Protein 1DRS (pdb70)

GO terms:
  GO:0005576 extracellular region (C, EXP)

CATH classification: 2.10.60.10

Nearest PDB structures (foldseek):
  1drs-assembly1_A  TM=8.697E-01  e=1.265E-08  Dendroaspis jamesoni kaimosae
  2la1-assembly1_A  TM=5.645E-01  e=9.073E-07  Dendroaspis jamesoni kaimosae
  8we7-assembly1_B  TM=5.538E-01  e=6.291E-02  Dendraspis polylepis polylepis
  1chv-assembly1_S  TM=4.380E-01  e=1.229E+00  Naja atra
  1drs-assembly1_A  TM=8.517E-01  e=5.371E-10  Dendroaspis jamesoni kaimosae

Solvent-accessible surface area: 4267 Å² total; per-residue (Å²): 65,60,0,58,54,59,67,42,116,145,85,118,79,77,63,114,26,179,78,95,10,3,60,32,25,74,121,56,190,73,131,36,73,74,6,4,28,18,33,132,58,108,91,68,124,102,124,36,19,78,34,34,141,56,74,67,29,122,141

Sequence (59 aa):
RICYNHLGTKPPTTETCQEDSCYKNIWTFDNIIRRGCGCFTPRGDMPGPYCCESDKCNLRICYNHLGTKPPTTETCQEDSCYKNIWTFDNIIRRGCGCFTPRGDMPGPYCCESDKCNLRICYNHLGTKPPTTETCQEDSCYKNIWTFDNIIRRGCGCFTPRGDMPGPYCCESDKCNLRICYNHLGTKPPTTETCQEDSCYKNIWTFDNIIRRGCGCFTPRGDMPGPYCCESDKCNLRICYNHLGTKPPTTETCQEDSCYKNIWTFDNIIRRGCGCFTPRGDMPGPYCCESDKCNLRICYNHLGTKPPTTETCQEDSCYKNIWTFDNIIRRGCGCFTPRGDMPGPYCCESDKCNLRICYNHLGTKPPTTETCQEDSCYKNIWTFDNIIRRGCGCFTPRGDMPGPYCCESDKCNLRICYNHLGTKPPTTETCQEDSCYKNIWTFDNIIRRGCGCFTPRGDMPGPYCCESDKCNLRICYNHLGTKPPTTETCQEDSCYKNIWTFDNIIRRGCGCFTPRGDMPGPYCCESDKCNLRICYNHLGTKPPTTETCQEDSCYKNIWTFDNIIRRGCGCFTPRGDMPGPYCCESDKCNLRICYNHLGTKPPTTETCQEDSCYKNIWTFDNIIRRGCGCFTPRGDMPGPYCCESDKCNLRICYNHLGTKPPTTETCQEDSCYKNIWTFDNIIRRGCGCFTPRGDMPGPYCCESDKCNLRICYNHLGTKPPTTETCQEDSCYKNIWTFDNIIRRGCGCFTPRGDMPGPYCCESDKCNLRICYNHLGTKPPTTETCQEDSCYKNIWTFDNIIRRGCGCFTPRGDMPGPYCCESDKCNLRICYNHLGTKPPTTETCQEDSCYKNIWTFDNIIRRGCGCFTPRGDMPGPYCCESDKCNLRICYNHLGTKPPTTETCQEDSCYKNIWTFDNIIRRGCGCFTPRGDMPGPYCCESDKCNLRICYNHLGTKPPTTETCQEDSCYKNIWTFDNIIRRGCGCFTPRGDMPGPYCCESDKCNLRICYNHLGTKPPTTETCQEDSCYKNIWTFDNIIRRGCGCFTPRGDMPGPYCCESDKCNLRICYNHLGTKPPTTETCQEDSCYKNIWTFDNIIRRGCGCFTPRGDMPGPYCCESDKCNLRICYNHLGTKPPTTETCQEDSCYKNIWTFDNIIRRGCGCFTPRGDMPGPYCCESDKCNLRICYNHLGTKPPTTETCQEDSCYKNIWTFDNIIRRGCGCFTPRGDMPGPYCCESDKCNLRICYNHLGTKPPTTETCQEDSCYKNIWTFDNIIRRGCGCFTPRGDMPGPYCCESDKCNLRICYNHLGTKPPTTETCQEDSCYKNIWTFDNIIRRGCGCFTPRGDMPGPYCCESDKCNLRICYNHLGTKPPTTETCQEDSCYKNIWTFDNIIRRGCGCFTPRGDMPGPYCCESDKCNLRICYNHLGTKPPTTETCQEDSCYKNIWTFDNIIRRGCGCFTPRGDMPGPYCCESDKCNLRICYNHLGTKPPTTETCQEDSCYKNIWTFDNIIRRGCGCFTPRGDMPGPYCCESDKCNLRICYNHLGTKPPTTETCQEDSCYKNIWTFDNIIRRGCGCFTPRGDMPGPYCCESDKCNLRICYNHLGTKPPTTETCQEDSCYKNIWTFDNIIRRGCGCFTPRGDMPGPYCCESDKCNLRICYNHLGTKPPTTETCQEDSCYKNIWTFDNIIRRGCGCFTPRGDMPGPYCCESDKCNLRICYNHLGTKPPTTETCQEDSCYKNIWTFDNIIRRGCGCFTPRGDMPGPYCCESDKCNLRICYNHLGTKPPTTETCQEDSCYKNIWTFDNIIRRGCGCFTPRGDMPGPYCCESDKCNLRICYNHLGTKPPTTETCQEDSCYKNIWTFDNIIRRGCGCFTPRGDMPGPYCCESDKCNLRICYNHLGTKPPTTETCQEDSCYKNIWTFDNIIRRGCGCFTPRGDMPGPYCCESDKCNLRICYNHLGTKPPTTETCQEDSCYKNIWTFDNIIRRGCGCFTPRGDMPGPYCCESDKCNLRICYNHLGTKPPTTETCQEDSCYKNIWTFDNIIRRGCGCFTPRGDMPGPYCCESDKCNLRICYNHLGTKPPTTETCQEDSCYKNIWTFDNIIRRGCGCFTPRGDMPGPYCCESDKCNLRICYNHLGTKPPTTETCQEDSCYKNIWTFDNIIRRGCGCFTPRGDMPGPYCCESDKCNLRICYNHLGTKPPTTETCQEDSCYKNIWTFDNIIRRGCGCFTPRGDMPGPYCCESDKCNLRICYNHLGTKPPTTETCQEDSCYKNIWTFDNIIRRGCGCFTPRGDMPGPYCCESDKCNL

Structure (mmCIF, N/CA/C/O backbone):
data_1DRS
#
_entry.id   1DRS
#
_cell.length_a   1.000
_cell.length_b   1.000
_cell.length_c   1.000
_cell.angle_alpha   90.00
_cell.angle_beta   90.00
_cell.angle_gamma   90.00
#
_symmetry.space_group_name_H-M   'P 1'
#
loop_
_atom_site.group_PDB
_atom_site.id
_atom_site.type_symbol
_atom_site.label_atom_id
_atom_site.label_alt_id
_atom_site.label_comp_id
_atom_site.label_asym_id
_atom_site.label_entity_id
_atom_site.label_seq_id
_atom_site.pdbx_PDB_ins_code
_atom_site.Cartn_x
_atom_site.Cartn_y
_atom_site.Cartn_z
_atom_site.occupancy
_atom_site.B_iso_or_equiv
_atom_site.auth_seq_id
_atom_site.auth_comp_id
_atom_site.auth_asym_id
_atom_site.auth_atom_id
_atom_site.pdbx_PDB_model_num
ATOM 1 N N . ARG A 1 1 ? 39.386 23.240 66.708 1.00 0.00 1 ARG A N 1
ATOM 2 C CA . ARG A 1 1 ? 38.175 24.127 66.361 1.00 0.00 1 ARG A CA 1
ATOM 3 C C . ARG A 1 1 ? 38.220 24.402 64.831 1.00 0.00 1 ARG A C 1
ATOM 4 O O . ARG A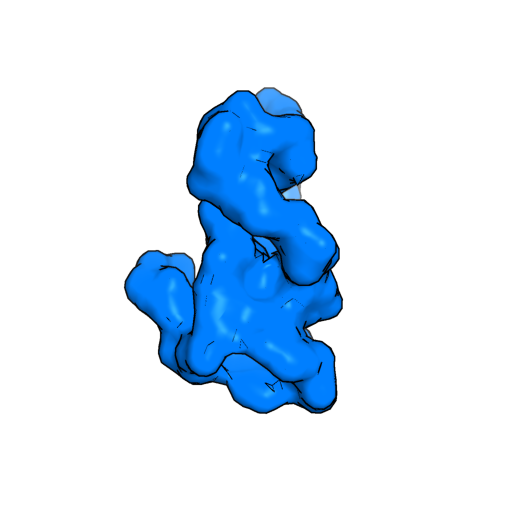 1 1 ? 39.147 23.925 64.188 1.00 0.00 1 ARG A O 1
ATOM 27 N N . ILE A 1 2 ? 37.223 25.159 64.242 1.00 0.00 2 ILE A N 1
ATOM 28 C CA . ILE A 1 2 ? 37.226 25.445 62.781 1.00 0.00 2 ILE A CA 1
ATOM 29 C C . ILE A 1 2 ? 37.239 27.000 62.599 1.00 0.00 2 ILE A C 1
ATOM 30 O O . ILE A 1 2 ? 36.408 27.733 63.138 1.00 0.00 2 ILE A O 1
ATOM 46 N N . CYS A 1 3 ? 38.227 27.503 61.772 1.00 0.00 3 CYS A N 1
ATOM 47 C CA . CYS A 1 3 ? 38.306 28.921 61.416 1.00 0.00 3 CYS A CA 1
ATOM 48 C C . CYS A 1 3 ? 38.806 28.952 59.927 1.00 0.00 3 CYS A C 1
ATOM 49 O O . CYS A 1 3 ? 39.740 28.249 59.539 1.00 0.00 3 CYS A O 1
ATOM 56 N N . TYR A 1 4 ? 38.158 29.800 59.042 1.00 0.00 4 TYR A N 1
ATOM 57 C CA . TYR A 1 4 ? 38.429 29.700 57.602 1.00 0.00 4 TYR A CA 1
ATOM 58 C C . TYR A 1 4 ? 39.772 30.397 57.222 1.00 0.00 4 TYR A C 1
ATOM 59 O O . TYR A 1 4 ? 40.197 31.342 57.882 1.00 0.00 4 TYR A O 1
ATOM 77 N N . ASN A 1 5 ? 40.421 29.941 56.085 1.00 0.00 5 ASN A N 1
ATOM 78 C CA . ASN A 1 5 ? 41.594 30.675 55.589 1.00 0.00 5 ASN A CA 1
ATOM 79 C C . ASN A 1 5 ? 41.418 30.664 54.053 1.00 0.00 5 ASN A C 1
ATOM 80 O O . ASN A 1 5 ? 42.255 30.149 53.320 1.00 0.00 5 ASN A O 1
ATOM 91 N N . HIS A 1 6 ? 40.250 31.268 53.617 1.00 0.00 6 HIS A N 1
ATOM 92 C CA . HIS A 1 6 ? 39.761 31.401 52.239 1.00 0.00 6 HIS A CA 1
ATOM 93 C C . HIS A 1 6 ? 39.986 32.843 51.651 1.00 0.00 6 HIS A C 1
ATOM 94 O O . HIS A 1 6 ? 40.680 33.662 52.247 1.00 0.00 6 HIS A O 1
ATOM 109 N N . LEU A 1 7 ? 39.308 33.152 50.485 1.00 0.00 7 LEU A N 1
ATOM 110 C CA . LEU A 1 7 ? 39.263 34.495 49.911 1.00 0.00 7 LEU A CA 1
ATOM 111 C C . LEU A 1 7 ? 40.635 35.007 49.344 1.00 0.00 7 LEU A C 1
ATOM 112 O O . LEU A 1 7 ? 41.577 34.244 49.148 1.00 0.00 7 LEU A O 1
ATOM 128 N N . GLY A 1 8 ? 40.636 36.322 48.896 1.00 0.00 8 GLY A N 1
ATOM 129 C CA . GLY A 1 8 ? 41.729 36.869 48.073 1.00 0.00 8 GLY A CA 1
ATOM 130 C C . GLY A 1 8 ? 41.428 36.697 46.556 1.00 0.00 8 GLY A C 1
ATOM 131 O O . GLY A 1 8 ? 41.758 37.565 45.755 1.00 0.00 8 GLY A O 1
ATOM 135 N N . THR A 1 9 ? 40.850 35.497 46.180 1.00 0.00 9 THR A N 1
ATOM 136 C CA . THR A 1 9 ? 40.455 35.106 44.823 1.00 0.00 9 THR A CA 1
ATOM 137 C C . THR A 1 9 ? 39.858 33.676 44.944 1.00 0.00 9 THR A C 1
ATOM 138 O O . THR A 1 9 ? 38.848 33.362 44.318 1.00 0.00 9 THR A O 1
ATOM 149 N N . LYS A 1 10 ? 40.540 32.793 45.766 1.00 0.00 10 LYS A N 1
ATOM 150 C CA . LYS A 1 10 ? 40.257 31.349 45.876 1.00 0.00 10 LYS A CA 1
ATOM 151 C C . LYS A 1 10 ? 39.465 31.109 47.225 1.00 0.00 10 LYS A C 1
ATOM 152 O O . LYS A 1 10 ? 40.117 30.983 48.252 1.00 0.00 10 LYS A O 1
ATOM 171 N N . PRO A 1 11 ? 38.067 30.932 47.240 1.00 0.00 11 PRO A N 1
ATOM 172 C CA . PRO A 1 11 ? 37.346 30.808 48.545 1.00 0.00 11 PRO A CA 1
ATOM 173 C C . PRO A 1 11 ? 37.084 29.380 49.205 1.00 0.00 11 PRO A C 1
ATOM 174 O O . PRO A 1 11 ? 36.535 29.418 50.307 1.00 0.00 11 PRO A O 1
ATOM 185 N N . PRO A 1 12 ? 37.590 28.164 48.718 1.00 0.00 12 PRO A N 1
ATOM 186 C CA . PRO A 1 12 ? 37.208 26.894 49.384 1.00 0.00 12 PRO A CA 1
ATOM 187 C C . PRO A 1 12 ? 37.907 26.329 50.676 1.00 0.00 12 PRO A C 1
ATOM 188 O O . PRO A 1 12 ? 37.258 25.493 51.309 1.00 0.00 12 PRO A O 1
ATOM 199 N N . THR A 1 13 ? 39.197 26.671 51.087 1.00 0.00 13 THR A N 1
ATOM 200 C CA . THR A 1 13 ? 39.792 25.967 52.246 1.00 0.00 13 THR A CA 1
ATOM 201 C C . THR A 1 13 ? 39.435 26.576 53.639 1.00 0.00 13 THR A C 1
ATOM 202 O O . THR A 1 13 ? 39.366 27.783 53.865 1.00 0.00 13 THR A O 1
ATOM 213 N N . THR A 1 14 ? 39.325 25.626 54.635 1.00 0.00 14 THR A N 1
ATOM 214 C CA . THR A 1 14 ? 39.012 25.923 56.025 1.00 0.00 14 THR A CA 1
ATOM 215 C C . THR A 1 14 ? 39.979 25.102 56.922 1.00 0.00 14 THR A C 1
ATOM 216 O O . THR A 1 14 ? 40.255 23.923 56.698 1.00 0.00 14 THR A O 1
ATOM 227 N N . GLU A 1 15 ? 40.487 25.785 58.008 1.00 0.00 15 GLU A N 1
ATOM 228 C CA . GLU A 1 15 ? 41.513 25.194 58.874 1.00 0.00 15 GLU A CA 1
ATOM 229 C C . GLU A 1 15 ? 40.765 24.572 60.092 1.00 0.00 15 GLU A C 1
ATOM 230 O O . GLU A 1 15 ? 40.356 25.233 61.045 1.00 0.00 15 GLU A O 1
ATOM 243 N N . THR A 1 16 ? 40.610 23.198 60.016 1.00 0.00 16 THR A N 1
ATOM 244 C CA . THR A 1 16 ? 40.061 22.357 61.095 1.00 0.00 16 THR A CA 1
ATOM 245 C C . THR A 1 16 ? 41.340 22.169 61.980 1.00 0.00 16 THR A C 1
ATOM 246 O O . THR A 1 16 ? 42.095 21.209 61.855 1.00 0.00 16 THR A O 1
ATOM 257 N N . CYS A 1 17 ? 41.568 23.181 62.903 1.00 0.00 17 CYS A N 1
ATOM 258 C CA . CYS A 1 17 ? 42.866 23.391 63.560 1.00 0.00 17 CYS A CA 1
ATOM 259 C C . CYS A 1 17 ? 42.824 23.210 65.107 1.00 0.00 17 CYS A C 1
ATOM 260 O O . CYS A 1 17 ? 41.815 23.391 65.787 1.00 0.00 17 CYS A O 1
ATOM 267 N N . GLN A 1 18 ? 44.056 22.904 65.644 1.00 0.00 18 GLN A N 1
ATOM 268 C CA . GLN A 1 18 ? 44.275 22.521 67.039 1.00 0.00 18 GLN A CA 1
ATOM 269 C C . GLN A 1 18 ? 44.736 23.695 67.970 1.00 0.00 18 GLN A C 1
ATOM 270 O O . GLN A 1 18 ? 44.998 23.429 69.145 1.00 0.00 18 GLN A O 1
ATOM 284 N N . GLU A 1 19 ? 44.814 25.009 67.520 1.00 0.00 19 GLU A N 1
ATOM 285 C CA . GLU A 1 19 ? 45.316 26.056 68.424 1.00 0.00 19 GLU A CA 1
ATOM 286 C C . GLU A 1 19 ? 44.185 26.534 69.416 1.00 0.00 19 GLU A C 1
ATOM 287 O O . GLU A 1 19 ? 43.023 26.662 69.041 1.00 0.00 19 GLU A O 1
ATOM 300 N N . ASP A 1 20 ? 44.621 26.896 70.685 1.00 0.00 20 ASP A N 1
ATOM 301 C CA . ASP A 1 20 ? 43.870 27.443 71.838 1.00 0.00 20 ASP A CA 1
ATOM 302 C C . ASP A 1 20 ? 43.120 28.797 71.510 1.00 0.00 20 ASP A C 1
ATOM 303 O O . ASP A 1 20 ? 42.469 29.367 72.388 1.00 0.00 20 ASP A O 1
ATOM 312 N N . SER A 1 21 ? 43.282 29.382 70.267 1.00 0.00 21 SER A N 1
ATOM 313 C CA . SER A 1 21 ? 42.666 30.649 69.924 1.00 0.00 21 SER A CA 1
ATOM 314 C C . SER A 1 21 ? 42.643 30.793 68.365 1.00 0.00 21 SER A C 1
ATOM 315 O O . SER A 1 21 ? 43.531 30.313 67.655 1.00 0.00 21 SER A O 1
ATOM 323 N N . CYS A 1 22 ? 41.559 31.464 67.814 1.00 0.00 22 CYS A N 1
ATOM 324 C CA . CYS A 1 22 ? 41.575 31.808 66.403 1.00 0.00 22 CYS A CA 1
ATOM 325 C C . CYS A 1 22 ? 41.011 33.226 66.159 1.00 0.00 22 CYS A C 1
ATOM 326 O O . CYS A 1 22 ? 40.226 33.776 66.930 1.00 0.00 22 CYS A O 1
ATOM 333 N N . TYR A 1 23 ? 41.455 33.797 64.990 1.00 0.00 23 TYR A N 1
ATOM 334 C CA . TYR A 1 23 ? 41.194 35.198 64.682 1.00 0.00 23 TYR A CA 1
ATOM 335 C C . TYR A 1 23 ? 40.376 35.404 63.385 1.00 0.00 23 TYR A C 1
ATOM 336 O O . TYR A 1 23 ? 40.466 34.627 62.439 1.00 0.00 23 TYR A O 1
ATOM 354 N N . LYS A 1 24 ? 39.565 36.528 63.402 1.00 0.00 24 LYS A N 1
ATOM 355 C CA . LYS A 1 24 ? 38.733 37.023 62.293 1.00 0.00 24 LYS A CA 1
ATOM 356 C C . LYS A 1 24 ? 39.422 38.363 61.875 1.00 0.00 24 LYS A C 1
ATOM 357 O O . LYS A 1 24 ? 39.387 39.391 62.552 1.00 0.00 24 LYS A O 1
ATOM 376 N N . ASN A 1 25 ? 40.052 38.322 60.652 1.00 0.00 25 ASN A N 1
ATOM 377 C CA . ASN A 1 25 ? 40.824 39.427 60.068 1.00 0.00 25 ASN A CA 1
ATOM 378 C C . ASN A 1 25 ? 39.994 39.825 58.779 1.00 0.00 25 ASN A C 1
ATOM 379 O O . ASN A 1 25 ? 39.840 39.025 57.857 1.00 0.00 25 ASN A O 1
ATOM 390 N N . ILE A 1 26 ? 39.446 41.102 58.727 1.00 0.00 26 ILE A N 1
ATOM 391 C CA . ILE A 1 26 ? 38.391 41.550 57.771 1.00 0.00 26 ILE A CA 1
ATOM 392 C C . ILE A 1 26 ? 38.779 42.757 56.830 1.00 0.00 26 ILE A C 1
ATOM 393 O O . ILE A 1 26 ? 37.963 43.290 56.081 1.00 0.00 26 ILE A O 1
ATOM 409 N N . TRP A 1 27 ? 40.092 43.146 56.896 1.00 0.00 27 TRP A N 1
ATOM 410 C CA . TRP A 1 27 ? 40.784 44.346 56.388 1.00 0.00 27 TRP A CA 1
ATOM 411 C C . TRP A 1 27 ? 41.835 43.803 55.350 1.00 0.00 27 TRP A C 1
ATOM 412 O O . TRP A 1 27 ? 41.597 43.763 54.147 1.00 0.00 27 TRP A O 1
ATOM 433 N N . THR A 1 28 ? 43.034 43.367 55.892 1.00 0.00 28 THR A N 1
ATOM 434 C CA . THR A 1 28 ? 44.183 42.798 55.180 1.00 0.00 28 THR A CA 1
ATOM 435 C C . THR A 1 28 ? 44.911 43.963 54.420 1.00 0.00 28 THR A C 1
ATOM 436 O O . THR A 1 28 ? 45.934 44.459 54.882 1.00 0.00 28 THR A O 1
ATOM 447 N N . PHE A 1 29 ? 44.371 44.351 53.204 1.00 0.00 29 PHE A N 1
ATOM 448 C CA . PHE A 1 29 ? 44.989 45.335 52.327 1.00 0.00 29 PHE A CA 1
ATOM 449 C C . PHE A 1 29 ? 44.030 45.448 51.100 1.00 0.00 29 PHE A C 1
ATOM 450 O O . PHE A 1 29 ? 43.524 46.513 50.761 1.00 0.00 29 PHE A O 1
ATOM 467 N N . ASP A 1 30 ? 43.783 44.244 50.472 1.00 0.00 30 ASP A N 1
ATOM 468 C CA . ASP A 1 30 ? 42.884 43.915 49.382 1.00 0.00 30 ASP A CA 1
ATOM 469 C C . ASP A 1 30 ? 41.367 44.007 49.807 1.00 0.00 30 ASP A C 1
ATOM 470 O O . ASP A 1 30 ? 40.504 43.630 49.014 1.00 0.00 30 ASP A O 1
ATOM 479 N N . ASN A 1 31 ? 41.012 44.552 51.037 1.00 0.00 31 ASN A N 1
ATOM 480 C CA . ASN A 1 31 ? 39.653 44.792 51.522 1.00 0.00 31 ASN A CA 1
ATOM 481 C C . ASN A 1 31 ? 38.948 43.405 51.533 1.00 0.00 31 ASN A C 1
ATOM 482 O O . ASN A 1 31 ? 37.970 43.194 50.817 1.00 0.00 31 ASN A O 1
ATOM 493 N N . ILE A 1 32 ? 39.440 42.470 52.439 1.00 0.00 32 ILE A N 1
ATOM 494 C CA . ILE A 1 32 ? 38.952 41.092 52.381 1.00 0.00 32 ILE A CA 1
ATOM 495 C C . ILE A 1 32 ? 38.939 40.358 53.763 1.00 0.00 32 ILE A C 1
ATOM 496 O O . ILE A 1 32 ? 39.597 40.756 54.721 1.00 0.00 32 ILE A O 1
ATOM 512 N N . ILE A 1 33 ? 38.187 39.194 53.798 1.00 0.00 33 ILE A N 1
ATOM 513 C CA . ILE A 1 33 ? 38.032 38.377 55.017 1.00 0.00 33 ILE A CA 1
ATOM 514 C C . ILE A 1 33 ? 38.950 37.119 54.815 1.00 0.00 33 ILE A C 1
ATOM 515 O O . ILE A 1 33 ? 38.568 36.126 54.202 1.00 0.00 33 ILE A O 1
ATOM 531 N N . ARG A 1 34 ? 40.221 37.170 55.362 1.00 0.00 34 ARG A N 1
ATOM 532 C CA . ARG A 1 34 ? 41.215 36.098 55.162 1.00 0.00 34 ARG A CA 1
ATOM 533 C C . ARG A 1 34 ? 41.928 35.965 56.532 1.00 0.00 34 ARG A C 1
ATOM 534 O O . ARG A 1 34 ? 42.549 36.895 57.044 1.00 0.00 34 ARG A O 1
ATOM 555 N N . ARG A 1 35 ? 41.806 34.728 57.154 1.00 0.00 35 ARG A N 1
ATOM 556 C CA . ARG A 1 35 ? 42.013 34.642 58.592 1.00 0.00 35 ARG A CA 1
ATOM 557 C C . ARG A 1 35 ? 42.516 33.246 59.069 1.00 0.00 35 ARG A C 1
ATOM 558 O O . ARG A 1 35 ? 42.954 32.449 58.242 1.00 0.00 35 ARG A O 1
ATOM 579 N N . GLY A 1 36 ? 42.566 32.991 60.439 1.00 0.00 36 GLY A N 1
ATOM 580 C CA . GLY A 1 36 ? 43.192 31.702 60.774 1.00 0.00 36 GLY A CA 1
ATOM 581 C C . GLY A 1 36 ? 43.306 31.292 62.250 1.00 0.00 36 GLY A C 1
ATOM 582 O O . GLY A 1 36 ? 42.969 32.055 63.146 1.00 0.00 36 GLY A O 1
ATOM 586 N N . CYS A 1 37 ? 43.834 30.026 62.468 1.00 0.00 37 CYS A N 1
ATOM 587 C CA . CYS A 1 37 ? 44.071 29.502 63.825 1.00 0.00 37 CYS A CA 1
ATOM 588 C C . CYS A 1 37 ? 45.452 30.066 64.303 1.00 0.00 37 CYS A C 1
ATOM 589 O O . CYS A 1 37 ? 46.522 29.650 63.865 1.00 0.00 37 CYS A O 1
ATOM 596 N N . GLY A 1 38 ? 45.402 31.144 65.188 1.00 0.00 38 GLY A N 1
ATOM 597 C CA . GLY A 1 38 ? 46.659 31.671 65.708 1.00 0.00 38 GLY A CA 1
ATOM 598 C C . GLY A 1 38 ? 46.302 32.703 66.819 1.00 0.00 38 GLY A C 1
ATOM 599 O O . GLY A 1 38 ? 45.679 32.398 67.832 1.00 0.00 38 GLY A O 1
ATOM 603 N N . CYS A 1 39 ? 46.708 34.007 66.586 1.00 0.00 39 CYS A N 1
ATOM 604 C CA . CYS A 1 39 ? 46.306 35.081 67.496 1.00 0.00 39 CYS A CA 1
ATOM 605 C C . CYS A 1 39 ? 47.259 35.141 68.739 1.00 0.00 39 CYS A C 1
ATOM 606 O O . CYS A 1 39 ? 48.477 35.266 68.620 1.00 0.00 39 CYS A O 1
ATOM 613 N N . PHE A 1 40 ? 46.659 35.093 69.989 1.00 0.00 40 PHE A N 1
ATOM 614 C CA . PHE A 1 40 ? 47.408 35.146 71.251 1.00 0.00 40 PHE A CA 1
ATOM 615 C C . PHE A 1 40 ? 48.075 36.563 71.447 1.00 0.00 40 PHE A C 1
ATOM 616 O O . PHE A 1 40 ? 49.103 36.692 72.111 1.00 0.00 40 PHE A O 1
ATOM 633 N N . THR A 1 41 ? 47.399 37.647 70.926 1.00 0.00 41 THR A N 1
ATOM 634 C CA . THR A 1 41 ? 47.780 39.063 71.102 1.00 0.00 41 THR A CA 1
ATOM 635 C C . THR A 1 41 ? 46.517 39.653 71.816 1.00 0.00 41 THR A C 1
ATOM 636 O O . THR A 1 41 ? 45.452 39.744 71.203 1.00 0.00 41 THR A O 1
ATOM 647 N N . PRO A 1 42 ? 46.619 40.036 73.154 1.00 0.00 42 PRO A N 1
ATOM 648 C CA . PRO A 1 42 ? 45.508 40.703 73.878 1.00 0.00 42 PRO A CA 1
ATOM 649 C C . PRO A 1 42 ? 45.005 41.847 72.929 1.00 0.00 42 PRO A C 1
ATOM 650 O O . PRO A 1 42 ? 45.722 42.818 72.691 1.00 0.00 42 PRO A O 1
ATOM 661 N N . ARG A 1 43 ? 43.717 41.767 72.392 1.00 0.00 43 ARG A N 1
ATOM 662 C CA . ARG A 1 43 ? 43.256 42.795 71.435 1.00 0.00 43 ARG A CA 1
ATOM 663 C C . ARG A 1 43 ? 42.673 43.977 72.277 1.00 0.00 43 ARG A C 1
ATOM 664 O O . ARG A 1 43 ? 41.465 44.194 72.317 1.00 0.00 43 ARG A O 1
ATOM 685 N N . GLY A 1 44 ? 43.594 44.788 72.928 1.00 0.00 44 GLY A N 1
ATOM 686 C CA . GLY A 1 44 ? 43.224 46.048 73.604 1.00 0.00 44 GLY A CA 1
ATOM 687 C C . GLY A 1 44 ? 43.658 47.192 72.662 1.00 0.00 44 GLY A C 1
ATOM 688 O O . GLY A 1 44 ? 44.483 48.026 73.020 1.00 0.00 44 GLY A O 1
ATOM 692 N N . ASP A 1 45 ? 43.073 47.160 71.409 1.00 0.00 45 ASP A N 1
ATOM 693 C CA . ASP A 1 45 ? 43.444 47.952 70.233 1.00 0.00 45 ASP A CA 1
ATOM 694 C C . ASP A 1 45 ? 45.007 47.949 70.107 1.00 0.00 45 ASP A C 1
ATOM 695 O O . ASP A 1 45 ? 45.660 48.950 69.826 1.00 0.00 45 ASP A O 1
ATOM 704 N N . MET A 1 46 ? 45.567 46.685 70.199 1.00 0.00 46 MET A N 1
ATOM 705 C CA . MET A 1 46 ? 46.967 46.356 69.915 1.00 0.00 46 MET A CA 1
ATOM 706 C C . MET A 1 46 ? 47.079 45.802 68.453 1.00 0.00 46 MET A C 1
ATOM 707 O O . MET A 1 46 ? 46.091 45.375 67.853 1.00 0.00 46 MET A O 1
ATOM 721 N N . PRO A 1 47 ? 48.347 45.808 67.885 1.00 0.00 47 PRO A N 1
ATOM 722 C CA . PRO A 1 47 ? 48.563 45.303 66.517 1.00 0.00 47 PRO A CA 1
ATOM 723 C C . PRO A 1 47 ? 48.003 43.842 66.420 1.00 0.00 47 PRO A C 1
ATOM 724 O O . PRO A 1 47 ? 48.363 42.925 67.161 1.00 0.00 47 PRO A O 1
ATOM 735 N N . GLY A 1 48 ? 47.088 43.640 65.392 1.00 0.00 48 GLY A N 1
ATOM 736 C CA . GLY A 1 48 ? 46.454 42.343 65.157 1.00 0.00 48 GLY A CA 1
ATOM 737 C C . GLY A 1 48 ? 44.942 42.442 64.809 1.00 0.00 48 GLY A C 1
ATOM 738 O O . GLY A 1 48 ? 44.290 43.461 65.023 1.00 0.00 48 GLY A O 1
ATOM 742 N N . PRO A 1 49 ? 44.394 41.273 64.312 1.00 0.00 49 PRO A N 1
ATOM 743 C CA . PRO A 1 49 ? 42.959 41.090 64.045 1.00 0.00 49 PRO A CA 1
ATOM 744 C C . PRO A 1 49 ? 42.191 40.794 65.367 1.00 0.00 49 PRO A C 1
ATOM 745 O O . PRO A 1 49 ? 42.810 40.582 66.408 1.00 0.00 49 PRO A O 1
ATOM 756 N N . TYR A 1 50 ? 40.796 40.802 65.328 1.00 0.00 50 TYR A N 1
ATOM 757 C CA . TYR A 1 50 ? 40.110 40.479 66.595 1.00 0.00 50 TYR A CA 1
ATOM 758 C C . TYR A 1 50 ? 40.316 38.931 66.809 1.00 0.00 50 TYR A C 1
ATOM 759 O O . TYR A 1 50 ? 40.088 38.123 65.907 1.00 0.00 50 TYR A O 1
ATOM 777 N N . CYS A 1 51 ? 40.792 38.514 68.048 1.00 0.00 51 CYS A N 1
ATOM 778 C CA . CYS A 1 51 ? 41.183 37.111 68.312 1.00 0.00 51 CYS A CA 1
ATOM 779 C C . CYS A 1 51 ? 40.350 36.571 69.533 1.00 0.00 51 CYS A C 1
ATOM 780 O O . CYS A 1 51 ? 40.287 37.160 70.610 1.00 0.00 51 CYS A O 1
ATOM 787 N N . CYS A 1 52 ? 39.687 35.378 69.313 1.00 0.00 52 CYS A N 1
ATOM 788 C CA . CYS A 1 52 ? 38.744 34.725 70.236 1.00 0.00 52 CYS A CA 1
ATOM 789 C C . CYS A 1 52 ? 39.153 33.257 70.599 1.00 0.00 52 CYS A C 1
ATOM 790 O O . CYS A 1 52 ? 40.094 32.726 70.016 1.00 0.00 52 CYS A O 1
ATOM 797 N N . GLU A 1 53 ? 38.419 32.588 71.564 1.00 0.00 53 GLU A N 1
ATOM 798 C CA . GLU A 1 53 ? 38.770 31.211 71.977 1.00 0.00 53 GLU A CA 1
ATOM 799 C C . GLU A 1 53 ? 37.491 30.318 71.960 1.00 0.00 53 GLU A C 1
ATOM 800 O O . GLU A 1 53 ? 37.173 29.616 72.915 1.00 0.00 53 GLU A O 1
ATOM 813 N N . SER A 1 54 ? 36.821 30.278 70.751 1.00 0.00 54 SER A N 1
ATOM 814 C CA . SER A 1 54 ? 35.597 29.506 70.529 1.00 0.00 54 SER A CA 1
ATOM 815 C C . SER A 1 54 ? 35.530 29.059 69.030 1.00 0.00 54 SER A C 1
ATOM 816 O O . SER A 1 54 ? 36.150 29.662 68.155 1.00 0.00 54 SER A O 1
ATOM 824 N N . ASP A 1 55 ? 34.769 27.931 68.757 1.00 0.00 55 ASP A N 1
ATOM 825 C CA . ASP A 1 55 ? 34.587 27.458 67.377 1.00 0.00 55 ASP A CA 1
ATOM 826 C C . ASP A 1 55 ? 33.785 28.572 66.597 1.00 0.00 55 ASP A C 1
ATOM 827 O O . ASP A 1 55 ? 32.753 29.070 67.045 1.00 0.00 55 ASP A O 1
ATOM 836 N N . LYS A 1 56 ? 34.337 28.982 65.384 1.00 0.00 56 LYS A N 1
ATOM 837 C CA . LYS A 1 56 ? 33.871 30.049 64.493 1.00 0.00 56 LYS A CA 1
ATOM 838 C C . LYS A 1 56 ? 34.193 31.416 65.171 1.00 0.00 56 LYS A C 1
ATOM 839 O O . LYS A 1 56 ? 35.012 32.190 64.680 1.00 0.00 56 LYS A O 1
ATOM 858 N N . CYS A 1 57 ? 33.471 31.693 66.312 1.00 0.00 57 CYS A N 1
ATOM 859 C CA . CYS A 1 57 ? 33.555 32.885 67.134 1.00 0.00 57 CYS A CA 1
ATOM 860 C C . CYS A 1 57 ? 33.131 34.077 66.222 1.00 0.00 57 CYS A C 1
ATOM 861 O O . CYS A 1 57 ? 33.890 35.003 65.949 1.00 0.00 57 CYS A O 1
ATOM 868 N N . ASN A 1 58 ? 31.801 34.025 65.825 1.00 0.00 58 ASN A N 1
ATOM 869 C CA . ASN A 1 58 ? 31.049 35.104 65.182 1.00 0.00 58 ASN A CA 1
ATOM 870 C C . ASN A 1 58 ? 31.424 35.227 63.667 1.00 0.00 58 ASN A C 1
ATOM 871 O O . ASN A 1 58 ? 31.834 36.281 63.187 1.00 0.00 58 ASN A O 1
ATOM 882 N N . LEU A 1 59 ? 31.166 34.090 62.921 1.00 0.00 59 LEU A N 1
ATOM 883 C CA . LEU A 1 59 ? 31.289 33.885 61.460 1.00 0.00 59 LEU A CA 1
ATOM 884 C C . LEU A 1 59 ? 32.829 33.930 61.104 1.00 0.00 59 LEU A C 1
ATOM 885 O O . LEU A 1 59 ? 33.254 34.943 60.537 1.00 0.00 59 LEU A O 1
ATOM 902 N N . ARG A 1 1 ? 40.154 24.922 67.308 1.00 0.00 1 ARG A N 2
ATOM 903 C CA . ARG A 1 1 ? 38.793 24.888 66.608 1.00 0.00 1 ARG A CA 2
ATOM 904 C C . ARG A 1 1 ? 39.005 25.193 65.086 1.00 0.00 1 ARG A C 2
ATOM 905 O O . ARG A 1 1 ? 40.116 25.474 64.652 1.00 0.00 1 ARG A O 2
ATOM 928 N N . ILE A 1 2 ? 37.868 25.178 64.289 1.00 0.00 2 ILE A N 2
ATOM 929 C CA . ILE A 1 2 ? 37.906 25.461 62.847 1.00 0.00 2 ILE A CA 2
ATOM 930 C C . ILE A 1 2 ? 37.648 26.998 62.607 1.00 0.00 2 ILE A C 2
ATOM 931 O O . ILE A 1 2 ? 36.692 27.592 63.105 1.00 0.00 2 ILE A O 2
ATOM 947 N N . CYS A 1 3 ? 38.534 27.626 61.746 1.00 0.00 3 CYS A N 2
ATOM 948 C CA . CYS A 1 3 ? 38.249 28.928 61.136 1.00 0.00 3 CYS A CA 2
ATOM 949 C C . CYS A 1 3 ? 38.856 28.874 59.685 1.00 0.00 3 CYS A C 2
ATOM 950 O O . CYS A 1 3 ? 39.844 28.180 59.438 1.00 0.00 3 CYS A O 2
ATOM 957 N N . TYR A 1 4 ? 38.266 29.647 58.696 1.00 0.00 4 TYR A N 2
ATOM 958 C CA . TYR A 1 4 ? 38.718 29.458 57.308 1.00 0.00 4 TYR A CA 2
ATOM 959 C C . TYR A 1 4 ? 39.853 30.430 56.907 1.00 0.00 4 TYR A C 2
ATOM 960 O O . TYR A 1 4 ? 40.099 31.442 57.556 1.00 0.00 4 TYR A O 2
ATOM 978 N N . ASN A 1 5 ? 40.512 30.107 55.738 1.00 0.00 5 ASN A N 2
ATOM 979 C CA . ASN A 1 5 ? 41.472 31.058 55.181 1.00 0.00 5 ASN A CA 2
ATOM 980 C C . ASN A 1 5 ? 41.309 31.003 53.636 1.00 0.00 5 ASN A C 2
ATOM 981 O O . ASN A 1 5 ? 42.265 30.873 52.880 1.00 0.00 5 ASN A O 2
ATOM 992 N N . HIS A 1 6 ? 40.004 31.173 53.201 1.00 0.00 6 HIS A N 2
ATOM 993 C CA . HIS A 1 6 ? 39.559 31.311 51.820 1.00 0.00 6 HIS A CA 2
ATOM 994 C C . HIS A 1 6 ? 39.742 32.785 51.316 1.00 0.00 6 HIS A C 2
ATOM 995 O O . HIS A 1 6 ? 40.458 33.579 51.925 1.00 0.00 6 HIS A O 2
ATOM 1010 N N . LEU A 1 7 ? 39.008 33.159 50.203 1.00 0.00 7 LEU A N 2
ATOM 1011 C CA . LEU A 1 7 ? 38.954 34.556 49.784 1.00 0.00 7 LEU A CA 2
ATOM 1012 C C . LEU A 1 7 ? 40.344 35.112 49.327 1.00 0.00 7 LEU A C 2
ATOM 1013 O O . LEU A 1 7 ? 41.257 34.392 48.926 1.00 0.00 7 LEU A O 2
ATOM 1029 N N . GLY A 1 8 ? 40.397 36.493 49.246 1.00 0.00 8 GLY A N 2
ATOM 1030 C CA . GLY A 1 8 ? 41.496 37.192 48.576 1.00 0.00 8 GLY A CA 2
ATOM 1031 C C . GLY A 1 8 ? 41.133 37.309 47.087 1.00 0.00 8 GLY A C 2
ATOM 1032 O O . GLY A 1 8 ? 41.152 38.389 46.507 1.00 0.00 8 GLY A O 2
ATOM 1036 N N . THR A 1 9 ? 40.845 36.108 46.468 1.00 0.00 9 THR A N 2
ATOM 1037 C CA . THR A 1 9 ? 40.470 35.973 45.070 1.00 0.00 9 THR A CA 2
ATOM 1038 C C . THR A 1 9 ? 39.967 34.518 44.863 1.00 0.00 9 THR A C 2
ATOM 1039 O O . THR A 1 9 ? 38.973 34.282 44.179 1.00 0.00 9 THR A O 2
ATOM 1050 N N . LYS A 1 10 ? 40.720 33.515 45.457 1.00 0.00 10 LYS A N 2
ATOM 1051 C CA . LYS A 1 10 ? 40.508 32.096 45.141 1.00 0.00 10 LYS A CA 2
ATOM 1052 C C . LYS A 1 10 ? 39.395 31.387 46.012 1.00 0.00 10 LYS A C 2
ATOM 1053 O O . LYS A 1 10 ? 39.138 31.770 47.150 1.00 0.00 10 LYS A O 2
ATOM 1072 N N . PRO A 1 11 ? 38.799 30.253 45.442 1.00 0.00 11 PRO A N 2
ATOM 1073 C CA . PRO A 1 11 ? 37.718 29.486 46.089 1.00 0.00 11 PRO A CA 2
ATOM 1074 C C . PRO A 1 11 ? 37.977 28.943 47.537 1.00 0.00 11 PRO A C 2
ATOM 1075 O O . PRO A 1 11 ? 39.118 28.789 47.961 1.00 0.00 11 PRO A O 2
ATOM 1086 N N . PRO A 1 12 ? 36.845 28.575 48.266 1.00 0.00 12 PRO A N 2
ATOM 1087 C CA . PRO A 1 12 ? 36.883 28.088 49.668 1.00 0.00 12 PRO A CA 2
ATOM 1088 C C . PRO A 1 12 ? 37.910 26.926 49.976 1.00 0.00 12 PRO A C 2
ATOM 1089 O O . PRO A 1 12 ? 38.022 25.938 49.259 1.00 0.00 12 PRO A O 2
ATOM 1100 N N . THR A 1 13 ? 38.644 27.074 51.150 1.00 0.00 13 THR A N 2
ATOM 1101 C CA . THR A 1 13 ? 39.623 26.107 51.688 1.00 0.00 13 THR A CA 2
ATOM 1102 C C . THR A 1 13 ? 39.762 26.486 53.224 1.00 0.00 13 THR A C 2
ATOM 1103 O O . THR A 1 13 ? 39.868 27.656 53.601 1.00 0.00 13 THR A O 2
ATOM 1114 N N . THR A 1 14 ? 39.808 25.432 54.126 1.00 0.00 14 THR A N 2
ATOM 1115 C CA . THR A 1 14 ? 39.576 25.645 55.577 1.00 0.00 14 THR A CA 2
ATOM 1116 C C . THR A 1 14 ? 40.706 25.108 56.509 1.00 0.00 14 THR A C 2
ATOM 1117 O O . THR A 1 14 ? 41.468 24.223 56.129 1.00 0.00 14 THR A O 2
ATOM 1128 N N . GLU A 1 15 ? 40.785 25.682 57.773 1.00 0.00 15 GLU A N 2
ATOM 1129 C CA . GLU A 1 15 ? 41.879 25.346 58.716 1.00 0.00 15 GLU A CA 2
ATOM 1130 C C . GLU A 1 15 ? 41.215 24.684 59.963 1.00 0.00 15 GLU A C 2
ATOM 1131 O O . GLU A 1 15 ? 40.780 25.353 60.899 1.00 0.00 15 GLU A O 2
ATOM 1144 N N . THR A 1 16 ? 41.158 23.296 59.960 1.00 0.00 16 THR A N 2
ATOM 1145 C CA . THR A 1 16 ? 40.694 22.555 61.151 1.00 0.00 16 THR A CA 2
ATOM 1146 C C . THR A 1 16 ? 41.948 22.624 62.100 1.00 0.00 16 THR A C 2
ATOM 1147 O O . THR A 1 16 ? 42.945 21.936 61.880 1.00 0.00 16 THR A O 2
ATOM 1158 N N . CYS A 1 17 ? 41.888 23.464 63.210 1.00 0.00 17 CYS A N 2
ATOM 1159 C CA . CYS A 1 17 ? 43.100 23.779 64.000 1.00 0.00 17 CYS A CA 2
ATOM 1160 C C . CYS A 1 17 ? 43.031 23.315 65.499 1.00 0.00 17 CYS A C 2
ATOM 1161 O O . CYS A 1 17 ? 41.974 23.303 66.130 1.00 0.00 17 CYS A O 2
ATOM 1168 N N . GLN A 1 18 ? 44.262 23.050 66.080 1.00 0.00 18 GLN A N 2
ATOM 1169 C CA . GLN A 1 18 ? 44.440 22.653 67.484 1.00 0.00 18 GLN A CA 2
ATOM 1170 C C . GLN A 1 18 ? 44.801 23.850 68.411 1.00 0.00 18 GLN A C 2
ATOM 1171 O O . GLN A 1 18 ? 44.634 23.716 69.624 1.00 0.00 18 GLN A O 2
ATOM 1185 N N . GLU A 1 19 ? 45.349 25.020 67.884 1.00 0.00 19 GLU A N 2
ATOM 1186 C CA . GLU A 1 19 ? 45.548 26.175 68.770 1.00 0.00 19 GLU A CA 2
ATOM 1187 C C . GLU A 1 19 ? 44.088 26.574 69.193 1.00 0.00 19 GLU A C 2
ATOM 1188 O O . GLU A 1 19 ? 43.220 26.821 68.356 1.00 0.00 19 GLU A O 2
ATOM 1201 N N . ASP A 1 20 ? 43.848 26.648 70.560 1.00 0.00 20 ASP A N 2
ATOM 1202 C CA . ASP A 1 20 ? 42.550 26.783 71.226 1.00 0.00 20 ASP A CA 2
ATOM 1203 C C . ASP A 1 20 ? 41.786 28.135 70.925 1.00 0.00 20 ASP A C 2
ATOM 1204 O O . ASP A 1 20 ? 40.820 28.437 71.634 1.00 0.00 20 ASP A O 2
ATOM 1213 N N . SER A 1 21 ? 42.240 28.994 69.937 1.00 0.00 21 SER A N 2
ATOM 1214 C CA . SER A 1 21 ? 41.608 30.261 69.616 1.00 0.00 21 SER A CA 2
ATOM 1215 C C . SER A 1 21 ? 41.924 30.593 68.127 1.00 0.00 21 SER A C 2
ATOM 1216 O O . SER A 1 21 ? 43.010 30.346 67.598 1.00 0.00 21 SER A O 2
ATOM 1224 N N . CYS A 1 22 ? 40.899 31.212 67.439 1.00 0.00 22 CYS A N 2
ATOM 1225 C CA . CYS A 1 22 ? 41.103 31.647 66.076 1.00 0.00 22 CYS A CA 2
ATOM 1226 C C . CYS A 1 22 ? 40.308 32.938 65.753 1.00 0.00 22 CYS A C 2
ATOM 1227 O O . CYS A 1 22 ? 39.439 33.355 66.518 1.00 0.00 22 CYS A O 2
ATOM 1234 N N . TYR A 1 23 ? 40.683 33.604 64.594 1.00 0.00 23 TYR A N 2
ATOM 1235 C CA . TYR A 1 23 ? 40.280 35.002 64.453 1.00 0.00 23 TYR A CA 2
ATOM 1236 C C . TYR A 1 23 ? 39.975 35.489 63.014 1.00 0.00 23 TYR A C 2
ATOM 1237 O O . TYR A 1 23 ? 40.388 34.919 62.004 1.00 0.00 23 TYR A O 2
ATOM 1255 N N . LYS A 1 24 ? 39.233 36.658 63.025 1.00 0.00 24 LYS A N 2
ATOM 1256 C CA . LYS A 1 24 ? 38.729 37.376 61.852 1.00 0.00 24 LYS A CA 2
ATOM 1257 C C . LYS A 1 24 ? 39.606 38.677 61.705 1.00 0.00 24 LYS A C 2
ATOM 1258 O O . LYS A 1 24 ? 39.675 39.560 62.557 1.00 0.00 24 LYS A O 2
ATOM 1277 N N . ASN A 1 25 ? 40.309 38.756 60.524 1.00 0.00 25 ASN A N 2
ATOM 1278 C CA . ASN A 1 25 ? 41.289 39.787 60.130 1.00 0.00 25 ASN A CA 2
ATOM 1279 C C . ASN A 1 25 ? 40.657 40.436 58.832 1.00 0.00 25 ASN A C 2
ATOM 1280 O O . ASN A 1 25 ? 40.289 39.746 57.880 1.00 0.00 25 ASN A O 2
ATOM 1291 N N . ILE A 1 26 ? 40.563 41.835 58.829 1.00 0.00 26 ILE A N 2
ATOM 1292 C CA . ILE A 1 26 ? 39.451 42.500 58.088 1.00 0.00 26 ILE A CA 2
ATOM 1293 C C . ILE A 1 26 ? 39.859 43.612 57.066 1.00 0.00 26 ILE A C 2
ATOM 1294 O O . ILE A 1 26 ? 39.262 43.736 56.001 1.00 0.00 26 ILE A O 2
ATOM 1310 N N . TRP A 1 27 ? 40.864 44.457 57.478 1.00 0.00 27 TRP A N 2
ATOM 1311 C CA . TRP A 1 27 ? 41.643 45.455 56.739 1.00 0.00 27 TRP A CA 2
ATOM 1312 C C . TRP A 1 27 ? 42.234 44.744 55.460 1.00 0.00 27 TRP A C 2
ATOM 1313 O O . TRP A 1 27 ? 41.612 44.707 54.406 1.00 0.00 27 TRP A O 2
ATOM 1334 N N . THR A 1 28 ? 43.514 44.213 55.560 1.00 0.00 28 THR A N 2
ATOM 1335 C CA . THR A 1 28 ? 44.164 43.386 54.539 1.00 0.00 28 THR A CA 2
ATOM 1336 C C . THR A 1 28 ? 44.735 44.232 53.349 1.00 0.00 28 THR A C 2
ATOM 1337 O O . THR A 1 28 ? 45.615 43.719 52.658 1.00 0.00 28 THR A O 2
ATOM 1348 N N . PHE A 1 29 ? 44.286 45.523 53.099 1.00 0.00 29 PHE A N 2
ATOM 1349 C CA . PHE A 1 29 ? 44.652 46.374 51.944 1.00 0.00 29 PHE A CA 2
ATOM 1350 C C . PHE A 1 29 ? 43.714 46.007 50.765 1.00 0.00 29 PHE A C 2
ATOM 1351 O O . PHE A 1 29 ? 43.088 46.902 50.196 1.00 0.00 29 PHE A O 2
ATOM 1368 N N . ASP A 1 30 ? 43.601 44.675 50.418 1.00 0.00 30 ASP A N 2
ATOM 1369 C CA . ASP A 1 30 ? 42.623 44.208 49.442 1.00 0.00 30 ASP A CA 2
ATOM 1370 C C . ASP A 1 30 ? 41.157 44.343 50.006 1.00 0.00 30 ASP A C 2
ATOM 1371 O O . ASP A 1 30 ? 40.235 44.239 49.197 1.00 0.00 30 ASP A O 2
ATOM 1380 N N . ASN A 1 31 ? 40.894 44.628 51.347 1.00 0.00 31 ASN A N 2
ATOM 1381 C CA . ASN A 1 31 ? 39.560 44.880 51.911 1.00 0.00 31 ASN A CA 2
ATOM 1382 C C . ASN A 1 31 ? 38.800 43.526 51.896 1.00 0.00 31 ASN A C 2
ATOM 1383 O O . ASN A 1 31 ? 37.895 43.325 51.086 1.00 0.00 31 ASN A O 2
ATOM 1394 N N . ILE A 1 32 ? 39.147 42.596 52.872 1.00 0.00 32 ILE A N 2
ATOM 1395 C CA . ILE A 1 32 ? 38.498 41.292 52.818 1.00 0.00 32 ILE A CA 2
ATOM 1396 C C . ILE A 1 32 ? 38.595 40.498 54.155 1.00 0.00 32 ILE A C 2
ATOM 1397 O O . ILE A 1 32 ? 39.405 40.783 55.032 1.00 0.00 32 ILE A O 2
ATOM 1413 N N . ILE A 1 33 ? 37.725 39.427 54.260 1.00 0.00 33 ILE A N 2
ATOM 1414 C CA . ILE A 1 33 ? 37.719 38.532 55.425 1.00 0.00 33 ILE A CA 2
ATOM 1415 C C . ILE A 1 33 ? 38.717 37.386 55.036 1.00 0.00 33 ILE A C 2
ATOM 1416 O O . ILE A 1 33 ? 38.355 36.353 54.478 1.00 0.00 33 ILE A O 2
ATOM 1432 N N . ARG A 1 34 ? 40.049 37.607 55.348 1.00 0.00 34 ARG A N 2
ATOM 1433 C CA . ARG A 1 34 ? 41.115 36.632 55.034 1.00 0.00 34 ARG A CA 2
ATOM 1434 C C . ARG A 1 34 ? 42.076 36.706 56.267 1.00 0.00 34 ARG A C 2
ATOM 1435 O O . ARG A 1 34 ? 42.462 37.770 56.741 1.00 0.00 34 ARG A O 2
ATOM 1456 N N . ARG A 1 35 ? 42.442 35.465 56.819 1.00 0.00 35 ARG A N 2
ATOM 1457 C CA . ARG A 1 35 ? 42.557 35.413 58.272 1.00 0.00 35 ARG A CA 2
ATOM 1458 C C . ARG A 1 35 ? 43.170 34.069 58.798 1.00 0.00 35 ARG A C 2
ATOM 1459 O O . ARG A 1 35 ? 43.848 33.371 58.047 1.00 0.00 35 ARG A O 2
ATOM 1480 N N . GLY A 1 36 ? 42.978 33.751 60.147 1.00 0.00 36 GLY A N 2
ATOM 1481 C CA . GLY A 1 36 ? 43.709 32.548 60.577 1.00 0.00 36 GLY A CA 2
ATOM 1482 C C . GLY A 1 36 ? 43.491 31.946 61.979 1.00 0.00 36 GLY A C 2
ATOM 1483 O O . GLY A 1 36 ? 42.720 32.444 62.789 1.00 0.00 36 GLY A O 2
ATOM 1487 N N . CYS A 1 37 ? 44.255 30.812 62.216 1.00 0.00 37 CYS A N 2
ATOM 1488 C CA . CYS A 1 37 ? 44.255 30.055 63.483 1.00 0.00 37 CYS A CA 2
ATOM 1489 C C . CYS A 1 37 ? 45.479 30.553 64.335 1.00 0.00 37 CYS A C 2
ATOM 1490 O O . CYS A 1 37 ? 46.638 30.317 63.994 1.00 0.00 37 CYS A O 2
ATOM 1497 N N . GLY A 1 38 ? 45.210 31.321 65.468 1.00 0.00 38 GLY A N 2
ATOM 1498 C CA . GLY A 1 38 ? 46.340 31.729 66.302 1.00 0.00 38 GLY A CA 2
ATOM 1499 C C . GLY A 1 38 ? 45.730 32.252 67.611 1.00 0.00 38 GLY A C 2
ATOM 1500 O O . GLY A 1 38 ? 45.704 31.560 68.624 1.00 0.00 38 GLY A O 2
ATOM 1504 N N . CYS A 1 39 ? 45.204 33.537 67.557 1.00 0.00 39 CYS A N 2
ATOM 1505 C CA . CYS A 1 39 ? 44.528 34.097 68.721 1.00 0.00 39 CYS A CA 2
ATOM 1506 C C . CYS A 1 39 ? 45.491 34.409 69.900 1.00 0.00 39 CYS A C 2
ATOM 1507 O O . CYS A 1 39 ? 46.689 34.633 69.745 1.00 0.00 39 CYS A O 2
ATOM 1514 N N . PHE A 1 40 ? 44.859 34.447 71.127 1.00 0.00 40 PHE A N 2
ATOM 1515 C CA . PHE A 1 40 ? 45.539 34.658 72.399 1.00 0.00 40 PHE A CA 2
ATOM 1516 C C . PHE A 1 40 ? 46.431 35.941 72.293 1.00 0.00 40 PHE A C 2
ATOM 1517 O O . PHE A 1 40 ? 47.533 35.978 72.837 1.00 0.00 40 PHE A O 2
ATOM 1534 N N . THR A 1 41 ? 45.879 37.043 71.657 1.00 0.00 41 THR A N 2
ATOM 1535 C CA . THR A 1 41 ? 46.563 38.342 71.517 1.00 0.00 41 THR A CA 2
ATOM 1536 C C . THR A 1 41 ? 46.012 39.230 72.692 1.00 0.00 41 THR A C 2
ATOM 1537 O O . THR A 1 41 ? 44.809 39.502 72.737 1.00 0.00 41 THR A O 2
ATOM 1548 N N . PRO A 1 42 ? 46.899 39.781 73.618 1.00 0.00 42 PRO A N 2
ATOM 1549 C CA . PRO A 1 42 ? 46.394 40.674 74.685 1.00 0.00 42 PRO A CA 2
ATOM 1550 C C . PRO A 1 42 ? 46.116 42.034 73.960 1.00 0.00 42 PRO A C 2
ATOM 1551 O O . PRO A 1 42 ? 47.011 42.852 73.751 1.00 0.00 42 PRO A O 2
ATOM 1562 N N . ARG A 1 43 ? 44.802 42.282 73.571 1.00 0.00 43 ARG A N 2
ATOM 1563 C CA . ARG A 1 43 ? 44.461 43.507 72.833 1.00 0.00 43 ARG A CA 2
ATOM 1564 C C . ARG A 1 43 ? 44.195 44.628 73.886 1.00 0.00 43 ARG A C 2
ATOM 1565 O O . ARG A 1 43 ? 43.183 44.662 74.586 1.00 0.00 43 ARG A O 2
ATOM 1586 N N . GLY A 1 44 ? 45.163 45.616 73.956 1.00 0.00 44 GLY A N 2
ATOM 1587 C CA . GLY A 1 44 ? 44.984 46.810 74.785 1.00 0.00 44 GLY A CA 2
ATOM 1588 C C . GLY A 1 44 ? 45.672 47.948 73.984 1.00 0.00 44 GLY A C 2
ATOM 1589 O O . GLY A 1 44 ? 45.153 48.472 72.999 1.00 0.00 44 GLY A O 2
ATOM 1593 N N . ASP A 1 45 ? 46.930 48.278 74.425 1.00 0.00 45 ASP A N 2
ATOM 1594 C CA . ASP A 1 45 ? 47.845 49.250 73.813 1.00 0.00 45 ASP A CA 2
ATOM 1595 C C . ASP A 1 45 ? 48.986 48.442 73.100 1.00 0.00 45 ASP A C 2
ATOM 1596 O O . ASP A 1 45 ? 50.162 48.793 73.099 1.00 0.00 45 ASP A O 2
ATOM 1605 N N . MET A 1 46 ? 48.525 47.347 72.389 1.00 0.00 46 MET A N 2
ATOM 1606 C CA . MET A 1 46 ? 49.336 46.427 71.595 1.00 0.00 46 MET A CA 2
ATOM 1607 C C . MET A 1 46 ? 48.338 45.962 70.467 1.00 0.00 46 MET A C 2
ATOM 1608 O O . MET A 1 46 ? 47.375 45.242 70.742 1.00 0.00 46 MET A O 2
ATOM 1622 N N . PRO A 1 47 ? 48.580 46.347 69.143 1.00 0.00 47 PRO A N 2
ATOM 1623 C CA . PRO A 1 47 ? 47.556 46.056 68.120 1.00 0.00 47 PRO A CA 2
ATOM 1624 C C . PRO A 1 47 ? 47.342 44.549 67.746 1.00 0.00 47 PRO A C 2
ATOM 1625 O O . PRO A 1 47 ? 48.237 43.713 67.829 1.00 0.00 47 PRO A O 2
ATOM 1636 N N . GLY A 1 48 ? 46.070 44.247 67.270 1.00 0.00 48 GLY A N 2
ATOM 1637 C CA . GLY A 1 48 ? 45.697 42.883 66.878 1.00 0.00 48 GLY A CA 2
ATOM 1638 C C . GLY A 1 48 ? 44.321 42.833 66.127 1.00 0.00 48 GLY A C 2
ATOM 1639 O O . GLY A 1 48 ? 43.578 43.813 66.128 1.00 0.00 48 GLY A O 2
ATOM 1643 N N . PRO A 1 49 ? 43.993 41.627 65.513 1.00 0.00 49 PRO A N 2
ATOM 1644 C CA . PRO A 1 49 ? 42.680 41.343 64.895 1.00 0.00 49 PRO A CA 2
ATOM 1645 C C . PRO A 1 49 ? 41.570 41.186 66.004 1.00 0.00 49 PRO A C 2
ATOM 1646 O O . PRO A 1 49 ? 41.796 41.467 67.181 1.00 0.00 49 PRO A O 2
ATOM 1657 N N . TYR A 1 50 ? 40.330 40.737 65.571 1.00 0.00 50 TYR A N 2
ATOM 1658 C CA . TYR A 1 50 ? 39.212 40.500 66.516 1.00 0.00 50 TYR A CA 2
ATOM 1659 C C . TYR A 1 50 ? 38.994 38.937 66.610 1.00 0.00 50 TYR A C 2
ATOM 1660 O O . TYR A 1 50 ? 38.913 38.240 65.598 1.00 0.00 50 TYR A O 2
ATOM 1678 N N . CYS A 1 51 ? 38.902 38.372 67.883 1.00 0.00 51 CYS A N 2
ATOM 1679 C CA . CYS A 1 51 ? 38.967 36.907 68.071 1.00 0.00 51 CYS A CA 2
ATOM 1680 C C . CYS A 1 51 ? 37.724 36.196 68.703 1.00 0.00 51 CYS A C 2
ATOM 1681 O O . CYS A 1 51 ? 36.811 36.806 69.248 1.00 0.00 51 CYS A O 2
ATOM 1688 N N . CYS A 1 52 ? 37.815 34.819 68.633 1.00 0.00 52 CYS A N 2
ATOM 1689 C CA . CYS A 1 52 ? 36.866 33.871 69.195 1.00 0.00 52 CYS A CA 2
ATOM 1690 C C . CYS A 1 52 ? 37.625 32.641 69.821 1.00 0.00 52 CYS A C 2
ATOM 1691 O O . CYS A 1 52 ? 38.769 32.355 69.467 1.00 0.00 52 CYS A O 2
ATOM 1698 N N . GLU A 1 53 ? 36.931 31.870 70.737 1.00 0.00 53 GLU A N 2
ATOM 1699 C CA . GLU A 1 53 ? 37.481 30.594 71.226 1.00 0.00 53 GLU A CA 2
ATOM 1700 C C . GLU A 1 53 ? 36.307 29.561 71.198 1.00 0.00 53 GLU A C 2
ATOM 1701 O O . GLU A 1 53 ? 35.999 28.878 72.169 1.00 0.00 53 GLU A O 2
ATOM 1714 N N . SER A 1 54 ? 35.687 29.462 69.968 1.00 0.00 54 SER A N 2
ATOM 1715 C CA . SER A 1 54 ? 34.569 28.591 69.613 1.00 0.00 54 SER A CA 2
ATOM 1716 C C . SER A 1 54 ? 34.675 28.297 68.078 1.00 0.00 54 SER A C 2
ATOM 1717 O O . SER A 1 54 ? 35.324 29.056 67.353 1.00 0.00 54 SER A O 2
ATOM 1725 N N . ASP A 1 55 ? 34.059 27.157 67.567 1.00 0.00 55 ASP A N 2
ATOM 1726 C CA . ASP A 1 55 ? 34.238 26.912 66.132 1.00 0.00 55 ASP A CA 2
ATOM 1727 C C . ASP A 1 55 ? 33.339 27.903 65.293 1.00 0.00 55 ASP A C 2
ATOM 1728 O O . ASP A 1 55 ? 32.211 28.241 65.650 1.00 0.00 55 ASP A O 2
ATOM 1737 N N . LYS A 1 56 ? 33.914 28.395 64.129 1.00 0.00 56 LYS A N 2
ATOM 1738 C CA . LYS A 1 56 ? 33.261 29.279 63.168 1.00 0.00 56 LYS A CA 2
ATOM 1739 C C . LYS A 1 56 ? 33.206 30.752 63.743 1.00 0.00 56 LYS A C 2
ATOM 1740 O O . LYS A 1 56 ? 34.091 31.556 63.452 1.00 0.00 56 LYS A O 2
ATOM 1759 N N . CYS A 1 57 ? 32.103 31.109 64.501 1.00 0.00 57 CYS A N 2
ATOM 1760 C CA . CYS A 1 57 ? 31.836 32.403 65.145 1.00 0.00 57 CYS A CA 2
ATOM 1761 C C . CYS A 1 57 ? 31.286 33.477 64.141 1.00 0.00 57 CYS A C 2
ATOM 1762 O O . CYS A 1 57 ? 30.397 34.234 64.525 1.00 0.00 57 CYS A O 2
ATOM 1769 N N . ASN A 1 58 ? 31.836 33.575 62.870 1.00 0.00 58 ASN A N 2
ATOM 1770 C CA . ASN A 1 58 ? 31.412 34.572 61.879 1.00 0.00 58 ASN A CA 2
ATOM 1771 C C . ASN A 1 58 ? 32.193 34.109 60.606 1.00 0.00 58 ASN A C 2
ATOM 1772 O O . ASN A 1 58 ? 33.193 34.698 60.206 1.00 0.00 58 ASN A O 2
ATOM 1783 N N . LEU A 1 59 ? 31.711 32.947 60.016 1.00 0.00 59 LEU A N 2
ATOM 1784 C CA . LEU A 1 59 ? 32.361 32.203 58.923 1.00 0.00 59 LEU A CA 2
ATOM 1785 C C . LEU A 1 59 ? 33.807 31.815 59.470 1.00 0.00 59 LEU A C 2
ATOM 1786 O O . LEU A 1 59 ? 34.772 32.487 59.078 1.00 0.00 59 LEU A O 2
ATOM 1803 N N . ARG A 1 1 ? 40.510 25.161 67.670 1.00 0.00 1 ARG A N 3
ATOM 1804 C CA . ARG A 1 1 ? 39.152 24.847 67.018 1.00 0.00 1 ARG A CA 3
ATOM 1805 C C . ARG A 1 1 ? 39.307 25.053 65.473 1.00 0.00 1 ARG A C 3
ATOM 1806 O O . ARG A 1 1 ? 40.362 25.494 65.029 1.00 0.00 1 ARG A O 3
ATOM 1829 N N . ILE A 1 2 ? 38.248 24.687 64.648 1.00 0.00 2 ILE A N 3
ATOM 1830 C CA . ILE A 1 2 ? 38.342 24.859 63.174 1.00 0.00 2 ILE A CA 3
ATOM 1831 C C . ILE A 1 2 ? 37.782 26.288 62.834 1.00 0.00 2 ILE A C 3
ATOM 1832 O O . ILE A 1 2 ? 36.640 26.618 63.159 1.00 0.00 2 ILE A O 3
ATOM 1848 N N . CYS A 1 3 ? 38.614 27.153 62.136 1.00 0.00 3 CYS A N 3
ATOM 1849 C CA . CYS A 1 3 ? 38.126 28.456 61.658 1.00 0.00 3 CYS A CA 3
ATOM 1850 C C . CYS A 1 3 ? 38.664 28.675 60.201 1.00 0.00 3 CYS A C 3
ATOM 1851 O O . CYS A 1 3 ? 39.753 28.231 59.841 1.00 0.00 3 CYS A O 3
ATOM 1858 N N . TYR A 1 4 ? 37.854 29.392 59.332 1.00 0.00 4 TYR A N 3
ATOM 1859 C CA . TYR A 1 4 ? 38.136 29.325 57.888 1.00 0.00 4 TYR A CA 3
ATOM 1860 C C . TYR A 1 4 ? 39.208 30.333 57.377 1.00 0.00 4 TYR A C 3
ATOM 1861 O O . TYR A 1 4 ? 39.619 31.235 58.097 1.00 0.00 4 TYR A O 3
ATOM 1879 N N . ASN A 1 5 ? 39.686 30.121 56.092 1.00 0.00 5 ASN A N 3
ATOM 1880 C CA . ASN A 1 5 ? 40.653 31.039 55.470 1.00 0.00 5 ASN A CA 3
ATOM 1881 C C . ASN A 1 5 ? 40.288 31.036 53.959 1.00 0.00 5 ASN A C 3
ATOM 1882 O O . ASN A 1 5 ? 41.120 30.783 53.092 1.00 0.00 5 ASN A O 3
ATOM 1893 N N . HIS A 1 6 ? 38.969 31.340 53.675 1.00 0.00 6 HIS A N 3
ATOM 1894 C CA . HIS A 1 6 ? 38.399 31.396 52.338 1.00 0.00 6 HIS A CA 3
ATOM 1895 C C . HIS A 1 6 ? 38.642 32.772 51.639 1.00 0.00 6 HIS A C 3
ATOM 1896 O O . HIS A 1 6 ? 39.264 33.668 52.205 1.00 0.00 6 HIS A O 3
ATOM 1911 N N . LEU A 1 7 ? 38.045 32.936 50.405 1.00 0.00 7 LEU A N 3
ATOM 1912 C CA . LEU A 1 7 ? 38.015 34.221 49.720 1.00 0.00 7 LEU A CA 3
ATOM 1913 C C . LEU A 1 7 ? 39.381 34.694 49.114 1.00 0.00 7 LEU A C 3
ATOM 1914 O O . LEU A 1 7 ? 40.328 33.933 48.935 1.00 0.00 7 LEU A O 3
ATOM 1930 N N . GLY A 1 8 ? 39.359 35.991 48.630 1.00 0.00 8 GLY A N 3
ATOM 1931 C CA . GLY A 1 8 ? 40.388 36.532 47.733 1.00 0.00 8 GLY A CA 3
ATOM 1932 C C . GLY A 1 8 ? 39.853 36.457 46.280 1.00 0.00 8 GLY A C 3
ATOM 1933 O O . GLY A 1 8 ? 40.025 37.403 45.521 1.00 0.00 8 GLY A O 3
ATOM 1937 N N . THR A 1 9 ? 39.221 35.275 45.911 1.00 0.00 9 THR A N 3
ATOM 1938 C CA . THR A 1 9 ? 38.651 34.947 44.597 1.00 0.00 9 THR A CA 3
ATOM 1939 C C . THR A 1 9 ? 38.227 33.443 44.690 1.00 0.00 9 THR A C 3
ATOM 1940 O O . THR A 1 9 ? 37.136 33.060 44.276 1.00 0.00 9 THR A O 3
ATOM 1951 N N . LYS A 1 10 ? 39.147 32.583 45.264 1.00 0.00 10 LYS A N 3
ATOM 1952 C CA . LYS A 1 10 ? 38.993 31.125 45.401 1.00 0.00 10 LYS A CA 3
ATOM 1953 C C . LYS A 1 10 ? 38.305 30.701 46.765 1.00 0.00 10 LYS A C 3
ATOM 1954 O O . LYS A 1 10 ? 38.531 31.378 47.761 1.00 0.00 10 LYS A O 3
ATOM 1973 N N . PRO A 1 11 ? 37.538 29.504 46.826 1.00 0.00 11 PRO A N 3
ATOM 1974 C CA . PRO A 1 11 ? 36.893 29.120 48.129 1.00 0.00 11 PRO A CA 3
ATOM 1975 C C . PRO A 1 11 ? 37.328 27.748 48.835 1.00 0.00 11 PRO A C 3
ATOM 1976 O O . PRO A 1 11 ? 36.800 27.540 49.928 1.00 0.00 11 PRO A O 3
ATOM 1987 N N . PRO A 1 12 ? 38.362 26.898 48.412 1.00 0.00 12 PRO A N 3
ATOM 1988 C CA . PRO A 1 12 ? 38.611 25.608 49.103 1.00 0.00 12 PRO A CA 3
ATOM 1989 C C . PRO A 1 12 ? 39.261 25.391 50.535 1.00 0.00 12 PRO A C 3
ATOM 1990 O O . PRO A 1 12 ? 39.125 24.244 50.971 1.00 0.00 12 PRO A O 3
ATOM 2001 N N . THR A 1 13 ? 39.911 26.348 51.312 1.00 0.00 13 THR A N 3
ATOM 2002 C CA . THR A 1 13 ? 40.618 25.965 52.567 1.00 0.00 13 THR A CA 3
ATOM 2003 C C . THR A 1 13 ? 40.113 26.540 53.932 1.00 0.00 13 THR A C 3
ATOM 2004 O O . THR A 1 13 ? 39.470 27.579 54.045 1.00 0.00 13 THR A O 3
ATOM 2015 N N . THR A 1 14 ? 40.583 25.795 54.998 1.00 0.00 14 THR A N 3
ATOM 2016 C CA . THR A 1 14 ? 40.242 25.966 56.403 1.00 0.00 14 THR A CA 3
ATOM 2017 C C . THR A 1 14 ? 41.482 25.658 57.306 1.00 0.00 14 THR A C 3
ATOM 2018 O O . THR A 1 14 ? 42.376 24.895 56.938 1.00 0.00 14 THR A O 3
ATOM 2029 N N . GLU A 1 15 ? 41.486 26.254 58.553 1.00 0.00 15 GLU A N 3
ATOM 2030 C CA . GLU A 1 15 ? 42.608 26.070 59.491 1.00 0.00 15 GLU A CA 3
ATOM 2031 C C . GLU A 1 15 ? 42.067 25.111 60.604 1.00 0.00 15 GLU A C 3
ATOM 2032 O O . GLU A 1 15 ? 41.452 25.549 61.576 1.00 0.00 15 GLU A O 3
ATOM 2045 N N . THR A 1 16 ? 42.294 23.742 60.433 1.00 0.00 16 THR A N 3
ATOM 2046 C CA . THR A 1 16 ? 42.000 22.822 61.555 1.00 0.00 16 THR A CA 3
ATOM 2047 C C . THR A 1 16 ? 43.088 23.186 62.621 1.00 0.00 16 THR A C 3
ATOM 2048 O O . THR A 1 16 ? 44.288 23.056 62.371 1.00 0.00 16 THR A O 3
ATOM 2059 N N . CYS A 1 17 ? 42.653 23.621 63.869 1.00 0.00 17 CYS A N 3
ATOM 2060 C CA . CYS A 1 17 ? 43.622 24.165 64.830 1.00 0.00 17 CYS A CA 3
ATOM 2061 C C . CYS A 1 17 ? 43.415 23.548 66.252 1.00 0.00 17 CYS A C 3
ATOM 2062 O O . CYS A 1 17 ? 42.305 23.400 66.765 1.00 0.00 17 CYS A O 3
ATOM 2069 N N . GLN A 1 18 ? 44.595 23.301 66.924 1.00 0.00 18 GLN A N 3
ATOM 2070 C CA . GLN A 1 18 ? 44.679 22.943 68.336 1.00 0.00 18 GLN A CA 3
ATOM 2071 C C . GLN A 1 18 ? 44.989 24.229 69.175 1.00 0.00 18 GLN A C 3
ATOM 2072 O O . GLN A 1 18 ? 44.828 24.189 70.394 1.00 0.00 18 GLN A O 3
ATOM 2086 N N . GLU A 1 19 ? 45.480 25.384 68.552 1.00 0.00 19 GLU A N 3
ATOM 2087 C CA . GLU A 1 19 ? 45.646 26.615 69.328 1.00 0.00 19 GLU A CA 3
ATOM 2088 C C . GLU A 1 19 ? 44.184 27.124 69.586 1.00 0.00 19 GLU A C 3
ATOM 2089 O O . GLU A 1 19 ? 43.393 27.356 68.673 1.00 0.00 19 GLU A O 3
ATOM 2102 N N . ASP A 1 20 ? 43.869 27.317 70.919 1.00 0.00 20 ASP A N 3
ATOM 2103 C CA . ASP A 1 20 ? 42.566 27.599 71.512 1.00 0.00 20 ASP A CA 3
ATOM 2104 C C . ASP A 1 20 ? 41.894 28.975 71.114 1.00 0.00 20 ASP A C 3
ATOM 2105 O O . ASP A 1 20 ? 40.981 29.385 71.837 1.00 0.00 20 ASP A O 3
ATOM 2114 N N . SER A 1 21 ? 42.366 29.750 70.066 1.00 0.00 21 SER A N 3
ATOM 2115 C CA . SER A 1 21 ? 41.772 31.037 69.708 1.00 0.00 21 SER A CA 3
ATOM 2116 C C . SER A 1 21 ? 41.935 31.251 68.176 1.00 0.00 21 SER A C 3
ATOM 2117 O O . SER A 1 21 ? 42.948 30.913 67.558 1.00 0.00 21 SER A O 3
ATOM 2125 N N . CYS A 1 22 ? 40.879 31.903 67.565 1.00 0.00 22 CYS A N 3
ATOM 2126 C CA . CYS A 1 22 ? 40.950 32.231 66.152 1.00 0.00 22 CYS A CA 3
ATOM 2127 C C . CYS A 1 22 ? 40.433 33.670 65.872 1.00 0.00 22 CYS A C 3
ATOM 2128 O O . CYS A 1 22 ? 39.630 34.238 66.610 1.00 0.00 22 CYS A O 3
ATOM 2135 N N . TYR A 1 23 ? 40.983 34.268 64.756 1.00 0.00 23 TYR A N 3
ATOM 2136 C CA . TYR A 1 23 ? 40.840 35.700 64.481 1.00 0.00 23 TYR A CA 3
ATOM 2137 C C . TYR A 1 23 ? 40.192 36.026 63.111 1.00 0.00 23 TYR A C 3
ATOM 2138 O O . TYR A 1 23 ? 40.272 35.275 62.139 1.00 0.00 23 TYR A O 3
ATOM 2156 N N . LYS A 1 24 ? 39.587 37.271 63.093 1.00 0.00 24 LYS A N 3
ATOM 2157 C CA . LYS A 1 24 ? 38.812 37.828 61.973 1.00 0.00 24 LYS A CA 3
ATOM 2158 C C . LYS A 1 24 ? 39.620 39.068 61.429 1.00 0.00 24 LYS A C 3
ATOM 2159 O O . LYS A 1 24 ? 39.930 40.019 62.143 1.00 0.00 24 LYS A O 3
ATOM 2178 N N . ASN A 1 25 ? 39.977 39.028 60.093 1.00 0.00 25 ASN A N 3
ATOM 2179 C CA . ASN A 1 25 ? 40.829 40.016 59.397 1.00 0.00 25 ASN A CA 3
ATOM 2180 C C . ASN A 1 25 ? 39.972 40.454 58.142 1.00 0.00 25 ASN A C 3
ATOM 2181 O O . ASN A 1 25 ? 39.617 39.633 57.298 1.00 0.00 25 ASN A O 3
ATOM 2192 N N . ILE A 1 26 ? 39.680 41.819 58.018 1.00 0.00 26 ILE A N 3
ATOM 2193 C CA . ILE A 1 26 ? 38.463 42.271 57.271 1.00 0.00 26 ILE A CA 3
ATOM 2194 C C . ILE A 1 26 ? 38.652 43.391 56.175 1.00 0.00 26 ILE A C 3
ATOM 2195 O O . ILE A 1 26 ? 37.755 43.664 55.380 1.00 0.00 26 ILE A O 3
ATOM 2211 N N . TRP A 1 27 ? 39.848 44.062 56.210 1.00 0.00 27 TRP A N 3
ATOM 2212 C CA . TRP A 1 27 ? 40.427 45.177 55.447 1.00 0.00 27 TRP A CA 3
ATOM 2213 C C . TRP A 1 27 ? 41.147 44.568 54.166 1.00 0.00 27 TRP A C 3
ATOM 2214 O O . TRP A 1 27 ? 40.488 44.152 53.219 1.00 0.00 27 TRP A O 3
ATOM 2235 N N . THR A 1 28 ? 42.543 44.538 54.144 1.00 0.00 28 THR A N 3
ATOM 2236 C CA . THR A 1 28 ? 43.370 43.882 53.114 1.00 0.00 28 THR A CA 3
ATOM 2237 C C . THR A 1 28 ? 43.576 44.733 51.790 1.00 0.00 28 THR A C 3
ATOM 2238 O O . THR A 1 28 ? 42.738 45.529 51.383 1.00 0.00 28 THR A O 3
ATOM 2249 N N . PHE A 1 29 ? 44.763 44.485 51.098 1.00 0.00 29 PHE A N 3
ATOM 2250 C CA . PHE A 1 29 ? 45.135 45.096 49.804 1.00 0.00 29 PHE A CA 3
ATOM 2251 C C . PHE A 1 29 ? 44.018 44.797 48.764 1.00 0.00 29 PHE A C 3
ATOM 2252 O O . PHE A 1 29 ? 43.558 45.695 48.062 1.00 0.00 29 PHE A O 3
ATOM 2269 N N . ASP A 1 30 ? 43.616 43.480 48.665 1.00 0.00 30 ASP A N 3
ATOM 2270 C CA . ASP A 1 30 ? 42.600 42.972 47.754 1.00 0.00 30 ASP A CA 3
ATOM 2271 C C . ASP A 1 30 ? 41.127 43.358 48.175 1.00 0.00 30 ASP A C 3
ATOM 2272 O O . ASP A 1 30 ? 40.223 43.109 47.376 1.00 0.00 30 ASP A O 3
ATOM 2281 N N . ASN A 1 31 ? 40.850 43.998 49.380 1.00 0.00 31 ASN A N 3
ATOM 2282 C CA . ASN A 1 31 ? 39.532 44.407 49.884 1.00 0.00 31 ASN A CA 3
ATOM 2283 C C . ASN A 1 31 ? 38.717 43.094 50.097 1.00 0.00 31 ASN A C 3
ATOM 2284 O O . ASN A 1 31 ? 37.880 42.716 49.277 1.00 0.00 31 ASN A O 3
ATOM 2295 N N . ILE A 1 32 ? 38.955 42.406 51.283 1.00 0.00 32 ILE A N 3
ATOM 2296 C CA . ILE A 1 32 ? 38.259 41.146 51.516 1.00 0.00 32 ILE A CA 3
ATOM 2297 C C . ILE A 1 32 ? 38.314 40.678 53.007 1.00 0.00 32 ILE A C 3
ATOM 2298 O O . ILE A 1 32 ? 39.088 41.182 53.817 1.00 0.00 32 ILE A O 3
ATOM 2314 N N . ILE A 1 33 ? 37.465 39.630 53.329 1.00 0.00 33 ILE A N 3
ATOM 2315 C CA . ILE A 1 33 ? 37.462 38.999 54.662 1.00 0.00 33 ILE A CA 3
ATOM 2316 C C . ILE A 1 33 ? 38.218 37.631 54.455 1.00 0.00 33 ILE A C 3
ATOM 2317 O O . ILE A 1 33 ? 37.681 36.660 53.925 1.00 0.00 33 ILE A O 3
ATOM 2333 N N . ARG A 1 34 ? 39.526 37.554 54.904 1.00 0.00 34 ARG A N 3
ATOM 2334 C CA . ARG A 1 34 ? 40.381 36.372 54.684 1.00 0.00 34 ARG A CA 3
ATOM 2335 C C . ARG A 1 34 ? 41.292 36.314 55.954 1.00 0.00 34 ARG A C 3
ATOM 2336 O O . ARG A 1 34 ? 41.998 37.260 56.296 1.00 0.00 34 ARG A O 3
ATOM 2357 N N . ARG A 1 35 ? 41.221 35.142 56.711 1.00 0.00 35 ARG A N 3
ATOM 2358 C CA . ARG A 1 35 ? 41.632 35.151 58.113 1.00 0.00 35 ARG A CA 3
ATOM 2359 C C . ARG A 1 35 ? 42.062 33.754 58.681 1.00 0.00 35 ARG A C 3
ATOM 2360 O O . ARG A 1 35 ? 42.288 32.838 57.899 1.00 0.00 35 ARG A O 3
ATOM 2381 N N . GLY A 1 36 ? 42.290 33.633 60.056 1.00 0.00 36 GLY A N 3
ATOM 2382 C CA . GLY A 1 36 ? 42.961 32.378 60.472 1.00 0.00 36 GLY A CA 3
ATOM 2383 C C . GLY A 1 36 ? 42.958 31.988 61.974 1.00 0.00 36 GLY A C 3
ATOM 2384 O O . GLY A 1 36 ? 42.127 32.470 62.732 1.00 0.00 36 GLY A O 3
ATOM 2388 N N . CYS A 1 37 ? 43.884 31.024 62.364 1.00 0.00 37 CYS A N 3
ATOM 2389 C CA . CYS A 1 37 ? 43.973 30.476 63.740 1.00 0.00 37 CYS A CA 3
ATOM 2390 C C . CYS A 1 37 ? 45.357 30.879 64.372 1.00 0.00 37 CYS A C 3
ATOM 2391 O O . CYS A 1 37 ? 46.428 30.513 63.890 1.00 0.00 37 CYS A O 3
ATOM 2398 N N . GLY A 1 38 ? 45.318 31.721 65.480 1.00 0.00 38 GLY A N 3
ATOM 2399 C CA . GLY A 1 38 ? 46.567 32.076 66.152 1.00 0.00 38 GLY A CA 3
ATOM 2400 C C . GLY A 1 38 ? 46.103 32.747 67.462 1.00 0.00 38 GLY A C 3
ATOM 2401 O O . GLY A 1 38 ? 45.778 32.094 68.448 1.00 0.00 38 GLY A O 3
ATOM 2405 N N . CYS A 1 39 ? 46.023 34.132 67.434 1.00 0.00 39 CYS A N 3
ATOM 2406 C CA . CYS A 1 39 ? 45.464 34.865 68.566 1.00 0.00 39 CYS A CA 3
ATOM 2407 C C . CYS A 1 39 ? 46.403 34.934 69.808 1.00 0.00 39 CYS A C 3
ATOM 2408 O O . CYS A 1 39 ? 47.628 34.885 69.713 1.00 0.00 39 CYS A O 3
ATOM 2415 N N . PHE A 1 40 ? 45.746 35.116 71.012 1.00 0.00 40 PHE A N 3
ATOM 2416 C CA . PHE A 1 40 ? 46.435 35.217 72.300 1.00 0.00 40 PHE A CA 3
ATOM 2417 C C . PHE A 1 40 ? 47.348 36.491 72.275 1.00 0.00 40 PHE A C 3
ATOM 2418 O O . PHE A 1 40 ? 48.439 36.491 72.841 1.00 0.00 40 PHE A O 3
ATOM 2435 N N . THR A 1 41 ? 46.830 37.629 71.662 1.00 0.00 41 THR A N 3
ATOM 2436 C CA . THR A 1 41 ? 47.607 38.876 71.555 1.00 0.00 41 THR A CA 3
ATOM 2437 C C . THR A 1 41 ? 47.602 39.545 72.984 1.00 0.00 41 THR A C 3
ATOM 2438 O O . THR A 1 41 ? 46.546 39.838 73.547 1.00 0.00 41 THR A O 3
ATOM 2449 N N . PRO A 1 42 ? 48.829 39.870 73.563 1.00 0.00 42 PRO A N 3
ATOM 2450 C CA . PRO A 1 42 ? 48.883 40.464 74.913 1.00 0.00 42 PRO A CA 3
ATOM 2451 C C . PRO A 1 42 ? 48.259 41.897 74.921 1.00 0.00 42 PRO A C 3
ATOM 2452 O O . PRO A 1 42 ? 48.358 42.657 73.958 1.00 0.00 42 PRO A O 3
ATOM 2463 N N . ARG A 1 43 ? 47.635 42.288 76.099 1.00 0.00 43 ARG A N 3
ATOM 2464 C CA . ARG A 1 43 ? 46.927 43.579 76.207 1.00 0.00 43 ARG A CA 3
ATOM 2465 C C . ARG A 1 43 ? 47.911 44.699 76.676 1.00 0.00 43 ARG A C 3
ATOM 2466 O O . ARG A 1 43 ? 47.798 45.237 77.774 1.00 0.00 43 ARG A O 3
ATOM 2487 N N . GLY A 1 44 ? 48.852 45.110 75.741 1.00 0.00 44 GLY A N 3
ATOM 2488 C CA . GLY A 1 44 ? 49.709 46.290 75.950 1.00 0.00 44 GLY A CA 3
ATOM 2489 C C . GLY A 1 44 ? 49.482 47.301 74.809 1.00 0.00 44 GLY A C 3
ATOM 2490 O O . GLY A 1 44 ? 50.443 47.771 74.209 1.00 0.00 44 GLY A O 3
ATOM 2494 N N . ASP A 1 45 ? 48.167 47.638 74.538 1.00 0.00 45 ASP A N 3
ATOM 2495 C CA . ASP A 1 45 ? 47.751 48.642 73.560 1.00 0.00 45 ASP A CA 3
ATOM 2496 C C . ASP A 1 45 ? 48.321 48.195 72.176 1.00 0.00 45 ASP A C 3
ATOM 2497 O O . ASP A 1 45 ? 48.901 48.981 71.432 1.00 0.00 45 ASP A O 3
ATOM 2506 N N . MET A 1 46 ? 48.024 46.885 71.814 1.00 0.00 46 MET A N 3
ATOM 2507 C CA . MET A 1 46 ? 48.577 46.239 70.604 1.00 0.00 46 MET A CA 3
ATOM 2508 C C . MET A 1 46 ? 47.358 45.667 69.772 1.00 0.00 46 MET A C 3
ATOM 2509 O O . MET A 1 46 ? 46.853 44.590 70.087 1.00 0.00 46 MET A O 3
ATOM 2523 N N . PRO A 1 47 ? 46.923 46.353 68.629 1.00 0.00 47 PRO A N 3
ATOM 2524 C CA . PRO A 1 47 ? 45.785 45.819 67.836 1.00 0.00 47 PRO A CA 3
ATOM 2525 C C . PRO A 1 47 ? 46.312 44.736 66.819 1.00 0.00 47 PRO A C 3
ATOM 2526 O O . PRO A 1 47 ? 47.138 45.020 65.951 1.00 0.00 47 PRO A O 3
ATOM 2537 N N . GLY A 1 48 ? 45.803 43.445 66.920 1.00 0.00 48 GLY A N 3
ATOM 2538 C CA . GLY A 1 48 ? 46.209 42.344 66.016 1.00 0.00 48 GLY A CA 3
ATOM 2539 C C . GLY A 1 48 ? 44.892 41.718 65.461 1.00 0.00 48 GLY A C 3
ATOM 2540 O O . GLY A 1 48 ? 44.394 40.833 66.147 1.00 0.00 48 GLY A O 3
ATOM 2544 N N . PRO A 1 49 ? 44.326 42.132 64.193 1.00 0.00 49 PRO A N 3
ATOM 2545 C CA . PRO A 1 49 ? 42.969 41.590 63.912 1.00 0.00 49 PRO A CA 3
ATOM 2546 C C . PRO A 1 49 ? 42.055 41.774 65.166 1.00 0.00 49 PRO A C 3
ATOM 2547 O O . PRO A 1 49 ? 42.160 42.723 65.945 1.00 0.00 49 PRO A O 3
ATOM 2558 N N . TYR A 1 50 ? 41.049 40.845 65.269 1.00 0.00 50 TYR A N 3
ATOM 2559 C CA . TYR A 1 50 ? 40.192 40.838 66.460 1.00 0.00 50 TYR A CA 3
ATOM 2560 C C . TYR A 1 50 ? 39.749 39.357 66.696 1.00 0.00 50 TYR A C 3
ATOM 2561 O O . TYR A 1 50 ? 39.394 38.623 65.773 1.00 0.00 50 TYR A O 3
ATOM 2579 N N . CYS A 1 51 ? 39.812 38.913 68.014 1.00 0.00 51 CYS A N 3
ATOM 2580 C CA . CYS A 1 51 ? 39.829 37.469 68.304 1.00 0.00 51 CYS A CA 3
ATOM 2581 C C . CYS A 1 51 ? 38.664 36.942 69.202 1.00 0.00 51 CYS A C 3
ATOM 2582 O O . CYS A 1 51 ? 38.120 37.614 70.073 1.00 0.00 51 CYS A O 3
ATOM 2589 N N . CYS A 1 52 ? 38.368 35.618 68.959 1.00 0.00 52 CYS A N 3
ATOM 2590 C CA . CYS A 1 52 ? 37.362 34.808 69.639 1.00 0.00 52 CYS A CA 3
ATOM 2591 C C . CYS A 1 52 ? 37.942 33.409 70.048 1.00 0.00 52 CYS A C 3
ATOM 2592 O O . CYS A 1 52 ? 39.072 33.077 69.695 1.00 0.00 52 CYS A O 3
ATOM 2599 N N . GLU A 1 53 ? 37.112 32.566 70.768 1.00 0.00 53 GLU A N 3
ATOM 2600 C CA . GLU A 1 53 ? 37.636 31.291 71.277 1.00 0.00 53 GLU A CA 3
ATOM 2601 C C . GLU A 1 53 ? 36.548 30.169 71.291 1.00 0.00 53 GLU A C 3
ATOM 2602 O O . GLU A 1 53 ? 36.553 29.276 72.139 1.00 0.00 53 GLU A O 3
ATOM 2615 N N . SER A 1 54 ? 35.668 30.179 70.229 1.00 0.00 54 SER A N 3
ATOM 2616 C CA . SER A 1 54 ? 34.583 29.211 70.018 1.00 0.00 54 SER A CA 3
ATOM 2617 C C . SER A 1 54 ? 34.703 28.516 68.620 1.00 0.00 54 SER A C 3
ATOM 2618 O O . SER A 1 54 ? 35.566 28.859 67.814 1.00 0.00 54 SER A O 3
ATOM 2626 N N . ASP A 1 55 ? 33.827 27.467 68.380 1.00 0.00 55 ASP A N 3
ATOM 2627 C CA . ASP A 1 55 ? 33.892 26.721 67.112 1.00 0.00 55 ASP A CA 3
ATOM 2628 C C . ASP A 1 55 ? 33.334 27.702 66.011 1.00 0.00 55 ASP A C 3
ATOM 2629 O O . ASP A 1 55 ? 32.168 28.091 66.007 1.00 0.00 55 ASP A O 3
ATOM 2638 N N . LYS A 1 56 ? 34.249 28.146 65.055 1.00 0.00 56 LYS A N 3
ATOM 2639 C CA . LYS A 1 56 ? 33.993 29.079 63.959 1.00 0.00 56 LYS A CA 3
ATOM 2640 C C . LYS A 1 56 ? 33.929 30.534 64.504 1.00 0.00 56 LYS A C 3
ATOM 2641 O O . LYS A 1 56 ? 34.704 31.385 64.062 1.00 0.00 56 LYS A O 3
ATOM 2660 N N . CYS A 1 57 ? 32.965 30.812 65.448 1.00 0.00 57 CYS A N 3
ATOM 2661 C CA . CYS A 1 57 ? 32.779 32.106 66.092 1.00 0.00 57 CYS A CA 3
ATOM 2662 C C . CYS A 1 57 ? 32.531 33.136 64.941 1.00 0.00 57 CYS A C 3
ATOM 2663 O O . CYS A 1 57 ? 33.261 34.109 64.771 1.00 0.00 57 CYS A O 3
ATOM 2670 N N . ASN A 1 58 ? 31.411 32.891 64.162 1.00 0.00 58 ASN A N 3
ATOM 2671 C CA . ASN A 1 58 ? 30.904 33.783 63.117 1.00 0.00 58 ASN A CA 3
ATOM 2672 C C . ASN A 1 58 ? 31.957 33.756 61.960 1.00 0.00 58 ASN A C 3
ATOM 2673 O O . ASN A 1 58 ? 32.741 34.688 61.799 1.00 0.00 58 ASN A O 3
ATOM 2684 N N . LEU A 1 59 ? 31.949 32.620 61.164 1.00 0.00 59 LEU A N 3
ATOM 2685 C CA . LEU A 1 59 ? 32.778 32.352 59.971 1.00 0.00 59 LEU A CA 3
ATOM 2686 C C . LEU A 1 59 ? 34.336 32.504 60.316 1.00 0.00 59 LEU A C 3
ATOM 2687 O O . LEU A 1 59 ? 34.868 33.591 60.050 1.00 0.00 59 LEU A O 3
ATOM 2704 N N . ARG A 1 1 ? 38.767 22.366 66.735 1.00 0.00 1 ARG A N 4
ATOM 2705 C CA . ARG A 1 1 ? 37.690 23.285 66.126 1.00 0.00 1 ARG A CA 4
ATOM 2706 C C . ARG A 1 1 ? 38.134 23.606 64.665 1.00 0.00 1 ARG A C 4
ATOM 2707 O O . ARG A 1 1 ? 39.194 23.134 64.265 1.00 0.00 1 ARG A O 4
ATOM 2730 N N . ILE A 1 2 ? 37.325 24.398 63.865 1.00 0.00 2 ILE A N 4
ATOM 2731 C CA . ILE A 1 2 ? 37.701 24.717 62.466 1.00 0.00 2 ILE A CA 4
ATOM 2732 C C . ILE A 1 2 ? 37.401 26.237 62.175 1.00 0.00 2 ILE A C 4
ATOM 2733 O O . ILE A 1 2 ? 36.380 26.792 62.578 1.00 0.00 2 ILE A O 4
ATOM 2749 N N . CYS A 1 3 ? 38.355 26.908 61.423 1.00 0.00 3 CYS A N 4
ATOM 2750 C CA . CYS A 1 3 ? 38.200 28.296 60.967 1.00 0.00 3 CYS A CA 4
ATOM 2751 C C . CYS A 1 3 ? 38.775 28.401 59.496 1.00 0.00 3 CYS A C 4
ATOM 2752 O O . CYS A 1 3 ? 39.651 27.622 59.127 1.00 0.00 3 CYS A O 4
ATOM 2759 N N . TYR A 1 4 ? 38.292 29.386 58.637 1.00 0.00 4 TYR A N 4
ATOM 2760 C CA . TYR A 1 4 ? 38.620 29.312 57.185 1.00 0.00 4 TYR A CA 4
ATOM 2761 C C . TYR A 1 4 ? 39.710 30.344 56.731 1.00 0.00 4 TYR A C 4
ATOM 2762 O O . TYR A 1 4 ? 39.749 31.459 57.242 1.00 0.00 4 TYR A O 4
ATOM 2780 N N . ASN A 1 5 ? 40.578 29.991 55.702 1.00 0.00 5 ASN A N 4
ATOM 2781 C CA . ASN A 1 5 ? 41.609 30.935 55.214 1.00 0.00 5 ASN A CA 4
ATOM 2782 C C . ASN A 1 5 ? 41.471 30.950 53.671 1.00 0.00 5 ASN A C 4
ATOM 2783 O O . ASN A 1 5 ? 42.407 30.666 52.930 1.00 0.00 5 ASN A O 4
ATOM 2794 N N . HIS A 1 6 ? 40.215 31.324 53.236 1.00 0.00 6 HIS A N 4
ATOM 2795 C CA . HIS A 1 6 ? 39.738 31.417 51.851 1.00 0.00 6 HIS A CA 4
ATOM 2796 C C . HIS A 1 6 ? 39.722 32.904 51.335 1.00 0.00 6 HIS A C 4
ATOM 2797 O O . HIS A 1 6 ? 40.476 33.751 51.805 1.00 0.00 6 HIS A O 4
ATOM 2812 N N . LEU A 1 7 ? 38.767 33.226 50.385 1.00 0.00 7 LEU A N 4
ATOM 2813 C CA . LEU A 1 7 ? 38.572 34.571 49.852 1.00 0.00 7 LEU A CA 4
ATOM 2814 C C . LEU A 1 7 ? 39.879 35.132 49.200 1.00 0.00 7 LEU A C 4
ATOM 2815 O O . LEU A 1 7 ? 40.801 34.403 48.842 1.00 0.00 7 LEU A O 4
ATOM 2831 N N . GLY A 1 8 ? 39.872 36.485 48.913 1.00 0.00 8 GLY A N 4
ATOM 2832 C CA . GLY A 1 8 ? 40.976 37.094 48.164 1.00 0.00 8 GLY A CA 4
ATOM 2833 C C . GLY A 1 8 ? 40.707 36.976 46.661 1.00 0.00 8 GLY A C 4
ATOM 2834 O O . GLY A 1 8 ? 40.800 37.947 45.918 1.00 0.00 8 GLY A O 4
ATOM 2838 N N . THR A 1 9 ? 40.445 35.695 46.220 1.00 0.00 9 THR A N 4
ATOM 2839 C CA . THR A 1 9 ? 40.170 35.366 44.833 1.00 0.00 9 THR A CA 4
ATOM 2840 C C . THR A 1 9 ? 39.528 33.951 44.835 1.00 0.00 9 THR A C 4
ATOM 2841 O O . THR A 1 9 ? 38.488 33.733 44.219 1.00 0.00 9 THR A O 4
ATOM 2852 N N . LYS A 1 10 ? 40.198 32.974 45.557 1.00 0.00 10 LYS A N 4
ATOM 2853 C CA . LYS A 1 10 ? 39.771 31.557 45.599 1.00 0.00 10 LYS A CA 4
ATOM 2854 C C . LYS A 1 10 ? 39.043 31.301 46.982 1.00 0.00 10 LYS A C 4
ATOM 2855 O O . LYS A 1 10 ? 39.702 31.359 48.011 1.00 0.00 10 LYS A O 4
ATOM 2874 N N . PRO A 1 11 ? 37.689 30.908 47.017 1.00 0.00 11 PRO A N 4
ATOM 2875 C CA . PRO A 1 11 ? 36.974 30.717 48.315 1.00 0.00 11 PRO A CA 4
ATOM 2876 C C . PRO A 1 11 ? 36.977 29.298 49.040 1.00 0.00 11 PRO A C 4
ATOM 2877 O O . PRO A 1 11 ? 36.601 29.314 50.213 1.00 0.00 11 PRO A O 4
ATOM 2888 N N . PRO A 1 12 ? 37.509 28.130 48.488 1.00 0.00 12 PRO A N 4
ATOM 2889 C CA . PRO A 1 12 ? 37.377 26.824 49.173 1.00 0.00 12 PRO A CA 4
ATOM 2890 C C . PRO A 1 12 ? 38.287 26.320 50.347 1.00 0.00 12 PRO A C 4
ATOM 2891 O O . PRO A 1 12 ? 37.857 25.336 50.957 1.00 0.00 12 PRO A O 4
ATOM 2902 N N . THR A 1 13 ? 39.511 26.882 50.702 1.00 0.00 13 THR A N 4
ATOM 2903 C CA . THR A 1 13 ? 40.343 26.208 51.731 1.00 0.00 13 THR A CA 4
ATOM 2904 C C . THR A 1 13 ? 40.151 26.685 53.206 1.00 0.00 13 THR A C 4
ATOM 2905 O O . THR A 1 13 ? 39.816 27.823 53.522 1.00 0.00 13 THR A O 4
ATOM 2916 N N . THR A 1 14 ? 40.521 25.708 54.115 1.00 0.00 14 THR A N 4
ATOM 2917 C CA . THR A 1 14 ? 40.178 25.764 55.538 1.00 0.00 14 THR A CA 4
ATOM 2918 C C . THR A 1 14 ? 41.358 25.292 56.452 1.00 0.00 14 THR A C 4
ATOM 2919 O O . THR A 1 14 ? 42.290 24.636 55.991 1.00 0.00 14 THR A O 4
ATOM 2930 N N . GLU A 1 15 ? 41.300 25.672 57.783 1.00 0.00 15 GLU A N 4
ATOM 2931 C CA . GLU A 1 15 ? 42.405 25.392 58.722 1.00 0.00 15 GLU A CA 4
ATOM 2932 C C . GLU A 1 15 ? 41.811 24.663 59.978 1.00 0.00 15 GLU A C 4
ATOM 2933 O O . GLU A 1 15 ? 41.067 25.214 60.788 1.00 0.00 15 GLU A O 4
ATOM 2946 N N . THR A 1 16 ? 42.204 23.343 60.141 1.00 0.00 16 THR A N 4
ATOM 2947 C CA . THR A 1 16 ? 41.806 22.550 61.319 1.00 0.00 16 THR A CA 4
ATOM 2948 C C . THR A 1 16 ? 42.672 23.112 62.508 1.00 0.00 16 THR A C 4
ATOM 2949 O O . THR A 1 16 ? 43.902 23.133 62.454 1.00 0.00 16 THR A O 4
ATOM 2960 N N . CYS A 1 17 ? 41.997 23.569 63.634 1.00 0.00 17 CYS A N 4
ATOM 2961 C CA . CYS A 1 17 ? 42.684 24.236 64.751 1.00 0.00 17 CYS A CA 4
ATOM 2962 C C . CYS A 1 17 ? 42.380 23.547 66.128 1.00 0.00 17 CYS A C 4
ATOM 2963 O O . CYS A 1 17 ? 41.259 23.151 66.442 1.00 0.00 17 CYS A O 4
ATOM 2970 N N . GLN A 1 18 ? 43.457 23.526 66.992 1.00 0.00 18 GLN A N 4
ATOM 2971 C CA . GLN A 1 18 ? 43.379 23.233 68.419 1.00 0.00 18 GLN A CA 4
ATOM 2972 C C . GLN A 1 18 ? 44.592 24.025 69.033 1.00 0.00 18 GLN A C 4
ATOM 2973 O O . GLN A 1 18 ? 45.375 23.463 69.794 1.00 0.00 18 GLN A O 4
ATOM 2987 N N . GLU A 1 19 ? 44.735 25.367 68.677 1.00 0.00 19 GLU A N 4
ATOM 2988 C CA . GLU A 1 19 ? 45.800 26.217 69.267 1.00 0.00 19 GLU A CA 4
ATOM 2989 C C . GLU A 1 19 ? 45.277 27.093 70.449 1.00 0.00 19 GLU A C 4
ATOM 2990 O O . GLU A 1 19 ? 45.977 27.954 70.976 1.00 0.00 19 GLU A O 4
ATOM 3003 N N . ASP A 1 20 ? 44.008 26.811 70.873 1.00 0.00 20 ASP A N 4
ATOM 3004 C CA . ASP A 1 20 ? 43.235 27.418 71.956 1.00 0.00 20 ASP A CA 4
ATOM 3005 C C . ASP A 1 20 ? 42.199 28.477 71.415 1.00 0.00 20 ASP A C 4
ATOM 3006 O O . ASP A 1 20 ? 41.211 28.785 72.081 1.00 0.00 20 ASP A O 4
ATOM 3015 N N . SER A 1 21 ? 42.469 29.090 70.196 1.00 0.00 21 SER A N 4
ATOM 3016 C CA . SER A 1 21 ? 41.698 30.227 69.701 1.00 0.00 21 SER A CA 4
ATOM 3017 C C . SER A 1 21 ? 41.839 30.420 68.155 1.00 0.00 21 SER A C 4
ATOM 3018 O O . SER A 1 21 ? 42.813 30.001 67.527 1.00 0.00 21 SER A O 4
ATOM 3026 N N . CYS A 1 22 ? 40.803 31.118 67.546 1.00 0.00 22 CYS A N 4
ATOM 3027 C CA . CYS A 1 22 ? 40.955 31.591 66.181 1.00 0.00 22 CYS A CA 4
ATOM 3028 C C . CYS A 1 22 ? 40.363 33.017 65.990 1.00 0.00 22 CYS A C 4
ATOM 3029 O O . CYS A 1 22 ? 39.547 33.496 66.776 1.00 0.00 22 CYS A O 4
ATOM 3036 N N . TYR A 1 23 ? 40.848 33.701 64.893 1.00 0.00 23 TYR A N 4
ATOM 3037 C CA . TYR A 1 23 ? 40.616 35.138 64.721 1.00 0.00 23 TYR A CA 4
ATOM 3038 C C . TYR A 1 23 ? 39.975 35.531 63.364 1.00 0.00 23 TYR A C 4
ATOM 3039 O O . TYR A 1 23 ? 40.134 34.870 62.338 1.00 0.00 23 TYR A O 4
ATOM 3057 N N . LYS A 1 24 ? 39.272 36.724 63.404 1.00 0.00 24 LYS A N 4
ATOM 3058 C CA . LYS A 1 24 ? 38.558 37.284 62.247 1.00 0.00 24 LYS A CA 4
ATOM 3059 C C . LYS A 1 24 ? 39.356 38.571 61.832 1.00 0.00 24 LYS A C 4
ATOM 3060 O O . LYS A 1 24 ? 39.419 39.581 62.532 1.00 0.00 24 LYS A O 4
ATOM 3079 N N . ASN A 1 25 ? 39.978 38.499 60.602 1.00 0.00 25 ASN A N 4
ATOM 3080 C CA . ASN A 1 25 ? 40.805 39.552 59.984 1.00 0.00 25 ASN A CA 4
ATOM 3081 C C . ASN A 1 25 ? 39.990 39.927 58.687 1.00 0.00 25 ASN A C 4
ATOM 3082 O O . ASN A 1 25 ? 39.832 39.150 57.745 1.00 0.00 25 ASN A O 4
ATOM 3093 N N . ILE A 1 26 ? 39.469 41.218 58.695 1.00 0.00 26 ILE A N 4
ATOM 3094 C CA . ILE A 1 26 ? 38.238 41.586 57.941 1.00 0.00 26 ILE A CA 4
ATOM 3095 C C . ILE A 1 26 ? 38.386 42.785 56.931 1.00 0.00 26 ILE A C 4
ATOM 3096 O O . ILE A 1 26 ? 37.527 43.028 56.087 1.00 0.00 26 ILE A O 4
ATOM 3112 N N . TRP A 1 27 ? 39.518 43.544 57.089 1.00 0.00 27 TRP A N 4
ATOM 3113 C CA . TRP A 1 27 ? 40.075 44.710 56.403 1.00 0.00 27 TRP A CA 4
ATOM 3114 C C . TRP A 1 27 ? 40.978 44.187 55.218 1.00 0.00 27 TRP A C 4
ATOM 3115 O O . TRP A 1 27 ? 40.459 43.805 54.177 1.00 0.00 27 TRP A O 4
ATOM 3136 N N . THR A 1 28 ? 42.363 44.184 55.365 1.00 0.00 28 THR A N 4
ATOM 3137 C CA . THR A 1 28 ? 43.283 43.826 54.269 1.00 0.00 28 THR A CA 4
ATOM 3138 C C . THR A 1 28 ? 43.327 44.966 53.172 1.00 0.00 28 THR A C 4
ATOM 3139 O O . THR A 1 28 ? 42.525 45.897 53.184 1.00 0.00 28 THR A O 4
ATOM 3150 N N . PHE A 1 29 ? 44.325 44.875 52.207 1.00 0.00 29 PHE A N 4
ATOM 3151 C CA . PHE A 1 29 ? 44.387 45.834 51.097 1.00 0.00 29 PHE A CA 4
ATOM 3152 C C . PHE A 1 29 ? 43.099 45.711 50.223 1.00 0.00 29 PHE A C 4
ATOM 3153 O O . PHE A 1 29 ? 42.496 46.705 49.825 1.00 0.00 29 PHE A O 4
ATOM 3170 N N . ASP A 1 30 ? 42.743 44.422 49.894 1.00 0.00 30 ASP A N 4
ATOM 3171 C CA . ASP A 1 30 ? 41.669 43.959 49.040 1.00 0.00 30 ASP A CA 4
ATOM 3172 C C . ASP A 1 30 ? 40.238 44.076 49.691 1.00 0.00 30 ASP A C 4
ATOM 3173 O O . ASP A 1 30 ? 39.276 43.801 48.971 1.00 0.00 30 ASP A O 4
ATOM 3182 N N . ASN A 1 31 ? 40.032 44.525 50.995 1.00 0.00 31 ASN A N 4
ATOM 3183 C CA . ASN A 1 31 ? 38.713 44.726 51.621 1.00 0.00 31 ASN A CA 4
ATOM 3184 C C . ASN A 1 31 ? 38.031 43.328 51.666 1.00 0.00 31 ASN A C 4
ATOM 3185 O O . ASN A 1 31 ? 37.082 43.062 50.927 1.00 0.00 31 ASN A O 4
ATOM 3196 N N . ILE A 1 32 ? 38.506 42.436 52.619 1.00 0.00 32 ILE A N 4
ATOM 3197 C CA . ILE A 1 32 ? 38.037 41.062 52.570 1.00 0.00 32 ILE A CA 4
ATOM 3198 C C . ILE A 1 32 ? 38.249 40.283 53.906 1.00 0.00 32 ILE A C 4
ATOM 3199 O O . ILE A 1 32 ? 39.080 40.639 54.740 1.00 0.00 32 ILE A O 4
ATOM 3215 N N . ILE A 1 33 ? 37.476 39.140 54.061 1.00 0.00 33 ILE A N 4
ATOM 3216 C CA . ILE A 1 33 ? 37.545 38.324 55.293 1.00 0.00 33 ILE A CA 4
ATOM 3217 C C . ILE A 1 33 ? 38.438 37.081 54.963 1.00 0.00 33 ILE A C 4
ATOM 3218 O O . ILE A 1 33 ? 37.986 35.992 54.611 1.00 0.00 33 ILE A O 4
ATOM 3234 N N . ARG A 1 34 ? 39.793 37.309 55.102 1.00 0.00 34 ARG A N 4
ATOM 3235 C CA . ARG A 1 34 ? 40.842 36.307 54.834 1.00 0.00 34 ARG A CA 4
ATOM 3236 C C . ARG A 1 34 ? 41.597 36.258 56.197 1.00 0.00 34 ARG A C 4
ATOM 3237 O O . ARG A 1 34 ? 42.224 37.215 56.648 1.00 0.00 34 ARG A O 4
ATOM 3258 N N . ARG A 1 35 ? 41.455 35.071 56.907 1.00 0.00 35 ARG A N 4
ATOM 3259 C CA . ARG A 1 35 ? 41.727 35.015 58.336 1.00 0.00 35 ARG A CA 4
ATOM 3260 C C . ARG A 1 35 ? 42.047 33.580 58.829 1.00 0.00 35 ARG A C 4
ATOM 3261 O O . ARG A 1 35 ? 42.288 32.699 58.007 1.00 0.00 35 ARG A O 4
ATOM 3282 N N . GLY A 1 36 ? 42.128 33.363 60.203 1.00 0.00 36 GLY A N 4
ATOM 3283 C CA . GLY A 1 36 ? 42.607 32.021 60.535 1.00 0.00 36 GLY A CA 4
ATOM 3284 C C . GLY A 1 36 ? 42.851 31.629 62.001 1.00 0.00 36 GLY A C 4
ATOM 3285 O O . GLY A 1 36 ? 42.453 32.302 62.940 1.00 0.00 36 GLY A O 4
ATOM 3289 N N . CYS A 1 37 ? 43.517 30.424 62.126 1.00 0.00 37 CYS A N 4
ATOM 3290 C CA . CYS A 1 37 ? 43.863 29.753 63.388 1.00 0.00 37 CYS A CA 4
ATOM 3291 C C . CYS A 1 37 ? 45.085 30.513 64.034 1.00 0.00 37 CYS A C 4
ATOM 3292 O O . CYS A 1 37 ? 46.186 30.546 63.485 1.00 0.00 37 CYS A O 4
ATOM 3299 N N . GLY A 1 38 ? 44.863 31.219 65.226 1.00 0.00 38 GLY A N 4
ATOM 3300 C CA . GLY A 1 38 ? 45.999 31.939 65.812 1.00 0.00 38 GLY A CA 4
ATOM 3301 C C . GLY A 1 38 ? 45.618 32.423 67.250 1.00 0.00 38 GLY A C 4
ATOM 3302 O O . GLY A 1 38 ? 45.394 31.643 68.170 1.00 0.00 38 GLY A O 4
ATOM 3306 N N . CYS A 1 39 ? 45.548 33.797 67.408 1.00 0.00 39 CYS A N 4
ATOM 3307 C CA . CYS A 1 39 ? 45.092 34.479 68.626 1.00 0.00 39 CYS A CA 4
ATOM 3308 C C . CYS A 1 39 ? 46.198 35.072 69.558 1.00 0.00 39 CYS A C 4
ATOM 3309 O O . CYS A 1 39 ? 47.360 35.206 69.190 1.00 0.00 39 CYS A O 4
ATOM 3316 N N . PHE A 1 40 ? 45.734 35.433 70.814 1.00 0.00 40 PHE A N 4
ATOM 3317 C CA . PHE A 1 40 ? 46.585 35.764 71.951 1.00 0.00 40 PHE A CA 4
ATOM 3318 C C . PHE A 1 40 ? 47.367 37.091 71.644 1.00 0.00 40 PHE A C 4
ATOM 3319 O O . PHE A 1 40 ? 48.590 37.140 71.742 1.00 0.00 40 PHE A O 4
ATOM 3336 N N . THR A 1 41 ? 46.598 38.213 71.347 1.00 0.00 41 THR A N 4
ATOM 3337 C CA . THR A 1 41 ? 47.183 39.553 71.101 1.00 0.00 41 THR A CA 4
ATOM 3338 C C . THR A 1 41 ? 47.382 40.216 72.522 1.00 0.00 41 THR A C 4
ATOM 3339 O O . THR A 1 41 ? 46.431 40.371 73.290 1.00 0.00 41 THR A O 4
ATOM 3350 N N . PRO A 1 42 ? 48.661 40.644 72.890 1.00 0.00 42 PRO A N 4
ATOM 3351 C CA . PRO A 1 42 ? 48.921 41.143 74.246 1.00 0.00 42 PRO A CA 4
ATOM 3352 C C . PRO A 1 42 ? 48.439 42.605 74.464 1.00 0.00 42 PRO A C 4
ATOM 3353 O O . PRO A 1 42 ? 48.052 43.321 73.542 1.00 0.00 42 PRO A O 4
ATOM 3364 N N . ARG A 1 43 ? 48.514 43.038 75.779 1.00 0.00 43 ARG A N 4
ATOM 3365 C CA . ARG A 1 43 ? 48.107 44.398 76.181 1.00 0.00 43 ARG A CA 4
ATOM 3366 C C . ARG A 1 43 ? 49.350 45.331 75.975 1.00 0.00 43 ARG A C 4
ATOM 3367 O O . ARG A 1 43 ? 49.760 46.044 76.888 1.00 0.00 43 ARG A O 4
ATOM 3388 N N . GLY A 1 44 ? 49.926 45.336 74.710 1.00 0.00 44 GLY A N 4
ATOM 3389 C CA . GLY A 1 44 ? 51.097 46.148 74.348 1.00 0.00 44 GLY A CA 4
ATOM 3390 C C . GLY A 1 44 ? 50.775 47.414 73.490 1.00 0.00 44 GLY A C 4
ATOM 3391 O O . GLY A 1 44 ? 51.725 48.094 73.101 1.00 0.00 44 GLY A O 4
ATOM 3395 N N . ASP A 1 45 ? 49.469 47.734 73.159 1.00 0.00 45 ASP A N 4
ATOM 3396 C CA . ASP A 1 45 ? 49.087 48.907 72.363 1.00 0.00 45 ASP A CA 4
ATOM 3397 C C . ASP A 1 45 ? 49.552 48.722 70.873 1.00 0.00 45 ASP A C 4
ATOM 3398 O O . ASP A 1 45 ? 49.918 49.680 70.194 1.00 0.00 45 ASP A O 4
ATOM 3407 N N . MET A 1 46 ? 49.419 47.448 70.342 1.00 0.00 46 MET A N 4
ATOM 3408 C CA . MET A 1 46 ? 49.658 47.103 68.928 1.00 0.00 46 MET A CA 4
ATOM 3409 C C . MET A 1 46 ? 48.265 46.558 68.409 1.00 0.00 46 MET A C 4
ATOM 3410 O O . MET A 1 46 ? 47.710 45.599 68.947 1.00 0.00 46 MET A O 4
ATOM 3424 N N . PRO A 1 47 ? 47.691 47.190 67.305 1.00 0.00 47 PRO A N 4
ATOM 3425 C CA . PRO A 1 47 ? 46.314 46.891 66.856 1.00 0.00 47 PRO A CA 4
ATOM 3426 C C . PRO A 1 47 ? 46.252 45.515 66.087 1.00 0.00 47 PRO A C 4
ATOM 3427 O O . PRO A 1 47 ? 46.931 45.289 65.089 1.00 0.00 47 PRO A O 4
ATOM 3438 N N . GLY A 1 48 ? 45.355 44.563 66.578 1.00 0.00 48 GLY A N 4
ATOM 3439 C CA . GLY A 1 48 ? 45.159 43.232 65.962 1.00 0.00 48 GLY A CA 4
ATOM 3440 C C . GLY A 1 48 ? 43.672 42.849 65.708 1.00 0.00 48 GLY A C 4
ATOM 3441 O O . GLY A 1 48 ? 42.758 43.508 66.193 1.00 0.00 48 GLY A O 4
ATOM 3445 N N . PRO A 1 49 ? 43.474 41.667 64.998 1.00 0.00 49 PRO A N 4
ATOM 3446 C CA . PRO A 1 49 ? 42.148 41.074 64.765 1.00 0.00 49 PRO A CA 4
ATOM 3447 C C . PRO A 1 49 ? 41.271 40.839 66.015 1.00 0.00 49 PRO A C 4
ATOM 3448 O O . PRO A 1 49 ? 41.751 40.745 67.143 1.00 0.00 49 PRO A O 4
ATOM 3459 N N . TYR A 1 50 ? 39.922 40.677 65.741 1.00 0.00 50 TYR A N 4
ATOM 3460 C CA . TYR A 1 50 ? 38.986 40.403 66.849 1.00 0.00 50 TYR A CA 4
ATOM 3461 C C . TYR A 1 50 ? 38.939 38.840 66.991 1.00 0.00 50 TYR A C 4
ATOM 3462 O O . TYR A 1 50 ? 38.738 38.113 66.016 1.00 0.00 50 TYR A O 4
ATOM 3480 N N . CYS A 1 51 ? 39.137 38.306 68.260 1.00 0.00 51 CYS A N 4
ATOM 3481 C CA . CYS A 1 51 ? 39.322 36.853 68.433 1.00 0.00 51 CYS A CA 4
ATOM 3482 C C . CYS A 1 51 ? 38.233 36.159 69.306 1.00 0.00 51 CYS A C 4
ATOM 3483 O O . CYS A 1 51 ? 37.602 36.738 70.187 1.00 0.00 51 CYS A O 4
ATOM 3490 N N . CYS A 1 52 ? 38.101 34.815 69.027 1.00 0.00 52 CYS A N 4
ATOM 3491 C CA . CYS A 1 52 ? 37.129 33.929 69.655 1.00 0.00 52 CYS A CA 4
ATOM 3492 C C . CYS A 1 52 ? 37.765 32.554 70.027 1.00 0.00 52 CYS A C 4
ATOM 3493 O O . CYS A 1 52 ? 38.867 32.231 69.587 1.00 0.00 52 CYS A O 4
ATOM 3500 N N . GLU A 1 53 ? 37.023 31.715 70.831 1.00 0.00 53 GLU A N 4
ATOM 3501 C CA . GLU A 1 53 ? 37.557 30.404 71.243 1.00 0.00 53 GLU A CA 4
ATOM 3502 C C . GLU A 1 53 ? 36.483 29.294 71.031 1.00 0.00 53 GLU A C 4
ATOM 3503 O O . GLU A 1 53 ? 36.402 28.326 71.784 1.00 0.00 53 GLU A O 4
ATOM 3516 N N . SER A 1 54 ? 35.736 29.403 69.874 1.00 0.00 54 SER A N 4
ATOM 3517 C CA . SER A 1 54 ? 34.646 28.499 69.492 1.00 0.00 54 SER A CA 4
ATOM 3518 C C . SER A 1 54 ? 34.734 28.152 67.969 1.00 0.00 54 SER A C 4
ATOM 3519 O O . SER A 1 54 ? 35.275 28.903 67.161 1.00 0.00 54 SER A O 4
ATOM 3527 N N . ASP A 1 55 ? 34.159 26.943 67.604 1.00 0.00 55 ASP A N 4
ATOM 3528 C CA . ASP A 1 55 ? 34.090 26.485 66.206 1.00 0.00 55 ASP A CA 4
ATOM 3529 C C . ASP A 1 55 ? 33.335 27.607 65.392 1.00 0.00 55 ASP A C 4
ATOM 3530 O O . ASP A 1 55 ? 32.247 28.046 65.767 1.00 0.00 55 ASP A O 4
ATOM 3539 N N . LYS A 1 56 ? 33.958 28.104 64.246 1.00 0.00 56 LYS A N 4
ATOM 3540 C CA . LYS A 1 56 ? 33.405 29.147 63.385 1.00 0.00 56 LYS A CA 4
ATOM 3541 C C . LYS A 1 56 ? 33.523 30.505 64.155 1.00 0.00 56 LYS A C 4
ATOM 3542 O O . LYS A 1 56 ? 34.473 31.257 63.941 1.00 0.00 56 LYS A O 4
ATOM 3561 N N . CYS A 1 57 ? 32.489 30.844 65.004 1.00 0.00 57 CYS A N 4
ATOM 3562 C CA . CYS A 1 57 ? 32.430 32.062 65.799 1.00 0.00 57 CYS A CA 4
ATOM 3563 C C . CYS A 1 57 ? 32.258 33.234 64.778 1.00 0.00 57 CYS A C 4
ATOM 3564 O O . CYS A 1 57 ? 33.127 34.084 64.603 1.00 0.00 57 CYS A O 4
ATOM 3571 N N . ASN A 1 58 ? 31.039 33.245 64.113 1.00 0.00 58 ASN A N 4
ATOM 3572 C CA . ASN A 1 58 ? 30.575 34.303 63.206 1.00 0.00 58 ASN A CA 4
ATOM 3573 C C . ASN A 1 58 ? 31.438 34.151 61.898 1.00 0.00 58 ASN A C 4
ATOM 3574 O O . ASN A 1 58 ? 32.377 34.903 61.649 1.00 0.00 58 ASN A O 4
ATOM 3585 N N . LEU A 1 59 ? 31.081 33.092 61.076 1.00 0.00 59 LEU A N 4
ATOM 3586 C CA . LEU A 1 59 ? 31.683 32.662 59.787 1.00 0.00 59 LEU A CA 4
ATOM 3587 C C . LEU A 1 59 ? 33.211 32.330 60.063 1.00 0.00 59 LEU A C 4
ATOM 3588 O O . LEU A 1 59 ? 33.425 31.346 60.780 1.00 0.00 59 LEU A O 4
ATOM 3605 N N . ARG A 1 1 ? 39.767 22.677 66.325 1.00 0.00 1 ARG A N 5
ATOM 3606 C CA . ARG A 1 1 ? 38.949 23.959 66.030 1.00 0.00 1 ARG A CA 5
ATOM 3607 C C . ARG A 1 1 ? 38.976 24.202 64.489 1.00 0.00 1 ARG A C 5
ATOM 3608 O O . ARG A 1 1 ? 40.057 24.024 63.932 1.00 0.00 1 ARG A O 5
ATOM 3631 N N . ILE A 1 2 ? 37.854 24.642 63.788 1.00 0.00 2 ILE A N 5
ATOM 3632 C CA . ILE A 1 2 ? 37.934 24.955 62.324 1.00 0.00 2 ILE A CA 5
ATOM 3633 C C . ILE A 1 2 ? 37.680 26.508 62.163 1.00 0.00 2 ILE A C 5
ATOM 3634 O O . ILE A 1 2 ? 36.584 26.994 62.443 1.00 0.00 2 ILE A O 5
ATOM 3650 N N . CYS A 1 3 ? 38.728 27.307 61.696 1.00 0.00 3 CYS A N 5
ATOM 3651 C CA . CYS A 1 3 ? 38.463 28.677 61.198 1.00 0.00 3 CYS A CA 5
ATOM 3652 C C . CYS A 1 3 ? 39.038 28.757 59.736 1.00 0.00 3 CYS A C 5
ATOM 3653 O O . CYS A 1 3 ? 40.018 28.101 59.392 1.00 0.00 3 CYS A O 5
ATOM 3660 N N . TYR A 1 4 ? 38.421 29.638 58.861 1.00 0.00 4 TYR A N 5
ATOM 3661 C CA . TYR A 1 4 ? 38.748 29.570 57.425 1.00 0.00 4 TYR A CA 5
ATOM 3662 C C . TYR A 1 4 ? 39.822 30.601 56.980 1.00 0.00 4 TYR A C 5
ATOM 3663 O O . TYR A 1 4 ? 39.827 31.751 57.414 1.00 0.00 4 TYR A O 5
ATOM 3681 N N . ASN A 1 5 ? 40.694 30.186 55.987 1.00 0.00 5 ASN A N 5
ATOM 3682 C CA . ASN A 1 5 ? 41.718 31.103 55.454 1.00 0.00 5 ASN A CA 5
ATOM 3683 C C . ASN A 1 5 ? 41.592 31.225 53.903 1.00 0.00 5 ASN A C 5
ATOM 3684 O O . ASN A 1 5 ? 42.542 31.620 53.232 1.00 0.00 5 ASN A O 5
ATOM 3695 N N . HIS A 1 6 ? 40.345 30.957 53.362 1.00 0.00 6 HIS A N 5
ATOM 3696 C CA . HIS A 1 6 ? 39.917 31.032 51.976 1.00 0.00 6 HIS A CA 5
ATOM 3697 C C . HIS A 1 6 ? 39.729 32.502 51.493 1.00 0.00 6 HIS A C 5
ATOM 3698 O O . HIS A 1 6 ? 40.200 33.435 52.137 1.00 0.00 6 HIS A O 5
ATOM 3713 N N . LEU A 1 7 ? 38.984 32.696 50.343 1.00 0.00 7 LEU A N 5
ATOM 3714 C CA . LEU A 1 7 ? 38.621 34.033 49.891 1.00 0.00 7 LEU A CA 5
ATOM 3715 C C . LEU A 1 7 ? 39.834 34.888 49.372 1.00 0.00 7 LEU A C 5
ATOM 3716 O O . LEU A 1 7 ? 40.977 34.449 49.272 1.00 0.00 7 LEU A O 5
ATOM 3732 N N . GLY A 1 8 ? 39.469 36.146 48.931 1.00 0.00 8 GLY A N 5
ATOM 3733 C CA . GLY A 1 8 ? 40.384 37.097 48.309 1.00 0.00 8 GLY A CA 5
ATOM 3734 C C . GLY A 1 8 ? 40.450 36.915 46.764 1.00 0.00 8 GLY A C 5
ATOM 3735 O O . GLY A 1 8 ? 41.397 37.430 46.174 1.00 0.00 8 GLY A O 5
ATOM 3739 N N . THR A 1 9 ? 39.422 36.225 46.125 1.00 0.00 9 THR A N 5
ATOM 3740 C CA . THR A 1 9 ? 39.246 35.813 44.699 1.00 0.00 9 THR A CA 5
ATOM 3741 C C . THR A 1 9 ? 39.517 34.282 44.553 1.00 0.00 9 THR A C 5
ATOM 3742 O O . THR A 1 9 ? 38.861 33.590 43.778 1.00 0.00 9 THR A O 5
ATOM 3753 N N . LYS A 1 10 ? 40.548 33.769 45.319 1.00 0.00 10 LYS A N 5
ATOM 3754 C CA . LYS A 1 10 ? 41.076 32.411 45.203 1.00 0.00 10 LYS A CA 5
ATOM 3755 C C . LYS A 1 10 ? 40.075 31.315 45.743 1.00 0.00 10 LYS A C 5
ATOM 3756 O O . LYS A 1 10 ? 39.219 31.605 46.578 1.00 0.00 10 LYS A O 5
ATOM 3775 N N . PRO A 1 11 ? 40.284 29.999 45.321 1.00 0.00 11 PRO A N 5
ATOM 3776 C CA . PRO A 1 11 ? 39.355 28.932 45.756 1.00 0.00 11 PRO A CA 5
ATOM 3777 C C . PRO A 1 11 ? 39.437 28.560 47.269 1.00 0.00 11 PRO A C 5
ATOM 3778 O O . PRO A 1 11 ? 40.376 28.960 47.953 1.00 0.00 11 PRO A O 5
ATOM 3789 N N . PRO A 1 12 ? 38.484 27.669 47.756 1.00 0.00 12 PRO A N 5
ATOM 3790 C CA . PRO A 1 12 ? 38.472 27.343 49.189 1.00 0.00 12 PRO A CA 5
ATOM 3791 C C . PRO A 1 12 ? 39.676 26.540 49.757 1.00 0.00 12 PRO A C 5
ATOM 3792 O O . PRO A 1 12 ? 40.320 25.728 49.102 1.00 0.00 12 PRO A O 5
ATOM 3803 N N . THR A 1 13 ? 39.873 26.783 51.102 1.00 0.00 13 THR A N 5
ATOM 3804 C CA . THR A 1 13 ? 40.888 26.149 51.938 1.00 0.00 13 THR A CA 5
ATOM 3805 C C . THR A 1 13 ? 40.511 26.599 53.390 1.00 0.00 13 THR A C 5
ATOM 3806 O O . THR A 1 13 ? 40.274 27.766 53.721 1.00 0.00 13 THR A O 5
ATOM 3817 N N . THR A 1 14 ? 40.501 25.572 54.302 1.00 0.00 14 THR A N 5
ATOM 3818 C CA . THR A 1 14 ? 40.041 25.755 55.671 1.00 0.00 14 THR A CA 5
ATOM 3819 C C . THR A 1 14 ? 41.152 25.289 56.637 1.00 0.00 14 THR A C 5
ATOM 3820 O O . THR A 1 14 ? 41.893 24.341 56.373 1.00 0.00 14 THR A O 5
ATOM 3831 N N . GLU A 1 15 ? 41.243 25.999 57.815 1.00 0.00 15 GLU A N 5
ATOM 3832 C CA . GLU A 1 15 ? 42.401 25.811 58.700 1.00 0.00 15 GLU A CA 5
ATOM 3833 C C . GLU A 1 15 ? 41.932 24.931 59.895 1.00 0.00 15 GLU A C 5
ATOM 3834 O O . GLU A 1 15 ? 41.316 25.366 60.868 1.00 0.00 15 GLU A O 5
ATOM 3847 N N . THR A 1 16 ? 42.263 23.591 59.749 1.00 0.00 16 THR A N 5
ATOM 3848 C CA . THR A 1 16 ? 42.076 22.588 60.806 1.00 0.00 16 THR A CA 5
ATOM 3849 C C . THR A 1 16 ? 43.202 22.939 61.834 1.00 0.00 16 THR A C 5
ATOM 3850 O O . THR A 1 16 ? 44.397 22.879 61.545 1.00 0.00 16 THR A O 5
ATOM 3861 N N . CYS A 1 17 ? 42.779 23.299 63.105 1.00 0.00 17 CYS A N 5
ATOM 3862 C CA . CYS A 1 17 ? 43.712 23.921 64.041 1.00 0.00 17 CYS A CA 5
ATOM 3863 C C . CYS A 1 17 ? 43.429 23.528 65.522 1.00 0.00 17 CYS A C 5
ATOM 3864 O O . CYS A 1 17 ? 42.323 23.126 65.884 1.00 0.00 17 CYS A O 5
ATOM 3871 N N . GLN A 1 18 ? 44.490 23.713 66.386 1.00 0.00 18 GLN A N 5
ATOM 3872 C CA . GLN A 1 18 ? 44.363 23.579 67.830 1.00 0.00 18 GLN A CA 5
ATOM 3873 C C . GLN A 1 18 ? 45.244 24.723 68.418 1.00 0.00 18 GLN A C 5
ATOM 3874 O O . GLN A 1 18 ? 46.287 24.523 69.031 1.00 0.00 18 GLN A O 5
ATOM 3888 N N . GLU A 1 19 ? 44.723 25.978 68.182 1.00 0.00 19 GLU A N 5
ATOM 3889 C CA . GLU A 1 19 ? 45.284 27.246 68.657 1.00 0.00 19 GLU A CA 5
ATOM 3890 C C . GLU A 1 19 ? 44.123 27.828 69.541 1.00 0.00 19 GLU A C 5
ATOM 3891 O O . GLU A 1 19 ? 43.018 28.068 69.052 1.00 0.00 19 GLU A O 5
ATOM 3904 N N . ASP A 1 20 ? 44.420 28.055 70.878 1.00 0.00 20 ASP A N 5
ATOM 3905 C CA . ASP A 1 20 ? 43.503 28.429 71.984 1.00 0.00 20 ASP A CA 5
ATOM 3906 C C . ASP A 1 20 ? 42.312 29.298 71.455 1.00 0.00 20 ASP A C 5
ATOM 3907 O O . ASP A 1 20 ? 41.159 29.065 71.817 1.00 0.00 20 ASP A O 5
ATOM 3916 N N . SER A 1 21 ? 42.631 30.408 70.687 1.00 0.00 21 SER A N 5
ATOM 3917 C CA . SER A 1 21 ? 41.575 31.182 70.033 1.00 0.00 21 SER A CA 5
ATOM 3918 C C . SER A 1 21 ? 41.984 31.460 68.550 1.00 0.00 21 SER A C 5
ATOM 3919 O O . SER A 1 21 ? 43.144 31.696 68.199 1.00 0.00 21 SER A O 5
ATOM 3927 N N . CYS A 1 22 ? 40.933 31.443 67.650 1.00 0.00 22 CYS A N 5
ATOM 3928 C CA . CYS A 1 22 ? 41.142 31.822 66.259 1.00 0.00 22 CYS A CA 5
ATOM 3929 C C . CYS A 1 22 ? 40.224 33.014 65.879 1.00 0.00 22 CYS A C 5
ATOM 3930 O O . CYS A 1 22 ? 39.133 33.216 66.412 1.00 0.00 22 CYS A O 5
ATOM 3937 N N . TYR A 1 23 ? 40.769 33.857 64.929 1.00 0.00 23 TYR A N 5
ATOM 3938 C CA . TYR A 1 23 ? 40.225 35.196 64.707 1.00 0.00 23 TYR A CA 5
ATOM 3939 C C . TYR A 1 23 ? 39.730 35.495 63.276 1.00 0.00 23 TYR A C 5
ATOM 3940 O O . TYR A 1 23 ? 40.088 34.859 62.285 1.00 0.00 23 TYR A O 5
ATOM 3958 N N . LYS A 1 24 ? 38.896 36.596 63.258 1.00 0.00 24 LYS A N 5
ATOM 3959 C CA . LYS A 1 24 ? 38.280 37.178 62.071 1.00 0.00 24 LYS A CA 5
ATOM 3960 C C . LYS A 1 24 ? 38.998 38.549 61.822 1.00 0.00 24 LYS A C 5
ATOM 3961 O O . LYS A 1 24 ? 38.974 39.501 62.596 1.00 0.00 24 LYS A O 5
ATOM 3980 N N . ASN A 1 25 ? 39.672 38.586 60.621 1.00 0.00 25 ASN A N 5
ATOM 3981 C CA . ASN A 1 25 ? 40.499 39.662 60.057 1.00 0.00 25 ASN A CA 5
ATOM 3982 C C . ASN A 1 25 ? 39.752 40.075 58.729 1.00 0.00 25 ASN A C 5
ATOM 3983 O O . ASN A 1 25 ? 39.415 39.228 57.904 1.00 0.00 25 ASN A O 5
ATOM 3994 N N . ILE A 1 26 ? 39.505 41.446 58.536 1.00 0.00 26 ILE A N 5
ATOM 3995 C CA . ILE A 1 26 ? 38.278 41.850 57.793 1.00 0.00 26 ILE A CA 5
ATOM 3996 C C . ILE A 1 26 ? 38.478 43.084 56.833 1.00 0.00 26 ILE A C 5
ATOM 3997 O O . ILE A 1 26 ? 37.559 43.832 56.510 1.00 0.00 26 ILE A O 5
ATOM 4013 N N . TRP A 1 27 ? 39.747 43.193 56.312 1.00 0.00 27 TRP A N 5
ATOM 4014 C CA . TRP A 1 27 ? 40.333 44.352 55.625 1.00 0.00 27 TRP A CA 5
ATOM 4015 C C . TRP A 1 27 ? 41.409 43.764 54.612 1.00 0.00 27 TRP A C 5
ATOM 4016 O O . TRP A 1 27 ? 41.041 43.209 53.585 1.00 0.00 27 TRP A O 5
ATOM 4037 N N . THR A 1 28 ? 42.767 43.906 54.904 1.00 0.00 28 THR A N 5
ATOM 4038 C CA . THR A 1 28 ? 43.889 43.284 54.183 1.00 0.00 28 THR A CA 5
ATOM 4039 C C . THR A 1 28 ? 44.085 43.764 52.696 1.00 0.00 28 THR A C 5
ATOM 4040 O O . THR A 1 28 ? 43.261 44.490 52.150 1.00 0.00 28 THR A O 5
ATOM 4051 N N . PHE A 1 29 ? 45.258 43.361 52.048 1.00 0.00 29 PHE A N 5
ATOM 4052 C CA . PHE A 1 29 ? 45.529 43.855 50.689 1.00 0.00 29 PHE A CA 5
ATOM 4053 C C . PHE A 1 29 ? 44.555 43.199 49.665 1.00 0.00 29 PHE A C 5
ATOM 4054 O O . PHE A 1 29 ? 44.127 43.889 48.739 1.00 0.00 29 PHE A O 5
ATOM 4071 N N . ASP A 1 30 ? 44.163 41.875 49.829 1.00 0.00 30 ASP A N 5
ATOM 4072 C CA . ASP A 1 30 ? 43.170 41.283 48.930 1.00 0.00 30 ASP A CA 5
ATOM 4073 C C . ASP A 1 30 ? 41.809 42.077 49.036 1.00 0.00 30 ASP A C 5
ATOM 4074 O O . ASP A 1 30 ? 41.028 42.007 48.088 1.00 0.00 30 ASP A O 5
ATOM 4083 N N . ASN A 1 31 ? 41.502 42.819 50.175 1.00 0.00 31 ASN A N 5
ATOM 4084 C CA . ASN A 1 31 ? 40.292 43.628 50.385 1.00 0.00 31 ASN A CA 5
ATOM 4085 C C . ASN A 1 31 ? 39.152 42.587 50.589 1.00 0.00 31 ASN A C 5
ATOM 4086 O O . ASN A 1 31 ? 38.325 42.347 49.712 1.00 0.00 31 ASN A O 5
ATOM 4097 N N . ILE A 1 32 ? 39.111 42.000 51.852 1.00 0.00 32 ILE A N 5
ATOM 4098 C CA . ILE A 1 32 ? 38.304 40.815 52.064 1.00 0.00 32 ILE A CA 5
ATOM 4099 C C . ILE A 1 32 ? 38.322 40.335 53.548 1.00 0.00 32 ILE A C 5
ATOM 4100 O O . ILE A 1 32 ? 39.122 40.779 54.368 1.00 0.00 32 ILE A O 5
ATOM 4116 N N . ILE A 1 33 ? 37.405 39.344 53.856 1.00 0.00 33 ILE A N 5
ATOM 4117 C CA . ILE A 1 33 ? 37.415 38.668 55.159 1.00 0.00 33 ILE A CA 5
ATOM 4118 C C . ILE A 1 33 ? 38.273 37.372 54.915 1.00 0.00 33 ILE A C 5
ATOM 4119 O O . ILE A 1 33 ? 37.842 36.372 54.347 1.00 0.00 33 ILE A O 5
ATOM 4135 N N . ARG A 1 34 ? 39.583 37.427 55.362 1.00 0.00 34 ARG A N 5
ATOM 4136 C CA . ARG A 1 34 ? 40.544 36.337 55.187 1.00 0.00 34 ARG A CA 5
ATOM 4137 C C . ARG A 1 34 ? 41.505 36.462 56.405 1.00 0.00 34 ARG A C 5
ATOM 4138 O O . ARG A 1 34 ? 41.994 37.525 56.777 1.00 0.00 34 ARG A O 5
ATOM 4159 N N . ARG A 1 35 ? 41.782 35.243 57.028 1.00 0.00 35 ARG A N 5
ATOM 4160 C CA . ARG A 1 35 ? 41.984 35.278 58.467 1.00 0.00 35 ARG A CA 5
ATOM 4161 C C . ARG A 1 35 ? 42.468 33.905 59.028 1.00 0.00 35 ARG A C 5
ATOM 4162 O O . ARG A 1 35 ? 42.777 33.003 58.251 1.00 0.00 35 ARG A O 5
ATOM 4183 N N . GLY A 1 36 ? 42.592 33.782 60.411 1.00 0.00 36 GLY A N 5
ATOM 4184 C CA . GLY A 1 36 ? 43.120 32.488 60.858 1.00 0.00 36 GLY A CA 5
ATOM 4185 C C . GLY A 1 36 ? 43.440 32.304 62.355 1.00 0.00 36 GLY A C 5
ATOM 4186 O O . GLY A 1 36 ? 43.039 33.082 63.212 1.00 0.00 36 GLY A O 5
ATOM 4190 N N . CYS A 1 37 ? 44.169 31.161 62.640 1.00 0.00 37 CYS A N 5
ATOM 4191 C CA . CYS A 1 37 ? 44.549 30.780 64.005 1.00 0.00 37 CYS A CA 5
ATOM 4192 C C . CYS A 1 37 ? 45.657 31.742 64.571 1.00 0.00 37 CYS A C 5
ATOM 4193 O O . CYS A 1 37 ? 46.728 31.909 63.990 1.00 0.00 37 CYS A O 5
ATOM 4200 N N . GLY A 1 38 ? 45.370 32.424 65.763 1.00 0.00 38 GLY A N 5
ATOM 4201 C CA . GLY A 1 38 ? 46.477 33.154 66.388 1.00 0.00 38 GLY A CA 5
ATOM 4202 C C . GLY A 1 38 ? 45.986 33.541 67.803 1.00 0.00 38 GLY A C 5
ATOM 4203 O O . GLY A 1 38 ? 45.978 32.725 68.718 1.00 0.00 38 GLY A O 5
ATOM 4207 N N . CYS A 1 39 ? 45.534 34.839 67.964 1.00 0.00 39 CYS A N 5
ATOM 4208 C CA . CYS A 1 39 ? 44.890 35.298 69.199 1.00 0.00 39 CYS A CA 5
ATOM 4209 C C . CYS A 1 39 ? 45.837 36.007 70.216 1.00 0.00 39 CYS A C 5
ATOM 4210 O O . CYS A 1 39 ? 46.963 36.384 69.905 1.00 0.00 39 CYS A O 5
ATOM 4217 N N . PHE A 1 40 ? 45.302 36.159 71.483 1.00 0.00 40 PHE A N 5
ATOM 4218 C CA . PHE A 1 40 ? 46.092 36.532 72.652 1.00 0.00 40 PHE A CA 5
ATOM 4219 C C . PHE A 1 40 ? 46.694 37.974 72.515 1.00 0.00 40 PHE A C 5
ATOM 4220 O O . PHE A 1 40 ? 47.810 38.221 72.972 1.00 0.00 40 PHE A O 5
ATOM 4237 N N . THR A 1 41 ? 45.881 38.965 71.993 1.00 0.00 41 THR A N 5
ATOM 4238 C CA . THR A 1 41 ? 46.301 40.382 71.916 1.00 0.00 41 THR A CA 5
ATOM 4239 C C . THR A 1 41 ? 45.153 41.165 72.653 1.00 0.00 41 THR A C 5
ATOM 4240 O O . THR A 1 41 ? 44.355 41.831 71.996 1.00 0.00 41 THR A O 5
ATOM 4251 N N . PRO A 1 42 ? 45.098 41.129 74.053 1.00 0.00 42 PRO A N 5
ATOM 4252 C CA . PRO A 1 42 ? 43.953 41.742 74.759 1.00 0.00 42 PRO A CA 5
ATOM 4253 C C . PRO A 1 42 ? 44.482 43.107 75.290 1.00 0.00 42 PRO A C 5
ATOM 4254 O O . PRO A 1 42 ? 44.582 43.335 76.494 1.00 0.00 42 PRO A O 5
ATOM 4265 N N . ARG A 1 43 ? 44.781 44.052 74.324 1.00 0.00 43 ARG A N 5
ATOM 4266 C CA . ARG A 1 43 ? 45.308 45.361 74.696 1.00 0.00 43 ARG A CA 5
ATOM 4267 C C . ARG A 1 43 ? 45.082 46.328 73.489 1.00 0.00 43 ARG A C 5
ATOM 4268 O O . ARG A 1 43 ? 45.365 46.009 72.334 1.00 0.00 43 ARG A O 5
ATOM 4289 N N . GLY A 1 44 ? 44.540 47.578 73.771 1.00 0.00 44 GLY A N 5
ATOM 4290 C CA . GLY A 1 44 ? 44.246 48.516 72.685 1.00 0.00 44 GLY A CA 5
ATOM 4291 C C . GLY A 1 44 ? 45.504 49.207 72.081 1.00 0.00 44 GLY A C 5
ATOM 4292 O O . GLY A 1 44 ? 45.402 49.713 70.963 1.00 0.00 44 GLY A O 5
ATOM 4296 N N . ASP A 1 45 ? 46.690 49.251 72.793 1.00 0.00 45 ASP A N 5
ATOM 4297 C CA . ASP A 1 45 ? 47.909 49.944 72.339 1.00 0.00 45 ASP A CA 5
ATOM 4298 C C . ASP A 1 45 ? 48.887 48.980 71.579 1.00 0.00 45 ASP A C 5
ATOM 4299 O O . ASP A 1 45 ? 50.090 49.207 71.475 1.00 0.00 45 ASP A O 5
ATOM 4308 N N . MET A 1 46 ? 48.285 47.904 70.958 1.00 0.00 46 MET A N 5
ATOM 4309 C CA . MET A 1 46 ? 48.960 46.980 70.041 1.00 0.00 46 MET A CA 5
ATOM 4310 C C . MET A 1 46 ? 47.763 46.463 69.165 1.00 0.00 46 MET A C 5
ATOM 4311 O O . MET A 1 46 ? 47.136 45.456 69.497 1.00 0.00 46 MET A O 5
ATOM 4325 N N . PRO A 1 47 ? 47.459 47.144 67.980 1.00 0.00 47 PRO A N 5
ATOM 4326 C CA . PRO A 1 47 ? 46.234 46.772 67.250 1.00 0.00 47 PRO A CA 5
ATOM 4327 C C . PRO A 1 47 ? 46.187 45.325 66.676 1.00 0.00 47 PRO A C 5
ATOM 4328 O O . PRO A 1 47 ? 47.200 44.697 66.374 1.00 0.00 47 PRO A O 5
ATOM 4339 N N . GLY A 1 48 ? 44.904 44.826 66.483 1.00 0.00 48 GLY A N 5
ATOM 4340 C CA . GLY A 1 48 ? 44.731 43.471 65.969 1.00 0.00 48 GLY A CA 5
ATOM 4341 C C . GLY A 1 48 ? 43.279 43.139 65.518 1.00 0.00 48 GLY A C 5
ATOM 4342 O O . GLY A 1 48 ? 42.370 43.948 65.681 1.00 0.00 48 GLY A O 5
ATOM 4346 N N . PRO A 1 49 ? 43.088 41.853 65.018 1.00 0.00 49 PRO A N 5
ATOM 4347 C CA . PRO A 1 49 ? 41.761 41.299 64.686 1.00 0.00 49 PRO A CA 5
ATOM 4348 C C . PRO A 1 49 ? 40.793 41.091 65.896 1.00 0.00 49 PRO A C 5
ATOM 4349 O O . PRO A 1 49 ? 41.113 41.447 67.028 1.00 0.00 49 PRO A O 5
ATOM 4360 N N . TYR A 1 50 ? 39.587 40.466 65.607 1.00 0.00 50 TYR A N 5
ATOM 4361 C CA . TYR A 1 50 ? 38.607 40.155 66.677 1.00 0.00 50 TYR A CA 5
ATOM 4362 C C . TYR A 1 50 ? 38.469 38.589 66.794 1.00 0.00 50 TYR A C 5
ATOM 4363 O O . TYR A 1 50 ? 38.388 37.870 65.800 1.00 0.00 50 TYR A O 5
ATOM 4381 N N . CYS A 1 51 ? 38.442 38.057 68.080 1.00 0.00 51 CYS A N 5
ATOM 4382 C CA . CYS A 1 51 ? 38.596 36.606 68.319 1.00 0.00 51 CYS A CA 5
ATOM 4383 C C . CYS A 1 51 ? 37.404 35.883 69.035 1.00 0.00 51 CYS A C 5
ATOM 4384 O O . CYS A 1 51 ? 36.600 36.488 69.737 1.00 0.00 51 CYS A O 5
ATOM 4391 N N . CYS A 1 52 ? 37.407 34.505 68.888 1.00 0.00 52 CYS A N 5
ATOM 4392 C CA . CYS A 1 52 ? 36.465 33.609 69.549 1.00 0.00 52 CYS A CA 5
ATOM 4393 C C . CYS A 1 52 ? 37.139 32.211 69.813 1.00 0.00 52 CYS A C 5
ATOM 4394 O O . CYS A 1 52 ? 38.082 31.844 69.111 1.00 0.00 52 CYS A O 5
ATOM 4401 N N . GLU A 1 53 ? 36.589 31.385 70.787 1.00 0.00 53 GLU A N 5
ATOM 4402 C CA . GLU A 1 53 ? 37.249 30.102 71.145 1.00 0.00 53 GLU A CA 5
ATOM 4403 C C . GLU A 1 53 ? 36.339 28.877 70.810 1.00 0.00 53 GLU A C 5
ATOM 4404 O O . GLU A 1 53 ? 36.322 27.879 71.530 1.00 0.00 53 GLU A O 5
ATOM 4417 N N . SER A 1 54 ? 35.653 28.922 69.606 1.00 0.00 54 SER A N 5
ATOM 4418 C CA . SER A 1 54 ? 34.745 27.834 69.225 1.00 0.00 54 SER A CA 5
ATOM 4419 C C . SER A 1 54 ? 34.769 27.509 67.693 1.00 0.00 54 SER A C 5
ATOM 4420 O O . SER A 1 54 ? 35.305 28.261 66.884 1.00 0.00 54 SER A O 5
ATOM 4428 N N . ASP A 1 55 ? 34.205 26.287 67.350 1.00 0.00 55 ASP A N 5
ATOM 4429 C CA . ASP A 1 55 ? 34.159 25.764 65.977 1.00 0.00 55 ASP A CA 5
ATOM 4430 C C . ASP A 1 55 ? 33.313 26.797 65.149 1.00 0.00 55 ASP A C 5
ATOM 4431 O O . ASP A 1 55 ? 32.110 26.962 65.345 1.00 0.00 55 ASP A O 5
ATOM 4440 N N . LYS A 1 56 ? 34.004 27.538 64.193 1.00 0.00 56 LYS A N 5
ATOM 4441 C CA . LYS A 1 56 ? 33.485 28.636 63.386 1.00 0.00 56 LYS A CA 5
ATOM 4442 C C . LYS A 1 56 ? 33.264 29.875 64.309 1.00 0.00 56 LYS A C 5
ATOM 4443 O O . LYS A 1 56 ? 33.876 30.917 64.076 1.00 0.00 56 LYS A O 5
ATOM 4462 N N . CYS A 1 57 ? 32.327 29.749 65.319 1.00 0.00 57 CYS A N 5
ATOM 4463 C CA . CYS A 1 57 ? 31.910 30.753 66.294 1.00 0.00 57 CYS A CA 5
ATOM 4464 C C . CYS A 1 57 ? 31.009 31.815 65.581 1.00 0.00 57 CYS A C 5
ATOM 4465 O O . CYS A 1 57 ? 29.969 32.159 66.140 1.00 0.00 57 CYS A O 5
ATOM 4472 N N . ASN A 1 58 ? 31.388 32.323 64.342 1.00 0.00 58 ASN A N 5
ATOM 4473 C CA . ASN A 1 58 ? 30.585 33.316 63.633 1.00 0.00 58 ASN A CA 5
ATOM 4474 C C . ASN A 1 58 ? 31.251 33.534 62.226 1.00 0.00 58 ASN A C 5
ATOM 4475 O O . ASN A 1 58 ? 31.711 34.630 61.916 1.00 0.00 58 ASN A O 5
ATOM 4486 N N . LEU A 1 59 ? 31.303 32.443 61.371 1.00 0.00 59 LEU A N 5
ATOM 4487 C CA . LEU A 1 59 ? 31.947 32.439 60.030 1.00 0.00 59 LEU A CA 5
ATOM 4488 C C . LEU A 1 59 ? 33.491 32.652 60.331 1.00 0.00 59 LEU A C 5
ATOM 4489 O O . LEU A 1 59 ? 34.012 33.733 60.022 1.00 0.00 59 LEU A O 5
ATOM 4506 N N . ARG A 1 1 ? 40.648 24.972 67.636 1.00 0.00 1 ARG A N 6
ATOM 4507 C CA . ARG A 1 1 ? 39.261 24.906 66.958 1.00 0.00 1 ARG A CA 6
ATOM 4508 C C . ARG A 1 1 ? 39.463 25.097 65.410 1.00 0.00 1 ARG A C 6
ATOM 4509 O O . ARG A 1 1 ? 40.551 25.493 65.000 1.00 0.00 1 ARG A O 6
ATOM 4532 N N . ILE A 1 2 ? 38.409 24.819 64.540 1.00 0.00 2 ILE A N 6
ATOM 4533 C CA . ILE A 1 2 ? 38.566 25.025 63.074 1.00 0.00 2 ILE A CA 6
ATOM 4534 C C . ILE A 1 2 ? 37.910 26.391 62.676 1.00 0.00 2 ILE A C 6
ATOM 4535 O O . ILE A 1 2 ? 36.774 26.699 63.042 1.00 0.00 2 ILE A O 6
ATOM 4551 N N . CYS A 1 3 ? 38.656 27.207 61.839 1.00 0.00 3 CYS A N 6
ATOM 4552 C CA . CYS A 1 3 ? 38.028 28.364 61.206 1.00 0.00 3 CYS A CA 6
ATOM 4553 C C . CYS A 1 3 ? 38.640 28.580 59.769 1.00 0.00 3 CYS A C 6
ATOM 4554 O O . CYS A 1 3 ? 39.758 28.167 59.470 1.00 0.00 3 CYS A O 6
ATOM 4561 N N . TYR A 1 4 ? 37.846 29.252 58.848 1.00 0.00 4 TYR A N 6
ATOM 4562 C CA . TYR A 1 4 ? 38.291 29.456 57.466 1.00 0.00 4 TYR A CA 6
ATOM 4563 C C . TYR A 1 4 ? 39.498 30.452 57.392 1.00 0.00 4 TYR A C 6
ATOM 4564 O O . TYR A 1 4 ? 39.603 31.358 58.217 1.00 0.00 4 TYR A O 6
ATOM 4582 N N . ASN A 1 5 ? 40.384 30.316 56.328 1.00 0.00 5 ASN A N 6
ATOM 4583 C CA . ASN A 1 5 ? 41.460 31.304 56.173 1.00 0.00 5 ASN A CA 6
ATOM 4584 C C . ASN A 1 5 ? 41.778 31.329 54.652 1.00 0.00 5 ASN A C 6
ATOM 4585 O O . ASN A 1 5 ? 42.900 31.053 54.239 1.00 0.00 5 ASN A O 6
ATOM 4596 N N . HIS A 1 6 ? 40.719 31.654 53.820 1.00 0.00 6 HIS A N 6
ATOM 4597 C CA . HIS A 1 6 ? 40.787 31.750 52.352 1.00 0.00 6 HIS A CA 6
ATOM 4598 C C . HIS A 1 6 ? 40.931 33.256 51.910 1.00 0.00 6 HIS A C 6
ATOM 4599 O O . HIS A 1 6 ? 41.419 34.087 52.672 1.00 0.00 6 HIS A O 6
ATOM 4614 N N . LEU A 1 7 ? 40.399 33.625 50.683 1.00 0.00 7 LEU A N 6
ATOM 4615 C CA . LEU A 1 7 ? 40.286 35.012 50.250 1.00 0.00 7 LEU A CA 6
ATOM 4616 C C . LEU A 1 7 ? 41.675 35.709 50.038 1.00 0.00 7 LEU A C 6
ATOM 4617 O O . LEU A 1 7 ? 42.726 35.071 50.014 1.00 0.00 7 LEU A O 6
ATOM 4633 N N . GLY A 1 8 ? 41.623 37.057 49.720 1.00 0.00 8 GLY A N 6
ATOM 4634 C CA . GLY A 1 8 ? 42.828 37.798 49.331 1.00 0.00 8 GLY A CA 6
ATOM 4635 C C . GLY A 1 8 ? 43.080 37.688 47.813 1.00 0.00 8 GLY A C 6
ATOM 4636 O O . GLY A 1 8 ? 43.479 38.659 47.178 1.00 0.00 8 GLY A O 6
ATOM 4640 N N . THR A 1 9 ? 42.907 36.436 47.256 1.00 0.00 9 THR A N 6
ATOM 4641 C CA . THR A 1 9 ? 43.099 36.117 45.846 1.00 0.00 9 THR A CA 6
ATOM 4642 C C . THR A 1 9 ? 42.555 34.671 45.649 1.00 0.00 9 THR A C 6
ATOM 4643 O O . THR A 1 9 ? 41.879 34.391 44.662 1.00 0.00 9 THR A O 6
ATOM 4654 N N . LYS A 1 10 ? 42.875 33.739 46.628 1.00 0.00 10 LYS A N 6
ATOM 4655 C CA . LYS A 1 10 ? 42.559 32.297 46.515 1.00 0.00 10 LYS A CA 6
ATOM 4656 C C . LYS A 1 10 ? 41.532 31.890 47.645 1.00 0.00 10 LYS A C 6
ATOM 4657 O O . LYS A 1 10 ? 41.957 31.741 48.783 1.00 0.00 10 LYS A O 6
ATOM 4676 N N . PRO A 1 11 ? 40.193 31.577 47.335 1.00 0.00 11 PRO A N 6
ATOM 4677 C CA . PRO A 1 11 ? 39.265 31.096 48.399 1.00 0.00 11 PRO A CA 6
ATOM 4678 C C . PRO A 1 11 ? 39.233 29.562 48.804 1.00 0.00 11 PRO A C 6
ATOM 4679 O O . PRO A 1 11 ? 38.498 29.282 49.752 1.00 0.00 11 PRO A O 6
ATOM 4690 N N . PRO A 1 12 ? 40.084 28.588 48.268 1.00 0.00 12 PRO A N 6
ATOM 4691 C CA . PRO A 1 12 ? 39.940 27.171 48.642 1.00 0.00 12 PRO A CA 6
ATOM 4692 C C . PRO A 1 12 ? 40.339 26.582 50.043 1.00 0.00 12 PRO A C 6
ATOM 4693 O O . PRO A 1 12 ? 39.911 25.442 50.251 1.00 0.00 12 PRO A O 6
ATOM 4704 N N . THR A 1 13 ? 41.105 27.232 51.009 1.00 0.00 13 THR A N 6
ATOM 4705 C CA . THR A 1 13 ? 41.511 26.512 52.250 1.00 0.00 13 THR A CA 6
ATOM 4706 C C . THR A 1 13 ? 40.908 27.017 53.608 1.00 0.00 13 THR A C 6
ATOM 4707 O O . THR A 1 13 ? 40.540 28.169 53.819 1.00 0.00 13 THR A O 6
ATOM 4718 N N . THR A 1 14 ? 40.935 26.042 54.583 1.00 0.00 14 THR A N 6
ATOM 4719 C CA . THR A 1 14 ? 40.419 26.154 55.946 1.00 0.00 14 THR A CA 6
ATOM 4720 C C . THR A 1 14 ? 41.500 25.592 56.921 1.00 0.00 14 THR A C 6
ATOM 4721 O O . THR A 1 14 ? 42.271 24.681 56.621 1.00 0.00 14 THR A O 6
ATOM 4732 N N . GLU A 1 15 ? 41.550 26.233 58.141 1.00 0.00 15 GLU A N 6
ATOM 4733 C CA . GLU A 1 15 ? 42.668 26.063 59.084 1.00 0.00 15 GLU A CA 6
ATOM 4734 C C . GLU A 1 15 ? 42.137 25.200 60.269 1.00 0.00 15 GLU A C 6
ATOM 4735 O O . GLU A 1 15 ? 41.562 25.684 61.243 1.00 0.00 15 GLU A O 6
ATOM 4748 N N . THR A 1 16 ? 42.368 23.832 60.124 1.00 0.00 16 THR A N 6
ATOM 4749 C CA . THR A 1 16 ? 42.021 22.811 61.136 1.00 0.00 16 THR A CA 6
ATOM 4750 C C . THR A 1 16 ? 43.119 23.062 62.228 1.00 0.00 16 THR A C 6
ATOM 4751 O O . THR A 1 16 ? 44.246 22.584 62.091 1.00 0.00 16 THR A O 6
ATOM 4762 N N . CYS A 1 17 ? 42.788 23.812 63.356 1.00 0.00 17 CYS A N 6
ATOM 4763 C CA . CYS A 1 17 ? 43.869 24.309 64.233 1.00 0.00 17 CYS A CA 6
ATOM 4764 C C . CYS A 1 17 ? 43.719 23.908 65.729 1.00 0.00 17 CYS A C 6
ATOM 4765 O O . CYS A 1 17 ? 42.643 23.675 66.278 1.00 0.00 17 CYS A O 6
ATOM 4772 N N . GLN A 1 18 ? 44.927 23.930 66.389 1.00 0.00 18 GLN A N 6
ATOM 4773 C CA . GLN A 1 18 ? 45.135 23.528 67.776 1.00 0.00 18 GLN A CA 6
ATOM 4774 C C . GLN A 1 18 ? 45.006 24.725 68.774 1.00 0.00 18 GLN A C 6
ATOM 4775 O O . GLN A 1 18 ? 44.993 24.484 69.982 1.00 0.00 18 GLN A O 6
ATOM 4789 N N . GLU A 1 19 ? 44.925 26.039 68.311 1.00 0.00 19 GLU A N 6
ATOM 4790 C CA . GLU A 1 19 ? 44.665 27.144 69.240 1.00 0.00 19 GLU A CA 6
ATOM 4791 C C . GLU A 1 19 ? 43.147 27.005 69.673 1.00 0.00 19 GLU A C 6
ATOM 4792 O O . GLU A 1 19 ? 42.223 26.960 68.858 1.00 0.00 19 GLU A O 6
ATOM 4805 N N . ASP A 1 20 ? 42.939 27.020 71.046 1.00 0.00 20 ASP A N 6
ATOM 4806 C CA . ASP A 1 20 ? 41.704 26.804 71.805 1.00 0.00 20 ASP A CA 6
ATOM 4807 C C . ASP A 1 20 ? 40.549 27.874 71.578 1.00 0.00 20 ASP A C 6
ATOM 4808 O O . ASP A 1 20 ? 39.561 27.853 72.320 1.00 0.00 20 ASP A O 6
ATOM 4817 N N . SER A 1 21 ? 40.676 28.864 70.622 1.00 0.00 21 SER A N 6
ATOM 4818 C CA . SER A 1 21 ? 39.669 29.886 70.331 1.00 0.00 21 SER A CA 6
ATOM 4819 C C . SER A 1 21 ? 39.989 30.459 68.911 1.00 0.00 21 SER A C 6
ATOM 4820 O O . SER A 1 21 ? 41.153 30.486 68.496 1.00 0.00 21 SER A O 6
ATOM 4828 N N . CYS A 1 22 ? 38.930 30.932 68.145 1.00 0.00 22 CYS A N 6
ATOM 4829 C CA . CYS A 1 22 ? 39.217 31.437 66.806 1.00 0.00 22 CYS A CA 6
ATOM 4830 C C . CYS A 1 22 ? 38.413 32.732 66.438 1.00 0.00 22 CYS A C 6
ATOM 4831 O O . CYS A 1 22 ? 37.293 32.976 66.875 1.00 0.00 22 CYS A O 6
ATOM 4838 N N . TYR A 1 23 ? 39.112 33.624 65.632 1.00 0.00 23 TYR A N 6
ATOM 4839 C CA . TYR A 1 23 ? 38.756 35.052 65.499 1.00 0.00 23 TYR A CA 6
ATOM 4840 C C . TYR A 1 23 ? 38.365 35.521 64.079 1.00 0.00 23 TYR A C 6
ATOM 4841 O O . TYR A 1 23 ? 38.763 34.918 63.087 1.00 0.00 23 TYR A O 6
ATOM 4859 N N . LYS A 1 24 ? 37.623 36.692 64.031 1.00 0.00 24 LYS A N 6
ATOM 4860 C CA . LYS A 1 24 ? 37.121 37.321 62.806 1.00 0.00 24 LYS A CA 6
ATOM 4861 C C . LYS A 1 24 ? 38.007 38.587 62.518 1.00 0.00 24 LYS A C 6
ATOM 4862 O O . LYS A 1 24 ? 38.146 39.511 63.319 1.00 0.00 24 LYS A O 6
ATOM 4881 N N . ASN A 1 25 ? 38.613 38.611 61.280 1.00 0.00 25 ASN A N 6
ATOM 4882 C CA . ASN A 1 25 ? 39.449 39.704 60.758 1.00 0.00 25 ASN A CA 6
ATOM 4883 C C . ASN A 1 25 ? 38.664 40.186 59.481 1.00 0.00 25 ASN A C 6
ATOM 4884 O O . ASN A 1 25 ? 38.448 39.399 58.561 1.00 0.00 25 ASN A O 6
ATOM 4895 N N . ILE A 1 26 ? 38.266 41.519 59.423 1.00 0.00 26 ILE A N 6
ATOM 4896 C CA . ILE A 1 26 ? 37.174 41.988 58.519 1.00 0.00 26 ILE A CA 6
ATOM 4897 C C . ILE A 1 26 ? 37.418 43.365 57.787 1.00 0.00 26 ILE A C 6
ATOM 4898 O O . ILE A 1 26 ? 36.514 43.991 57.237 1.00 0.00 26 ILE A O 6
ATOM 4914 N N . TRP A 1 27 ? 38.727 43.774 57.771 1.00 0.00 27 TRP A N 6
ATOM 4915 C CA . TRP A 1 27 ? 39.270 45.126 57.531 1.00 0.00 27 TRP A CA 6
ATOM 4916 C C . TRP A 1 27 ? 40.548 44.919 56.617 1.00 0.00 27 TRP A C 6
ATOM 4917 O O . TRP A 1 27 ? 40.419 44.577 55.446 1.00 0.00 27 TRP A O 6
ATOM 4938 N N . THR A 1 28 ? 41.805 45.136 57.186 1.00 0.00 28 THR A N 6
ATOM 4939 C CA . THR A 1 28 ? 43.100 44.881 56.548 1.00 0.00 28 THR A CA 6
ATOM 4940 C C . THR A 1 28 ? 43.401 45.769 55.280 1.00 0.00 28 THR A C 6
ATOM 4941 O O . THR A 1 28 ? 42.527 46.385 54.678 1.00 0.00 28 THR A O 6
ATOM 4952 N N . PHE A 1 29 ? 44.742 45.852 54.909 1.00 0.00 29 PHE A N 6
ATOM 4953 C CA . PHE A 1 29 ? 45.172 46.671 53.764 1.00 0.00 29 PHE A CA 6
ATOM 4954 C C . PHE A 1 29 ? 44.539 46.133 52.452 1.00 0.00 29 PHE A C 6
ATOM 4955 O O . PHE A 1 29 ? 44.111 46.926 51.613 1.00 0.00 29 PHE A O 6
ATOM 4972 N N . ASP A 1 30 ? 44.488 44.766 52.272 1.00 0.00 30 ASP A N 6
ATOM 4973 C CA . ASP A 1 30 ? 43.903 44.120 51.106 1.00 0.00 30 ASP A CA 6
ATOM 4974 C C . ASP A 1 30 ? 42.328 44.212 51.082 1.00 0.00 30 ASP A C 6
ATOM 4975 O O . ASP A 1 30 ? 41.757 43.754 50.091 1.00 0.00 30 ASP A O 6
ATOM 4984 N N . ASN A 1 31 ? 41.590 44.837 52.092 1.00 0.00 31 ASN A N 6
ATOM 4985 C CA . ASN A 1 31 ? 40.145 45.091 52.025 1.00 0.00 31 ASN A CA 6
ATOM 4986 C C . ASN A 1 31 ? 39.440 43.712 51.922 1.00 0.00 31 ASN A C 6
ATOM 4987 O O . ASN A 1 31 ? 38.833 43.398 50.897 1.00 0.00 31 ASN A O 6
ATOM 4998 N N . ILE A 1 32 ? 39.458 42.910 53.059 1.00 0.00 32 ILE A N 6
ATOM 4999 C CA . ILE A 1 32 ? 38.957 41.553 52.917 1.00 0.00 32 ILE A CA 6
ATOM 5000 C C . ILE A 1 32 ? 38.692 40.835 54.281 1.00 0.00 32 ILE A C 6
ATOM 5001 O O . ILE A 1 32 ? 39.085 41.307 55.347 1.00 0.00 32 ILE A O 6
ATOM 5017 N N . ILE A 1 33 ? 37.993 39.643 54.195 1.00 0.00 33 ILE A N 6
ATOM 5018 C CA . ILE A 1 33 ? 37.655 38.834 55.383 1.00 0.00 33 ILE A CA 6
ATOM 5019 C C . ILE A 1 33 ? 38.630 37.613 55.279 1.00 0.00 33 ILE A C 6
ATOM 5020 O O . ILE A 1 33 ? 38.514 36.750 54.414 1.00 0.00 33 ILE A O 6
ATOM 5036 N N . ARG A 1 34 ? 39.682 37.566 56.186 1.00 0.00 34 ARG A N 6
ATOM 5037 C CA . ARG A 1 34 ? 40.798 36.640 55.963 1.00 0.00 34 ARG A CA 6
ATOM 5038 C C . ARG A 1 34 ? 41.374 36.466 57.387 1.00 0.00 34 ARG A C 6
ATOM 5039 O O . ARG A 1 34 ? 42.266 37.151 57.880 1.00 0.00 34 ARG A O 6
ATOM 5060 N N . ARG A 1 35 ? 40.683 35.492 58.061 1.00 0.00 35 ARG A N 6
ATOM 5061 C CA . ARG A 1 35 ? 40.676 35.265 59.500 1.00 0.00 35 ARG A CA 6
ATOM 5062 C C . ARG A 1 35 ? 41.254 33.888 59.916 1.00 0.00 35 ARG A C 6
ATOM 5063 O O . ARG A 1 35 ? 41.809 33.183 59.080 1.00 0.00 35 ARG A O 6
ATOM 5084 N N . GLY A 1 36 ? 41.172 33.532 61.258 1.00 0.00 36 GLY A N 6
ATOM 5085 C CA . GLY A 1 36 ? 41.926 32.317 61.590 1.00 0.00 36 GLY A CA 6
ATOM 5086 C C . GLY A 1 36 ? 41.918 31.892 63.065 1.00 0.00 36 GLY A C 6
ATOM 5087 O O . GLY A 1 36 ? 41.086 32.345 63.843 1.00 0.00 36 GLY A O 6
ATOM 5091 N N . CYS A 1 37 ? 42.875 30.954 63.418 1.00 0.00 37 CYS A N 6
ATOM 5092 C CA . CYS A 1 37 ? 42.976 30.405 64.781 1.00 0.00 37 CYS A CA 6
ATOM 5093 C C . CYS A 1 37 ? 44.016 31.229 65.611 1.00 0.00 37 CYS A C 6
ATOM 5094 O O . CYS A 1 37 ? 45.192 31.348 65.267 1.00 0.00 37 CYS A O 6
ATOM 5101 N N . GLY A 1 38 ? 43.533 31.877 66.746 1.00 0.00 38 GLY A N 6
ATOM 5102 C CA . GLY A 1 38 ? 44.479 32.620 67.569 1.00 0.00 38 GLY A CA 6
ATOM 5103 C C . GLY A 1 38 ? 43.751 32.926 68.896 1.00 0.00 38 GLY A C 6
ATOM 5104 O O . GLY A 1 38 ? 43.691 32.110 69.812 1.00 0.00 38 GLY A O 6
ATOM 5108 N N . CYS A 1 39 ? 43.162 34.177 68.968 1.00 0.00 39 CYS A N 6
ATOM 5109 C CA . CYS A 1 39 ? 42.438 34.659 70.145 1.00 0.00 39 CYS A CA 6
ATOM 5110 C C . CYS A 1 39 ? 43.456 35.205 71.189 1.00 0.00 39 CYS A C 6
ATOM 5111 O O . CYS A 1 39 ? 43.425 36.375 71.569 1.00 0.00 39 CYS A O 6
ATOM 5118 N N . PHE A 1 40 ? 44.378 34.287 71.654 1.00 0.00 40 PHE A N 6
ATOM 5119 C CA . PHE A 1 40 ? 45.441 34.632 72.601 1.00 0.00 40 PHE A CA 6
ATOM 5120 C C . PHE A 1 40 ? 46.542 35.250 71.660 1.00 0.00 40 PHE A C 6
ATOM 5121 O O . PHE A 1 40 ? 47.587 34.658 71.407 1.00 0.00 40 PHE A O 6
ATOM 5138 N N . THR A 1 41 ? 46.243 36.506 71.147 1.00 0.00 41 THR A N 6
ATOM 5139 C CA . THR A 1 41 ? 47.068 37.228 70.155 1.00 0.00 41 THR A CA 6
ATOM 5140 C C . THR A 1 41 ? 47.695 38.467 70.882 1.00 0.00 41 THR A C 6
ATOM 5141 O O . THR A 1 41 ? 46.983 39.361 71.341 1.00 0.00 41 THR A O 6
ATOM 5152 N N . PRO A 1 42 ? 49.080 38.588 70.874 1.00 0.00 42 PRO A N 6
ATOM 5153 C CA . PRO A 1 42 ? 49.706 39.815 71.379 1.00 0.00 42 PRO A CA 6
ATOM 5154 C C . PRO A 1 42 ? 49.574 40.997 70.368 1.00 0.00 42 PRO A C 6
ATOM 5155 O O . PRO A 1 42 ? 48.942 40.889 69.317 1.00 0.00 42 PRO A O 6
ATOM 5166 N N . ARG A 1 43 ? 50.215 42.155 70.754 1.00 0.00 43 ARG A N 6
ATOM 5167 C CA . ARG A 1 43 ? 50.241 43.354 69.907 1.00 0.00 43 ARG A CA 6
ATOM 5168 C C . ARG A 1 43 ? 51.759 43.692 69.768 1.00 0.00 43 ARG A C 6
ATOM 5169 O O . ARG A 1 43 ? 52.372 44.275 70.663 1.00 0.00 43 ARG A O 6
ATOM 5190 N N . GLY A 1 44 ? 52.394 43.320 68.586 1.00 0.00 44 GLY A N 6
ATOM 5191 C CA . GLY A 1 44 ? 53.778 43.747 68.308 1.00 0.00 44 GLY A CA 6
ATOM 5192 C C . GLY A 1 44 ? 53.719 45.131 67.628 1.00 0.00 44 GLY A C 6
ATOM 5193 O O . GLY A 1 44 ? 54.317 45.329 66.575 1.00 0.00 44 GLY A O 6
ATOM 5197 N N . ASP A 1 45 ? 52.946 46.085 68.264 1.00 0.00 45 ASP A N 6
ATOM 5198 C CA . ASP A 1 45 ? 52.626 47.401 67.729 1.00 0.00 45 ASP A CA 6
ATOM 5199 C C . ASP A 1 45 ? 51.980 47.202 66.311 1.00 0.00 45 ASP A C 6
ATOM 5200 O O . ASP A 1 45 ? 52.248 47.928 65.358 1.00 0.00 45 ASP A O 6
ATOM 5209 N N . MET A 1 46 ? 50.994 46.226 66.263 1.00 0.00 46 MET A N 6
ATOM 5210 C CA . MET A 1 46 ? 50.141 45.912 65.113 1.00 0.00 46 MET A CA 6
ATOM 5211 C C . MET A 1 46 ? 48.668 45.731 65.664 1.00 0.00 46 MET A C 6
ATOM 5212 O O . MET A 1 46 ? 48.470 45.116 66.713 1.00 0.00 46 MET A O 6
ATOM 5226 N N . PRO A 1 47 ? 47.603 46.188 64.886 1.00 0.00 47 PRO A N 6
ATOM 5227 C CA . PRO A 1 47 ? 46.217 46.057 65.390 1.00 0.00 47 PRO A CA 6
ATOM 5228 C C . PRO A 1 47 ? 45.715 44.574 65.317 1.00 0.00 47 PRO A C 6
ATOM 5229 O O . PRO A 1 47 ? 45.759 43.927 64.271 1.00 0.00 47 PRO A O 6
ATOM 5240 N N . GLY A 1 48 ? 45.189 44.017 66.479 1.00 0.00 48 GLY A N 6
ATOM 5241 C CA . GLY A 1 48 ? 44.680 42.637 66.490 1.00 0.00 48 GLY A CA 6
ATOM 5242 C C . GLY A 1 48 ? 43.153 42.502 66.151 1.00 0.00 48 GLY A C 6
ATOM 5243 O O . GLY A 1 48 ? 42.392 43.452 66.309 1.00 0.00 48 GLY A O 6
ATOM 5247 N N . PRO A 1 49 ? 42.711 41.230 65.797 1.00 0.00 49 PRO A N 6
ATOM 5248 C CA . PRO A 1 49 ? 41.297 40.908 65.483 1.00 0.00 49 PRO A CA 6
ATOM 5249 C C . PRO A 1 49 ? 40.296 40.914 66.690 1.00 0.00 49 PRO A C 6
ATOM 5250 O O . PRO A 1 49 ? 40.659 41.257 67.812 1.00 0.00 49 PRO A O 6
ATOM 5261 N N . TYR A 1 50 ? 39.007 40.481 66.408 1.00 0.00 50 TYR A N 6
ATOM 5262 C CA . TYR A 1 50 ? 37.959 40.372 67.456 1.00 0.00 50 TYR A CA 6
ATOM 5263 C C . TYR A 1 50 ? 37.371 38.905 67.466 1.00 0.00 50 TYR A C 6
ATOM 5264 O O . TYR A 1 50 ? 37.274 38.263 66.422 1.00 0.00 50 TYR A O 6
ATOM 5282 N N . CYS A 1 51 ? 36.964 38.374 68.700 1.00 0.00 51 CYS A N 6
ATOM 5283 C CA . CYS A 1 51 ? 36.944 36.896 68.845 1.00 0.00 51 CYS A CA 6
ATOM 5284 C C . CYS A 1 51 ? 35.638 36.130 69.250 1.00 0.00 51 CYS A C 6
ATOM 5285 O O . CYS A 1 51 ? 34.658 36.690 69.727 1.00 0.00 51 CYS A O 6
ATOM 5292 N N . CYS A 1 52 ? 35.751 34.760 69.074 1.00 0.00 52 CYS A N 6
ATOM 5293 C CA . CYS A 1 52 ? 34.715 33.764 69.347 1.00 0.00 52 CYS A CA 6
ATOM 5294 C C . CYS A 1 52 ? 35.345 32.437 69.908 1.00 0.00 52 CYS A C 6
ATOM 5295 O O . CYS A 1 52 ? 36.543 32.198 69.757 1.00 0.00 52 CYS A O 6
ATOM 5302 N N . GLU A 1 53 ? 34.493 31.540 70.527 1.00 0.00 53 GLU A N 6
ATOM 5303 C CA . GLU A 1 53 ? 34.976 30.218 70.979 1.00 0.00 53 GLU A CA 6
ATOM 5304 C C . GLU A 1 53 ? 34.007 29.143 70.397 1.00 0.00 53 GLU A C 6
ATOM 5305 O O . GLU A 1 53 ? 33.499 28.283 71.114 1.00 0.00 53 GLU A O 6
ATOM 5318 N N . SER A 1 54 ? 33.802 29.184 69.029 1.00 0.00 54 SER A N 6
ATOM 5319 C CA . SER A 1 54 ? 32.889 28.258 68.352 1.00 0.00 54 SER A CA 6
ATOM 5320 C C . SER A 1 54 ? 33.566 27.579 67.124 1.00 0.00 54 SER A C 6
ATOM 5321 O O . SER A 1 54 ? 34.575 28.041 66.593 1.00 0.00 54 SER A O 6
ATOM 5329 N N . ASP A 1 55 ? 32.941 26.423 66.693 1.00 0.00 55 ASP A N 6
ATOM 5330 C CA . ASP A 1 55 ? 33.362 25.742 65.472 1.00 0.00 55 ASP A CA 6
ATOM 5331 C C . ASP A 1 55 ? 32.796 26.636 64.304 1.00 0.00 55 ASP A C 6
ATOM 5332 O O . ASP A 1 55 ? 31.589 26.843 64.176 1.00 0.00 55 ASP A O 6
ATOM 5341 N N . LYS A 1 56 ? 33.719 27.239 63.453 1.00 0.00 56 LYS A N 6
ATOM 5342 C CA . LYS A 1 56 ? 33.403 28.100 62.322 1.00 0.00 56 LYS A CA 6
ATOM 5343 C C . LYS A 1 56 ? 32.914 29.516 62.771 1.00 0.00 56 LYS A C 6
ATOM 5344 O O . LYS A 1 56 ? 33.292 30.482 62.108 1.00 0.00 56 LYS A O 6
ATOM 5363 N N . CYS A 1 57 ? 32.094 29.668 63.875 1.00 0.00 57 CYS A N 6
ATOM 5364 C CA . CYS A 1 57 ? 31.552 30.939 64.375 1.00 0.00 57 CYS A CA 6
ATOM 5365 C C . CYS A 1 57 ? 30.718 31.635 63.217 1.00 0.00 57 CYS A C 6
ATOM 5366 O O . CYS A 1 57 ? 30.639 32.864 63.171 1.00 0.00 57 CYS A O 6
ATOM 5373 N N . ASN A 1 58 ? 30.062 30.803 62.313 1.00 0.00 58 ASN A N 6
ATOM 5374 C CA . ASN A 1 58 ? 29.324 31.123 61.083 1.00 0.00 58 ASN A CA 6
ATOM 5375 C C . ASN A 1 58 ? 30.343 31.596 59.997 1.00 0.00 58 ASN A C 6
ATOM 5376 O O . ASN A 1 58 ? 30.519 30.950 58.967 1.00 0.00 58 ASN A O 6
ATOM 5387 N N . LEU A 1 59 ? 30.981 32.783 60.287 1.00 0.00 59 LEU A N 6
ATOM 5388 C CA . LEU A 1 59 ? 31.963 33.527 59.488 1.00 0.00 59 LEU A CA 6
ATOM 5389 C C . LEU A 1 59 ? 32.319 34.669 60.520 1.00 0.00 59 LEU A C 6
ATOM 5390 O O . LEU A 1 59 ? 33.272 34.423 61.271 1.00 0.00 59 LEU A O 6
ATOM 5407 N N . ARG A 1 1 ? 41.154 25.058 67.123 1.00 0.00 1 ARG A N 7
ATOM 5408 C CA . ARG A 1 1 ? 39.694 25.312 66.704 1.00 0.00 1 ARG A CA 7
ATOM 5409 C C . ARG A 1 1 ? 39.648 25.663 65.181 1.00 0.00 1 ARG A C 7
ATOM 5410 O O . ARG A 1 1 ? 40.702 25.959 64.622 1.00 0.00 1 ARG A O 7
ATOM 5433 N N . ILE A 1 2 ? 38.430 25.626 64.495 1.00 0.00 2 ILE A N 7
ATOM 5434 C CA . ILE A 1 2 ? 38.386 25.910 63.036 1.00 0.00 2 ILE A CA 7
ATOM 5435 C C . ILE A 1 2 ? 38.118 27.444 62.798 1.00 0.00 2 ILE A C 7
ATOM 5436 O O . ILE A 1 2 ? 37.143 28.023 63.279 1.00 0.00 2 ILE A O 7
ATOM 5452 N N . CYS A 1 3 ? 39.018 28.095 61.961 1.00 0.00 3 CYS A N 7
ATOM 5453 C CA . CYS A 1 3 ? 38.715 29.412 61.397 1.00 0.00 3 CYS A CA 7
ATOM 5454 C C . CYS A 1 3 ? 39.243 29.433 59.912 1.00 0.00 3 CYS A C 7
ATOM 5455 O O . CYS A 1 3 ? 40.249 28.821 59.563 1.00 0.00 3 CYS A O 7
ATOM 5462 N N . TYR A 1 4 ? 38.519 30.196 59.006 1.00 0.00 4 TYR A N 7
ATOM 5463 C CA . TYR A 1 4 ? 38.801 30.103 57.570 1.00 0.00 4 TYR A CA 7
ATOM 5464 C C . TYR A 1 4 ? 40.078 30.886 57.127 1.00 0.00 4 TYR A C 7
ATOM 5465 O O . TYR A 1 4 ? 40.462 31.875 57.744 1.00 0.00 4 TYR A O 7
ATOM 5483 N N . ASN A 1 5 ? 40.665 30.468 55.942 1.00 0.00 5 ASN A N 7
ATOM 5484 C CA . ASN A 1 5 ? 41.814 31.194 55.372 1.00 0.00 5 ASN A CA 7
ATOM 5485 C C . ASN A 1 5 ? 41.616 31.517 53.853 1.00 0.00 5 ASN A C 7
ATOM 5486 O O . ASN A 1 5 ? 42.544 32.058 53.252 1.00 0.00 5 ASN A O 7
ATOM 5497 N N . HIS A 1 6 ? 40.402 31.254 53.230 1.00 0.00 6 HIS A N 7
ATOM 5498 C CA . HIS A 1 6 ? 40.084 31.480 51.825 1.00 0.00 6 HIS A CA 7
ATOM 5499 C C . HIS A 1 6 ? 39.949 33.004 51.443 1.00 0.00 6 HIS A C 7
ATOM 5500 O O . HIS A 1 6 ? 40.435 33.884 52.148 1.00 0.00 6 HIS A O 7
ATOM 5515 N N . LEU A 1 7 ? 39.229 33.299 50.291 1.00 0.00 7 LEU A N 7
ATOM 5516 C CA . LEU A 1 7 ? 38.929 34.668 49.868 1.00 0.00 7 LEU A CA 7
ATOM 5517 C C . LEU A 1 7 ? 40.192 35.451 49.339 1.00 0.00 7 LEU A C 7
ATOM 5518 O O . LEU A 1 7 ? 41.283 34.897 49.224 1.00 0.00 7 LEU A O 7
ATOM 5534 N N . GLY A 1 8 ? 39.983 36.752 48.901 1.00 0.00 8 GLY A N 7
ATOM 5535 C CA . GLY A 1 8 ? 41.069 37.555 48.321 1.00 0.00 8 GLY A CA 7
ATOM 5536 C C . GLY A 1 8 ? 41.243 37.319 46.808 1.00 0.00 8 GLY A C 7
ATOM 5537 O O . GLY A 1 8 ? 41.448 38.255 46.039 1.00 0.00 8 GLY A O 7
ATOM 5541 N N . THR A 1 9 ? 41.255 35.997 46.417 1.00 0.00 9 THR A N 7
ATOM 5542 C CA . THR A 1 9 ? 41.552 35.570 45.063 1.00 0.00 9 THR A CA 7
ATOM 5543 C C . THR A 1 9 ? 41.288 34.050 44.999 1.00 0.00 9 THR A C 7
ATOM 5544 O O . THR A 1 9 ? 40.597 33.569 44.104 1.00 0.00 9 THR A O 7
ATOM 5555 N N . LYS A 1 10 ? 41.901 33.280 45.980 1.00 0.00 10 LYS A N 7
ATOM 5556 C CA . LYS A 1 10 ? 41.898 31.809 45.839 1.00 0.00 10 LYS A CA 7
ATOM 5557 C C . LYS A 1 10 ? 40.554 31.217 46.400 1.00 0.00 10 LYS A C 7
ATOM 5558 O O . LYS A 1 10 ? 40.063 31.629 47.452 1.00 0.00 10 LYS A O 7
ATOM 5577 N N . PRO A 1 11 ? 39.997 30.142 45.705 1.00 0.00 11 PRO A N 7
ATOM 5578 C CA . PRO A 1 11 ? 38.783 29.458 46.185 1.00 0.00 11 PRO A CA 7
ATOM 5579 C C . PRO A 1 11 ? 38.905 28.943 47.660 1.00 0.00 11 PRO A C 7
ATOM 5580 O O . PRO A 1 11 ? 39.991 28.606 48.138 1.00 0.00 11 PRO A O 7
ATOM 5591 N N . PRO A 1 12 ? 37.721 28.829 48.378 1.00 0.00 12 PRO A N 7
ATOM 5592 C CA . PRO A 1 12 ? 37.683 28.416 49.796 1.00 0.00 12 PRO A CA 7
ATOM 5593 C C . PRO A 1 12 ? 38.567 27.184 50.170 1.00 0.00 12 PRO A C 7
ATOM 5594 O O . PRO A 1 12 ? 38.634 26.159 49.498 1.00 0.00 12 PRO A O 7
ATOM 5605 N N . THR A 1 13 ? 39.246 27.343 51.361 1.00 0.00 13 THR A N 7
ATOM 5606 C CA . THR A 1 13 ? 40.106 26.347 52.004 1.00 0.00 13 THR A CA 7
ATOM 5607 C C . THR A 1 13 ? 40.153 26.872 53.479 1.00 0.00 13 THR A C 7
ATOM 5608 O O . THR A 1 13 ? 40.502 28.019 53.764 1.00 0.00 13 THR A O 7
ATOM 5619 N N . THR A 1 14 ? 39.768 25.977 54.459 1.00 0.00 14 THR A N 7
ATOM 5620 C CA . THR A 1 14 ? 39.540 26.389 55.852 1.00 0.00 14 THR A CA 7
ATOM 5621 C C . THR A 1 14 ? 40.458 25.590 56.813 1.00 0.00 14 THR A C 7
ATOM 5622 O O . THR A 1 14 ? 40.771 24.419 56.607 1.00 0.00 14 THR A O 7
ATOM 5633 N N . GLU A 1 15 ? 40.922 26.305 57.906 1.00 0.00 15 GLU A N 7
ATOM 5634 C CA . GLU A 1 15 ? 42.028 25.777 58.721 1.00 0.00 15 GLU A CA 7
ATOM 5635 C C . GLU A 1 15 ? 41.428 25.060 59.965 1.00 0.00 15 GLU A C 7
ATOM 5636 O O . GLU A 1 15 ? 41.025 25.691 60.941 1.00 0.00 15 GLU A O 7
ATOM 5649 N N . THR A 1 16 ? 41.390 23.669 59.912 1.00 0.00 16 THR A N 7
ATOM 5650 C CA . THR A 1 16 ? 41.057 22.869 61.105 1.00 0.00 16 THR A CA 7
ATOM 5651 C C . THR A 1 16 ? 42.400 22.916 61.891 1.00 0.00 16 THR A C 7
ATOM 5652 O O . THR A 1 16 ? 43.371 22.236 61.555 1.00 0.00 16 THR A O 7
ATOM 5663 N N . CYS A 1 17 ? 42.436 23.730 63.012 1.00 0.00 17 CYS A N 7
ATOM 5664 C CA . CYS A 1 17 ? 43.714 24.009 63.679 1.00 0.00 17 CYS A CA 7
ATOM 5665 C C . CYS A 1 17 ? 43.721 23.451 65.131 1.00 0.00 17 CYS A C 7
ATOM 5666 O O . CYS A 1 17 ? 42.707 23.402 65.828 1.00 0.00 17 CYS A O 7
ATOM 5673 N N . GLN A 1 18 ? 44.963 23.073 65.606 1.00 0.00 18 GLN A N 7
ATOM 5674 C CA . GLN A 1 18 ? 45.114 22.553 66.964 1.00 0.00 18 GLN A CA 7
ATOM 5675 C C . GLN A 1 18 ? 44.950 23.693 68.004 1.00 0.00 18 GLN A C 7
ATOM 5676 O O . GLN A 1 18 ? 44.503 23.454 69.123 1.00 0.00 18 GLN A O 7
ATOM 5690 N N . GLU A 1 19 ? 45.369 24.957 67.623 1.00 0.00 19 GLU A N 7
ATOM 5691 C CA . GLU A 1 19 ? 45.386 26.102 68.524 1.00 0.00 19 GLU A CA 7
ATOM 5692 C C . GLU A 1 19 ? 43.917 26.391 69.011 1.00 0.00 19 GLU A C 7
ATOM 5693 O O . GLU A 1 19 ? 42.965 26.561 68.249 1.00 0.00 19 GLU A O 7
ATOM 5706 N N . ASP A 1 20 ? 43.825 26.513 70.388 1.00 0.00 20 ASP A N 7
ATOM 5707 C CA . ASP A 1 20 ? 42.656 26.747 71.236 1.00 0.00 20 ASP A CA 7
ATOM 5708 C C . ASP A 1 20 ? 41.805 27.970 70.754 1.00 0.00 20 ASP A C 7
ATOM 5709 O O . ASP A 1 20 ? 40.580 28.002 70.879 1.00 0.00 20 ASP A O 7
ATOM 5718 N N . SER A 1 21 ? 42.542 29.056 70.316 1.00 0.00 21 SER A N 7
ATOM 5719 C CA . SER A 1 21 ? 41.994 30.362 69.956 1.00 0.00 21 SER A CA 7
ATOM 5720 C C . SER A 1 21 ? 42.289 30.636 68.449 1.00 0.00 21 SER A C 7
ATOM 5721 O O . SER A 1 21 ? 43.382 30.428 67.915 1.00 0.00 21 SER A O 7
ATOM 5729 N N . CYS A 1 22 ? 41.216 31.148 67.743 1.00 0.00 22 CYS A N 7
ATOM 5730 C CA . CYS A 1 22 ? 41.355 31.531 66.354 1.00 0.00 22 CYS A CA 7
ATOM 5731 C C . CYS A 1 22 ? 40.588 32.855 66.101 1.00 0.00 22 CYS A C 7
ATOM 5732 O O . CYS A 1 22 ? 39.559 33.166 66.701 1.00 0.00 22 CYS A O 7
ATOM 5739 N N . TYR A 1 23 ? 41.181 33.672 65.162 1.00 0.00 23 TYR A N 7
ATOM 5740 C CA . TYR A 1 23 ? 40.829 35.085 65.037 1.00 0.00 23 TYR A CA 7
ATOM 5741 C C . TYR A 1 23 ? 40.334 35.544 63.649 1.00 0.00 23 TYR A C 7
ATOM 5742 O O . TYR A 1 23 ? 40.542 34.878 62.635 1.00 0.00 23 TYR A O 7
ATOM 5760 N N . LYS A 1 24 ? 39.709 36.782 63.667 1.00 0.00 24 LYS A N 7
ATOM 5761 C CA . LYS A 1 24 ? 39.146 37.417 62.472 1.00 0.00 24 LYS A CA 7
ATOM 5762 C C . LYS A 1 24 ? 39.994 38.689 62.109 1.00 0.00 24 LYS A C 7
ATOM 5763 O O . LYS A 1 24 ? 40.280 39.575 62.912 1.00 0.00 24 LYS A O 7
ATOM 5782 N N . ASN A 1 25 ? 40.378 38.743 60.789 1.00 0.00 25 ASN A N 7
ATOM 5783 C CA . ASN A 1 25 ? 41.203 39.774 60.142 1.00 0.00 25 ASN A CA 7
ATOM 5784 C C . ASN A 1 25 ? 40.309 40.236 58.931 1.00 0.00 25 ASN A C 7
ATOM 5785 O O . ASN A 1 25 ? 40.006 39.454 58.030 1.00 0.00 25 ASN A O 7
ATOM 5796 N N . ILE A 1 26 ? 39.917 41.579 58.918 1.00 0.00 26 ILE A N 7
ATOM 5797 C CA . ILE A 1 26 ? 38.664 41.955 58.187 1.00 0.00 26 ILE A CA 7
ATOM 5798 C C . ILE A 1 26 ? 38.693 43.225 57.257 1.00 0.00 26 ILE A C 7
ATOM 5799 O O . ILE A 1 26 ? 37.780 43.453 56.465 1.00 0.00 26 ILE A O 7
ATOM 5815 N N . TRP A 1 27 ? 39.767 44.060 57.410 1.00 0.00 27 TRP A N 7
ATOM 5816 C CA . TRP A 1 27 ? 40.207 45.283 56.732 1.00 0.00 27 TRP A CA 7
ATOM 5817 C C . TRP A 1 27 ? 40.974 44.825 55.420 1.00 0.00 27 TRP A C 7
ATOM 5818 O O . TRP A 1 27 ? 40.370 44.407 54.438 1.00 0.00 27 TRP A O 7
ATOM 5839 N N . THR A 1 28 ? 42.363 44.920 55.425 1.00 0.00 28 THR A N 7
ATOM 5840 C CA . THR A 1 28 ? 43.249 44.465 54.349 1.00 0.00 28 THR A CA 7
ATOM 5841 C C . THR A 1 28 ? 43.282 45.450 53.124 1.00 0.00 28 THR A C 7
ATOM 5842 O O . THR A 1 28 ? 42.395 46.274 52.920 1.00 0.00 28 THR A O 7
ATOM 5853 N N . PHE A 1 29 ? 44.370 45.305 52.271 1.00 0.00 29 PHE A N 7
ATOM 5854 C CA . PHE A 1 29 ? 44.492 46.113 51.060 1.00 0.00 29 PHE A CA 7
ATOM 5855 C C . PHE A 1 29 ? 43.396 45.679 50.041 1.00 0.00 29 PHE A C 7
ATOM 5856 O O . PHE A 1 29 ? 42.727 46.524 49.447 1.00 0.00 29 PHE A O 7
ATOM 5873 N N . ASP A 1 30 ? 43.227 44.319 49.853 1.00 0.00 30 ASP A N 7
ATOM 5874 C CA . ASP A 1 30 ? 42.225 43.704 48.997 1.00 0.00 30 ASP A CA 7
ATOM 5875 C C . ASP A 1 30 ? 40.752 43.926 49.520 1.00 0.00 30 ASP A C 7
ATOM 5876 O O . ASP A 1 30 ? 39.839 43.583 48.766 1.00 0.00 30 ASP A O 7
ATOM 5885 N N . ASN A 1 31 ? 40.459 44.521 50.750 1.00 0.00 31 ASN A N 7
ATOM 5886 C CA . ASN A 1 31 ? 39.099 44.812 51.224 1.00 0.00 31 ASN A CA 7
ATOM 5887 C C . ASN A 1 31 ? 38.394 43.437 51.432 1.00 0.00 31 ASN A C 7
ATOM 5888 O O . ASN A 1 31 ? 37.453 43.111 50.708 1.00 0.00 31 ASN A O 7
ATOM 5899 N N . ILE A 1 32 ? 38.817 42.651 52.507 1.00 0.00 32 ILE A N 7
ATOM 5900 C CA . ILE A 1 32 ? 38.268 41.303 52.603 1.00 0.00 32 ILE A CA 7
ATOM 5901 C C . ILE A 1 32 ? 38.436 40.618 54.008 1.00 0.00 32 ILE A C 7
ATOM 5902 O O . ILE A 1 32 ? 39.284 40.994 54.813 1.00 0.00 32 ILE A O 7
ATOM 5918 N N . ILE A 1 33 ? 37.599 39.534 54.257 1.00 0.00 33 ILE A N 7
ATOM 5919 C CA . ILE A 1 33 ? 37.679 38.743 55.507 1.00 0.00 33 ILE A CA 7
ATOM 5920 C C . ILE A 1 33 ? 38.550 37.480 55.164 1.00 0.00 33 ILE A C 7
ATOM 5921 O O . ILE A 1 33 ? 38.073 36.480 54.636 1.00 0.00 33 ILE A O 7
ATOM 5937 N N . ARG A 1 34 ? 39.894 37.542 55.490 1.00 0.00 34 ARG A N 7
ATOM 5938 C CA . ARG A 1 34 ? 40.847 36.451 55.216 1.00 0.00 34 ARG A CA 7
ATOM 5939 C C . ARG A 1 34 ? 41.738 36.433 56.488 1.00 0.00 34 ARG A C 7
ATOM 5940 O O . ARG A 1 34 ? 42.498 37.348 56.799 1.00 0.00 34 ARG A O 7
ATOM 5961 N N . ARG A 1 35 ? 41.594 35.291 57.255 1.00 0.00 35 ARG A N 7
ATOM 5962 C CA . ARG A 1 35 ? 42.011 35.233 58.645 1.00 0.00 35 ARG A CA 7
ATOM 5963 C C . ARG A 1 35 ? 42.639 33.864 59.017 1.00 0.00 35 ARG A C 7
ATOM 5964 O O . ARG A 1 35 ? 43.181 33.167 58.157 1.00 0.00 35 ARG A O 7
ATOM 5985 N N . GLY A 1 36 ? 42.668 33.544 60.367 1.00 0.00 36 GLY A N 7
ATOM 5986 C CA . GLY A 1 36 ? 43.382 32.302 60.667 1.00 0.00 36 GLY A CA 7
ATOM 5987 C C . GLY A 1 36 ? 43.369 31.816 62.119 1.00 0.00 36 GLY A C 7
ATOM 5988 O O . GLY A 1 36 ? 42.670 32.355 62.970 1.00 0.00 36 GLY A O 7
ATOM 5992 N N . CYS A 1 37 ? 44.174 30.717 62.357 1.00 0.00 37 CYS A N 7
ATOM 5993 C CA . CYS A 1 37 ? 44.339 30.154 63.701 1.00 0.00 37 CYS A CA 7
ATOM 5994 C C . CYS A 1 37 ? 45.670 30.688 64.316 1.00 0.00 37 CYS A C 7
ATOM 5995 O O . CYS A 1 37 ? 46.746 30.624 63.722 1.00 0.00 37 CYS A O 7
ATOM 6002 N N . GLY A 1 38 ? 45.566 31.304 65.558 1.00 0.00 38 GLY A N 7
ATOM 6003 C CA . GLY A 1 38 ? 46.791 31.791 66.186 1.00 0.00 38 GLY A CA 7
ATOM 6004 C C . GLY A 1 38 ? 46.366 32.102 67.629 1.00 0.00 38 GLY A C 7
ATOM 6005 O O . GLY A 1 38 ? 46.373 31.264 68.525 1.00 0.00 38 GLY A O 7
ATOM 6009 N N . CYS A 1 39 ? 45.920 33.398 67.807 1.00 0.00 39 CYS A N 7
ATOM 6010 C CA . CYS A 1 39 ? 45.315 33.853 69.046 1.00 0.00 39 CYS A CA 7
ATOM 6011 C C . CYS A 1 39 ? 46.303 34.150 70.204 1.00 0.00 39 CYS A C 7
ATOM 6012 O O . CYS A 1 39 ? 47.502 34.347 70.024 1.00 0.00 39 CYS A O 7
ATOM 6019 N N . PHE A 1 40 ? 45.696 34.189 71.444 1.00 0.00 40 PHE A N 7
ATOM 6020 C CA . PHE A 1 40 ? 46.416 34.397 72.696 1.00 0.00 40 PHE A CA 7
ATOM 6021 C C . PHE A 1 40 ? 47.163 35.782 72.629 1.00 0.00 40 PHE A C 7
ATOM 6022 O O . PHE A 1 40 ? 48.240 35.933 73.201 1.00 0.00 40 PHE A O 7
ATOM 6039 N N . THR A 1 41 ? 46.513 36.830 71.989 1.00 0.00 41 THR A N 7
ATOM 6040 C CA . THR A 1 41 ? 47.081 38.187 71.824 1.00 0.00 41 THR A CA 7
ATOM 6041 C C . THR A 1 41 ? 46.131 39.141 72.637 1.00 0.00 41 THR A C 7
ATOM 6042 O O . THR A 1 41 ? 45.004 39.404 72.216 1.00 0.00 41 THR A O 7
ATOM 6053 N N . PRO A 1 42 ? 46.621 39.726 73.812 1.00 0.00 42 PRO A N 7
ATOM 6054 C CA . PRO A 1 42 ? 45.797 40.642 74.632 1.00 0.00 42 PRO A CA 7
ATOM 6055 C C . PRO A 1 42 ? 45.903 42.044 73.945 1.00 0.00 42 PRO A C 7
ATOM 6056 O O . PRO A 1 42 ? 46.676 42.909 74.352 1.00 0.00 42 PRO A O 7
ATOM 6067 N N . ARG A 1 43 ? 45.044 42.270 72.876 1.00 0.00 43 ARG A N 7
ATOM 6068 C CA . ARG A 1 43 ? 45.063 43.551 72.157 1.00 0.00 43 ARG A CA 7
ATOM 6069 C C . ARG A 1 43 ? 44.157 44.577 72.917 1.00 0.00 43 ARG A C 7
ATOM 6070 O O . ARG A 1 43 ? 43.005 44.322 73.261 1.00 0.00 43 ARG A O 7
ATOM 6091 N N . GLY A 1 44 ? 44.736 45.818 73.175 1.00 0.00 44 GLY A N 7
ATOM 6092 C CA . GLY A 1 44 ? 43.911 46.978 73.548 1.00 0.00 44 GLY A CA 7
ATOM 6093 C C . GLY A 1 44 ? 43.545 47.541 72.157 1.00 0.00 44 GLY A C 7
ATOM 6094 O O . GLY A 1 44 ? 42.475 47.260 71.620 1.00 0.00 44 GLY A O 7
ATOM 6098 N N . ASP A 1 45 ? 44.529 48.303 71.538 1.00 0.00 45 ASP A N 7
ATOM 6099 C CA . ASP A 1 45 ? 44.392 48.657 70.121 1.00 0.00 45 ASP A CA 7
ATOM 6100 C C . ASP A 1 45 ? 45.798 48.550 69.414 1.00 0.00 45 ASP A C 7
ATOM 6101 O O . ASP A 1 45 ? 46.127 49.295 68.494 1.00 0.00 45 ASP A O 7
ATOM 6110 N N . MET A 1 46 ? 46.623 47.517 69.848 1.00 0.00 46 MET A N 7
ATOM 6111 C CA . MET A 1 46 ? 47.911 47.173 69.233 1.00 0.00 46 MET A CA 7
ATOM 6112 C C . MET A 1 46 ? 47.721 46.496 67.827 1.00 0.00 46 MET A C 7
ATOM 6113 O O . MET A 1 46 ? 46.614 46.080 67.491 1.00 0.00 46 MET A O 7
ATOM 6127 N N . PRO A 1 47 ? 48.868 46.277 67.056 1.00 0.00 47 PRO A N 7
ATOM 6128 C CA . PRO A 1 47 ? 48.775 45.504 65.803 1.00 0.00 47 PRO A CA 7
ATOM 6129 C C . PRO A 1 47 ? 48.293 44.057 66.182 1.00 0.00 47 PRO A C 7
ATOM 6130 O O . PRO A 1 47 ? 49.000 43.257 66.793 1.00 0.00 47 PRO A O 7
ATOM 6141 N N . GLY A 1 48 ? 47.013 43.713 65.769 1.00 0.00 48 GLY A N 7
ATOM 6142 C CA . GLY A 1 48 ? 46.463 42.408 66.100 1.00 0.00 48 GLY A CA 7
ATOM 6143 C C . GLY A 1 48 ? 45.050 42.254 65.468 1.00 0.00 48 GLY A C 7
ATOM 6144 O O . GLY A 1 48 ? 44.335 43.228 65.232 1.00 0.00 48 GLY A O 7
ATOM 6148 N N . PRO A 1 49 ? 44.635 40.957 65.238 1.00 0.00 49 PRO A N 7
ATOM 6149 C CA . PRO A 1 49 ? 43.263 40.651 64.829 1.00 0.00 49 PRO A CA 7
ATOM 6150 C C . PRO A 1 49 ? 42.308 40.768 66.068 1.00 0.00 49 PRO A C 7
ATOM 6151 O O . PRO A 1 49 ? 42.725 41.119 67.173 1.00 0.00 49 PRO A O 7
ATOM 6162 N N . TYR A 1 50 ? 40.980 40.458 65.846 1.00 0.00 50 TYR A N 7
ATOM 6163 C CA . TYR A 1 50 ? 40.007 40.421 66.961 1.00 0.00 50 TYR A CA 7
ATOM 6164 C C . TYR A 1 50 ? 39.674 38.891 67.131 1.00 0.00 50 TYR A C 7
ATOM 6165 O O . TYR A 1 50 ? 39.284 38.216 66.177 1.00 0.00 50 TYR A O 7
ATOM 6183 N N . CYS A 1 51 ? 39.840 38.309 68.392 1.00 0.00 51 CYS A N 7
ATOM 6184 C CA . CYS A 1 51 ? 39.838 36.834 68.519 1.00 0.00 51 CYS A CA 7
ATOM 6185 C C . CYS A 1 51 ? 38.658 36.218 69.336 1.00 0.00 51 CYS A C 7
ATOM 6186 O O . CYS A 1 51 ? 38.079 36.823 70.232 1.00 0.00 51 CYS A O 7
ATOM 6193 N N . CYS A 1 52 ? 38.400 34.901 69.009 1.00 0.00 52 CYS A N 7
ATOM 6194 C CA . CYS A 1 52 ? 37.416 34.055 69.681 1.00 0.00 52 CYS A CA 7
ATOM 6195 C C . CYS A 1 52 ? 38.081 32.738 70.209 1.00 0.00 52 CYS A C 7
ATOM 6196 O O . CYS A 1 52 ? 39.183 32.370 69.803 1.00 0.00 52 CYS A O 7
ATOM 6203 N N . GLU A 1 53 ? 37.343 32.007 71.119 1.00 0.00 53 GLU A N 7
ATOM 6204 C CA . GLU A 1 53 ? 37.806 30.700 71.616 1.00 0.00 53 GLU A CA 7
ATOM 6205 C C . GLU A 1 53 ? 36.680 29.648 71.362 1.00 0.00 53 GLU A C 7
ATOM 6206 O O . GLU A 1 53 ? 36.397 28.804 72.208 1.00 0.00 53 GLU A O 7
ATOM 6219 N N . SER A 1 54 ? 36.082 29.680 70.105 1.00 0.00 54 SER A N 7
ATOM 6220 C CA . SER A 1 54 ? 35.042 28.730 69.724 1.00 0.00 54 SER A CA 7
ATOM 6221 C C . SER A 1 54 ? 34.972 28.549 68.160 1.00 0.00 54 SER A C 7
ATOM 6222 O O . SER A 1 54 ? 35.670 29.212 67.397 1.00 0.00 54 SER A O 7
ATOM 6230 N N . ASP A 1 55 ? 34.113 27.552 67.733 1.00 0.00 55 ASP A N 7
ATOM 6231 C CA . ASP A 1 55 ? 33.998 27.074 66.349 1.00 0.00 55 ASP A CA 7
ATOM 6232 C C . ASP A 1 55 ? 33.312 28.213 65.501 1.00 0.00 55 ASP A C 7
ATOM 6233 O O . ASP A 1 55 ? 32.141 28.542 65.679 1.00 0.00 55 ASP A O 7
ATOM 6242 N N . LYS A 1 56 ? 34.104 28.851 64.543 1.00 0.00 56 LYS A N 7
ATOM 6243 C CA . LYS A 1 56 ? 33.680 29.897 63.611 1.00 0.00 56 LYS A CA 7
ATOM 6244 C C . LYS A 1 56 ? 33.485 31.278 64.316 1.00 0.00 56 LYS A C 7
ATOM 6245 O O . LYS A 1 56 ? 34.076 32.270 63.887 1.00 0.00 56 LYS A O 7
ATOM 6264 N N . CYS A 1 57 ? 32.583 31.331 65.353 1.00 0.00 57 CYS A N 7
ATOM 6265 C CA . CYS A 1 57 ? 32.184 32.502 66.125 1.00 0.00 57 CYS A CA 7
ATOM 6266 C C . CYS A 1 57 ? 31.553 33.530 65.130 1.00 0.00 57 CYS A C 7
ATOM 6267 O O . CYS A 1 57 ? 32.005 34.670 65.036 1.00 0.00 57 CYS A O 7
ATOM 6274 N N . ASN A 1 58 ? 30.434 33.109 64.424 1.00 0.00 58 ASN A N 7
ATOM 6275 C CA . ASN A 1 58 ? 29.600 34.015 63.622 1.00 0.00 58 ASN A CA 7
ATOM 6276 C C . ASN A 1 58 ? 30.417 34.374 62.341 1.00 0.00 58 ASN A C 7
ATOM 6277 O O . ASN A 1 58 ? 30.976 35.465 62.234 1.00 0.00 58 ASN A O 7
ATOM 6288 N N . LEU A 1 59 ? 30.482 33.396 61.360 1.00 0.00 59 LEU A N 7
ATOM 6289 C CA . LEU A 1 59 ? 31.166 33.551 60.054 1.00 0.00 59 LEU A CA 7
ATOM 6290 C C . LEU A 1 59 ? 32.716 33.607 60.405 1.00 0.00 59 LEU A C 7
ATOM 6291 O O . LEU A 1 59 ? 33.341 34.651 60.189 1.00 0.00 59 LEU A O 7
ATOM 6308 N N . ARG A 1 1 ? 39.282 21.806 66.428 1.00 0.00 1 ARG A N 8
ATOM 6309 C CA . ARG A 1 1 ? 38.264 22.926 66.141 1.00 0.00 1 ARG A CA 8
ATOM 6310 C C . ARG A 1 1 ? 38.544 23.356 64.670 1.00 0.00 1 ARG A C 8
ATOM 6311 O O . ARG A 1 1 ? 39.603 22.976 64.180 1.00 0.00 1 ARG A O 8
ATOM 6334 N N . ILE A 1 2 ? 37.646 24.135 63.955 1.00 0.00 2 ILE A N 8
ATOM 6335 C CA . ILE A 1 2 ? 37.957 24.546 62.564 1.00 0.00 2 ILE A CA 8
ATOM 6336 C C . ILE A 1 2 ? 37.544 26.052 62.380 1.00 0.00 2 ILE A C 8
ATOM 6337 O O . ILE A 1 2 ? 36.480 26.509 62.799 1.00 0.00 2 ILE A O 8
ATOM 6353 N N . CYS A 1 3 ? 38.462 26.832 61.693 1.00 0.00 3 CYS A N 8
ATOM 6354 C CA . CYS A 1 3 ? 38.175 28.202 61.274 1.00 0.00 3 CYS A CA 8
ATOM 6355 C C . CYS A 1 3 ? 38.853 28.381 59.865 1.00 0.00 3 CYS A C 8
ATOM 6356 O O . CYS A 1 3 ? 39.971 27.921 59.624 1.00 0.00 3 CYS A O 8
ATOM 6363 N N . TYR A 1 4 ? 38.166 29.100 58.899 1.00 0.00 4 TYR A N 8
ATOM 6364 C CA . TYR A 1 4 ? 38.698 29.136 57.525 1.00 0.00 4 TYR A CA 8
ATOM 6365 C C . TYR A 1 4 ? 39.787 30.234 57.339 1.00 0.00 4 TYR A C 8
ATOM 6366 O O . TYR A 1 4 ? 39.923 31.129 58.166 1.00 0.00 4 TYR A O 8
ATOM 6384 N N . ASN A 1 5 ? 40.561 30.163 56.193 1.00 0.00 5 ASN A N 8
ATOM 6385 C CA . ASN A 1 5 ? 41.559 31.211 55.924 1.00 0.00 5 ASN A CA 8
ATOM 6386 C C . ASN A 1 5 ? 41.615 31.519 54.394 1.00 0.00 5 ASN A C 8
ATOM 6387 O O . ASN A 1 5 ? 42.657 31.912 53.876 1.00 0.00 5 ASN A O 8
ATOM 6398 N N . HIS A 1 6 ? 40.426 31.399 53.690 1.00 0.00 6 HIS A N 8
ATOM 6399 C CA . HIS A 1 6 ? 40.235 31.549 52.251 1.00 0.00 6 HIS A CA 8
ATOM 6400 C C . HIS A 1 6 ? 40.024 33.009 51.740 1.00 0.00 6 HIS A C 8
ATOM 6401 O O . HIS A 1 6 ? 40.186 33.960 52.493 1.00 0.00 6 HIS A O 8
ATOM 6416 N N . LEU A 1 7 ? 39.636 33.136 50.412 1.00 0.00 7 LEU A N 8
ATOM 6417 C CA . LEU A 1 7 ? 39.250 34.395 49.769 1.00 0.00 7 LEU A CA 8
ATOM 6418 C C . LEU A 1 7 ? 40.434 35.310 49.275 1.00 0.00 7 LEU A C 8
ATOM 6419 O O . LEU A 1 7 ? 41.606 34.952 49.335 1.00 0.00 7 LEU A O 8
ATOM 6435 N N . GLY A 1 8 ? 40.038 36.488 48.653 1.00 0.00 8 GLY A N 8
ATOM 6436 C CA . GLY A 1 8 ? 40.973 37.431 48.038 1.00 0.00 8 GLY A CA 8
ATOM 6437 C C . GLY A 1 8 ? 41.327 37.081 46.554 1.00 0.00 8 GLY A C 8
ATOM 6438 O O . GLY A 1 8 ? 42.399 37.489 46.111 1.00 0.00 8 GLY A O 8
ATOM 6442 N N . THR A 1 9 ? 40.408 36.378 45.777 1.00 0.00 9 THR A N 8
ATOM 6443 C CA . THR A 1 9 ? 40.542 35.829 44.395 1.00 0.00 9 THR A CA 8
ATOM 6444 C C . THR A 1 9 ? 41.157 34.406 44.486 1.00 0.00 9 THR A C 8
ATOM 6445 O O . THR A 1 9 ? 40.780 33.495 43.752 1.00 0.00 9 THR A O 8
ATOM 6456 N N . LYS A 1 10 ? 42.171 34.250 45.414 1.00 0.00 10 LYS A N 8
ATOM 6457 C CA . LYS A 1 10 ? 42.863 32.975 45.609 1.00 0.00 10 LYS A CA 8
ATOM 6458 C C . LYS A 1 10 ? 41.806 31.934 46.154 1.00 0.00 10 LYS A C 8
ATOM 6459 O O . LYS A 1 10 ? 40.980 32.237 47.016 1.00 0.00 10 LYS A O 8
ATOM 6478 N N . PRO A 1 11 ? 41.927 30.633 45.674 1.00 0.00 11 PRO A N 8
ATOM 6479 C CA . PRO A 1 11 ? 40.993 29.556 46.021 1.00 0.00 11 PRO A CA 8
ATOM 6480 C C . PRO A 1 11 ? 40.736 29.262 47.530 1.00 0.00 11 PRO A C 8
ATOM 6481 O O . PRO A 1 11 ? 41.586 29.527 48.378 1.00 0.00 11 PRO A O 8
ATOM 6492 N N . PRO A 1 12 ? 39.576 28.547 47.826 1.00 0.00 12 PRO A N 8
ATOM 6493 C CA . PRO A 1 12 ? 39.249 28.180 49.213 1.00 0.00 12 PRO A CA 8
ATOM 6494 C C . PRO A 1 12 ? 40.295 27.214 49.868 1.00 0.00 12 PRO A C 8
ATOM 6495 O O . PRO A 1 12 ? 40.855 26.320 49.239 1.00 0.00 12 PRO A O 8
ATOM 6506 N N . THR A 1 13 ? 40.506 27.420 51.220 1.00 0.00 13 THR A N 8
ATOM 6507 C CA . THR A 1 13 ? 41.436 26.640 52.049 1.00 0.00 13 THR A CA 8
ATOM 6508 C C . THR A 1 13 ? 40.981 26.843 53.536 1.00 0.00 13 THR A C 8
ATOM 6509 O O . THR A 1 13 ? 40.549 27.933 53.923 1.00 0.00 13 THR A O 8
ATOM 6520 N N . THR A 1 14 ? 41.164 25.779 54.404 1.00 0.00 14 THR A N 8
ATOM 6521 C CA . THR A 1 14 ? 40.670 25.840 55.782 1.00 0.00 14 THR A CA 8
ATOM 6522 C C . THR A 1 14 ? 41.695 25.236 56.787 1.00 0.00 14 THR A C 8
ATOM 6523 O O . THR A 1 14 ? 42.424 24.293 56.485 1.00 0.00 14 THR A O 8
ATOM 6534 N N . GLU A 1 15 ? 41.708 25.816 58.046 1.00 0.00 15 GLU A N 8
ATOM 6535 C CA . GLU A 1 15 ? 42.740 25.477 59.048 1.00 0.00 15 GLU A CA 8
ATOM 6536 C C . GLU A 1 15 ? 42.086 24.684 60.226 1.00 0.00 15 GLU A C 8
ATOM 6537 O O . GLU A 1 15 ? 41.146 25.134 60.882 1.00 0.00 15 GLU A O 8
ATOM 6550 N N . THR A 1 16 ? 42.651 23.454 60.526 1.00 0.00 16 THR A N 8
ATOM 6551 C CA . THR A 1 16 ? 42.171 22.654 61.670 1.00 0.00 16 THR A CA 8
ATOM 6552 C C . THR A 1 16 ? 42.991 23.213 62.884 1.00 0.00 16 THR A C 8
ATOM 6553 O O . THR A 1 16 ? 44.214 23.096 62.956 1.00 0.00 16 THR A O 8
ATOM 6564 N N . CYS A 1 17 ? 42.267 23.825 63.899 1.00 0.00 17 CYS A N 8
ATOM 6565 C CA . CYS A 1 17 ? 42.910 24.554 64.997 1.00 0.00 17 CYS A CA 8
ATOM 6566 C C . CYS A 1 17 ? 42.710 23.832 66.366 1.00 0.00 17 CYS A C 8
ATOM 6567 O O . CYS A 1 17 ? 41.703 23.199 66.692 1.00 0.00 17 CYS A O 8
ATOM 6574 N N . GLN A 1 18 ? 43.775 24.068 67.200 1.00 0.00 18 GLN A N 8
ATOM 6575 C CA . GLN A 1 18 ? 43.872 23.653 68.582 1.00 0.00 18 GLN A CA 8
ATOM 6576 C C . GLN A 1 18 ? 44.958 24.584 69.215 1.00 0.00 18 GLN A C 8
ATOM 6577 O O . GLN A 1 18 ? 45.794 24.131 69.992 1.00 0.00 18 GLN A O 8
ATOM 6591 N N . GLU A 1 19 ? 44.922 25.932 68.863 1.00 0.00 19 GLU A N 8
ATOM 6592 C CA . GLU A 1 19 ? 45.802 26.934 69.487 1.00 0.00 19 GLU A CA 8
ATOM 6593 C C . GLU A 1 19 ? 44.878 27.817 70.381 1.00 0.00 19 GLU A C 8
ATOM 6594 O O . GLU A 1 19 ? 44.978 29.037 70.354 1.00 0.00 19 GLU A O 8
ATOM 6607 N N . ASP A 1 20 ? 43.969 27.141 71.183 1.00 0.00 20 ASP A N 8
ATOM 6608 C CA . ASP A 1 20 ? 43.006 27.707 72.127 1.00 0.00 20 ASP A CA 8
ATOM 6609 C C . ASP A 1 20 ? 41.817 28.484 71.452 1.00 0.00 20 ASP A C 8
ATOM 6610 O O . ASP A 1 20 ? 40.698 28.458 71.966 1.00 0.00 20 ASP A O 8
ATOM 6619 N N . SER A 1 21 ? 42.069 29.254 70.329 1.00 0.00 21 SER A N 8
ATOM 6620 C CA . SER A 1 21 ? 41.018 30.099 69.778 1.00 0.00 21 SER A CA 8
ATOM 6621 C C . SER A 1 21 ? 41.273 30.522 68.296 1.00 0.00 21 SER A C 8
ATOM 6622 O O . SER A 1 21 ? 42.263 30.127 67.678 1.00 0.00 21 SER A O 8
ATOM 6630 N N . CYS A 1 22 ? 40.300 31.327 67.723 1.00 0.00 22 CYS A N 8
ATOM 6631 C CA . CYS A 1 22 ? 40.520 31.867 66.398 1.00 0.00 22 CYS A CA 8
ATOM 6632 C C . CYS A 1 22 ? 39.796 33.232 66.204 1.00 0.00 22 CYS A C 8
ATOM 6633 O O . CYS A 1 22 ? 38.739 33.517 66.766 1.00 0.00 22 CYS A O 8
ATOM 6640 N N . TYR A 1 23 ? 40.411 34.087 65.313 1.00 0.00 23 TYR A N 8
ATOM 6641 C CA . TYR A 1 23 ? 39.990 35.486 65.147 1.00 0.00 23 TYR A CA 8
ATOM 6642 C C . TYR A 1 23 ? 39.459 35.808 63.730 1.00 0.00 23 TYR A C 8
ATOM 6643 O O . TYR A 1 23 ? 39.820 35.158 62.754 1.00 0.00 23 TYR A O 8
ATOM 6661 N N . LYS A 1 24 ? 38.569 36.865 63.665 1.00 0.00 24 LYS A N 8
ATOM 6662 C CA . LYS A 1 24 ? 37.991 37.429 62.443 1.00 0.00 24 LYS A CA 8
ATOM 6663 C C . LYS A 1 24 ? 38.842 38.700 62.092 1.00 0.00 24 LYS A C 8
ATOM 6664 O O . LYS A 1 24 ? 39.053 39.614 62.888 1.00 0.00 24 LYS A O 8
ATOM 6683 N N . ASN A 1 25 ? 39.345 38.722 60.809 1.00 0.00 25 ASN A N 8
ATOM 6684 C CA . ASN A 1 25 ? 40.263 39.731 60.264 1.00 0.00 25 ASN A CA 8
ATOM 6685 C C . ASN A 1 25 ? 39.572 40.241 58.934 1.00 0.00 25 ASN A C 8
ATOM 6686 O O . ASN A 1 25 ? 39.139 39.434 58.113 1.00 0.00 25 ASN A O 8
ATOM 6697 N N . ILE A 1 26 ? 39.477 41.625 58.728 1.00 0.00 26 ILE A N 8
ATOM 6698 C CA . ILE A 1 26 ? 38.365 42.187 57.908 1.00 0.00 26 ILE A CA 8
ATOM 6699 C C . ILE A 1 26 ? 38.790 43.369 56.969 1.00 0.00 26 ILE A C 8
ATOM 6700 O O . ILE A 1 26 ? 38.051 44.312 56.697 1.00 0.00 26 ILE A O 8
ATOM 6716 N N . TRP A 1 27 ? 40.022 43.184 56.382 1.00 0.00 27 TRP A N 8
ATOM 6717 C CA . TRP A 1 27 ? 40.788 44.277 55.794 1.00 0.00 27 TRP A CA 8
ATOM 6718 C C . TRP A 1 27 ? 41.955 43.578 54.975 1.00 0.00 27 TRP A C 8
ATOM 6719 O O . TRP A 1 27 ? 41.757 43.011 53.905 1.00 0.00 27 TRP A O 8
ATOM 6740 N N . THR A 1 28 ? 43.228 43.616 55.535 1.00 0.00 28 THR A N 8
ATOM 6741 C CA . THR A 1 28 ? 44.379 42.839 55.065 1.00 0.00 28 THR A CA 8
ATOM 6742 C C . THR A 1 28 ? 45.096 43.633 53.890 1.00 0.00 28 THR A C 8
ATOM 6743 O O . THR A 1 28 ? 45.969 44.454 54.161 1.00 0.00 28 THR A O 8
ATOM 6754 N N . PHE A 1 29 ? 44.758 43.355 52.569 1.00 0.00 29 PHE A N 8
ATOM 6755 C CA . PHE A 1 29 ? 45.358 44.087 51.452 1.00 0.00 29 PHE A CA 8
ATOM 6756 C C . PHE A 1 29 ? 44.388 43.939 50.257 1.00 0.00 29 PHE A C 8
ATOM 6757 O O . PHE A 1 29 ? 43.977 44.938 49.670 1.00 0.00 29 PHE A O 8
ATOM 6774 N N . ASP A 1 30 ? 43.973 42.656 49.950 1.00 0.00 30 ASP A N 8
ATOM 6775 C CA . ASP A 1 30 ? 42.969 42.330 48.949 1.00 0.00 30 ASP A CA 8
ATOM 6776 C C . ASP A 1 30 ? 41.511 42.655 49.496 1.00 0.00 30 ASP A C 8
ATOM 6777 O O . ASP A 1 30 ? 40.538 42.120 48.974 1.00 0.00 30 ASP A O 8
ATOM 6786 N N . ASN A 1 31 ? 41.385 43.610 50.509 1.00 0.00 31 ASN A N 8
ATOM 6787 C CA . ASN A 1 31 ? 40.206 44.210 51.168 1.00 0.00 31 ASN A CA 8
ATOM 6788 C C . ASN A 1 31 ? 39.149 43.073 51.258 1.00 0.00 31 ASN A C 8
ATOM 6789 O O . ASN A 1 31 ? 38.131 43.082 50.569 1.00 0.00 31 ASN A O 8
ATOM 6800 N N . ILE A 1 32 ? 39.402 42.107 52.220 1.00 0.00 32 ILE A N 8
ATOM 6801 C CA . ILE A 1 32 ? 38.626 40.871 52.271 1.00 0.00 32 ILE A CA 8
ATOM 6802 C C . ILE A 1 32 ? 38.514 40.318 53.724 1.00 0.00 32 ILE A C 8
ATOM 6803 O O . ILE A 1 32 ? 39.358 40.550 54.588 1.00 0.00 32 ILE A O 8
ATOM 6819 N N . ILE A 1 33 ? 37.400 39.521 53.959 1.00 0.00 33 ILE A N 8
ATOM 6820 C CA . ILE A 1 33 ? 37.327 38.741 55.196 1.00 0.00 33 ILE A CA 8
ATOM 6821 C C . ILE A 1 33 ? 38.242 37.504 54.897 1.00 0.00 33 ILE A C 8
ATOM 6822 O O . ILE A 1 33 ? 37.962 36.656 54.054 1.00 0.00 33 ILE A O 8
ATOM 6838 N N . ARG A 1 34 ? 39.399 37.399 55.642 1.00 0.00 34 ARG A N 8
ATOM 6839 C CA . ARG A 1 34 ? 40.359 36.322 55.421 1.00 0.00 34 ARG A CA 8
ATOM 6840 C C . ARG A 1 34 ? 41.134 36.308 56.754 1.00 0.00 34 ARG A C 8
ATOM 6841 O O . ARG A 1 34 ? 41.874 37.224 57.117 1.00 0.00 34 ARG A O 8
ATOM 6862 N N . ARG A 1 35 ? 40.910 35.184 57.523 1.00 0.00 35 ARG A N 8
ATOM 6863 C CA . ARG A 1 35 ? 41.234 35.183 58.939 1.00 0.00 35 ARG A CA 8
ATOM 6864 C C . ARG A 1 35 ? 41.832 33.849 59.441 1.00 0.00 35 ARG A C 8
ATOM 6865 O O . ARG A 1 35 ? 42.234 33.021 58.627 1.00 0.00 35 ARG A O 8
ATOM 6886 N N . GLY A 1 36 ? 41.984 33.690 60.814 1.00 0.00 36 GLY A N 8
ATOM 6887 C CA . GLY A 1 36 ? 42.626 32.428 61.168 1.00 0.00 36 GLY A CA 8
ATOM 6888 C C . GLY A 1 36 ? 42.816 32.042 62.639 1.00 0.00 36 GLY A C 8
ATOM 6889 O O . GLY A 1 36 ? 42.425 32.725 63.575 1.00 0.00 36 GLY A O 8
ATOM 6893 N N . CYS A 1 37 ? 43.460 30.826 62.740 1.00 0.00 37 CYS A N 8
ATOM 6894 C CA . CYS A 1 37 ? 43.780 30.076 63.955 1.00 0.00 37 CYS A CA 8
ATOM 6895 C C . CYS A 1 37 ? 44.904 30.847 64.738 1.00 0.00 37 CYS A C 8
ATOM 6896 O O . CYS A 1 37 ? 46.074 30.859 64.359 1.00 0.00 37 CYS A O 8
ATOM 6903 N N . GLY A 1 38 ? 44.501 31.591 65.849 1.00 0.00 38 GLY A N 8
ATOM 6904 C CA . GLY A 1 38 ? 45.534 32.218 66.671 1.00 0.00 38 GLY A CA 8
ATOM 6905 C C . GLY A 1 38 ? 44.840 32.766 67.955 1.00 0.00 38 GLY A C 8
ATOM 6906 O O . GLY A 1 38 ? 44.348 32.021 68.799 1.00 0.00 38 GLY A O 8
ATOM 6910 N N . CYS A 1 39 ? 44.786 34.145 68.074 1.00 0.00 39 CYS A N 8
ATOM 6911 C CA . CYS A 1 39 ? 44.103 34.824 69.182 1.00 0.00 39 CYS A CA 8
ATOM 6912 C C . CYS A 1 39 ? 45.055 35.453 70.241 1.00 0.00 39 CYS A C 8
ATOM 6913 O O . CYS A 1 39 ? 46.269 35.515 70.073 1.00 0.00 39 CYS A O 8
ATOM 6920 N N . PHE A 1 40 ? 44.405 35.911 71.368 1.00 0.00 40 PHE A N 8
ATOM 6921 C CA . PHE A 1 40 ? 45.062 36.392 72.575 1.00 0.00 40 PHE A CA 8
ATOM 6922 C C . PHE A 1 40 ? 45.957 37.619 72.192 1.00 0.00 40 PHE A C 8
ATOM 6923 O O . PHE A 1 40 ? 47.100 37.720 72.632 1.00 0.00 40 PHE A O 8
ATOM 6940 N N . THR A 1 41 ? 45.361 38.612 71.429 1.00 0.00 41 THR A N 8
ATOM 6941 C CA . THR A 1 41 ? 46.038 39.879 71.102 1.00 0.00 41 THR A CA 8
ATOM 6942 C C . THR A 1 41 ? 44.976 41.004 71.412 1.00 0.00 41 THR A C 8
ATOM 6943 O O . THR A 1 41 ? 44.437 41.625 70.500 1.00 0.00 41 THR A O 8
ATOM 6954 N N . PRO A 1 42 ? 44.729 41.307 72.760 1.00 0.00 42 PRO A N 8
ATOM 6955 C CA . PRO A 1 42 ? 43.763 42.355 73.174 1.00 0.00 42 PRO A CA 8
ATOM 6956 C C . PRO A 1 42 ? 44.574 43.697 73.180 1.00 0.00 42 PRO A C 8
ATOM 6957 O O . PRO A 1 42 ? 45.214 44.032 74.177 1.00 0.00 42 PRO A O 8
ATOM 6968 N N . ARG A 1 43 ? 44.509 44.516 72.055 1.00 0.00 43 ARG A N 8
ATOM 6969 C CA . ARG A 1 43 ? 45.295 45.754 72.039 1.00 0.00 43 ARG A CA 8
ATOM 6970 C C . ARG A 1 43 ? 44.636 46.919 71.230 1.00 0.00 43 ARG A C 8
ATOM 6971 O O . ARG A 1 43 ? 43.924 46.735 70.247 1.00 0.00 43 ARG A O 8
ATOM 6992 N N . GLY A 1 44 ? 44.986 48.180 71.691 1.00 0.00 44 GLY A N 8
ATOM 6993 C CA . GLY A 1 44 ? 44.600 49.444 71.046 1.00 0.00 44 GLY A CA 8
ATOM 6994 C C . GLY A 1 44 ? 45.819 50.095 70.348 1.00 0.00 44 GLY A C 8
ATOM 6995 O O . GLY A 1 44 ? 45.693 50.601 69.236 1.00 0.00 44 GLY A O 8
ATOM 6999 N N . ASP A 1 45 ? 47.015 50.099 71.045 1.00 0.00 45 ASP A N 8
ATOM 7000 C CA . ASP A 1 45 ? 48.275 50.735 70.637 1.00 0.00 45 ASP A CA 8
ATOM 7001 C C . ASP A 1 45 ? 49.133 49.880 69.643 1.00 0.00 45 ASP A C 8
ATOM 7002 O O . ASP A 1 45 ? 50.322 50.108 69.424 1.00 0.00 45 ASP A O 8
ATOM 7011 N N . MET A 1 46 ? 48.424 48.929 68.951 1.00 0.00 46 MET A N 8
ATOM 7012 C CA . MET A 1 46 ? 48.942 48.103 67.864 1.00 0.00 46 MET A CA 8
ATOM 7013 C C . MET A 1 46 ? 47.629 47.425 67.344 1.00 0.00 46 MET A C 8
ATOM 7014 O O . MET A 1 46 ? 47.068 46.556 68.015 1.00 0.00 46 MET A O 8
ATOM 7028 N N . PRO A 1 47 ? 47.117 47.799 66.098 1.00 0.00 47 PRO A N 8
ATOM 7029 C CA . PRO A 1 47 ? 45.785 47.303 65.700 1.00 0.00 47 PRO A CA 8
ATOM 7030 C C . PRO A 1 47 ? 45.709 45.745 65.623 1.00 0.00 47 PRO A C 8
ATOM 7031 O O . PRO A 1 47 ? 46.558 45.067 65.048 1.00 0.00 47 PRO A O 8
ATOM 7042 N N . GLY A 1 48 ? 44.598 45.173 66.236 1.00 0.00 48 GLY A N 8
ATOM 7043 C CA . GLY A 1 48 ? 44.357 43.721 66.275 1.00 0.00 48 GLY A CA 8
ATOM 7044 C C . GLY A 1 48 ? 42.980 43.280 65.706 1.00 0.00 48 GLY A C 8
ATOM 7045 O O . GLY A 1 48 ? 42.077 44.088 65.506 1.00 0.00 48 GLY A O 8
ATOM 7049 N N . PRO A 1 49 ? 42.844 41.915 65.503 1.00 0.00 49 PRO A N 8
ATOM 7050 C CA . PRO A 1 49 ? 41.593 41.301 65.047 1.00 0.00 49 PRO A CA 8
ATOM 7051 C C . PRO A 1 49 ? 40.624 41.080 66.269 1.00 0.00 49 PRO A C 8
ATOM 7052 O O . PRO A 1 49 ? 40.974 41.375 67.412 1.00 0.00 49 PRO A O 8
ATOM 7063 N N . TYR A 1 50 ? 39.376 40.535 66.000 1.00 0.00 50 TYR A N 8
ATOM 7064 C CA . TYR A 1 50 ? 38.390 40.270 67.088 1.00 0.00 50 TYR A CA 8
ATOM 7065 C C . TYR A 1 50 ? 38.085 38.723 67.181 1.00 0.00 50 TYR A C 8
ATOM 7066 O O . TYR A 1 50 ? 38.097 38.058 66.150 1.00 0.00 50 TYR A O 8
ATOM 7084 N N . CYS A 1 51 ? 37.808 38.134 68.426 1.00 0.00 51 CYS A N 8
ATOM 7085 C CA . CYS A 1 51 ? 37.928 36.656 68.540 1.00 0.00 51 CYS A CA 8
ATOM 7086 C C . CYS A 1 51 ? 36.819 35.825 69.289 1.00 0.00 51 CYS A C 8
ATOM 7087 O O . CYS A 1 51 ? 36.049 36.329 70.097 1.00 0.00 51 CYS A O 8
ATOM 7094 N N . CYS A 1 52 ? 36.858 34.467 68.995 1.00 0.00 52 CYS A N 8
ATOM 7095 C CA . CYS A 1 52 ? 35.972 33.440 69.550 1.00 0.00 52 CYS A CA 8
ATOM 7096 C C . CYS A 1 52 ? 36.763 32.102 69.822 1.00 0.00 52 CYS A C 8
ATOM 7097 O O . CYS A 1 52 ? 37.714 31.788 69.109 1.00 0.00 52 CYS A O 8
ATOM 7104 N N . GLU A 1 53 ? 36.308 31.264 70.831 1.00 0.00 53 GLU A N 8
ATOM 7105 C CA . GLU A 1 53 ? 36.983 29.984 71.147 1.00 0.00 53 GLU A CA 8
ATOM 7106 C C . GLU A 1 53 ? 35.982 28.793 71.058 1.00 0.00 53 GLU A C 8
ATOM 7107 O O . GLU A 1 53 ? 35.939 27.923 71.927 1.00 0.00 53 GLU A O 8
ATOM 7120 N N . SER A 1 54 ? 35.250 28.702 69.890 1.00 0.00 54 SER A N 8
ATOM 7121 C CA . SER A 1 54 ? 34.310 27.610 69.638 1.00 0.00 54 SER A CA 8
ATOM 7122 C C . SER A 1 54 ? 34.185 27.369 68.091 1.00 0.00 54 SER A C 8
ATOM 7123 O O . SER A 1 54 ? 34.716 28.155 67.308 1.00 0.00 54 SER A O 8
ATOM 7131 N N . ASP A 1 55 ? 33.508 26.235 67.655 1.00 0.00 55 ASP A N 8
ATOM 7132 C CA . ASP A 1 55 ? 33.617 25.838 66.235 1.00 0.00 55 ASP A CA 8
ATOM 7133 C C . ASP A 1 55 ? 32.907 26.924 65.318 1.00 0.00 55 ASP A C 8
ATOM 7134 O O . ASP A 1 55 ? 31.686 27.066 65.275 1.00 0.00 55 ASP A O 8
ATOM 7143 N N . LYS A 1 56 ? 33.751 27.701 64.523 1.00 0.00 56 LYS A N 8
ATOM 7144 C CA . LYS A 1 56 ? 33.433 28.827 63.651 1.00 0.00 56 LYS A CA 8
ATOM 7145 C C . LYS A 1 56 ? 33.014 30.087 64.473 1.00 0.00 56 LYS A C 8
ATOM 7146 O O . LYS A 1 56 ? 33.724 31.093 64.449 1.00 0.00 56 LYS A O 8
ATOM 7165 N N . CYS A 1 57 ? 31.786 30.028 65.105 1.00 0.00 57 CYS A N 8
ATOM 7166 C CA . CYS A 1 57 ? 31.098 31.107 65.821 1.00 0.00 57 CYS A CA 8
ATOM 7167 C C . CYS A 1 57 ? 30.416 32.067 64.790 1.00 0.00 57 CYS A C 8
ATOM 7168 O O . CYS A 1 57 ? 29.256 32.423 64.989 1.00 0.00 57 CYS A O 8
ATOM 7175 N N . ASN A 1 58 ? 31.153 32.519 63.703 1.00 0.00 58 ASN A N 8
ATOM 7176 C CA . ASN A 1 58 ? 30.584 33.421 62.704 1.00 0.00 58 ASN A CA 8
ATOM 7177 C C . ASN A 1 58 ? 31.526 33.310 61.461 1.00 0.00 58 ASN A C 8
ATOM 7178 O O . ASN A 1 58 ? 32.253 34.241 61.131 1.00 0.00 58 ASN A O 8
ATOM 7189 N N . LEU A 1 59 ? 31.486 32.107 60.771 1.00 0.00 59 LEU A N 8
ATOM 7190 C CA . LEU A 1 59 ? 32.263 31.757 59.562 1.00 0.00 59 LEU A CA 8
ATOM 7191 C C . LEU A 1 59 ? 33.823 31.946 59.853 1.00 0.00 59 LEU A C 8
ATOM 7192 O O . LEU A 1 59 ? 34.366 31.024 60.472 1.00 0.00 59 LEU A O 8
ATOM 7209 N N . ARG A 1 1 ? 39.344 22.838 66.157 1.00 0.00 1 ARG A N 9
ATOM 7210 C CA . ARG A 1 1 ? 38.299 23.837 65.651 1.00 0.00 1 ARG A CA 9
ATOM 7211 C C . ARG A 1 1 ? 38.589 24.046 64.132 1.00 0.00 1 ARG A C 9
ATOM 7212 O O . ARG A 1 1 ? 39.537 23.456 63.625 1.00 0.00 1 ARG A O 9
ATOM 7235 N N . ILE A 1 2 ? 37.765 24.900 63.425 1.00 0.00 2 ILE A N 9
ATOM 7236 C CA . ILE A 1 2 ? 37.977 25.220 62.002 1.00 0.00 2 ILE A CA 9
ATOM 7237 C C . ILE A 1 2 ? 37.676 26.760 61.819 1.00 0.00 2 ILE A C 9
ATOM 7238 O O . ILE A 1 2 ? 36.627 27.269 62.210 1.00 0.00 2 ILE A O 9
ATOM 7254 N N . CYS A 1 3 ? 38.651 27.504 61.170 1.00 0.00 3 CYS A N 9
ATOM 7255 C CA . CYS A 1 3 ? 38.436 28.881 60.706 1.00 0.00 3 CYS A CA 9
ATOM 7256 C C . CYS A 1 3 ? 39.090 29.000 59.257 1.00 0.00 3 CYS A C 9
ATOM 7257 O O . CYS A 1 3 ? 40.055 28.304 58.948 1.00 0.00 3 CYS A O 9
ATOM 7264 N N . TYR A 1 4 ? 38.560 29.929 58.359 1.00 0.00 4 TYR A N 9
ATOM 7265 C CA . TYR A 1 4 ? 38.911 29.856 56.913 1.00 0.00 4 TYR A CA 9
ATOM 7266 C C . TYR A 1 4 ? 39.797 31.040 56.413 1.00 0.00 4 TYR A C 9
ATOM 7267 O O . TYR A 1 4 ? 39.639 32.192 56.809 1.00 0.00 4 TYR A O 9
ATOM 7285 N N . ASN A 1 5 ? 40.679 30.727 55.395 1.00 0.00 5 ASN A N 9
ATOM 7286 C CA . ASN A 1 5 ? 41.645 31.702 54.854 1.00 0.00 5 ASN A CA 9
ATOM 7287 C C . ASN A 1 5 ? 41.447 31.865 53.302 1.00 0.00 5 ASN A C 9
ATOM 7288 O O . ASN A 1 5 ? 42.373 32.314 52.633 1.00 0.00 5 ASN A O 9
ATOM 7299 N N . HIS A 1 6 ? 40.210 31.560 52.745 1.00 0.00 6 HIS A N 9
ATOM 7300 C CA . HIS A 1 6 ? 39.785 31.674 51.340 1.00 0.00 6 HIS A CA 9
ATOM 7301 C C . HIS A 1 6 ? 39.250 33.099 50.967 1.00 0.00 6 HIS A C 9
ATOM 7302 O O . HIS A 1 6 ? 39.606 34.084 51.604 1.00 0.00 6 HIS A O 9
ATOM 7317 N N . LEU A 1 7 ? 38.337 33.194 49.923 1.00 0.00 7 LEU A N 9
ATOM 7318 C CA . LEU A 1 7 ? 37.815 34.490 49.492 1.00 0.00 7 LEU A CA 9
ATOM 7319 C C . LEU A 1 7 ? 38.950 35.361 48.845 1.00 0.00 7 LEU A C 9
ATOM 7320 O O . LEU A 1 7 ? 40.036 34.880 48.525 1.00 0.00 7 LEU A O 9
ATOM 7336 N N . GLY A 1 8 ? 38.590 36.656 48.517 1.00 0.00 8 GLY A N 9
ATOM 7337 C CA . GLY A 1 8 ? 39.442 37.474 47.650 1.00 0.00 8 GLY A CA 9
ATOM 7338 C C . GLY A 1 8 ? 39.042 37.074 46.208 1.00 0.00 8 GLY A C 9
ATOM 7339 O O . GLY A 1 8 ? 38.408 37.849 45.502 1.00 0.00 8 GLY A O 9
ATOM 7343 N N . THR A 1 9 ? 39.442 35.807 45.796 1.00 0.00 9 THR A N 9
ATOM 7344 C CA . THR A 1 9 ? 39.130 35.205 44.493 1.00 0.00 9 THR A CA 9
ATOM 7345 C C . THR A 1 9 ? 39.899 33.860 44.396 1.00 0.00 9 THR A C 9
ATOM 7346 O O . THR A 1 9 ? 39.332 32.857 43.962 1.00 0.00 9 THR A O 9
ATOM 7357 N N . LYS A 1 10 ? 41.235 33.860 44.777 1.00 0.00 10 LYS A N 9
ATOM 7358 C CA . LYS A 1 10 ? 42.052 32.631 44.701 1.00 0.00 10 LYS A CA 9
ATOM 7359 C C . LYS A 1 10 ? 41.319 31.438 45.448 1.00 0.00 10 LYS A C 9
ATOM 7360 O O . LYS A 1 10 ? 40.570 31.638 46.404 1.00 0.00 10 LYS A O 9
ATOM 7379 N N . PRO A 1 11 ? 41.623 30.147 45.002 1.00 0.00 11 PRO A N 9
ATOM 7380 C CA . PRO A 1 11 ? 40.880 28.966 45.494 1.00 0.00 11 PRO A CA 9
ATOM 7381 C C . PRO A 1 11 ? 40.850 28.764 47.045 1.00 0.00 11 PRO A C 9
ATOM 7382 O O . PRO A 1 11 ? 41.764 29.188 47.751 1.00 0.00 11 PRO A O 9
ATOM 7393 N N . PRO A 1 12 ? 39.831 27.958 47.563 1.00 0.00 12 PRO A N 9
ATOM 7394 C CA . PRO A 1 12 ? 39.751 27.784 49.020 1.00 0.00 12 PRO A CA 9
ATOM 7395 C C . PRO A 1 12 ? 40.908 26.970 49.665 1.00 0.00 12 PRO A C 9
ATOM 7396 O O . PRO A 1 12 ? 41.419 25.977 49.155 1.00 0.00 12 PRO A O 9
ATOM 7407 N N . THR A 1 13 ? 41.257 27.443 50.911 1.00 0.00 13 THR A N 9
ATOM 7408 C CA . THR A 1 13 ? 42.296 26.885 51.778 1.00 0.00 13 THR A CA 9
ATOM 7409 C C . THR A 1 13 ? 41.723 27.134 53.214 1.00 0.00 13 THR A C 9
ATOM 7410 O O . THR A 1 13 ? 41.305 28.239 53.571 1.00 0.00 13 THR A O 9
ATOM 7421 N N . THR A 1 14 ? 41.696 26.050 54.068 1.00 0.00 14 THR A N 9
ATOM 7422 C CA . THR A 1 14 ? 40.970 26.079 55.344 1.00 0.00 14 THR A CA 9
ATOM 7423 C C . THR A 1 14 ? 41.882 25.518 56.474 1.00 0.00 14 THR A C 9
ATOM 7424 O O . THR A 1 14 ? 42.691 24.613 56.272 1.00 0.00 14 THR A O 9
ATOM 7435 N N . GLU A 1 15 ? 41.720 26.096 57.718 1.00 0.00 15 GLU A N 9
ATOM 7436 C CA . GLU A 1 15 ? 42.618 25.788 58.846 1.00 0.00 15 GLU A CA 9
ATOM 7437 C C . GLU A 1 15 ? 41.822 24.897 59.841 1.00 0.00 15 GLU A C 9
ATOM 7438 O O . GLU A 1 15 ? 41.110 25.406 60.706 1.00 0.00 15 GLU A O 9
ATOM 7451 N N . THR A 1 16 ? 41.981 23.518 59.727 1.00 0.00 16 THR A N 9
ATOM 7452 C CA . THR A 1 16 ? 41.489 22.651 60.814 1.00 0.00 16 THR A CA 9
ATOM 7453 C C . THR A 1 16 ? 42.635 22.784 61.883 1.00 0.00 16 THR A C 9
ATOM 7454 O O . THR A 1 16 ? 43.725 22.232 61.739 1.00 0.00 16 THR A O 9
ATOM 7465 N N . CYS A 1 17 ? 42.355 23.547 63.004 1.00 0.00 17 CYS A N 9
ATOM 7466 C CA . CYS A 1 17 ? 43.339 23.877 64.047 1.00 0.00 17 CYS A CA 9
ATOM 7467 C C . CYS A 1 17 ? 42.911 23.320 65.450 1.00 0.00 17 CYS A C 9
ATOM 7468 O O . CYS A 1 17 ? 41.732 23.135 65.748 1.00 0.00 17 CYS A O 9
ATOM 7475 N N . GLN A 1 18 ? 43.931 23.108 66.349 1.00 0.00 18 GLN A N 9
ATOM 7476 C CA . GLN A 1 18 ? 43.783 22.543 67.696 1.00 0.00 18 GLN A CA 9
ATOM 7477 C C . GLN A 1 18 ? 44.153 23.597 68.798 1.00 0.00 18 GLN A C 9
ATOM 7478 O O . GLN A 1 18 ? 44.765 23.225 69.798 1.00 0.00 18 GLN A O 9
ATOM 7492 N N . GLU A 1 19 ? 43.712 24.906 68.656 1.00 0.00 19 GLU A N 9
ATOM 7493 C CA . GLU A 1 19 ? 44.098 25.950 69.632 1.00 0.00 19 GLU A CA 9
ATOM 7494 C C . GLU A 1 19 ? 42.884 26.605 70.372 1.00 0.00 19 GLU A C 9
ATOM 7495 O O . GLU A 1 19 ? 41.758 26.640 69.883 1.00 0.00 19 GLU A O 9
ATOM 7508 N N . ASP A 1 20 ? 43.245 27.205 71.566 1.00 0.00 20 ASP A N 9
ATOM 7509 C CA . ASP A 1 20 ? 42.397 27.935 72.517 1.00 0.00 20 ASP A CA 9
ATOM 7510 C C . ASP A 1 20 ? 41.482 28.937 71.734 1.00 0.00 20 ASP A C 9
ATOM 7511 O O . ASP A 1 20 ? 40.290 29.048 72.014 1.00 0.00 20 ASP A O 9
ATOM 7520 N N . SER A 1 21 ? 42.103 29.760 70.799 1.00 0.00 21 SER A N 9
ATOM 7521 C CA . SER A 1 21 ? 41.363 30.804 70.083 1.00 0.00 21 SER A CA 9
ATOM 7522 C C . SER A 1 21 ? 41.617 30.788 68.541 1.00 0.00 21 SER A C 9
ATOM 7523 O O . SER A 1 21 ? 42.719 30.560 68.037 1.00 0.00 21 SER A O 9
ATOM 7531 N N . CYS A 1 22 ? 40.509 31.135 67.785 1.00 0.00 22 CYS A N 9
ATOM 7532 C CA . CYS A 1 22 ? 40.629 31.429 66.368 1.00 0.00 22 CYS A CA 9
ATOM 7533 C C . CYS A 1 22 ? 39.791 32.702 66.065 1.00 0.00 22 CYS A C 9
ATOM 7534 O O . CYS A 1 22 ? 38.697 32.938 66.576 1.00 0.00 22 CYS A O 9
ATOM 7541 N N . TYR A 1 23 ? 40.421 33.591 65.220 1.00 0.00 23 TYR A N 9
ATOM 7542 C CA . TYR A 1 23 ? 40.017 34.988 65.100 1.00 0.00 23 TYR A CA 9
ATOM 7543 C C . TYR A 1 23 ? 39.556 35.405 63.684 1.00 0.00 23 TYR A C 9
ATOM 7544 O O . TYR A 1 23 ? 39.875 34.775 62.675 1.00 0.00 23 TYR A O 9
ATOM 7562 N N . LYS A 1 24 ? 38.786 36.557 63.693 1.00 0.00 24 LYS A N 9
ATOM 7563 C CA . LYS A 1 24 ? 38.266 37.232 62.503 1.00 0.00 24 LYS A CA 9
ATOM 7564 C C . LYS A 1 24 ? 39.198 38.472 62.214 1.00 0.00 24 LYS A C 9
ATOM 7565 O O . LYS A 1 24 ? 39.441 39.355 63.036 1.00 0.00 24 LYS A O 9
ATOM 7584 N N . ASN A 1 25 ? 39.694 38.524 60.933 1.00 0.00 25 ASN A N 9
ATOM 7585 C CA . ASN A 1 25 ? 40.580 39.555 60.356 1.00 0.00 25 ASN A CA 9
ATOM 7586 C C . ASN A 1 25 ? 39.708 40.145 59.179 1.00 0.00 25 ASN A C 9
ATOM 7587 O O . ASN A 1 25 ? 39.272 39.387 58.313 1.00 0.00 25 ASN A O 9
ATOM 7598 N N . ILE A 1 26 ? 39.488 41.527 59.118 1.00 0.00 26 ILE A N 9
ATOM 7599 C CA . ILE A 1 26 ? 38.219 42.027 58.496 1.00 0.00 26 ILE A CA 9
ATOM 7600 C C . ILE A 1 26 ? 38.334 43.111 57.358 1.00 0.00 26 ILE A C 9
ATOM 7601 O O . ILE A 1 26 ? 37.358 43.425 56.679 1.00 0.00 26 ILE A O 9
ATOM 7617 N N . TRP A 1 27 ? 39.566 43.689 57.199 1.00 0.00 27 TRP A N 9
ATOM 7618 C CA . TRP A 1 27 ? 40.071 44.786 56.359 1.00 0.00 27 TRP A CA 9
ATOM 7619 C C . TRP A 1 27 ? 40.662 44.152 55.028 1.00 0.00 27 TRP A C 9
ATOM 7620 O O . TRP A 1 27 ? 39.939 43.702 54.144 1.00 0.00 27 TRP A O 9
ATOM 7641 N N . THR A 1 28 ? 42.047 44.152 54.905 1.00 0.00 28 THR A N 9
ATOM 7642 C CA . THR A 1 28 ? 42.812 43.517 53.838 1.00 0.00 28 THR A CA 9
ATOM 7643 C C . THR A 1 28 ? 42.812 44.320 52.479 1.00 0.00 28 THR A C 9
ATOM 7644 O O . THR A 1 28 ? 41.880 45.037 52.128 1.00 0.00 28 THR A O 9
ATOM 7655 N N . PHE A 1 29 ? 43.938 44.131 51.681 1.00 0.00 29 PHE A N 9
ATOM 7656 C CA . PHE A 1 29 ? 44.081 44.724 50.346 1.00 0.00 29 PHE A CA 9
ATOM 7657 C C . PHE A 1 29 ? 42.903 44.296 49.422 1.00 0.00 29 PHE A C 9
ATOM 7658 O O . PHE A 1 29 ? 42.402 45.114 48.650 1.00 0.00 29 PHE A O 9
ATOM 7675 N N . ASP A 1 30 ? 42.476 42.989 49.505 1.00 0.00 30 ASP A N 9
ATOM 7676 C CA . ASP A 1 30 ? 41.444 42.366 48.693 1.00 0.00 30 ASP A CA 9
ATOM 7677 C C . ASP A 1 30 ? 39.987 42.702 49.189 1.00 0.00 30 ASP A C 9
ATOM 7678 O O . ASP A 1 30 ? 39.056 42.201 48.558 1.00 0.00 30 ASP A O 9
ATOM 7687 N N . ASN A 1 31 ? 39.729 43.582 50.246 1.00 0.00 31 ASN A N 9
ATOM 7688 C CA . ASN A 1 31 ? 38.378 43.996 50.658 1.00 0.00 31 ASN A CA 9
ATOM 7689 C C . ASN A 1 31 ? 37.650 42.703 51.129 1.00 0.00 31 ASN A C 9
ATOM 7690 O O . ASN A 1 31 ? 36.676 42.283 50.502 1.00 0.00 31 ASN A O 9
ATOM 7701 N N . ILE A 1 32 ? 38.097 42.102 52.305 1.00 0.00 32 ILE A N 9
ATOM 7702 C CA . ILE A 1 32 ? 37.546 40.790 52.610 1.00 0.00 32 ILE A CA 9
ATOM 7703 C C . ILE A 1 32 ? 37.805 40.313 54.077 1.00 0.00 32 ILE A C 9
ATOM 7704 O O . ILE A 1 32 ? 38.672 40.821 54.784 1.00 0.00 32 ILE A O 9
ATOM 7720 N N . ILE A 1 33 ? 37.003 39.267 54.514 1.00 0.00 33 ILE A N 9
ATOM 7721 C CA . ILE A 1 33 ? 37.193 38.643 55.839 1.00 0.00 33 ILE A CA 9
ATOM 7722 C C . ILE A 1 33 ? 38.023 37.349 55.532 1.00 0.00 33 ILE A C 9
ATOM 7723 O O . ILE A 1 33 ? 37.516 36.361 55.000 1.00 0.00 33 ILE A O 9
ATOM 7739 N N . ARG A 1 34 ? 39.365 37.366 55.883 1.00 0.00 34 ARG A N 9
ATOM 7740 C CA . ARG A 1 34 ? 40.279 36.280 55.487 1.00 0.00 34 ARG A CA 9
ATOM 7741 C C . ARG A 1 34 ? 41.235 36.074 56.702 1.00 0.00 34 ARG A C 9
ATOM 7742 O O . ARG A 1 34 ? 42.051 36.924 57.050 1.00 0.00 34 ARG A O 9
ATOM 7763 N N . ARG A 1 35 ? 41.103 34.852 57.367 1.00 0.00 35 ARG A N 9
ATOM 7764 C CA . ARG A 1 35 ? 41.476 34.764 58.775 1.00 0.00 35 ARG A CA 9
ATOM 7765 C C . ARG A 1 35 ? 41.857 33.332 59.277 1.00 0.00 35 ARG A C 9
ATOM 7766 O O . ARG A 1 35 ? 42.094 32.435 58.470 1.00 0.00 35 ARG A O 9
ATOM 7787 N N . GLY A 1 36 ? 42.028 33.160 60.653 1.00 0.00 36 GLY A N 9
ATOM 7788 C CA . GLY A 1 36 ? 42.615 31.861 61.035 1.00 0.00 36 GLY A CA 9
ATOM 7789 C C . GLY A 1 36 ? 42.855 31.600 62.541 1.00 0.00 36 GLY A C 9
ATOM 7790 O O . GLY A 1 36 ? 42.265 32.276 63.374 1.00 0.00 36 GLY A O 9
ATOM 7794 N N . CYS A 1 37 ? 43.709 30.550 62.880 1.00 0.00 37 CYS A N 9
ATOM 7795 C CA . CYS A 1 37 ? 43.941 30.171 64.293 1.00 0.00 37 CYS A CA 9
ATOM 7796 C C . CYS A 1 37 ? 45.231 30.849 64.862 1.00 0.00 37 CYS A C 9
ATOM 7797 O O . CYS A 1 37 ? 46.347 30.697 64.370 1.00 0.00 37 CYS A O 9
ATOM 7804 N N . GLY A 1 38 ? 45.020 31.708 65.938 1.00 0.00 38 GLY A N 9
ATOM 7805 C CA . GLY A 1 38 ? 46.179 32.312 66.581 1.00 0.00 38 GLY A CA 9
ATOM 7806 C C . GLY A 1 38 ? 45.623 33.004 67.843 1.00 0.00 38 GLY A C 9
ATOM 7807 O O . GLY A 1 38 ? 45.350 32.377 68.862 1.00 0.00 38 GLY A O 9
ATOM 7811 N N . CYS A 1 39 ? 45.397 34.371 67.738 1.00 0.00 39 CYS A N 9
ATOM 7812 C CA . CYS A 1 39 ? 44.900 35.089 68.905 1.00 0.00 39 CYS A CA 9
ATOM 7813 C C . CYS A 1 39 ? 46.022 35.300 69.968 1.00 0.00 39 CYS A C 9
ATOM 7814 O O . CYS A 1 39 ? 47.203 35.446 69.659 1.00 0.00 39 CYS A O 9
ATOM 7821 N N . PHE A 1 40 ? 45.581 35.367 71.276 1.00 0.00 40 PHE A N 9
ATOM 7822 C CA . PHE A 1 40 ? 46.476 35.524 72.419 1.00 0.00 40 PHE A CA 9
ATOM 7823 C C . PHE A 1 40 ? 47.283 36.865 72.264 1.00 0.00 40 PHE A C 9
ATOM 7824 O O . PHE A 1 40 ? 48.464 36.918 72.604 1.00 0.00 40 PHE A O 9
ATOM 7841 N N . THR A 1 41 ? 46.591 37.989 71.826 1.00 0.00 41 THR A N 9
ATOM 7842 C CA . THR A 1 41 ? 47.227 39.319 71.711 1.00 0.00 41 THR A CA 9
ATOM 7843 C C . THR A 1 41 ? 47.104 40.016 73.131 1.00 0.00 41 THR A C 9
ATOM 7844 O O . THR A 1 41 ? 45.996 40.162 73.650 1.00 0.00 41 THR A O 9
ATOM 7855 N N . PRO A 1 42 ? 48.241 40.554 73.742 1.00 0.00 42 PRO A N 9
ATOM 7856 C CA . PRO A 1 42 ? 48.116 41.307 75.011 1.00 0.00 42 PRO A CA 9
ATOM 7857 C C . PRO A 1 42 ? 47.548 42.745 74.814 1.00 0.00 42 PRO A C 9
ATOM 7858 O O . PRO A 1 42 ? 47.122 43.108 73.718 1.00 0.00 42 PRO A O 9
ATOM 7869 N N . ARG A 1 43 ? 47.539 43.568 75.938 1.00 0.00 43 ARG A N 9
ATOM 7870 C CA . ARG A 1 43 ? 47.082 44.961 75.773 1.00 0.00 43 ARG A CA 9
ATOM 7871 C C . ARG A 1 43 ? 48.349 45.730 75.273 1.00 0.00 43 ARG A C 9
ATOM 7872 O O . ARG A 1 43 ? 49.013 46.439 76.029 1.00 0.00 43 ARG A O 9
ATOM 7893 N N . GLY A 1 44 ? 48.663 45.580 73.932 1.00 0.00 44 GLY A N 9
ATOM 7894 C CA . GLY A 1 44 ? 49.666 46.428 73.299 1.00 0.00 44 GLY A CA 9
ATOM 7895 C C . GLY A 1 44 ? 49.073 47.790 72.879 1.00 0.00 44 GLY A C 9
ATOM 7896 O O . GLY A 1 44 ? 47.862 48.004 72.911 1.00 0.00 44 GLY A O 9
ATOM 7900 N N . ASP A 1 45 ? 49.996 48.702 72.423 1.00 0.00 45 ASP A N 9
ATOM 7901 C CA . ASP A 1 45 ? 49.596 50.023 71.895 1.00 0.00 45 ASP A CA 9
ATOM 7902 C C . ASP A 1 45 ? 49.831 49.931 70.345 1.00 0.00 45 ASP A C 9
ATOM 7903 O O . ASP A 1 45 ? 50.375 50.825 69.703 1.00 0.00 45 ASP A O 9
ATOM 7912 N N . MET A 1 46 ? 49.341 48.772 69.771 1.00 0.00 46 MET A N 9
ATOM 7913 C CA . MET A 1 46 ? 49.514 48.357 68.376 1.00 0.00 46 MET A CA 9
ATOM 7914 C C . MET A 1 46 ? 48.180 47.698 67.847 1.00 0.00 46 MET A C 9
ATOM 7915 O O . MET A 1 46 ? 47.466 47.036 68.602 1.00 0.00 46 MET A O 9
ATOM 7929 N N . PRO A 1 47 ? 47.886 47.800 66.484 1.00 0.00 47 PRO A N 9
ATOM 7930 C CA . PRO A 1 47 ? 46.635 47.191 65.986 1.00 0.00 47 PRO A CA 9
ATOM 7931 C C . PRO A 1 47 ? 46.664 45.621 65.967 1.00 0.00 47 PRO A C 9
ATOM 7932 O O . PRO A 1 47 ? 47.655 44.989 65.607 1.00 0.00 47 PRO A O 9
ATOM 7943 N N . GLY A 1 48 ? 45.489 44.986 66.357 1.00 0.00 48 GLY A N 9
ATOM 7944 C CA . GLY A 1 48 ? 45.328 43.520 66.378 1.00 0.00 48 GLY A CA 9
ATOM 7945 C C . GLY A 1 48 ? 43.910 43.087 65.890 1.00 0.00 48 GLY A C 9
ATOM 7946 O O . GLY A 1 48 ? 42.962 43.867 65.955 1.00 0.00 48 GLY A O 9
ATOM 7950 N N . PRO A 1 49 ? 43.760 41.759 65.510 1.00 0.00 49 PRO A N 9
ATOM 7951 C CA . PRO A 1 49 ? 42.443 41.233 65.104 1.00 0.00 49 PRO A CA 9
ATOM 7952 C C . PRO A 1 49 ? 41.416 41.098 66.264 1.00 0.00 49 PRO A C 9
ATOM 7953 O O . PRO A 1 49 ? 41.727 41.284 67.438 1.00 0.00 49 PRO A O 9
ATOM 7964 N N . TYR A 1 50 ? 40.154 40.717 65.857 1.00 0.00 50 TYR A N 9
ATOM 7965 C CA . TYR A 1 50 ? 39.049 40.502 66.814 1.00 0.00 50 TYR A CA 9
ATOM 7966 C C . TYR A 1 50 ? 38.952 38.934 66.972 1.00 0.00 50 TYR A C 9
ATOM 7967 O O . TYR A 1 50 ? 38.725 38.204 66.009 1.00 0.00 50 TYR A O 9
ATOM 7985 N N . CYS A 1 51 ? 39.089 38.400 68.254 1.00 0.00 51 CYS A N 9
ATOM 7986 C CA . CYS A 1 51 ? 39.245 36.948 68.466 1.00 0.00 51 CYS A CA 9
ATOM 7987 C C . CYS A 1 51 ? 38.063 36.279 69.240 1.00 0.00 51 CYS A C 9
ATOM 7988 O O . CYS A 1 51 ? 37.345 36.903 70.016 1.00 0.00 51 CYS A O 9
ATOM 7995 N N . CYS A 1 52 ? 37.929 34.923 69.005 1.00 0.00 52 CYS A N 9
ATOM 7996 C CA . CYS A 1 52 ? 36.839 34.111 69.547 1.00 0.00 52 CYS A CA 9
ATOM 7997 C C . CYS A 1 52 ? 37.361 32.740 70.095 1.00 0.00 52 CYS A C 9
ATOM 7998 O O . CYS A 1 52 ? 38.444 32.296 69.720 1.00 0.00 52 CYS A O 9
ATOM 8005 N N . GLU A 1 53 ? 36.531 32.033 70.949 1.00 0.00 53 GLU A N 9
ATOM 8006 C CA . GLU A 1 53 ? 36.965 30.745 71.527 1.00 0.00 53 GLU A CA 9
ATOM 8007 C C . GLU A 1 53 ? 35.827 29.682 71.383 1.00 0.00 53 GLU A C 9
ATOM 8008 O O . GLU A 1 53 ? 35.545 28.909 72.296 1.00 0.00 53 GLU A O 9
ATOM 8021 N N . SER A 1 54 ? 35.256 29.593 70.128 1.00 0.00 54 SER A N 9
ATOM 8022 C CA . SER A 1 54 ? 34.215 28.636 69.738 1.00 0.00 54 SER A CA 9
ATOM 8023 C C . SER A 1 54 ? 34.492 28.200 68.254 1.00 0.00 54 SER A C 9
ATOM 8024 O O . SER A 1 54 ? 35.127 28.927 67.488 1.00 0.00 54 SER A O 9
ATOM 8032 N N . ASP A 1 55 ? 34.038 26.950 67.861 1.00 0.00 55 ASP A N 9
ATOM 8033 C CA . ASP A 1 55 ? 34.282 26.461 66.494 1.00 0.00 55 ASP A CA 9
ATOM 8034 C C . ASP A 1 55 ? 33.490 27.406 65.500 1.00 0.00 55 ASP A C 9
ATOM 8035 O O . ASP A 1 55 ? 32.293 27.650 65.643 1.00 0.00 55 ASP A O 9
ATOM 8044 N N . LYS A 1 56 ? 34.228 27.993 64.468 1.00 0.00 56 LYS A N 9
ATOM 8045 C CA . LYS A 1 56 ? 33.749 28.922 63.446 1.00 0.00 56 LYS A CA 9
ATOM 8046 C C . LYS A 1 56 ? 33.493 30.349 64.030 1.00 0.00 56 LYS A C 9
ATOM 8047 O O . LYS A 1 56 ? 34.057 31.323 63.532 1.00 0.00 56 LYS A O 9
ATOM 8066 N N . CYS A 1 57 ? 32.564 30.466 65.044 1.00 0.00 57 CYS A N 9
ATOM 8067 C CA . CYS A 1 57 ? 32.071 31.729 65.592 1.00 0.00 57 CYS A CA 9
ATOM 8068 C C . CYS A 1 57 ? 31.352 32.476 64.414 1.00 0.00 57 CYS A C 9
ATOM 8069 O O . CYS A 1 57 ? 31.620 33.655 64.193 1.00 0.00 57 CYS A O 9
ATOM 8076 N N . ASN A 1 58 ? 30.403 31.782 63.670 1.00 0.00 58 ASN A N 9
ATOM 8077 C CA . ASN A 1 58 ? 29.634 32.368 62.566 1.00 0.00 58 ASN A CA 9
ATOM 8078 C C . ASN A 1 58 ? 30.671 32.723 61.444 1.00 0.00 58 ASN A C 9
ATOM 8079 O O . ASN A 1 58 ? 31.147 33.853 61.351 1.00 0.00 58 ASN A O 9
ATOM 8090 N N . LEU A 1 59 ? 31.034 31.690 60.591 1.00 0.00 59 LEU A N 9
ATOM 8091 C CA . LEU A 1 59 ? 31.943 31.804 59.432 1.00 0.00 59 LEU A CA 9
ATOM 8092 C C . LEU A 1 59 ? 33.425 32.109 59.952 1.00 0.00 59 LEU A C 9
ATOM 8093 O O . LEU A 1 59 ? 33.804 33.288 59.900 1.00 0.00 59 LEU A O 9
ATOM 8110 N N . ARG A 1 1 ? 40.405 25.465 67.647 1.00 0.00 1 ARG A N 10
ATOM 8111 C CA . ARG A 1 1 ? 39.052 25.181 66.960 1.00 0.00 1 ARG A CA 10
ATOM 8112 C C . ARG A 1 1 ? 39.220 25.308 65.392 1.00 0.00 1 ARG A C 10
ATOM 8113 O O . ARG A 1 1 ? 40.283 25.697 64.920 1.00 0.00 1 ARG A O 10
ATOM 8136 N N . ILE A 1 2 ? 38.143 24.933 64.583 1.00 0.00 2 ILE A N 10
ATOM 8137 C CA . ILE A 1 2 ? 38.218 25.049 63.100 1.00 0.00 2 ILE A CA 10
ATOM 8138 C C . ILE A 1 2 ? 37.854 26.529 62.738 1.00 0.00 2 ILE A C 10
ATOM 8139 O O . ILE A 1 2 ? 36.791 27.036 63.107 1.00 0.00 2 ILE A O 10
ATOM 8155 N N . CYS A 1 3 ? 38.748 27.216 61.930 1.00 0.00 3 CYS A N 10
ATOM 8156 C CA . CYS A 1 3 ? 38.417 28.544 61.419 1.00 0.00 3 CYS A CA 10
ATOM 8157 C C . CYS A 1 3 ? 39.028 28.638 59.968 1.00 0.00 3 CYS A C 10
ATOM 8158 O O . CYS A 1 3 ? 40.121 28.156 59.676 1.00 0.00 3 CYS A O 10
ATOM 8165 N N . TYR A 1 4 ? 38.252 29.273 59.011 1.00 0.00 4 TYR A N 10
ATOM 8166 C CA . TYR A 1 4 ? 38.563 29.163 57.576 1.00 0.00 4 TYR A CA 10
ATOM 8167 C C . TYR A 1 4 ? 39.658 30.150 57.067 1.00 0.00 4 TYR A C 10
ATOM 8168 O O . TYR A 1 4 ? 39.936 31.157 57.710 1.00 0.00 4 TYR A O 10
ATOM 8186 N N . ASN A 1 5 ? 40.226 29.882 55.828 1.00 0.00 5 ASN A N 10
ATOM 8187 C CA . ASN A 1 5 ? 41.161 30.845 55.236 1.00 0.00 5 ASN A CA 10
ATOM 8188 C C . ASN A 1 5 ? 40.997 30.721 53.692 1.00 0.00 5 ASN A C 10
ATOM 8189 O O . ASN A 1 5 ? 41.980 30.597 52.968 1.00 0.00 5 ASN A O 10
ATOM 8200 N N . HIS A 1 6 ? 39.701 30.761 53.201 1.00 0.00 6 HIS A N 10
ATOM 8201 C CA . HIS A 1 6 ? 39.321 30.719 51.783 1.00 0.00 6 HIS A CA 10
ATOM 8202 C C . HIS A 1 6 ? 39.264 32.170 51.205 1.00 0.00 6 HIS A C 10
ATOM 8203 O O . HIS A 1 6 ? 39.949 33.066 51.694 1.00 0.00 6 HIS A O 10
ATOM 8218 N N . LEU A 1 7 ? 38.372 32.422 50.179 1.00 0.00 7 LEU A N 10
ATOM 8219 C CA . LEU A 1 7 ? 38.191 33.777 49.673 1.00 0.00 7 LEU A CA 10
ATOM 8220 C C . LEU A 1 7 ? 39.496 34.353 49.007 1.00 0.00 7 LEU A C 10
ATOM 8221 O O . LEU A 1 7 ? 40.453 33.638 48.714 1.00 0.00 7 LEU A O 10
ATOM 8237 N N . GLY A 1 8 ? 39.444 35.691 48.649 1.00 0.00 8 GLY A N 10
ATOM 8238 C CA . GLY A 1 8 ? 40.535 36.333 47.898 1.00 0.00 8 GLY A CA 10
ATOM 8239 C C . GLY A 1 8 ? 40.290 36.226 46.374 1.00 0.00 8 GLY A C 10
ATOM 8240 O O . GLY A 1 8 ? 40.475 37.201 45.656 1.00 0.00 8 GLY A O 10
ATOM 8244 N N . THR A 1 9 ? 39.929 34.976 45.898 1.00 0.00 9 THR A N 10
ATOM 8245 C CA . THR A 1 9 ? 39.690 34.599 44.499 1.00 0.00 9 THR A CA 10
ATOM 8246 C C . THR A 1 9 ? 39.360 33.068 44.515 1.00 0.00 9 THR A C 10
ATOM 8247 O O . THR A 1 9 ? 38.514 32.593 43.762 1.00 0.00 9 THR A O 10
ATOM 8258 N N . LYS A 1 10 ? 40.074 32.290 45.412 1.00 0.00 10 LYS A N 10
ATOM 8259 C CA . LYS A 1 10 ? 40.026 30.823 45.530 1.00 0.00 10 LYS A CA 10
ATOM 8260 C C . LYS A 1 10 ? 39.233 30.398 46.828 1.00 0.00 10 LYS A C 10
ATOM 8261 O O . LYS A 1 10 ? 39.675 30.723 47.921 1.00 0.00 10 LYS A O 10
ATOM 8280 N N . PRO A 1 11 ? 38.105 29.562 46.737 1.00 0.00 11 PRO A N 10
ATOM 8281 C CA . PRO A 1 11 ? 37.416 29.116 47.985 1.00 0.00 11 PRO A CA 10
ATOM 8282 C C . PRO A 1 11 ? 37.872 27.788 48.744 1.00 0.00 11 PRO A C 10
ATOM 8283 O O . PRO A 1 11 ? 37.303 27.590 49.818 1.00 0.00 11 PRO A O 10
ATOM 8294 N N . PRO A 1 12 ? 38.948 26.968 48.364 1.00 0.00 12 PRO A N 10
ATOM 8295 C CA . PRO A 1 12 ? 39.152 25.680 49.084 1.00 0.00 12 PRO A CA 10
ATOM 8296 C C . PRO A 1 12 ? 39.886 25.484 50.468 1.00 0.00 12 PRO A C 10
ATOM 8297 O O . PRO A 1 12 ? 39.605 24.440 51.062 1.00 0.00 12 PRO A O 10
ATOM 8308 N N . THR A 1 13 ? 40.834 26.350 51.011 1.00 0.00 13 THR A N 10
ATOM 8309 C CA . THR A 1 13 ? 41.503 26.020 52.292 1.00 0.00 13 THR A CA 10
ATOM 8310 C C . THR A 1 13 ? 40.670 26.453 53.555 1.00 0.00 13 THR A C 10
ATOM 8311 O O . THR A 1 13 ? 40.277 27.594 53.777 1.00 0.00 13 THR A O 10
ATOM 8322 N N . THR A 1 14 ? 40.522 25.435 54.474 1.00 0.00 14 THR A N 10
ATOM 8323 C CA . THR A 1 14 ? 39.967 25.518 55.824 1.00 0.00 14 THR A CA 10
ATOM 8324 C C . THR A 1 14 ? 41.069 24.981 56.787 1.00 0.00 14 THR A C 10
ATOM 8325 O O . THR A 1 14 ? 41.768 24.012 56.482 1.00 0.00 14 THR A O 10
ATOM 8336 N N . GLU A 1 15 ? 41.193 25.618 58.006 1.00 0.00 15 GLU A N 10
ATOM 8337 C CA . GLU A 1 15 ? 42.344 25.325 58.887 1.00 0.00 15 GLU A CA 10
ATOM 8338 C C . GLU A 1 15 ? 41.807 24.618 60.170 1.00 0.00 15 GLU A C 10
ATOM 8339 O O . GLU A 1 15 ? 41.257 25.252 61.072 1.00 0.00 15 GLU A O 10
ATOM 8352 N N . THR A 1 16 ? 41.971 23.230 60.244 1.00 0.00 16 THR A N 10
ATOM 8353 C CA . THR A 1 16 ? 41.693 22.564 61.528 1.00 0.00 16 THR A CA 10
ATOM 8354 C C . THR A 1 16 ? 42.852 23.058 62.453 1.00 0.00 16 THR A C 10
ATOM 8355 O O . THR A 1 16 ? 44.033 22.866 62.153 1.00 0.00 16 THR A O 10
ATOM 8366 N N . CYS A 1 17 ? 42.511 23.722 63.625 1.00 0.00 17 CYS A N 10
ATOM 8367 C CA . CYS A 1 17 ? 43.578 24.333 64.416 1.00 0.00 17 CYS A CA 10
ATOM 8368 C C . CYS A 1 17 ? 43.398 24.080 65.940 1.00 0.00 17 CYS A C 10
ATOM 8369 O O . CYS A 1 17 ? 42.313 24.036 66.517 1.00 0.00 17 CYS A O 10
ATOM 8376 N N . GLN A 1 18 ? 44.603 23.991 66.594 1.00 0.00 18 GLN A N 10
ATOM 8377 C CA . GLN A 1 18 ? 44.781 23.781 68.025 1.00 0.00 18 GLN A CA 10
ATOM 8378 C C . GLN A 1 18 ? 44.960 25.137 68.773 1.00 0.00 18 GLN A C 10
ATOM 8379 O O . GLN A 1 18 ? 45.025 25.139 70.003 1.00 0.00 18 GLN A O 10
ATOM 8393 N N . GLU A 1 19 ? 45.072 26.322 68.049 1.00 0.00 19 GLU A N 10
ATOM 8394 C CA . GLU A 1 19 ? 45.138 27.620 68.720 1.00 0.00 19 GLU A CA 10
ATOM 8395 C C . GLU A 1 19 ? 43.699 27.782 69.321 1.00 0.00 19 GLU A C 10
ATOM 8396 O O . GLU A 1 19 ? 42.721 27.916 68.587 1.00 0.00 19 GLU A O 10
ATOM 8409 N N . ASP A 1 20 ? 43.602 27.804 70.705 1.00 0.00 20 ASP A N 10
ATOM 8410 C CA . ASP A 1 20 ? 42.381 27.893 71.516 1.00 0.00 20 ASP A CA 10
ATOM 8411 C C . ASP A 1 20 ? 41.541 29.204 71.255 1.00 0.00 20 ASP A C 10
ATOM 8412 O O . ASP A 1 20 ? 40.555 29.444 71.959 1.00 0.00 20 ASP A O 10
ATOM 8421 N N . SER A 1 21 ? 41.971 30.115 70.309 1.00 0.00 21 SER A N 10
ATOM 8422 C CA . SER A 1 21 ? 41.214 31.292 69.931 1.00 0.00 21 SER A CA 10
ATOM 8423 C C . SER A 1 21 ? 41.519 31.550 68.427 1.00 0.00 21 SER A C 10
ATOM 8424 O O . SER A 1 21 ? 42.625 31.322 67.927 1.00 0.00 21 SER A O 10
ATOM 8432 N N . CYS A 1 22 ? 40.465 32.029 67.674 1.00 0.00 22 CYS A N 10
ATOM 8433 C CA . CYS A 1 22 ? 40.669 32.332 66.269 1.00 0.00 22 CYS A CA 10
ATOM 8434 C C . CYS A 1 22 ? 40.003 33.674 65.886 1.00 0.00 22 CYS A C 10
ATOM 8435 O O . CYS A 1 22 ? 38.986 34.113 66.422 1.00 0.00 22 CYS A O 10
ATOM 8442 N N . TYR A 1 23 ? 40.660 34.325 64.864 1.00 0.00 23 TYR A N 10
ATOM 8443 C CA . TYR A 1 23 ? 40.431 35.738 64.573 1.00 0.00 23 TYR A CA 10
ATOM 8444 C C . TYR A 1 23 ? 39.821 36.006 63.174 1.00 0.00 23 TYR A C 10
ATOM 8445 O O . TYR A 1 23 ? 40.061 35.280 62.210 1.00 0.00 23 TYR A O 10
ATOM 8463 N N . LYS A 1 24 ? 39.031 37.145 63.101 1.00 0.00 24 LYS A N 10
ATOM 8464 C CA . LYS A 1 24 ? 38.360 37.592 61.872 1.00 0.00 24 LYS A CA 10
ATOM 8465 C C . LYS A 1 24 ? 38.984 38.977 61.494 1.00 0.00 24 LYS A C 10
ATOM 8466 O O . LYS A 1 24 ? 38.867 39.994 62.175 1.00 0.00 24 LYS A O 10
ATOM 8485 N N . ASN A 1 25 ? 39.660 38.975 60.293 1.00 0.00 25 ASN A N 10
ATOM 8486 C CA . ASN A 1 25 ? 40.429 40.089 59.720 1.00 0.00 25 ASN A CA 10
ATOM 8487 C C . ASN A 1 25 ? 39.626 40.390 58.388 1.00 0.00 25 ASN A C 10
ATOM 8488 O O . ASN A 1 25 ? 39.682 39.625 57.426 1.00 0.00 25 ASN A O 10
ATOM 8499 N N . ILE A 1 26 ? 38.867 41.564 58.353 1.00 0.00 26 ILE A N 10
ATOM 8500 C CA . ILE A 1 26 ? 37.709 41.733 57.411 1.00 0.00 26 ILE A CA 10
ATOM 8501 C C . ILE A 1 26 ? 37.862 42.730 56.203 1.00 0.00 26 ILE A C 10
ATOM 8502 O O . ILE A 1 26 ? 37.147 42.633 55.208 1.00 0.00 26 ILE A O 10
ATOM 8518 N N . TRP A 1 27 ? 38.773 43.739 56.379 1.00 0.00 27 TRP A N 10
ATOM 8519 C CA . TRP A 1 27 ? 39.269 44.836 55.541 1.00 0.00 27 TRP A CA 10
ATOM 8520 C C . TRP A 1 27 ? 40.225 44.209 54.444 1.00 0.00 27 TRP A C 10
ATOM 8521 O O . TRP A 1 27 ? 39.758 43.662 53.454 1.00 0.00 27 TRP A O 10
ATOM 8542 N N . THR A 1 28 ? 41.602 44.318 54.619 1.00 0.00 28 THR A N 10
ATOM 8543 C CA . THR A 1 28 ? 42.623 43.747 53.724 1.00 0.00 28 THR A CA 10
ATOM 8544 C C . THR A 1 28 ? 42.811 44.595 52.416 1.00 0.00 28 THR A C 10
ATOM 8545 O O . THR A 1 28 ? 41.955 45.381 52.017 1.00 0.00 28 THR A O 10
ATOM 8556 N N . PHE A 1 29 ? 44.015 44.411 51.748 1.00 0.00 29 PHE A N 10
ATOM 8557 C CA . PHE A 1 29 ? 44.315 45.143 50.520 1.00 0.00 29 PHE A CA 10
ATOM 8558 C C . PHE A 1 29 ? 43.485 44.576 49.327 1.00 0.00 29 PHE A C 10
ATOM 8559 O O . PHE A 1 29 ? 43.056 45.343 48.466 1.00 0.00 29 PHE A O 10
ATOM 8576 N N . ASP A 1 30 ? 43.243 43.216 49.288 1.00 0.00 30 ASP A N 10
ATOM 8577 C CA . ASP A 1 30 ? 42.388 42.538 48.320 1.00 0.00 30 ASP A CA 10
ATOM 8578 C C . ASP A 1 30 ? 40.850 42.679 48.680 1.00 0.00 30 ASP A C 10
ATOM 8579 O O . ASP A 1 30 ? 40.017 42.139 47.953 1.00 0.00 30 ASP A O 10
ATOM 8588 N N . ASN A 1 31 ? 40.449 43.448 49.774 1.00 0.00 31 ASN A N 10
ATOM 8589 C CA . ASN A 1 31 ? 39.082 43.847 50.120 1.00 0.00 31 ASN A CA 10
ATOM 8590 C C . ASN A 1 31 ? 38.240 42.573 50.453 1.00 0.00 31 ASN A C 10
ATOM 8591 O O . ASN A 1 31 ? 37.301 42.242 49.731 1.00 0.00 31 ASN A O 10
ATOM 8602 N N . ILE A 1 32 ? 38.553 41.901 51.631 1.00 0.00 32 ILE A N 10
ATOM 8603 C CA . ILE A 1 32 ? 37.890 40.645 51.945 1.00 0.00 32 ILE A CA 10
ATOM 8604 C C . ILE A 1 32 ? 38.098 40.130 53.414 1.00 0.00 32 ILE A C 10
ATOM 8605 O O . ILE A 1 32 ? 39.033 40.498 54.122 1.00 0.00 32 ILE A O 10
ATOM 8621 N N . ILE A 1 33 ? 37.194 39.150 53.812 1.00 0.00 33 ILE A N 10
ATOM 8622 C CA . ILE A 1 33 ? 37.344 38.397 55.067 1.00 0.00 33 ILE A CA 10
ATOM 8623 C C . ILE A 1 33 ? 38.324 37.218 54.725 1.00 0.00 33 ILE A C 10
ATOM 8624 O O . ILE A 1 33 ? 37.947 36.209 54.131 1.00 0.00 33 ILE A O 10
ATOM 8640 N N . ARG A 1 34 ? 39.639 37.330 55.138 1.00 0.00 34 ARG A N 10
ATOM 8641 C CA . ARG A 1 34 ? 40.609 36.267 54.828 1.00 0.00 34 ARG A CA 10
ATOM 8642 C C . ARG A 1 34 ? 41.534 36.292 56.085 1.00 0.00 34 ARG A C 10
ATOM 8643 O O . ARG A 1 34 ? 42.246 37.243 56.397 1.00 0.00 34 ARG A O 10
ATOM 8664 N N . ARG A 1 35 ? 41.422 35.157 56.884 1.00 0.00 35 ARG A N 10
ATOM 8665 C CA . ARG A 1 35 ? 41.760 35.188 58.300 1.00 0.00 35 ARG A CA 10
ATOM 8666 C C . ARG A 1 35 ? 42.077 33.776 58.869 1.00 0.00 35 ARG A C 10
ATOM 8667 O O . ARG A 1 35 ? 42.305 32.846 58.099 1.00 0.00 35 ARG A O 10
ATOM 8688 N N . GLY A 1 36 ? 42.159 33.640 60.251 1.00 0.00 36 GLY A N 10
ATOM 8689 C CA . GLY A 1 36 ? 42.555 32.303 60.701 1.00 0.00 36 GLY A CA 10
ATOM 8690 C C . GLY A 1 36 ? 42.782 32.085 62.207 1.00 0.00 36 GLY A C 10
ATOM 8691 O O . GLY A 1 36 ? 42.356 32.867 63.047 1.00 0.00 36 GLY A O 10
ATOM 8695 N N . CYS A 1 37 ? 43.450 30.914 62.527 1.00 0.00 37 CYS A N 10
ATOM 8696 C CA . CYS A 1 37 ? 43.688 30.526 63.923 1.00 0.00 37 CYS A CA 10
ATOM 8697 C C . CYS A 1 37 ? 44.998 31.191 64.481 1.00 0.00 37 CYS A C 10
ATOM 8698 O O . CYS A 1 37 ? 46.089 31.058 63.931 1.00 0.00 37 CYS A O 10
ATOM 8705 N N . GLY A 1 38 ? 44.861 31.995 65.615 1.00 0.00 38 GLY A N 10
ATOM 8706 C CA . GLY A 1 38 ? 46.068 32.552 66.226 1.00 0.00 38 GLY A CA 10
ATOM 8707 C C . GLY A 1 38 ? 45.641 33.131 67.599 1.00 0.00 38 GLY A C 10
ATOM 8708 O O . GLY A 1 38 ? 45.430 32.407 68.568 1.00 0.00 38 GLY A O 10
ATOM 8712 N N . CYS A 1 39 ? 45.487 34.511 67.665 1.00 0.00 39 CYS A N 10
ATOM 8713 C CA . CYS A 1 39 ? 44.991 35.122 68.894 1.00 0.00 39 CYS A CA 10
ATOM 8714 C C . CYS A 1 39 ? 46.070 35.231 70.021 1.00 0.00 39 CYS A C 10
ATOM 8715 O O . CYS A 1 39 ? 47.271 35.206 69.759 1.00 0.00 39 CYS A O 10
ATOM 8722 N N . PHE A 1 40 ? 45.579 35.399 71.306 1.00 0.00 40 PHE A N 10
ATOM 8723 C CA . PHE A 1 40 ? 46.439 35.532 72.489 1.00 0.00 40 PHE A CA 10
ATOM 8724 C C . PHE A 1 40 ? 47.449 36.689 72.139 1.00 0.00 40 PHE A C 10
ATOM 8725 O O . PHE A 1 40 ? 48.659 36.537 72.296 1.00 0.00 40 PHE A O 10
ATOM 8742 N N . THR A 1 41 ? 46.908 37.887 71.675 1.00 0.00 41 THR A N 10
ATOM 8743 C CA . THR A 1 41 ? 47.775 38.991 71.225 1.00 0.00 41 THR A CA 10
ATOM 8744 C C . THR A 1 41 ? 48.467 39.604 72.493 1.00 0.00 41 THR A C 10
ATOM 8745 O O . THR A 1 41 ? 47.796 39.930 73.474 1.00 0.00 41 THR A O 10
ATOM 8756 N N . PRO A 1 42 ? 49.842 39.852 72.453 1.00 0.00 42 PRO A N 10
ATOM 8757 C CA . PRO A 1 42 ? 50.523 40.440 73.619 1.00 0.00 42 PRO A CA 10
ATOM 8758 C C . PRO A 1 42 ? 49.846 41.795 73.984 1.00 0.00 42 PRO A C 10
ATOM 8759 O O . PRO A 1 42 ? 49.829 42.737 73.190 1.00 0.00 42 PRO A O 10
ATOM 8770 N N . ARG A 1 43 ? 49.286 41.913 75.256 1.00 0.00 43 ARG A N 10
ATOM 8771 C CA . ARG A 1 43 ? 48.642 43.174 75.663 1.00 0.00 43 ARG A CA 10
ATOM 8772 C C . ARG A 1 43 ? 49.782 44.061 76.256 1.00 0.00 43 ARG A C 10
ATOM 8773 O O . ARG A 1 43 ? 49.776 44.435 77.425 1.00 0.00 43 ARG A O 10
ATOM 8794 N N . GLY A 1 44 ? 50.768 44.429 75.352 1.00 0.00 44 GLY A N 10
ATOM 8795 C CA . GLY A 1 44 ? 51.800 45.436 75.628 1.00 0.00 44 GLY A CA 10
ATOM 8796 C C . GLY A 1 44 ? 51.491 46.685 74.768 1.00 0.00 44 GLY A C 10
ATOM 8797 O O . GLY A 1 44 ? 52.408 47.283 74.214 1.00 0.00 44 GLY A O 10
ATOM 8801 N N . ASP A 1 45 ? 50.161 47.058 74.662 1.00 0.00 45 ASP A N 10
ATOM 8802 C CA . ASP A 1 45 ? 49.647 48.169 73.866 1.00 0.00 45 ASP A CA 10
ATOM 8803 C C . ASP A 1 45 ? 49.875 47.839 72.349 1.00 0.00 45 ASP A C 10
ATOM 8804 O O . ASP A 1 45 ? 50.228 48.706 71.553 1.00 0.00 45 ASP A O 10
ATOM 8813 N N . MET A 1 46 ? 49.541 46.552 71.946 1.00 0.00 46 MET A N 10
ATOM 8814 C CA . MET A 1 46 ? 49.701 46.052 70.565 1.00 0.00 46 MET A CA 10
ATOM 8815 C C . MET A 1 46 ? 48.270 45.502 70.159 1.00 0.00 46 MET A C 10
ATOM 8816 O O . MET A 1 46 ? 47.854 44.444 70.631 1.00 0.00 46 MET A O 10
ATOM 8830 N N . PRO A 1 47 ? 47.510 46.210 69.222 1.00 0.00 47 PRO A N 10
ATOM 8831 C CA . PRO A 1 47 ? 46.146 45.758 68.863 1.00 0.00 47 PRO A CA 10
ATOM 8832 C C . PRO A 1 47 ? 46.058 44.572 67.851 1.00 0.00 47 PRO A C 10
ATOM 8833 O O . PRO A 1 47 ? 47.069 44.070 67.364 1.00 0.00 47 PRO A O 10
ATOM 8844 N N . GLY A 1 48 ? 44.771 44.149 67.539 1.00 0.00 48 GLY A N 10
ATOM 8845 C CA . GLY A 1 48 ? 44.579 43.054 66.583 1.00 0.00 48 GLY A CA 10
ATOM 8846 C C . GLY A 1 48 ? 43.197 43.057 65.871 1.00 0.00 48 GLY A C 10
ATOM 8847 O O . GLY A 1 48 ? 42.343 43.897 66.138 1.00 0.00 48 GLY A O 10
ATOM 8851 N N . PRO A 1 49 ? 43.007 42.020 64.959 1.00 0.00 49 PRO A N 10
ATOM 8852 C CA . PRO A 1 49 ? 41.673 41.647 64.444 1.00 0.00 49 PRO A CA 10
ATOM 8853 C C . PRO A 1 49 ? 40.653 41.395 65.584 1.00 0.00 49 PRO A C 10
ATOM 8854 O O . PRO A 1 49 ? 41.024 41.282 66.753 1.00 0.00 49 PRO A O 10
ATOM 8865 N N . TYR A 1 50 ? 39.331 41.229 65.190 1.00 0.00 50 TYR A N 10
ATOM 8866 C CA . TYR A 1 50 ? 38.368 40.908 66.265 1.00 0.00 50 TYR A CA 10
ATOM 8867 C C . TYR A 1 50 ? 38.511 39.362 66.513 1.00 0.00 50 TYR A C 10
ATOM 8868 O O . TYR A 1 50 ? 38.426 38.535 65.605 1.00 0.00 50 TYR A O 10
ATOM 8886 N N . CYS A 1 51 ? 38.749 38.974 67.825 1.00 0.00 51 CYS A N 10
ATOM 8887 C CA . CYS A 1 51 ? 39.189 37.608 68.177 1.00 0.00 51 CYS A CA 10
ATOM 8888 C C . CYS A 1 51 ? 38.146 36.908 69.117 1.00 0.00 51 CYS A C 10
ATOM 8889 O O . CYS A 1 51 ? 37.679 37.461 70.111 1.00 0.00 51 CYS A O 10
ATOM 8896 N N . CYS A 1 52 ? 37.793 35.614 68.769 1.00 0.00 52 CYS A N 10
ATOM 8897 C CA . CYS A 1 52 ? 36.804 34.796 69.492 1.00 0.00 52 CYS A CA 10
ATOM 8898 C C . CYS A 1 52 ? 37.422 33.471 70.045 1.00 0.00 52 CYS A C 10
ATOM 8899 O O . CYS A 1 52 ? 38.436 33.002 69.536 1.00 0.00 52 CYS A O 10
ATOM 8906 N N . GLU A 1 53 ? 36.735 32.824 71.058 1.00 0.00 53 GLU A N 10
ATOM 8907 C CA . GLU A 1 53 ? 37.252 31.566 71.635 1.00 0.00 53 GLU A CA 10
ATOM 8908 C C . GLU A 1 53 ? 36.136 30.477 71.658 1.00 0.00 53 GLU A C 10
ATOM 8909 O O . GLU A 1 53 ? 35.927 29.781 72.651 1.00 0.00 53 GLU A O 10
ATOM 8922 N N . SER A 1 54 ? 35.475 30.276 70.459 1.00 0.00 54 SER A N 10
ATOM 8923 C CA . SER A 1 54 ? 34.473 29.229 70.302 1.00 0.00 54 SER A CA 10
ATOM 8924 C C . SER A 1 54 ? 34.500 28.680 68.833 1.00 0.00 54 SER A C 10
ATOM 8925 O O . SER A 1 54 ? 35.392 28.979 68.040 1.00 0.00 54 SER A O 10
ATOM 8933 N N . ASP A 1 55 ? 33.508 27.768 68.538 1.00 0.00 55 ASP A N 10
ATOM 8934 C CA . ASP A 1 55 ? 33.446 27.049 67.262 1.00 0.00 55 ASP A CA 10
ATOM 8935 C C . ASP A 1 55 ? 32.996 28.099 66.156 1.00 0.00 55 ASP A C 10
ATOM 8936 O O . ASP A 1 55 ? 31.864 28.581 66.163 1.00 0.00 55 ASP A O 10
ATOM 8945 N N . LYS A 1 56 ? 33.925 28.484 65.182 1.00 0.00 56 LYS A N 10
ATOM 8946 C CA . LYS A 1 56 ? 33.660 29.372 64.047 1.00 0.00 56 LYS A CA 10
ATOM 8947 C C . LYS A 1 56 ? 33.591 30.864 64.508 1.00 0.00 56 LYS A C 10
ATOM 8948 O O . LYS A 1 56 ? 34.477 31.644 64.169 1.00 0.00 56 LYS A O 10
ATOM 8967 N N . CYS A 1 57 ? 32.482 31.263 65.225 1.00 0.00 57 CYS A N 10
ATOM 8968 C CA . CYS A 1 57 ? 32.224 32.618 65.703 1.00 0.00 57 CYS A CA 10
ATOM 8969 C C . CYS A 1 57 ? 32.009 33.535 64.446 1.00 0.00 57 CYS A C 10
ATOM 8970 O O . CYS A 1 57 ? 32.756 34.490 64.242 1.00 0.00 57 CYS A O 10
ATOM 8977 N N . ASN A 1 58 ? 30.924 33.252 63.627 1.00 0.00 58 ASN A N 10
ATOM 8978 C CA . ASN A 1 58 ? 30.541 34.083 62.471 1.00 0.00 58 ASN A CA 10
ATOM 8979 C C . ASN A 1 58 ? 31.740 34.014 61.478 1.00 0.00 58 ASN A C 10
ATOM 8980 O O . ASN A 1 58 ? 32.576 34.914 61.400 1.00 0.00 58 ASN A O 10
ATOM 8991 N N . LEU A 1 59 ? 31.789 32.864 60.713 1.00 0.00 59 LEU A N 10
ATOM 8992 C CA . LEU A 1 59 ? 32.784 32.590 59.669 1.00 0.00 59 LEU A CA 10
ATOM 8993 C C . LEU A 1 59 ? 34.236 32.658 60.326 1.00 0.00 59 LEU A C 10
ATOM 8994 O O . LEU A 1 59 ? 34.960 33.616 60.032 1.00 0.00 59 LEU A O 10
ATOM 9011 N N . ARG A 1 1 ? 40.965 24.805 67.409 1.00 0.00 1 ARG A N 11
ATOM 9012 C CA . ARG A 1 1 ? 39.527 25.164 66.981 1.00 0.00 1 ARG A CA 11
ATOM 9013 C C . ARG A 1 1 ? 39.516 25.409 65.444 1.00 0.00 1 ARG A C 11
ATOM 9014 O O . ARG A 1 1 ? 40.585 25.484 64.845 1.00 0.00 1 ARG A O 11
ATOM 9037 N N . ILE A 1 2 ? 38.295 25.550 64.802 1.00 0.00 2 ILE A N 11
ATOM 9038 C CA . ILE A 1 2 ? 38.210 25.760 63.341 1.00 0.00 2 ILE A CA 11
ATOM 9039 C C . ILE A 1 2 ? 37.791 27.236 63.051 1.00 0.00 2 ILE A C 11
ATOM 9040 O O . ILE A 1 2 ? 36.829 27.769 63.606 1.00 0.00 2 ILE A O 11
ATOM 9056 N N . CYS A 1 3 ? 38.533 27.884 62.077 1.00 0.00 3 CYS A N 11
ATOM 9057 C CA . CYS A 1 3 ? 38.012 29.107 61.472 1.00 0.00 3 CYS A CA 11
ATOM 9058 C C . CYS A 1 3 ? 38.314 29.087 59.936 1.00 0.00 3 CYS A C 11
ATOM 9059 O O . CYS A 1 3 ? 39.049 28.249 59.421 1.00 0.00 3 CYS A O 11
ATOM 9066 N N . TYR A 1 4 ? 37.671 30.052 59.193 1.00 0.00 4 TYR A N 11
ATOM 9067 C CA . TYR A 1 4 ? 37.812 30.123 57.739 1.00 0.00 4 TYR A CA 11
ATOM 9068 C C . TYR A 1 4 ? 39.176 30.798 57.361 1.00 0.00 4 TYR A C 11
ATOM 9069 O O . TYR A 1 4 ? 39.593 31.756 58.011 1.00 0.00 4 TYR A O 11
ATOM 9087 N N . ASN A 1 5 ? 39.842 30.352 56.230 1.00 0.00 5 ASN A N 11
ATOM 9088 C CA . ASN A 1 5 ? 41.072 31.029 55.767 1.00 0.00 5 ASN A CA 11
ATOM 9089 C C . ASN A 1 5 ? 41.017 31.291 54.229 1.00 0.00 5 ASN A C 11
ATOM 9090 O O . ASN A 1 5 ? 42.053 31.361 53.571 1.00 0.00 5 ASN A O 11
ATOM 9101 N N . HIS A 1 6 ? 39.770 31.525 53.673 1.00 0.00 6 HIS A N 11
ATOM 9102 C CA . HIS A 1 6 ? 39.514 31.741 52.259 1.00 0.00 6 HIS A CA 11
ATOM 9103 C C . HIS A 1 6 ? 39.860 33.181 51.757 1.00 0.00 6 HIS A C 11
ATOM 9104 O O . HIS A 1 6 ? 40.467 33.975 52.471 1.00 0.00 6 HIS A O 11
ATOM 9119 N N . LEU A 1 7 ? 39.399 33.499 50.486 1.00 0.00 7 LEU A N 11
ATOM 9120 C CA . LEU A 1 7 ? 39.485 34.846 49.929 1.00 0.00 7 LEU A CA 11
ATOM 9121 C C . LEU A 1 7 ? 40.945 35.312 49.587 1.00 0.00 7 LEU A C 11
ATOM 9122 O O . LEU A 1 7 ? 41.909 34.555 49.672 1.00 0.00 7 LEU A O 11
ATOM 9138 N N . GLY A 1 8 ? 41.054 36.593 49.071 1.00 0.00 8 GLY A N 11
ATOM 9139 C CA . GLY A 1 8 ? 42.329 37.123 48.587 1.00 0.00 8 GLY A CA 11
ATOM 9140 C C . GLY A 1 8 ? 42.634 36.769 47.099 1.00 0.00 8 GLY A C 11
ATOM 9141 O O . GLY A 1 8 ? 43.798 36.880 46.723 1.00 0.00 8 GLY A O 11
ATOM 9145 N N . THR A 1 9 ? 41.595 36.403 46.247 1.00 0.00 9 THR A N 11
ATOM 9146 C CA . THR A 1 9 ? 41.602 36.089 44.787 1.00 0.00 9 THR A CA 11
ATOM 9147 C C . THR A 1 9 ? 41.435 34.556 44.568 1.00 0.00 9 THR A C 11
ATOM 9148 O O . THR A 1 9 ? 40.772 34.132 43.623 1.00 0.00 9 THR A O 11
ATOM 9159 N N . LYS A 1 10 ? 42.067 33.713 45.464 1.00 0.00 10 LYS A N 11
ATOM 9160 C CA . LYS A 1 10 ? 42.025 32.244 45.343 1.00 0.00 10 LYS A CA 11
ATOM 9161 C C . LYS A 1 10 ? 40.740 31.606 46.000 1.00 0.00 10 LYS A C 11
ATOM 9162 O O . LYS A 1 10 ? 40.089 32.231 46.835 1.00 0.00 10 LYS A O 11
ATOM 9181 N N . PRO A 1 11 ? 40.409 30.300 45.618 1.00 0.00 11 PRO A N 11
ATOM 9182 C CA . PRO A 1 11 ? 39.082 29.764 46.000 1.00 0.00 11 PRO A CA 11
ATOM 9183 C C . PRO A 1 11 ? 38.858 29.429 47.513 1.00 0.00 11 PRO A C 11
ATOM 9184 O O . PRO A 1 11 ? 39.813 29.246 48.260 1.00 0.00 11 PRO A O 11
ATOM 9195 N N . PRO A 1 12 ? 37.537 29.244 47.922 1.00 0.00 12 PRO A N 11
ATOM 9196 C CA . PRO A 1 12 ? 37.160 28.922 49.313 1.00 0.00 12 PRO A CA 11
ATOM 9197 C C . PRO A 1 12 ? 37.880 27.679 49.954 1.00 0.00 12 PRO A C 11
ATOM 9198 O O . PRO A 1 12 ? 38.095 26.647 49.326 1.00 0.00 12 PRO A O 11
ATOM 9209 N N . THR A 1 13 ? 38.199 27.817 51.300 1.00 0.00 13 THR A N 11
ATOM 9210 C CA . THR A 1 13 ? 38.862 26.795 52.123 1.00 0.00 13 THR A CA 11
ATOM 9211 C C . THR A 1 13 ? 38.729 27.222 53.628 1.00 0.00 13 THR A C 11
ATOM 9212 O O . THR A 1 13 ? 38.648 28.404 53.968 1.00 0.00 13 THR A O 11
ATOM 9223 N N . THR A 1 14 ? 38.797 26.193 54.545 1.00 0.00 14 THR A N 11
ATOM 9224 C CA . THR A 1 14 ? 38.672 26.393 55.987 1.00 0.00 14 THR A CA 11
ATOM 9225 C C . THR A 1 14 ? 39.815 25.611 56.711 1.00 0.00 14 THR A C 11
ATOM 9226 O O . THR A 1 14 ? 40.315 24.580 56.261 1.00 0.00 14 THR A O 11
ATOM 9237 N N . GLU A 1 15 ? 40.240 26.185 57.890 1.00 0.00 15 GLU A N 11
ATOM 9238 C CA . GLU A 1 15 ? 41.466 25.791 58.603 1.00 0.00 15 GLU A CA 11
ATOM 9239 C C . GLU A 1 15 ? 40.986 25.112 59.925 1.00 0.00 15 GLU A C 11
ATOM 9240 O O . GLU A 1 15 ? 40.831 25.740 60.971 1.00 0.00 15 GLU A O 11
ATOM 9253 N N . THR A 1 16 ? 40.725 23.749 59.813 1.00 0.00 16 THR A N 11
ATOM 9254 C CA . THR A 1 16 ? 40.295 22.893 60.941 1.00 0.00 16 THR A CA 11
ATOM 9255 C C . THR A 1 16 ? 41.626 22.594 61.703 1.00 0.00 16 THR A C 11
ATOM 9256 O O . THR A 1 16 ? 42.438 21.760 61.309 1.00 0.00 16 THR A O 11
ATOM 9267 N N . CYS A 1 17 ? 41.835 23.338 62.858 1.00 0.00 17 CYS A N 11
ATOM 9268 C CA . CYS A 1 17 ? 43.154 23.422 63.511 1.00 0.00 17 CYS A CA 11
ATOM 9269 C C . CYS A 1 17 ? 43.160 23.035 65.021 1.00 0.00 17 CYS A C 11
ATOM 9270 O O . CYS A 1 17 ? 42.141 23.005 65.711 1.00 0.00 17 CYS A O 11
ATOM 9277 N N . GLN A 1 18 ? 44.423 22.795 65.524 1.00 0.00 18 GLN A N 11
ATOM 9278 C CA . GLN A 1 18 ? 44.658 22.352 66.898 1.00 0.00 18 GLN A CA 11
ATOM 9279 C C . GLN A 1 18 ? 44.738 23.522 67.916 1.00 0.00 18 GLN A C 11
ATOM 9280 O O . GLN A 1 18 ? 44.514 23.284 69.103 1.00 0.00 18 GLN A O 11
ATOM 9294 N N . GLU A 1 19 ? 45.072 24.799 67.487 1.00 0.00 19 GLU A N 11
ATOM 9295 C CA . GLU A 1 19 ? 45.233 25.879 68.465 1.00 0.00 19 GLU A CA 11
ATOM 9296 C C . GLU A 1 19 ? 43.823 26.281 69.027 1.00 0.00 19 GLU A C 11
ATOM 9297 O O . GLU A 1 19 ? 42.834 26.448 68.313 1.00 0.00 19 GLU A O 11
ATOM 9310 N N . ASP A 1 20 ? 43.829 26.492 70.395 1.00 0.00 20 ASP A N 11
ATOM 9311 C CA . ASP A 1 20 ? 42.705 26.784 71.287 1.00 0.00 20 ASP A CA 11
ATOM 9312 C C . ASP A 1 20 ? 41.788 27.892 70.688 1.00 0.00 20 ASP A C 11
ATOM 9313 O O . ASP A 1 20 ? 40.560 27.791 70.697 1.00 0.00 20 ASP A O 11
ATOM 9322 N N . SER A 1 21 ? 42.440 29.034 70.267 1.00 0.00 21 SER A N 11
ATOM 9323 C CA . SER A 1 21 ? 41.740 30.240 69.833 1.00 0.00 21 SER A CA 11
ATOM 9324 C C . SER A 1 21 ? 42.053 30.527 68.336 1.00 0.00 21 SER A C 11
ATOM 9325 O O . SER A 1 21 ? 43.165 30.374 67.825 1.00 0.00 21 SER A O 11
ATOM 9333 N N . CYS A 1 22 ? 40.959 30.970 67.616 1.00 0.00 22 CYS A N 11
ATOM 9334 C CA . CYS A 1 22 ? 41.068 31.334 66.218 1.00 0.00 22 CYS A CA 11
ATOM 9335 C C . CYS A 1 22 ? 40.329 32.681 65.963 1.00 0.00 22 CYS A C 11
ATOM 9336 O O . CYS A 1 22 ? 39.346 33.049 66.606 1.00 0.00 22 CYS A O 11
ATOM 9343 N N . TYR A 1 23 ? 40.903 33.452 64.972 1.00 0.00 23 TYR A N 11
ATOM 9344 C CA . TYR A 1 23 ? 40.626 34.888 64.870 1.00 0.00 23 TYR A CA 11
ATOM 9345 C C . TYR A 1 23 ? 40.027 35.386 63.534 1.00 0.00 23 TYR A C 11
ATOM 9346 O O . TYR A 1 23 ? 40.048 34.697 62.518 1.00 0.00 23 TYR A O 11
ATOM 9364 N N . LYS A 1 24 ? 39.512 36.669 63.621 1.00 0.00 24 LYS A N 11
ATOM 9365 C CA . LYS A 1 24 ? 38.853 37.416 62.540 1.00 0.00 24 LYS A CA 11
ATOM 9366 C C . LYS A 1 24 ? 39.782 38.645 62.208 1.00 0.00 24 LYS A C 11
ATOM 9367 O O . LYS A 1 24 ? 40.003 39.561 62.998 1.00 0.00 24 LYS A O 11
ATOM 9386 N N . ASN A 1 25 ? 40.317 38.640 60.934 1.00 0.00 25 ASN A N 11
ATOM 9387 C CA . ASN A 1 25 ? 41.227 39.650 60.360 1.00 0.00 25 ASN A CA 11
ATOM 9388 C C . ASN A 1 25 ? 40.419 40.240 59.142 1.00 0.00 25 ASN A C 11
ATOM 9389 O O . ASN A 1 25 ? 40.064 39.498 58.228 1.00 0.00 25 ASN A O 11
ATOM 9400 N N . ILE A 1 26 ? 40.161 41.619 59.118 1.00 0.00 26 ILE A N 11
ATOM 9401 C CA . ILE A 1 26 ? 38.971 42.115 58.358 1.00 0.00 26 ILE A CA 11
ATOM 9402 C C . ILE A 1 26 ? 39.181 43.332 57.389 1.00 0.00 26 ILE A C 11
ATOM 9403 O O . ILE A 1 26 ? 38.426 43.509 56.435 1.00 0.00 26 ILE A O 11
ATOM 9419 N N . TRP A 1 27 ? 40.204 44.189 57.710 1.00 0.00 27 TRP A N 11
ATOM 9420 C CA . TRP A 1 27 ? 40.801 45.341 57.026 1.00 0.00 27 TRP A CA 11
ATOM 9421 C C . TRP A 1 27 ? 41.586 44.814 55.732 1.00 0.00 27 TRP A C 11
ATOM 9422 O O . TRP A 1 27 ? 40.988 44.309 54.788 1.00 0.00 27 TRP A O 11
ATOM 9443 N N . THR A 1 28 ? 42.975 44.952 55.698 1.00 0.00 28 THR A N 11
ATOM 9444 C CA . THR A 1 28 ? 43.872 44.503 54.615 1.00 0.00 28 THR A CA 11
ATOM 9445 C C . THR A 1 28 ? 43.934 45.527 53.414 1.00 0.00 28 THR A C 11
ATOM 9446 O O . THR A 1 28 ? 42.996 46.281 53.172 1.00 0.00 28 THR A O 11
ATOM 9457 N N . PHE A 1 29 ? 45.092 45.525 52.633 1.00 0.00 29 PHE A N 11
ATOM 9458 C CA . PHE A 1 29 ? 45.198 46.395 51.456 1.00 0.00 29 PHE A CA 11
ATOM 9459 C C . PHE A 1 29 ? 44.236 45.920 50.329 1.00 0.00 29 PHE A C 11
ATOM 9460 O O . PHE A 1 29 ? 43.734 46.763 49.585 1.00 0.00 29 PHE A O 11
ATOM 9477 N N . ASP A 1 30 ? 43.961 44.570 50.202 1.00 0.00 30 ASP A N 11
ATOM 9478 C CA . ASP A 1 30 ? 42.978 44.024 49.277 1.00 0.00 30 ASP A CA 11
ATOM 9479 C C . ASP A 1 30 ? 41.508 44.227 49.816 1.00 0.00 30 ASP A C 11
ATOM 9480 O O . ASP A 1 30 ? 40.580 43.927 49.064 1.00 0.00 30 ASP A O 11
ATOM 9489 N N . ASN A 1 31 ? 41.251 44.774 51.075 1.00 0.00 31 ASN A N 11
ATOM 9490 C CA . ASN A 1 31 ? 39.925 45.066 51.632 1.00 0.00 31 ASN A CA 11
ATOM 9491 C C . ASN A 1 31 ? 39.166 43.706 51.624 1.00 0.00 31 ASN A C 11
ATOM 9492 O O . ASN A 1 31 ? 38.245 43.487 50.837 1.00 0.00 31 ASN A O 11
ATOM 9503 N N . ILE A 1 32 ? 39.562 42.783 52.583 1.00 0.00 32 ILE A N 11
ATOM 9504 C CA . ILE A 1 32 ? 39.040 41.426 52.507 1.00 0.00 32 ILE A CA 11
ATOM 9505 C C . ILE A 1 32 ? 39.129 40.697 53.887 1.00 0.00 32 ILE A C 11
ATOM 9506 O O . ILE A 1 32 ? 39.987 40.987 54.721 1.00 0.00 32 ILE A O 11
ATOM 9522 N N . ILE A 1 33 ? 38.204 39.683 54.107 1.00 0.00 33 ILE A N 11
ATOM 9523 C CA . ILE A 1 33 ? 38.276 38.875 55.341 1.00 0.00 33 ILE A CA 11
ATOM 9524 C C . ILE A 1 33 ? 39.227 37.671 54.999 1.00 0.00 33 ILE A C 11
ATOM 9525 O O . ILE A 1 33 ? 38.965 36.901 54.077 1.00 0.00 33 ILE A O 11
ATOM 9541 N N . ARG A 1 34 ? 40.372 37.481 55.758 1.00 0.00 34 ARG A N 11
ATOM 9542 C CA . ARG A 1 34 ? 41.340 36.452 55.364 1.00 0.00 34 ARG A CA 11
ATOM 9543 C C . ARG A 1 34 ? 42.170 36.295 56.666 1.00 0.00 34 ARG A C 11
ATOM 9544 O O . ARG A 1 34 ? 43.075 37.048 57.016 1.00 0.00 34 ARG A O 11
ATOM 9565 N N . ARG A 1 35 ? 41.709 35.249 57.436 1.00 0.00 35 ARG A N 11
ATOM 9566 C CA . ARG A 1 35 ? 41.943 35.066 58.862 1.00 0.00 35 ARG A CA 11
ATOM 9567 C C . ARG A 1 35 ? 42.249 33.578 59.218 1.00 0.00 35 ARG A C 11
ATOM 9568 O O . ARG A 1 35 ? 42.503 32.781 58.316 1.00 0.00 35 ARG A O 11
ATOM 9589 N N . GLY A 1 36 ? 42.276 33.222 60.565 1.00 0.00 36 GLY A N 11
ATOM 9590 C CA . GLY A 1 36 ? 42.567 31.799 60.809 1.00 0.00 36 GLY A CA 11
ATOM 9591 C C . GLY A 1 36 ? 42.963 31.347 62.228 1.00 0.00 36 GLY A C 11
ATOM 9592 O O . GLY A 1 36 ? 42.743 32.050 63.206 1.00 0.00 36 GLY A O 11
ATOM 9596 N N . CYS A 1 37 ? 43.525 30.075 62.313 1.00 0.00 37 CYS A N 11
ATOM 9597 C CA . CYS A 1 37 ? 43.914 29.533 63.624 1.00 0.00 37 CYS A CA 11
ATOM 9598 C C . CYS A 1 37 ? 45.309 30.071 64.058 1.00 0.00 37 CYS A C 11
ATOM 9599 O O . CYS A 1 37 ? 46.309 30.016 63.343 1.00 0.00 37 CYS A O 11
ATOM 9606 N N . GLY A 1 38 ? 45.345 30.653 65.317 1.00 0.00 38 GLY A N 11
ATOM 9607 C CA . GLY A 1 38 ? 46.642 31.002 65.878 1.00 0.00 38 GLY A CA 11
ATOM 9608 C C . GLY A 1 38 ? 46.328 31.382 67.324 1.00 0.00 38 GLY A C 11
ATOM 9609 O O . GLY A 1 38 ? 46.541 30.642 68.277 1.00 0.00 38 GLY A O 11
ATOM 9613 N N . CYS A 1 39 ? 45.745 32.632 67.420 1.00 0.00 39 CYS A N 11
ATOM 9614 C CA . CYS A 1 39 ? 45.342 33.245 68.669 1.00 0.00 39 CYS A CA 11
ATOM 9615 C C . CYS A 1 39 ? 46.542 33.712 69.535 1.00 0.00 39 CYS A C 11
ATOM 9616 O O . CYS A 1 39 ? 47.704 33.681 69.135 1.00 0.00 39 CYS A O 11
ATOM 9623 N N . PHE A 1 40 ? 46.175 34.162 70.784 1.00 0.00 40 PHE A N 11
ATOM 9624 C CA . PHE A 1 40 ? 47.139 34.463 71.827 1.00 0.00 40 PHE A CA 11
ATOM 9625 C C . PHE A 1 40 ? 48.014 35.704 71.421 1.00 0.00 40 PHE A C 11
ATOM 9626 O O . PHE A 1 40 ? 49.191 35.784 71.766 1.00 0.00 40 PHE A O 11
ATOM 9643 N N . THR A 1 41 ? 47.359 36.735 70.759 1.00 0.00 41 THR A N 11
ATOM 9644 C CA . THR A 1 41 ? 47.956 38.057 70.460 1.00 0.00 41 THR A CA 11
ATOM 9645 C C . THR A 1 41 ? 47.221 39.008 71.483 1.00 0.00 41 THR A C 11
ATOM 9646 O O . THR A 1 41 ? 46.016 39.241 71.375 1.00 0.00 41 THR A O 11
ATOM 9657 N N . PRO A 1 42 ? 47.965 39.567 72.523 1.00 0.00 42 PRO A N 11
ATOM 9658 C CA . PRO A 1 42 ? 47.337 40.378 73.582 1.00 0.00 42 PRO A CA 11
ATOM 9659 C C . PRO A 1 42 ? 47.019 41.794 72.999 1.00 0.00 42 PRO A C 11
ATOM 9660 O O . PRO A 1 42 ? 47.872 42.484 72.440 1.00 0.00 42 PRO A O 11
ATOM 9671 N N . ARG A 1 43 ? 45.727 42.277 73.200 1.00 0.00 43 ARG A N 11
ATOM 9672 C CA . ARG A 1 43 ? 45.386 43.568 72.620 1.00 0.00 43 ARG A CA 11
ATOM 9673 C C . ARG A 1 43 ? 44.064 44.154 73.209 1.00 0.00 43 ARG A C 11
ATOM 9674 O O . ARG A 1 43 ? 43.054 43.478 73.387 1.00 0.00 43 ARG A O 11
ATOM 9695 N N . GLY A 1 44 ? 44.095 45.522 73.458 1.00 0.00 44 GLY A N 11
ATOM 9696 C CA . GLY A 1 44 ? 42.875 46.288 73.751 1.00 0.00 44 GLY A CA 11
ATOM 9697 C C . GLY A 1 44 ? 42.330 46.603 72.348 1.00 0.00 44 GLY A C 11
ATOM 9698 O O . GLY A 1 44 ? 41.387 45.978 71.869 1.00 0.00 44 GLY A O 11
ATOM 9702 N N . ASP A 1 45 ? 43.019 47.598 71.667 1.00 0.00 45 ASP A N 11
ATOM 9703 C CA . ASP A 1 45 ? 42.823 47.763 70.229 1.00 0.00 45 ASP A CA 11
ATOM 9704 C C . ASP A 1 45 ? 44.247 48.144 69.693 1.00 0.00 45 ASP A C 11
ATOM 9705 O O . ASP A 1 45 ? 44.509 49.219 69.166 1.00 0.00 45 ASP A O 11
ATOM 9714 N N . MET A 1 46 ? 45.183 47.139 69.875 1.00 0.00 46 MET A N 11
ATOM 9715 C CA . MET A 1 46 ? 46.588 47.147 69.421 1.00 0.00 46 MET A CA 11
ATOM 9716 C C . MET A 1 46 ? 46.722 46.258 68.126 1.00 0.00 46 MET A C 11
ATOM 9717 O O . MET A 1 46 ? 45.819 45.467 67.843 1.00 0.00 46 MET A O 11
ATOM 9731 N N . PRO A 1 47 ? 47.870 46.356 67.335 1.00 0.00 47 PRO A N 11
ATOM 9732 C CA . PRO A 1 47 ? 47.903 45.579 66.082 1.00 0.00 47 PRO A CA 11
ATOM 9733 C C . PRO A 1 47 ? 47.732 44.047 66.295 1.00 0.00 47 PRO A C 11
ATOM 9734 O O . PRO A 1 47 ? 48.115 43.455 67.303 1.00 0.00 47 PRO A O 11
ATOM 9745 N N . GLY A 1 48 ? 47.173 43.397 65.210 1.00 0.00 48 GLY A N 11
ATOM 9746 C CA . GLY A 1 48 ? 46.823 41.970 65.220 1.00 0.00 48 GLY A CA 11
ATOM 9747 C C . GLY A 1 48 ? 45.277 41.805 65.198 1.00 0.00 48 GLY A C 11
ATOM 9748 O O . GLY A 1 48 ? 44.528 42.716 65.550 1.00 0.00 48 GLY A O 11
ATOM 9752 N N . PRO A 1 49 ? 44.800 40.562 64.834 1.00 0.00 49 PRO A N 11
ATOM 9753 C CA . PRO A 1 49 ? 43.355 40.335 64.683 1.00 0.00 49 PRO A CA 11
ATOM 9754 C C . PRO A 1 49 ? 42.622 40.098 66.030 1.00 0.00 49 PRO A C 11
ATOM 9755 O O . PRO A 1 49 ? 43.194 39.713 67.045 1.00 0.00 49 PRO A O 11
ATOM 9766 N N . TYR A 1 50 ? 41.255 40.334 65.972 1.00 0.00 50 TYR A N 11
ATOM 9767 C CA . TYR A 1 50 ? 40.407 40.125 67.156 1.00 0.00 50 TYR A CA 11
ATOM 9768 C C . TYR A 1 50 ? 40.065 38.606 67.247 1.00 0.00 50 TYR A C 11
ATOM 9769 O O . TYR A 1 50 ? 39.835 37.960 66.224 1.00 0.00 50 TYR A O 11
ATOM 9787 N N . CYS A 1 51 ? 40.004 38.024 68.507 1.00 0.00 51 CYS A N 11
ATOM 9788 C CA . CYS A 1 51 ? 39.849 36.567 68.611 1.00 0.00 51 CYS A CA 11
ATOM 9789 C C . CYS A 1 51 ? 38.683 36.079 69.521 1.00 0.00 51 CYS A C 11
ATOM 9790 O O . CYS A 1 51 ? 38.297 36.680 70.519 1.00 0.00 51 CYS A O 11
ATOM 9797 N N . CYS A 1 52 ? 38.205 34.847 69.135 1.00 0.00 52 CYS A N 11
ATOM 9798 C CA . CYS A 1 52 ? 37.258 34.029 69.882 1.00 0.00 52 CYS A CA 11
ATOM 9799 C C . CYS A 1 52 ? 37.883 32.607 70.084 1.00 0.00 52 CYS A C 11
ATOM 9800 O O . CYS A 1 52 ? 38.851 32.239 69.417 1.00 0.00 52 CYS A O 11
ATOM 9807 N N . GLU A 1 53 ? 37.312 31.788 71.032 1.00 0.00 53 GLU A N 11
ATOM 9808 C CA . GLU A 1 53 ? 37.856 30.433 71.280 1.00 0.00 53 GLU A CA 11
ATOM 9809 C C . GLU A 1 53 ? 36.728 29.369 71.183 1.00 0.00 53 GLU A C 11
ATOM 9810 O O . GLU A 1 53 ? 36.774 28.320 71.823 1.00 0.00 53 GLU A O 11
ATOM 9823 N N . SER A 1 54 ? 35.742 29.632 70.257 1.00 0.00 54 SER A N 11
ATOM 9824 C CA . SER A 1 54 ? 34.616 28.744 69.979 1.00 0.00 54 SER A CA 11
ATOM 9825 C C . SER A 1 54 ? 34.493 28.493 68.440 1.00 0.00 54 SER A C 11
ATOM 9826 O O . SER A 1 54 ? 35.217 29.102 67.651 1.00 0.00 54 SER A O 11
ATOM 9834 N N . ASP A 1 55 ? 33.598 27.512 68.027 1.00 0.00 55 ASP A N 11
ATOM 9835 C CA . ASP A 1 55 ? 33.635 27.099 66.614 1.00 0.00 55 ASP A CA 11
ATOM 9836 C C . ASP A 1 55 ? 32.931 28.208 65.767 1.00 0.00 55 ASP A C 11
ATOM 9837 O O . ASP A 1 55 ? 31.767 28.547 65.975 1.00 0.00 55 ASP A O 11
ATOM 9846 N N . LYS A 1 56 ? 33.703 28.786 64.764 1.00 0.00 56 LYS A N 11
ATOM 9847 C CA . LYS A 1 56 ? 33.274 29.818 63.826 1.00 0.00 56 LYS A CA 11
ATOM 9848 C C . LYS A 1 56 ? 33.185 31.188 64.575 1.00 0.00 56 LYS A C 11
ATOM 9849 O O . LYS A 1 56 ? 33.799 32.162 64.146 1.00 0.00 56 LYS A O 11
ATOM 9868 N N . CYS A 1 57 ? 32.368 31.239 65.689 1.00 0.00 57 CYS A N 11
ATOM 9869 C CA . CYS A 1 57 ? 32.143 32.353 66.609 1.00 0.00 57 CYS A CA 11
ATOM 9870 C C . CYS A 1 57 ? 31.879 33.615 65.729 1.00 0.00 57 CYS A C 11
ATOM 9871 O O . CYS A 1 57 ? 32.533 34.645 65.864 1.00 0.00 57 CYS A O 11
ATOM 9878 N N . ASN A 1 58 ? 30.822 33.507 64.836 1.00 0.00 58 ASN A N 11
ATOM 9879 C CA . ASN A 1 58 ? 30.280 34.608 64.049 1.00 0.00 58 ASN A CA 11
ATOM 9880 C C . ASN A 1 58 ? 31.328 35.023 62.963 1.00 0.00 58 ASN A C 11
ATOM 9881 O O . ASN A 1 58 ? 31.952 36.079 63.034 1.00 0.00 58 ASN A O 11
ATOM 9892 N N . LEU A 1 59 ? 31.490 34.105 61.934 1.00 0.00 59 LEU A N 11
ATOM 9893 C CA . LEU A 1 59 ? 32.152 34.349 60.632 1.00 0.00 59 LEU A CA 11
ATOM 9894 C C . LEU A 1 59 ? 33.715 34.725 60.726 1.00 0.00 59 LEU A C 11
ATOM 9895 O O . LEU A 1 59 ? 34.088 35.760 60.168 1.00 0.00 59 LEU A O 11
ATOM 9912 N N . ARG A 1 1 ? 40.060 24.493 67.580 1.00 0.00 1 ARG A N 12
ATOM 9913 C CA . ARG A 1 1 ? 38.802 24.091 66.801 1.00 0.00 1 ARG A CA 12
ATOM 9914 C C . ARG A 1 1 ? 39.022 24.507 65.314 1.00 0.00 1 ARG A C 12
ATOM 9915 O O . ARG A 1 1 ? 40.066 25.075 64.999 1.00 0.00 1 ARG A O 12
ATOM 9938 N N . ILE A 1 2 ? 38.064 24.137 64.375 1.00 0.00 2 ILE A N 12
ATOM 9939 C CA . ILE A 1 2 ? 38.274 24.476 62.952 1.00 0.00 2 ILE A CA 12
ATOM 9940 C C . ILE A 1 2 ? 37.647 25.881 62.667 1.00 0.00 2 ILE A C 12
ATOM 9941 O O . ILE A 1 2 ? 36.484 26.161 62.959 1.00 0.00 2 ILE A O 12
ATOM 9957 N N . CYS A 1 3 ? 38.461 26.769 61.991 1.00 0.00 3 CYS A N 12
ATOM 9958 C CA . CYS A 1 3 ? 37.951 28.007 61.422 1.00 0.00 3 CYS A CA 12
ATOM 9959 C C . CYS A 1 3 ? 38.686 28.224 60.052 1.00 0.00 3 CYS A C 12
ATOM 9960 O O . CYS A 1 3 ? 39.872 27.942 59.897 1.00 0.00 3 CYS A O 12
ATOM 9967 N N . TYR A 1 4 ? 37.923 28.723 58.997 1.00 0.00 4 TYR A N 12
ATOM 9968 C CA . TYR A 1 4 ? 38.448 28.700 57.624 1.00 0.00 4 TYR A CA 12
ATOM 9969 C C . TYR A 1 4 ? 39.536 29.796 57.310 1.00 0.00 4 TYR A C 12
ATOM 9970 O O . TYR A 1 4 ? 39.949 30.547 58.185 1.00 0.00 4 TYR A O 12
ATOM 9988 N N . ASN A 1 5 ? 39.961 29.876 55.992 1.00 0.00 5 ASN A N 12
ATOM 9989 C CA . ASN A 1 5 ? 40.828 30.955 55.513 1.00 0.00 5 ASN A CA 12
ATOM 9990 C C . ASN A 1 5 ? 40.555 31.071 53.973 1.00 0.00 5 ASN A C 12
ATOM 9991 O O . ASN A 1 5 ? 41.494 31.140 53.189 1.00 0.00 5 ASN A O 12
ATOM 10002 N N . HIS A 1 6 ? 39.233 31.094 53.551 1.00 0.00 6 HIS A N 12
ATOM 10003 C CA . HIS A 1 6 ? 38.747 31.220 52.166 1.00 0.00 6 HIS A CA 12
ATOM 10004 C C . HIS A 1 6 ? 38.598 32.730 51.766 1.00 0.00 6 HIS A C 12
ATOM 10005 O O . HIS A 1 6 ? 39.364 33.590 52.197 1.00 0.00 6 HIS A O 12
ATOM 10020 N N . LEU A 1 7 ? 37.542 33.050 50.927 1.00 0.00 7 LEU A N 12
ATOM 10021 C CA . LEU A 1 7 ? 37.297 34.420 50.507 1.00 0.00 7 LEU A CA 12
ATOM 10022 C C . LEU A 1 7 ? 38.490 34.978 49.638 1.00 0.00 7 LEU A C 12
ATOM 10023 O O . LEU A 1 7 ? 39.416 34.276 49.239 1.00 0.00 7 LEU A O 12
ATOM 10039 N N . GLY A 1 8 ? 38.329 36.288 49.220 1.00 0.00 8 GLY A N 12
ATOM 10040 C CA . GLY A 1 8 ? 39.248 36.916 48.278 1.00 0.00 8 GLY A CA 12
ATOM 10041 C C . GLY A 1 8 ? 38.964 36.519 46.786 1.00 0.00 8 GLY A C 12
ATOM 10042 O O . GLY A 1 8 ? 39.639 37.067 45.916 1.00 0.00 8 GLY A O 12
ATOM 10046 N N . THR A 1 9 ? 37.971 35.585 46.506 1.00 0.00 9 THR A N 12
ATOM 10047 C CA . THR A 1 9 ? 37.513 34.961 45.231 1.00 0.00 9 THR A CA 12
ATOM 10048 C C . THR A 1 9 ? 38.000 33.485 45.219 1.00 0.00 9 THR A C 12
ATOM 10049 O O . THR A 1 9 ? 37.248 32.578 44.871 1.00 0.00 9 THR A O 12
ATOM 10060 N N . LYS A 1 10 ? 39.308 33.271 45.613 1.00 0.00 10 LYS A N 12
ATOM 10061 C CA . LYS A 1 10 ? 39.962 31.961 45.684 1.00 0.00 10 LYS A CA 12
ATOM 10062 C C . LYS A 1 10 ? 39.158 31.037 46.716 1.00 0.00 10 LYS A C 12
ATOM 10063 O O . LYS A 1 10 ? 38.927 31.478 47.839 1.00 0.00 10 LYS A O 12
ATOM 10082 N N . PRO A 1 11 ? 38.812 29.706 46.382 1.00 0.00 11 PRO A N 12
ATOM 10083 C CA . PRO A 1 11 ? 37.983 28.905 47.357 1.00 0.00 11 PRO A CA 12
ATOM 10084 C C . PRO A 1 11 ? 38.625 27.779 48.292 1.00 0.00 11 PRO A C 12
ATOM 10085 O O . PRO A 1 11 ? 37.882 27.380 49.189 1.00 0.00 11 PRO A O 12
ATOM 10096 N N . PRO A 1 12 ? 39.965 27.348 48.243 1.00 0.00 12 PRO A N 12
ATOM 10097 C CA . PRO A 1 12 ? 40.337 26.141 49.041 1.00 0.00 12 PRO A CA 12
ATOM 10098 C C . PRO A 1 12 ? 40.862 26.084 50.520 1.00 0.00 12 PRO A C 12
ATOM 10099 O O . PRO A 1 12 ? 40.653 25.022 51.113 1.00 0.00 12 PRO A O 12
ATOM 10110 N N . THR A 1 13 ? 41.586 27.098 51.140 1.00 0.00 13 THR A N 12
ATOM 10111 C CA . THR A 1 13 ? 42.156 26.840 52.477 1.00 0.00 13 THR A CA 12
ATOM 10112 C C . THR A 1 13 ? 41.155 26.996 53.672 1.00 0.00 13 THR A C 12
ATOM 10113 O O . THR A 1 13 ? 40.387 27.943 53.810 1.00 0.00 13 THR A O 12
ATOM 10124 N N . THR A 1 14 ? 41.311 26.010 54.627 1.00 0.00 14 THR A N 12
ATOM 10125 C CA . THR A 1 14 ? 40.712 25.916 55.958 1.00 0.00 14 THR A CA 12
ATOM 10126 C C . THR A 1 14 ? 41.851 25.632 57.011 1.00 0.00 14 THR A C 12
ATOM 10127 O O . THR A 1 14 ? 42.968 25.281 56.628 1.00 0.00 14 THR A O 12
ATOM 10138 N N . GLU A 1 15 ? 41.565 25.822 58.356 1.00 0.00 15 GLU A N 12
ATOM 10139 C CA . GLU A 1 15 ? 42.630 25.652 59.368 1.00 0.00 15 GLU A CA 12
ATOM 10140 C C . GLU A 1 15 ? 42.053 24.768 60.525 1.00 0.00 15 GLU A C 12
ATOM 10141 O O . GLU A 1 15 ? 41.308 25.233 61.387 1.00 0.00 15 GLU A O 12
ATOM 10154 N N . THR A 1 16 ? 42.433 23.426 60.531 1.00 0.00 16 THR A N 12
ATOM 10155 C CA . THR A 1 16 ? 42.116 22.548 61.676 1.00 0.00 16 THR A CA 12
ATOM 10156 C C . THR A 1 16 ? 43.215 22.928 62.717 1.00 0.00 16 THR A C 12
ATOM 10157 O O . THR A 1 16 ? 44.376 22.532 62.604 1.00 0.00 16 THR A O 12
ATOM 10168 N N . CYS A 1 17 ? 42.819 23.725 63.781 1.00 0.00 17 CYS A N 12
ATOM 10169 C CA . CYS A 1 17 ? 43.805 24.310 64.699 1.00 0.00 17 CYS A CA 12
ATOM 10170 C C . CYS A 1 17 ? 43.544 23.870 66.171 1.00 0.00 17 CYS A C 12
ATOM 10171 O O . CYS A 1 17 ? 42.414 23.694 66.629 1.00 0.00 17 CYS A O 12
ATOM 10178 N N . GLN A 1 18 ? 44.684 23.778 66.933 1.00 0.00 18 GLN A N 12
ATOM 10179 C CA . GLN A 1 18 ? 44.713 23.497 68.367 1.00 0.00 18 GLN A CA 12
ATOM 10180 C C . GLN A 1 18 ? 45.055 24.799 69.163 1.00 0.00 18 GLN A C 12
ATOM 10181 O O . GLN A 1 18 ? 44.926 24.806 70.387 1.00 0.00 18 GLN A O 12
ATOM 10195 N N . GLU A 1 19 ? 45.491 25.941 68.483 1.00 0.00 19 GLU A N 12
ATOM 10196 C CA . GLU A 1 19 ? 45.582 27.232 69.166 1.00 0.00 19 GLU A CA 12
ATOM 10197 C C . GLU A 1 19 ? 44.067 27.598 69.379 1.00 0.00 19 GLU A C 12
ATOM 10198 O O . GLU A 1 19 ? 43.360 27.997 68.458 1.00 0.00 19 GLU A O 12
ATOM 10211 N N . ASP A 1 20 ? 43.615 27.460 70.683 1.00 0.00 20 ASP A N 12
ATOM 10212 C CA . ASP A 1 20 ? 42.272 27.519 71.259 1.00 0.00 20 ASP A CA 12
ATOM 10213 C C . ASP A 1 20 ? 41.402 28.784 70.923 1.00 0.00 20 ASP A C 12
ATOM 10214 O O . ASP A 1 20 ? 40.303 28.891 71.475 1.00 0.00 20 ASP A O 12
ATOM 10223 N N . SER A 1 21 ? 41.874 29.793 70.109 1.00 0.00 21 SER A N 12
ATOM 10224 C CA . SER A 1 21 ? 41.027 30.913 69.716 1.00 0.00 21 SER A CA 12
ATOM 10225 C C . SER A 1 21 ? 41.454 31.350 68.288 1.00 0.00 21 SER A C 12
ATOM 10226 O O . SER A 1 21 ? 42.618 31.252 67.884 1.00 0.00 21 SER A O 12
ATOM 10234 N N . CYS A 1 22 ? 40.438 31.847 67.495 1.00 0.00 22 CYS A N 12
ATOM 10235 C CA . CYS A 1 22 ? 40.768 32.273 66.151 1.00 0.00 22 CYS A CA 12
ATOM 10236 C C . CYS A 1 22 ? 40.019 33.556 65.743 1.00 0.00 22 CYS A C 12
ATOM 10237 O O . CYS A 1 22 ? 38.903 33.860 66.163 1.00 0.00 22 CYS A O 12
ATOM 10244 N N . TYR A 1 23 ? 40.714 34.304 64.816 1.00 0.00 23 TYR A N 12
ATOM 10245 C CA . TYR A 1 23 ? 40.350 35.687 64.546 1.00 0.00 23 TYR A CA 12
ATOM 10246 C C . TYR A 1 23 ? 39.807 35.938 63.131 1.00 0.00 23 TYR A C 12
ATOM 10247 O O . TYR A 1 23 ? 40.019 35.180 62.185 1.00 0.00 23 TYR A O 12
ATOM 10265 N N . LYS A 1 24 ? 39.088 37.112 63.074 1.00 0.00 24 LYS A N 12
ATOM 10266 C CA . LYS A 1 24 ? 38.382 37.652 61.914 1.00 0.00 24 LYS A CA 12
ATOM 10267 C C . LYS A 1 24 ? 39.139 38.999 61.637 1.00 0.00 24 LYS A C 12
ATOM 10268 O O . LYS A 1 24 ? 39.057 40.001 62.343 1.00 0.00 24 LYS A O 12
ATOM 10287 N N . ASN A 1 25 ? 39.937 38.964 60.514 1.00 0.00 25 ASN A N 12
ATOM 10288 C CA . ASN A 1 25 ? 40.900 39.993 60.072 1.00 0.00 25 ASN A CA 12
ATOM 10289 C C . ASN A 1 25 ? 40.280 40.497 58.712 1.00 0.00 25 ASN A C 12
ATOM 10290 O O . ASN A 1 25 ? 40.099 39.741 57.761 1.00 0.00 25 ASN A O 12
ATOM 10301 N N . ILE A 1 26 ? 39.967 41.855 58.643 1.00 0.00 26 ILE A N 12
ATOM 10302 C CA . ILE A 1 26 ? 38.890 42.373 57.742 1.00 0.00 26 ILE A CA 12
ATOM 10303 C C . ILE A 1 26 ? 39.297 43.432 56.643 1.00 0.00 26 ILE A C 12
ATOM 10304 O O . ILE A 1 26 ? 38.527 43.761 55.743 1.00 0.00 26 ILE A O 12
ATOM 10320 N N . TRP A 1 27 ? 40.544 43.974 56.780 1.00 0.00 27 TRP A N 12
ATOM 10321 C CA . TRP A 1 27 ? 41.344 44.987 56.068 1.00 0.00 27 TRP A CA 12
ATOM 10322 C C . TRP A 1 27 ? 42.413 44.338 55.125 1.00 0.00 27 TRP A C 12
ATOM 10323 O O . TRP A 1 27 ? 43.442 44.977 54.890 1.00 0.00 27 TRP A O 12
ATOM 10344 N N . THR A 1 28 ? 42.219 43.084 54.554 1.00 0.00 28 THR A N 12
ATOM 10345 C CA . THR A 1 28 ? 43.317 42.524 53.748 1.00 0.00 28 THR A CA 12
ATOM 10346 C C . THR A 1 28 ? 43.389 43.156 52.315 1.00 0.00 28 THR A C 12
ATOM 10347 O O . THR A 1 28 ? 42.592 44.007 51.935 1.00 0.00 28 THR A O 12
ATOM 10358 N N . PHE A 1 29 ? 44.421 42.688 51.522 1.00 0.00 29 PHE A N 12
ATOM 10359 C CA . PHE A 1 29 ? 44.685 43.198 50.170 1.00 0.00 29 PHE A CA 12
ATOM 10360 C C . PHE A 1 29 ? 43.449 42.976 49.271 1.00 0.00 29 PHE A C 12
ATOM 10361 O O . PHE A 1 29 ? 43.070 43.859 48.502 1.00 0.00 29 PHE A O 12
ATOM 10378 N N . ASP A 1 30 ? 42.835 41.743 49.370 1.00 0.00 30 ASP A N 12
ATOM 10379 C CA . ASP A 1 30 ? 41.663 41.383 48.595 1.00 0.00 30 ASP A CA 12
ATOM 10380 C C . ASP A 1 30 ? 40.397 42.212 49.095 1.00 0.00 30 ASP A C 12
ATOM 10381 O O . ASP A 1 30 ? 39.324 42.016 48.527 1.00 0.00 30 ASP A O 12
ATOM 10390 N N . ASN A 1 31 ? 40.488 43.143 50.136 1.00 0.00 31 ASN A N 12
ATOM 10391 C CA . ASN A 1 31 ? 39.413 43.974 50.701 1.00 0.00 31 ASN A CA 12
ATOM 10392 C C . ASN A 1 31 ? 38.378 42.950 51.226 1.00 0.00 31 ASN A C 12
ATOM 10393 O O . ASN A 1 31 ? 37.289 42.801 50.675 1.00 0.00 31 ASN A O 12
ATOM 10404 N N . ILE A 1 32 ? 38.740 42.282 52.401 1.00 0.00 32 ILE A N 12
ATOM 10405 C CA . ILE A 1 32 ? 38.004 41.062 52.684 1.00 0.00 32 ILE A CA 12
ATOM 10406 C C . ILE A 1 32 ? 38.185 40.499 54.131 1.00 0.00 32 ILE A C 12
ATOM 10407 O O . ILE A 1 32 ? 39.120 40.841 54.850 1.00 0.00 32 ILE A O 12
ATOM 10423 N N . ILE A 1 33 ? 37.262 39.527 54.489 1.00 0.00 33 ILE A N 12
ATOM 10424 C CA . ILE A 1 33 ? 37.335 38.749 55.739 1.00 0.00 33 ILE A CA 12
ATOM 10425 C C . ILE A 1 33 ? 38.240 37.505 55.372 1.00 0.00 33 ILE A C 12
ATOM 10426 O O . ILE A 1 33 ? 37.764 36.507 54.834 1.00 0.00 33 ILE A O 12
ATOM 10442 N N . ARG A 1 34 ? 39.594 37.561 55.660 1.00 0.00 34 ARG A N 12
ATOM 10443 C CA . ARG A 1 34 ? 40.518 36.461 55.306 1.00 0.00 34 ARG A CA 12
ATOM 10444 C C . ARG A 1 34 ? 41.562 36.460 56.462 1.00 0.00 34 ARG A C 12
ATOM 10445 O O . ARG A 1 34 ? 42.157 37.469 56.837 1.00 0.00 34 ARG A O 12
ATOM 10466 N N . ARG A 1 35 ? 41.752 35.215 57.072 1.00 0.00 35 ARG A N 12
ATOM 10467 C CA . ARG A 1 35 ? 42.043 35.233 58.491 1.00 0.00 35 ARG A CA 12
ATOM 10468 C C . ARG A 1 35 ? 42.522 33.865 59.077 1.00 0.00 35 ARG A C 12
ATOM 10469 O O . ARG A 1 35 ? 42.931 32.975 58.333 1.00 0.00 35 ARG A O 12
ATOM 10490 N N . GLY A 1 36 ? 42.524 33.735 60.465 1.00 0.00 36 GLY A N 12
ATOM 10491 C CA . GLY A 1 36 ? 43.086 32.473 60.971 1.00 0.00 36 GLY A CA 12
ATOM 10492 C C . GLY A 1 36 ? 43.343 32.374 62.488 1.00 0.00 36 GLY A C 12
ATOM 10493 O O . GLY A 1 36 ? 42.865 33.185 63.270 1.00 0.00 36 GLY A O 12
ATOM 10497 N N . CYS A 1 37 ? 44.122 31.300 62.897 1.00 0.00 37 CYS A N 12
ATOM 10498 C CA . CYS A 1 37 ? 44.409 31.060 64.316 1.00 0.00 37 CYS A CA 12
ATOM 10499 C C . CYS A 1 37 ? 45.350 32.169 64.894 1.00 0.00 37 CYS A C 12
ATOM 10500 O O . CYS A 1 37 ? 46.447 32.443 64.411 1.00 0.00 37 CYS A O 12
ATOM 10507 N N . GLY A 1 38 ? 44.849 32.850 66.001 1.00 0.00 38 GLY A N 12
ATOM 10508 C CA . GLY A 1 38 ? 45.740 33.740 66.735 1.00 0.00 38 GLY A CA 12
ATOM 10509 C C . GLY A 1 38 ? 44.950 34.146 68.010 1.00 0.00 38 GLY A C 12
ATOM 10510 O O . GLY A 1 38 ? 44.694 33.325 68.888 1.00 0.00 38 GLY A O 12
ATOM 10514 N N . CYS A 1 39 ? 44.548 35.476 68.085 1.00 0.00 39 CYS A N 12
ATOM 10515 C CA . CYS A 1 39 ? 43.682 36.032 69.139 1.00 0.00 39 CYS A CA 12
ATOM 10516 C C . CYS A 1 39 ? 44.436 36.231 70.487 1.00 0.00 39 CYS A C 12
ATOM 10517 O O . CYS A 1 39 ? 44.246 37.232 71.176 1.00 0.00 39 CYS A O 12
ATOM 10524 N N . PHE A 1 40 ? 45.291 35.214 70.868 1.00 0.00 40 PHE A N 12
ATOM 10525 C CA . PHE A 1 40 ? 46.197 35.293 72.014 1.00 0.00 40 PHE A CA 12
ATOM 10526 C C . PHE A 1 40 ? 47.385 36.208 71.483 1.00 0.00 40 PHE A C 12
ATOM 10527 O O . PHE A 1 40 ? 48.535 35.782 71.451 1.00 0.00 40 PHE A O 12
ATOM 10544 N N . THR A 1 41 ? 47.058 37.495 71.049 1.00 0.00 41 THR A N 12
ATOM 10545 C CA . THR A 1 41 ? 47.983 38.420 70.366 1.00 0.00 41 THR A CA 12
ATOM 10546 C C . THR A 1 41 ? 49.016 38.995 71.408 1.00 0.00 41 THR A C 12
ATOM 10547 O O . THR A 1 41 ? 48.620 39.551 72.433 1.00 0.00 41 THR A O 12
ATOM 10558 N N . PRO A 1 42 ? 50.374 38.982 71.070 1.00 0.00 42 PRO A N 12
ATOM 10559 C CA . PRO A 1 42 ? 51.388 39.624 71.939 1.00 0.00 42 PRO A CA 12
ATOM 10560 C C . PRO A 1 42 ? 51.233 41.167 71.687 1.00 0.00 42 PRO A C 12
ATOM 10561 O O . PRO A 1 42 ? 51.801 41.744 70.762 1.00 0.00 42 PRO A O 12
ATOM 10572 N N . ARG A 1 43 ? 50.431 41.855 72.587 1.00 0.00 43 ARG A N 12
ATOM 10573 C CA . ARG A 1 43 ? 50.122 43.288 72.447 1.00 0.00 43 ARG A CA 12
ATOM 10574 C C . ARG A 1 43 ? 51.105 44.129 73.332 1.00 0.00 43 ARG A C 12
ATOM 10575 O O . ARG A 1 43 ? 50.959 44.223 74.551 1.00 0.00 43 ARG A O 12
ATOM 10596 N N . GLY A 1 44 ? 52.118 44.826 72.679 1.00 0.00 44 GLY A N 12
ATOM 10597 C CA . GLY A 1 44 ? 52.922 45.832 73.395 1.00 0.00 44 GLY A CA 12
ATOM 10598 C C . GLY A 1 44 ? 52.148 47.171 73.316 1.00 0.00 44 GLY A C 12
ATOM 10599 O O . GLY A 1 44 ? 52.667 48.147 72.784 1.00 0.00 44 GLY A O 12
ATOM 10603 N N . ASP A 1 45 ? 50.866 47.176 73.844 1.00 0.00 45 ASP A N 12
ATOM 10604 C CA . ASP A 1 45 ? 49.916 48.289 73.769 1.00 0.00 45 ASP A CA 12
ATOM 10605 C C . ASP A 1 45 ? 49.840 48.696 72.260 1.00 0.00 45 ASP A C 12
ATOM 10606 O O . ASP A 1 45 ? 49.939 49.858 71.877 1.00 0.00 45 ASP A O 12
ATOM 10615 N N . MET A 1 46 ? 49.538 47.638 71.416 1.00 0.00 46 MET A N 12
ATOM 10616 C CA . MET A 1 46 ? 49.482 47.731 69.960 1.00 0.00 46 MET A CA 12
ATOM 10617 C C . MET A 1 46 ? 48.328 46.745 69.506 1.00 0.00 46 MET A C 12
ATOM 10618 O O . MET A 1 46 ? 48.393 45.541 69.753 1.00 0.00 46 MET A O 12
ATOM 10632 N N . PRO A 1 47 ? 47.256 47.278 68.780 1.00 0.00 47 PRO A N 12
ATOM 10633 C CA . PRO A 1 47 ? 46.107 46.489 68.305 1.00 0.00 47 PRO A CA 12
ATOM 10634 C C . PRO A 1 47 ? 46.341 45.246 67.385 1.00 0.00 47 PRO A C 12
ATOM 10635 O O . PRO A 1 47 ? 47.402 45.040 66.806 1.00 0.00 47 PRO A O 12
ATOM 10646 N N . GLY A 1 48 ? 45.225 44.427 67.266 1.00 0.00 48 GLY A N 12
ATOM 10647 C CA . GLY A 1 48 ? 45.204 43.210 66.444 1.00 0.00 48 GLY A CA 12
ATOM 10648 C C . GLY A 1 48 ? 43.768 42.847 65.974 1.00 0.00 48 GLY A C 12
ATOM 10649 O O . GLY A 1 48 ? 42.808 43.538 66.309 1.00 0.00 48 GLY A O 12
ATOM 10653 N N . PRO A 1 49 ? 43.623 41.669 65.250 1.00 0.00 49 PRO A N 12
ATOM 10654 C CA . PRO A 1 49 ? 42.282 41.256 64.808 1.00 0.00 49 PRO A CA 12
ATOM 10655 C C . PRO A 1 49 ? 41.315 40.915 65.959 1.00 0.00 49 PRO A C 12
ATOM 10656 O O . PRO A 1 49 ? 41.694 40.480 67.045 1.00 0.00 49 PRO A O 12
ATOM 10667 N N . TYR A 1 50 ? 39.984 41.091 65.631 1.00 0.00 50 TYR A N 12
ATOM 10668 C CA . TYR A 1 50 ? 38.947 40.790 66.634 1.00 0.00 50 TYR A CA 12
ATOM 10669 C C . TYR A 1 50 ? 38.626 39.259 66.528 1.00 0.00 50 TYR A C 12
ATOM 10670 O O . TYR A 1 50 ? 38.477 38.709 65.436 1.00 0.00 50 TYR A O 12
ATOM 10688 N N . CYS A 1 51 ? 38.526 38.544 67.715 1.00 0.00 51 CYS A N 12
ATOM 10689 C CA . CYS A 1 51 ? 38.373 37.085 67.698 1.00 0.00 51 CYS A CA 12
ATOM 10690 C C . CYS A 1 51 ? 37.179 36.494 68.492 1.00 0.00 51 CYS A C 12
ATOM 10691 O O . CYS A 1 51 ? 36.480 37.152 69.255 1.00 0.00 51 CYS A O 12
ATOM 10698 N N . CYS A 1 52 ? 37.005 35.155 68.221 1.00 0.00 52 CYS A N 12
ATOM 10699 C CA . CYS A 1 52 ? 36.019 34.287 68.838 1.00 0.00 52 CYS A CA 12
ATOM 10700 C C . CYS A 1 52 ? 36.713 32.980 69.348 1.00 0.00 52 CYS A C 12
ATOM 10701 O O . CYS A 1 52 ? 37.751 32.552 68.839 1.00 0.00 52 CYS A O 12
ATOM 10708 N N . GLU A 1 53 ? 36.057 32.304 70.354 1.00 0.00 53 GLU A N 12
ATOM 10709 C CA . GLU A 1 53 ? 36.532 31.004 70.839 1.00 0.00 53 GLU A CA 12
ATOM 10710 C C . GLU A 1 53 ? 35.286 30.076 70.886 1.00 0.00 53 GLU A C 12
ATOM 10711 O O . GLU A 1 53 ? 34.926 29.505 71.910 1.00 0.00 53 GLU A O 12
ATOM 10724 N N . SER A 1 54 ? 34.669 29.909 69.657 1.00 0.00 54 SER A N 12
ATOM 10725 C CA . SER A 1 54 ? 33.508 29.057 69.417 1.00 0.00 54 SER A CA 12
ATOM 10726 C C . SER A 1 54 ? 33.583 28.524 67.940 1.00 0.00 54 SER A C 12
ATOM 10727 O O . SER A 1 54 ? 34.240 29.124 67.089 1.00 0.00 54 SER A O 12
ATOM 10735 N N . ASP A 1 55 ? 32.928 27.332 67.654 1.00 0.00 55 ASP A N 12
ATOM 10736 C CA . ASP A 1 55 ? 33.080 26.705 66.327 1.00 0.00 55 ASP A CA 12
ATOM 10737 C C . ASP A 1 55 ? 32.393 27.615 65.244 1.00 0.00 55 ASP A C 12
ATOM 10738 O O . ASP A 1 55 ? 31.192 27.878 65.273 1.00 0.00 55 ASP A O 12
ATOM 10747 N N . LYS A 1 56 ? 33.235 28.100 64.247 1.00 0.00 56 LYS A N 12
ATOM 10748 C CA . LYS A 1 56 ? 32.876 28.923 63.088 1.00 0.00 56 LYS A CA 12
ATOM 10749 C C . LYS A 1 56 ? 32.570 30.381 63.565 1.00 0.00 56 LYS A C 12
ATOM 10750 O O . LYS A 1 56 ? 33.168 31.347 63.091 1.00 0.00 56 LYS A O 12
ATOM 10769 N N . CYS A 1 57 ? 31.586 30.520 64.525 1.00 0.00 57 CYS A N 12
ATOM 10770 C CA . CYS A 1 57 ? 31.240 31.764 65.196 1.00 0.00 57 CYS A CA 12
ATOM 10771 C C . CYS A 1 57 ? 30.687 32.739 64.100 1.00 0.00 57 CYS A C 12
ATOM 10772 O O . CYS A 1 57 ? 31.098 33.893 64.002 1.00 0.00 57 CYS A O 12
ATOM 10779 N N . ASN A 1 58 ? 29.690 32.224 63.283 1.00 0.00 58 ASN A N 12
ATOM 10780 C CA . ASN A 1 58 ? 28.967 32.923 62.215 1.00 0.00 58 ASN A CA 12
ATOM 10781 C C . ASN A 1 58 ? 29.821 33.117 60.907 1.00 0.00 58 ASN A C 12
ATOM 10782 O O . ASN A 1 58 ? 29.250 33.610 59.933 1.00 0.00 58 ASN A O 12
ATOM 10793 N N . LEU A 1 59 ? 31.155 32.721 60.824 1.00 0.00 59 LEU A N 12
ATOM 10794 C CA . LEU A 1 59 ? 31.934 32.761 59.567 1.00 0.00 59 LEU A CA 12
ATOM 10795 C C . LEU A 1 59 ? 33.389 32.347 60.027 1.00 0.00 59 LEU A C 12
ATOM 10796 O O . LEU A 1 59 ? 33.735 31.174 59.862 1.00 0.00 59 LEU A O 12
ATOM 10813 N N . ARG A 1 1 ? 40.327 24.677 67.157 1.00 0.00 1 ARG A N 13
ATOM 10814 C CA . ARG A 1 1 ? 38.978 24.406 66.477 1.00 0.00 1 ARG A CA 13
ATOM 10815 C C . ARG A 1 1 ? 39.161 24.622 64.944 1.00 0.00 1 ARG A C 13
ATOM 10816 O O . ARG A 1 1 ? 40.260 24.920 64.487 1.00 0.00 1 ARG A O 13
ATOM 10839 N N . ILE A 1 2 ? 38.027 24.457 64.160 1.00 0.00 2 ILE A N 13
ATOM 10840 C CA . ILE A 1 2 ? 38.035 24.755 62.719 1.00 0.00 2 ILE A CA 13
ATOM 10841 C C . ILE A 1 2 ? 37.552 26.244 62.560 1.00 0.00 2 ILE A C 13
ATOM 10842 O O . ILE A 1 2 ? 36.442 26.612 62.948 1.00 0.00 2 ILE A O 13
ATOM 10858 N N . CYS A 1 3 ? 38.426 27.119 61.936 1.00 0.00 3 CYS A N 13
ATOM 10859 C CA . CYS A 1 3 ? 37.938 28.384 61.375 1.00 0.00 3 CYS A CA 13
ATOM 10860 C C . CYS A 1 3 ? 38.424 28.481 59.882 1.00 0.00 3 CYS A C 13
ATOM 10861 O O . CYS A 1 3 ? 39.082 27.581 59.369 1.00 0.00 3 CYS A O 13
ATOM 10868 N N . TYR A 1 4 ? 38.043 29.596 59.161 1.00 0.00 4 TYR A N 13
ATOM 10869 C CA . TYR A 1 4 ? 38.439 29.751 57.759 1.00 0.00 4 TYR A CA 13
ATOM 10870 C C . TYR A 1 4 ? 39.811 30.484 57.621 1.00 0.00 4 TYR A C 13
ATOM 10871 O O . TYR A 1 4 ? 40.182 31.313 58.450 1.00 0.00 4 TYR A O 13
ATOM 10889 N N . ASN A 1 5 ? 40.533 30.202 56.474 1.00 0.00 5 ASN A N 13
ATOM 10890 C CA . ASN A 1 5 ? 41.688 31.027 56.106 1.00 0.00 5 ASN A CA 13
ATOM 10891 C C . ASN A 1 5 ? 41.714 30.898 54.556 1.00 0.00 5 ASN A C 13
ATOM 10892 O O . ASN A 1 5 ? 42.606 30.314 53.949 1.00 0.00 5 ASN A O 13
ATOM 10903 N N . HIS A 1 6 ? 40.606 31.469 53.959 1.00 0.00 6 HIS A N 13
ATOM 10904 C CA . HIS A 1 6 ? 40.257 31.557 52.535 1.00 0.00 6 HIS A CA 13
ATOM 10905 C C . HIS A 1 6 ? 40.467 32.994 51.966 1.00 0.00 6 HIS A C 13
ATOM 10906 O O . HIS A 1 6 ? 40.930 33.896 52.659 1.00 0.00 6 HIS A O 13
ATOM 10921 N N . LEU A 1 7 ? 40.005 33.192 50.686 1.00 0.00 7 LEU A N 13
ATOM 10922 C CA . LEU A 1 7 ? 39.986 34.486 50.030 1.00 0.00 7 LEU A CA 13
ATOM 10923 C C . LEU A 1 7 ? 41.412 35.044 49.715 1.00 0.00 7 LEU A C 13
ATOM 10924 O O . LEU A 1 7 ? 42.423 34.344 49.703 1.00 0.00 7 LEU A O 13
ATOM 10940 N N . GLY A 1 8 ? 41.409 36.364 49.307 1.00 0.00 8 GLY A N 13
ATOM 10941 C CA . GLY A 1 8 ? 42.592 36.988 48.727 1.00 0.00 8 GLY A CA 13
ATOM 10942 C C . GLY A 1 8 ? 42.763 36.434 47.294 1.00 0.00 8 GLY A C 13
ATOM 10943 O O . GLY A 1 8 ? 43.875 36.071 46.926 1.00 0.00 8 GLY A O 13
ATOM 10947 N N . THR A 1 9 ? 41.629 36.417 46.483 1.00 0.00 9 THR A N 13
ATOM 10948 C CA . THR A 1 9 ? 41.456 35.938 45.091 1.00 0.00 9 THR A CA 13
ATOM 10949 C C . THR A 1 9 ? 41.114 34.411 45.060 1.00 0.00 9 THR A C 13
ATOM 10950 O O . THR A 1 9 ? 40.434 33.956 44.143 1.00 0.00 9 THR A O 13
ATOM 10961 N N . LYS A 1 10 ? 41.615 33.616 46.078 1.00 0.00 10 LYS A N 13
ATOM 10962 C CA . LYS A 1 10 ? 41.577 32.123 46.082 1.00 0.00 10 LYS A CA 13
ATOM 10963 C C . LYS A 1 10 ? 40.604 31.653 47.254 1.00 0.00 10 LYS A C 13
ATOM 10964 O O . LYS A 1 10 ? 41.011 31.714 48.408 1.00 0.00 10 LYS A O 13
ATOM 10983 N N . PRO A 1 11 ? 39.362 31.062 46.977 1.00 0.00 11 PRO A N 13
ATOM 10984 C CA . PRO A 1 11 ? 38.416 30.736 48.094 1.00 0.00 11 PRO A CA 13
ATOM 10985 C C . PRO A 1 11 ? 38.425 29.322 48.843 1.00 0.00 11 PRO A C 13
ATOM 10986 O O . PRO A 1 11 ? 37.724 29.265 49.854 1.00 0.00 11 PRO A O 13
ATOM 10997 N N . PRO A 1 12 ? 39.256 28.245 48.501 1.00 0.00 12 PRO A N 13
ATOM 10998 C CA . PRO A 1 12 ? 39.066 26.916 49.145 1.00 0.00 12 PRO A CA 13
ATOM 10999 C C . PRO A 1 12 ? 39.580 26.380 50.536 1.00 0.00 12 PRO A C 13
ATOM 11000 O O . PRO A 1 12 ? 39.017 25.349 50.918 1.00 0.00 12 PRO A O 13
ATOM 11011 N N . THR A 1 13 ? 40.590 26.935 51.311 1.00 0.00 13 THR A N 13
ATOM 11012 C CA . THR A 1 13 ? 41.055 26.250 52.543 1.00 0.00 13 THR A CA 13
ATOM 11013 C C . THR A 1 13 ? 40.519 26.807 53.902 1.00 0.00 13 THR A C 13
ATOM 11014 O O . THR A 1 13 ? 40.179 27.973 54.080 1.00 0.00 13 THR A O 13
ATOM 11025 N N . THR A 1 14 ? 40.564 25.879 54.917 1.00 0.00 14 THR A N 13
ATOM 11026 C CA . THR A 1 14 ? 40.140 26.106 56.298 1.00 0.00 14 THR A CA 13
ATOM 11027 C C . THR A 1 14 ? 41.313 25.683 57.237 1.00 0.00 14 THR A C 13
ATOM 11028 O O . THR A 1 14 ? 42.105 24.778 56.976 1.00 0.00 14 THR A O 13
ATOM 11039 N N . GLU A 1 15 ? 41.406 26.435 58.384 1.00 0.00 15 GLU A N 13
ATOM 11040 C CA . GLU A 1 15 ? 42.470 26.300 59.369 1.00 0.00 15 GLU A CA 13
ATOM 11041 C C . GLU A 1 15 ? 41.953 25.285 60.435 1.00 0.00 15 GLU A C 13
ATOM 11042 O O . GLU A 1 15 ? 41.360 25.650 61.449 1.00 0.00 15 GLU A O 13
ATOM 11055 N N . THR A 1 16 ? 42.197 23.942 60.152 1.00 0.00 16 THR A N 13
ATOM 11056 C CA . THR A 1 16 ? 41.974 22.907 61.173 1.00 0.00 16 THR A CA 13
ATOM 11057 C C . THR A 1 16 ? 43.172 23.082 62.166 1.00 0.00 16 THR A C 13
ATOM 11058 O O . THR A 1 16 ? 44.350 22.985 61.824 1.00 0.00 16 THR A O 13
ATOM 11069 N N . CYS A 1 17 ? 42.820 23.350 63.484 1.00 0.00 17 CYS A N 13
ATOM 11070 C CA . CYS A 1 17 ? 43.837 23.847 64.405 1.00 0.00 17 CYS A CA 13
ATOM 11071 C C . CYS A 1 17 ? 43.539 23.481 65.886 1.00 0.00 17 CYS A C 13
ATOM 11072 O O . CYS A 1 17 ? 42.398 23.387 66.336 1.00 0.00 17 CYS A O 13
ATOM 11079 N N . GLN A 1 18 ? 44.674 23.385 66.658 1.00 0.00 18 GLN A N 13
ATOM 11080 C CA . GLN A 1 18 ? 44.689 23.160 68.103 1.00 0.00 18 GLN A CA 13
ATOM 11081 C C . GLN A 1 18 ? 44.800 24.516 68.880 1.00 0.00 18 GLN A C 13
ATOM 11082 O O . GLN A 1 18 ? 44.750 24.492 70.110 1.00 0.00 18 GLN A O 13
ATOM 11096 N N . GLU A 1 19 ? 44.984 25.721 68.200 1.00 0.00 19 GLU A N 13
ATOM 11097 C CA . GLU A 1 19 ? 45.051 26.996 68.922 1.00 0.00 19 GLU A CA 13
ATOM 11098 C C . GLU A 1 19 ? 43.548 27.235 69.322 1.00 0.00 19 GLU A C 13
ATOM 11099 O O . GLU A 1 19 ? 42.693 27.536 68.492 1.00 0.00 19 GLU A O 13
ATOM 11112 N N . ASP A 1 20 ? 43.275 27.095 70.677 1.00 0.00 20 ASP A N 13
ATOM 11113 C CA . ASP A 1 20 ? 41.990 26.956 71.359 1.00 0.00 20 ASP A CA 13
ATOM 11114 C C . ASP A 1 20 ? 40.948 28.130 71.209 1.00 0.00 20 ASP A C 13
ATOM 11115 O O . ASP A 1 20 ? 39.950 28.123 71.938 1.00 0.00 20 ASP A O 13
ATOM 11124 N N . SER A 1 21 ? 41.165 29.185 70.351 1.00 0.00 21 SER A N 13
ATOM 11125 C CA . SER A 1 21 ? 40.212 30.275 70.154 1.00 0.00 21 SER A CA 13
ATOM 11126 C C . SER A 1 21 ? 40.553 30.896 68.770 1.00 0.00 21 SER A C 13
ATOM 11127 O O . SER A 1 21 ? 41.720 30.950 68.368 1.00 0.00 21 SER A O 13
ATOM 11135 N N . CYS A 1 22 ? 39.498 31.372 68.008 1.00 0.00 22 CYS A N 13
ATOM 11136 C CA . CYS A 1 22 ? 39.788 31.830 66.660 1.00 0.00 22 CYS A CA 13
ATOM 11137 C C . CYS A 1 22 ? 39.015 33.116 66.258 1.00 0.00 22 CYS A C 13
ATOM 11138 O O . CYS A 1 22 ? 37.950 33.456 66.766 1.00 0.00 22 CYS A O 13
ATOM 11145 N N . TYR A 1 23 ? 39.696 33.887 65.328 1.00 0.00 23 TYR A N 13
ATOM 11146 C CA . TYR A 1 23 ? 39.405 35.317 65.171 1.00 0.00 23 TYR A CA 13
ATOM 11147 C C . TYR A 1 23 ? 38.998 35.722 63.735 1.00 0.00 23 TYR A C 13
ATOM 11148 O O . TYR A 1 23 ? 39.504 35.189 62.747 1.00 0.00 23 TYR A O 13
ATOM 11166 N N . LYS A 1 24 ? 38.062 36.742 63.652 1.00 0.00 24 LYS A N 13
ATOM 11167 C CA . LYS A 1 24 ? 37.611 37.320 62.389 1.00 0.00 24 LYS A CA 13
ATOM 11168 C C . LYS A 1 24 ? 38.537 38.549 62.099 1.00 0.00 24 LYS A C 13
ATOM 11169 O O . LYS A 1 24 ? 38.921 39.314 62.985 1.00 0.00 24 LYS A O 13
ATOM 11188 N N . ASN A 1 25 ? 38.920 38.713 60.784 1.00 0.00 25 ASN A N 13
ATOM 11189 C CA . ASN A 1 25 ? 39.950 39.678 60.390 1.00 0.00 25 ASN A CA 13
ATOM 11190 C C . ASN A 1 25 ? 39.509 40.164 58.969 1.00 0.00 25 ASN A C 13
ATOM 11191 O O . ASN A 1 25 ? 39.362 39.363 58.050 1.00 0.00 25 ASN A O 13
ATOM 11202 N N . ILE A 1 26 ? 39.329 41.543 58.801 1.00 0.00 26 ILE A N 13
ATOM 11203 C CA . ILE A 1 26 ? 38.318 42.004 57.797 1.00 0.00 26 ILE A CA 13
ATOM 11204 C C . ILE A 1 26 ? 38.744 43.137 56.787 1.00 0.00 26 ILE A C 13
ATOM 11205 O O . ILE A 1 26 ? 38.009 43.494 55.867 1.00 0.00 26 ILE A O 13
ATOM 11221 N N . TRP A 1 27 ? 39.964 43.707 57.024 1.00 0.00 27 TRP A N 13
ATOM 11222 C CA . TRP A 1 27 ? 40.692 44.843 56.444 1.00 0.00 27 TRP A CA 13
ATOM 11223 C C . TRP A 1 27 ? 41.814 44.226 55.526 1.00 0.00 27 TRP A C 13
ATOM 11224 O O . TRP A 1 27 ? 41.590 43.922 54.361 1.00 0.00 27 TRP A O 13
ATOM 11245 N N . THR A 1 28 ? 43.071 44.066 56.094 1.00 0.00 28 THR A N 13
ATOM 11246 C CA . THR A 1 28 ? 44.208 43.386 55.469 1.00 0.00 28 THR A CA 13
ATOM 11247 C C . THR A 1 28 ? 44.938 44.270 54.390 1.00 0.00 28 THR A C 13
ATOM 11248 O O . THR A 1 28 ? 45.983 43.826 53.910 1.00 0.00 28 THR A O 13
ATOM 11259 N N . PHE A 1 29 ? 44.451 45.513 54.005 1.00 0.00 29 PHE A N 13
ATOM 11260 C CA . PHE A 1 29 ? 45.065 46.427 53.008 1.00 0.00 29 PHE A CA 13
ATOM 11261 C C . PHE A 1 29 ? 44.543 46.124 51.574 1.00 0.00 29 PHE A C 13
ATOM 11262 O O . PHE A 1 29 ? 44.300 47.066 50.817 1.00 0.00 29 PHE A O 13
ATOM 11279 N N . ASP A 1 30 ? 44.348 44.809 51.209 1.00 0.00 30 ASP A N 13
ATOM 11280 C CA . ASP A 1 30 ? 43.716 44.372 49.970 1.00 0.00 30 ASP A CA 13
ATOM 11281 C C . ASP A 1 30 ? 42.145 44.422 50.086 1.00 0.00 30 ASP A C 13
ATOM 11282 O O . ASP A 1 30 ? 41.482 44.327 49.052 1.00 0.00 30 ASP A O 13
ATOM 11291 N N . ASN A 1 31 ? 41.526 44.636 51.317 1.00 0.00 31 ASN A N 13
ATOM 11292 C CA . ASN A 1 31 ? 40.089 44.836 51.558 1.00 0.00 31 ASN A CA 13
ATOM 11293 C C . ASN A 1 31 ? 39.404 43.437 51.489 1.00 0.00 31 ASN A C 13
ATOM 11294 O O . ASN A 1 31 ? 38.699 43.143 50.525 1.00 0.00 31 ASN A O 13
ATOM 11305 N N . ILE A 1 32 ? 39.569 42.581 52.577 1.00 0.00 32 ILE A N 13
ATOM 11306 C CA . ILE A 1 32 ? 38.998 41.239 52.482 1.00 0.00 32 ILE A CA 13
ATOM 11307 C C . ILE A 1 32 ? 38.879 40.514 53.869 1.00 0.00 32 ILE A C 13
ATOM 11308 O O . ILE A 1 32 ? 39.605 40.806 54.819 1.00 0.00 32 ILE A O 13
ATOM 11324 N N . ILE A 1 33 ? 37.942 39.487 53.934 1.00 0.00 33 ILE A N 13
ATOM 11325 C CA . ILE A 1 33 ? 37.790 38.660 55.148 1.00 0.00 33 ILE A CA 13
ATOM 11326 C C . ILE A 1 33 ? 38.813 37.466 54.976 1.00 0.00 33 ILE A C 13
ATOM 11327 O O . ILE A 1 33 ? 38.582 36.507 54.244 1.00 0.00 33 ILE A O 13
ATOM 11343 N N . ARG A 1 34 ? 40.006 37.527 55.676 1.00 0.00 34 ARG A N 13
ATOM 11344 C CA . ARG A 1 34 ? 41.052 36.504 55.531 1.00 0.00 34 ARG A CA 13
ATOM 11345 C C . ARG A 1 34 ? 41.741 36.562 56.924 1.00 0.00 34 ARG A C 13
ATOM 11346 O O . ARG A 1 34 ? 42.377 37.517 57.362 1.00 0.00 34 ARG A O 13
ATOM 11367 N N . ARG A 1 35 ? 41.496 35.416 57.655 1.00 0.00 35 ARG A N 13
ATOM 11368 C CA . ARG A 1 35 ? 41.530 35.354 59.107 1.00 0.00 35 ARG A CA 13
ATOM 11369 C C . ARG A 1 35 ? 42.040 33.970 59.614 1.00 0.00 35 ARG A C 13
ATOM 11370 O O . ARG A 1 35 ? 42.619 33.215 58.835 1.00 0.00 35 ARG A O 13
ATOM 11391 N N . GLY A 1 36 ? 41.867 33.659 60.963 1.00 0.00 36 GLY A N 13
ATOM 11392 C CA . GLY A 1 36 ? 42.486 32.378 61.342 1.00 0.00 36 GLY A CA 13
ATOM 11393 C C . GLY A 1 36 ? 42.441 31.928 62.812 1.00 0.00 36 GLY A C 13
ATOM 11394 O O . GLY A 1 36 ? 41.779 32.542 63.640 1.00 0.00 36 GLY A O 13
ATOM 11398 N N . CYS A 1 37 ? 43.165 30.773 63.092 1.00 0.00 37 CYS A N 13
ATOM 11399 C CA . CYS A 1 37 ? 43.298 30.261 64.465 1.00 0.00 37 CYS A CA 13
ATOM 11400 C C . CYS A 1 37 ? 44.488 31.006 65.150 1.00 0.00 37 CYS A C 13
ATOM 11401 O O . CYS A 1 37 ? 45.629 31.023 64.692 1.00 0.00 37 CYS A O 13
ATOM 11408 N N . GLY A 1 38 ? 44.167 31.687 66.315 1.00 0.00 38 GLY A N 13
ATOM 11409 C CA . GLY A 1 38 ? 45.223 32.333 67.079 1.00 0.00 38 GLY A CA 13
ATOM 11410 C C . GLY A 1 38 ? 44.560 32.602 68.438 1.00 0.00 38 GLY A C 13
ATOM 11411 O O . GLY A 1 38 ? 44.631 31.801 69.365 1.00 0.00 38 GLY A O 13
ATOM 11415 N N . CYS A 1 39 ? 43.868 33.798 68.521 1.00 0.00 39 CYS A N 13
ATOM 11416 C CA . CYS A 1 39 ? 43.120 34.219 69.706 1.00 0.00 39 CYS A CA 13
ATOM 11417 C C . CYS A 1 39 ? 44.093 34.794 70.780 1.00 0.00 39 CYS A C 13
ATOM 11418 O O . CYS A 1 39 ? 43.876 35.865 71.343 1.00 0.00 39 CYS A O 13
ATOM 11425 N N . PHE A 1 40 ? 45.198 34.016 71.059 1.00 0.00 40 PHE A N 13
ATOM 11426 C CA . PHE A 1 40 ? 46.172 34.329 72.107 1.00 0.00 40 PHE A CA 13
ATOM 11427 C C . PHE A 1 40 ? 47.216 35.226 71.347 1.00 0.00 40 PHE A C 13
ATOM 11428 O O . PHE A 1 40 ? 48.337 34.814 71.062 1.00 0.00 40 PHE A O 13
ATOM 11445 N N . THR A 1 41 ? 46.773 36.508 71.023 1.00 0.00 41 THR A N 13
ATOM 11446 C CA . THR A 1 41 ? 47.561 37.506 70.257 1.00 0.00 41 THR A CA 13
ATOM 11447 C C . THR A 1 41 ? 47.961 38.670 71.232 1.00 0.00 41 THR A C 13
ATOM 11448 O O . THR A 1 41 ? 47.111 39.335 71.824 1.00 0.00 41 THR A O 13
ATOM 11459 N N . PRO A 1 42 ? 49.310 38.996 71.308 1.00 0.00 42 PRO A N 13
ATOM 11460 C CA . PRO A 1 42 ? 49.756 40.183 72.046 1.00 0.00 42 PRO A CA 13
ATOM 11461 C C . PRO A 1 42 ? 49.314 41.493 71.311 1.00 0.00 42 PRO A C 13
ATOM 11462 O O . PRO A 1 42 ? 49.158 41.509 70.088 1.00 0.00 42 PRO A O 13
ATOM 11473 N N . ARG A 1 43 ? 49.146 42.630 72.089 1.00 0.00 43 ARG A N 13
ATOM 11474 C CA . ARG A 1 43 ? 48.816 43.931 71.462 1.00 0.00 43 ARG A CA 13
ATOM 11475 C C . ARG A 1 43 ? 50.232 44.573 71.326 1.00 0.00 43 ARG A C 13
ATOM 11476 O O . ARG A 1 43 ? 50.681 45.282 72.229 1.00 0.00 43 ARG A O 13
ATOM 11497 N N . GLY A 1 44 ? 50.955 44.328 70.164 1.00 0.00 44 GLY A N 13
ATOM 11498 C CA . GLY A 1 44 ? 52.297 44.902 69.980 1.00 0.00 44 GLY A CA 13
ATOM 11499 C C . GLY A 1 44 ? 52.214 46.348 69.444 1.00 0.00 44 GLY A C 13
ATOM 11500 O O . GLY A 1 44 ? 52.972 46.693 68.542 1.00 0.00 44 GLY A O 13
ATOM 11504 N N . ASP A 1 45 ? 51.282 47.193 70.021 1.00 0.00 45 ASP A N 13
ATOM 11505 C CA . ASP A 1 45 ? 51.023 48.566 69.591 1.00 0.00 45 ASP A CA 13
ATOM 11506 C C . ASP A 1 45 ? 50.697 48.461 68.060 1.00 0.00 45 ASP A C 13
ATOM 11507 O O . ASP A 1 45 ? 51.235 49.165 67.212 1.00 0.00 45 ASP A O 13
ATOM 11516 N N . MET A 1 46 ? 49.683 47.558 67.774 1.00 0.00 46 MET A N 13
ATOM 11517 C CA . MET A 1 46 ? 49.248 47.163 66.439 1.00 0.00 46 MET A CA 13
ATOM 11518 C C . MET A 1 46 ? 47.797 46.599 66.696 1.00 0.00 46 MET A C 13
ATOM 11519 O O . MET A 1 46 ? 47.629 45.660 67.480 1.00 0.00 46 MET A O 13
ATOM 11533 N N . PRO A 1 47 ? 46.706 47.158 66.029 1.00 0.00 47 PRO A N 13
ATOM 11534 C CA . PRO A 1 47 ? 45.342 46.681 66.327 1.00 0.00 47 PRO A CA 13
ATOM 11535 C C . PRO A 1 47 ? 45.185 45.163 65.990 1.00 0.00 47 PRO A C 13
ATOM 11536 O O . PRO A 1 47 ? 45.540 44.690 64.911 1.00 0.00 47 PRO A O 13
ATOM 11547 N N . GLY A 1 48 ? 44.615 44.367 66.976 1.00 0.00 48 GLY A N 13
ATOM 11548 C CA . GLY A 1 48 ? 44.391 42.938 66.753 1.00 0.00 48 GLY A CA 13
ATOM 11549 C C . GLY A 1 48 ? 43.035 42.645 66.063 1.00 0.00 48 GLY A C 13
ATOM 11550 O O . GLY A 1 48 ? 42.166 43.505 65.931 1.00 0.00 48 GLY A O 13
ATOM 11554 N N . PRO A 1 49 ? 42.883 41.337 65.641 1.00 0.00 49 PRO A N 13
ATOM 11555 C CA . PRO A 1 49 ? 41.598 40.847 65.149 1.00 0.00 49 PRO A CA 13
ATOM 11556 C C . PRO A 1 49 ? 40.573 40.761 66.334 1.00 0.00 49 PRO A C 13
ATOM 11557 O O . PRO A 1 49 ? 40.912 41.017 67.490 1.00 0.00 49 PRO A O 13
ATOM 11568 N N . TYR A 1 50 ? 39.291 40.347 66.015 1.00 0.00 50 TYR A N 13
ATOM 11569 C CA . TYR A 1 50 ? 38.254 40.243 67.067 1.00 0.00 50 TYR A CA 13
ATOM 11570 C C . TYR A 1 50 ? 37.672 38.786 67.104 1.00 0.00 50 TYR A C 13
ATOM 11571 O O . TYR A 1 50 ? 37.408 38.170 66.073 1.00 0.00 50 TYR A O 13
ATOM 11589 N N . CYS A 1 51 ? 37.472 38.222 68.368 1.00 0.00 51 CYS A N 13
ATOM 11590 C CA . CYS A 1 51 ? 37.341 36.757 68.498 1.00 0.00 51 CYS A CA 13
ATOM 11591 C C . CYS A 1 51 ? 36.017 36.159 69.067 1.00 0.00 51 CYS A C 13
ATOM 11592 O O . CYS A 1 51 ? 35.164 36.807 69.661 1.00 0.00 51 CYS A O 13
ATOM 11599 N N . CYS A 1 52 ? 35.984 34.797 68.867 1.00 0.00 52 CYS A N 13
ATOM 11600 C CA . CYS A 1 52 ? 34.964 33.850 69.281 1.00 0.00 52 CYS A CA 13
ATOM 11601 C C . CYS A 1 52 ? 35.689 32.541 69.745 1.00 0.00 52 CYS A C 13
ATOM 11602 O O . CYS A 1 52 ? 36.788 32.213 69.295 1.00 0.00 52 CYS A O 13
ATOM 11609 N N . GLU A 1 53 ? 35.016 31.753 70.651 1.00 0.00 53 GLU A N 13
ATOM 11610 C CA . GLU A 1 53 ? 35.601 30.496 71.169 1.00 0.00 53 GLU A CA 13
ATOM 11611 C C . GLU A 1 53 ? 34.656 29.325 70.769 1.00 0.00 53 GLU A C 13
ATOM 11612 O O . GLU A 1 53 ? 34.329 28.453 71.572 1.00 0.00 53 GLU A O 13
ATOM 11625 N N . SER A 1 54 ? 34.294 29.287 69.433 1.00 0.00 54 SER A N 13
ATOM 11626 C CA . SER A 1 54 ? 33.331 28.326 68.893 1.00 0.00 54 SER A CA 13
ATOM 11627 C C . SER A 1 54 ? 33.801 27.725 67.524 1.00 0.00 54 SER A C 13
ATOM 11628 O O . SER A 1 54 ? 34.856 28.068 66.994 1.00 0.00 54 SER A O 13
ATOM 11636 N N . ASP A 1 55 ? 32.981 26.736 67.015 1.00 0.00 55 ASP A N 13
ATOM 11637 C CA . ASP A 1 55 ? 33.262 26.021 65.768 1.00 0.00 55 ASP A CA 13
ATOM 11638 C C . ASP A 1 55 ? 32.690 26.903 64.590 1.00 0.00 55 ASP A C 13
ATOM 11639 O O . ASP A 1 55 ? 31.497 27.199 64.532 1.00 0.00 55 ASP A O 13
ATOM 11648 N N . LYS A 1 56 ? 33.589 27.357 63.627 1.00 0.00 56 LYS A N 13
ATOM 11649 C CA . LYS A 1 56 ? 33.285 28.217 62.481 1.00 0.00 56 LYS A CA 13
ATOM 11650 C C . LYS A 1 56 ? 33.069 29.680 62.983 1.00 0.00 56 LYS A C 13
ATOM 11651 O O . LYS A 1 56 ? 33.850 30.567 62.640 1.00 0.00 56 LYS A O 13
ATOM 11670 N N . CYS A 1 57 ? 31.958 29.906 63.771 1.00 0.00 57 CYS A N 13
ATOM 11671 C CA . CYS A 1 57 ? 31.556 31.172 64.382 1.00 0.00 57 CYS A CA 13
ATOM 11672 C C . CYS A 1 57 ? 30.868 32.114 63.313 1.00 0.00 57 CYS A C 13
ATOM 11673 O O . CYS A 1 57 ? 30.889 33.335 63.473 1.00 0.00 57 CYS A O 13
ATOM 11680 N N . ASN A 1 58 ? 30.205 31.540 62.232 1.00 0.00 58 ASN A N 13
ATOM 11681 C CA . ASN A 1 58 ? 29.401 32.279 61.255 1.00 0.00 58 ASN A CA 13
ATOM 11682 C C . ASN A 1 58 ? 30.332 33.341 60.591 1.00 0.00 58 ASN A C 13
ATOM 11683 O O . ASN A 1 58 ? 30.186 34.540 60.826 1.00 0.00 58 ASN A O 13
ATOM 11694 N N . LEU A 1 59 ? 31.286 32.847 59.716 1.00 0.00 59 LEU A N 13
ATOM 11695 C CA . LEU A 1 59 ? 32.242 33.671 58.939 1.00 0.00 59 LEU A CA 13
ATOM 11696 C C . LEU A 1 59 ? 33.145 34.439 59.995 1.00 0.00 59 LEU A C 13
ATOM 11697 O O . LEU A 1 59 ? 33.148 35.674 59.962 1.00 0.00 59 LEU A O 13
ATOM 11714 N N . ARG A 1 1 ? 42.316 25.515 67.243 1.00 0.00 1 ARG A N 14
ATOM 11715 C CA . ARG A 1 1 ? 40.916 25.177 66.728 1.00 0.00 1 ARG A CA 14
ATOM 11716 C C . ARG A 1 1 ? 40.897 25.374 65.188 1.00 0.00 1 ARG A C 14
ATOM 11717 O O . ARG A 1 1 ? 41.882 25.828 64.612 1.00 0.00 1 ARG A O 14
ATOM 11740 N N . ILE A 1 2 ? 39.744 24.980 64.523 1.00 0.00 2 ILE A N 14
ATOM 11741 C CA . ILE A 1 2 ? 39.641 25.092 63.057 1.00 0.00 2 ILE A CA 14
ATOM 11742 C C . ILE A 1 2 ? 38.749 26.337 62.755 1.00 0.00 2 ILE A C 14
ATOM 11743 O O . ILE A 1 2 ? 37.568 26.392 63.106 1.00 0.00 2 ILE A O 14
ATOM 11759 N N . CYS A 1 3 ? 39.352 27.369 62.052 1.00 0.00 3 CYS A N 14
ATOM 11760 C CA . CYS A 1 3 ? 38.553 28.499 61.572 1.00 0.00 3 CYS A CA 14
ATOM 11761 C C . CYS A 1 3 ? 39.047 28.855 60.127 1.00 0.00 3 CYS A C 14
ATOM 11762 O O . CYS A 1 3 ? 40.210 28.698 59.762 1.00 0.00 3 CYS A O 14
ATOM 11769 N N . TYR A 1 4 ? 38.074 29.339 59.272 1.00 0.00 4 TYR A N 14
ATOM 11770 C CA . TYR A 1 4 ? 38.283 29.406 57.826 1.00 0.00 4 TYR A CA 14
ATOM 11771 C C . TYR A 1 4 ? 39.348 30.464 57.406 1.00 0.00 4 TYR A C 14
ATOM 11772 O O . TYR A 1 4 ? 39.488 31.520 58.017 1.00 0.00 4 TYR A O 14
ATOM 11790 N N . ASN A 1 5 ? 40.083 30.187 56.262 1.00 0.00 5 ASN A N 14
ATOM 11791 C CA . ASN A 1 5 ? 41.062 31.169 55.782 1.00 0.00 5 ASN A CA 14
ATOM 11792 C C . ASN A 1 5 ? 40.990 31.158 54.233 1.00 0.00 5 ASN A C 14
ATOM 11793 O O . ASN A 1 5 ? 42.011 31.220 53.554 1.00 0.00 5 ASN A O 14
ATOM 11804 N N . HIS A 1 6 ? 39.716 31.121 53.688 1.00 0.00 6 HIS A N 14
ATOM 11805 C CA . HIS A 1 6 ? 39.406 31.227 52.268 1.00 0.00 6 HIS A CA 14
ATOM 11806 C C . HIS A 1 6 ? 39.380 32.762 51.889 1.00 0.00 6 HIS A C 14
ATOM 11807 O O . HIS A 1 6 ? 40.104 33.572 52.468 1.00 0.00 6 HIS A O 14
ATOM 11822 N N . LEU A 1 7 ? 38.450 33.184 50.948 1.00 0.00 7 LEU A N 14
ATOM 11823 C CA . LEU A 1 7 ? 38.265 34.597 50.616 1.00 0.00 7 LEU A CA 14
ATOM 11824 C C . LEU A 1 7 ? 39.509 35.242 49.899 1.00 0.00 7 LEU A C 14
ATOM 11825 O O . LEU A 1 7 ? 40.464 34.565 49.529 1.00 0.00 7 LEU A O 14
ATOM 11841 N N . GLY A 1 8 ? 39.392 36.584 49.562 1.00 0.00 8 GLY A N 14
ATOM 11842 C CA . GLY A 1 8 ? 40.385 37.234 48.691 1.00 0.00 8 GLY A CA 14
ATOM 11843 C C . GLY A 1 8 ? 39.927 37.056 47.231 1.00 0.00 8 GLY A C 14
ATOM 11844 O O . GLY A 1 8 ? 39.665 38.014 46.510 1.00 0.00 8 GLY A O 14
ATOM 11848 N N . THR A 1 9 ? 39.887 35.744 46.807 1.00 0.00 9 THR A N 14
ATOM 11849 C CA . THR A 1 9 ? 39.486 35.334 45.469 1.00 0.00 9 THR A CA 14
ATOM 11850 C C . THR A 1 9 ? 39.228 33.808 45.539 1.00 0.00 9 THR A C 14
ATOM 11851 O O . THR A 1 9 ? 38.184 33.341 45.092 1.00 0.00 9 THR A O 14
ATOM 11862 N N . LYS A 1 10 ? 40.220 33.023 46.110 1.00 0.00 10 LYS A N 14
ATOM 11863 C CA . LYS A 1 10 ? 40.119 31.548 46.168 1.00 0.00 10 LYS A CA 14
ATOM 11864 C C . LYS A 1 10 ? 39.237 31.107 47.417 1.00 0.00 10 LYS A C 14
ATOM 11865 O O . LYS A 1 10 ? 39.529 31.557 48.519 1.00 0.00 10 LYS A O 14
ATOM 11884 N N . PRO A 1 11 ? 38.225 30.128 47.276 1.00 0.00 11 PRO A N 14
ATOM 11885 C CA . PRO A 1 11 ? 37.430 29.709 48.483 1.00 0.00 11 PRO A CA 14
ATOM 11886 C C . PRO A 1 11 ? 37.764 28.318 49.201 1.00 0.00 11 PRO A C 14
ATOM 11887 O O . PRO A 1 11 ? 37.252 28.165 50.310 1.00 0.00 11 PRO A O 14
ATOM 11898 N N . PRO A 1 12 ? 38.677 27.372 48.713 1.00 0.00 12 PRO A N 14
ATOM 11899 C CA . PRO A 1 12 ? 38.838 26.049 49.356 1.00 0.00 12 PRO A CA 14
ATOM 11900 C C . PRO A 1 12 ? 39.593 25.769 50.705 1.00 0.00 12 PRO A C 14
ATOM 11901 O O . PRO A 1 12 ? 39.323 24.689 51.236 1.00 0.00 12 PRO A O 14
ATOM 11912 N N . THR A 1 13 ? 40.547 26.609 51.275 1.00 0.00 13 THR A N 14
ATOM 11913 C CA . THR A 1 13 ? 41.241 26.196 52.518 1.00 0.00 13 THR A CA 14
ATOM 11914 C C . THR A 1 13 ? 40.602 26.745 53.836 1.00 0.00 13 THR A C 14
ATOM 11915 O O . THR A 1 13 ? 40.057 27.843 53.931 1.00 0.00 13 THR A O 14
ATOM 11926 N N . THR A 1 14 ? 40.863 25.948 54.926 1.00 0.00 14 THR A N 14
ATOM 11927 C CA . THR A 1 14 ? 40.494 26.263 56.298 1.00 0.00 14 THR A CA 14
ATOM 11928 C C . THR A 1 14 ? 41.751 26.048 57.184 1.00 0.00 14 THR A C 14
ATOM 11929 O O . THR A 1 14 ? 42.561 25.149 56.956 1.00 0.00 14 THR A O 14
ATOM 11940 N N . GLU A 1 15 ? 41.917 26.944 58.226 1.00 0.00 15 GLU A N 14
ATOM 11941 C CA . GLU A 1 15 ? 43.157 26.940 59.012 1.00 0.00 15 GLU A CA 14
ATOM 11942 C C . GLU A 1 15 ? 42.905 25.920 60.162 1.00 0.00 15 GLU A C 14
ATOM 11943 O O . GLU A 1 15 ? 42.370 26.232 61.224 1.00 0.00 15 GLU A O 14
ATOM 11956 N N . THR A 1 16 ? 43.329 24.628 59.875 1.00 0.00 16 THR A N 14
ATOM 11957 C CA . THR A 1 16 ? 43.173 23.475 60.784 1.00 0.00 16 THR A CA 14
ATOM 11958 C C . THR A 1 16 ? 44.407 23.594 61.736 1.00 0.00 16 THR A C 14
ATOM 11959 O O . THR A 1 16 ? 45.524 23.211 61.393 1.00 0.00 16 THR A O 14
ATOM 11970 N N . CYS A 1 17 ? 44.170 24.132 62.999 1.00 0.00 17 CYS A N 14
ATOM 11971 C CA . CYS A 1 17 ? 45.300 24.580 63.833 1.00 0.00 17 CYS A CA 14
ATOM 11972 C C . CYS A 1 17 ? 45.172 24.220 65.346 1.00 0.00 17 CYS A C 14
ATOM 11973 O O . CYS A 1 17 ? 44.089 23.986 65.880 1.00 0.00 17 CYS A O 14
ATOM 11980 N N . GLN A 1 18 ? 46.367 24.263 66.042 1.00 0.00 18 GLN A N 14
ATOM 11981 C CA . GLN A 1 18 ? 46.485 23.919 67.464 1.00 0.00 18 GLN A CA 14
ATOM 11982 C C . GLN A 1 18 ? 46.252 25.134 68.408 1.00 0.00 18 GLN A C 14
ATOM 11983 O O . GLN A 1 18 ? 46.101 24.917 69.611 1.00 0.00 18 GLN A O 14
ATOM 11997 N N . GLU A 1 19 ? 46.197 26.429 67.903 1.00 0.00 19 GLU A N 14
ATOM 11998 C CA . GLU A 1 19 ? 45.992 27.562 68.812 1.00 0.00 19 GLU A CA 14
ATOM 11999 C C . GLU A 1 19 ? 44.497 27.413 69.297 1.00 0.00 19 GLU A C 14
ATOM 12000 O O . GLU A 1 19 ? 43.547 27.395 68.512 1.00 0.00 19 GLU A O 14
ATOM 12013 N N . ASP A 1 20 ? 44.330 27.348 70.670 1.00 0.00 20 ASP A N 14
ATOM 12014 C CA . ASP A 1 20 ? 43.103 27.115 71.441 1.00 0.00 20 ASP A CA 14
ATOM 12015 C C . ASP A 1 20 ? 41.873 27.979 70.968 1.00 0.00 20 ASP A C 14
ATOM 12016 O O . ASP A 1 20 ? 40.721 27.576 71.130 1.00 0.00 20 ASP A O 14
ATOM 12025 N N . SER A 1 21 ? 42.137 29.251 70.504 1.00 0.00 21 SER A N 14
ATOM 12026 C CA . SER A 1 21 ? 41.117 30.228 70.107 1.00 0.00 21 SER A CA 14
ATOM 12027 C C . SER A 1 21 ? 41.299 30.692 68.635 1.00 0.00 21 SER A C 14
ATOM 12028 O O . SER A 1 21 ? 42.288 30.361 67.979 1.00 0.00 21 SER A O 14
ATOM 12036 N N . CYS A 1 22 ? 40.286 31.485 68.121 1.00 0.00 22 CYS A N 14
ATOM 12037 C CA . CYS A 1 22 ? 40.454 32.003 66.779 1.00 0.00 22 CYS A CA 14
ATOM 12038 C C . CYS A 1 22 ? 39.744 33.358 66.563 1.00 0.00 22 CYS A C 14
ATOM 12039 O O . CYS A 1 22 ? 38.830 33.753 67.284 1.00 0.00 22 CYS A O 14
ATOM 12046 N N . TYR A 1 23 ? 40.237 34.075 65.497 1.00 0.00 23 TYR A N 14
ATOM 12047 C CA . TYR A 1 23 ? 39.874 35.474 65.312 1.00 0.00 23 TYR A CA 14
ATOM 12048 C C . TYR A 1 23 ? 39.255 35.803 63.931 1.00 0.00 23 TYR A C 14
ATOM 12049 O O . TYR A 1 23 ? 39.515 35.145 62.923 1.00 0.00 23 TYR A O 14
ATOM 12067 N N . LYS A 1 24 ? 38.435 36.921 63.941 1.00 0.00 24 LYS A N 14
ATOM 12068 C CA . LYS A 1 24 ? 37.782 37.490 62.758 1.00 0.00 24 LYS A CA 14
ATOM 12069 C C . LYS A 1 24 ? 38.562 38.835 62.478 1.00 0.00 24 LYS A C 14
ATOM 12070 O O . LYS A 1 24 ? 38.566 39.791 63.253 1.00 0.00 24 LYS A O 14
ATOM 12089 N N . ASN A 1 25 ? 39.261 38.870 61.290 1.00 0.00 25 ASN A N 14
ATOM 12090 C CA . ASN A 1 25 ? 40.146 39.955 60.818 1.00 0.00 25 ASN A CA 14
ATOM 12091 C C . ASN A 1 25 ? 39.469 40.438 59.475 1.00 0.00 25 ASN A C 14
ATOM 12092 O O . ASN A 1 25 ? 39.345 39.672 58.520 1.00 0.00 25 ASN A O 14
ATOM 12103 N N . ILE A 1 26 ? 39.057 41.777 59.410 1.00 0.00 26 ILE A N 14
ATOM 12104 C CA . ILE A 1 26 ? 37.921 42.157 58.514 1.00 0.00 26 ILE A CA 14
ATOM 12105 C C . ILE A 1 26 ? 38.106 43.449 57.627 1.00 0.00 26 ILE A C 14
ATOM 12106 O O . ILE A 1 26 ? 37.180 43.919 56.967 1.00 0.00 26 ILE A O 14
ATOM 12122 N N . TRP A 1 27 ? 39.366 43.984 57.609 1.00 0.00 27 TRP A N 14
ATOM 12123 C CA . TRP A 1 27 ? 39.885 45.237 57.033 1.00 0.00 27 TRP A CA 14
ATOM 12124 C C . TRP A 1 27 ? 40.665 44.835 55.702 1.00 0.00 27 TRP A C 14
ATOM 12125 O O . TRP A 1 27 ? 40.053 44.458 54.705 1.00 0.00 27 TRP A O 14
ATOM 12146 N N . THR A 1 28 ? 42.053 44.936 55.690 1.00 0.00 28 THR A N 14
ATOM 12147 C CA . THR A 1 28 ? 42.920 44.484 54.593 1.00 0.00 28 THR A CA 14
ATOM 12148 C C . THR A 1 28 ? 42.929 45.421 53.321 1.00 0.00 28 THR A C 14
ATOM 12149 O O . THR A 1 28 ? 42.040 46.234 53.091 1.00 0.00 28 THR A O 14
ATOM 12160 N N . PHE A 1 29 ? 44.005 45.226 52.462 1.00 0.00 29 PHE A N 14
ATOM 12161 C CA . PHE A 1 29 ? 44.147 45.927 51.185 1.00 0.00 29 PHE A CA 14
ATOM 12162 C C . PHE A 1 29 ? 43.100 45.384 50.178 1.00 0.00 29 PHE A C 14
ATOM 12163 O O . PHE A 1 29 ? 42.440 46.166 49.496 1.00 0.00 29 PHE A O 14
ATOM 12180 N N . ASP A 1 30 ? 42.973 44.013 50.089 1.00 0.00 30 ASP A N 14
ATOM 12181 C CA . ASP A 1 30 ? 42.003 43.326 49.253 1.00 0.00 30 ASP A CA 14
ATOM 12182 C C . ASP A 1 30 ? 40.516 43.636 49.693 1.00 0.00 30 ASP A C 14
ATOM 12183 O O . ASP A 1 30 ? 39.629 43.235 48.940 1.00 0.00 30 ASP A O 14
ATOM 12192 N N . ASN A 1 31 ? 40.190 44.375 50.838 1.00 0.00 31 ASN A N 14
ATOM 12193 C CA . ASN A 1 31 ? 38.827 44.783 51.219 1.00 0.00 31 ASN A CA 14
ATOM 12194 C C . ASN A 1 31 ? 38.079 43.450 51.525 1.00 0.00 31 ASN A C 14
ATOM 12195 O O . ASN A 1 31 ? 37.240 43.010 50.740 1.00 0.00 31 ASN A O 14
ATOM 12206 N N . ILE A 1 32 ? 38.364 42.817 52.742 1.00 0.00 32 ILE A N 14
ATOM 12207 C CA . ILE A 1 32 ? 37.898 41.440 52.872 1.00 0.00 32 ILE A CA 14
ATOM 12208 C C . ILE A 1 32 ? 37.945 40.844 54.322 1.00 0.00 32 ILE A C 14
ATOM 12209 O O . ILE A 1 32 ? 38.598 41.380 55.214 1.00 0.00 32 ILE A O 14
ATOM 12225 N N . ILE A 1 33 ? 37.258 39.647 54.503 1.00 0.00 33 ILE A N 14
ATOM 12226 C CA . ILE A 1 33 ? 37.313 38.889 55.775 1.00 0.00 33 ILE A CA 14
ATOM 12227 C C . ILE A 1 33 ? 38.277 37.675 55.513 1.00 0.00 33 ILE A C 14
ATOM 12228 O O . ILE A 1 33 ? 37.902 36.657 54.930 1.00 0.00 33 ILE A O 14
ATOM 12244 N N . ARG A 1 34 ? 39.575 37.780 55.975 1.00 0.00 34 ARG A N 14
ATOM 12245 C CA . ARG A 1 34 ? 40.574 36.722 55.742 1.00 0.00 34 ARG A CA 14
ATOM 12246 C C . ARG A 1 34 ? 41.358 36.676 57.085 1.00 0.00 34 ARG A C 14
ATOM 12247 O O . ARG A 1 34 ? 41.964 37.635 57.558 1.00 0.00 34 ARG A O 14
ATOM 12268 N N . ARG A 1 35 ? 41.253 35.462 57.752 1.00 0.00 35 ARG A N 14
ATOM 12269 C CA . ARG A 1 35 ? 41.468 35.378 59.184 1.00 0.00 35 ARG A CA 14
ATOM 12270 C C . ARG A 1 35 ? 41.847 33.948 59.650 1.00 0.00 35 ARG A C 14
ATOM 12271 O O . ARG A 1 35 ? 42.201 33.111 58.822 1.00 0.00 35 ARG A O 14
ATOM 12292 N N . GLY A 1 36 ? 41.856 33.698 61.021 1.00 0.00 36 GLY A N 14
ATOM 12293 C CA . GLY A 1 36 ? 42.393 32.376 61.368 1.00 0.00 36 GLY A CA 14
ATOM 12294 C C . GLY A 1 36 ? 42.689 32.058 62.844 1.00 0.00 36 GLY A C 14
ATOM 12295 O O . GLY A 1 36 ? 42.242 32.748 63.752 1.00 0.00 36 GLY A O 14
ATOM 12299 N N . CYS A 1 37 ? 43.451 30.912 63.051 1.00 0.00 37 CYS A N 14
ATOM 12300 C CA . CYS A 1 37 ? 43.766 30.443 64.405 1.00 0.00 37 CYS A CA 14
ATOM 12301 C C . CYS A 1 37 ? 44.778 31.404 65.109 1.00 0.00 37 CYS A C 14
ATOM 12302 O O . CYS A 1 37 ? 45.858 31.718 64.611 1.00 0.00 37 CYS A O 14
ATOM 12309 N N . GLY A 1 38 ? 44.366 31.926 66.332 1.00 0.00 38 GLY A N 14
ATOM 12310 C CA . GLY A 1 38 ? 45.340 32.663 67.122 1.00 0.00 38 GLY A CA 14
ATOM 12311 C C . GLY A 1 38 ? 44.672 32.919 68.491 1.00 0.00 38 GLY A C 14
ATOM 12312 O O . GLY A 1 38 ? 44.686 32.111 69.414 1.00 0.00 38 GLY A O 14
ATOM 12316 N N . CYS A 1 39 ? 44.035 34.144 68.568 1.00 0.00 39 CYS A N 14
ATOM 12317 C CA . CYS A 1 39 ? 43.307 34.652 69.729 1.00 0.00 39 CYS A CA 14
ATOM 12318 C C . CYS A 1 39 ? 44.270 35.343 70.739 1.00 0.00 39 CYS A C 14
ATOM 12319 O O . CYS A 1 39 ? 44.010 36.431 71.251 1.00 0.00 39 CYS A O 14
ATOM 12326 N N . PHE A 1 40 ? 45.414 34.639 71.051 1.00 0.00 40 PHE A N 14
ATOM 12327 C CA . PHE A 1 40 ? 46.373 35.118 72.054 1.00 0.00 40 PHE A CA 14
ATOM 12328 C C . PHE A 1 40 ? 47.223 36.130 71.199 1.00 0.00 40 PHE A C 14
ATOM 12329 O O . PHE A 1 40 ? 48.256 35.791 70.630 1.00 0.00 40 PHE A O 14
ATOM 12346 N N . THR A 1 41 ? 46.719 37.428 71.128 1.00 0.00 41 THR A N 14
ATOM 12347 C CA . THR A 1 41 ? 47.226 38.483 70.205 1.00 0.00 41 THR A CA 14
ATOM 12348 C C . THR A 1 41 ? 47.716 39.665 71.129 1.00 0.00 41 THR A C 14
ATOM 12349 O O . THR A 1 41 ? 46.950 40.582 71.424 1.00 0.00 41 THR A O 14
ATOM 12360 N N . PRO A 1 42 ? 49.048 39.662 71.545 1.00 0.00 42 PRO A N 14
ATOM 12361 C CA . PRO A 1 42 ? 49.555 40.626 72.541 1.00 0.00 42 PRO A CA 14
ATOM 12362 C C . PRO A 1 42 ? 50.111 41.843 71.730 1.00 0.00 42 PRO A C 14
ATOM 12363 O O . PRO A 1 42 ? 51.236 41.821 71.230 1.00 0.00 42 PRO A O 14
ATOM 12374 N N . ARG A 1 43 ? 49.303 42.975 71.632 1.00 0.00 43 ARG A N 14
ATOM 12375 C CA . ARG A 1 43 ? 49.812 44.113 70.877 1.00 0.00 43 ARG A CA 14
ATOM 12376 C C . ARG A 1 43 ? 48.887 45.359 71.135 1.00 0.00 43 ARG A C 14
ATOM 12377 O O . ARG A 1 43 ? 47.693 45.350 70.841 1.00 0.00 43 ARG A O 14
ATOM 12398 N N . GLY A 1 44 ? 49.481 46.492 71.690 1.00 0.00 44 GLY A N 14
ATOM 12399 C CA . GLY A 1 44 ? 48.737 47.740 71.921 1.00 0.00 44 GLY A CA 14
ATOM 12400 C C . GLY A 1 44 ? 48.945 48.818 70.814 1.00 0.00 44 GLY A C 14
ATOM 12401 O O . GLY A 1 44 ? 48.026 49.616 70.634 1.00 0.00 44 GLY A O 14
ATOM 12405 N N . ASP A 1 45 ? 50.116 48.876 70.067 1.00 0.00 45 ASP A N 14
ATOM 12406 C CA . ASP A 1 45 ? 50.341 49.879 68.998 1.00 0.00 45 ASP A CA 14
ATOM 12407 C C . ASP A 1 45 ? 49.924 49.323 67.582 1.00 0.00 45 ASP A C 14
ATOM 12408 O O . ASP A 1 45 ? 50.382 49.748 66.525 1.00 0.00 45 ASP A O 14
ATOM 12417 N N . MET A 1 46 ? 48.901 48.399 67.635 1.00 0.00 46 MET A N 14
ATOM 12418 C CA . MET A 1 46 ? 48.130 47.858 66.527 1.00 0.00 46 MET A CA 14
ATOM 12419 C C . MET A 1 46 ? 47.084 47.013 67.319 1.00 0.00 46 MET A C 14
ATOM 12420 O O . MET A 1 46 ? 47.313 45.840 67.616 1.00 0.00 46 MET A O 14
ATOM 12434 N N . PRO A 1 47 ? 45.874 47.623 67.646 1.00 0.00 47 PRO A N 14
ATOM 12435 C CA . PRO A 1 47 ? 44.806 46.838 68.286 1.00 0.00 47 PRO A CA 14
ATOM 12436 C C . PRO A 1 47 ? 44.524 45.580 67.403 1.00 0.00 47 PRO A C 14
ATOM 12437 O O . PRO A 1 47 ? 44.297 45.663 66.195 1.00 0.00 47 PRO A O 14
ATOM 12448 N N . GLY A 1 48 ? 44.546 44.347 68.043 1.00 0.00 48 GLY A N 14
ATOM 12449 C CA . GLY A 1 48 ? 44.328 43.123 67.277 1.00 0.00 48 GLY A CA 14
ATOM 12450 C C . GLY A 1 48 ? 42.860 42.855 66.875 1.00 0.00 48 GLY A C 14
ATOM 12451 O O . GLY A 1 48 ? 41.944 43.608 67.197 1.00 0.00 48 GLY A O 14
ATOM 12455 N N . PRO A 1 49 ? 42.675 41.687 66.150 1.00 0.00 49 PRO A N 14
ATOM 12456 C CA . PRO A 1 49 ? 41.337 41.222 65.766 1.00 0.00 49 PRO A CA 14
ATOM 12457 C C . PRO A 1 49 ? 40.349 41.028 66.945 1.00 0.00 49 PRO A C 14
ATOM 12458 O O . PRO A 1 49 ? 40.725 40.973 68.115 1.00 0.00 49 PRO A O 14
ATOM 12469 N N . TYR A 1 50 ? 39.039 40.845 66.546 1.00 0.00 50 TYR A N 14
ATOM 12470 C CA . TYR A 1 50 ? 38.004 40.502 67.541 1.00 0.00 50 TYR A CA 14
ATOM 12471 C C . TYR A 1 50 ? 37.834 38.949 67.519 1.00 0.00 50 TYR A C 14
ATOM 12472 O O . TYR A 1 50 ? 38.116 38.313 66.501 1.00 0.00 50 TYR A O 14
ATOM 12490 N N . CYS A 1 51 ? 37.355 38.334 68.672 1.00 0.00 51 CYS A N 14
ATOM 12491 C CA . CYS A 1 51 ? 37.500 36.878 68.752 1.00 0.00 51 CYS A CA 14
ATOM 12492 C C . CYS A 1 51 ? 36.313 36.060 69.323 1.00 0.00 51 CYS A C 14
ATOM 12493 O O . CYS A 1 51 ? 35.475 36.490 70.109 1.00 0.00 51 CYS A O 14
ATOM 12500 N N . CYS A 1 52 ? 36.386 34.760 68.885 1.00 0.00 52 CYS A N 14
ATOM 12501 C CA . CYS A 1 52 ? 35.566 33.633 69.290 1.00 0.00 52 CYS A CA 14
ATOM 12502 C C . CYS A 1 52 ? 36.472 32.528 69.926 1.00 0.00 52 CYS A C 14
ATOM 12503 O O . CYS A 1 52 ? 37.700 32.574 69.822 1.00 0.00 52 CYS A O 14
ATOM 12510 N N . GLU A 1 53 ? 35.830 31.491 70.573 1.00 0.00 53 GLU A N 14
ATOM 12511 C CA . GLU A 1 53 ? 36.650 30.454 71.209 1.00 0.00 53 GLU A CA 14
ATOM 12512 C C . GLU A 1 53 ? 36.004 29.040 71.084 1.00 0.00 53 GLU A C 14
ATOM 12513 O O . GLU A 1 53 ? 36.147 28.179 71.953 1.00 0.00 53 GLU A O 14
ATOM 12526 N N . SER A 1 54 ? 35.370 28.782 69.887 1.00 0.00 54 SER A N 14
ATOM 12527 C CA . SER A 1 54 ? 34.709 27.518 69.567 1.00 0.00 54 SER A CA 14
ATOM 12528 C C . SER A 1 54 ? 35.059 27.047 68.124 1.00 0.00 54 SER A C 14
ATOM 12529 O O . SER A 1 54 ? 35.715 27.752 67.357 1.00 0.00 54 SER A O 14
ATOM 12537 N N . ASP A 1 55 ? 34.572 25.800 67.773 1.00 0.00 55 ASP A N 14
ATOM 12538 C CA . ASP A 1 55 ? 34.704 25.366 66.381 1.00 0.00 55 ASP A CA 14
ATOM 12539 C C . ASP A 1 55 ? 33.738 26.285 65.524 1.00 0.00 55 ASP A C 14
ATOM 12540 O O . ASP A 1 55 ? 32.568 26.487 65.854 1.00 0.00 55 ASP A O 14
ATOM 12549 N N . LYS A 1 56 ? 34.285 26.874 64.390 1.00 0.00 56 LYS A N 14
ATOM 12550 C CA . LYS A 1 56 ? 33.553 27.608 63.354 1.00 0.00 56 LYS A CA 14
ATOM 12551 C C . LYS A 1 56 ? 33.100 29.043 63.844 1.00 0.00 56 LYS A C 14
ATOM 12552 O O . LYS A 1 56 ? 33.730 30.045 63.515 1.00 0.00 56 LYS A O 14
ATOM 12571 N N . CYS A 1 57 ? 31.922 29.101 64.566 1.00 0.00 57 CYS A N 14
ATOM 12572 C CA . CYS A 1 57 ? 31.254 30.269 65.134 1.00 0.00 57 CYS A CA 14
ATOM 12573 C C . CYS A 1 57 ? 31.087 31.358 64.030 1.00 0.00 57 CYS A C 14
ATOM 12574 O O . CYS A 1 57 ? 31.655 32.445 64.123 1.00 0.00 57 CYS A O 14
ATOM 12581 N N . ASN A 1 58 ? 30.209 31.078 62.995 1.00 0.00 58 ASN A N 14
ATOM 12582 C CA . ASN A 1 58 ? 29.783 32.104 62.039 1.00 0.00 58 ASN A CA 14
ATOM 12583 C C . ASN A 1 58 ? 30.992 32.569 61.166 1.00 0.00 58 ASN A C 14
ATOM 12584 O O . ASN A 1 58 ? 31.253 33.768 61.089 1.00 0.00 58 ASN A O 14
ATOM 12595 N N . LEU A 1 59 ? 31.713 31.591 60.494 1.00 0.00 59 LEU A N 14
ATOM 12596 C CA . LEU A 1 59 ? 32.644 31.892 59.383 1.00 0.00 59 LEU A CA 14
ATOM 12597 C C . LEU A 1 59 ? 33.861 32.730 59.956 1.00 0.00 59 LEU A C 14
ATOM 12598 O O . LEU A 1 59 ? 33.853 33.946 59.741 1.00 0.00 59 LEU A O 14
ATOM 12615 N N . ARG A 1 1 ? 41.054 24.817 67.022 1.00 0.00 1 ARG A N 15
ATOM 12616 C CA . ARG A 1 1 ? 39.773 24.327 66.345 1.00 0.00 1 ARG A CA 15
ATOM 12617 C C . ARG A 1 1 ? 39.809 24.837 64.866 1.00 0.00 1 ARG A C 15
ATOM 12618 O O . ARG A 1 1 ? 40.795 25.425 64.427 1.00 0.00 1 ARG A O 15
ATOM 12641 N N . ILE A 1 2 ? 38.707 24.536 64.080 1.00 0.00 2 ILE A N 15
ATOM 12642 C CA . ILE A 1 2 ? 38.661 24.965 62.669 1.00 0.00 2 ILE A CA 15
ATOM 12643 C C . ILE A 1 2 ? 38.124 26.445 62.649 1.00 0.00 2 ILE A C 15
ATOM 12644 O O . ILE A 1 2 ? 37.018 26.748 63.100 1.00 0.00 2 ILE A O 15
ATOM 12660 N N . CYS A 1 3 ? 38.957 27.390 62.060 1.00 0.00 3 CYS A N 15
ATOM 12661 C CA . CYS A 1 3 ? 38.437 28.695 61.642 1.00 0.00 3 CYS A CA 15
ATOM 12662 C C . CYS A 1 3 ? 38.836 28.905 60.137 1.00 0.00 3 CYS A C 15
ATOM 12663 O O . CYS A 1 3 ? 39.711 28.234 59.596 1.00 0.00 3 CYS A O 15
ATOM 12670 N N . TYR A 1 4 ? 38.132 29.865 59.437 1.00 0.00 4 TYR A N 15
ATOM 12671 C CA . TYR A 1 4 ? 38.277 29.972 57.984 1.00 0.00 4 TYR A CA 15
ATOM 12672 C C . TYR A 1 4 ? 39.601 30.642 57.498 1.00 0.00 4 TYR A C 15
ATOM 12673 O O . TYR A 1 4 ? 40.258 31.356 58.248 1.00 0.00 4 TYR A O 15
ATOM 12691 N N . ASN A 1 5 ? 39.915 30.471 56.153 1.00 0.00 5 ASN A N 15
ATOM 12692 C CA . ASN A 1 5 ? 41.004 31.264 55.559 1.00 0.00 5 ASN A CA 15
ATOM 12693 C C . ASN A 1 5 ? 40.646 31.672 54.090 1.00 0.00 5 ASN A C 15
ATOM 12694 O O . ASN A 1 5 ? 41.541 32.033 53.330 1.00 0.00 5 ASN A O 15
ATOM 12705 N N . HIS A 1 6 ? 39.305 31.704 53.722 1.00 0.00 6 HIS A N 15
ATOM 12706 C CA . HIS A 1 6 ? 38.785 31.983 52.393 1.00 0.00 6 HIS A CA 15
ATOM 12707 C C . HIS A 1 6 ? 39.094 33.429 51.872 1.00 0.00 6 HIS A C 15
ATOM 12708 O O . HIS A 1 6 ? 39.640 34.275 52.574 1.00 0.00 6 HIS A O 15
ATOM 12723 N N . LEU A 1 7 ? 38.610 33.689 50.605 1.00 0.00 7 LEU A N 15
ATOM 12724 C CA . LEU A 1 7 ? 38.698 34.968 49.915 1.00 0.00 7 LEU A CA 15
ATOM 12725 C C . LEU A 1 7 ? 40.117 35.289 49.350 1.00 0.00 7 LEU A C 15
ATOM 12726 O O . LEU A 1 7 ? 40.998 34.435 49.252 1.00 0.00 7 LEU A O 15
ATOM 12742 N N . GLY A 1 8 ? 40.244 36.571 48.846 1.00 0.00 8 GLY A N 15
ATOM 12743 C CA . GLY A 1 8 ? 41.378 36.951 48.013 1.00 0.00 8 GLY A CA 15
ATOM 12744 C C . GLY A 1 8 ? 41.112 36.301 46.619 1.00 0.00 8 GLY A C 15
ATOM 12745 O O . GLY A 1 8 ? 40.171 36.646 45.906 1.00 0.00 8 GLY A O 15
ATOM 12749 N N . THR A 1 9 ? 41.984 35.299 46.237 1.00 0.00 9 THR A N 15
ATOM 12750 C CA . THR A 1 9 ? 41.841 34.622 44.941 1.00 0.00 9 THR A CA 15
ATOM 12751 C C . THR A 1 9 ? 40.769 33.502 45.023 1.00 0.00 9 THR A C 15
ATOM 12752 O O . THR A 1 9 ? 39.974 33.356 44.096 1.00 0.00 9 THR A O 15
ATOM 12763 N N . LYS A 1 10 ? 40.788 32.668 46.133 1.00 0.00 10 LYS A N 15
ATOM 12764 C CA . LYS A 1 10 ? 39.949 31.457 46.169 1.00 0.00 10 LYS A CA 15
ATOM 12765 C C . LYS A 1 10 ? 38.599 31.651 46.963 1.00 0.00 10 LYS A C 15
ATOM 12766 O O . LYS A 1 10 ? 38.581 32.170 48.075 1.00 0.00 10 LYS A O 15
ATOM 12785 N N . PRO A 1 11 ? 37.461 31.033 46.426 1.00 0.00 11 PRO A N 15
ATOM 12786 C CA . PRO A 1 11 ? 36.218 30.897 47.202 1.00 0.00 11 PRO A CA 15
ATOM 12787 C C . PRO A 1 11 ? 36.358 29.993 48.476 1.00 0.00 11 PRO A C 15
ATOM 12788 O O . PRO A 1 11 ? 37.369 29.312 48.653 1.00 0.00 11 PRO A O 15
ATOM 12799 N N . PRO A 1 12 ? 35.294 30.024 49.371 1.00 0.00 12 PRO A N 15
ATOM 12800 C CA . PRO A 1 12 ? 35.233 29.301 50.675 1.00 0.00 12 PRO A CA 15
ATOM 12801 C C . PRO A 1 12 ? 35.991 27.928 50.728 1.00 0.00 12 PRO A C 15
ATOM 12802 O O . PRO A 1 12 ? 35.892 27.036 49.891 1.00 0.00 12 PRO A O 15
ATOM 12813 N N . THR A 1 13 ? 36.786 27.830 51.860 1.00 0.00 13 THR A N 15
ATOM 12814 C CA . THR A 1 13 ? 37.666 26.736 52.285 1.00 0.00 13 THR A CA 15
ATOM 12815 C C . THR A 1 13 ? 38.418 27.274 53.575 1.00 0.00 13 THR A C 15
ATOM 12816 O O . THR A 1 13 ? 38.551 28.478 53.811 1.00 0.00 13 THR A O 15
ATOM 12827 N N . THR A 1 14 ? 38.914 26.292 54.424 1.00 0.00 14 THR A N 15
ATOM 12828 C CA . THR A 1 14 ? 39.203 26.650 55.824 1.00 0.00 14 THR A CA 15
ATOM 12829 C C . THR A 1 14 ? 40.526 26.072 56.403 1.00 0.00 14 THR A C 15
ATOM 12830 O O . THR A 1 14 ? 41.168 25.224 55.790 1.00 0.00 14 THR A O 15
ATOM 12841 N N . GLU A 1 15 ? 40.919 26.586 57.627 1.00 0.00 15 GLU A N 15
ATOM 12842 C CA . GLU A 1 15 ? 42.210 26.247 58.251 1.00 0.00 15 GLU A CA 15
ATOM 12843 C C . GLU A 1 15 ? 41.919 25.376 59.520 1.00 0.00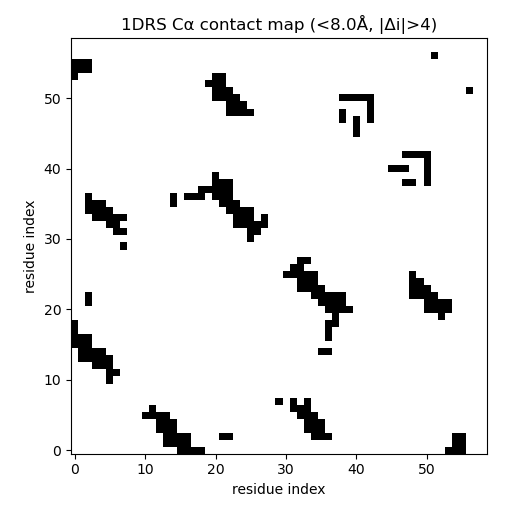 15 GLU A C 15
ATOM 12844 O O . GLU A 1 15 ? 41.477 25.853 60.566 1.00 0.00 15 GLU A O 15
ATOM 12857 N N . THR A 1 16 ? 42.194 24.018 59.408 1.00 0.00 16 THR A N 15
ATOM 12858 C CA . THR A 1 16 ? 42.028 23.116 60.565 1.00 0.00 16 THR A CA 15
ATOM 12859 C C . THR A 1 16 ? 43.302 23.328 61.444 1.00 0.00 16 THR A C 15
ATOM 12860 O O . THR A 1 16 ? 44.424 23.078 60.998 1.00 0.00 16 THR A O 15
ATOM 12871 N N . CYS A 1 17 ? 43.124 23.753 62.759 1.00 0.00 17 CYS A N 15
ATOM 12872 C CA . CYS A 1 17 ? 44.305 24.098 63.547 1.00 0.00 17 CYS A CA 15
ATOM 12873 C C . CYS A 1 17 ? 44.122 23.767 65.056 1.00 0.00 17 CYS A C 15
ATOM 12874 O O . CYS A 1 17 ? 43.051 23.878 65.650 1.00 0.00 17 CYS A O 15
ATOM 12881 N N . GLN A 1 18 ? 45.296 23.410 65.679 1.00 0.00 18 GLN A N 15
ATOM 12882 C CA . GLN A 1 18 ? 45.403 23.049 67.089 1.00 0.00 18 GLN A CA 15
ATOM 12883 C C . GLN A 1 18 ? 45.892 24.268 67.951 1.00 0.00 18 GLN A C 15
ATOM 12884 O O . GLN A 1 18 ? 45.959 24.127 69.171 1.00 0.00 18 GLN A O 15
ATOM 12898 N N . GLU A 1 19 ? 46.224 25.494 67.353 1.00 0.00 19 GLU A N 15
ATOM 12899 C CA . GLU A 1 19 ? 46.331 26.697 68.191 1.00 0.00 19 GLU A CA 15
ATOM 12900 C C . GLU A 1 19 ? 44.842 26.910 68.683 1.00 0.00 19 GLU A C 15
ATOM 12901 O O . GLU A 1 19 ? 43.915 27.130 67.905 1.00 0.00 19 GLU A O 15
ATOM 12914 N N . ASP A 1 20 ? 44.662 26.853 70.058 1.00 0.00 20 ASP A N 15
ATOM 12915 C CA . ASP A 1 20 ? 43.420 26.855 70.841 1.00 0.00 20 ASP A CA 15
ATOM 12916 C C . ASP A 1 20 ? 42.572 28.177 70.777 1.00 0.00 20 ASP A C 15
ATOM 12917 O O . ASP A 1 20 ? 41.613 28.316 71.543 1.00 0.00 20 ASP A O 15
ATOM 12926 N N . SER A 1 21 ? 42.963 29.196 69.940 1.00 0.00 21 SER A N 15
ATOM 12927 C CA . SER A 1 21 ? 42.239 30.448 69.798 1.00 0.00 21 SER A CA 15
ATOM 12928 C C . SER A 1 21 ? 42.459 30.829 68.307 1.00 0.00 21 SER A C 15
ATOM 12929 O O . SER A 1 21 ? 43.572 30.819 67.774 1.00 0.00 21 SER A O 15
ATOM 12937 N N . CYS A 1 22 ? 41.323 31.152 67.593 1.00 0.00 22 CYS A N 15
ATOM 12938 C CA . CYS A 1 22 ? 41.419 31.479 66.187 1.00 0.00 22 CYS A CA 15
ATOM 12939 C C . CYS A 1 22 ? 40.469 32.652 65.838 1.00 0.00 22 CYS A C 15
ATOM 12940 O O . CYS A 1 22 ? 39.412 32.875 66.429 1.00 0.00 22 CYS A O 15
ATOM 12947 N N . TYR A 1 23 ? 40.959 33.462 64.830 1.00 0.00 23 TYR A N 15
ATOM 12948 C CA . TYR A 1 23 ? 40.485 34.833 64.677 1.00 0.00 23 TYR A CA 15
ATOM 12949 C C . TYR A 1 23 ? 40.048 35.261 63.263 1.00 0.00 23 TYR A C 15
ATOM 12950 O O . TYR A 1 23 ? 40.339 34.641 62.241 1.00 0.00 23 TYR A O 15
ATOM 12968 N N . LYS A 1 24 ? 39.355 36.453 63.311 1.00 0.00 24 LYS A N 15
ATOM 12969 C CA . LYS A 1 24 ? 38.800 37.165 62.166 1.00 0.00 24 LYS A CA 15
ATOM 12970 C C . LYS A 1 24 ? 39.717 38.414 61.922 1.00 0.00 24 LYS A C 15
ATOM 12971 O O . LYS A 1 24 ? 39.995 39.233 62.796 1.00 0.00 24 LYS A O 15
ATOM 12990 N N . ASN A 1 25 ? 40.216 38.519 60.638 1.00 0.00 25 ASN A N 15
ATOM 12991 C CA . ASN A 1 25 ? 41.264 39.458 60.205 1.00 0.00 25 ASN A CA 15
ATOM 12992 C C . ASN A 1 25 ? 40.729 40.104 58.872 1.00 0.00 25 ASN A C 15
ATOM 12993 O O . ASN A 1 25 ? 40.444 39.387 57.915 1.00 0.00 25 ASN A O 15
ATOM 13004 N N . ILE A 1 26 ? 40.635 41.500 58.801 1.00 0.00 26 ILE A N 15
ATOM 13005 C CA . ILE A 1 26 ? 39.624 42.119 57.890 1.00 0.00 26 ILE A CA 15
ATOM 13006 C C . ILE A 1 26 ? 40.105 43.266 56.913 1.00 0.00 26 ILE A C 15
ATOM 13007 O O . ILE A 1 26 ? 39.362 43.745 56.058 1.00 0.00 26 ILE A O 15
ATOM 13023 N N . TRP A 1 27 ? 41.398 43.673 57.081 1.00 0.00 27 TRP A N 15
ATOM 13024 C CA . TRP A 1 27 ? 42.295 44.647 56.449 1.00 0.00 27 TRP A CA 15
ATOM 13025 C C . TRP A 1 27 ? 43.157 43.853 55.394 1.00 0.00 27 TRP A C 15
ATOM 13026 O O . TRP A 1 27 ? 42.786 43.764 54.229 1.00 0.00 27 TRP A O 15
ATOM 13047 N N . THR A 1 28 ? 44.344 43.283 55.840 1.00 0.00 28 THR A N 15
ATOM 13048 C CA . THR A 1 28 ? 45.290 42.455 55.064 1.00 0.00 28 THR A CA 15
ATOM 13049 C C . THR A 1 28 ? 46.275 43.417 54.344 1.00 0.00 28 THR A C 15
ATOM 13050 O O . THR A 1 28 ? 47.463 43.423 54.652 1.00 0.00 28 THR A O 15
ATOM 13061 N N . PHE A 1 29 ? 45.714 44.217 53.365 1.00 0.00 29 PHE A N 15
ATOM 13062 C CA . PHE A 1 29 ? 46.393 45.216 52.525 1.00 0.00 29 PHE A CA 15
ATOM 13063 C C . PHE A 1 29 ? 45.439 45.425 51.301 1.00 0.00 29 PHE A C 15
ATOM 13064 O O . PHE A 1 29 ? 45.131 46.561 50.946 1.00 0.00 29 PHE A O 15
ATOM 13081 N N . ASP A 1 30 ? 44.929 44.291 50.692 1.00 0.00 30 ASP A N 15
ATOM 13082 C CA . ASP A 1 30 ? 43.945 44.259 49.614 1.00 0.00 30 ASP A CA 15
ATOM 13083 C C . ASP A 1 30 ? 42.497 44.668 50.081 1.00 0.00 30 ASP A C 15
ATOM 13084 O O . ASP A 1 30 ? 41.691 44.996 49.209 1.00 0.00 30 ASP A O 15
ATOM 13093 N N . ASN A 1 31 ? 42.147 44.698 51.426 1.00 0.00 31 ASN A N 15
ATOM 13094 C CA . ASN A 1 31 ? 40.851 45.121 51.993 1.00 0.00 31 ASN A CA 15
ATOM 13095 C C . ASN A 1 31 ? 39.871 43.922 51.829 1.00 0.00 31 ASN A C 15
ATOM 13096 O O . ASN A 1 31 ? 39.062 43.874 50.904 1.00 0.00 31 ASN A O 15
ATOM 13107 N N . ILE A 1 32 ? 39.939 42.940 52.811 1.00 0.00 32 ILE A N 15
ATOM 13108 C CA . ILE A 1 32 ? 39.126 41.737 52.680 1.00 0.00 32 ILE A CA 15
ATOM 13109 C C . ILE A 1 32 ? 39.194 40.867 53.981 1.00 0.00 32 ILE A C 15
ATOM 13110 O O . ILE A 1 32 ? 40.109 41.017 54.792 1.00 0.00 32 ILE A O 15
ATOM 13126 N N . ILE A 1 33 ? 38.222 39.885 54.134 1.00 0.00 33 ILE A N 15
ATOM 13127 C CA . ILE A 1 33 ? 38.211 39.038 55.344 1.00 0.00 33 ILE A CA 15
ATOM 13128 C C . ILE A 1 33 ? 38.922 37.698 54.960 1.00 0.00 33 ILE A C 15
ATOM 13129 O O . ILE A 1 33 ? 38.343 36.762 54.414 1.00 0.00 33 ILE A O 15
ATOM 13145 N N . ARG A 1 34 ? 40.266 37.640 55.282 1.00 0.00 34 ARG A N 15
ATOM 13146 C CA . ARG A 1 34 ? 41.150 36.516 54.959 1.00 0.00 34 ARG A CA 15
ATOM 13147 C C . ARG A 1 34 ? 42.020 36.374 56.242 1.00 0.00 34 ARG A C 15
ATOM 13148 O O . ARG A 1 34 ? 42.808 37.228 56.641 1.00 0.00 34 ARG A O 15
ATOM 13169 N N . ARG A 1 35 ? 41.801 35.182 56.912 1.00 0.00 35 ARG A N 15
ATOM 13170 C CA . ARG A 1 35 ? 42.061 35.050 58.342 1.00 0.00 35 ARG A CA 15
ATOM 13171 C C . ARG A 1 35 ? 42.576 33.640 58.769 1.00 0.00 35 ARG A C 15
ATOM 13172 O O . ARG A 1 35 ? 43.012 32.864 57.920 1.00 0.00 35 ARG A O 15
ATOM 13193 N N . GLY A 1 36 ? 42.620 33.366 60.135 1.00 0.00 36 GLY A N 15
ATOM 13194 C CA . GLY A 1 36 ? 43.234 32.077 60.492 1.00 0.00 36 GLY A CA 15
ATOM 13195 C C . GLY A 1 36 ? 43.443 31.786 61.996 1.00 0.00 36 GLY A C 15
ATOM 13196 O O . GLY A 1 36 ? 42.871 32.448 62.855 1.00 0.00 36 GLY A O 15
ATOM 13200 N N . CYS A 1 37 ? 44.281 30.718 62.293 1.00 0.00 37 CYS A N 15
ATOM 13201 C CA . CYS A 1 37 ? 44.577 30.319 63.679 1.00 0.00 37 CYS A CA 15
ATOM 13202 C C . CYS A 1 37 ? 45.876 31.004 64.222 1.00 0.00 37 CYS A C 15
ATOM 13203 O O . CYS A 1 37 ? 46.940 31.032 63.608 1.00 0.00 37 CYS A O 15
ATOM 13210 N N . GLY A 1 38 ? 45.730 31.620 65.458 1.00 0.00 38 GLY A N 15
ATOM 13211 C CA . GLY A 1 38 ? 46.893 32.141 66.165 1.00 0.00 38 GLY A CA 15
ATOM 13212 C C . GLY A 1 38 ? 46.337 32.510 67.547 1.00 0.00 38 GLY A C 15
ATOM 13213 O O . GLY A 1 38 ? 46.502 31.797 68.530 1.00 0.00 38 GLY A O 15
ATOM 13217 N N . CYS A 1 39 ? 45.609 33.691 67.574 1.00 0.00 39 CYS A N 15
ATOM 13218 C CA . CYS A 1 39 ? 44.926 34.134 68.781 1.00 0.00 39 CYS A CA 15
ATOM 13219 C C . CYS A 1 39 ? 45.899 34.605 69.897 1.00 0.00 39 CYS A C 15
ATOM 13220 O O . CYS A 1 39 ? 47.038 34.998 69.655 1.00 0.00 39 CYS A O 15
ATOM 13227 N N . PHE A 1 40 ? 45.357 34.562 71.170 1.00 0.00 40 PHE A N 15
ATOM 13228 C CA . PHE A 1 40 ? 46.128 34.800 72.383 1.00 0.00 40 PHE A CA 15
ATOM 13229 C C . PHE A 1 40 ? 46.782 36.227 72.253 1.00 0.00 40 PHE A C 15
ATOM 13230 O O . PHE A 1 40 ? 47.998 36.347 72.386 1.00 0.00 40 PHE A O 15
ATOM 13247 N N . THR A 1 41 ? 45.942 37.327 72.072 1.00 0.00 41 THR A N 15
ATOM 13248 C CA . THR A 1 41 ? 46.483 38.698 71.844 1.00 0.00 41 THR A CA 15
ATOM 13249 C C . THR A 1 41 ? 45.874 39.673 72.928 1.00 0.00 41 THR A C 15
ATOM 13250 O O . THR A 1 41 ? 44.723 40.094 72.821 1.00 0.00 41 THR A O 15
ATOM 13261 N N . PRO A 1 42 ? 46.710 40.114 73.959 1.00 0.00 42 PRO A N 15
ATOM 13262 C CA . PRO A 1 42 ? 46.238 41.068 74.988 1.00 0.00 42 PRO A CA 15
ATOM 13263 C C . PRO A 1 42 ? 46.524 42.497 74.385 1.00 0.00 42 PRO A C 15
ATOM 13264 O O . PRO A 1 42 ? 47.656 42.980 74.385 1.00 0.00 42 PRO A O 15
ATOM 13275 N N . ARG A 1 43 ? 45.446 43.196 73.863 1.00 0.00 43 ARG A N 15
ATOM 13276 C CA . ARG A 1 43 ? 45.579 44.541 73.271 1.00 0.00 43 ARG A CA 15
ATOM 13277 C C . ARG A 1 43 ? 44.537 45.556 73.854 1.00 0.00 43 ARG A C 15
ATOM 13278 O O . ARG A 1 43 ? 43.491 45.181 74.377 1.00 0.00 43 ARG A O 15
ATOM 13299 N N . GLY A 1 44 ? 44.881 46.898 73.741 1.00 0.00 44 GLY A N 15
ATOM 13300 C CA . GLY A 1 44 ? 43.975 47.992 74.146 1.00 0.00 44 GLY A CA 15
ATOM 13301 C C . GLY A 1 44 ? 43.424 48.559 72.828 1.00 0.00 44 GLY A C 15
ATOM 13302 O O . GLY A 1 44 ? 42.303 48.251 72.427 1.00 0.00 44 GLY A O 15
ATOM 13306 N N . ASP A 1 45 ? 44.283 49.405 72.141 1.00 0.00 45 ASP A N 15
ATOM 13307 C CA . ASP A 1 45 ? 44.000 49.739 70.746 1.00 0.00 45 ASP A CA 15
ATOM 13308 C C . ASP A 1 45 ? 45.391 49.748 70.038 1.00 0.00 45 ASP A C 15
ATOM 13309 O O . ASP A 1 45 ? 45.882 50.747 69.524 1.00 0.00 45 ASP A O 15
ATOM 13318 N N . MET A 1 46 ? 46.013 48.509 70.038 1.00 0.00 46 MET A N 15
ATOM 13319 C CA . MET A 1 46 ? 47.224 48.196 69.257 1.00 0.00 46 MET A CA 15
ATOM 13320 C C . MET A 1 46 ? 46.753 47.125 68.207 1.00 0.00 46 MET A C 15
ATOM 13321 O O . MET A 1 46 ? 46.215 46.082 68.583 1.00 0.00 46 MET A O 15
ATOM 13335 N N . PRO A 1 47 ? 46.953 47.391 66.853 1.00 0.00 47 PRO A N 15
ATOM 13336 C CA . PRO A 1 47 ? 46.594 46.471 65.743 1.00 0.00 47 PRO A CA 15
ATOM 13337 C C . PRO A 1 47 ? 46.740 44.959 66.145 1.00 0.00 47 PRO A C 15
ATOM 13338 O O . PRO A 1 47 ? 47.806 44.415 66.420 1.00 0.00 47 PRO A O 15
ATOM 13349 N N . GLY A 1 48 ? 45.537 44.268 66.166 1.00 0.00 48 GLY A N 15
ATOM 13350 C CA . GLY A 1 48 ? 45.416 42.854 66.508 1.00 0.00 48 GLY A CA 15
ATOM 13351 C C . GLY A 1 48 ? 43.997 42.398 66.038 1.00 0.00 48 GLY A C 15
ATOM 13352 O O . GLY A 1 48 ? 43.024 43.148 66.149 1.00 0.00 48 GLY A O 15
ATOM 13356 N N . PRO A 1 49 ? 43.885 41.132 65.493 1.00 0.00 49 PRO A N 15
ATOM 13357 C CA . PRO A 1 49 ? 42.575 40.616 65.091 1.00 0.00 49 PRO A CA 15
ATOM 13358 C C . PRO A 1 49 ? 41.656 40.399 66.337 1.00 0.00 49 PRO A C 15
ATOM 13359 O O . PRO A 1 49 ? 42.093 40.382 67.487 1.00 0.00 49 PRO A O 15
ATOM 13370 N N . TYR A 1 50 ? 40.317 40.211 66.041 1.00 0.00 50 TYR A N 15
ATOM 13371 C CA . TYR A 1 50 ? 39.311 39.955 67.094 1.00 0.00 50 TYR A CA 15
ATOM 13372 C C . TYR A 1 50 ? 39.012 38.415 67.085 1.00 0.00 50 TYR A C 15
ATOM 13373 O O . TYR A 1 50 ? 38.894 37.799 66.024 1.00 0.00 50 TYR A O 15
ATOM 13391 N N . CYS A 1 51 ? 38.897 37.775 68.319 1.00 0.00 51 CYS A N 15
ATOM 13392 C CA . CYS A 1 51 ? 38.981 36.306 68.374 1.00 0.00 51 CYS A CA 15
ATOM 13393 C C . CYS A 1 51 ? 37.850 35.549 69.125 1.00 0.00 51 CYS A C 15
ATOM 13394 O O . CYS A 1 51 ? 37.108 36.078 69.947 1.00 0.00 51 CYS A O 15
ATOM 13401 N N . CYS A 1 52 ? 37.846 34.205 68.822 1.00 0.00 52 CYS A N 15
ATOM 13402 C CA . CYS A 1 52 ? 37.004 33.209 69.460 1.00 0.00 52 CYS A CA 15
ATOM 13403 C C . CYS A 1 52 ? 37.868 31.980 69.893 1.00 0.00 52 CYS A C 15
ATOM 13404 O O . CYS A 1 52 ? 38.969 31.761 69.386 1.00 0.00 52 CYS A O 15
ATOM 13411 N N . GLU A 1 53 ? 37.302 31.132 70.823 1.00 0.00 53 GLU A N 15
ATOM 13412 C CA . GLU A 1 53 ? 37.953 29.854 71.168 1.00 0.00 53 GLU A CA 15
ATOM 13413 C C . GLU A 1 53 ? 36.924 28.693 70.973 1.00 0.00 53 GLU A C 15
ATOM 13414 O O . GLU A 1 53 ? 36.924 27.694 71.690 1.00 0.00 53 GLU A O 15
ATOM 13427 N N . SER A 1 54 ? 36.084 28.830 69.880 1.00 0.00 54 SER A N 15
ATOM 13428 C CA . SER A 1 54 ? 35.017 27.901 69.502 1.00 0.00 54 SER A CA 15
ATOM 13429 C C . SER A 1 54 ? 35.107 27.521 67.979 1.00 0.00 54 SER A C 15
ATOM 13430 O O . SER A 1 54 ? 36.075 27.838 67.290 1.00 0.00 54 SER A O 15
ATOM 13438 N N . ASP A 1 55 ? 34.053 26.769 67.497 1.00 0.00 55 ASP A N 15
ATOM 13439 C CA . ASP A 1 55 ? 34.021 26.263 66.114 1.00 0.00 55 ASP A CA 15
ATOM 13440 C C . ASP A 1 55 ? 33.454 27.425 65.212 1.00 0.00 55 ASP A C 15
ATOM 13441 O O . ASP A 1 55 ? 32.266 27.739 65.249 1.00 0.00 55 ASP A O 15
ATOM 13450 N N . LYS A 1 56 ? 34.358 28.100 64.389 1.00 0.00 56 LYS A N 15
ATOM 13451 C CA . LYS A 1 56 ? 34.030 29.150 63.427 1.00 0.00 56 LYS A CA 15
ATOM 13452 C C . LYS A 1 56 ? 33.678 30.488 64.139 1.00 0.00 56 LYS A C 15
ATOM 13453 O O . LYS A 1 56 ? 34.321 31.500 63.868 1.00 0.00 56 LYS A O 15
ATOM 13472 N N . CYS A 1 57 ? 32.608 30.492 65.001 1.00 0.00 57 CYS A N 15
ATOM 13473 C CA . CYS A 1 57 ? 32.048 31.637 65.709 1.00 0.00 57 CYS A CA 15
ATOM 13474 C C . CYS A 1 57 ? 31.582 32.628 64.591 1.00 0.00 57 CYS A C 15
ATOM 13475 O O . CYS A 1 57 ? 32.092 33.737 64.448 1.00 0.00 57 CYS A O 15
ATOM 13482 N N . ASN A 1 58 ? 30.547 32.141 63.806 1.00 0.00 58 ASN A N 15
ATOM 13483 C CA . ASN A 1 58 ? 29.748 32.868 62.816 1.00 0.00 58 ASN A CA 15
ATOM 13484 C C . ASN A 1 58 ? 30.462 32.913 61.433 1.00 0.00 58 ASN A C 15
ATOM 13485 O O . ASN A 1 58 ? 29.966 32.336 60.468 1.00 0.00 58 ASN A O 15
ATOM 13496 N N . LEU A 1 59 ? 31.635 33.635 61.362 1.00 0.00 59 LEU A N 15
ATOM 13497 C CA . LEU A 1 59 ? 32.402 33.820 60.121 1.00 0.00 59 LEU A CA 15
ATOM 13498 C C . LEU A 1 59 ? 33.892 34.361 60.492 1.00 0.00 59 LEU A C 15
ATOM 13499 O O . LEU A 1 59 ? 34.536 33.668 61.286 1.00 0.00 59 LEU A O 15
ATOM 13516 N N . ARG A 1 1 ? 41.370 24.186 67.306 1.00 0.00 1 ARG A N 16
ATOM 13517 C CA . ARG A 1 1 ? 40.026 23.979 66.598 1.00 0.00 1 ARG A CA 16
ATOM 13518 C C . ARG A 1 1 ? 40.157 24.591 65.169 1.00 0.00 1 ARG A C 16
ATOM 13519 O O . ARG A 1 1 ? 41.245 25.008 64.788 1.00 0.00 1 ARG A O 16
ATOM 13542 N N . ILE A 1 2 ? 39.034 24.575 64.355 1.00 0.00 2 ILE A N 16
ATOM 13543 C CA . ILE A 1 2 ? 39.149 24.914 62.912 1.00 0.00 2 ILE A CA 16
ATOM 13544 C C . ILE A 1 2 ? 38.752 26.407 62.634 1.00 0.00 2 ILE A C 16
ATOM 13545 O O . ILE A 1 2 ? 37.678 26.873 63.006 1.00 0.00 2 ILE A O 16
ATOM 13561 N N . CYS A 1 3 ? 39.652 27.169 61.896 1.00 0.00 3 CYS A N 16
ATOM 13562 C CA . CYS A 1 3 ? 39.294 28.503 61.409 1.00 0.00 3 CYS A CA 16
ATOM 13563 C C . CYS A 1 3 ? 39.866 28.679 59.950 1.00 0.00 3 CYS A C 16
ATOM 13564 O O . CYS A 1 3 ? 40.866 28.064 59.584 1.00 0.00 3 CYS A O 16
ATOM 13571 N N . TYR A 1 4 ? 39.197 29.550 59.095 1.00 0.00 4 TYR A N 16
ATOM 13572 C CA . TYR A 1 4 ? 39.494 29.511 57.644 1.00 0.00 4 TYR A CA 16
ATOM 13573 C C . TYR A 1 4 ? 40.368 30.690 57.130 1.00 0.00 4 TYR A C 16
ATOM 13574 O O . TYR A 1 4 ? 40.299 31.805 57.638 1.00 0.00 4 TYR A O 16
ATOM 13592 N N . ASN A 1 5 ? 41.125 30.439 55.996 1.00 0.00 5 ASN A N 16
ATOM 13593 C CA . ASN A 1 5 ? 41.923 31.511 55.369 1.00 0.00 5 ASN A CA 16
ATOM 13594 C C . ASN A 1 5 ? 41.352 31.778 53.937 1.00 0.00 5 ASN A C 16
ATOM 13595 O O . ASN A 1 5 ? 42.041 32.346 53.096 1.00 0.00 5 ASN A O 16
ATOM 13606 N N . HIS A 1 6 ? 40.034 31.416 53.685 1.00 0.00 6 HIS A N 16
ATOM 13607 C CA . HIS A 1 6 ? 39.318 31.506 52.424 1.00 0.00 6 HIS A CA 16
ATOM 13608 C C . HIS A 1 6 ? 38.944 32.972 51.986 1.00 0.00 6 HIS A C 16
ATOM 13609 O O . HIS A 1 6 ? 39.271 33.936 52.669 1.00 0.00 6 HIS A O 16
ATOM 13624 N N . LEU A 1 7 ? 38.147 33.082 50.858 1.00 0.00 7 LEU A N 16
ATOM 13625 C CA . LEU A 1 7 ? 37.605 34.328 50.309 1.00 0.00 7 LEU A CA 16
ATOM 13626 C C . LEU A 1 7 ? 38.662 35.192 49.528 1.00 0.00 7 LEU A C 16
ATOM 13627 O O . LEU A 1 7 ? 39.730 34.722 49.143 1.00 0.00 7 LEU A O 16
ATOM 13643 N N . GLY A 1 8 ? 38.255 36.470 49.181 1.00 0.00 8 GLY A N 16
ATOM 13644 C CA . GLY A 1 8 ? 39.068 37.360 48.339 1.00 0.00 8 GLY A CA 16
ATOM 13645 C C . GLY A 1 8 ? 38.707 37.159 46.859 1.00 0.00 8 GLY A C 16
ATOM 13646 O O . GLY A 1 8 ? 38.439 38.099 46.118 1.00 0.00 8 GLY A O 16
ATOM 13650 N N . THR A 1 9 ? 38.800 35.850 46.441 1.00 0.00 9 THR A N 16
ATOM 13651 C CA . THR A 1 9 ? 38.620 35.409 45.069 1.00 0.00 9 THR A CA 16
ATOM 13652 C C . THR A 1 9 ? 38.410 33.868 45.100 1.00 0.00 9 THR A C 16
ATOM 13653 O O . THR A 1 9 ? 37.555 33.348 44.385 1.00 0.00 9 THR A O 16
ATOM 13664 N N . LYS A 1 10 ? 39.210 33.135 45.961 1.00 0.00 10 LYS A N 16
ATOM 13665 C CA . LYS A 1 10 ? 39.148 31.661 46.093 1.00 0.00 10 LYS A CA 16
ATOM 13666 C C . LYS A 1 10 ? 38.452 31.248 47.451 1.00 0.00 10 LYS A C 16
ATOM 13667 O O . LYS A 1 10 ? 38.947 31.623 48.506 1.00 0.00 10 LYS A O 16
ATOM 13686 N N . PRO A 1 11 ? 37.363 30.356 47.448 1.00 0.00 11 PRO A N 16
ATOM 13687 C CA . PRO A 1 11 ? 36.739 29.912 48.728 1.00 0.00 11 PRO A CA 16
ATOM 13688 C C . PRO A 1 11 ? 37.248 28.665 49.579 1.00 0.00 11 PRO A C 16
ATOM 13689 O O . PRO A 1 11 ? 36.911 28.659 50.764 1.00 0.00 11 PRO A O 16
ATOM 13700 N N . PRO A 1 12 ? 38.108 27.690 49.075 1.00 0.00 12 PRO A N 16
ATOM 13701 C CA . PRO A 1 12 ? 38.344 26.436 49.835 1.00 0.00 12 PRO A CA 16
ATOM 13702 C C . PRO A 1 12 ? 39.366 26.161 50.985 1.00 0.00 12 PRO A C 16
ATOM 13703 O O . PRO A 1 12 ? 39.102 25.186 51.698 1.00 0.00 12 PRO A O 16
ATOM 13714 N N . THR A 1 13 ? 40.536 26.884 51.193 1.00 0.00 13 THR A N 16
ATOM 13715 C CA . THR A 1 13 ? 41.482 26.368 52.204 1.00 0.00 13 THR A CA 16
ATOM 13716 C C . THR A 1 13 ? 41.121 26.759 53.672 1.00 0.00 13 THR A C 16
ATOM 13717 O O . THR A 1 13 ? 40.744 27.880 54.011 1.00 0.00 13 THR A O 16
ATOM 13728 N N . THR A 1 14 ? 41.350 25.740 54.578 1.00 0.00 14 THR A N 16
ATOM 13729 C CA . THR A 1 14 ? 41.013 25.795 55.996 1.00 0.00 14 THR A CA 16
ATOM 13730 C C . THR A 1 14 ? 42.191 25.280 56.883 1.00 0.00 14 THR A C 16
ATOM 13731 O O . THR A 1 14 ? 43.074 24.560 56.417 1.00 0.00 14 THR A O 16
ATOM 13742 N N . GLU A 1 15 ? 42.169 25.680 58.208 1.00 0.00 15 GLU A N 16
ATOM 13743 C CA . GLU A 1 15 ? 43.331 25.457 59.097 1.00 0.00 15 GLU A CA 16
ATOM 13744 C C . GLU A 1 15 ? 42.803 24.655 60.336 1.00 0.00 15 GLU A C 16
ATOM 13745 O O . GLU A 1 15 ? 42.208 25.214 61.257 1.00 0.00 15 GLU A O 16
ATOM 13758 N N . THR A 1 16 ? 43.043 23.287 60.354 1.00 0.00 16 THR A N 16
ATOM 13759 C CA . THR A 1 16 ? 42.679 22.450 61.522 1.00 0.00 16 THR A CA 16
ATOM 13760 C C . THR A 1 16 ? 43.888 22.691 62.493 1.00 0.00 16 THR A C 16
ATOM 13761 O O . THR A 1 16 ? 45.014 22.249 62.271 1.00 0.00 16 THR A O 16
ATOM 13772 N N . CYS A 1 17 ? 43.613 23.448 63.629 1.00 0.00 17 CYS A N 16
ATOM 13773 C CA . CYS A 1 17 ? 44.686 24.090 64.413 1.00 0.00 17 CYS A CA 16
ATOM 13774 C C . CYS A 1 17 ? 44.772 23.627 65.907 1.00 0.00 17 CYS A C 16
ATOM 13775 O O . CYS A 1 17 ? 43.778 23.236 66.519 1.00 0.00 17 CYS A O 16
ATOM 13782 N N . GLN A 1 18 ? 46.014 23.795 66.495 1.00 0.00 18 GLN A N 16
ATOM 13783 C CA . GLN A 1 18 ? 46.306 23.578 67.916 1.00 0.00 18 GLN A CA 16
ATOM 13784 C C . GLN A 1 18 ? 46.343 24.943 68.708 1.00 0.00 18 GLN A C 16
ATOM 13785 O O . GLN A 1 18 ? 46.581 24.922 69.916 1.00 0.00 18 GLN A O 16
ATOM 13799 N N . GLU A 1 19 ? 46.070 26.146 68.062 1.00 0.00 19 GLU A N 16
ATOM 13800 C CA . GLU A 1 19 ? 45.997 27.444 68.753 1.00 0.00 19 GLU A CA 16
ATOM 13801 C C . GLU A 1 19 ? 44.472 27.609 69.070 1.00 0.00 19 GLU A C 16
ATOM 13802 O O . GLU A 1 19 ? 43.643 27.865 68.200 1.00 0.00 19 GLU A O 16
ATOM 13815 N N . ASP A 1 20 ? 44.145 27.477 70.407 1.00 0.00 20 ASP A N 16
ATOM 13816 C CA . ASP A 1 20 ? 42.826 27.407 71.034 1.00 0.00 20 ASP A CA 16
ATOM 13817 C C . ASP A 1 20 ? 41.804 28.557 70.676 1.00 0.00 20 ASP A C 16
ATOM 13818 O O . ASP A 1 20 ? 40.610 28.443 70.969 1.00 0.00 20 ASP A O 16
ATOM 13827 N N . SER A 1 21 ? 42.310 29.737 70.175 1.00 0.00 21 SER A N 16
ATOM 13828 C CA . SER A 1 21 ? 41.513 30.916 69.835 1.00 0.00 21 SER A CA 16
ATOM 13829 C C . SER A 1 21 ? 41.893 31.418 68.408 1.00 0.00 21 SER A C 16
ATOM 13830 O O . SER A 1 21 ? 43.001 31.192 67.917 1.00 0.00 21 SER A O 16
ATOM 13838 N N . CYS A 1 22 ? 40.920 32.123 67.717 1.00 0.00 22 CYS A N 16
ATOM 13839 C CA . CYS A 1 22 ? 41.234 32.604 66.383 1.00 0.00 22 CYS A CA 16
ATOM 13840 C C . CYS A 1 22 ? 40.568 33.964 66.053 1.00 0.00 22 CYS A C 16
ATOM 13841 O O . CYS A 1 22 ? 39.544 34.356 66.610 1.00 0.00 22 CYS A O 16
ATOM 13848 N N . TYR A 1 23 ? 41.243 34.702 65.097 1.00 0.00 23 TYR A N 16
ATOM 13849 C CA . TYR A 1 23 ? 40.930 36.113 64.847 1.00 0.00 23 TYR A CA 16
ATOM 13850 C C . TYR A 1 23 ? 40.417 36.355 63.407 1.00 0.00 23 TYR A C 16
ATOM 13851 O O . TYR A 1 23 ? 40.927 35.833 62.418 1.00 0.00 23 TYR A O 16
ATOM 13869 N N . LYS A 1 24 ? 39.368 37.254 63.336 1.00 0.00 24 LYS A N 16
ATOM 13870 C CA . LYS A 1 24 ? 38.745 37.717 62.103 1.00 0.00 24 LYS A CA 16
ATOM 13871 C C . LYS A 1 24 ? 39.534 39.023 61.692 1.00 0.00 24 LYS A C 16
ATOM 13872 O O . LYS A 1 24 ? 39.537 40.040 62.385 1.00 0.00 24 LYS A O 16
ATOM 13891 N N . ASN A 1 25 ? 40.172 38.995 60.470 1.00 0.00 25 ASN A N 16
ATOM 13892 C CA . ASN A 1 25 ? 40.971 40.097 59.884 1.00 0.00 25 ASN A CA 16
ATOM 13893 C C . ASN A 1 25 ? 40.071 40.495 58.645 1.00 0.00 25 ASN A C 16
ATOM 13894 O O . ASN A 1 25 ? 39.918 39.702 57.718 1.00 0.00 25 ASN A O 16
ATOM 13905 N N . ILE A 1 26 ? 39.493 41.768 58.626 1.00 0.00 26 ILE A N 16
ATOM 13906 C CA . ILE A 1 26 ? 38.228 42.029 57.860 1.00 0.00 26 ILE A CA 16
ATOM 13907 C C . ILE A 1 26 ? 38.268 43.131 56.725 1.00 0.00 26 ILE A C 16
ATOM 13908 O O . ILE A 1 26 ? 37.352 43.252 55.915 1.00 0.00 26 ILE A O 16
ATOM 13924 N N . TRP A 1 27 ? 39.366 43.952 56.730 1.00 0.00 27 TRP A N 16
ATOM 13925 C CA . TRP A 1 27 ? 39.856 45.064 55.906 1.00 0.00 27 TRP A CA 16
ATOM 13926 C C . TRP A 1 27 ? 40.675 44.395 54.719 1.00 0.00 27 TRP A C 16
ATOM 13927 O O . TRP A 1 27 ? 40.111 43.919 53.738 1.00 0.00 27 TRP A O 16
ATOM 13948 N N . THR A 1 28 ? 42.061 44.364 54.839 1.00 0.00 28 THR A N 16
ATOM 13949 C CA . THR A 1 28 ? 43.003 43.680 53.935 1.00 0.00 28 THR A CA 16
ATOM 13950 C C . THR A 1 28 ? 43.356 44.682 52.781 1.00 0.00 28 THR A C 16
ATOM 13951 O O . THR A 1 28 ? 44.444 45.252 52.792 1.00 0.00 28 THR A O 16
ATOM 13962 N N . PHE A 1 29 ? 42.416 44.883 51.780 1.00 0.00 29 PHE A N 16
ATOM 13963 C CA . PHE A 1 29 ? 42.626 45.806 50.662 1.00 0.00 29 PHE A CA 16
ATOM 13964 C C . PHE A 1 29 ? 41.358 45.748 49.760 1.00 0.00 29 PHE A C 16
ATOM 13965 O O . PHE A 1 29 ? 40.817 46.773 49.352 1.00 0.00 29 PHE A O 16
ATOM 13982 N N . ASP A 1 30 ? 40.914 44.479 49.458 1.00 0.00 30 ASP A N 16
ATOM 13983 C CA . ASP A 1 30 ? 39.739 44.070 48.715 1.00 0.00 30 ASP A CA 16
ATOM 13984 C C . ASP A 1 30 ? 38.428 44.365 49.511 1.00 0.00 30 ASP A C 16
ATOM 13985 O O . ASP A 1 30 ? 37.438 44.742 48.888 1.00 0.00 30 ASP A O 16
ATOM 13994 N N . ASN A 1 31 ? 38.456 44.224 50.890 1.00 0.00 31 ASN A N 16
ATOM 13995 C CA . ASN A 1 31 ? 37.373 44.410 51.890 1.00 0.00 31 ASN A CA 16
ATOM 13996 C C . ASN A 1 31 ? 36.816 42.979 52.135 1.00 0.00 31 ASN A C 16
ATOM 13997 O O . ASN A 1 31 ? 35.764 42.615 51.612 1.00 0.00 31 ASN A O 16
ATOM 14008 N N . ILE A 1 32 ? 37.553 42.159 52.988 1.00 0.00 32 ILE A N 16
ATOM 14009 C CA . ILE A 1 32 ? 37.128 40.773 53.157 1.00 0.00 32 ILE A CA 16
ATOM 14010 C C . ILE A 1 32 ? 37.632 40.107 54.487 1.00 0.00 32 ILE A C 16
ATOM 14011 O O . ILE A 1 32 ? 38.656 40.485 55.050 1.00 0.00 32 ILE A O 16
ATOM 14027 N N . ILE A 1 33 ? 36.880 39.027 54.941 1.00 0.00 33 ILE A N 16
ATOM 14028 C CA . ILE A 1 33 ? 37.227 38.242 56.149 1.00 0.00 33 ILE A CA 16
ATOM 14029 C C . ILE A 1 33 ? 38.130 37.076 55.626 1.00 0.00 33 ILE A C 16
ATOM 14030 O O . ILE A 1 33 ? 37.677 35.998 55.248 1.00 0.00 33 ILE A O 16
ATOM 14046 N N . ARG A 1 34 ? 39.487 37.336 55.613 1.00 0.00 34 ARG A N 16
ATOM 14047 C CA . ARG A 1 34 ? 40.488 36.394 55.082 1.00 0.00 34 ARG A CA 16
ATOM 14048 C C . ARG A 1 34 ? 41.594 36.457 56.172 1.00 0.00 34 ARG A C 16
ATOM 14049 O O . ARG A 1 34 ? 42.394 37.383 56.276 1.00 0.00 34 ARG A O 16
ATOM 14070 N N . ARG A 1 35 ? 41.567 35.370 57.045 1.00 0.00 35 ARG A N 16
ATOM 14071 C CA . ARG A 1 35 ? 42.056 35.531 58.414 1.00 0.00 35 ARG A CA 16
ATOM 14072 C C . ARG A 1 35 ? 42.807 34.316 59.020 1.00 0.00 35 ARG A C 16
ATOM 14073 O O . ARG A 1 35 ? 43.122 33.373 58.299 1.00 0.00 35 ARG A O 16
ATOM 14094 N N . GLY A 1 36 ? 43.160 34.402 60.367 1.00 0.00 36 GLY A N 16
ATOM 14095 C CA . GLY A 1 36 ? 44.070 33.374 60.911 1.00 0.00 36 GLY A CA 16
ATOM 14096 C C . GLY A 1 36 ? 43.707 32.699 62.252 1.00 0.00 36 GLY A C 16
ATOM 14097 O O . GLY A 1 36 ? 43.041 33.248 63.121 1.00 0.00 36 GLY A O 16
ATOM 14101 N N . CYS A 1 37 ? 44.311 31.464 62.404 1.00 0.00 37 CYS A N 16
ATOM 14102 C CA . CYS A 1 37 ? 44.267 30.672 63.638 1.00 0.00 37 CYS A CA 16
ATOM 14103 C C . CYS A 1 37 ? 45.463 31.230 64.493 1.00 0.00 37 CYS A C 16
ATOM 14104 O O . CYS A 1 37 ? 46.634 31.052 64.156 1.00 0.00 37 CYS A O 16
ATOM 14111 N N . GLY A 1 38 ? 45.154 32.005 65.614 1.00 0.00 38 GLY A N 16
ATOM 14112 C CA . GLY A 1 38 ? 46.261 32.552 66.399 1.00 0.00 38 GLY A CA 16
ATOM 14113 C C . GLY A 1 38 ? 45.653 33.034 67.732 1.00 0.00 38 GLY A C 16
ATOM 14114 O O . GLY A 1 38 ? 45.616 32.298 68.711 1.00 0.00 38 GLY A O 16
ATOM 14118 N N . CYS A 1 39 ? 45.144 34.325 67.753 1.00 0.00 39 CYS A N 16
ATOM 14119 C CA . CYS A 1 39 ? 44.461 34.865 68.928 1.00 0.00 39 CYS A CA 16
ATOM 14120 C C . CYS A 1 39 ? 45.401 35.204 70.126 1.00 0.00 39 CYS A C 16
ATOM 14121 O O . CYS A 1 39 ? 46.610 35.365 69.990 1.00 0.00 39 CYS A O 16
ATOM 14128 N N . PHE A 1 40 ? 44.742 35.322 71.336 1.00 0.00 40 PHE A N 16
ATOM 14129 C CA . PHE A 1 40 ? 45.393 35.528 72.625 1.00 0.00 40 PHE A CA 16
ATOM 14130 C C . PHE A 1 40 ? 46.156 36.906 72.578 1.00 0.00 40 PHE A C 16
ATOM 14131 O O . PHE A 1 40 ? 47.350 36.965 72.863 1.00 0.00 40 PHE A O 16
ATOM 14148 N N . THR A 1 41 ? 45.410 38.040 72.290 1.00 0.00 41 THR A N 16
ATOM 14149 C CA . THR A 1 41 ? 46.007 39.391 72.239 1.00 0.00 41 THR A CA 16
ATOM 14150 C C . THR A 1 41 ? 44.968 40.299 72.988 1.00 0.00 41 THR A C 16
ATOM 14151 O O . THR A 1 41 ? 44.174 40.970 72.327 1.00 0.00 41 THR A O 16
ATOM 14162 N N . PRO A 1 42 ? 45.016 40.395 74.385 1.00 0.00 42 PRO A N 16
ATOM 14163 C CA . PRO A 1 42 ? 43.976 41.161 75.116 1.00 0.00 42 PRO A CA 16
ATOM 14164 C C . PRO A 1 42 ? 44.529 42.614 75.266 1.00 0.00 42 PRO A C 16
ATOM 14165 O O . PRO A 1 42 ? 44.846 43.093 76.350 1.00 0.00 42 PRO A O 16
ATOM 14176 N N . ARG A 1 43 ? 44.588 43.321 74.080 1.00 0.00 43 ARG A N 16
ATOM 14177 C CA . ARG A 1 43 ? 45.081 44.682 73.907 1.00 0.00 43 ARG A CA 16
ATOM 14178 C C . ARG A 1 43 ? 46.606 44.668 74.233 1.00 0.00 43 ARG A C 16
ATOM 14179 O O . ARG A 1 43 ? 47.081 45.321 75.160 1.00 0.00 43 ARG A O 16
ATOM 14200 N N . GLY A 1 44 ? 47.391 43.937 73.349 1.00 0.00 44 GLY A N 16
ATOM 14201 C CA . GLY A 1 44 ? 48.848 44.072 73.350 1.00 0.00 44 GLY A CA 16
ATOM 14202 C C . GLY A 1 44 ? 49.313 45.256 72.475 1.00 0.00 44 GLY A C 16
ATOM 14203 O O . GLY A 1 44 ? 48.511 45.926 71.825 1.00 0.00 44 GLY A O 16
ATOM 14207 N N . ASP A 1 45 ? 50.671 45.478 72.458 1.00 0.00 45 ASP A N 16
ATOM 14208 C CA . ASP A 1 45 ? 51.268 46.575 71.678 1.00 0.00 45 ASP A CA 16
ATOM 14209 C C . ASP A 1 45 ? 51.852 45.974 70.348 1.00 0.00 45 ASP A C 16
ATOM 14210 O O . ASP A 1 45 ? 52.908 46.362 69.857 1.00 0.00 45 ASP A O 16
ATOM 14219 N N . MET A 1 46 ? 51.035 45.035 69.740 1.00 0.00 46 MET A N 16
ATOM 14220 C CA . MET A 1 46 ? 51.262 44.416 68.424 1.00 0.00 46 MET A CA 16
ATOM 14221 C C . MET A 1 46 ? 49.859 44.392 67.682 1.00 0.00 46 MET A C 16
ATOM 14222 O O . MET A 1 46 ? 48.857 43.987 68.272 1.00 0.00 46 MET A O 16
ATOM 14236 N N . PRO A 1 47 ? 49.795 44.755 66.334 1.00 0.00 47 PRO A N 16
ATOM 14237 C CA . PRO A 1 47 ? 48.510 44.756 65.595 1.00 0.00 47 PRO A CA 16
ATOM 14238 C C . PRO A 1 47 ? 47.936 43.294 65.474 1.00 0.00 47 PRO A C 16
ATOM 14239 O O . PRO A 1 47 ? 48.465 42.449 64.756 1.00 0.00 47 PRO A O 16
ATOM 14250 N N . GLY A 1 48 ? 46.768 43.011 66.186 1.00 0.00 48 GLY A N 16
ATOM 14251 C CA . GLY A 1 48 ? 46.153 41.674 66.188 1.00 0.00 48 GLY A CA 16
ATOM 14252 C C . GLY A 1 48 ? 44.608 41.676 65.946 1.00 0.00 48 GLY A C 16
ATOM 14253 O O . GLY A 1 48 ? 43.951 41.108 66.811 1.00 0.00 48 GLY A O 16
ATOM 14257 N N . PRO A 1 49 ? 44.023 42.287 64.804 1.00 0.00 49 PRO A N 16
ATOM 14258 C CA . PRO A 1 49 ? 42.590 41.996 64.490 1.00 0.00 49 PRO A CA 16
ATOM 14259 C C . PRO A 1 49 ? 41.536 42.065 65.662 1.00 0.00 49 PRO A C 16
ATOM 14260 O O . PRO A 1 49 ? 41.670 42.811 66.628 1.00 0.00 49 PRO A O 16
ATOM 14271 N N . TYR A 1 50 ? 40.376 41.340 65.440 1.00 0.00 50 TYR A N 16
ATOM 14272 C CA . TYR A 1 50 ? 39.290 41.195 66.442 1.00 0.00 50 TYR A CA 16
ATOM 14273 C C . TYR A 1 50 ? 39.068 39.638 66.620 1.00 0.00 50 TYR A C 16
ATOM 14274 O O . TYR A 1 50 ? 39.055 38.907 65.630 1.00 0.00 50 TYR A O 16
ATOM 14292 N N . CYS A 1 51 ? 38.898 39.112 67.901 1.00 0.00 51 CYS A N 16
ATOM 14293 C CA . CYS A 1 51 ? 38.907 37.648 68.109 1.00 0.00 51 CYS A CA 16
ATOM 14294 C C . CYS A 1 51 ? 37.640 36.995 68.765 1.00 0.00 51 CYS A C 16
ATOM 14295 O O . CYS A 1 51 ? 36.811 37.640 69.397 1.00 0.00 51 CYS A O 16
ATOM 14302 N N . CYS A 1 52 ? 37.602 35.621 68.609 1.00 0.00 52 CYS A N 16
ATOM 14303 C CA . CYS A 1 52 ? 36.623 34.704 69.193 1.00 0.00 52 CYS A CA 16
ATOM 14304 C C . CYS A 1 52 ? 37.352 33.437 69.773 1.00 0.00 52 CYS A C 16
ATOM 14305 O O . CYS A 1 52 ? 38.476 33.128 69.373 1.00 0.00 52 CYS A O 16
ATOM 14312 N N . GLU A 1 53 ? 36.680 32.660 70.703 1.00 0.00 53 GLU A N 16
ATOM 14313 C CA . GLU A 1 53 ? 37.303 31.430 71.217 1.00 0.00 53 GLU A CA 16
ATOM 14314 C C . GLU A 1 53 ? 36.255 30.276 71.260 1.00 0.00 53 GLU A C 16
ATOM 14315 O O . GLU A 1 53 ? 36.125 29.577 72.263 1.00 0.00 53 GLU A O 16
ATOM 14328 N N . SER A 1 54 ? 35.569 30.018 70.079 1.00 0.00 54 SER A N 16
ATOM 14329 C CA . SER A 1 54 ? 34.609 28.918 69.994 1.00 0.00 54 SER A CA 16
ATOM 14330 C C . SER A 1 54 ? 34.497 28.566 68.479 1.00 0.00 54 SER A C 16
ATOM 14331 O O . SER A 1 54 ? 33.650 29.089 67.756 1.00 0.00 54 SER A O 16
ATOM 14339 N N . ASP A 1 55 ? 35.402 27.624 68.002 1.00 0.00 55 ASP A N 16
ATOM 14340 C CA . ASP A 1 55 ? 35.349 27.150 66.619 1.00 0.00 55 ASP A CA 16
ATOM 14341 C C . ASP A 1 55 ? 35.556 28.375 65.641 1.00 0.00 55 ASP A C 16
ATOM 14342 O O . ASP A 1 55 ? 36.151 29.404 65.958 1.00 0.00 55 ASP A O 16
ATOM 14351 N N . LYS A 1 56 ? 35.052 28.183 64.366 1.00 0.00 56 LYS A N 16
ATOM 14352 C CA . LYS A 1 56 ? 35.120 29.218 63.338 1.00 0.00 56 LYS A CA 16
ATOM 14353 C C . LYS A 1 56 ? 34.353 30.502 63.784 1.00 0.00 56 LYS A C 16
ATOM 14354 O O . LYS A 1 56 ? 34.675 31.583 63.278 1.00 0.00 56 LYS A O 16
ATOM 14373 N N . CYS A 1 57 ? 33.317 30.415 64.705 1.00 0.00 57 CYS A N 16
ATOM 14374 C CA . CYS A 1 57 ? 32.657 31.580 65.278 1.00 0.00 57 CYS A CA 16
ATOM 14375 C C . CYS A 1 57 ? 31.882 32.309 64.123 1.00 0.00 57 CYS A C 16
ATOM 14376 O O . CYS A 1 57 ? 31.936 33.533 64.035 1.00 0.00 57 CYS A O 16
ATOM 14383 N N . ASN A 1 58 ? 31.133 31.524 63.248 1.00 0.00 58 ASN A N 16
ATOM 14384 C CA . ASN A 1 58 ? 30.291 31.990 62.136 1.00 0.00 58 ASN A CA 16
ATOM 14385 C C . ASN A 1 58 ? 31.229 32.671 61.075 1.00 0.00 58 ASN A C 16
ATOM 14386 O O . ASN A 1 58 ? 31.626 33.825 61.224 1.00 0.00 58 ASN A O 16
ATOM 14397 N N . LEU A 1 59 ? 31.579 31.917 59.961 1.00 0.00 59 LEU A N 16
ATOM 14398 C CA . LEU A 1 59 ? 32.468 32.375 58.859 1.00 0.00 59 LEU A CA 16
ATOM 14399 C C . LEU A 1 59 ? 33.916 32.430 59.498 1.00 0.00 59 LEU A C 16
ATOM 14400 O O . LEU A 1 59 ? 34.494 31.347 59.635 1.00 0.00 59 LEU A O 16
ATOM 14417 N N . ARG A 1 1 ? 41.440 25.625 67.313 1.00 0.00 1 ARG A N 17
ATOM 14418 C CA . ARG A 1 1 ? 40.078 25.256 66.708 1.00 0.00 1 ARG A CA 17
ATOM 14419 C C . ARG A 1 1 ? 40.121 25.530 65.160 1.00 0.00 1 ARG A C 17
ATOM 14420 O O . ARG A 1 1 ? 41.117 26.046 64.660 1.00 0.00 1 ARG A O 17
ATOM 14443 N N . ILE A 1 2 ? 39.015 25.146 64.402 1.00 0.00 2 ILE A N 17
ATOM 14444 C CA . ILE A 1 2 ? 38.986 25.349 62.929 1.00 0.00 2 ILE A CA 17
ATOM 14445 C C . ILE A 1 2 ? 38.558 26.835 62.626 1.00 0.00 2 ILE A C 17
ATOM 14446 O O . ILE A 1 2 ? 37.499 27.293 63.054 1.00 0.00 2 ILE A O 17
ATOM 14462 N N . CYS A 1 3 ? 39.388 27.589 61.800 1.00 0.00 3 CYS A N 17
ATOM 14463 C CA . CYS A 1 3 ? 39.049 28.955 61.394 1.00 0.00 3 CYS A CA 17
ATOM 14464 C C . CYS A 1 3 ? 39.734 29.206 59.987 1.00 0.00 3 CYS A C 17
ATOM 14465 O O . CYS A 1 3 ? 40.875 28.804 59.768 1.00 0.00 3 CYS A O 17
ATOM 14472 N N . TYR A 1 4 ? 39.027 29.894 58.994 1.00 0.00 4 TYR A N 17
ATOM 14473 C CA . TYR A 1 4 ? 39.478 29.750 57.589 1.00 0.00 4 TYR A CA 17
ATOM 14474 C C . TYR A 1 4 ? 40.448 30.853 57.067 1.00 0.00 4 TYR A C 17
ATOM 14475 O O . TYR A 1 4 ? 40.390 32.017 57.446 1.00 0.00 4 TYR A O 17
ATOM 14493 N N . ASN A 1 5 ? 41.311 30.446 56.062 1.00 0.00 5 ASN A N 17
ATOM 14494 C CA . ASN A 1 5 ? 42.209 31.406 55.404 1.00 0.00 5 ASN A CA 17
ATOM 14495 C C . ASN A 1 5 ? 41.939 31.192 53.895 1.00 0.00 5 ASN A C 17
ATOM 14496 O O . ASN A 1 5 ? 42.841 30.884 53.126 1.00 0.00 5 ASN A O 17
ATOM 14507 N N . HIS A 1 6 ? 40.616 31.367 53.526 1.00 0.00 6 HIS A N 17
ATOM 14508 C CA . HIS A 1 6 ? 40.031 31.324 52.178 1.00 0.00 6 HIS A CA 17
ATOM 14509 C C . HIS A 1 6 ? 39.837 32.774 51.596 1.00 0.00 6 HIS A C 17
ATOM 14510 O O . HIS A 1 6 ? 40.330 33.738 52.173 1.00 0.00 6 HIS A O 17
ATOM 14525 N N . LEU A 1 7 ? 39.023 32.919 50.485 1.00 0.00 7 LEU A N 17
ATOM 14526 C CA . LEU A 1 7 ? 38.583 34.210 49.953 1.00 0.00 7 LEU A CA 17
ATOM 14527 C C . LEU A 1 7 ? 39.652 35.018 49.132 1.00 0.00 7 LEU A C 17
ATOM 14528 O O . LEU A 1 7 ? 40.723 34.516 48.802 1.00 0.00 7 LEU A O 17
ATOM 14544 N N . GLY A 1 8 ? 39.222 36.249 48.651 1.00 0.00 8 GLY A N 17
ATOM 14545 C CA . GLY A 1 8 ? 40.015 37.049 47.710 1.00 0.00 8 GLY A CA 17
ATOM 14546 C C . GLY A 1 8 ? 39.688 36.708 46.237 1.00 0.00 8 GLY A C 17
ATOM 14547 O O . GLY A 1 8 ? 39.513 37.603 45.415 1.00 0.00 8 GLY A O 17
ATOM 14551 N N . THR A 1 9 ? 39.707 35.368 45.901 1.00 0.00 9 THR A N 17
ATOM 14552 C CA . THR A 1 9 ? 39.521 34.856 44.541 1.00 0.00 9 THR A CA 17
ATOM 14553 C C . THR A 1 9 ? 39.280 33.321 44.666 1.00 0.00 9 THR A C 17
ATOM 14554 O O . THR A 1 9 ? 38.462 32.766 43.935 1.00 0.00 9 THR A O 17
ATOM 14565 N N . LYS A 1 10 ? 40.011 32.631 45.624 1.00 0.00 10 LYS A N 17
ATOM 14566 C CA . LYS A 1 10 ? 39.915 31.165 45.837 1.00 0.00 10 LYS A CA 17
ATOM 14567 C C . LYS A 1 10 ? 39.279 30.907 47.259 1.00 0.00 10 LYS A C 17
ATOM 14568 O O . LYS A 1 10 ? 39.950 31.113 48.263 1.00 0.00 10 LYS A O 17
ATOM 14587 N N . PRO A 1 11 ? 38.004 30.342 47.358 1.00 0.00 11 PRO A N 17
ATOM 14588 C CA . PRO A 1 11 ? 37.370 30.065 48.675 1.00 0.00 11 PRO A CA 17
ATOM 14589 C C . PRO A 1 11 ? 37.646 28.685 49.422 1.00 0.00 11 PRO A C 17
ATOM 14590 O O . PRO A 1 11 ? 37.242 28.624 50.584 1.00 0.00 11 PRO A O 17
ATOM 14601 N N . PRO A 1 12 ? 38.416 27.646 48.891 1.00 0.00 12 PRO A N 17
ATOM 14602 C CA . PRO A 1 12 ? 38.494 26.334 49.567 1.00 0.00 12 PRO A CA 17
ATOM 14603 C C . PRO A 1 12 ? 39.332 26.001 50.845 1.00 0.00 12 PRO A C 17
ATOM 14604 O O . PRO A 1 12 ? 38.966 24.990 51.452 1.00 0.00 12 PRO A O 17
ATOM 14615 N N . THR A 1 13 ? 40.438 26.723 51.290 1.00 0.00 13 THR A N 17
ATOM 14616 C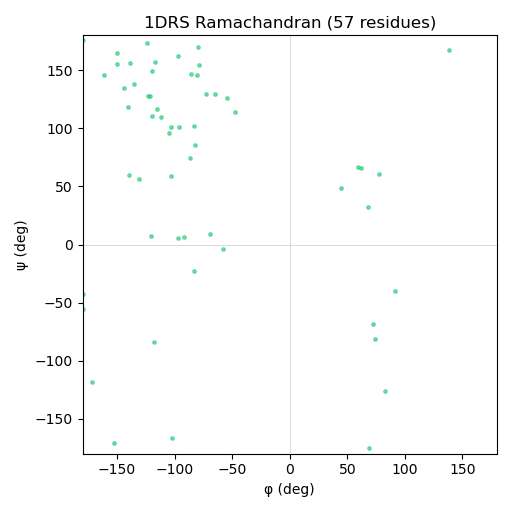 CA . THR A 1 13 ? 41.210 26.194 52.438 1.00 0.00 13 THR A CA 17
ATOM 14617 C C . THR A 1 13 ? 40.769 26.725 53.834 1.00 0.00 13 THR A C 17
ATOM 14618 O O . THR A 1 13 ? 40.519 27.903 54.089 1.00 0.00 13 THR A O 17
ATOM 14629 N N . THR A 1 14 ? 40.833 25.746 54.803 1.00 0.00 14 THR A N 17
ATOM 14630 C CA . THR A 1 14 ? 40.427 25.938 56.190 1.00 0.00 14 THR A CA 17
ATOM 14631 C C . THR A 1 14 ? 41.584 25.471 57.122 1.00 0.00 14 THR A C 17
ATOM 14632 O O . THR A 1 14 ? 42.307 24.514 56.843 1.00 0.00 14 THR A O 17
ATOM 14643 N N . GLU A 1 15 ? 41.756 26.212 58.278 1.00 0.00 15 GLU A N 17
ATOM 14644 C CA . GLU A 1 15 ? 42.977 26.042 59.097 1.00 0.00 15 GLU A CA 17
ATOM 14645 C C . GLU A 1 15 ? 42.542 25.394 60.439 1.00 0.00 15 GLU A C 17
ATOM 14646 O O . GLU A 1 15 ? 42.043 26.045 61.355 1.00 0.00 15 GLU A O 17
ATOM 14659 N N . THR A 1 16 ? 42.747 24.021 60.531 1.00 0.00 16 THR A N 17
ATOM 14660 C CA . THR A 1 16 ? 42.554 23.315 61.805 1.00 0.00 16 THR A CA 17
ATOM 14661 C C . THR A 1 16 ? 43.835 23.721 62.597 1.00 0.00 16 THR A C 17
ATOM 14662 O O . THR A 1 16 ? 44.909 23.143 62.426 1.00 0.00 16 THR A O 17
ATOM 14673 N N . CYS A 1 17 ? 43.695 24.732 63.531 1.00 0.00 17 CYS A N 17
ATOM 14674 C CA . CYS A 1 17 ? 44.855 25.306 64.230 1.00 0.00 17 CYS A CA 17
ATOM 14675 C C . CYS A 1 17 ? 44.774 25.005 65.753 1.00 0.00 17 CYS A C 17
ATOM 14676 O O . CYS A 1 17 ? 43.715 24.841 66.358 1.00 0.00 17 CYS A O 17
ATOM 14683 N N . GLN A 1 18 ? 46.008 24.989 66.356 1.00 0.00 18 GLN A N 17
ATOM 14684 C CA . GLN A 1 18 ? 46.257 24.563 67.734 1.00 0.00 18 GLN A CA 17
ATOM 14685 C C . GLN A 1 18 ? 46.379 25.783 68.698 1.00 0.00 18 GLN A C 17
ATOM 14686 O O . GLN A 1 18 ? 46.378 25.575 69.912 1.00 0.00 18 GLN A O 17
ATOM 14700 N N . GLU A 1 19 ? 46.507 27.075 68.189 1.00 0.00 19 GLU A N 17
ATOM 14701 C CA . GLU A 1 19 ? 46.426 28.238 69.077 1.00 0.00 19 GLU A CA 17
ATOM 14702 C C . GLU A 1 19 ? 44.907 28.259 69.477 1.00 0.00 19 GLU A C 17
ATOM 14703 O O . GLU A 1 19 ? 44.030 28.510 68.654 1.00 0.00 19 GLU A O 17
ATOM 14716 N N . ASP A 1 20 ? 44.640 27.989 70.813 1.00 0.00 20 ASP A N 17
ATOM 14717 C CA . ASP A 1 20 ? 43.371 27.724 71.493 1.00 0.00 20 ASP A CA 17
ATOM 14718 C C . ASP A 1 20 ? 42.267 28.844 71.412 1.00 0.00 20 ASP A C 17
ATOM 14719 O O . ASP A 1 20 ? 41.275 28.755 72.142 1.00 0.00 20 ASP A O 17
ATOM 14728 N N . SER A 1 21 ? 42.446 29.930 70.584 1.00 0.00 21 SER A N 17
ATOM 14729 C CA . SER A 1 21 ? 41.416 30.922 70.312 1.00 0.00 21 SER A CA 17
ATOM 14730 C C . SER A 1 21 ? 41.751 31.508 68.909 1.00 0.00 21 SER A C 17
ATOM 14731 O O . SER A 1 21 ? 42.908 31.568 68.480 1.00 0.00 21 SER A O 17
ATOM 14739 N N . CYS A 1 22 ? 40.675 31.939 68.160 1.00 0.00 22 CYS A N 17
ATOM 14740 C CA . CYS A 1 22 ? 40.926 32.391 66.803 1.00 0.00 22 CYS A CA 17
ATOM 14741 C C . CYS A 1 22 ? 40.064 33.603 66.394 1.00 0.00 22 CYS A C 17
ATOM 14742 O O . CYS A 1 22 ? 39.086 33.953 67.050 1.00 0.00 22 CYS A O 17
ATOM 14749 N N . TYR A 1 23 ? 40.513 34.268 65.270 1.00 0.00 23 TYR A N 17
ATOM 14750 C CA . TYR A 1 23 ? 40.042 35.626 64.995 1.00 0.00 23 TYR A CA 17
ATOM 14751 C C . TYR A 1 23 ? 39.519 35.860 63.548 1.00 0.00 23 TYR A C 17
ATOM 14752 O O . TYR A 1 23 ? 39.967 35.274 62.565 1.00 0.00 23 TYR A O 17
ATOM 14770 N N . LYS A 1 24 ? 38.531 36.827 63.483 1.00 0.00 24 LYS A N 17
ATOM 14771 C CA . LYS A 1 24 ? 37.809 37.253 62.275 1.00 0.00 24 LYS A CA 17
ATOM 14772 C C . LYS A 1 24 ? 38.370 38.689 61.937 1.00 0.00 24 LYS A C 17
ATOM 14773 O O . LYS A 1 24 ? 38.183 39.683 62.634 1.00 0.00 24 LYS A O 17
ATOM 14792 N N . ASN A 1 25 ? 39.095 38.747 60.759 1.00 0.00 25 ASN A N 17
ATOM 14793 C CA . ASN A 1 25 ? 39.864 39.888 60.208 1.00 0.00 25 ASN A CA 17
ATOM 14794 C C . ASN A 1 25 ? 39.135 40.278 58.854 1.00 0.00 25 ASN A C 17
ATOM 14795 O O . ASN A 1 25 ? 38.929 39.435 57.982 1.00 0.00 25 ASN A O 17
ATOM 14806 N N . ILE A 1 26 ? 38.796 41.630 58.682 1.00 0.00 26 ILE A N 17
ATOM 14807 C CA . ILE A 1 26 ? 37.621 42.000 57.835 1.00 0.00 26 ILE A CA 17
ATOM 14808 C C . ILE A 1 26 ? 37.796 43.244 56.877 1.00 0.00 26 ILE A C 17
ATOM 14809 O O . ILE A 1 26 ? 36.839 43.777 56.319 1.00 0.00 26 ILE A O 17
ATOM 14825 N N . TRP A 1 27 ? 39.087 43.650 56.671 1.00 0.00 27 TRP A N 17
ATOM 14826 C CA . TRP A 1 27 ? 39.638 44.846 55.998 1.00 0.00 27 TRP A CA 17
ATOM 14827 C C . TRP A 1 27 ? 40.530 44.293 54.816 1.00 0.00 27 TRP A C 17
ATOM 14828 O O . TRP A 1 27 ? 40.061 44.040 53.709 1.00 0.00 27 TRP A O 17
ATOM 14849 N N . THR A 1 28 ? 41.873 44.108 55.111 1.00 0.00 28 THR A N 17
ATOM 14850 C CA . THR A 1 28 ? 42.886 43.516 54.236 1.00 0.00 28 THR A CA 17
ATOM 14851 C C . THR A 1 28 ? 43.353 44.605 53.187 1.00 0.00 28 THR A C 17
ATOM 14852 O O . THR A 1 28 ? 44.318 45.324 53.430 1.00 0.00 28 THR A O 17
ATOM 14863 N N . PHE A 1 29 ? 42.672 44.677 51.979 1.00 0.00 29 PHE A N 17
ATOM 14864 C CA . PHE A 1 29 ? 43.043 45.588 50.900 1.00 0.00 29 PHE A CA 17
ATOM 14865 C C . PHE A 1 29 ? 41.906 45.474 49.836 1.00 0.00 29 PHE A C 17
ATOM 14866 O O . PHE A 1 29 ? 41.276 46.453 49.452 1.00 0.00 29 PHE A O 17
ATOM 14883 N N . ASP A 1 30 ? 41.674 44.186 49.398 1.00 0.00 30 ASP A N 17
ATOM 14884 C CA . ASP A 1 30 ? 40.662 43.672 48.494 1.00 0.00 30 ASP A CA 17
ATOM 14885 C C . ASP A 1 30 ? 39.195 43.803 49.063 1.00 0.00 30 ASP A C 17
ATOM 14886 O O . ASP A 1 30 ? 38.253 43.561 48.308 1.00 0.00 30 ASP A O 17
ATOM 14895 N N . ASN A 1 31 ? 38.968 44.217 50.373 1.00 0.00 31 ASN A N 17
ATOM 14896 C CA . ASN A 1 31 ? 37.670 44.435 51.025 1.00 0.00 31 ASN A CA 17
ATOM 14897 C C . ASN A 1 31 ? 37.076 43.017 51.272 1.00 0.00 31 ASN A C 17
ATOM 14898 O O . ASN A 1 31 ? 36.104 42.627 50.625 1.00 0.00 31 ASN A O 17
ATOM 14909 N N . ILE A 1 32 ? 37.645 42.266 52.301 1.00 0.00 32 ILE A N 17
ATOM 14910 C CA . ILE A 1 32 ? 37.264 40.856 52.404 1.00 0.00 32 ILE A CA 17
ATOM 14911 C C . ILE A 1 32 ? 37.465 40.232 53.832 1.00 0.00 32 ILE A C 17
ATOM 14912 O O . ILE A 1 32 ? 38.240 40.738 54.642 1.00 0.00 32 ILE A O 17
ATOM 14928 N N . ILE A 1 33 ? 36.750 39.069 54.107 1.00 0.00 33 ILE A N 17
ATOM 14929 C CA . ILE A 1 33 ? 36.937 38.324 55.377 1.00 0.00 33 ILE A CA 17
ATOM 14930 C C . ILE A 1 33 ? 37.963 37.189 55.027 1.00 0.00 33 ILE A C 17
ATOM 14931 O O . ILE A 1 33 ? 37.641 36.165 54.430 1.00 0.00 33 ILE A O 17
ATOM 14947 N N . ARG A 1 34 ? 39.269 37.414 55.421 1.00 0.00 34 ARG A N 17
ATOM 14948 C CA . ARG A 1 34 ? 40.378 36.478 55.149 1.00 0.00 34 ARG A CA 17
ATOM 14949 C C . ARG A 1 34 ? 41.190 36.544 56.470 1.00 0.00 34 ARG A C 17
ATOM 14950 O O . ARG A 1 34 ? 41.714 37.583 56.874 1.00 0.00 34 ARG A O 17
ATOM 14971 N N . ARG A 1 35 ? 41.258 35.352 57.187 1.00 0.00 35 ARG A N 17
ATOM 14972 C CA . ARG A 1 35 ? 41.514 35.424 58.619 1.00 0.00 35 ARG A CA 17
ATOM 14973 C C . ARG A 1 35 ? 42.310 34.216 59.201 1.00 0.00 35 ARG A C 17
ATOM 14974 O O . ARG A 1 35 ? 42.913 33.456 58.445 1.00 0.00 35 ARG A O 17
ATOM 14995 N N . GLY A 1 36 ? 42.417 34.130 60.588 1.00 0.00 36 GLY A N 17
ATOM 14996 C CA . GLY A 1 36 ? 43.298 33.055 61.074 1.00 0.00 36 GLY A CA 17
ATOM 14997 C C . GLY A 1 36 ? 43.238 32.719 62.580 1.00 0.00 36 GLY A C 17
ATOM 14998 O O . GLY A 1 36 ? 42.261 33.030 63.251 1.00 0.00 36 GLY A O 17
ATOM 15002 N N . CYS A 1 37 ? 44.307 31.987 63.074 1.00 0.00 37 CYS A N 17
ATOM 15003 C CA . CYS A 1 37 ? 44.396 31.530 64.475 1.00 0.00 37 CYS A CA 17
ATOM 15004 C C . CYS A 1 37 ? 45.515 32.300 65.250 1.00 0.00 37 CYS A C 17
ATOM 15005 O O . CYS A 1 37 ? 46.667 32.405 64.834 1.00 0.00 37 CYS A O 17
ATOM 15012 N N . GLY A 1 38 ? 45.109 32.914 66.432 1.00 0.00 38 GLY A N 17
ATOM 15013 C CA . GLY A 1 38 ? 46.099 33.599 67.250 1.00 0.00 38 GLY A CA 17
ATOM 15014 C C . GLY A 1 38 ? 45.358 33.894 68.567 1.00 0.00 38 GLY A C 17
ATOM 15015 O O . GLY A 1 38 ? 45.382 33.119 69.518 1.00 0.00 38 GLY A O 17
ATOM 15019 N N . CYS A 1 39 ? 44.660 35.094 68.566 1.00 0.00 39 CYS A N 17
ATOM 15020 C CA . CYS A 1 39 ? 43.819 35.580 69.661 1.00 0.00 39 CYS A CA 17
ATOM 15021 C C . CYS A 1 39 ? 44.666 36.129 70.846 1.00 0.00 39 CYS A C 17
ATOM 15022 O O . CYS A 1 39 ? 44.428 37.220 71.360 1.00 0.00 39 CYS A O 17
ATOM 15029 N N . PHE A 1 40 ? 45.665 35.295 71.305 1.00 0.00 40 PHE A N 17
ATOM 15030 C CA . PHE A 1 40 ? 46.514 35.604 72.448 1.00 0.00 40 PHE A CA 17
ATOM 15031 C C . PHE A 1 40 ? 47.554 36.674 71.924 1.00 0.00 40 PHE A C 17
ATOM 15032 O O . PHE A 1 40 ? 48.731 36.381 71.737 1.00 0.00 40 PHE A O 17
ATOM 15049 N N . THR A 1 41 ? 47.069 37.961 71.735 1.00 0.00 41 THR A N 17
ATOM 15050 C CA . THR A 1 41 ? 47.855 39.146 71.317 1.00 0.00 41 THR A CA 17
ATOM 15051 C C . THR A 1 41 ? 47.631 40.152 72.501 1.00 0.00 41 THR A C 17
ATOM 15052 O O . THR A 1 41 ? 46.813 41.064 72.371 1.00 0.00 41 THR A O 17
ATOM 15063 N N . PRO A 1 42 ? 48.424 40.034 73.647 1.00 0.00 42 PRO A N 17
ATOM 15064 C CA . PRO A 1 42 ? 48.119 40.859 74.836 1.00 0.00 42 PRO A CA 17
ATOM 15065 C C . PRO A 1 42 ? 48.994 42.146 74.761 1.00 0.00 42 PRO A C 17
ATOM 15066 O O . PRO A 1 42 ? 49.825 42.395 75.630 1.00 0.00 42 PRO A O 17
ATOM 15077 N N . ARG A 1 43 ? 48.732 42.992 73.696 1.00 0.00 43 ARG A N 17
ATOM 15078 C CA . ARG A 1 43 ? 49.427 44.261 73.454 1.00 0.00 43 ARG A CA 17
ATOM 15079 C C . ARG A 1 43 ? 48.400 45.293 72.853 1.00 0.00 43 ARG A C 17
ATOM 15080 O O . ARG A 1 43 ? 47.546 44.947 72.039 1.00 0.00 43 ARG A O 17
ATOM 15101 N N . GLY A 1 44 ? 48.535 46.620 73.250 1.00 0.00 44 GLY A N 17
ATOM 15102 C CA . GLY A 1 44 ? 47.669 47.690 72.724 1.00 0.00 44 GLY A CA 17
ATOM 15103 C C . GLY A 1 44 ? 48.273 48.376 71.474 1.00 0.00 44 GLY A C 17
ATOM 15104 O O . GLY A 1 44 ? 47.511 48.745 70.583 1.00 0.00 44 GLY A O 17
ATOM 15108 N N . ASP A 1 45 ? 49.646 48.571 71.408 1.00 0.00 45 ASP A N 17
ATOM 15109 C CA . ASP A 1 45 ? 50.322 49.119 70.219 1.00 0.00 45 ASP A CA 17
ATOM 15110 C C . ASP A 1 45 ? 50.535 48.012 69.121 1.00 0.00 45 ASP A C 17
ATOM 15111 O O . ASP A 1 45 ? 51.345 48.141 68.205 1.00 0.00 45 ASP A O 17
ATOM 15120 N N . MET A 1 46 ? 49.666 46.941 69.188 1.00 0.00 46 MET A N 17
ATOM 15121 C CA . MET A 1 46 ? 49.530 45.888 68.176 1.00 0.00 46 MET A CA 17
ATOM 15122 C C . MET A 1 46 ? 47.995 45.929 67.793 1.00 0.00 46 MET A C 17
ATOM 15123 O O . MET A 1 46 ? 47.128 45.659 68.625 1.00 0.00 46 MET A O 17
ATOM 15137 N N . PRO A 1 47 ? 47.647 46.249 66.478 1.00 0.00 47 PRO A N 17
ATOM 15138 C CA . PRO A 1 47 ? 46.239 46.459 66.070 1.00 0.00 47 PRO A CA 17
ATOM 15139 C C . PRO A 1 47 ? 45.651 45.040 65.755 1.00 0.00 47 PRO A C 17
ATOM 15140 O O . PRO A 1 47 ? 45.790 44.507 64.654 1.00 0.00 47 PRO A O 17
ATOM 15151 N N . GLY A 1 48 ? 44.925 44.417 66.766 1.00 0.00 48 GLY A N 17
ATOM 15152 C CA . GLY A 1 48 ? 44.368 43.075 66.564 1.00 0.00 48 GLY A CA 17
ATOM 15153 C C . GLY A 1 48 ? 42.880 43.033 66.064 1.00 0.00 48 GLY A C 17
ATOM 15154 O O . GLY A 1 48 ? 42.031 43.813 66.485 1.00 0.00 48 GLY A O 17
ATOM 15158 N N . PRO A 1 49 ? 42.577 41.958 65.237 1.00 0.00 49 PRO A N 17
ATOM 15159 C CA . PRO A 1 49 ? 41.218 41.566 64.825 1.00 0.00 49 PRO A CA 17
ATOM 15160 C C . PRO A 1 49 ? 40.290 41.186 66.007 1.00 0.00 49 PRO A C 17
ATOM 15161 O O . PRO A 1 49 ? 40.735 41.029 67.143 1.00 0.00 49 PRO A O 17
ATOM 15172 N N . TYR A 1 50 ? 38.956 40.992 65.680 1.00 0.00 50 TYR A N 17
ATOM 15173 C CA . TYR A 1 50 ? 38.024 40.592 66.754 1.00 0.00 50 TYR A CA 17
ATOM 15174 C C . TYR A 1 50 ? 38.039 39.038 66.927 1.00 0.00 50 TYR A C 17
ATOM 15175 O O . TYR A 1 50 ? 38.243 38.298 65.966 1.00 0.00 50 TYR A O 17
ATOM 15193 N N . CYS A 1 51 ? 37.787 38.547 68.203 1.00 0.00 51 CYS A N 17
ATOM 15194 C CA . CYS A 1 51 ? 38.077 37.136 68.505 1.00 0.00 51 CYS A CA 17
ATOM 15195 C C . CYS A 1 51 ? 36.915 36.268 69.069 1.00 0.00 51 CYS A C 17
ATOM 15196 O O . CYS A 1 51 ? 35.884 36.757 69.520 1.00 0.00 51 CYS A O 17
ATOM 15203 N N . CYS A 1 52 ? 37.191 34.915 69.051 1.00 0.00 52 CYS A N 17
ATOM 15204 C CA . CYS A 1 52 ? 36.253 33.895 69.486 1.00 0.00 52 CYS A CA 17
ATOM 15205 C C . CYS A 1 52 ? 37.053 32.704 70.137 1.00 0.00 52 CYS A C 17
ATOM 15206 O O . CYS A 1 52 ? 38.165 32.388 69.715 1.00 0.00 52 CYS A O 17
ATOM 15213 N N . GLU A 1 53 ? 36.437 31.980 71.144 1.00 0.00 53 GLU A N 17
ATOM 15214 C CA . GLU A 1 53 ? 37.101 30.807 71.759 1.00 0.00 53 GLU A CA 17
ATOM 15215 C C . GLU A 1 53 ? 36.169 29.545 71.735 1.00 0.00 53 GLU A C 17
ATOM 15216 O O . GLU A 1 53 ? 36.269 28.640 72.563 1.00 0.00 53 GLU A O 17
ATOM 15229 N N . SER A 1 54 ? 35.331 29.471 70.642 1.00 0.00 54 SER A N 17
ATOM 15230 C CA . SER A 1 54 ? 34.404 28.390 70.290 1.00 0.00 54 SER A CA 17
ATOM 15231 C C . SER A 1 54 ? 34.800 27.772 68.894 1.00 0.00 54 SER A C 17
ATOM 15232 O O . SER A 1 54 ? 35.811 28.132 68.294 1.00 0.00 54 SER A O 17
ATOM 15240 N N . ASP A 1 55 ? 33.972 26.773 68.425 1.00 0.00 55 ASP A N 17
ATOM 15241 C CA . ASP A 1 55 ? 34.222 26.007 67.193 1.00 0.00 55 ASP A CA 17
ATOM 15242 C C . ASP A 1 55 ? 33.674 26.844 65.962 1.00 0.00 55 ASP A C 17
ATOM 15243 O O . ASP A 1 55 ? 32.470 27.071 65.856 1.00 0.00 55 ASP A O 17
ATOM 15252 N N . LYS A 1 56 ? 34.579 27.339 65.012 1.00 0.00 56 LYS A N 17
ATOM 15253 C CA . LYS A 1 56 ? 34.233 28.104 63.811 1.00 0.00 56 LYS A CA 17
ATOM 15254 C C . LYS A 1 56 ? 33.806 29.570 64.156 1.00 0.00 56 LYS A C 17
ATOM 15255 O O . LYS A 1 56 ? 34.441 30.523 63.705 1.00 0.00 56 LYS A O 17
ATOM 15274 N N . CYS A 1 57 ? 32.668 29.708 64.917 1.00 0.00 57 CYS A N 17
ATOM 15275 C CA . CYS A 1 57 ? 32.010 30.944 65.322 1.00 0.00 57 CYS A CA 17
ATOM 15276 C C . CYS A 1 57 ? 31.233 31.532 64.102 1.00 0.00 57 CYS A C 17
ATOM 15277 O O . CYS A 1 57 ? 31.364 32.714 63.786 1.00 0.00 57 CYS A O 17
ATOM 15284 N N . ASN A 1 58 ? 30.341 30.669 63.479 1.00 0.00 58 ASN A N 17
ATOM 15285 C CA . ASN A 1 58 ? 29.356 31.058 62.468 1.00 0.00 58 ASN A CA 17
ATOM 15286 C C . ASN A 1 58 ? 30.161 31.710 61.295 1.00 0.00 58 ASN A C 17
ATOM 15287 O O . ASN A 1 58 ? 30.183 32.927 61.110 1.00 0.00 58 ASN A O 17
ATOM 15298 N N . LEU A 1 59 ? 30.797 30.805 60.466 1.00 0.00 59 LEU A N 17
ATOM 15299 C CA . LEU A 1 59 ? 31.710 31.115 59.340 1.00 0.00 59 LEU A CA 17
ATOM 15300 C C . LEU A 1 59 ? 33.101 31.345 60.059 1.00 0.00 59 LEU A C 17
ATOM 15301 O O . LEU A 1 59 ? 33.503 32.512 60.134 1.00 0.00 59 LEU A O 17
ATOM 15318 N N . ARG A 1 1 ? 40.122 22.923 66.218 1.00 0.00 1 ARG A N 18
ATOM 15319 C CA . ARG A 1 1 ? 38.918 23.761 65.756 1.00 0.00 1 ARG A CA 18
ATOM 15320 C C . ARG A 1 1 ? 39.309 24.414 64.397 1.00 0.00 1 ARG A C 18
ATOM 15321 O O . ARG A 1 1 ? 40.465 24.274 64.006 1.00 0.00 1 ARG A O 18
ATOM 15344 N N . ILE A 1 2 ? 38.368 25.149 63.691 1.00 0.00 2 ILE A N 18
ATOM 15345 C CA . ILE A 1 2 ? 38.691 25.627 62.331 1.00 0.00 2 ILE A CA 18
ATOM 15346 C C . ILE A 1 2 ? 38.044 27.040 62.089 1.00 0.00 2 ILE A C 18
ATOM 15347 O O . ILE A 1 2 ? 36.875 27.272 62.395 1.00 0.00 2 ILE A O 18
ATOM 15363 N N . CYS A 1 3 ? 38.851 28.007 61.499 1.00 0.00 3 CYS A N 18
ATOM 15364 C CA . CYS A 1 3 ? 38.277 29.253 60.952 1.00 0.00 3 CYS A CA 18
ATOM 15365 C C . CYS A 1 3 ? 38.979 29.502 59.544 1.00 0.00 3 CYS A C 18
ATOM 15366 O O . CYS A 1 3 ? 40.130 29.119 59.339 1.00 0.00 3 CYS A O 18
ATOM 15373 N N . TYR A 1 4 ? 38.269 30.189 58.555 1.00 0.00 4 TYR A N 18
ATOM 15374 C CA . TYR A 1 4 ? 38.716 30.058 57.140 1.00 0.00 4 TYR A CA 18
ATOM 15375 C C . TYR A 1 4 ? 39.691 31.193 56.658 1.00 0.00 4 TYR A C 18
ATOM 15376 O O . TYR A 1 4 ? 39.444 32.382 56.852 1.00 0.00 4 TYR A O 18
ATOM 15394 N N . ASN A 1 5 ? 40.807 30.795 55.921 1.00 0.00 5 ASN A N 18
ATOM 15395 C CA . ASN A 1 5 ? 41.878 31.762 55.577 1.00 0.00 5 ASN A CA 18
ATOM 15396 C C . ASN A 1 5 ? 42.199 31.801 54.052 1.00 0.00 5 ASN A C 18
ATOM 15397 O O . ASN A 1 5 ? 43.114 32.517 53.641 1.00 0.00 5 ASN A O 18
ATOM 15408 N N . HIS A 1 6 ? 41.418 31.057 53.188 1.00 0.00 6 HIS A N 18
ATOM 15409 C CA . HIS A 1 6 ? 41.779 30.755 51.820 1.00 0.00 6 HIS A CA 18
ATOM 15410 C C . HIS A 1 6 ? 41.678 31.984 50.869 1.00 0.00 6 HIS A C 18
ATOM 15411 O O . HIS A 1 6 ? 42.375 32.068 49.868 1.00 0.00 6 HIS A O 18
ATOM 15426 N N . LEU A 1 7 ? 40.666 32.880 51.171 1.00 0.00 7 LEU A N 18
ATOM 15427 C CA . LEU A 1 7 ? 40.234 34.049 50.412 1.00 0.00 7 LEU A CA 18
ATOM 15428 C C . LEU A 1 7 ? 41.331 35.148 50.144 1.00 0.00 7 LEU A C 18
ATOM 15429 O O . LEU A 1 7 ? 42.533 34.954 50.292 1.00 0.00 7 LEU A O 18
ATOM 15445 N N . GLY A 1 8 ? 40.826 36.322 49.602 1.00 0.00 8 GLY A N 18
ATOM 15446 C CA . GLY A 1 8 ? 41.650 37.483 49.275 1.00 0.00 8 GLY A CA 18
ATOM 15447 C C . GLY A 1 8 ? 42.390 37.324 47.926 1.00 0.00 8 GLY A C 18
ATOM 15448 O O . GLY A 1 8 ? 43.516 37.810 47.834 1.00 0.00 8 GLY A O 18
ATOM 15452 N N . THR A 1 9 ? 41.715 36.715 46.870 1.00 0.00 9 THR A N 18
ATOM 15453 C CA . THR A 1 9 ? 42.181 36.413 45.484 1.00 0.00 9 THR A CA 18
ATOM 15454 C C . THR A 1 9 ? 42.732 34.959 45.412 1.00 0.00 9 THR A C 18
ATOM 15455 O O . THR A 1 9 ? 42.577 34.265 44.410 1.00 0.00 9 THR A O 18
ATOM 15466 N N . LYS A 1 10 ? 43.441 34.524 46.518 1.00 0.00 10 LYS A N 18
ATOM 15467 C CA . LYS A 1 10 ? 44.025 33.187 46.634 1.00 0.00 10 LYS A CA 18
ATOM 15468 C C . LYS A 1 10 ? 42.879 32.090 46.655 1.00 0.00 10 LYS A C 18
ATOM 15469 O O . LYS A 1 10 ? 41.732 32.379 46.995 1.00 0.00 10 LYS A O 18
ATOM 15488 N N . PRO A 1 11 ? 43.229 30.778 46.315 1.00 0.00 11 PRO A N 18
ATOM 15489 C CA . PRO A 1 11 ? 42.180 29.737 46.221 1.00 0.00 11 PRO A CA 18
ATOM 15490 C C . PRO A 1 11 ? 41.644 29.239 47.607 1.00 0.00 11 PRO A C 18
ATOM 15491 O O . PRO A 1 11 ? 42.355 29.279 48.606 1.00 0.00 11 PRO A O 18
ATOM 15502 N N . PRO A 1 12 ? 40.390 28.626 47.614 1.00 0.00 12 PRO A N 18
ATOM 15503 C CA . PRO A 1 12 ? 39.764 28.119 48.852 1.00 0.00 12 PRO A CA 18
ATOM 15504 C C . PRO A 1 12 ? 40.645 27.122 49.683 1.00 0.00 12 PRO A C 18
ATOM 15505 O O . PRO A 1 12 ? 41.306 26.224 49.167 1.00 0.00 12 PRO A O 18
ATOM 15516 N N . THR A 1 13 ? 40.594 27.314 51.061 1.00 0.00 13 THR A N 18
ATOM 15517 C CA . THR A 1 13 ? 41.342 26.523 52.051 1.00 0.00 13 THR A CA 18
ATOM 15518 C C . THR A 1 13 ? 41.111 27.170 53.481 1.00 0.00 13 THR A C 18
ATOM 15519 O O . THR A 1 13 ? 40.685 28.319 53.637 1.00 0.00 13 THR A O 18
ATOM 15530 N N . THR A 1 14 ? 41.451 26.366 54.556 1.00 0.00 14 THR A N 18
ATOM 15531 C CA . THR A 1 14 ? 41.102 26.796 55.909 1.00 0.00 14 THR A CA 18
ATOM 15532 C C . THR A 1 14 ? 42.246 26.585 56.929 1.00 0.00 14 THR A C 18
ATOM 15533 O O . THR A 1 14 ? 43.099 25.712 56.781 1.00 0.00 14 THR A O 18
ATOM 15544 N N . GLU A 1 15 ? 42.212 27.426 58.028 1.00 0.00 15 GLU A N 18
ATOM 15545 C CA . GLU A 1 15 ? 43.255 27.357 59.055 1.00 0.00 15 GLU A CA 18
ATOM 15546 C C . GLU A 1 15 ? 42.681 26.360 60.110 1.00 0.00 15 GLU A C 18
ATOM 15547 O O . GLU A 1 15 ? 41.892 26.689 60.997 1.00 0.00 15 GLU A O 18
ATOM 15560 N N . THR A 1 16 ? 43.123 25.056 59.941 1.00 0.00 16 THR A N 18
ATOM 15561 C CA . THR A 1 16 ? 42.698 23.920 60.783 1.00 0.00 16 THR A CA 18
ATOM 15562 C C . THR A 1 16 ? 43.748 23.909 61.943 1.00 0.00 16 THR A C 18
ATOM 15563 O O . THR A 1 16 ? 44.906 23.526 61.784 1.00 0.00 16 THR A O 18
ATOM 15574 N N . CYS A 1 17 ? 43.293 24.366 63.169 1.00 0.00 17 CYS A N 18
ATOM 15575 C CA . CYS A 1 17 ? 44.188 24.673 64.294 1.00 0.00 17 CYS A CA 18
ATOM 15576 C C . CYS A 1 17 ? 43.817 23.893 65.602 1.00 0.00 17 CYS A C 18
ATOM 15577 O O . CYS A 1 17 ? 42.662 23.535 65.842 1.00 0.00 17 CYS A O 18
ATOM 15584 N N . GLN A 1 18 ? 44.852 23.713 66.501 1.00 0.00 18 GLN A N 18
ATOM 15585 C CA . GLN A 1 18 ? 44.670 23.085 67.815 1.00 0.00 18 GLN A CA 18
ATOM 15586 C C . GLN A 1 18 ? 44.534 24.159 68.960 1.00 0.00 18 GLN A C 18
ATOM 15587 O O . GLN A 1 18 ? 44.389 23.754 70.113 1.00 0.00 18 GLN A O 18
ATOM 15601 N N . GLU A 1 19 ? 44.542 25.527 68.692 1.00 0.00 19 GLU A N 18
ATOM 15602 C CA . GLU A 1 19 ? 44.563 26.514 69.788 1.00 0.00 19 GLU A CA 18
ATOM 15603 C C . GLU A 1 19 ? 43.126 27.014 70.200 1.00 0.00 19 GLU A C 18
ATOM 15604 O O . GLU A 1 19 ? 42.180 26.987 69.418 1.00 0.00 19 GLU A O 18
ATOM 15617 N N . ASP A 1 20 ? 43.069 27.550 71.478 1.00 0.00 20 ASP A N 18
ATOM 15618 C CA . ASP A 1 20 ? 41.900 27.930 72.289 1.00 0.00 20 ASP A CA 18
ATOM 15619 C C . ASP A 1 20 ? 40.800 28.763 71.532 1.00 0.00 20 ASP A C 18
ATOM 15620 O O . ASP A 1 20 ? 39.609 28.610 71.804 1.00 0.00 20 ASP A O 18
ATOM 15629 N N . SER A 1 21 ? 41.218 29.779 70.690 1.00 0.00 21 SER A N 18
ATOM 15630 C CA . SER A 1 21 ? 40.263 30.707 70.073 1.00 0.00 21 SER A CA 18
ATOM 15631 C C . SER A 1 21 ? 40.618 31.050 68.596 1.00 0.00 21 SER A C 18
ATOM 15632 O O . SER A 1 21 ? 41.772 31.016 68.165 1.00 0.00 21 SER A O 18
ATOM 15640 N N . CYS A 1 22 ? 39.534 31.434 67.821 1.00 0.00 22 CYS A N 18
ATOM 15641 C CA . CYS A 1 22 ? 39.744 31.898 66.457 1.00 0.00 22 CYS A CA 18
ATOM 15642 C C . CYS A 1 22 ? 38.841 33.126 66.105 1.00 0.00 22 CYS A C 18
ATOM 15643 O O . CYS A 1 22 ? 37.739 33.318 66.614 1.00 0.00 22 CYS A O 18
ATOM 15650 N N . TYR A 1 23 ? 39.420 34.003 65.202 1.00 0.00 23 TYR A N 18
ATOM 15651 C CA . TYR A 1 23 ? 38.942 35.375 64.975 1.00 0.00 23 TYR A CA 18
ATOM 15652 C C . TYR A 1 23 ? 38.453 35.692 63.539 1.00 0.00 23 TYR A C 18
ATOM 15653 O O . TYR A 1 23 ? 38.713 34.957 62.589 1.00 0.00 23 TYR A O 18
ATOM 15671 N N . LYS A 1 24 ? 37.755 36.885 63.443 1.00 0.00 24 LYS A N 18
ATOM 15672 C CA . LYS A 1 24 ? 37.137 37.389 62.206 1.00 0.00 24 LYS A CA 18
ATOM 15673 C C . LYS A 1 24 ? 37.808 38.782 61.919 1.00 0.00 24 LYS A C 18
ATOM 15674 O O . LYS A 1 24 ? 37.635 39.767 62.634 1.00 0.00 24 LYS A O 18
ATOM 15693 N N . ASN A 1 25 ? 38.587 38.842 60.783 1.00 0.00 25 ASN A N 18
ATOM 15694 C CA . ASN A 1 25 ? 39.419 39.982 60.352 1.00 0.00 25 ASN A CA 18
ATOM 15695 C C . ASN A 1 25 ? 38.723 40.423 59.011 1.00 0.00 25 ASN A C 18
ATOM 15696 O O . ASN A 1 25 ? 38.652 39.687 58.027 1.00 0.00 25 ASN A O 18
ATOM 15707 N N . ILE A 1 26 ? 38.186 41.709 59.020 1.00 0.00 26 ILE A N 18
ATOM 15708 C CA . ILE A 1 26 ? 37.020 42.067 58.161 1.00 0.00 26 ILE A CA 18
ATOM 15709 C C . ILE A 1 26 ? 37.286 43.122 57.021 1.00 0.00 26 ILE A C 18
ATOM 15710 O O . ILE A 1 26 ? 36.528 43.233 56.062 1.00 0.00 26 ILE A O 18
ATOM 15726 N N . TRP A 1 27 ? 38.388 43.917 57.210 1.00 0.00 27 TRP A N 18
ATOM 15727 C CA . TRP A 1 27 ? 39.025 45.025 56.490 1.00 0.00 27 TRP A CA 18
ATOM 15728 C C . TRP A 1 27 ? 40.098 44.449 55.459 1.00 0.00 27 TRP A C 18
ATOM 15729 O O . TRP A 1 27 ? 39.747 43.910 54.415 1.00 0.00 27 TRP A O 18
ATOM 15750 N N . THR A 1 28 ? 41.449 44.601 55.774 1.00 0.00 28 THR A N 18
ATOM 15751 C CA . THR A 1 28 ? 42.596 44.093 55.002 1.00 0.00 28 THR A CA 18
ATOM 15752 C C . THR A 1 28 ? 43.018 45.004 53.775 1.00 0.00 28 THR A C 18
ATOM 15753 O O . THR A 1 28 ? 42.232 45.792 53.257 1.00 0.00 28 THR A O 18
ATOM 15764 N N . PHE A 1 29 ? 44.332 44.850 53.327 1.00 0.00 29 PHE A N 18
ATOM 15765 C CA . PHE A 1 29 ? 44.836 45.483 52.107 1.00 0.00 29 PHE A CA 18
ATOM 15766 C C . PHE A 1 29 ? 44.289 44.693 50.881 1.00 0.00 29 PHE A C 18
ATOM 15767 O O . PHE A 1 29 ? 43.800 45.308 49.934 1.00 0.00 29 PHE A O 18
ATOM 15784 N N . ASP A 1 30 ? 44.390 43.309 50.911 1.00 0.00 30 ASP A N 18
ATOM 15785 C CA . ASP A 1 30 ? 43.732 42.407 49.965 1.00 0.00 30 ASP A CA 18
ATOM 15786 C C . ASP A 1 30 ? 42.235 42.361 50.459 1.00 0.00 30 ASP A C 18
ATOM 15787 O O . ASP A 1 30 ? 41.769 41.340 50.943 1.00 0.00 30 ASP A O 18
ATOM 15796 N N . ASN A 1 31 ? 41.511 43.544 50.318 1.00 0.00 31 ASN A N 18
ATOM 15797 C CA . ASN A 1 31 ? 40.192 43.905 50.891 1.00 0.00 31 ASN A CA 18
ATOM 15798 C C . ASN A 1 31 ? 39.243 42.648 50.892 1.00 0.00 31 ASN A C 18
ATOM 15799 O O . ASN A 1 31 ? 38.797 42.183 49.844 1.00 0.00 31 ASN A O 18
ATOM 15810 N N . ILE A 1 32 ? 38.871 42.130 52.142 1.00 0.00 32 ILE A N 18
ATOM 15811 C CA . ILE A 1 32 ? 38.139 40.868 52.218 1.00 0.00 32 ILE A CA 18
ATOM 15812 C C . ILE A 1 32 ? 37.810 40.426 53.697 1.00 0.00 32 ILE A C 18
ATOM 15813 O O . ILE A 1 32 ? 38.423 40.896 54.653 1.00 0.00 32 ILE A O 18
ATOM 15829 N N . ILE A 1 33 ? 36.844 39.428 53.846 1.00 0.00 33 ILE A N 18
ATOM 15830 C CA . ILE A 1 33 ? 36.677 38.721 55.137 1.00 0.00 33 ILE A CA 18
ATOM 15831 C C . ILE A 1 33 ? 37.650 37.487 54.993 1.00 0.00 33 ILE A C 18
ATOM 15832 O O . ILE A 1 33 ? 37.325 36.470 54.378 1.00 0.00 33 ILE A O 18
ATOM 15848 N N . ARG A 1 34 ? 38.892 37.578 55.593 1.00 0.00 34 ARG A N 18
ATOM 15849 C CA . ARG A 1 34 ? 39.903 36.514 55.456 1.00 0.00 34 ARG A CA 18
ATOM 15850 C C . ARG A 1 34 ? 40.609 36.504 56.832 1.00 0.00 34 ARG A C 18
ATOM 15851 O O . ARG A 1 34 ? 41.171 37.493 57.302 1.00 0.00 34 ARG A O 18
ATOM 15872 N N . ARG A 1 35 ? 40.578 35.287 57.500 1.00 0.00 35 ARG A N 18
ATOM 15873 C CA . ARG A 1 35 ? 40.726 35.310 58.942 1.00 0.00 35 ARG A CA 18
ATOM 15874 C C . ARG A 1 35 ? 41.196 33.948 59.519 1.00 0.00 35 ARG A C 18
ATOM 15875 O O . ARG A 1 35 ? 41.618 33.079 58.756 1.00 0.00 35 ARG A O 18
ATOM 15896 N N . GLY A 1 36 ? 41.248 33.816 60.905 1.00 0.00 36 GLY A N 18
ATOM 15897 C CA . GLY A 1 36 ? 41.977 32.615 61.320 1.00 0.00 36 GLY A CA 18
ATOM 15898 C C . GLY A 1 36 ? 42.243 32.337 62.808 1.00 0.00 36 GLY A C 18
ATOM 15899 O O . GLY A 1 36 ? 41.637 32.908 63.702 1.00 0.00 36 GLY A O 18
ATOM 15903 N N . CYS A 1 37 ? 43.180 31.338 63.017 1.00 0.00 37 CYS A N 18
ATOM 15904 C CA . CYS A 1 37 ? 43.568 30.824 64.337 1.00 0.00 37 CYS A CA 18
ATOM 15905 C C . CYS A 1 37 ? 44.490 31.880 65.040 1.00 0.00 37 CYS A C 18
ATOM 15906 O O . CYS A 1 37 ? 45.588 32.188 64.574 1.00 0.00 37 CYS A O 18
ATOM 15913 N N . GLY A 1 38 ? 43.996 32.509 66.184 1.00 0.00 38 GLY A N 18
ATOM 15914 C CA . GLY A 1 38 ? 44.910 33.393 66.905 1.00 0.00 38 GLY A CA 18
ATOM 15915 C C . GLY A 1 38 ? 44.204 33.757 68.233 1.00 0.00 38 GLY A C 18
ATOM 15916 O O . GLY A 1 38 ? 44.132 32.977 69.177 1.00 0.00 38 GLY A O 18
ATOM 15920 N N . CYS A 1 39 ? 43.651 35.025 68.277 1.00 0.00 39 CYS A N 18
ATOM 15921 C CA . CYS A 1 39 ? 42.855 35.506 69.410 1.00 0.00 39 CYS A CA 18
ATOM 15922 C C . CYS A 1 39 ? 43.732 36.234 70.476 1.00 0.00 39 CYS A C 18
ATOM 15923 O O . CYS A 1 39 ? 43.369 37.283 71.004 1.00 0.00 39 CYS A O 18
ATOM 15930 N N . PHE A 1 40 ? 44.915 35.599 70.816 1.00 0.00 40 PHE A N 18
ATOM 15931 C CA . PHE A 1 40 ? 45.728 36.021 71.969 1.00 0.00 40 PHE A CA 18
ATOM 15932 C C . PHE A 1 40 ? 46.756 37.083 71.423 1.00 0.00 40 PHE A C 18
ATOM 15933 O O . PHE A 1 40 ? 47.918 36.767 71.177 1.00 0.00 40 PHE A O 18
ATOM 15950 N N . THR A 1 41 ? 46.306 38.389 71.278 1.00 0.00 41 THR A N 18
ATOM 15951 C CA . THR A 1 41 ? 47.176 39.476 70.749 1.00 0.00 41 THR A CA 18
ATOM 15952 C C . THR A 1 41 ? 47.451 40.460 71.957 1.00 0.00 41 THR A C 18
ATOM 15953 O O . THR A 1 41 ? 46.630 41.341 72.213 1.00 0.00 41 THR A O 18
ATOM 15964 N N . PRO A 1 42 ? 48.665 40.398 72.655 1.00 0.00 42 PRO A N 18
ATOM 15965 C CA . PRO A 1 42 ? 48.951 41.346 73.763 1.00 0.00 42 PRO A CA 18
ATOM 15966 C C . PRO A 1 42 ? 49.788 42.490 73.105 1.00 0.00 42 PRO A C 18
ATOM 15967 O O . PRO A 1 42 ? 50.932 42.741 73.480 1.00 0.00 42 PRO A O 18
ATOM 15978 N N . ARG A 1 43 ? 49.152 43.217 72.114 1.00 0.00 43 ARG A N 18
ATOM 15979 C CA . ARG A 1 43 ? 49.817 44.288 71.366 1.00 0.00 43 ARG A CA 18
ATOM 15980 C C . ARG A 1 43 ? 48.775 45.445 71.145 1.00 0.00 43 ARG A C 18
ATOM 15981 O O . ARG A 1 43 ? 47.738 45.251 70.511 1.00 0.00 43 ARG A O 18
ATOM 16002 N N . GLY A 1 44 ? 49.068 46.704 71.665 1.00 0.00 44 GLY A N 18
ATOM 16003 C CA . GLY A 1 44 ? 48.189 47.853 71.397 1.00 0.00 44 GLY A CA 18
ATOM 16004 C C . GLY A 1 44 ? 48.445 48.502 69.999 1.00 0.00 44 GLY A C 18
ATOM 16005 O O . GLY A 1 44 ? 47.597 49.263 69.533 1.00 0.00 44 GLY A O 18
ATOM 16009 N N . ASP A 1 45 ? 49.613 48.207 69.323 1.00 0.00 45 ASP A N 18
ATOM 16010 C CA . ASP A 1 45 ? 50.000 48.700 67.991 1.00 0.00 45 ASP A CA 18
ATOM 16011 C C . ASP A 1 45 ? 49.741 47.615 66.890 1.00 0.00 45 ASP A C 18
ATOM 16012 O O . ASP A 1 45 ? 50.346 47.604 65.819 1.00 0.00 45 ASP A O 18
ATOM 16021 N N . MET A 1 46 ? 48.735 46.719 67.170 1.00 0.00 46 MET A N 18
ATOM 16022 C CA . MET A 1 46 ? 48.291 45.632 66.287 1.00 0.00 46 MET A CA 18
ATOM 16023 C C . MET A 1 46 ? 46.745 45.833 66.076 1.00 0.00 46 MET A C 18
ATOM 16024 O O . MET A 1 46 ? 46.001 45.922 67.053 1.00 0.00 46 MET A O 18
ATOM 16038 N N . PRO A 1 47 ? 46.229 45.842 64.778 1.00 0.00 47 PRO A N 18
ATOM 16039 C CA . PRO A 1 47 ? 44.777 46.034 64.543 1.00 0.00 47 PRO A CA 18
ATOM 16040 C C . PRO A 1 47 ? 44.084 44.699 64.977 1.00 0.00 47 PRO A C 18
ATOM 16041 O O . PRO A 1 47 ? 44.054 43.712 64.244 1.00 0.00 47 PRO A O 18
ATOM 16052 N N . GLY A 1 48 ? 43.477 44.693 66.225 1.00 0.00 48 GLY A N 18
ATOM 16053 C CA . GLY A 1 48 ? 42.864 43.496 66.789 1.00 0.00 48 GLY A CA 18
ATOM 16054 C C . GLY A 1 48 ? 41.449 43.207 66.173 1.00 0.00 48 GLY A C 18
ATOM 16055 O O . GLY A 1 48 ? 40.496 43.944 66.421 1.00 0.00 48 GLY A O 18
ATOM 16059 N N . PRO A 1 49 ? 41.303 42.065 65.391 1.00 0.00 49 PRO A N 18
ATOM 16060 C CA . PRO A 1 49 ? 39.977 41.547 65.016 1.00 0.00 49 PRO A CA 18
ATOM 16061 C C . PRO A 1 49 ? 39.148 41.126 66.275 1.00 0.00 49 PRO A C 18
ATOM 16062 O O . PRO A 1 49 ? 39.647 41.067 67.397 1.00 0.00 49 PRO A O 18
ATOM 16073 N N . TYR A 1 50 ? 37.826 40.795 66.020 1.00 0.00 50 TYR A N 18
ATOM 16074 C CA . TYR A 1 50 ? 36.933 40.313 67.094 1.00 0.00 50 TYR A CA 18
ATOM 16075 C C . TYR A 1 50 ? 36.874 38.745 67.097 1.00 0.00 50 TYR A C 18
ATOM 16076 O O . TYR A 1 50 ? 37.248 38.118 66.106 1.00 0.00 50 TYR A O 18
ATOM 16094 N N . CYS A 1 51 ? 36.382 38.115 68.244 1.00 0.00 51 CYS A N 18
ATOM 16095 C CA . CYS A 1 51 ? 36.671 36.684 68.396 1.00 0.00 51 CYS A CA 18
ATOM 16096 C C . CYS A 1 51 ? 35.630 35.785 69.137 1.00 0.00 51 CYS A C 18
ATOM 16097 O O . CYS A 1 51 ? 34.747 36.251 69.851 1.00 0.00 51 CYS A O 18
ATOM 16104 N N . CYS A 1 52 ? 35.858 34.429 68.968 1.00 0.00 52 CYS A N 18
ATOM 16105 C CA . CYS A 1 52 ? 35.090 33.364 69.614 1.00 0.00 52 CYS A CA 18
ATOM 16106 C C . CYS A 1 52 ? 36.038 32.262 70.205 1.00 0.00 52 CYS A C 18
ATOM 16107 O O . CYS A 1 52 ? 37.141 32.051 69.703 1.00 0.00 52 CYS A O 18
ATOM 16114 N N . GLU A 1 53 ? 35.516 31.462 71.207 1.00 0.00 53 GLU A N 18
ATOM 16115 C CA . GLU A 1 53 ? 36.317 30.390 71.853 1.00 0.00 53 GLU A CA 18
ATOM 16116 C C . GLU A 1 53 ? 35.697 28.986 71.538 1.00 0.00 53 GLU A C 18
ATOM 16117 O O . GLU A 1 53 ? 35.720 28.070 72.358 1.00 0.00 53 GLU A O 18
ATOM 16130 N N . SER A 1 54 ? 35.225 28.804 70.250 1.00 0.00 54 SER A N 18
ATOM 16131 C CA . SER A 1 54 ? 34.640 27.547 69.785 1.00 0.00 54 SER A CA 18
ATOM 16132 C C . SER A 1 54 ? 34.785 27.388 68.233 1.00 0.00 54 SER A C 18
ATOM 16133 O O . SER A 1 54 ? 35.216 28.291 67.521 1.00 0.00 54 SER A O 18
ATOM 16141 N N . ASP A 1 55 ? 34.428 26.140 67.755 1.00 0.00 55 ASP A N 18
ATOM 16142 C CA . ASP A 1 55 ? 34.608 25.715 66.366 1.00 0.00 55 ASP A CA 18
ATOM 16143 C C . ASP A 1 55 ? 33.614 26.531 65.440 1.00 0.00 55 ASP A C 18
ATOM 16144 O O . ASP A 1 55 ? 32.397 26.345 65.433 1.00 0.00 55 ASP A O 18
ATOM 16153 N N . LYS A 1 56 ? 34.215 27.471 64.603 1.00 0.00 56 LYS A N 18
ATOM 16154 C CA . LYS A 1 56 ? 33.595 28.391 63.649 1.00 0.00 56 LYS A CA 18
ATOM 16155 C C . LYS A 1 56 ? 32.908 29.579 64.422 1.00 0.00 56 LYS A C 18
ATOM 16156 O O . LYS A 1 56 ? 33.379 30.714 64.360 1.00 0.00 56 LYS A O 18
ATOM 16175 N N . CYS A 1 57 ? 31.733 29.284 65.092 1.00 0.00 57 CYS A N 18
ATOM 16176 C CA . CYS A 1 57 ? 30.845 30.181 65.846 1.00 0.00 57 CYS A CA 18
ATOM 16177 C C . CYS A 1 57 ? 29.981 31.058 64.878 1.00 0.00 57 CYS A C 18
ATOM 16178 O O . CYS A 1 57 ? 28.774 31.175 65.078 1.00 0.00 57 CYS A O 18
ATOM 16185 N N . ASN A 1 58 ? 30.636 31.723 63.857 1.00 0.00 58 ASN A N 18
ATOM 16186 C CA . ASN A 1 58 ? 29.965 32.629 62.927 1.00 0.00 58 ASN A CA 18
ATOM 16187 C C . ASN A 1 58 ? 30.909 32.674 61.682 1.00 0.00 58 ASN A C 18
ATOM 16188 O O . ASN A 1 58 ? 31.617 33.652 61.454 1.00 0.00 58 ASN A O 18
ATOM 16199 N N . LEU A 1 59 ? 30.926 31.537 60.890 1.00 0.00 59 LEU A N 18
ATOM 16200 C CA . LEU A 1 59 ? 31.794 31.310 59.720 1.00 0.00 59 LEU A CA 18
ATOM 16201 C C . LEU A 1 59 ? 33.328 31.461 60.202 1.00 0.00 59 LEU A C 18
ATOM 16202 O O . LEU A 1 59 ? 34.013 32.345 59.681 1.00 0.00 59 LEU A O 18
ATOM 16219 N N . ARG A 1 1 ? 40.702 24.494 67.713 1.00 0.00 1 ARG A N 19
ATOM 16220 C CA . ARG A 1 1 ? 39.311 24.440 67.056 1.00 0.00 1 ARG A CA 19
ATOM 16221 C C . ARG A 1 1 ? 39.489 24.808 65.546 1.00 0.00 1 ARG A C 19
ATOM 16222 O O . ARG A 1 1 ? 40.600 25.145 65.148 1.00 0.00 1 ARG A O 19
ATOM 16245 N N . ILE A 1 2 ? 38.393 24.703 64.693 1.00 0.00 2 ILE A N 19
ATOM 16246 C CA . ILE A 1 2 ? 38.553 24.929 63.233 1.00 0.00 2 ILE A CA 19
ATOM 16247 C C . ILE A 1 2 ? 38.025 26.359 62.866 1.00 0.00 2 ILE A C 19
ATOM 16248 O O . ILE A 1 2 ? 36.863 26.697 63.089 1.00 0.00 2 ILE A O 19
ATOM 16264 N N . CYS A 1 3 ? 38.927 27.211 62.238 1.00 0.00 3 CYS A N 19
ATOM 16265 C CA . CYS A 1 3 ? 38.472 28.478 61.654 1.00 0.00 3 CYS A CA 19
ATOM 16266 C C . CYS A 1 3 ? 39.208 28.681 60.287 1.00 0.00 3 CYS A C 19
ATOM 16267 O O . CYS A 1 3 ? 40.336 28.239 60.071 1.00 0.00 3 CYS A O 19
ATOM 16274 N N . TYR A 1 4 ? 38.503 29.390 59.326 1.00 0.00 4 TYR A N 19
ATOM 16275 C CA . TYR A 1 4 ? 38.929 29.308 57.917 1.00 0.00 4 TYR A CA 19
ATOM 16276 C C . TYR A 1 4 ? 39.904 30.421 57.458 1.00 0.00 4 TYR A C 19
ATOM 16277 O O . TYR A 1 4 ? 40.068 31.423 58.144 1.00 0.00 4 TYR A O 19
ATOM 16295 N N . ASN A 1 5 ? 40.527 30.253 56.230 1.00 0.00 5 ASN A N 19
ATOM 16296 C CA . ASN A 1 5 ? 41.428 31.312 55.748 1.00 0.00 5 ASN A CA 19
ATOM 16297 C C . ASN A 1 5 ? 41.288 31.520 54.212 1.00 0.00 5 ASN A C 19
ATOM 16298 O O . ASN A 1 5 ? 42.190 32.079 53.589 1.00 0.00 5 ASN A O 19
ATOM 16309 N N . HIS A 1 6 ? 40.091 31.144 53.618 1.00 0.00 6 HIS A N 19
ATOM 16310 C CA . HIS A 1 6 ? 39.807 31.213 52.194 1.00 0.00 6 HIS A CA 19
ATOM 16311 C C . HIS A 1 6 ? 39.578 32.711 51.729 1.00 0.00 6 HIS A C 19
ATOM 16312 O O . HIS A 1 6 ? 40.037 33.627 52.403 1.00 0.00 6 HIS A O 19
ATOM 16327 N N . LEU A 1 7 ? 38.740 32.978 50.648 1.00 0.00 7 LEU A N 19
ATOM 16328 C CA . LEU A 1 7 ? 38.413 34.343 50.223 1.00 0.00 7 LEU A CA 19
ATOM 16329 C C . LEU A 1 7 ? 39.682 35.141 49.759 1.00 0.00 7 LEU A C 19
ATOM 16330 O O . LEU A 1 7 ? 40.762 34.586 49.567 1.00 0.00 7 LEU A O 19
ATOM 16346 N N . GLY A 1 8 ? 39.471 36.474 49.450 1.00 0.00 8 GLY A N 19
ATOM 16347 C CA . GLY A 1 8 ? 40.567 37.345 49.019 1.00 0.00 8 GLY A CA 19
ATOM 16348 C C . GLY A 1 8 ? 41.269 36.763 47.772 1.00 0.00 8 GLY A C 19
ATOM 16349 O O . GLY A 1 8 ? 42.495 36.806 47.730 1.00 0.00 8 GLY A O 19
ATOM 16353 N N . THR A 1 9 ? 40.467 36.293 46.736 1.00 0.00 9 THR A N 19
ATOM 16354 C CA . THR A 1 9 ? 40.850 35.716 45.415 1.00 0.00 9 THR A CA 19
ATOM 16355 C C . THR A 1 9 ? 40.472 34.208 45.342 1.00 0.00 9 THR A C 19
ATOM 16356 O O . THR A 1 9 ? 39.999 33.752 44.302 1.00 0.00 9 THR A O 19
ATOM 16367 N N . LYS A 1 10 ? 40.711 33.425 46.458 1.00 0.00 10 LYS A N 19
ATOM 16368 C CA . LYS A 1 10 ? 40.623 31.947 46.407 1.00 0.00 10 LYS A CA 19
ATOM 16369 C C . LYS A 1 10 ? 39.836 31.395 47.653 1.00 0.00 10 LYS A C 19
ATOM 16370 O O . LYS A 1 10 ? 40.352 31.507 48.754 1.00 0.00 10 LYS A O 19
ATOM 16389 N N . PRO A 1 11 ? 38.638 30.680 47.491 1.00 0.00 11 PRO A N 19
ATOM 16390 C CA . PRO A 1 11 ? 37.920 30.053 48.642 1.00 0.00 11 PRO A CA 19
ATOM 16391 C C . PRO A 1 11 ? 38.279 28.572 49.122 1.00 0.00 11 PRO A C 19
ATOM 16392 O O . PRO A 1 11 ? 37.760 28.217 50.181 1.00 0.00 11 PRO A O 19
ATOM 16403 N N . PRO A 1 12 ? 39.220 27.753 48.495 1.00 0.00 12 PRO A N 19
ATOM 16404 C CA . PRO A 1 12 ? 39.450 26.345 48.884 1.00 0.00 12 PRO A CA 19
ATOM 16405 C C . PRO A 1 12 ? 40.072 25.854 50.245 1.00 0.00 12 PRO A C 19
ATOM 16406 O O . PRO A 1 12 ? 39.975 24.638 50.438 1.00 0.00 12 PRO A O 19
ATOM 16417 N N . THR A 1 13 ? 40.681 26.668 51.196 1.00 0.00 13 THR A N 19
ATOM 16418 C CA . THR A 1 13 ? 41.311 26.077 52.420 1.00 0.00 13 THR A CA 19
ATOM 16419 C C . THR A 1 13 ? 40.853 26.648 53.823 1.00 0.00 13 THR A C 19
ATOM 16420 O O . THR A 1 13 ? 40.405 27.778 53.993 1.00 0.00 13 THR A O 19
ATOM 16431 N N . THR A 1 14 ? 41.094 25.759 54.860 1.00 0.00 14 THR A N 19
ATOM 16432 C CA . THR A 1 14 ? 40.681 25.916 56.260 1.00 0.00 14 THR A CA 19
ATOM 16433 C C . THR A 1 14 ? 41.805 25.448 57.249 1.00 0.00 14 THR A C 19
ATOM 16434 O O . THR A 1 14 ? 42.679 24.667 56.876 1.00 0.00 14 THR A O 19
ATOM 16445 N N . GLU A 1 15 ? 41.767 25.954 58.543 1.00 0.00 15 GLU A N 19
ATOM 16446 C CA . GLU A 1 15 ? 42.820 25.613 59.529 1.00 0.00 15 GLU A CA 19
ATOM 16447 C C . GLU A 1 15 ? 42.187 24.731 60.658 1.00 0.00 15 GLU A C 19
ATOM 16448 O O . GLU A 1 15 ? 41.476 25.222 61.534 1.00 0.00 15 GLU A O 19
ATOM 16461 N N . THR A 1 16 ? 42.510 23.374 60.638 1.00 0.00 16 THR A N 19
ATOM 16462 C CA . THR A 1 16 ? 42.221 22.492 61.789 1.00 0.00 16 THR A CA 19
ATOM 16463 C C . THR A 1 16 ? 43.352 22.902 62.790 1.00 0.00 16 THR A C 19
ATOM 16464 O O . THR A 1 16 ? 44.514 22.530 62.623 1.00 0.00 16 THR A O 19
ATOM 16475 N N . CYS A 1 17 ? 42.993 23.687 63.883 1.00 0.00 17 CYS A N 19
ATOM 16476 C CA . CYS A 1 17 ? 44.035 24.360 64.681 1.00 0.00 17 CYS A CA 19
ATOM 16477 C C . CYS A 1 17 ? 44.062 23.958 66.192 1.00 0.00 17 CYS A C 19
ATOM 16478 O O . CYS A 1 17 ? 43.052 23.604 66.799 1.00 0.00 17 CYS A O 19
ATOM 16485 N N . GLN A 1 18 ? 45.299 24.119 66.789 1.00 0.00 18 GLN A N 19
ATOM 16486 C CA . GLN A 1 18 ? 45.600 23.891 68.204 1.00 0.00 18 GLN A CA 19
ATOM 16487 C C . GLN A 1 18 ? 45.891 25.257 68.935 1.00 0.00 18 GLN A C 19
ATOM 16488 O O . GLN A 1 18 ? 46.220 25.246 70.122 1.00 0.00 18 GLN A O 19
ATOM 16502 N N . GLU A 1 19 ? 45.772 26.465 68.248 1.00 0.00 19 GLU A N 19
ATOM 16503 C CA . GLU A 1 19 ? 45.876 27.767 68.918 1.00 0.00 19 GLU A CA 19
ATOM 16504 C C . GLU A 1 19 ? 44.387 28.040 69.313 1.00 0.00 19 GLU A C 19
ATOM 16505 O O . GLU A 1 19 ? 43.574 28.513 68.527 1.00 0.00 19 GLU A O 19
ATOM 16518 N N . ASP A 1 20 ? 44.102 27.694 70.625 1.00 0.00 20 ASP A N 19
ATOM 16519 C CA . ASP A 1 20 ? 42.849 27.519 71.369 1.00 0.00 20 ASP A CA 19
ATOM 16520 C C . ASP A 1 20 ? 41.692 28.576 71.152 1.00 0.00 20 ASP A C 19
ATOM 16521 O O . ASP A 1 20 ? 40.564 28.343 71.599 1.00 0.00 20 ASP A O 19
ATOM 16530 N N . SER A 1 21 ? 42.002 29.793 70.589 1.00 0.00 21 SER A N 19
ATOM 16531 C CA . SER A 1 21 ? 41.053 30.871 70.316 1.00 0.00 21 SER A CA 19
ATOM 16532 C C . SER A 1 21 ? 41.268 31.315 68.842 1.00 0.00 21 SER A C 19
ATOM 16533 O O . SER A 1 21 ? 42.393 31.389 68.343 1.00 0.00 21 SER A O 19
ATOM 16541 N N . CYS A 1 22 ? 40.130 31.649 68.130 1.00 0.00 22 CYS A N 19
ATOM 16542 C CA . CYS A 1 22 ? 40.248 32.126 66.759 1.00 0.00 22 CYS A CA 19
ATOM 16543 C C . CYS A 1 22 ? 39.513 33.470 66.543 1.00 0.00 22 CYS A C 19
ATOM 16544 O O . CYS A 1 22 ? 38.720 33.927 67.363 1.00 0.00 22 CYS A O 19
ATOM 16551 N N . TYR A 1 23 ? 39.853 34.101 65.368 1.00 0.00 23 TYR A N 19
ATOM 16552 C CA . TYR A 1 23 ? 39.456 35.481 65.135 1.00 0.00 23 TYR A CA 19
ATOM 16553 C C . TYR A 1 23 ? 38.959 35.760 63.700 1.00 0.00 23 TYR A C 19
ATOM 16554 O O . TYR A 1 23 ? 39.274 35.070 62.729 1.00 0.00 23 TYR A O 19
ATOM 16572 N N . LYS A 1 24 ? 38.174 36.895 63.646 1.00 0.00 24 LYS A N 19
ATOM 16573 C CA . LYS A 1 24 ? 37.590 37.451 62.429 1.00 0.00 24 LYS A CA 19
ATOM 16574 C C . LYS A 1 24 ? 38.347 38.808 62.178 1.00 0.00 24 LYS A C 19
ATOM 16575 O O . LYS A 1 24 ? 38.340 39.742 62.978 1.00 0.00 24 LYS A O 19
ATOM 16594 N N . ASN A 1 25 ? 39.027 38.886 60.980 1.00 0.00 25 ASN A N 19
ATOM 16595 C CA . ASN A 1 25 ? 39.842 40.026 60.527 1.00 0.00 25 ASN A CA 19
ATOM 16596 C C . ASN A 1 25 ? 39.116 40.459 59.188 1.00 0.00 25 ASN A C 19
ATOM 16597 O O . ASN A 1 25 ? 39.003 39.686 58.236 1.00 0.00 25 ASN A O 19
ATOM 16608 N N . ILE A 1 26 ? 38.611 41.761 59.151 1.00 0.00 26 ILE A N 19
ATOM 16609 C CA . ILE A 1 26 ? 37.423 42.118 58.323 1.00 0.00 26 ILE A CA 19
ATOM 16610 C C . ILE A 1 26 ? 37.604 43.348 57.373 1.00 0.00 26 ILE A C 19
ATOM 16611 O O . ILE A 1 26 ? 36.679 44.089 57.047 1.00 0.00 26 ILE A O 19
ATOM 16627 N N . TRP A 1 27 ? 38.866 43.434 56.840 1.00 0.00 27 TRP A N 19
ATOM 16628 C CA . TRP A 1 27 ? 39.420 44.622 56.193 1.00 0.00 27 TRP A CA 19
ATOM 16629 C C . TRP A 1 27 ? 40.522 44.105 55.193 1.00 0.00 27 TRP A C 19
ATOM 16630 O O . TRP A 1 27 ? 40.213 43.768 54.054 1.00 0.00 27 TRP A O 19
ATOM 16651 N N . THR A 1 28 ? 41.844 44.083 55.624 1.00 0.00 28 THR A N 19
ATOM 16652 C CA . THR A 1 28 ? 42.956 43.496 54.858 1.00 0.00 28 THR A CA 19
ATOM 16653 C C . THR A 1 28 ? 43.452 44.409 53.671 1.00 0.00 28 THR A C 19
ATOM 16654 O O . THR A 1 28 ? 44.525 44.117 53.144 1.00 0.00 28 THR A O 19
ATOM 16665 N N . PHE A 1 29 ? 42.735 45.526 53.252 1.00 0.00 29 PHE A N 19
ATOM 16666 C CA . PHE A 1 29 ? 43.058 46.420 52.106 1.00 0.00 29 PHE A CA 19
ATOM 16667 C C . PHE A 1 29 ? 42.375 45.885 50.815 1.00 0.00 29 PHE A C 19
ATOM 16668 O O . PHE A 1 29 ? 41.736 46.664 50.107 1.00 0.00 29 PHE A O 19
ATOM 16685 N N . ASP A 1 30 ? 42.467 44.535 50.538 1.00 0.00 30 ASP A N 19
ATOM 16686 C CA . ASP A 1 30 ? 41.746 43.887 49.447 1.00 0.00 30 ASP A CA 19
ATOM 16687 C C . ASP A 1 30 ? 40.183 43.931 49.700 1.00 0.00 30 ASP A C 19
ATOM 16688 O O . ASP A 1 30 ? 39.435 43.648 48.764 1.00 0.00 30 ASP A O 19
ATOM 16697 N N . ASN A 1 31 ? 39.660 44.344 50.927 1.00 0.00 31 ASN A N 19
ATOM 16698 C CA . ASN A 1 31 ? 38.246 44.577 51.262 1.00 0.00 31 ASN A CA 19
ATOM 16699 C C . ASN A 1 31 ? 37.584 43.187 51.443 1.00 0.00 31 ASN A C 19
ATOM 16700 O O . ASN A 1 31 ? 36.721 42.793 50.659 1.00 0.00 31 ASN A O 19
ATOM 16711 N N . ILE A 1 32 ? 37.968 42.463 52.568 1.00 0.00 32 ILE A N 19
ATOM 16712 C CA . ILE A 1 32 ? 37.517 41.086 52.664 1.00 0.00 32 ILE A CA 19
ATOM 16713 C C . ILE A 1 32 ? 37.733 40.459 54.070 1.00 0.00 32 ILE A C 19
ATOM 16714 O O . ILE A 1 32 ? 38.514 40.926 54.897 1.00 0.00 32 ILE A O 19
ATOM 16730 N N . ILE A 1 33 ? 37.017 39.295 54.280 1.00 0.00 33 ILE A N 19
ATOM 16731 C CA . ILE A 1 33 ? 37.185 38.504 55.503 1.00 0.00 33 ILE A CA 19
ATOM 16732 C C . ILE A 1 33 ? 38.282 37.432 55.165 1.00 0.00 33 ILE A C 19
ATOM 16733 O O . ILE A 1 33 ? 38.044 36.432 54.492 1.00 0.00 33 ILE A O 19
ATOM 16749 N N . ARG A 1 34 ? 39.553 37.674 55.666 1.00 0.00 34 ARG A N 19
ATOM 16750 C CA . ARG A 1 34 ? 40.659 36.702 55.540 1.00 0.00 34 ARG A CA 19
ATOM 16751 C C . ARG A 1 34 ? 41.282 36.709 56.964 1.00 0.00 34 ARG A C 19
ATOM 16752 O O . ARG A 1 34 ? 41.745 37.721 57.486 1.00 0.00 34 ARG A O 19
ATOM 16773 N N . ARG A 1 35 ? 41.282 35.483 57.607 1.00 0.00 35 ARG A N 19
ATOM 16774 C CA . ARG A 1 35 ? 41.458 35.415 59.045 1.00 0.00 35 ARG A CA 19
ATOM 16775 C C . ARG A 1 35 ? 41.859 33.979 59.485 1.00 0.00 35 ARG A C 19
ATOM 16776 O O . ARG A 1 35 ? 42.387 33.211 58.681 1.00 0.00 35 ARG A O 19
ATOM 16797 N N . GLY A 1 36 ? 41.669 33.657 60.822 1.00 0.00 36 GLY A N 19
ATOM 16798 C CA . GLY A 1 36 ? 42.113 32.316 61.224 1.00 0.00 36 GLY A CA 19
ATOM 16799 C C . GLY A 1 36 ? 42.372 32.129 62.733 1.00 0.00 36 GLY A C 19
ATOM 16800 O O . GLY A 1 36 ? 41.791 32.811 63.570 1.00 0.00 36 GLY A O 19
ATOM 16804 N N . CYS A 1 37 ? 43.249 31.108 63.060 1.00 0.00 37 CYS A N 19
ATOM 16805 C CA . CYS A 1 37 ? 43.535 30.729 64.452 1.00 0.00 37 CYS A CA 19
ATOM 16806 C C . CYS A 1 37 ? 44.837 31.415 64.995 1.00 0.00 37 CYS A C 19
ATOM 16807 O O . CYS A 1 37 ? 45.927 31.338 64.431 1.00 0.00 37 CYS A O 19
ATOM 16814 N N . GLY A 1 38 ? 44.675 32.164 66.158 1.00 0.00 38 GLY A N 19
ATOM 16815 C CA . GLY A 1 38 ? 45.838 32.739 66.828 1.00 0.00 38 GLY A CA 19
ATOM 16816 C C . GLY A 1 38 ? 45.298 33.191 68.200 1.00 0.00 38 GLY A C 19
ATOM 16817 O O . GLY A 1 38 ? 45.386 32.468 69.187 1.00 0.00 38 GLY A O 19
ATOM 16821 N N . CYS A 1 39 ? 44.717 34.454 68.238 1.00 0.00 39 CYS A N 19
ATOM 16822 C CA . CYS A 1 39 ? 43.995 34.955 69.415 1.00 0.00 39 CYS A CA 19
ATOM 16823 C C . CYS A 1 39 ? 44.922 35.555 70.527 1.00 0.00 39 CYS A C 19
ATOM 16824 O O . CYS A 1 39 ? 44.603 36.569 71.145 1.00 0.00 39 CYS A O 19
ATOM 16831 N N . PHE A 1 40 ? 46.083 34.854 70.814 1.00 0.00 40 PHE A N 19
ATOM 16832 C CA . PHE A 1 40 ? 46.886 35.134 72.022 1.00 0.00 40 PHE A CA 19
ATOM 16833 C C . PHE A 1 40 ? 47.941 36.232 71.661 1.00 0.00 40 PHE A C 19
ATOM 16834 O O . PHE A 1 40 ? 49.145 36.002 71.741 1.00 0.00 40 PHE A O 19
ATOM 16851 N N . THR A 1 41 ? 47.436 37.478 71.312 1.00 0.00 41 THR A N 19
ATOM 16852 C CA . THR A 1 41 ? 48.303 38.604 70.899 1.00 0.00 41 THR A CA 19
ATOM 16853 C C . THR A 1 41 ? 48.458 39.638 72.077 1.00 0.00 41 THR A C 19
ATOM 16854 O O . THR A 1 41 ? 47.475 40.084 72.665 1.00 0.00 41 THR A O 19
ATOM 16865 N N . PRO A 1 42 ? 49.740 40.131 72.334 1.00 0.00 42 PRO A N 19
ATOM 16866 C CA . PRO A 1 42 ? 49.956 41.220 73.304 1.00 0.00 42 PRO A CA 19
ATOM 16867 C C . PRO A 1 42 ? 49.422 42.603 72.809 1.00 0.00 42 PRO A C 19
ATOM 16868 O O . PRO A 1 42 ? 48.897 42.714 71.701 1.00 0.00 42 PRO A O 19
ATOM 16879 N N . ARG A 1 43 ? 49.593 43.673 73.680 1.00 0.00 43 ARG A N 19
ATOM 16880 C CA . ARG A 1 43 ? 49.165 45.034 73.299 1.00 0.00 43 ARG A CA 19
ATOM 16881 C C . ARG A 1 43 ? 50.341 45.596 72.434 1.00 0.00 43 ARG A C 19
ATOM 16882 O O . ARG A 1 43 ? 51.148 46.416 72.870 1.00 0.00 43 ARG A O 19
ATOM 16903 N N . GLY A 1 44 ? 50.398 45.132 71.129 1.00 0.00 44 GLY A N 19
ATOM 16904 C CA . GLY A 1 44 ? 51.377 45.642 70.176 1.00 0.00 44 GLY A CA 19
ATOM 16905 C C . GLY A 1 44 ? 50.917 46.929 69.472 1.00 0.00 44 GLY A C 19
ATOM 16906 O O . GLY A 1 44 ? 49.770 47.360 69.574 1.00 0.00 44 GLY A O 19
ATOM 16910 N N . ASP A 1 45 ? 51.888 47.505 68.686 1.00 0.00 45 ASP A N 19
ATOM 16911 C CA . ASP A 1 45 ? 51.632 48.707 67.874 1.00 0.00 45 ASP A CA 19
ATOM 16912 C C . ASP A 1 45 ? 51.369 48.232 66.403 1.00 0.00 45 ASP A C 19
ATOM 16913 O O . ASP A 1 45 ? 51.788 48.821 65.412 1.00 0.00 45 ASP A O 19
ATOM 16922 N N . MET A 1 46 ? 50.547 47.124 66.354 1.00 0.00 46 MET A N 19
ATOM 16923 C CA . MET A 1 46 ? 49.988 46.439 65.191 1.00 0.00 46 MET A CA 19
ATOM 16924 C C . MET A 1 46 ? 48.489 46.111 65.560 1.00 0.00 46 MET A C 19
ATOM 16925 O O . MET A 1 46 ? 48.172 45.764 66.700 1.00 0.00 46 MET A O 19
ATOM 16939 N N . PRO A 1 47 ? 47.542 46.190 64.546 1.00 0.00 47 PRO A N 19
ATOM 16940 C CA . PRO A 1 47 ? 46.108 46.037 64.841 1.00 0.00 47 PRO A CA 19
ATOM 16941 C C . PRO A 1 47 ? 45.725 44.569 65.230 1.00 0.00 47 PRO A C 19
ATOM 16942 O O . PRO A 1 47 ? 46.151 43.582 64.633 1.00 0.00 47 PRO A O 19
ATOM 16953 N N . GLY A 1 48 ? 44.820 44.455 66.280 1.00 0.00 48 GLY A N 19
ATOM 16954 C CA . GLY A 1 48 ? 44.308 43.160 66.760 1.00 0.00 48 GLY A CA 19
ATOM 16955 C C . GLY A 1 48 ? 42.813 42.971 66.266 1.00 0.00 48 GLY A C 19
ATOM 16956 O O . GLY A 1 48 ? 41.989 43.876 66.387 1.00 0.00 48 GLY A O 19
ATOM 16960 N N . PRO A 1 49 ? 42.474 41.742 65.718 1.00 0.00 49 PRO A N 19
ATOM 16961 C CA . PRO A 1 49 ? 41.111 41.371 65.298 1.00 0.00 49 PRO A CA 19
ATOM 16962 C C . PRO A 1 49 ? 40.191 41.108 66.547 1.00 0.00 49 PRO A C 19
ATOM 16963 O O . PRO A 1 49 ? 40.665 41.079 67.683 1.00 0.00 49 PRO A O 19
ATOM 16974 N N . TYR A 1 50 ? 38.837 40.893 66.306 1.00 0.00 50 TYR A N 19
ATOM 16975 C CA . TYR A 1 50 ? 37.921 40.566 67.428 1.00 0.00 50 TYR A CA 19
ATOM 16976 C C . TYR A 1 50 ? 37.765 39.000 67.479 1.00 0.00 50 TYR A C 19
ATOM 16977 O O . TYR A 1 50 ? 37.686 38.330 66.447 1.00 0.00 50 TYR A O 19
ATOM 16995 N N . CYS A 1 51 ? 37.718 38.414 68.741 1.00 0.00 51 CYS A N 19
ATOM 16996 C CA . CYS A 1 51 ? 37.856 36.953 68.889 1.00 0.00 51 CYS A CA 19
ATOM 16997 C C . CYS A 1 51 ? 36.707 36.182 69.618 1.00 0.00 51 CYS A C 19
ATOM 16998 O O . CYS A 1 51 ? 35.862 36.734 70.314 1.00 0.00 51 CYS A O 19
ATOM 17005 N N . CYS A 1 52 ? 36.804 34.818 69.437 1.00 0.00 52 CYS A N 19
ATOM 17006 C CA . CYS A 1 52 ? 35.917 33.801 69.990 1.00 0.00 52 CYS A CA 19
ATOM 17007 C C . CYS A 1 52 ? 36.744 32.593 70.558 1.00 0.00 52 CYS A C 19
ATOM 17008 O O . CYS A 1 52 ? 37.893 32.380 70.172 1.00 0.00 52 CYS A O 19
ATOM 17015 N N . GLU A 1 53 ? 36.103 31.744 71.439 1.00 0.00 53 GLU A N 19
ATOM 17016 C CA . GLU A 1 53 ? 36.758 30.528 71.969 1.00 0.00 53 GLU A CA 19
ATOM 17017 C C . GLU A 1 53 ? 35.851 29.276 71.712 1.00 0.00 53 GLU A C 19
ATOM 17018 O O . GLU A 1 53 ? 35.808 28.334 72.503 1.00 0.00 53 GLU A O 19
ATOM 17031 N N . SER A 1 54 ? 35.191 29.257 70.495 1.00 0.00 54 SER A N 19
ATOM 17032 C CA . SER A 1 54 ? 34.322 28.176 70.025 1.00 0.00 54 SER A CA 19
ATOM 17033 C C . SER A 1 54 ? 34.649 27.810 68.531 1.00 0.00 54 SER A C 19
ATOM 17034 O O . SER A 1 54 ? 35.491 28.431 67.885 1.00 0.00 54 SER A O 19
ATOM 17042 N N . ASP A 1 55 ? 33.983 26.707 68.027 1.00 0.00 55 ASP A N 19
ATOM 17043 C CA . ASP A 1 55 ? 34.237 26.189 66.678 1.00 0.00 55 ASP A CA 19
ATOM 17044 C C . ASP A 1 55 ? 33.570 27.194 65.655 1.00 0.00 55 ASP A C 19
ATOM 17045 O O . ASP A 1 55 ? 32.366 27.438 65.694 1.00 0.00 55 ASP A O 19
ATOM 17054 N N . LYS A 1 56 ? 34.400 27.814 64.715 1.00 0.00 56 LYS A N 19
ATOM 17055 C CA . LYS A 1 56 ? 34.006 28.773 63.680 1.00 0.00 56 LYS A CA 19
ATOM 17056 C C . LYS A 1 56 ? 33.639 30.161 64.309 1.00 0.00 56 LYS A C 19
ATOM 17057 O O . LYS A 1 56 ? 34.297 31.168 64.049 1.00 0.00 56 LYS A O 19
ATOM 17076 N N . CYS A 1 57 ? 32.489 30.180 65.071 1.00 0.00 57 CYS A N 19
ATOM 17077 C CA . CYS A 1 57 ? 31.799 31.344 65.617 1.00 0.00 57 CYS A CA 19
ATOM 17078 C C . CYS A 1 57 ? 31.385 32.193 64.363 1.00 0.00 57 CYS A C 19
ATOM 17079 O O . CYS A 1 57 ? 31.785 33.348 64.237 1.00 0.00 57 CYS A O 19
ATOM 17086 N N . ASN A 1 58 ? 30.545 31.582 63.438 1.00 0.00 58 ASN A N 19
ATOM 17087 C CA . ASN A 1 58 ? 30.052 32.207 62.205 1.00 0.00 58 ASN A CA 19
ATOM 17088 C C . ASN A 1 58 ? 31.291 32.443 61.269 1.00 0.00 58 ASN A C 19
ATOM 17089 O O . ASN A 1 58 ? 31.945 33.483 61.280 1.00 0.00 58 ASN A O 19
ATOM 17100 N N . LEU A 1 59 ? 31.599 31.375 60.442 1.00 0.00 59 LEU A N 19
ATOM 17101 C CA . LEU A 1 59 ? 32.642 31.304 59.397 1.00 0.00 59 LEU A CA 19
ATOM 17102 C C . LEU A 1 59 ? 34.073 31.689 60.001 1.00 0.00 59 LEU A C 19
ATOM 17103 O O . LEU A 1 59 ? 34.579 32.758 59.646 1.00 0.00 59 LEU A O 19
ATOM 17120 N N . ARG A 1 1 ? 41.427 25.786 67.155 1.00 0.00 1 ARG A N 20
ATOM 17121 C CA . ARG A 1 1 ? 39.913 25.757 66.877 1.00 0.00 1 ARG A CA 20
ATOM 17122 C C . ARG A 1 1 ? 39.671 25.818 65.328 1.00 0.00 1 ARG A C 20
ATOM 17123 O O . ARG A 1 1 ? 40.606 26.126 64.596 1.00 0.00 1 ARG A O 20
ATOM 17146 N N . ILE A 1 2 ? 38.393 25.539 64.837 1.00 0.00 2 ILE A N 20
ATOM 17147 C CA . ILE A 1 2 ? 38.104 25.611 63.384 1.00 0.00 2 ILE A CA 20
ATOM 17148 C C . ILE A 1 2 ? 37.699 27.100 63.070 1.00 0.00 2 ILE A C 20
ATOM 17149 O O . ILE A 1 2 ? 36.674 27.593 63.544 1.00 0.00 2 ILE A O 20
ATOM 17165 N N . CYS A 1 3 ? 38.511 27.825 62.207 1.00 0.00 3 CYS A N 20
ATOM 17166 C CA . CYS A 1 3 ? 38.158 29.174 61.754 1.00 0.00 3 CYS A CA 20
ATOM 17167 C C . CYS A 1 3 ? 38.699 29.314 60.274 1.00 0.00 3 CYS A C 20
ATOM 17168 O O . CYS A 1 3 ? 39.739 28.757 59.926 1.00 0.00 3 CYS A O 20
ATOM 17175 N N . TYR A 1 4 ? 37.960 30.082 59.370 1.00 0.00 4 TYR A N 20
ATOM 17176 C CA . TYR A 1 4 ? 38.169 29.819 57.926 1.00 0.00 4 TYR A CA 20
ATOM 17177 C C . TYR A 1 4 ? 39.237 30.733 57.240 1.00 0.00 4 TYR A C 20
ATOM 17178 O O . TYR A 1 4 ? 39.353 31.910 57.561 1.00 0.00 4 TYR A O 20
ATOM 17196 N N . ASN A 1 5 ? 39.980 30.204 56.192 1.00 0.00 5 ASN A N 20
ATOM 17197 C CA . ASN A 1 5 ? 41.017 31.018 55.515 1.00 0.00 5 ASN A CA 20
ATOM 17198 C C . ASN A 1 5 ? 40.630 31.188 54.022 1.00 0.00 5 ASN A C 20
ATOM 17199 O O . ASN A 1 5 ? 41.495 31.253 53.155 1.00 0.00 5 ASN A O 20
ATOM 17210 N N . HIS A 1 6 ? 39.277 31.355 53.777 1.00 0.00 6 HIS A N 20
ATOM 17211 C CA . HIS A 1 6 ? 38.619 31.412 52.483 1.00 0.00 6 HIS A CA 20
ATOM 17212 C C . HIS A 1 6 ? 38.712 32.820 51.798 1.00 0.00 6 HIS A C 20
ATOM 17213 O O . HIS A 1 6 ? 39.600 33.617 52.084 1.00 0.00 6 HIS A O 20
ATOM 17228 N N . LEU A 1 7 ? 37.715 33.126 50.887 1.00 0.00 7 LEU A N 20
ATOM 17229 C CA . LEU A 1 7 ? 37.605 34.424 50.222 1.00 0.00 7 LEU A CA 20
ATOM 17230 C C . LEU A 1 7 ? 38.896 34.758 49.393 1.00 0.00 7 LEU A C 20
ATOM 17231 O O . LEU A 1 7 ? 39.710 33.894 49.072 1.00 0.00 7 LEU A O 20
ATOM 17247 N N . GLY A 1 8 ? 38.979 36.050 48.908 1.00 0.00 8 GLY A N 20
ATOM 17248 C CA . GLY A 1 8 ? 40.108 36.473 48.071 1.00 0.00 8 GLY A CA 20
ATOM 17249 C C . GLY A 1 8 ? 39.823 36.239 46.578 1.00 0.00 8 GLY A C 20
ATOM 17250 O O . GLY A 1 8 ? 39.926 37.155 45.769 1.00 0.00 8 GLY A O 20
ATOM 17254 N N . THR A 1 9 ? 39.542 34.932 46.225 1.00 0.00 9 THR A N 20
ATOM 17255 C CA . THR A 1 9 ? 39.446 34.481 44.839 1.00 0.00 9 THR A CA 20
ATOM 17256 C C . THR A 1 9 ? 38.839 33.046 44.848 1.00 0.00 9 THR A C 20
ATOM 17257 O O . THR A 1 9 ? 37.996 32.727 44.010 1.00 0.00 9 THR A O 20
ATOM 17268 N N . LYS A 1 10 ? 39.281 32.172 45.826 1.00 0.00 10 LYS A N 20
ATOM 17269 C CA . LYS A 1 10 ? 38.806 30.777 45.975 1.00 0.00 10 LYS A CA 20
ATOM 17270 C C . LYS A 1 10 ? 38.030 30.714 47.357 1.00 0.00 10 LYS A C 20
ATOM 17271 O O . LYS A 1 10 ? 38.698 30.607 48.379 1.00 0.00 10 LYS A O 20
ATOM 17290 N N . PRO A 1 11 ? 36.626 30.645 47.433 1.00 0.00 11 PRO A N 20
ATOM 17291 C CA . PRO A 1 11 ? 35.999 30.587 48.782 1.00 0.00 11 PRO A CA 20
ATOM 17292 C C . PRO A 1 11 ? 35.928 29.234 49.613 1.00 0.00 11 PRO A C 20
ATOM 17293 O O . PRO A 1 11 ? 35.526 29.354 50.772 1.00 0.00 11 PRO A O 20
ATOM 17304 N N . PRO A 1 12 ? 36.422 28.003 49.165 1.00 0.00 12 PRO A N 20
ATOM 17305 C CA . PRO A 1 12 ? 36.183 26.780 49.962 1.00 0.00 12 PRO A CA 20
ATOM 17306 C C . PRO A 1 12 ? 37.013 26.318 51.205 1.00 0.00 12 PRO A C 20
ATOM 17307 O O . PRO A 1 12 ? 36.443 25.507 51.940 1.00 0.00 12 PRO A O 20
ATOM 17318 N N . THR A 1 13 ? 38.331 26.701 51.469 1.00 0.00 13 THR A N 20
ATOM 17319 C CA . THR A 1 13 ? 39.007 26.051 52.606 1.00 0.00 13 THR A CA 20
ATOM 17320 C C . THR A 1 13 ? 38.682 26.710 53.981 1.00 0.00 13 THR A C 20
ATOM 17321 O O . THR A 1 13 ? 38.741 27.916 54.218 1.00 0.00 13 THR A O 20
ATOM 17332 N N . THR A 1 14 ? 38.448 25.778 54.964 1.00 0.00 14 THR A N 20
ATOM 17333 C CA . THR A 1 14 ? 38.267 26.095 56.371 1.00 0.00 14 THR A CA 20
ATOM 17334 C C . THR A 1 14 ? 39.448 25.404 57.107 1.00 0.00 14 THR A C 20
ATOM 17335 O O . THR A 1 14 ? 39.863 24.285 56.798 1.00 0.00 14 THR A O 20
ATOM 17346 N N . GLU A 1 15 ? 40.043 26.157 58.103 1.00 0.00 15 GLU A N 20
ATOM 17347 C CA . GLU A 1 15 ? 41.283 25.682 58.725 1.00 0.00 15 GLU A CA 20
ATOM 17348 C C . GLU A 1 15 ? 40.872 25.041 60.068 1.00 0.00 15 GLU A C 20
ATOM 17349 O O . GLU A 1 15 ? 40.744 25.717 61.090 1.00 0.00 15 GLU A O 20
ATOM 17362 N N . THR A 1 16 ? 40.639 23.663 60.057 1.00 0.00 16 THR A N 20
ATOM 17363 C CA . THR A 1 16 ? 40.653 23.001 61.360 1.00 0.00 16 THR A CA 20
ATOM 17364 C C . THR A 1 16 ? 42.108 23.242 61.876 1.00 0.00 16 THR A C 20
ATOM 17365 O O . THR A 1 16 ? 43.103 22.935 61.217 1.00 0.00 16 THR A O 20
ATOM 17376 N N . CYS A 1 17 ? 42.229 23.793 63.138 1.00 0.00 17 CYS A N 20
ATOM 17377 C CA . CYS A 1 17 ? 43.553 24.139 63.643 1.00 0.00 17 CYS A CA 20
ATOM 17378 C C . CYS A 1 17 ? 43.641 23.838 65.158 1.00 0.00 17 CYS A C 20
ATOM 17379 O O . CYS A 1 17 ? 42.700 24.018 65.931 1.00 0.00 17 CYS A O 20
ATOM 17386 N N . GLN A 1 18 ? 44.888 23.433 65.568 1.00 0.00 18 GLN A N 20
ATOM 17387 C CA . GLN A 1 18 ? 45.184 23.036 66.945 1.00 0.00 18 GLN A CA 20
ATOM 17388 C C . GLN A 1 18 ? 45.880 24.219 67.716 1.00 0.00 18 GLN A C 20
ATOM 17389 O O . GLN A 1 18 ? 46.240 24.059 68.881 1.00 0.00 18 GLN A O 20
ATOM 17403 N N . GLU A 1 19 ? 46.075 25.438 67.068 1.00 0.00 19 GLU A N 20
ATOM 17404 C CA . GLU A 1 19 ? 46.564 26.644 67.740 1.00 0.00 19 GLU A CA 20
ATOM 17405 C C . GLU A 1 19 ? 45.288 27.199 68.469 1.00 0.00 19 GLU A C 20
ATOM 17406 O O . GLU A 1 19 ? 44.312 27.610 67.843 1.00 0.00 19 GLU A O 20
ATOM 17419 N N . ASP A 1 20 ? 45.350 27.207 69.860 1.00 0.00 20 ASP A N 20
ATOM 17420 C CA . ASP A 1 20 ? 44.251 27.391 70.813 1.00 0.00 20 ASP A CA 20
ATOM 17421 C C . ASP A 1 20 ? 43.456 28.755 70.747 1.00 0.00 20 ASP A C 20
ATOM 17422 O O . ASP A 1 20 ? 42.600 28.977 71.612 1.00 0.00 20 ASP A O 20
ATOM 17431 N N . SER A 1 21 ? 43.761 29.718 69.804 1.00 0.00 21 SER A N 20
ATOM 17432 C CA . SER A 1 21 ? 42.963 30.933 69.660 1.00 0.00 21 SER A CA 20
ATOM 17433 C C . SER A 1 21 ? 43.035 31.384 68.169 1.00 0.00 21 SER A C 20
ATOM 17434 O O . SER A 1 21 ? 44.033 31.169 67.472 1.00 0.00 21 SER A O 20
ATOM 17442 N N . CYS A 1 22 ? 41.910 32.022 67.670 1.00 0.00 22 CYS A N 20
ATOM 17443 C CA . CYS A 1 22 ? 41.874 32.372 66.256 1.00 0.00 22 CYS A CA 20
ATOM 17444 C C . CYS A 1 22 ? 41.255 33.765 65.991 1.00 0.00 22 CYS A C 20
ATOM 17445 O O . CYS A 1 22 ? 40.440 34.298 66.740 1.00 0.00 22 CYS A O 20
ATOM 17452 N N . TYR A 1 23 ? 41.683 34.340 64.814 1.00 0.00 23 TYR A N 20
ATOM 17453 C CA . TYR A 1 23 ? 41.461 35.759 64.569 1.00 0.00 23 TYR A CA 20
ATOM 17454 C C . TYR A 1 23 ? 40.932 36.059 63.150 1.00 0.00 23 TYR A C 20
ATOM 17455 O O . TYR A 1 23 ? 41.267 35.398 62.166 1.00 0.00 23 TYR A O 20
ATOM 17473 N N . LYS A 1 24 ? 40.087 37.155 63.094 1.00 0.00 24 LYS A N 20
ATOM 17474 C CA . LYS A 1 24 ? 39.491 37.654 61.853 1.00 0.00 24 LYS A CA 20
ATOM 17475 C C . LYS A 1 24 ? 40.286 38.952 61.450 1.00 0.00 24 LYS A C 20
ATOM 17476 O O . LYS A 1 24 ? 40.443 39.915 62.197 1.00 0.00 24 LYS A O 20
ATOM 17495 N N . ASN A 1 25 ? 40.778 38.944 60.161 1.00 0.00 25 ASN A N 20
ATOM 17496 C CA . ASN A 1 25 ? 41.629 39.973 59.533 1.00 0.00 25 ASN A CA 20
ATOM 17497 C C . ASN A 1 25 ? 40.761 40.524 58.334 1.00 0.00 25 ASN A C 20
ATOM 17498 O O . ASN A 1 25 ? 40.253 39.758 57.519 1.00 0.00 25 ASN A O 20
ATOM 17509 N N . ILE A 1 26 ? 40.625 41.917 58.240 1.00 0.00 26 ILE A N 20
ATOM 17510 C CA . ILE A 1 26 ? 39.365 42.500 57.680 1.00 0.00 26 ILE A CA 20
ATOM 17511 C C . ILE A 1 26 ? 39.522 43.718 56.690 1.00 0.00 26 ILE A C 20
ATOM 17512 O O . ILE A 1 26 ? 38.570 44.412 56.340 1.00 0.00 26 ILE A O 20
ATOM 17528 N N . TRP A 1 27 ? 40.793 43.902 56.220 1.00 0.00 27 TRP A N 20
ATOM 17529 C CA . TRP A 1 27 ? 41.434 44.999 55.470 1.00 0.00 27 TRP A CA 20
ATOM 17530 C C . TRP A 1 27 ? 42.084 44.310 54.199 1.00 0.00 27 TRP A C 20
ATOM 17531 O O . TRP A 1 27 ? 41.379 43.946 53.264 1.00 0.00 27 TRP A O 20
ATOM 17552 N N . THR A 1 28 ? 43.465 44.126 54.168 1.00 0.00 28 THR A N 20
ATOM 17553 C CA . THR A 1 28 ? 44.184 43.442 53.079 1.00 0.00 28 THR A CA 20
ATOM 17554 C C . THR A 1 28 ? 44.282 44.312 51.758 1.00 0.00 28 THR A C 20
ATOM 17555 O O . THR A 1 28 ? 43.556 45.287 51.581 1.00 0.00 28 THR A O 20
ATOM 17566 N N . PHE A 1 29 ? 45.225 43.923 50.807 1.00 0.00 29 PHE A N 20
ATOM 17567 C CA . PHE A 1 29 ? 45.362 44.648 49.535 1.00 0.00 29 PHE A CA 20
ATOM 17568 C C . PHE A 1 29 ? 44.113 44.398 48.642 1.00 0.00 29 PHE A C 20
ATOM 17569 O O . PHE A 1 29 ? 43.585 45.323 48.028 1.00 0.00 29 PHE A O 20
ATOM 17586 N N . ASP A 1 30 ? 43.694 43.089 48.538 1.00 0.00 30 ASP A N 20
ATOM 17587 C CA . ASP A 1 30 ? 42.523 42.620 47.816 1.00 0.00 30 ASP A CA 20
ATOM 17588 C C . ASP A 1 30 ? 41.178 43.114 48.478 1.00 0.00 30 ASP A C 20
ATOM 17589 O O . ASP A 1 30 ? 40.138 42.893 47.857 1.00 0.00 30 ASP A O 20
ATOM 17598 N N . ASN A 1 31 ? 41.144 43.824 49.682 1.00 0.00 31 ASN A N 20
ATOM 17599 C CA . ASN A 1 31 ? 39.937 44.409 50.285 1.00 0.00 31 ASN A CA 20
ATOM 17600 C C . ASN A 1 31 ? 39.005 43.213 50.673 1.00 0.00 31 ASN A C 20
ATOM 17601 O O . ASN A 1 31 ? 37.975 42.996 50.035 1.00 0.00 31 ASN A O 20
ATOM 17612 N N . ILE A 1 32 ? 39.353 42.461 51.795 1.00 0.00 32 ILE A N 20
ATOM 17613 C CA . ILE A 1 32 ? 38.614 41.232 52.067 1.00 0.00 32 ILE A CA 20
ATOM 17614 C C . ILE A 1 32 ? 38.762 40.702 53.532 1.00 0.00 32 ILE A C 20
ATOM 17615 O O . ILE A 1 32 ? 39.642 41.109 54.287 1.00 0.00 32 ILE A O 20
ATOM 17631 N N . ILE A 1 33 ? 37.854 39.714 53.884 1.00 0.00 33 ILE A N 20
ATOM 17632 C CA . ILE A 1 33 ? 37.885 39.041 55.196 1.00 0.00 33 ILE A CA 20
ATOM 17633 C C . ILE A 1 33 ? 38.583 37.659 54.927 1.00 0.00 33 ILE A C 20
ATOM 17634 O O . ILE A 1 33 ? 37.963 36.701 54.466 1.00 0.00 33 ILE A O 20
ATOM 17650 N N . ARG A 1 34 ? 39.930 37.538 55.235 1.00 0.00 34 ARG A N 20
ATOM 17651 C CA . ARG A 1 34 ? 40.600 36.244 55.049 1.00 0.00 34 ARG A CA 20
ATOM 17652 C C . ARG A 1 34 ? 41.774 36.199 56.070 1.00 0.00 34 ARG A C 20
ATOM 17653 O O . ARG A 1 34 ? 42.515 37.156 56.282 1.00 0.00 34 ARG A O 20
ATOM 17674 N N . ARG A 1 35 ? 41.906 34.973 56.733 1.00 0.00 35 ARG A N 20
ATOM 17675 C CA . ARG A 1 35 ? 42.412 35.024 58.094 1.00 0.00 35 ARG A CA 20
ATOM 17676 C C . ARG A 1 35 ? 42.666 33.611 58.694 1.00 0.00 35 ARG A C 20
ATOM 17677 O O . ARG A 1 35 ? 42.660 32.635 57.949 1.00 0.00 35 ARG A O 20
ATOM 17698 N N . GLY A 1 36 ? 42.984 33.514 60.047 1.00 0.00 36 GLY A N 20
ATOM 17699 C CA . GLY A 1 36 ? 43.421 32.172 60.462 1.00 0.00 36 GLY A CA 20
ATOM 17700 C C . GLY A 1 36 ? 43.631 31.912 61.972 1.00 0.00 36 GLY A C 20
ATOM 17701 O O . GLY A 1 36 ? 43.027 32.558 62.820 1.00 0.00 36 GLY A O 20
ATOM 17705 N N . CYS A 1 37 ? 44.469 30.849 62.273 1.00 0.00 37 CYS A N 20
ATOM 17706 C CA . CYS A 1 37 ? 44.693 30.336 63.638 1.00 0.00 37 CYS A CA 20
ATOM 17707 C C . CYS A 1 37 ? 46.180 30.585 64.074 1.00 0.00 37 CYS A C 20
ATOM 17708 O O . CYS A 1 37 ? 47.148 30.090 63.499 1.00 0.00 37 CYS A O 20
ATOM 17715 N N . GLY A 1 38 ? 46.346 31.459 65.137 1.00 0.00 38 GLY A N 20
ATOM 17716 C CA . GLY A 1 38 ? 47.676 31.731 65.676 1.00 0.00 38 GLY A CA 20
ATOM 17717 C C . GLY A 1 38 ? 47.323 32.463 66.973 1.00 0.00 38 GLY A C 20
ATOM 17718 O O . GLY A 1 38 ? 47.256 31.871 68.046 1.00 0.00 38 GLY A O 20
ATOM 17722 N N . CYS A 1 39 ? 47.020 33.814 66.832 1.00 0.00 39 CYS A N 20
ATOM 17723 C CA . CYS A 1 39 ? 46.424 34.516 67.959 1.00 0.00 39 CYS A CA 20
ATOM 17724 C C . CYS A 1 39 ? 47.405 34.806 69.132 1.00 0.00 39 CYS A C 20
ATOM 17725 O O . CYS A 1 39 ? 48.616 34.951 68.988 1.00 0.00 39 CYS A O 20
ATOM 17732 N N . PHE A 1 40 ? 46.751 34.957 70.338 1.00 0.00 40 PHE A N 20
ATOM 17733 C CA . PHE A 1 40 ? 47.391 35.221 71.615 1.00 0.00 40 PHE A CA 20
ATOM 17734 C C . PHE A 1 40 ? 47.925 36.701 71.642 1.00 0.00 40 PHE A C 20
ATOM 17735 O O . PHE A 1 40 ? 48.980 36.979 72.207 1.00 0.00 40 PHE A O 20
ATOM 17752 N N . THR A 1 41 ? 47.095 37.679 71.095 1.00 0.00 41 THR A N 20
ATOM 17753 C CA . THR A 1 41 ? 47.342 39.130 71.210 1.00 0.00 41 THR A CA 20
ATOM 17754 C C . THR A 1 41 ? 46.561 39.630 72.492 1.00 0.00 41 THR A C 20
ATOM 17755 O O . THR A 1 41 ? 45.415 39.238 72.722 1.00 0.00 41 THR A O 20
ATOM 17766 N N . PRO A 1 42 ? 47.165 40.580 73.314 1.00 0.00 42 PRO A N 20
ATOM 17767 C CA . PRO A 1 42 ? 46.434 41.185 74.451 1.00 0.00 42 PRO A CA 20
ATOM 17768 C C . PRO A 1 42 ? 45.068 41.794 73.997 1.00 0.00 42 PRO A C 20
ATOM 17769 O O . PRO A 1 42 ? 44.952 42.334 72.896 1.00 0.00 42 PRO A O 20
ATOM 17780 N N . ARG A 1 43 ? 44.020 41.766 74.914 1.00 0.00 43 ARG A N 20
ATOM 17781 C CA . ARG A 1 43 ? 42.668 42.235 74.529 1.00 0.00 43 ARG A CA 20
ATOM 17782 C C . ARG A 1 43 ? 42.317 43.714 74.890 1.00 0.00 43 ARG A C 20
ATOM 17783 O O . ARG A 1 43 ? 41.151 44.065 75.058 1.00 0.00 43 ARG A O 20
ATOM 17804 N N . GLY A 1 44 ? 43.375 44.616 74.857 1.00 0.00 44 GLY A N 20
ATOM 17805 C CA . GLY A 1 44 ? 43.095 46.035 74.605 1.00 0.00 44 GLY A CA 20
ATOM 17806 C C . GLY A 1 44 ? 42.961 46.283 73.057 1.00 0.00 44 GLY A C 20
ATOM 17807 O O . GLY A 1 44 ? 42.552 47.368 72.651 1.00 0.00 44 GLY A O 20
ATOM 17811 N N . ASP A 1 45 ? 43.350 45.268 72.193 1.00 0.00 45 ASP A N 20
ATOM 17812 C CA . ASP A 1 45 ? 43.371 45.266 70.734 1.00 0.00 45 ASP A CA 20
ATOM 17813 C C . ASP A 1 45 ? 44.316 46.419 70.284 1.00 0.00 45 ASP A C 20
ATOM 17814 O O . ASP A 1 45 ? 43.989 47.265 69.456 1.00 0.00 45 ASP A O 20
ATOM 17823 N N . MET A 1 46 ? 45.597 46.342 70.820 1.00 0.00 46 MET A N 20
ATOM 17824 C CA . MET A 1 46 ? 46.688 47.208 70.361 1.00 0.00 46 MET A CA 20
ATOM 17825 C C . MET A 1 46 ? 47.122 46.643 68.951 1.00 0.00 46 MET A C 20
ATOM 17826 O O . MET A 1 46 ? 47.384 45.447 68.853 1.00 0.00 46 MET A O 20
ATOM 17840 N N . PRO A 1 47 ? 47.179 47.511 67.845 1.00 0.00 47 PRO A N 20
ATOM 17841 C CA . PRO A 1 47 ? 47.629 47.114 66.461 1.00 0.00 47 PRO A CA 20
ATOM 17842 C C . PRO A 1 47 ? 47.546 45.581 66.225 1.00 0.00 47 PRO A C 20
ATOM 17843 O O . PRO A 1 47 ? 48.558 44.901 66.065 1.00 0.00 47 PRO A O 20
ATOM 17854 N N . GLY A 1 48 ? 46.259 45.069 66.137 1.00 0.00 48 GLY A N 20
ATOM 17855 C CA . GLY A 1 48 ? 46.019 43.638 65.950 1.00 0.00 48 GLY A CA 20
ATOM 17856 C C . GLY A 1 48 ? 44.701 43.361 65.183 1.00 0.00 48 GLY A C 20
ATOM 17857 O O . GLY A 1 48 ? 43.819 44.213 65.082 1.00 0.00 48 GLY A O 20
ATOM 17861 N N . PRO A 1 49 ? 44.585 42.082 64.662 1.00 0.00 49 PRO A N 20
ATOM 17862 C CA . PRO A 1 49 ? 43.296 41.613 64.157 1.00 0.00 49 PRO A CA 20
ATOM 17863 C C . PRO A 1 49 ? 42.278 41.524 65.335 1.00 0.00 49 PRO A C 20
ATOM 17864 O O . PRO A 1 49 ? 42.607 41.597 66.519 1.00 0.00 49 PRO A O 20
ATOM 17875 N N . TYR A 1 50 ? 40.974 41.314 64.935 1.00 0.00 50 TYR A N 20
ATOM 17876 C CA . TYR A 1 50 ? 39.904 41.145 65.925 1.00 0.00 50 TYR A CA 20
ATOM 17877 C C . TYR A 1 50 ? 40.057 39.618 66.299 1.00 0.00 50 TYR A C 20
ATOM 17878 O O . TYR A 1 50 ? 39.748 38.721 65.515 1.00 0.00 50 TYR A O 20
ATOM 17896 N N . CYS A 1 51 ? 40.546 39.322 67.571 1.00 0.00 51 CYS A N 20
ATOM 17897 C CA . CYS A 1 51 ? 40.953 37.944 67.933 1.00 0.00 51 CYS A CA 20
ATOM 17898 C C . CYS A 1 51 ? 40.050 37.391 69.085 1.00 0.00 51 CYS A C 20
ATOM 17899 O O . CYS A 1 51 ? 40.001 37.882 70.211 1.00 0.00 51 CYS A O 20
ATOM 17906 N N . CYS A 1 52 ? 39.313 36.270 68.751 1.00 0.00 52 CYS A N 20
ATOM 17907 C CA . CYS A 1 52 ? 38.414 35.561 69.658 1.00 0.00 52 CYS A CA 20
ATOM 17908 C C . CYS A 1 52 ? 38.931 34.130 70.053 1.00 0.00 52 CYS A C 20
ATOM 17909 O O . CYS A 1 52 ? 39.963 33.668 69.572 1.00 0.00 52 CYS A O 20
ATOM 17916 N N . GLU A 1 53 ? 38.171 33.431 70.978 1.00 0.00 53 GLU A N 20
ATOM 17917 C CA . GLU A 1 53 ? 38.669 32.166 71.519 1.00 0.00 53 GLU A CA 20
ATOM 17918 C C . GLU A 1 53 ? 37.454 31.248 71.866 1.00 0.00 53 GLU A C 20
ATOM 17919 O O . GLU A 1 53 ? 37.231 30.859 73.009 1.00 0.00 53 GLU A O 20
ATOM 17932 N N . SER A 1 54 ? 36.684 30.877 70.780 1.00 0.00 54 SER A N 20
ATOM 17933 C CA . SER A 1 54 ? 35.533 29.971 70.843 1.00 0.00 54 SER A CA 20
ATOM 17934 C C . SER A 1 54 ? 35.389 29.229 69.463 1.00 0.00 54 SER A C 20
ATOM 17935 O O . SER A 1 54 ? 36.054 29.607 68.498 1.00 0.00 54 SER A O 20
ATOM 17943 N N . ASP A 1 55 ? 34.541 28.125 69.387 1.00 0.00 55 ASP A N 20
ATOM 17944 C CA . ASP A 1 55 ? 34.432 27.404 68.096 1.00 0.00 55 ASP A CA 20
ATOM 17945 C C . ASP A 1 55 ? 33.802 28.422 67.067 1.00 0.00 55 ASP A C 20
ATOM 17946 O O . ASP A 1 55 ? 32.712 28.957 67.260 1.00 0.00 55 ASP A O 20
ATOM 17955 N N . LYS A 1 56 ? 34.571 28.724 65.938 1.00 0.00 56 LYS A N 20
ATOM 17956 C CA . LYS A 1 56 ? 34.253 29.684 64.887 1.00 0.00 56 LYS A CA 20
ATOM 17957 C C . LYS A 1 56 ? 34.464 31.125 65.426 1.00 0.00 56 LYS A C 20
ATOM 17958 O O . LYS A 1 56 ? 35.315 31.856 64.919 1.00 0.00 56 LYS A O 20
ATOM 17977 N N . CYS A 1 57 ? 33.617 31.529 66.433 1.00 0.00 57 CYS A N 20
ATOM 17978 C CA . CYS A 1 57 ? 33.566 32.853 67.024 1.00 0.00 57 CYS A CA 20
ATOM 17979 C C . CYS A 1 57 ? 33.268 33.812 65.833 1.00 0.00 57 CYS A C 20
ATOM 17980 O O . CYS A 1 57 ? 34.086 34.662 65.486 1.00 0.00 57 CYS A O 20
ATOM 17987 N N . ASN A 1 58 ? 32.031 33.657 65.226 1.00 0.00 58 ASN A N 20
ATOM 17988 C CA . ASN A 1 58 ? 31.499 34.541 64.188 1.00 0.00 58 ASN A CA 20
ATOM 17989 C C . ASN A 1 58 ? 32.443 34.415 62.947 1.00 0.00 58 ASN A C 20
ATOM 17990 O O . ASN A 1 58 ? 33.323 35.240 62.708 1.00 0.00 58 ASN A O 20
ATOM 18001 N N . LEU A 1 59 ? 32.207 33.309 62.144 1.00 0.00 59 LEU A N 20
ATOM 18002 C CA . LEU A 1 59 ? 32.902 32.987 60.886 1.00 0.00 59 LEU A CA 20
ATOM 18003 C C . LEU A 1 59 ? 34.446 32.752 61.211 1.00 0.00 59 LEU A C 20
ATOM 18004 O O . LEU A 1 59 ? 35.211 33.685 60.935 1.00 0.00 59 LEU A O 20
ATOM 18021 N N . ARG A 1 1 ? 41.332 24.586 67.438 1.00 0.00 1 ARG A N 21
ATOM 18022 C CA . ARG A 1 1 ? 39.954 24.305 66.806 1.00 0.00 1 ARG A CA 21
ATOM 18023 C C . ARG A 1 1 ? 40.017 24.571 65.267 1.00 0.00 1 ARG A C 21
ATOM 18024 O O . ARG A 1 1 ? 41.028 25.056 64.769 1.00 0.00 1 ARG A O 21
ATOM 18047 N N . ILE A 1 2 ? 38.885 24.257 64.524 1.00 0.00 2 ILE A N 21
ATOM 18048 C CA . ILE A 1 2 ? 38.815 24.518 63.076 1.00 0.00 2 ILE A CA 21
ATOM 18049 C C . ILE A 1 2 ? 38.222 25.964 62.891 1.00 0.00 2 ILE A C 21
ATOM 18050 O O . ILE A 1 2 ? 37.106 26.256 63.319 1.00 0.00 2 ILE A O 21
ATOM 18066 N N . CYS A 1 3 ? 38.997 26.895 62.214 1.00 0.00 3 CYS A N 21
ATOM 18067 C CA . CYS A 1 3 ? 38.465 28.196 61.786 1.00 0.00 3 CYS A CA 21
ATOM 18068 C C . CYS A 1 3 ? 38.951 28.428 60.304 1.00 0.00 3 CYS A C 21
ATOM 18069 O O . CYS A 1 3 ? 40.000 27.944 59.876 1.00 0.00 3 CYS A O 21
ATOM 18076 N N . TYR A 1 4 ? 38.138 29.200 59.492 1.00 0.00 4 TYR A N 21
ATOM 18077 C CA . TYR A 1 4 ? 38.420 29.329 58.059 1.00 0.00 4 TYR A CA 21
ATOM 18078 C C . TYR A 1 4 ? 39.629 30.256 57.728 1.00 0.00 4 TYR A C 21
ATOM 18079 O O . TYR A 1 4 ? 40.059 31.069 58.540 1.00 0.00 4 TYR A O 21
ATOM 18097 N N . ASN A 1 5 ? 40.100 30.167 56.426 1.00 0.00 5 ASN A N 21
ATOM 18098 C CA . ASN A 1 5 ? 41.088 31.128 55.948 1.00 0.00 5 ASN A CA 21
ATOM 18099 C C . ASN A 1 5 ? 40.959 31.032 54.409 1.00 0.00 5 ASN A C 21
ATOM 18100 O O . ASN A 1 5 ? 41.896 30.617 53.738 1.00 0.00 5 ASN A O 21
ATOM 18111 N N . HIS A 1 6 ? 39.734 31.417 53.886 1.00 0.00 6 HIS A N 21
ATOM 18112 C CA . HIS A 1 6 ? 39.351 31.468 52.459 1.00 0.00 6 HIS A CA 21
ATOM 18113 C C . HIS A 1 6 ? 39.168 32.951 51.964 1.00 0.00 6 HIS A C 21
ATOM 18114 O O . HIS A 1 6 ? 39.575 33.899 52.628 1.00 0.00 6 HIS A O 21
ATOM 18129 N N . LEU A 1 7 ? 38.463 33.105 50.788 1.00 0.00 7 LEU A N 21
ATOM 18130 C CA . LEU A 1 7 ? 38.079 34.368 50.163 1.00 0.00 7 LEU A CA 21
ATOM 18131 C C . LEU A 1 7 ? 39.276 35.201 49.585 1.00 0.00 7 LEU A C 21
ATOM 18132 O O . LEU A 1 7 ? 40.409 34.739 49.479 1.00 0.00 7 LEU A O 21
ATOM 18148 N N . GLY A 1 8 ? 38.947 36.455 49.102 1.00 0.00 8 GLY A N 21
ATOM 18149 C CA . GLY A 1 8 ? 39.952 37.345 48.517 1.00 0.00 8 GLY A CA 21
ATOM 18150 C C . GLY A 1 8 ? 40.083 37.005 47.019 1.00 0.00 8 GLY A C 21
ATOM 18151 O O . GLY A 1 8 ? 39.493 37.635 46.147 1.00 0.00 8 GLY A O 21
ATOM 18155 N N . THR A 1 9 ? 40.915 35.938 46.759 1.00 0.00 9 THR A N 21
ATOM 18156 C CA . THR A 1 9 ? 41.243 35.433 45.414 1.00 0.00 9 THR A CA 21
ATOM 18157 C C . THR A 1 9 ? 40.747 33.965 45.248 1.00 0.00 9 THR A C 21
ATOM 18158 O O . THR A 1 9 ? 40.300 33.579 44.170 1.00 0.00 9 THR A O 21
ATOM 18169 N N . LYS A 1 10 ? 40.879 33.125 46.341 1.00 0.00 10 LYS A N 21
ATOM 18170 C CA . LYS A 1 10 ? 40.514 31.693 46.330 1.00 0.00 10 LYS A CA 21
ATOM 18171 C C . LYS A 1 10 ? 39.495 31.417 47.499 1.00 0.00 10 LYS A C 21
ATOM 18172 O O . LYS A 1 10 ? 39.853 31.660 48.643 1.00 0.00 10 LYS A O 21
ATOM 18191 N N . PRO A 1 11 ? 38.254 30.799 47.256 1.00 0.00 11 PRO A N 21
ATOM 18192 C CA . PRO A 1 11 ? 37.328 30.549 48.402 1.00 0.00 11 PRO A CA 21
ATOM 18193 C C . PRO A 1 11 ? 37.418 29.216 49.268 1.00 0.00 11 PRO A C 21
ATOM 18194 O O . PRO A 1 11 ? 36.873 29.271 50.371 1.00 0.00 11 PRO A O 21
ATOM 18205 N N . PRO A 1 12 ? 38.175 28.097 48.901 1.00 0.00 12 PRO A N 21
ATOM 18206 C CA . PRO A 1 12 ? 38.099 26.833 49.684 1.00 0.00 12 PRO A CA 21
ATOM 18207 C C . PRO A 1 12 ? 38.963 26.449 50.934 1.00 0.00 12 PRO A C 21
ATOM 18208 O O . PRO A 1 12 ? 38.535 25.501 51.599 1.00 0.00 12 PRO A O 21
ATOM 18219 N N . THR A 1 13 ? 40.175 27.047 51.279 1.00 0.00 13 THR A N 21
ATOM 18220 C CA . THR A 1 13 ? 40.918 26.464 52.415 1.00 0.00 13 THR A CA 21
ATOM 18221 C C . THR A 1 13 ? 40.259 26.802 53.789 1.00 0.00 13 THR A C 21
ATOM 18222 O O . THR A 1 13 ? 39.891 27.925 54.129 1.00 0.00 13 THR A O 21
ATOM 18233 N N . THR A 1 14 ? 40.202 25.717 54.634 1.00 0.00 14 THR A N 21
ATOM 18234 C CA . THR A 1 14 ? 39.696 25.722 55.995 1.00 0.00 14 THR A CA 21
ATOM 18235 C C . THR A 1 14 ? 40.778 24.989 56.847 1.00 0.00 14 THR A C 21
ATOM 18236 O O . THR A 1 14 ? 41.359 23.978 56.450 1.00 0.00 14 THR A O 21
ATOM 18247 N N . GLU A 1 15 ? 41.069 25.580 58.064 1.00 0.00 15 GLU A N 21
ATOM 18248 C CA . GLU A 1 15 ? 42.323 25.248 58.778 1.00 0.00 15 GLU A CA 21
ATOM 18249 C C . GLU A 1 15 ? 42.014 24.601 60.164 1.00 0.00 15 GLU A C 21
ATOM 18250 O O . GLU A 1 15 ? 41.504 25.229 61.091 1.00 0.00 15 GLU A O 21
ATOM 18263 N N . THR A 1 16 ? 42.396 23.275 60.308 1.00 0.00 16 THR A N 21
ATOM 18264 C CA . THR A 1 16 ? 42.268 22.544 61.583 1.00 0.00 16 THR A CA 21
ATOM 18265 C C . THR A 1 16 ? 43.551 22.942 62.399 1.00 0.00 16 THR A C 21
ATOM 18266 O O . THR A 1 16 ? 44.672 22.589 62.030 1.00 0.00 16 THR A O 21
ATOM 18277 N N . CYS A 1 17 ? 43.381 23.677 63.566 1.00 0.00 17 CYS A N 21
ATOM 18278 C CA . CYS A 1 17 ? 44.532 24.213 64.319 1.00 0.00 17 CYS A CA 21
ATOM 18279 C C . CYS A 1 17 ? 44.595 23.654 65.788 1.00 0.00 17 CYS A C 21
ATOM 18280 O O . CYS A 1 17 ? 43.580 23.424 66.446 1.00 0.00 17 CYS A O 21
ATOM 18287 N N . GLN A 1 18 ? 45.872 23.531 66.304 1.00 0.00 18 GLN A N 21
ATOM 18288 C CA . GLN A 1 18 ? 46.208 23.086 67.661 1.00 0.00 18 GLN A CA 21
ATOM 18289 C C . GLN A 1 18 ? 46.439 24.291 68.626 1.00 0.00 18 GLN A C 21
ATOM 18290 O O . GLN A 1 18 ? 46.463 24.073 69.838 1.00 0.00 18 GLN A O 21
ATOM 18304 N N . GLU A 1 19 ? 46.624 25.579 68.126 1.00 0.00 19 GLU A N 21
ATOM 18305 C CA . GLU A 1 19 ? 46.625 26.730 69.035 1.00 0.00 19 GLU A CA 21
ATOM 18306 C C . GLU A 1 19 ? 45.100 26.995 69.333 1.00 0.00 19 GLU A C 21
ATOM 18307 O O . GLU A 1 19 ? 44.264 27.097 68.436 1.00 0.00 19 GLU A O 21
ATOM 18320 N N . ASP A 1 20 ? 44.765 27.121 70.671 1.00 0.00 20 ASP A N 21
ATOM 18321 C CA . ASP A 1 20 ? 43.426 27.149 71.260 1.00 0.00 20 ASP A CA 21
ATOM 18322 C C . ASP A 1 20 ? 42.525 28.402 70.956 1.00 0.00 20 ASP A C 21
ATOM 18323 O O . ASP A 1 20 ? 41.533 28.582 71.671 1.00 0.00 20 ASP A O 21
ATOM 18332 N N . SER A 1 21 ? 42.876 29.326 69.991 1.00 0.00 21 SER A N 21
ATOM 18333 C CA . SER A 1 21 ? 42.071 30.518 69.748 1.00 0.00 21 SER A CA 21
ATOM 18334 C C . SER A 1 21 ? 42.278 30.981 68.286 1.00 0.00 21 SER A C 21
ATOM 18335 O O . SER A 1 21 ? 43.317 30.772 67.654 1.00 0.00 21 SER A O 21
ATOM 18343 N N . CYS A 1 22 ? 41.200 31.657 67.752 1.00 0.00 22 CYS A N 21
ATOM 18344 C CA . CYS A 1 22 ? 41.259 32.101 66.374 1.00 0.00 22 CYS A CA 21
ATOM 18345 C C . CYS A 1 22 ? 40.630 33.498 66.187 1.00 0.00 22 CYS A C 21
ATOM 18346 O O . CYS A 1 22 ? 39.885 34.005 67.024 1.00 0.00 22 CYS A O 21
ATOM 18353 N N . TYR A 1 23 ? 41.024 34.137 65.034 1.00 0.00 23 TYR A N 21
ATOM 18354 C CA . TYR A 1 23 ? 40.763 35.559 64.834 1.00 0.00 23 TYR A CA 21
ATOM 18355 C C . TYR A 1 23 ? 39.958 35.856 63.544 1.00 0.00 23 TYR A C 21
ATOM 18356 O O . TYR A 1 23 ? 40.073 35.165 62.532 1.00 0.00 23 TYR A O 21
ATOM 18374 N N . LYS A 1 24 ? 39.136 36.970 63.619 1.00 0.00 24 LYS A N 21
ATOM 18375 C CA . LYS A 1 24 ? 38.313 37.460 62.507 1.00 0.00 24 LYS A CA 21
ATOM 18376 C C . LYS A 1 24 ? 38.945 38.858 62.127 1.00 0.00 24 LYS A C 21
ATOM 18377 O O . LYS A 1 24 ? 38.876 39.853 62.846 1.00 0.00 24 LYS A O 21
ATOM 18396 N N . ASN A 1 25 ? 39.577 38.897 60.900 1.00 0.00 25 ASN A N 21
ATOM 18397 C CA . ASN A 1 25 ? 40.300 40.038 60.298 1.00 0.00 25 ASN A CA 21
ATOM 18398 C C . ASN A 1 25 ? 39.434 40.356 59.009 1.00 0.00 25 ASN A C 21
ATOM 18399 O O . ASN A 1 25 ? 39.299 39.533 58.104 1.00 0.00 25 ASN A O 21
ATOM 18410 N N . ILE A 1 26 ? 38.842 41.624 58.946 1.00 0.00 26 ILE A N 21
ATOM 18411 C CA . ILE A 1 26 ? 37.584 41.822 58.159 1.00 0.00 26 ILE A CA 21
ATOM 18412 C C . ILE A 1 26 ? 37.547 43.003 57.131 1.00 0.00 26 IL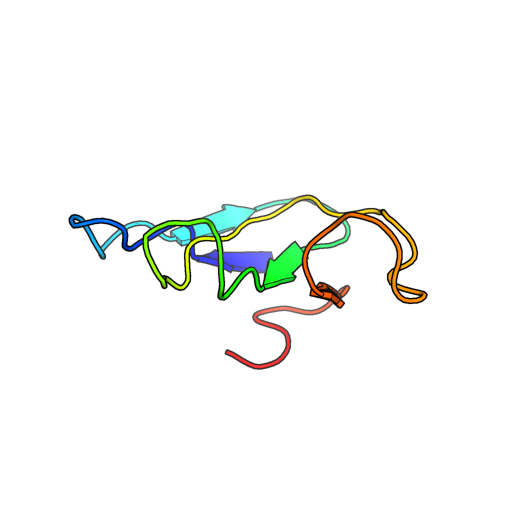E A C 21
ATOM 18413 O O . ILE A 1 26 ? 36.739 43.008 56.205 1.00 0.00 26 ILE A O 21
ATOM 18429 N N . TRP A 1 27 ? 38.411 44.045 57.380 1.00 0.00 27 TRP A N 21
ATOM 18430 C CA . TRP A 1 27 ? 38.838 45.155 56.529 1.00 0.00 27 TRP A CA 21
ATOM 18431 C C . TRP A 1 27 ? 39.576 44.533 55.269 1.00 0.00 27 TRP A C 21
ATOM 18432 O O . TRP A 1 27 ? 38.939 44.067 54.331 1.00 0.00 27 TRP A O 21
ATOM 18453 N N . THR A 1 28 ? 40.970 44.553 55.255 1.00 0.00 28 THR A N 21
ATOM 18454 C CA . THR A 1 28 ? 41.813 44.095 54.141 1.00 0.00 28 THR A CA 21
ATOM 18455 C C . THR A 1 28 ? 41.755 45.138 52.967 1.00 0.00 28 THR A C 21
ATOM 18456 O O . THR A 1 28 ? 40.797 45.885 52.776 1.00 0.00 28 THR A O 21
ATOM 18467 N N . PHE A 1 29 ? 42.863 45.152 52.141 1.00 0.00 29 PHE A N 21
ATOM 18468 C CA . PHE A 1 29 ? 42.961 46.063 50.999 1.00 0.00 29 PHE A CA 21
ATOM 18469 C C . PHE A 1 29 ? 41.920 45.658 49.909 1.00 0.00 29 PHE A C 21
ATOM 18470 O O . PHE A 1 29 ? 41.418 46.520 49.188 1.00 0.00 29 PHE A O 21
ATOM 18487 N N . ASP A 1 30 ? 41.620 44.313 49.783 1.00 0.00 30 ASP A N 21
ATOM 18488 C CA . ASP A 1 30 ? 40.651 43.728 48.870 1.00 0.00 30 ASP A CA 21
ATOM 18489 C C . ASP A 1 30 ? 39.172 43.786 49.425 1.00 0.00 30 ASP A C 21
ATOM 18490 O O . ASP A 1 30 ? 38.274 43.357 48.699 1.00 0.00 30 ASP A O 21
ATOM 18499 N N . ASN A 1 31 ? 38.863 44.362 50.660 1.00 0.00 31 ASN A N 21
ATOM 18500 C CA . ASN A 1 31 ? 37.502 44.560 51.181 1.00 0.00 31 ASN A CA 21
ATOM 18501 C C . ASN A 1 31 ? 36.902 43.136 51.445 1.00 0.00 31 ASN A C 21
ATOM 18502 O O . ASN A 1 31 ? 35.956 42.739 50.765 1.00 0.00 31 ASN A O 21
ATOM 18513 N N . ILE A 1 32 ? 37.432 42.375 52.487 1.00 0.00 32 ILE A N 21
ATOM 18514 C CA . ILE A 1 32 ? 36.992 40.989 52.627 1.00 0.00 32 ILE A CA 21
ATOM 18515 C C . ILE A 1 32 ? 37.287 40.363 54.034 1.00 0.00 32 ILE A C 21
ATOM 18516 O O . ILE A 1 32 ? 38.152 40.804 54.788 1.00 0.00 32 ILE A O 21
ATOM 18532 N N . ILE A 1 33 ? 36.563 39.214 54.320 1.00 0.00 33 ILE A N 21
ATOM 18533 C CA . ILE A 1 33 ? 36.762 38.455 55.569 1.00 0.00 33 ILE A CA 21
ATOM 18534 C C . ILE A 1 33 ? 37.790 37.318 55.220 1.00 0.00 33 ILE A C 21
ATOM 18535 O O . ILE A 1 33 ? 37.454 36.260 54.689 1.00 0.00 33 ILE A O 21
ATOM 18551 N N . ARG A 1 34 ? 39.110 37.561 55.554 1.00 0.00 34 ARG A N 21
ATOM 18552 C CA . ARG A 1 34 ? 40.202 36.624 55.242 1.00 0.00 34 ARG A CA 21
ATOM 18553 C C . ARG A 1 34 ? 41.108 36.698 56.500 1.00 0.00 34 ARG A C 21
ATOM 18554 O O . ARG A 1 34 ? 41.694 37.713 56.872 1.00 0.00 34 ARG A O 21
ATOM 18575 N N . ARG A 1 35 ? 41.164 35.507 57.205 1.00 0.00 35 ARG A N 21
ATOM 18576 C CA . ARG A 1 35 ? 41.554 35.481 58.600 1.00 0.00 35 ARG A CA 21
ATOM 18577 C C . ARG A 1 35 ? 42.044 34.078 59.037 1.00 0.00 35 ARG A C 21
ATOM 18578 O O . ARG A 1 35 ? 42.352 33.260 58.175 1.00 0.00 35 ARG A O 21
ATOM 18599 N N . GLY A 1 36 ? 42.201 33.818 60.393 1.00 0.00 36 GLY A N 21
ATOM 18600 C CA . GLY A 1 36 ? 42.841 32.524 60.660 1.00 0.00 36 GLY A CA 21
ATOM 18601 C C . GLY A 1 36 ? 43.114 32.107 62.115 1.00 0.00 36 GLY A C 21
ATOM 18602 O O . GLY A 1 36 ? 42.538 32.631 63.059 1.00 0.00 36 GLY A O 21
ATOM 18606 N N . CYS A 1 37 ? 44.013 31.059 62.245 1.00 0.00 37 CYS A N 21
ATOM 18607 C CA . CYS A 1 37 ? 44.365 30.457 63.539 1.00 0.00 37 CYS A CA 21
ATOM 18608 C C . CYS A 1 37 ? 45.545 31.271 64.178 1.00 0.00 37 CYS A C 21
ATOM 18609 O O . CYS A 1 37 ? 46.664 31.308 63.667 1.00 0.00 37 CYS A O 21
ATOM 18616 N N . GLY A 1 38 ? 45.261 31.996 65.333 1.00 0.00 38 GLY A N 21
ATOM 18617 C CA . GLY A 1 38 ? 46.374 32.636 66.023 1.00 0.00 38 GLY A CA 21
ATOM 18618 C C . GLY A 1 38 ? 45.809 33.083 67.378 1.00 0.00 38 GLY A C 21
ATOM 18619 O O . GLY A 1 38 ? 45.942 32.389 68.381 1.00 0.00 38 GLY A O 21
ATOM 18623 N N . CYS A 1 39 ? 45.109 34.284 67.384 1.00 0.00 39 CYS A N 21
ATOM 18624 C CA . CYS A 1 39 ? 44.600 34.802 68.648 1.00 0.00 39 CYS A CA 21
ATOM 18625 C C . CYS A 1 39 ? 45.765 35.156 69.617 1.00 0.00 39 CYS A C 21
ATOM 18626 O O . CYS A 1 39 ? 46.878 35.481 69.211 1.00 0.00 39 CYS A O 21
ATOM 18633 N N . PHE A 1 40 ? 45.431 35.100 70.960 1.00 0.00 40 PHE A N 21
ATOM 18634 C CA . PHE A 1 40 ? 46.406 35.273 72.029 1.00 0.00 40 PHE A CA 21
ATOM 18635 C C . PHE A 1 40 ? 47.204 36.594 71.705 1.00 0.00 40 PHE A C 21
ATOM 18636 O O . PHE A 1 40 ? 48.432 36.568 71.710 1.00 0.00 40 PHE A O 21
ATOM 18653 N N . THR A 1 41 ? 46.482 37.773 71.494 1.00 0.00 41 THR A N 21
ATOM 18654 C CA . THR A 1 41 ? 47.141 39.052 71.100 1.00 0.00 41 THR A CA 21
ATOM 18655 C C . THR A 1 41 ? 46.955 40.062 72.299 1.00 0.00 41 THR A C 21
ATOM 18656 O O . THR A 1 41 ? 45.980 40.811 72.333 1.00 0.00 41 THR A O 21
ATOM 18667 N N . PRO A 1 42 ? 47.972 40.156 73.259 1.00 0.00 42 PRO A N 21
ATOM 18668 C CA . PRO A 1 42 ? 47.914 41.144 74.367 1.00 0.00 42 PRO A CA 21
ATOM 18669 C C . PRO A 1 42 ? 48.644 42.421 73.831 1.00 0.00 42 PRO A C 21
ATOM 18670 O O . PRO A 1 42 ? 49.646 42.851 74.401 1.00 0.00 42 PRO A O 21
ATOM 18681 N N . ARG A 1 43 ? 48.090 43.057 72.728 1.00 0.00 43 ARG A N 21
ATOM 18682 C CA . ARG A 1 43 ? 48.703 44.250 72.106 1.00 0.00 43 ARG A CA 21
ATOM 18683 C C . ARG A 1 43 ? 47.570 45.345 72.062 1.00 0.00 43 ARG A C 21
ATOM 18684 O O . ARG A 1 43 ? 46.598 45.235 71.316 1.00 0.00 43 ARG A O 21
ATOM 18705 N N . GLY A 1 44 ? 47.705 46.451 72.902 1.00 0.00 44 GLY A N 21
ATOM 18706 C CA . GLY A 1 44 ? 46.705 47.533 72.954 1.00 0.00 44 GLY A CA 21
ATOM 18707 C C . GLY A 1 44 ? 47.121 48.842 72.217 1.00 0.00 44 GLY A C 21
ATOM 18708 O O . GLY A 1 44 ? 46.209 49.545 71.781 1.00 0.00 44 GLY A O 21
ATOM 18712 N N . ASP A 1 45 ? 48.456 49.207 72.068 1.00 0.00 45 ASP A N 21
ATOM 18713 C CA . ASP A 1 45 ? 48.857 50.435 71.333 1.00 0.00 45 ASP A CA 21
ATOM 18714 C C . ASP A 1 45 ? 48.925 50.203 69.779 1.00 0.00 45 ASP A C 21
ATOM 18715 O O . ASP A 1 45 ? 49.472 50.988 69.004 1.00 0.00 45 ASP A O 21
ATOM 18724 N N . MET A 1 46 ? 48.228 49.106 69.331 1.00 0.00 46 MET A N 21
ATOM 18725 C CA . MET A 1 46 ? 48.131 48.677 67.949 1.00 0.00 46 MET A CA 21
ATOM 18726 C C . MET A 1 46 ? 46.975 47.629 68.047 1.00 0.00 46 MET A C 21
ATOM 18727 O O . MET A 1 46 ? 47.217 46.469 68.387 1.00 0.00 46 MET A O 21
ATOM 18741 N N . PRO A 1 47 ? 45.682 48.019 67.702 1.00 0.00 47 PRO A N 21
ATOM 18742 C CA . PRO A 1 47 ? 44.592 47.060 67.953 1.00 0.00 47 PRO A CA 21
ATOM 18743 C C . PRO A 1 47 ? 44.646 45.896 66.912 1.00 0.00 47 PRO A C 21
ATOM 18744 O O . PRO A 1 47 ? 44.633 46.092 65.696 1.00 0.00 47 PRO A O 21
ATOM 18755 N N . GLY A 1 48 ? 44.710 44.611 67.434 1.00 0.00 48 GLY A N 21
ATOM 18756 C CA . GLY A 1 48 ? 44.722 43.435 66.564 1.00 0.00 48 GLY A CA 21
ATOM 18757 C C . GLY A 1 48 ? 43.337 43.141 65.930 1.00 0.00 48 GLY A C 21
ATOM 18758 O O . GLY A 1 48 ? 42.353 43.837 66.176 1.00 0.00 48 GLY A O 21
ATOM 18762 N N . PRO A 1 49 ? 43.293 42.051 65.069 1.00 0.00 49 PRO A N 21
ATOM 18763 C CA . PRO A 1 49 ? 41.983 41.572 64.612 1.00 0.00 49 PRO A CA 21
ATOM 18764 C C . PRO A 1 49 ? 41.170 41.122 65.870 1.00 0.00 49 PRO A C 21
ATOM 18765 O O . PRO A 1 49 ? 41.711 40.778 66.922 1.00 0.00 49 PRO A O 21
ATOM 18776 N N . TYR A 1 50 ? 39.786 41.130 65.724 1.00 0.00 50 TYR A N 21
ATOM 18777 C CA . TYR A 1 50 ? 38.980 40.740 66.890 1.00 0.00 50 TYR A CA 21
ATOM 18778 C C . TYR A 1 50 ? 39.053 39.197 67.099 1.00 0.00 50 TYR A C 21
ATOM 18779 O O . TYR A 1 50 ? 39.144 38.430 66.140 1.00 0.00 50 TYR A O 21
ATOM 18797 N N . CYS A 1 51 ? 38.982 38.742 68.409 1.00 0.00 51 CYS A N 21
ATOM 18798 C CA . CYS A 1 51 ? 39.226 37.323 68.699 1.00 0.00 51 CYS A CA 21
ATOM 18799 C C . CYS A 1 51 ? 38.023 36.556 69.326 1.00 0.00 51 CYS A C 21
ATOM 18800 O O . CYS A 1 51 ? 37.147 37.081 70.006 1.00 0.00 51 CYS A O 21
ATOM 18807 N N . CYS A 1 52 ? 38.104 35.207 69.072 1.00 0.00 52 CYS A N 21
ATOM 18808 C CA . CYS A 1 52 ? 37.155 34.174 69.459 1.00 0.00 52 CYS A CA 21
ATOM 18809 C C . CYS A 1 52 ? 37.892 32.925 70.045 1.00 0.00 52 CYS A C 21
ATOM 18810 O O . CYS A 1 52 ? 39.100 32.754 69.884 1.00 0.00 52 CYS A O 21
ATOM 18817 N N . GLU A 1 53 ? 37.088 32.001 70.678 1.00 0.00 53 GLU A N 21
ATOM 18818 C CA . GLU A 1 53 ? 37.662 30.798 71.283 1.00 0.00 53 GLU A CA 21
ATOM 18819 C C . GLU A 1 53 ? 36.647 29.614 71.163 1.00 0.00 53 GLU A C 21
ATOM 18820 O O . GLU A 1 53 ? 36.460 28.840 72.101 1.00 0.00 53 GLU A O 21
ATOM 18833 N N . SER A 1 54 ? 36.052 29.438 69.924 1.00 0.00 54 SER A N 21
ATOM 18834 C CA . SER A 1 54 ? 35.007 28.436 69.658 1.00 0.00 54 SER A CA 21
ATOM 18835 C C . SER A 1 54 ? 35.204 27.677 68.302 1.00 0.00 54 SER A C 21
ATOM 18836 O O . SER A 1 54 ? 36.119 27.983 67.539 1.00 0.00 54 SER A O 21
ATOM 18844 N N . ASP A 1 55 ? 34.323 26.627 68.047 1.00 0.00 55 ASP A N 21
ATOM 18845 C CA . ASP A 1 55 ? 34.373 25.967 66.735 1.00 0.00 55 ASP A CA 21
ATOM 18846 C C . ASP A 1 55 ? 33.727 26.953 65.692 1.00 0.00 55 ASP A C 21
ATOM 18847 O O . ASP A 1 55 ? 32.630 27.483 65.867 1.00 0.00 55 ASP A O 21
ATOM 18856 N N . LYS A 1 56 ? 34.487 27.187 64.556 1.00 0.00 56 LYS A N 21
ATOM 18857 C CA . LYS A 1 56 ? 34.128 27.969 63.379 1.00 0.00 56 LYS A CA 21
ATOM 18858 C C . LYS A 1 56 ? 34.141 29.503 63.633 1.00 0.00 56 LYS A C 21
ATOM 18859 O O . LYS A 1 56 ? 34.756 30.228 62.852 1.00 0.00 56 LYS A O 21
ATOM 18878 N N . CYS A 1 57 ? 33.395 29.986 64.689 1.00 0.00 57 CYS A N 21
ATOM 18879 C CA . CYS A 1 57 ? 33.240 31.392 65.054 1.00 0.00 57 CYS A CA 21
ATOM 18880 C C . CYS A 1 57 ? 32.278 32.123 64.048 1.00 0.00 57 CYS A C 21
ATOM 18881 O O . CYS A 1 57 ? 32.495 33.293 63.735 1.00 0.00 57 CYS A O 21
ATOM 18888 N N . ASN A 1 58 ? 31.162 31.430 63.591 1.00 0.00 58 ASN A N 21
ATOM 18889 C CA . ASN A 1 58 ? 30.068 32.026 62.823 1.00 0.00 58 ASN A CA 21
ATOM 18890 C C . ASN A 1 58 ? 30.705 32.684 61.556 1.00 0.00 58 ASN A C 21
ATOM 18891 O O . ASN A 1 58 ? 30.715 33.905 61.423 1.00 0.00 58 ASN A O 21
ATOM 18902 N N . LEU A 1 59 ? 31.193 31.799 60.603 1.00 0.00 59 LEU A N 21
ATOM 18903 C CA . LEU A 1 59 ? 31.728 32.143 59.265 1.00 0.00 59 LEU A CA 21
ATOM 18904 C C . LEU A 1 59 ? 32.874 33.209 59.505 1.00 0.00 59 LEU A C 21
ATOM 18905 O O . LEU A 1 59 ? 32.652 34.391 59.224 1.00 0.00 59 LEU A O 21
ATOM 18922 N N . ARG A 1 1 ? 40.771 24.357 67.603 1.00 0.00 1 ARG A N 22
ATOM 18923 C CA . ARG A 1 1 ? 39.335 24.211 67.083 1.00 0.00 1 ARG A CA 22
ATOM 18924 C C . ARG A 1 1 ? 39.331 24.668 65.587 1.00 0.00 1 ARG A C 22
ATOM 18925 O O . ARG A 1 1 ? 40.389 24.978 65.046 1.00 0.00 1 ARG A O 22
ATOM 18948 N N . ILE A 1 2 ? 38.115 24.646 64.912 1.00 0.00 2 ILE A N 22
ATOM 18949 C CA . ILE A 1 2 ? 38.035 24.967 63.462 1.00 0.00 2 ILE A CA 22
ATOM 18950 C C . ILE A 1 2 ? 37.643 26.468 63.247 1.00 0.00 2 ILE A C 22
ATOM 18951 O O . ILE A 1 2 ? 36.648 26.966 63.773 1.00 0.00 2 ILE A O 22
ATOM 18967 N N . CYS A 1 3 ? 38.444 27.185 62.367 1.00 0.00 3 CYS A N 22
ATOM 18968 C CA . CYS A 1 3 ? 38.025 28.495 61.864 1.00 0.00 3 CYS A CA 22
ATOM 18969 C C . CYS A 1 3 ? 38.435 28.599 60.350 1.00 0.00 3 CYS A C 22
ATOM 18970 O O . CYS A 1 3 ? 39.353 27.926 59.885 1.00 0.00 3 CYS A O 22
ATOM 18977 N N . TYR A 1 4 ? 37.704 29.474 59.562 1.00 0.00 4 TYR A N 22
ATOM 18978 C CA . TYR A 1 4 ? 37.818 29.394 58.089 1.00 0.00 4 TYR A CA 22
ATOM 18979 C C . TYR A 1 4 ? 38.863 30.392 57.489 1.00 0.00 4 TYR A C 22
ATOM 18980 O O . TYR A 1 4 ? 39.083 31.462 58.050 1.00 0.00 4 TYR A O 22
ATOM 18998 N N . ASN A 1 5 ? 39.494 30.066 56.292 1.00 0.00 5 ASN A N 22
ATOM 18999 C CA . ASN A 1 5 ? 40.565 30.949 55.783 1.00 0.00 5 ASN A CA 22
ATOM 19000 C C . ASN A 1 5 ? 40.435 31.190 54.259 1.00 0.00 5 ASN A C 22
ATOM 19001 O O . ASN A 1 5 ? 41.437 31.441 53.590 1.00 0.00 5 ASN A O 22
ATOM 19012 N N . HIS A 1 6 ? 39.159 31.209 53.726 1.00 0.00 6 HIS A N 22
ATOM 19013 C CA . HIS A 1 6 ? 38.903 31.297 52.302 1.00 0.00 6 HIS A CA 22
ATOM 19014 C C . HIS A 1 6 ? 39.005 32.787 51.794 1.00 0.00 6 HIS A C 22
ATOM 19015 O O . HIS A 1 6 ? 39.765 33.607 52.302 1.00 0.00 6 HIS A O 22
ATOM 19030 N N . LEU A 1 7 ? 38.132 33.137 50.779 1.00 0.00 7 LEU A N 22
ATOM 19031 C CA . LEU A 1 7 ? 37.950 34.492 50.269 1.00 0.00 7 LEU A CA 22
ATOM 19032 C C . LEU A 1 7 ? 39.230 35.131 49.612 1.00 0.00 7 LEU A C 22
ATOM 19033 O O . LEU A 1 7 ? 40.256 34.486 49.422 1.00 0.00 7 LEU A O 22
ATOM 19049 N N . GLY A 1 8 ? 39.058 36.428 49.143 1.00 0.00 8 GLY A N 22
ATOM 19050 C CA . GLY A 1 8 ? 40.133 37.244 48.574 1.00 0.00 8 GLY A CA 22
ATOM 19051 C C . GLY A 1 8 ? 40.980 36.458 47.552 1.00 0.00 8 GLY A C 22
ATOM 19052 O O . GLY A 1 8 ? 42.188 36.401 47.764 1.00 0.00 8 GLY A O 22
ATOM 19056 N N . THR A 1 9 ? 40.353 35.960 46.411 1.00 0.00 9 THR A N 22
ATOM 19057 C CA . THR A 1 9 ? 40.957 35.248 45.237 1.00 0.00 9 THR A CA 22
ATOM 19058 C C . THR A 1 9 ? 40.419 33.793 45.147 1.00 0.00 9 THR A C 22
ATOM 19059 O O . THR A 1 9 ? 40.141 33.326 44.043 1.00 0.00 9 THR A O 22
ATOM 19070 N N . LYS A 1 10 ? 40.282 33.069 46.317 1.00 0.00 10 LYS A N 22
ATOM 19071 C CA . LYS A 1 10 ? 39.851 31.652 46.293 1.00 0.00 10 LYS A CA 22
ATOM 19072 C C . LYS A 1 10 ? 38.864 31.399 47.502 1.00 0.00 10 LYS A C 22
ATOM 19073 O O . LYS A 1 10 ? 39.311 31.306 48.636 1.00 0.00 10 LYS A O 22
ATOM 19092 N N . PRO A 1 11 ? 37.504 31.166 47.254 1.00 0.00 11 PRO A N 22
ATOM 19093 C CA . PRO A 1 11 ? 36.537 30.990 48.371 1.00 0.00 11 PRO A CA 22
ATOM 19094 C C . PRO A 1 11 ? 36.356 29.635 49.189 1.00 0.00 11 PRO A C 22
ATOM 19095 O O . PRO A 1 11 ? 35.711 29.752 50.233 1.00 0.00 11 PRO A O 22
ATOM 19106 N N . PRO A 1 12 ? 36.982 28.424 48.877 1.00 0.00 12 PRO A N 22
ATOM 19107 C CA . PRO A 1 12 ? 36.586 27.191 49.615 1.00 0.00 12 PRO A CA 22
ATOM 19108 C C . PRO A 1 12 ? 37.283 26.645 50.912 1.00 0.00 12 PRO A C 22
ATOM 19109 O O . PRO A 1 12 ? 36.622 25.853 51.589 1.00 0.00 12 PRO A O 22
ATOM 19120 N N . THR A 1 13 ? 38.594 26.954 51.266 1.00 0.00 13 THR A N 22
ATOM 19121 C CA . THR A 1 13 ? 39.222 26.224 52.383 1.00 0.00 13 THR A CA 22
ATOM 19122 C C . THR A 1 13 ? 38.968 26.734 53.830 1.00 0.00 13 THR A C 22
ATOM 19123 O O . THR A 1 13 ? 38.627 27.878 54.117 1.00 0.00 13 THR A O 22
ATOM 19134 N N . THR A 1 14 ? 39.261 25.748 54.746 1.00 0.00 14 THR A N 22
ATOM 19135 C CA . THR A 1 14 ? 39.007 25.802 56.176 1.00 0.00 14 THR A CA 22
ATOM 19136 C C . THR A 1 14 ? 40.213 25.188 56.955 1.00 0.00 14 THR A C 22
ATOM 19137 O O . THR A 1 14 ? 40.964 24.365 56.430 1.00 0.00 14 THR A O 22
ATOM 19148 N N . GLU A 1 15 ? 40.392 25.631 58.253 1.00 0.00 15 GLU A N 22
ATOM 19149 C CA . GLU A 1 15 ? 41.603 25.272 59.024 1.00 0.00 15 GLU A CA 22
ATOM 19150 C C . GLU A 1 15 ? 41.151 24.514 60.309 1.00 0.00 15 GLU A C 22
ATOM 19151 O O . GLU A 1 15 ? 40.798 25.114 61.324 1.00 0.00 15 GLU A O 22
ATOM 19164 N N . THR A 1 16 ? 41.186 23.123 60.244 1.00 0.00 16 THR A N 22
ATOM 19165 C CA . THR A 1 16 ? 40.983 22.308 61.455 1.00 0.00 16 THR A CA 22
ATOM 19166 C C . THR A 1 16 ? 42.375 22.380 62.175 1.00 0.00 16 THR A C 22
ATOM 19167 O O . THR A 1 16 ? 43.400 21.933 61.658 1.00 0.00 16 THR A O 22
ATOM 19178 N N . CYS A 1 17 ? 42.414 22.995 63.425 1.00 0.00 17 CYS A N 22
ATOM 19179 C CA . CYS A 1 17 ? 43.717 23.399 63.976 1.00 0.00 17 CYS A CA 22
ATOM 19180 C C . CYS A 1 17 ? 43.845 23.147 65.513 1.00 0.00 17 CYS A C 22
ATOM 19181 O O . CYS A 1 17 ? 42.905 23.251 66.300 1.00 0.00 17 CYS A O 22
ATOM 19188 N N . GLN A 1 18 ? 45.139 22.852 65.894 1.00 0.00 18 GLN A N 22
ATOM 19189 C CA . GLN A 1 18 ? 45.603 22.495 67.237 1.00 0.00 18 GLN A CA 22
ATOM 19190 C C . GLN A 1 18 ? 46.157 23.729 68.041 1.00 0.00 18 GLN A C 22
ATOM 19191 O O . GLN A 1 18 ? 46.871 23.572 69.030 1.00 0.00 18 GLN A O 22
ATOM 19205 N N . GLU A 1 19 ? 45.734 24.983 67.641 1.00 0.00 19 GLU A N 22
ATOM 19206 C CA . GLU A 1 19 ? 45.966 26.239 68.363 1.00 0.00 19 GLU A CA 22
ATOM 19207 C C . GLU A 1 19 ? 44.563 26.524 69.010 1.00 0.00 19 GLU A C 22
ATOM 19208 O O . GLU A 1 19 ? 43.566 26.666 68.302 1.00 0.00 19 GLU A O 22
ATOM 19221 N N . ASP A 1 20 ? 44.505 26.642 70.392 1.00 0.00 20 ASP A N 22
ATOM 19222 C CA . ASP A 1 20 ? 43.289 26.762 71.206 1.00 0.00 20 ASP A CA 22
ATOM 19223 C C . ASP A 1 20 ? 42.427 28.065 70.958 1.00 0.00 20 ASP A C 22
ATOM 19224 O O . ASP A 1 20 ? 41.465 28.296 71.700 1.00 0.00 20 ASP A O 22
ATOM 19233 N N . SER A 1 21 ? 42.799 28.973 69.984 1.00 0.00 21 SER A N 22
ATOM 19234 C CA . SER A 1 21 ? 42.038 30.178 69.701 1.00 0.00 21 SER A CA 22
ATOM 19235 C C . SER A 1 21 ? 42.268 30.572 68.218 1.00 0.00 21 SER A C 22
ATOM 19236 O O . SER A 1 21 ? 43.257 30.199 67.577 1.00 0.00 21 SER A O 22
ATOM 19244 N N . CYS A 1 22 ? 41.297 31.389 67.687 1.00 0.00 22 CYS A N 22
ATOM 19245 C CA . CYS A 1 22 ? 41.424 31.843 66.317 1.00 0.00 22 CYS A CA 22
ATOM 19246 C C . CYS A 1 22 ? 40.997 33.322 66.172 1.00 0.00 22 CYS A C 22
ATOM 19247 O O . CYS A 1 22 ? 40.361 33.908 67.047 1.00 0.00 22 CYS A O 22
ATOM 19254 N N . TYR A 1 23 ? 41.418 33.932 65.015 1.00 0.00 23 TYR A N 22
ATOM 19255 C CA . TYR A 1 23 ? 41.245 35.371 64.821 1.00 0.00 23 TYR A CA 22
ATOM 19256 C C . TYR A 1 23 ? 40.377 35.728 63.597 1.00 0.00 23 TYR A C 22
ATOM 19257 O O . TYR A 1 23 ? 40.277 34.993 62.617 1.00 0.00 23 TYR A O 22
ATOM 19275 N N . LYS A 1 24 ? 39.791 36.975 63.721 1.00 0.00 24 LYS A N 22
ATOM 19276 C CA . LYS A 1 24 ? 39.007 37.651 62.692 1.00 0.00 24 LYS A CA 22
ATOM 19277 C C . LYS A 1 24 ? 39.960 38.818 62.212 1.00 0.00 24 LYS A C 22
ATOM 19278 O O . LYS A 1 24 ? 40.255 39.781 62.919 1.00 0.00 24 LYS A O 22
ATOM 19297 N N . ASN A 1 25 ? 40.432 38.704 60.922 1.00 0.00 25 ASN A N 22
ATOM 19298 C CA . ASN A 1 25 ? 41.321 39.671 60.249 1.00 0.00 25 ASN A CA 22
ATOM 19299 C C . ASN A 1 25 ? 40.434 40.194 59.046 1.00 0.00 25 ASN A C 22
ATOM 19300 O O . ASN A 1 25 ? 40.027 39.415 58.184 1.00 0.00 25 ASN A O 22
ATOM 19311 N N . ILE A 1 26 ? 40.158 41.568 58.996 1.00 0.00 26 ILE A N 22
ATOM 19312 C CA . ILE A 1 26 ? 38.926 42.062 58.308 1.00 0.00 26 ILE A CA 22
ATOM 19313 C C . ILE A 1 26 ? 39.058 43.269 57.305 1.00 0.00 26 ILE A C 22
ATOM 19314 O O . ILE A 1 26 ? 38.226 43.433 56.415 1.00 0.00 26 ILE A O 22
ATOM 19330 N N . TRP A 1 27 ? 40.086 44.150 57.545 1.00 0.00 27 TRP A N 22
ATOM 19331 C CA . TRP A 1 27 ? 40.586 45.333 56.830 1.00 0.00 27 TRP A CA 22
ATOM 19332 C C . TRP A 1 27 ? 41.178 44.858 55.439 1.00 0.00 27 TRP A C 22
ATOM 19333 O O . TRP A 1 27 ? 40.431 44.465 54.552 1.00 0.00 27 TRP A O 22
ATOM 19354 N N . THR A 1 28 ? 42.558 44.915 55.242 1.00 0.00 28 THR A N 22
ATOM 19355 C CA . THR A 1 28 ? 43.248 44.491 54.014 1.00 0.00 28 THR A CA 22
ATOM 19356 C C . THR A 1 28 ? 43.161 45.581 52.868 1.00 0.00 28 THR A C 22
ATOM 19357 O O . THR A 1 28 ? 42.275 46.431 52.862 1.00 0.00 28 THR A O 22
ATOM 19368 N N . PHE A 1 29 ? 44.139 45.535 51.872 1.00 0.00 29 PHE A N 22
ATOM 19369 C CA . PHE A 1 29 ? 44.045 46.404 50.686 1.00 0.00 29 PHE A CA 22
ATOM 19370 C C . PHE A 1 29 ? 42.786 45.942 49.894 1.00 0.00 29 PHE A C 22
ATOM 19371 O O . PHE A 1 29 ? 41.913 46.740 49.557 1.00 0.00 29 PHE A O 22
ATOM 19388 N N . ASP A 1 30 ? 42.739 44.593 49.596 1.00 0.00 30 ASP A N 22
ATOM 19389 C CA . ASP A 1 30 ? 41.629 43.881 48.984 1.00 0.00 30 ASP A CA 22
ATOM 19390 C C . ASP A 1 30 ? 40.620 43.681 50.167 1.00 0.00 30 ASP A C 22
ATOM 19391 O O . ASP A 1 30 ? 40.633 42.660 50.844 1.00 0.00 30 ASP A O 22
ATOM 19400 N N . ASN A 1 31 ? 39.710 44.713 50.407 1.00 0.00 31 ASN A N 22
ATOM 19401 C CA . ASN A 1 31 ? 38.883 44.762 51.625 1.00 0.00 31 ASN A CA 22
ATOM 19402 C C . ASN A 1 31 ? 38.134 43.387 51.788 1.00 0.00 31 ASN A C 22
ATOM 19403 O O . ASN A 1 31 ? 37.217 43.072 51.028 1.00 0.00 31 ASN A O 22
ATOM 19414 N N . ILE A 1 32 ? 38.494 42.569 52.866 1.00 0.00 32 ILE A N 22
ATOM 19415 C CA . ILE A 1 32 ? 37.896 41.242 52.964 1.00 0.00 32 ILE A CA 22
ATOM 19416 C C . ILE A 1 32 ? 38.203 40.536 54.325 1.00 0.00 32 ILE A C 22
ATOM 19417 O O . ILE A 1 32 ? 39.189 40.822 55.002 1.00 0.00 32 ILE A O 22
ATOM 19433 N N . ILE A 1 33 ? 37.317 39.530 54.686 1.00 0.00 33 ILE A N 22
ATOM 19434 C CA . ILE A 1 33 ? 37.481 38.768 55.936 1.00 0.00 33 ILE A CA 22
ATOM 19435 C C . ILE A 1 33 ? 38.176 37.437 55.497 1.00 0.00 33 ILE A C 22
ATOM 19436 O O . ILE A 1 33 ? 37.575 36.491 54.994 1.00 0.00 33 ILE A O 22
ATOM 19452 N N . ARG A 1 34 ? 39.539 37.390 55.708 1.00 0.00 34 ARG A N 22
ATOM 19453 C CA . ARG A 1 34 ? 40.401 36.281 55.271 1.00 0.00 34 ARG A CA 22
ATOM 19454 C C . ARG A 1 34 ? 41.346 36.107 56.489 1.00 0.00 34 ARG A C 22
ATOM 19455 O O . ARG A 1 34 ? 42.224 36.916 56.784 1.00 0.00 34 ARG A O 22
ATOM 19476 N N . ARG A 1 35 ? 41.089 34.973 57.244 1.00 0.00 35 ARG A N 22
ATOM 19477 C CA . ARG A 1 35 ? 41.538 34.885 58.627 1.00 0.00 35 ARG A CA 22
ATOM 19478 C C . ARG A 1 35 ? 41.918 33.440 59.065 1.00 0.00 35 ARG A C 22
ATOM 19479 O O . ARG A 1 35 ? 42.170 32.604 58.201 1.00 0.00 35 ARG A O 22
ATOM 19500 N N . GLY A 1 36 ? 42.058 33.170 60.426 1.00 0.00 36 GLY A N 22
ATOM 19501 C CA . GLY A 1 36 ? 42.649 31.845 60.695 1.00 0.00 36 GLY A CA 22
ATOM 19502 C C . GLY A 1 36 ? 42.996 31.439 62.140 1.00 0.00 36 GLY A C 22
ATOM 19503 O O . GLY A 1 36 ? 42.718 32.178 63.074 1.00 0.00 36 GLY A O 22
ATOM 19507 N N . CYS A 1 37 ? 43.629 30.208 62.292 1.00 0.00 37 CYS A N 22
ATOM 19508 C CA . CYS A 1 37 ? 43.990 29.685 63.624 1.00 0.00 37 CYS A CA 22
ATOM 19509 C C . CYS A 1 37 ? 45.389 30.246 64.051 1.00 0.00 37 CYS A C 22
ATOM 19510 O O . CYS A 1 37 ? 46.419 30.055 63.406 1.00 0.00 37 CYS A O 22
ATOM 19517 N N . GLY A 1 38 ? 45.393 31.033 65.198 1.00 0.00 38 GLY A N 22
ATOM 19518 C CA . GLY A 1 38 ? 46.664 31.514 65.725 1.00 0.00 38 GLY A CA 22
ATOM 19519 C C . GLY A 1 38 ? 46.306 32.072 67.116 1.00 0.00 38 GLY A C 22
ATOM 19520 O O . GLY A 1 38 ? 46.200 31.352 68.107 1.00 0.00 38 GLY A O 22
ATOM 19524 N N . CYS A 1 39 ? 46.051 33.434 67.153 1.00 0.00 39 CYS A N 22
ATOM 19525 C CA . CYS A 1 39 ? 45.681 34.071 68.408 1.00 0.00 39 CYS A CA 22
ATOM 19526 C C . CYS A 1 39 ? 46.876 34.168 69.399 1.00 0.00 39 CYS A C 22
ATOM 19527 O O . CYS A 1 39 ? 48.044 34.131 69.017 1.00 0.00 39 CYS A O 22
ATOM 19534 N N . PHE A 1 40 ? 46.522 34.314 70.727 1.00 0.00 40 PHE A N 22
ATOM 19535 C CA . PHE A 1 40 ? 47.500 34.360 71.810 1.00 0.00 40 PHE A CA 22
ATOM 19536 C C . PHE A 1 40 ? 48.566 35.477 71.473 1.00 0.00 40 PHE A C 22
ATOM 19537 O O . PHE A 1 40 ? 49.755 35.285 71.716 1.00 0.00 40 PHE A O 22
ATOM 19554 N N . THR A 1 41 ? 48.099 36.684 70.967 1.00 0.00 41 THR A N 22
ATOM 19555 C CA . THR A 1 41 ? 48.959 37.849 70.639 1.00 0.00 41 THR A CA 22
ATOM 19556 C C . THR A 1 41 ? 48.520 39.041 71.553 1.00 0.00 41 THR A C 22
ATOM 19557 O O . THR A 1 41 ? 47.326 39.247 71.779 1.00 0.00 41 THR A O 22
ATOM 19568 N N . PRO A 1 42 ? 49.510 39.880 72.067 1.00 0.00 42 PRO A N 22
ATOM 19569 C CA . PRO A 1 42 ? 49.103 41.056 72.848 1.00 0.00 42 PRO A CA 22
ATOM 19570 C C . PRO A 1 42 ? 48.224 41.945 71.913 1.00 0.00 42 PRO A C 22
ATOM 19571 O O . PRO A 1 42 ? 48.573 42.259 70.773 1.00 0.00 42 PRO A O 22
ATOM 19582 N N . ARG A 1 43 ? 47.028 42.388 72.452 1.00 0.00 43 ARG A N 22
ATOM 19583 C CA . ARG A 1 43 ? 46.137 43.231 71.662 1.00 0.00 43 ARG A CA 22
ATOM 19584 C C . ARG A 1 43 ? 45.439 44.170 72.691 1.00 0.00 43 ARG A C 22
ATOM 19585 O O . ARG A 1 43 ? 44.470 43.817 73.360 1.00 0.00 43 ARG A O 22
ATOM 19606 N N . GLY A 1 44 ? 45.997 45.437 72.804 1.00 0.00 44 GLY A N 22
ATOM 19607 C CA . GLY A 1 44 ? 45.317 46.528 73.517 1.00 0.00 44 GLY A CA 22
ATOM 19608 C C . GLY A 1 44 ? 44.591 47.261 72.371 1.00 0.00 44 GLY A C 22
ATOM 19609 O O . GLY A 1 44 ? 43.493 46.884 71.966 1.00 0.00 44 GLY A O 22
ATOM 19613 N N . ASP A 1 45 ? 45.287 48.320 71.803 1.00 0.00 45 ASP A N 22
ATOM 19614 C CA . ASP A 1 45 ? 44.815 48.835 70.524 1.00 0.00 45 ASP A CA 22
ATOM 19615 C C . ASP A 1 45 ? 46.075 49.367 69.776 1.00 0.00 45 ASP A C 22
ATOM 19616 O O . ASP A 1 45 ? 46.232 50.542 69.458 1.00 0.00 45 ASP A O 22
ATOM 19625 N N . MET A 1 46 ? 46.994 48.372 69.489 1.00 0.00 46 MET A N 22
ATOM 19626 C CA . MET A 1 46 ? 48.177 48.555 68.630 1.00 0.00 46 MET A CA 22
ATOM 19627 C C . MET A 1 46 ? 48.086 47.511 67.422 1.00 0.00 46 MET A C 22
ATOM 19628 O O . MET A 1 46 ? 46.978 47.071 67.103 1.00 0.00 46 MET A O 22
ATOM 19642 N N . PRO A 1 47 ? 49.234 47.058 66.759 1.00 0.00 47 PRO A N 22
ATOM 19643 C CA . PRO A 1 47 ? 49.049 46.058 65.688 1.00 0.00 47 PRO A CA 22
ATOM 19644 C C . PRO A 1 47 ? 48.524 44.678 66.210 1.00 0.00 47 PRO A C 22
ATOM 19645 O O . PRO A 1 47 ? 48.762 44.284 67.350 1.00 0.00 47 PRO A O 22
ATOM 19656 N N . GLY A 1 48 ? 47.816 43.913 65.291 1.00 0.00 48 GLY A N 22
ATOM 19657 C CA . GLY A 1 48 ? 47.249 42.592 65.632 1.00 0.00 48 GLY A CA 22
ATOM 19658 C C . GLY A 1 48 ? 45.759 42.474 65.160 1.00 0.00 48 GLY A C 22
ATOM 19659 O O . GLY A 1 48 ? 44.995 43.436 65.231 1.00 0.00 48 GLY A O 22
ATOM 19663 N N . PRO A 1 49 ? 45.342 41.230 64.700 1.00 0.00 49 PRO A N 22
ATOM 19664 C CA . PRO A 1 49 ? 43.925 40.954 64.470 1.00 0.00 49 PRO A CA 22
ATOM 19665 C C . PRO A 1 49 ? 43.216 40.845 65.857 1.00 0.00 49 PRO A C 22
ATOM 19666 O O . PRO A 1 49 ? 43.846 40.718 66.909 1.00 0.00 49 PRO A O 22
ATOM 19677 N N . TYR A 1 50 ? 41.835 40.904 65.824 1.00 0.00 50 TYR A N 22
ATOM 19678 C CA . TYR A 1 50 ? 41.063 40.775 67.072 1.00 0.00 50 TYR A CA 22
ATOM 19679 C C . TYR A 1 50 ? 40.604 39.279 67.218 1.00 0.00 50 TYR A C 22
ATOM 19680 O O . TYR A 1 50 ? 40.311 38.607 66.228 1.00 0.00 50 TYR A O 22
ATOM 19698 N N . CYS A 1 51 ? 40.552 38.753 68.505 1.00 0.00 51 CYS A N 22
ATOM 19699 C CA . CYS A 1 51 ? 40.441 37.291 68.689 1.00 0.00 51 CYS A CA 22
ATOM 19700 C C . CYS A 1 51 ? 39.175 36.771 69.449 1.00 0.00 51 CYS A C 22
ATOM 19701 O O . CYS A 1 51 ? 38.548 37.461 70.247 1.00 0.00 51 CYS A O 22
ATOM 19708 N N . CYS A 1 52 ? 38.879 35.449 69.177 1.00 0.00 52 CYS A N 22
ATOM 19709 C CA . CYS A 1 52 ? 37.796 34.670 69.777 1.00 0.00 52 CYS A CA 22
ATOM 19710 C C . CYS A 1 52 ? 38.319 33.251 70.205 1.00 0.00 52 CYS A C 22
ATOM 19711 O O . CYS A 1 52 ? 39.333 32.779 69.693 1.00 0.00 52 CYS A O 22
ATOM 19718 N N . GLU A 1 53 ? 37.580 32.544 71.140 1.00 0.00 53 GLU A N 22
ATOM 19719 C CA . GLU A 1 53 ? 38.104 31.277 71.700 1.00 0.00 53 GLU A CA 22
ATOM 19720 C C . GLU A 1 53 ? 36.988 30.186 71.724 1.00 0.00 53 GLU A C 22
ATOM 19721 O O . GLU A 1 53 ? 36.736 29.521 72.726 1.00 0.00 53 GLU A O 22
ATOM 19734 N N . SER A 1 54 ? 36.386 29.984 70.502 1.00 0.00 54 SER A N 22
ATOM 19735 C CA . SER A 1 54 ? 35.401 28.958 70.176 1.00 0.00 54 SER A CA 22
ATOM 19736 C C . SER A 1 54 ? 35.552 28.622 68.654 1.00 0.00 54 SER A C 22
ATOM 19737 O O . SER A 1 54 ? 36.280 29.302 67.929 1.00 0.00 54 SER A O 22
ATOM 19745 N N . ASP A 1 55 ? 34.860 27.519 68.174 1.00 0.00 55 ASP A N 22
ATOM 19746 C CA . ASP A 1 55 ? 34.868 27.299 66.727 1.00 0.00 55 ASP A CA 22
ATOM 19747 C C . ASP A 1 55 ? 34.009 28.438 66.042 1.00 0.00 55 ASP A C 22
ATOM 19748 O O . ASP A 1 55 ? 32.964 28.863 66.534 1.00 0.00 55 ASP A O 22
ATOM 19757 N N . LYS A 1 56 ? 34.511 28.951 64.851 1.00 0.00 56 LYS A N 22
ATOM 19758 C CA . LYS A 1 56 ? 33.858 29.961 64.024 1.00 0.00 56 LYS A CA 22
ATOM 19759 C C . LYS A 1 56 ? 33.887 31.378 64.724 1.00 0.00 56 LYS A C 22
ATOM 19760 O O . LYS A 1 56 ? 34.667 32.261 64.376 1.00 0.00 56 LYS A O 22
ATOM 19779 N N . CYS A 1 57 ? 32.920 31.569 65.695 1.00 0.00 57 CYS A N 22
ATOM 19780 C CA . CYS A 1 57 ? 32.508 32.831 66.299 1.00 0.00 57 CYS A CA 22
ATOM 19781 C C . CYS A 1 57 ? 31.807 33.573 65.106 1.00 0.00 57 CYS A C 22
ATOM 19782 O O . CYS A 1 57 ? 32.307 34.549 64.550 1.00 0.00 57 CYS A O 22
ATOM 19789 N N . ASN A 1 58 ? 30.585 33.016 64.748 1.00 0.00 58 ASN A N 22
ATOM 19790 C CA . ASN A 1 58 ? 29.650 33.402 63.677 1.00 0.00 58 ASN A CA 22
ATOM 19791 C C . ASN A 1 58 ? 30.150 32.800 62.335 1.00 0.00 58 ASN A C 22
ATOM 19792 O O . ASN A 1 58 ? 29.470 31.974 61.729 1.00 0.00 58 ASN A O 22
ATOM 19803 N N . LEU A 1 59 ? 31.377 33.246 61.897 1.00 0.00 59 LEU A N 22
ATOM 19804 C CA . LEU A 1 59 ? 32.071 32.751 60.711 1.00 0.00 59 LEU A CA 22
ATOM 19805 C C . LEU A 1 59 ? 33.596 33.027 61.021 1.00 0.00 59 LEU A C 22
ATOM 19806 O O . LEU A 1 59 ? 33.972 34.203 60.918 1.00 0.00 59 LEU A O 22
ATOM 19823 N N . ARG A 1 1 ? 41.030 24.442 67.144 1.00 0.00 1 ARG A N 23
ATOM 19824 C CA . ARG A 1 1 ? 39.531 24.334 66.780 1.00 0.00 1 ARG A CA 23
ATOM 19825 C C . ARG A 1 1 ? 39.385 24.454 65.226 1.00 0.00 1 ARG A C 23
ATOM 19826 O O . ARG A 1 1 ? 40.379 24.710 64.555 1.00 0.00 1 ARG A O 23
ATOM 19849 N N . ILE A 1 2 ? 38.126 24.256 64.659 1.00 0.00 2 ILE A N 23
ATOM 19850 C CA . ILE A 1 2 ? 37.923 24.400 63.196 1.00 0.00 2 ILE A CA 23
ATOM 19851 C C . ILE A 1 2 ? 37.468 25.877 62.932 1.00 0.00 2 ILE A C 23
ATOM 19852 O O . ILE A 1 2 ? 36.471 26.373 63.460 1.00 0.00 2 ILE A O 23
ATOM 19868 N N . CYS A 1 3 ? 38.240 26.595 62.034 1.00 0.00 3 CYS A N 23
ATOM 19869 C CA . CYS A 1 3 ? 37.848 27.923 61.588 1.00 0.00 3 CYS A CA 23
ATOM 19870 C C . CYS A 1 3 ? 38.206 28.100 60.065 1.00 0.00 3 CYS A C 23
ATOM 19871 O O . CYS A 1 3 ? 38.738 27.189 59.429 1.00 0.00 3 CYS A O 23
ATOM 19878 N N . TYR A 1 4 ? 37.873 29.309 59.485 1.00 0.00 4 TYR A N 23
ATOM 19879 C CA . TYR A 1 4 ? 38.016 29.516 58.028 1.00 0.00 4 TYR A CA 23
ATOM 19880 C C . TYR A 1 4 ? 39.215 30.447 57.650 1.00 0.00 4 TYR A C 23
ATOM 19881 O O . TYR A 1 4 ? 39.670 31.235 58.476 1.00 0.00 4 TYR A O 23
ATOM 19899 N N . ASN A 1 5 ? 39.691 30.380 56.344 1.00 0.00 5 ASN A N 23
ATOM 19900 C CA . ASN A 1 5 ? 40.823 31.236 55.953 1.00 0.00 5 ASN A CA 23
ATOM 19901 C C . ASN A 1 5 ? 40.842 31.411 54.407 1.00 0.00 5 ASN A C 23
ATOM 19902 O O . ASN A 1 5 ? 41.903 31.550 53.802 1.00 0.00 5 ASN A O 23
ATOM 19913 N N . HIS A 1 6 ? 39.609 31.491 53.783 1.00 0.00 6 HIS A N 23
ATOM 19914 C CA . HIS A 1 6 ? 39.405 31.590 52.350 1.00 0.00 6 HIS A CA 23
ATOM 19915 C C . HIS A 1 6 ? 39.681 33.035 51.792 1.00 0.00 6 HIS A C 23
ATOM 19916 O O . HIS A 1 6 ? 40.312 33.868 52.436 1.00 0.00 6 HIS A O 23
ATOM 19931 N N . LEU A 1 7 ? 39.108 33.331 50.568 1.00 0.00 7 LEU A N 23
ATOM 19932 C CA . LEU A 1 7 ? 39.111 34.664 49.971 1.00 0.00 7 LEU A CA 23
ATOM 19933 C C . LEU A 1 7 ? 40.508 35.176 49.499 1.00 0.00 7 LEU A C 23
ATOM 19934 O O . LEU A 1 7 ? 41.481 34.432 49.416 1.00 0.00 7 LEU A O 23
ATOM 19950 N N . GLY A 1 8 ? 40.532 36.469 49.005 1.00 0.00 8 GLY A N 23
ATOM 19951 C CA . GLY A 1 8 ? 41.717 36.937 48.285 1.00 0.00 8 GLY A CA 23
ATOM 19952 C C . GLY A 1 8 ? 41.583 36.405 46.824 1.00 0.00 8 GLY A C 23
ATOM 19953 O O . GLY A 1 8 ? 40.889 36.970 45.983 1.00 0.00 8 GLY A O 23
ATOM 19957 N N . THR A 1 9 ? 42.275 35.239 46.554 1.00 0.00 9 THR A N 23
ATOM 19958 C CA . THR A 1 9 ? 42.321 34.582 45.230 1.00 0.00 9 THR A CA 23
ATOM 19959 C C . THR A 1 9 ? 41.391 33.336 45.187 1.00 0.00 9 THR A C 23
ATOM 19960 O O . THR A 1 9 ? 40.730 33.108 44.176 1.00 0.00 9 THR A O 23
ATOM 19971 N N . LYS A 1 10 ? 41.402 32.489 46.283 1.00 0.00 10 LYS A N 23
ATOM 19972 C CA . LYS A 1 10 ? 40.643 31.213 46.305 1.00 0.00 10 LYS A CA 23
ATOM 19973 C C . LYS A 1 10 ? 39.560 31.277 47.441 1.00 0.00 10 LYS A C 23
ATOM 19974 O O . LYS A 1 10 ? 39.929 31.350 48.607 1.00 0.00 10 LYS A O 23
ATOM 19993 N N . PRO A 1 11 ? 38.203 31.121 47.132 1.00 0.00 11 PRO A N 23
ATOM 19994 C CA . PRO A 1 11 ? 37.189 31.187 48.218 1.00 0.00 11 PRO A CA 23
ATOM 19995 C C . PRO A 1 11 ? 36.914 29.898 49.108 1.00 0.00 11 PRO A C 23
ATOM 19996 O O . PRO A 1 11 ? 36.487 30.112 50.241 1.00 0.00 11 PRO A O 23
ATOM 20007 N N . PRO A 1 12 ? 37.258 28.605 48.697 1.00 0.00 12 PRO A N 23
ATOM 20008 C CA . PRO A 1 12 ? 36.901 27.393 49.466 1.00 0.00 12 PRO A CA 23
ATOM 20009 C C . PRO A 1 12 ? 37.614 26.815 50.747 1.00 0.00 12 PRO A C 23
ATOM 20010 O O . PRO A 1 12 ? 36.956 25.957 51.346 1.00 0.00 12 PRO A O 23
ATOM 20021 N N . THR A 1 13 ? 38.881 27.163 51.221 1.00 0.00 13 THR A N 23
ATOM 20022 C CA . THR A 1 13 ? 39.422 26.366 52.349 1.00 0.00 13 THR A CA 23
ATOM 20023 C C . THR A 1 13 ? 38.910 26.807 53.772 1.00 0.00 13 THR A C 23
ATOM 20024 O O . THR A 1 13 ? 38.887 27.961 54.196 1.00 0.00 13 THR A O 23
ATOM 20035 N N . THR A 1 14 ? 38.592 25.717 54.550 1.00 0.00 14 THR A N 23
ATOM 20036 C CA . THR A 1 14 ? 38.113 25.676 55.923 1.00 0.00 14 THR A CA 23
ATOM 20037 C C . THR A 1 14 ? 38.804 24.441 56.563 1.00 0.00 14 THR A C 23
ATOM 20038 O O . THR A 1 14 ? 38.924 23.386 55.931 1.00 0.00 14 THR A O 23
ATOM 20049 N N . GLU A 1 15 ? 39.230 24.564 57.877 1.00 0.00 15 GLU A N 23
ATOM 20050 C CA . GLU A 1 15 ? 40.144 23.522 58.329 1.00 0.00 15 GLU A CA 23
ATOM 20051 C C . GLU A 1 15 ? 40.389 23.511 59.863 1.00 0.00 15 GLU A C 23
ATOM 20052 O O . GLU A 1 15 ? 40.299 24.514 60.569 1.00 0.00 15 GLU A O 23
ATOM 20065 N N . THR A 1 16 ? 40.738 22.265 60.359 1.00 0.00 16 THR A N 23
ATOM 20066 C CA . THR A 1 16 ? 41.095 22.069 61.764 1.00 0.00 16 THR A CA 23
ATOM 20067 C C . THR A 1 16 ? 42.514 22.680 61.992 1.00 0.00 16 THR A C 23
ATOM 20068 O O . THR A 1 16 ? 43.476 22.435 61.263 1.00 0.00 16 THR A O 23
ATOM 20079 N N . CYS A 1 17 ? 42.646 23.501 63.094 1.00 0.00 17 CYS A N 23
ATOM 20080 C CA . CYS A 1 17 ? 43.916 24.136 63.432 1.00 0.00 17 CYS A CA 23
ATOM 20081 C C . CYS A 1 17 ? 44.290 23.846 64.913 1.00 0.00 17 CYS A C 23
ATOM 20082 O O . CYS A 1 17 ? 43.461 23.697 65.814 1.00 0.00 17 CYS A O 23
ATOM 20089 N N . GLN A 1 18 ? 45.653 23.821 65.103 1.00 0.00 18 GLN A N 23
ATOM 20090 C CA . GLN A 1 18 ? 46.305 23.453 66.355 1.00 0.00 18 GLN A CA 23
ATOM 20091 C C . GLN A 1 18 ? 46.541 24.688 67.277 1.00 0.00 18 GLN A C 23
ATOM 20092 O O . GLN A 1 18 ? 46.749 24.497 68.476 1.00 0.00 18 GLN A O 23
ATOM 20106 N N . GLU A 1 19 ? 46.515 25.979 66.752 1.00 0.00 19 GLU A N 23
ATOM 20107 C CA . GLU A 1 19 ? 46.580 27.145 67.643 1.00 0.00 19 GLU A CA 23
ATOM 20108 C C . GLU A 1 19 ? 45.147 27.261 68.281 1.00 0.00 19 GLU A C 23
ATOM 20109 O O . GLU A 1 19 ? 44.133 27.376 67.594 1.00 0.00 19 GLU A O 23
ATOM 20122 N N . ASP A 1 20 ? 45.108 27.266 69.666 1.00 0.00 20 ASP A N 23
ATOM 20123 C CA . ASP A 1 20 ? 43.929 27.201 70.531 1.00 0.00 20 ASP A CA 23
ATOM 20124 C C . ASP A 1 20 ? 42.949 28.441 70.480 1.00 0.00 20 ASP A C 23
ATOM 20125 O O . ASP A 1 20 ? 42.034 28.509 71.309 1.00 0.00 20 ASP A O 23
ATOM 20134 N N . SER A 1 21 ? 43.161 29.472 69.585 1.00 0.00 21 SER A N 23
ATOM 20135 C CA . SER A 1 21 ? 42.318 30.668 69.511 1.00 0.00 21 SER A CA 23
ATOM 20136 C C . SER A 1 21 ? 42.147 31.033 68.012 1.00 0.00 21 SER A C 23
ATOM 20137 O O . SER A 1 21 ? 43.089 30.951 67.221 1.00 0.00 21 SER A O 23
ATOM 20145 N N . CYS A 1 22 ? 40.889 31.459 67.608 1.00 0.00 22 CYS A N 23
ATOM 20146 C CA . CYS A 1 22 ? 40.686 31.818 66.213 1.00 0.00 22 CYS A CA 23
ATOM 20147 C C . CYS A 1 22 ? 39.773 33.080 66.098 1.00 0.00 22 CYS A C 23
ATOM 20148 O O . CYS A 1 22 ? 38.801 33.294 66.817 1.00 0.00 22 CYS A O 23
ATOM 20155 N N . TYR A 1 23 ? 40.178 33.961 65.110 1.00 0.00 23 TYR A N 23
ATOM 20156 C CA . TYR A 1 23 ? 39.799 35.381 65.107 1.00 0.00 23 TYR A CA 23
ATOM 20157 C C . TYR A 1 23 ? 39.154 35.898 63.789 1.00 0.00 23 TYR A C 23
ATOM 20158 O O . TYR A 1 23 ? 39.418 35.378 62.708 1.00 0.00 23 TYR A O 23
ATOM 20176 N N . LYS A 1 24 ? 38.330 37.008 63.926 1.00 0.00 24 LYS A N 23
ATOM 20177 C CA . LYS A 1 24 ? 37.604 37.651 62.814 1.00 0.00 24 LYS A CA 23
ATOM 20178 C C . LYS A 1 24 ? 38.481 38.883 62.375 1.00 0.00 24 LYS A C 23
ATOM 20179 O O . LYS A 1 24 ? 38.556 39.919 63.033 1.00 0.00 24 LYS A O 23
ATOM 20198 N N . ASN A 1 25 ? 39.142 38.741 61.172 1.00 0.00 25 ASN A N 23
ATOM 20199 C CA . ASN A 1 25 ? 40.058 39.731 60.573 1.00 0.00 25 ASN A CA 23
ATOM 20200 C C . ASN A 1 25 ? 39.370 40.152 59.214 1.00 0.00 25 ASN A C 23
ATOM 20201 O O . ASN A 1 25 ? 39.209 39.358 58.287 1.00 0.00 25 ASN A O 23
ATOM 20212 N N . ILE A 1 26 ? 39.004 41.492 59.106 1.00 0.00 26 ILE A N 23
ATOM 20213 C CA . ILE A 1 26 ? 37.897 41.900 58.193 1.00 0.00 26 ILE A CA 23
ATOM 20214 C C . ILE A 1 26 ? 38.256 43.003 57.129 1.00 0.00 26 ILE A C 23
ATOM 20215 O O . ILE A 1 26 ? 37.572 43.167 56.122 1.00 0.00 26 ILE A O 23
ATOM 20231 N N . TRP A 1 27 ? 39.338 43.789 57.440 1.00 0.00 27 TRP A N 23
ATOM 20232 C CA . TRP A 1 27 ? 40.021 44.896 56.770 1.00 0.00 27 TRP A CA 23
ATOM 20233 C C . TRP A 1 27 ? 41.063 44.280 55.757 1.00 0.00 27 TRP A C 23
ATOM 20234 O O . TRP A 1 27 ? 40.702 43.886 54.655 1.00 0.00 27 TRP A O 23
ATOM 20255 N N . THR A 1 28 ? 42.395 44.213 56.158 1.00 0.00 28 THR A N 23
ATOM 20256 C CA . THR A 1 28 ? 43.510 43.787 55.302 1.00 0.00 28 THR A CA 23
ATOM 20257 C C . THR A 1 28 ? 43.812 44.924 54.255 1.00 0.00 28 THR A C 23
ATOM 20258 O O . THR A 1 28 ? 42.971 45.773 53.961 1.00 0.00 28 THR A O 23
ATOM 20269 N N . PHE A 1 29 ? 45.083 44.940 53.699 1.00 0.00 29 PHE A N 23
ATOM 20270 C CA . PHE A 1 29 ? 45.416 45.932 52.673 1.00 0.00 29 PHE A CA 23
ATOM 20271 C C . PHE A 1 29 ? 44.448 45.711 51.467 1.00 0.00 29 PHE A C 23
ATOM 20272 O O . PHE A 1 29 ? 43.777 46.641 51.023 1.00 0.00 29 PHE A O 23
ATOM 20289 N N . ASP A 1 30 ? 44.412 44.435 50.939 1.00 0.00 30 ASP A N 23
ATOM 20290 C CA . ASP A 1 30 ? 43.421 43.952 49.985 1.00 0.00 30 ASP A CA 23
ATOM 20291 C C . ASP A 1 30 ? 42.073 43.982 50.796 1.00 0.00 30 ASP A C 23
ATOM 20292 O O . ASP A 1 30 ? 41.853 43.114 51.634 1.00 0.00 30 ASP A O 23
ATOM 20301 N N . ASN A 1 31 ? 41.118 44.979 50.545 1.00 0.00 31 ASN A N 23
ATOM 20302 C CA . ASN A 1 31 ? 39.939 45.095 51.425 1.00 0.00 31 ASN A CA 23
ATOM 20303 C C . ASN A 1 31 ? 39.121 43.758 51.276 1.00 0.00 31 ASN A C 23
ATOM 20304 O O . ASN A 1 31 ? 38.485 43.479 50.261 1.00 0.00 31 ASN A O 23
ATOM 20315 N N . ILE A 1 32 ? 39.105 42.911 52.386 1.00 0.00 32 ILE A N 23
ATOM 20316 C CA . ILE A 1 32 ? 38.579 41.564 52.237 1.00 0.00 32 ILE A CA 23
ATOM 20317 C C . ILE A 1 32 ? 38.501 40.859 53.630 1.00 0.00 32 ILE A C 23
ATOM 20318 O O . ILE A 1 32 ? 39.295 41.095 54.541 1.00 0.00 32 ILE A O 23
ATOM 20334 N N . ILE A 1 33 ? 37.520 39.888 53.756 1.00 0.00 33 ILE A N 23
ATOM 20335 C CA . ILE A 1 33 ? 37.484 39.051 54.967 1.00 0.00 33 ILE A CA 23
ATOM 20336 C C . ILE A 1 33 ? 38.483 37.879 54.664 1.00 0.00 33 ILE A C 23
ATOM 20337 O O . ILE A 1 33 ? 38.272 37.075 53.759 1.00 0.00 33 ILE A O 23
ATOM 20353 N N . ARG A 1 34 ? 39.623 37.765 55.444 1.00 0.00 34 ARG A N 23
ATOM 20354 C CA . ARG A 1 34 ? 40.602 36.698 55.193 1.00 0.00 34 ARG A CA 23
ATOM 20355 C C . ARG A 1 34 ? 41.284 36.554 56.567 1.00 0.00 34 ARG A C 23
ATOM 20356 O O . ARG A 1 34 ? 42.302 37.146 56.920 1.00 0.00 34 ARG A O 23
ATOM 20377 N N . ARG A 1 35 ? 40.575 35.698 57.374 1.00 0.00 35 ARG A N 23
ATOM 20378 C CA . ARG A 1 35 ? 40.799 35.524 58.800 1.00 0.00 35 ARG A CA 23
ATOM 20379 C C . ARG A 1 35 ? 41.397 34.149 59.182 1.00 0.00 35 ARG A C 23
ATOM 20380 O O . ARG A 1 35 ? 41.877 33.433 58.304 1.00 0.00 35 ARG A O 23
ATOM 20401 N N . GLY A 1 36 ? 41.459 33.829 60.541 1.00 0.00 36 GLY A N 23
ATOM 20402 C CA . GLY A 1 36 ? 42.273 32.627 60.785 1.00 0.00 36 GLY A CA 23
ATOM 20403 C C . GLY A 1 36 ? 42.450 32.120 62.221 1.00 0.00 36 GLY A C 23
ATOM 20404 O O . GLY A 1 36 ? 41.802 32.595 63.144 1.00 0.00 36 GLY A O 23
ATOM 20408 N N . CYS A 1 37 ? 43.349 31.077 62.351 1.00 0.00 37 CYS A N 23
ATOM 20409 C CA . CYS A 1 37 ? 43.674 30.417 63.628 1.00 0.00 37 CYS A CA 23
ATOM 20410 C C . CYS A 1 37 ? 45.091 30.908 64.091 1.00 0.00 37 CYS A C 23
ATOM 20411 O O . CYS A 1 37 ? 46.130 30.585 63.519 1.00 0.00 37 CYS A O 23
ATOM 20418 N N . GLY A 1 38 ? 45.104 31.801 65.155 1.00 0.00 38 GLY A N 23
ATOM 20419 C CA . GLY A 1 38 ? 46.378 32.266 65.693 1.00 0.00 38 GLY A CA 23
ATOM 20420 C C . GLY A 1 38 ? 46.007 32.937 67.028 1.00 0.00 38 GLY A C 23
ATOM 20421 O O . GLY A 1 38 ? 45.977 32.305 68.079 1.00 0.00 38 GLY A O 23
ATOM 20425 N N . CYS A 1 39 ? 45.667 34.282 66.957 1.00 0.00 39 CYS A N 23
ATOM 20426 C CA . CYS A 1 39 ? 45.250 34.988 68.166 1.00 0.00 39 CYS A CA 23
ATOM 20427 C C . CYS A 1 39 ? 46.451 35.130 69.154 1.00 0.00 39 CYS A C 23
ATOM 20428 O O . CYS A 1 39 ? 47.599 35.333 68.764 1.00 0.00 39 CYS A O 23
ATOM 20435 N N . PHE A 1 40 ? 46.130 35.047 70.499 1.00 0.00 40 PHE A N 23
ATOM 20436 C CA . PHE A 1 40 ? 47.103 35.106 71.597 1.00 0.00 40 PHE A CA 23
ATOM 20437 C C . PHE A 1 40 ? 48.025 36.369 71.448 1.00 0.00 40 PHE A C 23
ATOM 20438 O O . PHE A 1 40 ? 49.177 36.354 71.882 1.00 0.00 40 PHE A O 23
ATOM 20455 N N . THR A 1 41 ? 47.452 37.511 70.923 1.00 0.00 41 THR A N 23
ATOM 20456 C CA . THR A 1 41 ? 48.211 38.743 70.623 1.00 0.00 41 THR A CA 23
ATOM 20457 C C . THR A 1 41 ? 47.454 39.893 71.360 1.00 0.00 41 THR A C 23
ATOM 20458 O O . THR A 1 41 ? 46.444 40.402 70.874 1.00 0.00 41 THR A O 23
ATOM 20469 N N . PRO A 1 42 ? 48.012 40.371 72.543 1.00 0.00 42 PRO A N 23
ATOM 20470 C CA . PRO A 1 42 ? 47.455 41.553 73.219 1.00 0.00 42 PRO A CA 23
ATOM 20471 C C . PRO A 1 42 ? 47.405 42.763 72.237 1.00 0.00 42 PRO A C 23
ATOM 20472 O O . PRO A 1 42 ? 48.317 42.993 71.439 1.00 0.00 42 PRO A O 23
ATOM 20483 N N . ARG A 1 43 ? 46.298 43.591 72.334 1.00 0.00 43 ARG A N 23
ATOM 20484 C CA . ARG A 1 43 ? 46.145 44.745 71.434 1.00 0.00 43 ARG A CA 23
ATOM 20485 C C . ARG A 1 43 ? 46.598 46.016 72.227 1.00 0.00 43 ARG A C 23
ATOM 20486 O O . ARG A 1 43 ? 45.844 46.576 73.021 1.00 0.00 43 ARG A O 23
ATOM 20507 N N . GLY A 1 44 ? 47.883 46.496 71.975 1.00 0.00 44 GLY A N 23
ATOM 20508 C CA . GLY A 1 44 ? 48.316 47.810 72.485 1.00 0.00 44 GLY A CA 23
ATOM 20509 C C . GLY A 1 44 ? 47.731 48.804 71.443 1.00 0.00 44 GLY A C 23
ATOM 20510 O O . GLY A 1 44 ? 46.574 49.206 71.542 1.00 0.00 44 GLY A O 23
ATOM 20514 N N . ASP A 1 45 ? 48.561 49.172 70.388 1.00 0.00 45 ASP A N 23
ATOM 20515 C CA . ASP A 1 45 ? 47.962 49.807 69.207 1.00 0.00 45 ASP A CA 23
ATOM 20516 C C . ASP A 1 45 ? 48.642 49.194 67.939 1.00 0.00 45 ASP A C 23
ATOM 20517 O O . ASP A 1 45 ? 49.005 49.877 66.985 1.00 0.00 45 ASP A O 23
ATOM 20526 N N . MET A 1 46 ? 48.734 47.809 67.944 1.00 0.00 46 MET A N 23
ATOM 20527 C CA . MET A 1 46 ? 49.100 47.045 66.753 1.00 0.00 46 MET A CA 23
ATOM 20528 C C . MET A 1 46 ? 47.771 46.535 66.090 1.00 0.00 46 MET A C 23
ATOM 20529 O O . MET A 1 46 ? 46.761 46.353 66.772 1.00 0.00 46 MET A O 23
ATOM 20543 N N . PRO A 1 47 ? 47.805 46.239 64.732 1.00 0.00 47 PRO A N 23
ATOM 20544 C CA . PRO A 1 47 ? 46.634 45.681 64.033 1.00 0.00 47 PRO A CA 23
ATOM 20545 C C . PRO A 1 47 ? 46.426 44.224 64.577 1.00 0.00 47 PRO A C 23
ATOM 20546 O O . PRO A 1 47 ? 47.045 43.253 64.145 1.00 0.00 47 PRO A O 23
ATOM 20557 N N . GLY A 1 48 ? 45.479 44.096 65.579 1.00 0.00 48 GLY A N 23
ATOM 20558 C CA . GLY A 1 48 ? 45.104 42.826 66.209 1.00 0.00 48 GLY A CA 23
ATOM 20559 C C . GLY A 1 48 ? 43.563 42.689 65.956 1.00 0.00 48 GLY A C 23
ATOM 20560 O O . GLY A 1 48 ? 42.785 43.503 66.459 1.00 0.00 48 GLY A O 23
ATOM 20564 N N . PRO A 1 49 ? 43.121 41.680 65.111 1.00 0.00 49 PRO A N 23
ATOM 20565 C CA . PRO A 1 49 ? 41.684 41.402 64.929 1.00 0.00 49 PRO A CA 23
ATOM 20566 C C . PRO A 1 49 ? 40.990 41.152 66.295 1.00 0.00 49 PRO A C 23
ATOM 20567 O O . PRO A 1 49 ? 41.620 40.900 67.322 1.00 0.00 49 PRO A O 23
ATOM 20578 N N . TYR A 1 50 ? 39.606 41.221 66.263 1.00 0.00 50 TYR A N 23
ATOM 20579 C CA . TYR A 1 50 ? 38.871 40.937 67.504 1.00 0.00 50 TYR A CA 23
ATOM 20580 C C . TYR A 1 50 ? 38.820 39.367 67.570 1.00 0.00 50 TYR A C 23
ATOM 20581 O O . TYR A 1 50 ? 38.381 38.683 66.642 1.00 0.00 50 TYR A O 23
ATOM 20599 N N . CYS A 1 51 ? 39.288 38.777 68.742 1.00 0.00 51 CYS A N 23
ATOM 20600 C CA . CYS A 1 51 ? 39.588 37.329 68.774 1.00 0.00 51 CYS A CA 23
ATOM 20601 C C . CYS A 1 51 ? 38.618 36.540 69.719 1.00 0.00 51 CYS A C 23
ATOM 20602 O O . CYS A 1 51 ? 38.257 36.970 70.811 1.00 0.00 51 CYS A O 23
ATOM 20609 N N . CYS A 1 52 ? 38.228 35.300 69.246 1.00 0.00 52 CYS A N 23
ATOM 20610 C CA . CYS A 1 52 ? 37.355 34.365 69.973 1.00 0.00 52 CYS A CA 23
ATOM 20611 C C . CYS A 1 52 ? 38.138 33.074 70.400 1.00 0.00 52 CYS A C 23
ATOM 20612 O O . CYS A 1 52 ? 39.253 32.828 69.941 1.00 0.00 52 CYS A O 23
ATOM 20619 N N . GLU A 1 53 ? 37.507 32.228 71.295 1.00 0.00 53 GLU A N 23
ATOM 20620 C CA . GLU A 1 53 ? 38.156 30.977 71.723 1.00 0.00 53 GLU A CA 23
ATOM 20621 C C . GLU A 1 53 ? 37.149 29.781 71.664 1.00 0.00 53 GLU A C 23
ATOM 20622 O O . GLU A 1 53 ? 37.133 28.916 72.539 1.00 0.00 53 GLU A O 23
ATOM 20635 N N . SER A 1 54 ? 36.358 29.700 70.531 1.00 0.00 54 SER A N 23
ATOM 20636 C CA . SER A 1 54 ? 35.408 28.608 70.312 1.00 0.00 54 SER A CA 23
ATOM 20637 C C . SER A 1 54 ? 35.378 28.194 68.796 1.00 0.00 54 SER A C 23
ATOM 20638 O O . SER A 1 54 ? 36.045 28.800 67.960 1.00 0.00 54 SER A O 23
ATOM 20646 N N . ASP A 1 55 ? 34.634 27.064 68.496 1.00 0.00 55 ASP A N 23
ATOM 20647 C CA . ASP A 1 55 ? 34.539 26.497 67.141 1.00 0.00 55 ASP A CA 23
ATOM 20648 C C . ASP A 1 55 ? 33.719 27.568 66.304 1.00 0.00 55 ASP A C 23
ATOM 20649 O O . ASP A 1 55 ? 32.502 27.686 66.437 1.00 0.00 55 ASP A O 23
ATOM 20658 N N . LYS A 1 56 ? 34.430 28.395 65.431 1.00 0.00 56 LYS A N 23
ATOM 20659 C CA . LYS A 1 56 ? 33.904 29.451 64.561 1.00 0.00 56 LYS A CA 23
ATOM 20660 C C . LYS A 1 56 ? 33.464 30.716 65.374 1.00 0.00 56 LYS A C 23
ATOM 20661 O O . LYS A 1 56 ? 33.988 31.807 65.147 1.00 0.00 56 LYS A O 23
ATOM 20680 N N . CYS A 1 57 ? 32.415 30.537 66.258 1.00 0.00 57 CYS A N 23
ATOM 20681 C CA . CYS A 1 57 ? 31.721 31.563 67.036 1.00 0.00 57 CYS A CA 23
ATOM 20682 C C . CYS A 1 57 ? 31.251 32.638 65.995 1.00 0.00 57 CYS A C 23
ATOM 20683 O O . CYS A 1 57 ? 31.603 33.809 66.115 1.00 0.00 57 CYS A O 23
ATOM 20690 N N . ASN A 1 58 ? 30.428 32.204 64.957 1.00 0.00 58 ASN A N 23
ATOM 20691 C CA . ASN A 1 58 ? 29.854 33.055 63.907 1.00 0.00 58 ASN A CA 23
ATOM 20692 C C . ASN A 1 58 ? 31.048 33.578 63.037 1.00 0.00 58 ASN A C 23
ATOM 20693 O O . ASN A 1 58 ? 31.609 34.631 63.332 1.00 0.00 58 ASN A O 23
ATOM 20704 N N . LEU A 1 59 ? 31.413 32.835 61.921 1.00 0.00 59 LEU A N 23
ATOM 20705 C CA . LEU A 1 59 ? 32.455 33.244 60.942 1.00 0.00 59 LEU A CA 23
ATOM 20706 C C . LEU A 1 59 ? 33.837 33.050 61.685 1.00 0.00 59 LEU A C 23
ATOM 20707 O O . LEU A 1 59 ? 34.243 31.883 61.757 1.00 0.00 59 LEU A O 23
ATOM 20724 N N . ARG A 1 1 ? 41.741 25.235 67.763 1.00 0.00 1 ARG A N 24
ATOM 20725 C CA . ARG A 1 1 ? 40.329 24.877 67.260 1.00 0.00 1 ARG A CA 24
ATOM 20726 C C . ARG A 1 1 ? 40.350 25.031 65.708 1.00 0.00 1 ARG A C 24
ATOM 20727 O O . ARG A 1 1 ? 41.327 25.566 65.190 1.00 0.00 1 ARG A O 24
ATOM 20750 N N . ILE A 1 2 ? 39.291 24.533 64.951 1.00 0.00 2 ILE A N 24
ATOM 20751 C CA . ILE A 1 2 ? 39.321 24.639 63.470 1.00 0.00 2 ILE A CA 24
ATOM 20752 C C . ILE A 1 2 ? 38.620 25.993 63.101 1.00 0.00 2 ILE A C 24
ATOM 20753 O O . ILE A 1 2 ? 37.429 26.184 63.358 1.00 0.00 2 ILE A O 24
ATOM 20769 N N . CYS A 1 3 ? 39.367 26.957 62.437 1.00 0.00 3 CYS A N 24
ATOM 20770 C CA . CYS A 1 3 ? 38.712 28.176 61.968 1.00 0.00 3 CYS A CA 24
ATOM 20771 C C . CYS A 1 3 ? 39.283 28.564 60.559 1.00 0.00 3 CYS A C 24
ATOM 20772 O O . CYS A 1 3 ? 40.429 28.296 60.207 1.00 0.00 3 CYS A O 24
ATOM 20779 N N . TYR A 1 4 ? 38.393 29.211 59.721 1.00 0.00 4 TYR A N 24
ATOM 20780 C CA . TYR A 1 4 ? 38.693 29.454 58.309 1.00 0.00 4 TYR A CA 24
ATOM 20781 C C . TYR A 1 4 ? 39.835 30.488 58.075 1.00 0.00 4 TYR A C 24
ATOM 20782 O O . TYR A 1 4 ? 40.062 31.350 58.915 1.00 0.00 4 TYR A O 24
ATOM 20800 N N . ASN A 1 5 ? 40.511 30.450 56.861 1.00 0.00 5 ASN A N 24
ATOM 20801 C CA . ASN A 1 5 ? 41.446 31.543 56.515 1.00 0.00 5 ASN A CA 24
ATOM 20802 C C . ASN A 1 5 ? 41.197 31.969 55.038 1.00 0.00 5 ASN A C 24
ATOM 20803 O O . ASN A 1 5 ? 42.133 32.371 54.355 1.00 0.00 5 ASN A O 24
ATOM 20814 N N . HIS A 1 6 ? 39.878 31.947 54.590 1.00 0.00 6 HIS A N 24
ATOM 20815 C CA . HIS A 1 6 ? 39.468 31.976 53.195 1.00 0.00 6 HIS A CA 24
ATOM 20816 C C . HIS A 1 6 ? 39.522 33.359 52.451 1.00 0.00 6 HIS A C 24
ATOM 20817 O O . HIS A 1 6 ? 39.948 34.359 53.012 1.00 0.00 6 HIS A O 24
ATOM 20832 N N . LEU A 1 7 ? 39.009 33.386 51.163 1.00 0.00 7 LEU A N 24
ATOM 20833 C CA . LEU A 1 7 ? 38.829 34.597 50.363 1.00 0.00 7 LEU A CA 24
ATOM 20834 C C . LEU A 1 7 ? 40.162 35.292 49.904 1.00 0.00 7 LEU A C 24
ATOM 20835 O O . LEU A 1 7 ? 41.245 34.714 49.924 1.00 0.00 7 LEU A O 24
ATOM 20851 N N . GLY A 1 8 ? 39.999 36.544 49.330 1.00 0.00 8 GLY A N 24
ATOM 20852 C CA . GLY A 1 8 ? 41.111 37.320 48.772 1.00 0.00 8 GLY A CA 24
ATOM 20853 C C . GLY A 1 8 ? 41.359 36.963 47.298 1.00 0.00 8 GLY A C 24
ATOM 20854 O O . GLY A 1 8 ? 41.491 37.830 46.439 1.00 0.00 8 GLY A O 24
ATOM 20858 N N . THR A 1 9 ? 41.512 35.617 47.052 1.00 0.00 9 THR A N 24
ATOM 20859 C CA . THR A 1 9 ? 41.851 35.063 45.748 1.00 0.00 9 THR A CA 24
ATOM 20860 C C . THR A 1 9 ? 41.467 33.558 45.737 1.00 0.00 9 THR A C 24
ATOM 20861 O O . THR A 1 9 ? 40.997 33.056 44.717 1.00 0.00 9 THR A O 24
ATOM 20872 N N . LYS A 1 10 ? 41.679 32.828 46.895 1.00 0.00 10 LYS A N 24
ATOM 20873 C CA . LYS A 1 10 ? 41.366 31.380 46.997 1.00 0.00 10 LYS A CA 24
ATOM 20874 C C . LYS A 1 10 ? 40.252 31.179 48.106 1.00 0.00 10 LYS A C 24
ATOM 20875 O O . LYS A 1 10 ? 40.540 31.377 49.279 1.00 0.00 10 LYS A O 24
ATOM 20894 N N . PRO A 1 11 ? 38.983 30.676 47.771 1.00 0.00 11 PRO A N 24
ATOM 20895 C CA . PRO A 1 11 ? 37.965 30.472 48.845 1.00 0.00 11 PRO A CA 24
ATOM 20896 C C . PRO A 1 11 ? 37.926 29.117 49.679 1.00 0.00 11 PRO A C 24
ATOM 20897 O O . PRO A 1 11 ? 37.301 29.165 50.739 1.00 0.00 11 PRO A O 24
ATOM 20908 N N . PRO A 1 12 ? 38.653 27.974 49.331 1.00 0.00 12 PRO A N 24
ATOM 20909 C CA . PRO A 1 12 ? 38.483 26.695 50.065 1.00 0.00 12 PRO A CA 24
ATOM 20910 C C . PRO A 1 12 ? 39.230 26.279 51.380 1.00 0.00 12 PRO A C 24
ATOM 20911 O O . PRO A 1 12 ? 38.736 25.310 51.965 1.00 0.00 12 PRO A O 24
ATOM 20922 N N . THR A 1 13 ? 40.379 26.888 51.881 1.00 0.00 13 THR A N 24
ATOM 20923 C CA . THR A 1 13 ? 41.048 26.277 53.060 1.00 0.00 13 THR A CA 24
ATOM 20924 C C . THR A 1 13 ? 40.654 26.851 54.459 1.00 0.00 13 THR A C 24
ATOM 20925 O O . THR A 1 13 ? 40.261 27.998 54.648 1.00 0.00 13 THR A O 24
ATOM 20936 N N . THR A 1 14 ? 40.865 25.939 55.470 1.00 0.00 14 THR A N 24
ATOM 20937 C CA . THR A 1 14 ? 40.631 26.151 56.889 1.00 0.00 14 THR A CA 24
ATOM 20938 C C . THR A 1 14 ? 41.875 25.669 57.683 1.00 0.00 14 THR A C 24
ATOM 20939 O O . THR A 1 14 ? 42.584 24.735 57.305 1.00 0.00 14 THR A O 24
ATOM 20950 N N . GLU A 1 15 ? 42.095 26.333 58.868 1.00 0.00 15 GLU A N 24
ATOM 20951 C CA . GLU A 1 15 ? 43.286 26.082 59.685 1.00 0.00 15 GLU A CA 24
ATOM 20952 C C . GLU A 1 15 ? 42.846 25.100 60.811 1.00 0.00 15 GLU A C 24
ATOM 20953 O O . GLU A 1 15 ? 42.205 25.499 61.783 1.00 0.00 15 GLU A O 24
ATOM 20966 N N . THR A 1 16 ? 43.203 23.759 60.665 1.00 0.00 16 THR A N 24
ATOM 20967 C CA . THR A 1 16 ? 43.031 22.831 61.803 1.00 0.00 16 THR A CA 24
ATOM 20968 C C . THR A 1 16 ? 44.192 23.291 62.740 1.00 0.00 16 THR A C 24
ATOM 20969 O O . THR A 1 16 ? 45.362 22.972 62.520 1.00 0.00 16 THR A O 24
ATOM 20980 N N . CYS A 1 17 ? 43.841 24.062 63.840 1.00 0.00 17 CYS A N 24
ATOM 20981 C CA . CYS A 1 17 ? 44.879 24.773 64.598 1.00 0.00 17 CYS A CA 24
ATOM 20982 C C . CYS A 1 17 ? 44.927 24.365 66.095 1.00 0.00 17 CYS A C 24
ATOM 20983 O O . CYS A 1 17 ? 43.937 24.052 66.760 1.00 0.00 17 CYS A O 24
ATOM 20990 N N . GLN A 1 18 ? 46.193 24.488 66.620 1.00 0.00 18 GLN A N 24
ATOM 20991 C CA . GLN A 1 18 ? 46.529 24.164 67.997 1.00 0.00 18 GLN A CA 24
ATOM 20992 C C . GLN A 1 18 ? 46.182 25.343 68.957 1.00 0.00 18 GLN A C 24
ATOM 20993 O O . GLN A 1 18 ? 46.077 25.096 70.160 1.00 0.00 18 GLN A O 24
ATOM 21007 N N . GLU A 1 19 ? 45.973 26.634 68.471 1.00 0.00 19 GLU A N 24
ATOM 21008 C CA . GLU A 1 19 ? 45.551 27.695 69.393 1.00 0.00 19 GLU A CA 24
ATOM 21009 C C . GLU A 1 19 ? 44.056 27.403 69.796 1.00 0.00 19 GLU A C 24
ATOM 21010 O O . GLU A 1 19 ? 43.162 27.177 68.980 1.00 0.00 19 GLU A O 24
ATOM 21023 N N . ASP A 1 20 ? 43.844 27.524 71.157 1.00 0.00 20 ASP A N 24
ATOM 21024 C CA . ASP A 1 20 ? 42.660 27.258 71.968 1.00 0.00 20 ASP A CA 24
ATOM 21025 C C . ASP A 1 20 ? 41.371 28.041 71.523 1.00 0.00 20 ASP A C 24
ATOM 21026 O O . ASP A 1 20 ? 40.238 27.612 71.741 1.00 0.00 20 ASP A O 24
ATOM 21035 N N . SER A 1 21 ? 41.595 29.311 71.035 1.00 0.00 21 SER A N 24
ATOM 21036 C CA . SER A 1 21 ? 40.565 30.282 70.662 1.00 0.00 21 SER A CA 24
ATOM 21037 C C . SER A 1 21 ? 40.871 30.893 69.247 1.00 0.00 21 SER A C 24
ATOM 21038 O O . SER A 1 21 ? 41.986 30.725 68.748 1.00 0.00 21 SER A O 24
ATOM 21046 N N . CYS A 1 22 ? 39.862 31.572 68.563 1.00 0.00 22 CYS A N 24
ATOM 21047 C CA . CYS A 1 22 ? 40.163 32.103 67.237 1.00 0.00 22 CYS A CA 24
ATOM 21048 C C . CYS A 1 22 ? 39.416 33.422 66.849 1.00 0.00 22 CYS A C 24
ATOM 21049 O O . CYS A 1 22 ? 38.275 33.691 67.208 1.00 0.00 22 CYS A O 24
ATOM 21056 N N . TYR A 1 23 ? 40.106 34.246 65.970 1.00 0.00 23 TYR A N 24
ATOM 21057 C CA . TYR A 1 23 ? 39.708 35.654 65.760 1.00 0.00 23 TYR A CA 24
ATOM 21058 C C . TYR A 1 23 ? 39.139 35.966 64.349 1.00 0.00 23 TYR A C 24
ATOM 21059 O O . TYR A 1 23 ? 39.440 35.275 63.383 1.00 0.00 23 TYR A O 24
ATOM 21077 N N . LYS A 1 24 ? 38.327 37.084 64.266 1.00 0.00 24 LYS A N 24
ATOM 21078 C CA . LYS A 1 24 ? 37.688 37.613 63.058 1.00 0.00 24 LYS A CA 24
ATOM 21079 C C . LYS A 1 24 ? 38.477 38.909 62.631 1.00 0.00 24 LYS A C 24
ATOM 21080 O O . LYS A 1 24 ? 38.433 39.959 63.271 1.00 0.00 24 LYS A O 24
ATOM 21099 N N . ASN A 1 25 ? 39.172 38.817 61.446 1.00 0.00 25 ASN A N 24
ATOM 21100 C CA . ASN A 1 25 ? 39.936 39.891 60.789 1.00 0.00 25 ASN A CA 24
ATOM 21101 C C . ASN A 1 25 ? 39.141 40.108 59.437 1.00 0.00 25 ASN A C 24
ATOM 21102 O O . ASN A 1 25 ? 39.053 39.214 58.596 1.00 0.00 25 ASN A O 24
ATOM 21113 N N . ILE A 1 26 ? 38.582 41.372 59.227 1.00 0.00 26 ILE A N 24
ATOM 21114 C CA . ILE A 1 26 ? 37.417 41.524 58.306 1.00 0.00 26 ILE A CA 24
ATOM 21115 C C . ILE A 1 26 ? 37.436 42.755 57.315 1.00 0.00 26 ILE A C 24
ATOM 21116 O O . ILE A 1 26 ? 36.513 42.965 56.530 1.00 0.00 26 ILE A O 24
ATOM 21132 N N . TRP A 1 27 ? 38.543 43.556 57.379 1.00 0.00 27 TRP A N 24
ATOM 21133 C CA . TRP A 1 27 ? 38.927 44.816 56.723 1.00 0.00 27 TRP A CA 24
ATOM 21134 C C . TRP A 1 27 ? 39.990 44.443 55.615 1.00 0.00 27 TRP A C 24
ATOM 21135 O O . TRP A 1 27 ? 39.656 43.999 54.522 1.00 0.00 27 TRP A O 24
ATOM 21156 N N . THR A 1 28 ? 41.324 44.645 55.948 1.00 0.00 28 THR A N 24
ATOM 21157 C CA . THR A 1 28 ? 42.466 44.381 55.078 1.00 0.00 28 THR A CA 24
ATOM 21158 C C . THR A 1 28 ? 42.556 45.410 53.889 1.00 0.00 28 THR A C 24
ATOM 21159 O O . THR A 1 28 ? 41.788 46.365 53.802 1.00 0.00 28 THR A O 24
ATOM 21170 N N . PHE A 1 29 ? 43.614 45.213 53.012 1.00 0.00 29 PHE A N 24
ATOM 21171 C CA . PHE A 1 29 ? 43.750 46.016 51.802 1.00 0.00 29 PHE A CA 24
ATOM 21172 C C . PHE A 1 29 ? 42.641 45.541 50.826 1.00 0.00 29 PHE A C 24
ATOM 21173 O O . PHE A 1 29 ? 41.758 46.303 50.440 1.00 0.00 29 PHE A O 24
ATOM 21190 N N . ASP A 1 30 ? 42.748 44.224 50.427 1.00 0.00 30 ASP A N 24
ATOM 21191 C CA . ASP A 1 30 ? 41.731 43.503 49.679 1.00 0.00 30 ASP A CA 24
ATOM 21192 C C . ASP A 1 30 ? 40.527 43.459 50.686 1.00 0.00 30 ASP A C 24
ATOM 21193 O O . ASP A 1 30 ? 40.556 42.793 51.716 1.00 0.00 30 ASP A O 24
ATOM 21202 N N . ASN A 1 31 ? 39.413 44.232 50.352 1.00 0.00 31 ASN A N 24
ATOM 21203 C CA . ASN A 1 31 ? 38.298 44.501 51.273 1.00 0.00 31 ASN A CA 24
ATOM 21204 C C . ASN A 1 31 ? 37.564 43.133 51.463 1.00 0.00 31 ASN A C 24
ATOM 21205 O O . ASN A 1 31 ? 36.761 42.732 50.620 1.00 0.00 31 ASN A O 24
ATOM 21216 N N . ILE A 1 32 ? 37.800 42.427 52.649 1.00 0.00 32 ILE A N 24
ATOM 21217 C CA . ILE A 1 32 ? 37.436 41.018 52.638 1.00 0.00 32 ILE A CA 24
ATOM 21218 C C . ILE A 1 32 ? 37.539 40.349 54.052 1.00 0.00 32 ILE A C 24
ATOM 21219 O O . ILE A 1 32 ? 38.257 40.825 54.932 1.00 0.00 32 ILE A O 24
ATOM 21235 N N . ILE A 1 33 ? 36.824 39.172 54.239 1.00 0.00 33 ILE A N 24
ATOM 21236 C CA . ILE A 1 33 ? 36.929 38.424 55.513 1.00 0.00 33 ILE A CA 24
ATOM 21237 C C . ILE A 1 33 ? 37.970 37.287 55.269 1.00 0.00 33 ILE A C 24
ATOM 21238 O O . ILE A 1 33 ? 37.802 36.394 54.439 1.00 0.00 33 ILE A O 24
ATOM 21254 N N . ARG A 1 34 ? 39.106 37.332 56.058 1.00 0.00 34 ARG A N 24
ATOM 21255 C CA . ARG A 1 34 ? 40.213 36.417 55.817 1.00 0.00 34 ARG A CA 24
ATOM 21256 C C . ARG A 1 34 ? 40.974 36.429 57.159 1.00 0.00 34 ARG A C 24
ATOM 21257 O O . ARG A 1 34 ? 41.917 37.175 57.417 1.00 0.00 34 ARG A O 24
ATOM 21278 N N . ARG A 1 35 ? 40.435 35.535 58.052 1.00 0.00 35 ARG A N 24
ATOM 21279 C CA . ARG A 1 35 ? 40.734 35.504 59.477 1.00 0.00 35 ARG A CA 24
ATOM 21280 C C . ARG A 1 35 ? 41.488 34.218 59.926 1.00 0.00 35 ARG A C 24
ATOM 21281 O O . ARG A 1 35 ? 42.069 33.528 59.091 1.00 0.00 35 ARG A O 24
ATOM 21302 N N . GLY A 1 36 ? 41.552 33.946 61.288 1.00 0.00 36 GLY A N 24
ATOM 21303 C CA . GLY A 1 36 ? 42.300 32.731 61.625 1.00 0.00 36 GLY A CA 24
ATOM 21304 C C . GLY A 1 36 ? 42.413 32.346 63.105 1.00 0.00 36 GLY A C 24
ATOM 21305 O O . GLY A 1 36 ? 41.836 32.986 63.975 1.00 0.00 36 GLY A O 24
ATOM 21309 N N . CYS A 1 37 ? 43.181 31.219 63.361 1.00 0.00 37 CYS A N 24
ATOM 21310 C CA . CYS A 1 37 ? 43.393 30.763 64.739 1.00 0.00 37 CYS A CA 24
ATOM 21311 C C . CYS A 1 37 ? 44.385 31.725 65.476 1.00 0.00 37 CYS A C 24
ATOM 21312 O O . CYS A 1 37 ? 45.472 32.052 65.004 1.00 0.00 37 CYS A O 24
ATOM 21319 N N . GLY A 1 38 ? 43.929 32.245 66.685 1.00 0.00 38 GLY A N 24
ATOM 21320 C CA . GLY A 1 38 ? 44.832 33.042 67.504 1.00 0.00 38 GLY A CA 24
ATOM 21321 C C . GLY A 1 38 ? 44.106 33.254 68.848 1.00 0.00 38 GLY A C 24
ATOM 21322 O O . GLY A 1 38 ? 44.337 32.541 69.820 1.00 0.00 38 GLY A O 24
ATOM 21326 N N . CYS A 1 39 ? 43.175 34.287 68.869 1.00 0.00 39 CYS A N 24
ATOM 21327 C CA . CYS A 1 39 ? 42.402 34.609 70.071 1.00 0.00 39 CYS A CA 24
ATOM 21328 C C . CYS A 1 39 ? 43.193 35.640 70.924 1.00 0.00 39 CYS A C 24
ATOM 21329 O O . CYS A 1 39 ? 42.964 36.848 70.910 1.00 0.00 39 CYS A O 24
ATOM 21336 N N . PHE A 1 40 ? 44.168 35.067 71.705 1.00 0.00 40 PHE A N 24
ATOM 21337 C CA . PHE A 1 40 ? 44.954 35.764 72.719 1.00 0.00 40 PHE A CA 24
ATOM 21338 C C . PHE A 1 40 ? 46.157 36.428 71.958 1.00 0.00 40 PHE A C 24
ATOM 21339 O O . PHE A 1 40 ? 47.280 35.934 71.966 1.00 0.00 40 PHE A O 24
ATOM 21356 N N . THR A 1 41 ? 45.880 37.633 71.309 1.00 0.00 41 THR A N 24
ATOM 21357 C CA . THR A 1 41 ? 46.890 38.337 70.485 1.00 0.00 41 THR A CA 24
ATOM 21358 C C . THR A 1 41 ? 47.776 39.265 71.405 1.00 0.00 41 THR A C 24
ATOM 21359 O O . THR A 1 41 ? 47.239 40.047 72.189 1.00 0.00 41 THR A O 24
ATOM 21370 N N . PRO A 1 42 ? 49.165 39.274 71.218 1.00 0.00 42 PRO A N 24
ATOM 21371 C CA . PRO A 1 42 ? 50.002 40.155 72.058 1.00 0.00 42 PRO A CA 24
ATOM 21372 C C . PRO A 1 42 ? 50.023 41.661 71.647 1.00 0.00 42 PRO A C 24
ATOM 21373 O O . PRO A 1 42 ? 49.274 42.123 70.790 1.00 0.00 42 PRO A O 24
ATOM 21384 N N . ARG A 1 43 ? 50.942 42.424 72.354 1.00 0.00 43 ARG A N 24
ATOM 21385 C CA . ARG A 1 43 ? 51.094 43.858 72.094 1.00 0.00 43 ARG A CA 24
ATOM 21386 C C . ARG A 1 43 ? 51.678 44.033 70.641 1.00 0.00 43 ARG A C 24
ATOM 21387 O O . ARG A 1 43 ? 52.741 43.518 70.295 1.00 0.00 43 ARG A O 24
ATOM 21408 N N . GLY A 1 44 ? 50.958 44.849 69.778 1.00 0.00 44 GLY A N 24
ATOM 21409 C CA . GLY A 1 44 ? 51.397 45.184 68.412 1.00 0.00 44 GLY A CA 24
ATOM 21410 C C . GLY A 1 44 ? 51.494 46.704 68.162 1.00 0.00 44 GLY A C 24
ATOM 21411 O O . GLY A 1 44 ? 51.047 47.507 68.978 1.00 0.00 44 GLY A O 24
ATOM 21415 N N . ASP A 1 45 ? 52.058 47.063 66.954 1.00 0.00 45 ASP A N 24
ATOM 21416 C CA . ASP A 1 45 ? 52.151 48.483 66.524 1.00 0.00 45 ASP A CA 24
ATOM 21417 C C . ASP A 1 45 ? 51.217 48.734 65.286 1.00 0.00 45 ASP A C 24
ATOM 21418 O O . ASP A 1 45 ? 51.412 49.626 64.463 1.00 0.00 45 ASP A O 24
ATOM 21427 N N . MET A 1 46 ? 50.099 47.932 65.267 1.00 0.00 46 MET A N 24
ATOM 21428 C CA . MET A 1 46 ? 48.980 47.995 64.357 1.00 0.00 46 MET A CA 24
ATOM 21429 C C . MET A 1 46 ? 47.789 47.290 65.124 1.00 0.00 46 MET A C 24
ATOM 21430 O O . MET A 1 46 ? 47.997 46.362 65.912 1.00 0.00 46 MET A O 24
ATOM 21444 N N . PRO A 1 47 ? 46.506 47.766 64.904 1.00 0.00 47 PRO A N 24
ATOM 21445 C CA . PRO A 1 47 ? 45.335 47.194 65.596 1.00 0.00 47 PRO A CA 24
ATOM 21446 C C . PRO A 1 47 ? 45.160 45.647 65.475 1.00 0.00 47 PRO A C 24
ATOM 21447 O O . PRO A 1 47 ? 45.627 44.988 64.550 1.00 0.00 47 PRO A O 24
ATOM 21458 N N . GLY A 1 48 ? 44.373 45.091 66.475 1.00 0.00 48 GLY A N 24
ATOM 21459 C CA . GLY A 1 48 ? 44.039 43.660 66.528 1.00 0.00 48 GLY A CA 24
ATOM 21460 C C . GLY A 1 48 ? 42.589 43.355 66.030 1.00 0.00 48 GLY A C 24
ATOM 21461 O O . GLY A 1 48 ? 41.731 44.233 65.969 1.00 0.00 48 GLY A O 24
ATOM 21465 N N . PRO A 1 49 ? 42.333 42.025 65.745 1.00 0.00 49 PRO A N 24
ATOM 21466 C CA . PRO A 1 49 ? 41.017 41.513 65.342 1.00 0.00 49 PRO A CA 24
ATOM 21467 C C . PRO A 1 49 ? 40.105 41.271 66.590 1.00 0.00 49 PRO A C 24
ATOM 21468 O O . PRO A 1 49 ? 40.549 41.341 67.735 1.00 0.00 49 PRO A O 24
ATOM 21479 N N . TYR A 1 50 ? 38.779 40.969 66.323 1.00 0.00 50 TYR A N 24
ATOM 21480 C CA . TYR A 1 50 ? 37.814 40.706 67.416 1.00 0.00 50 TYR A CA 24
ATOM 21481 C C . TYR A 1 50 ? 37.563 39.171 67.592 1.00 0.00 50 TYR A C 24
ATOM 21482 O O . TYR A 1 50 ? 37.730 38.403 66.650 1.00 0.00 50 TYR A O 24
ATOM 21500 N N . CYS A 1 51 ? 37.124 38.718 68.835 1.00 0.00 51 CYS A N 24
ATOM 21501 C CA . CYS A 1 51 ? 37.273 37.277 69.149 1.00 0.00 51 CYS A CA 24
ATOM 21502 C C . CYS A 1 51 ? 35.970 36.432 69.369 1.00 0.00 51 CYS A C 24
ATOM 21503 O O . CYS A 1 51 ? 34.953 36.865 69.899 1.00 0.00 51 CYS A O 24
ATOM 21510 N N . CYS A 1 52 ? 36.135 35.110 68.994 1.00 0.00 52 CYS A N 24
ATOM 21511 C CA . CYS A 1 52 ? 35.240 33.985 69.259 1.00 0.00 52 CYS A CA 24
ATOM 21512 C C . CYS A 1 52 ? 36.098 32.832 69.904 1.00 0.00 52 CYS A C 24
ATOM 21513 O O . CYS A 1 52 ? 37.288 32.698 69.628 1.00 0.00 52 CYS A O 24
ATOM 21520 N N . GLU A 1 53 ? 35.469 31.944 70.746 1.00 0.00 53 GLU A N 24
ATOM 21521 C CA . GLU A 1 53 ? 36.183 30.791 71.327 1.00 0.00 53 GLU A CA 24
ATOM 21522 C C . GLU A 1 53 ? 35.318 29.577 70.964 1.00 0.00 53 GLU A C 24
ATOM 21523 O O . GLU A 1 53 ? 34.726 28.916 71.816 1.00 0.00 53 GLU A O 24
ATOM 21536 N N . SER A 1 54 ? 35.291 29.270 69.619 1.00 0.00 54 SER A N 24
ATOM 21537 C CA . SER A 1 54 ? 34.433 28.186 69.205 1.00 0.00 54 SER A CA 24
ATOM 21538 C C . SER A 1 54 ? 34.836 27.677 67.794 1.00 0.00 54 SER A C 24
ATOM 21539 O O . SER A 1 54 ? 35.527 28.353 67.031 1.00 0.00 54 SER A O 24
ATOM 21547 N N . ASP A 1 55 ? 34.341 26.432 67.457 1.00 0.00 55 ASP A N 24
ATOM 21548 C CA . ASP A 1 55 ? 34.568 25.896 66.118 1.00 0.00 55 ASP A CA 24
ATOM 21549 C C . ASP A 1 55 ? 33.821 26.844 65.095 1.00 0.00 55 ASP A C 24
ATOM 21550 O O . ASP A 1 55 ? 32.634 27.143 65.225 1.00 0.00 55 ASP A O 24
ATOM 21559 N N . LYS A 1 56 ? 34.582 27.341 64.038 1.00 0.00 56 LYS A N 24
ATOM 21560 C CA . LYS A 1 56 ? 34.054 28.093 62.898 1.00 0.00 56 LYS A CA 24
ATOM 21561 C C . LYS A 1 56 ? 33.769 29.608 63.256 1.00 0.00 56 LYS A C 24
ATOM 21562 O O . LYS A 1 56 ? 34.617 30.466 63.025 1.00 0.00 56 LYS A O 24
ATOM 21581 N N . CYS A 1 57 ? 32.515 29.925 63.753 1.00 0.00 57 CYS A N 24
ATOM 21582 C CA . CYS A 1 57 ? 32.015 31.263 64.103 1.00 0.00 57 CYS A CA 24
ATOM 21583 C C . CYS A 1 57 ? 31.441 32.047 62.836 1.00 0.00 57 CYS A C 24
ATOM 21584 O O . CYS A 1 57 ? 31.531 33.272 62.809 1.00 0.00 57 CYS A O 24
ATOM 21591 N N . ASN A 1 58 ? 30.801 31.356 61.809 1.00 0.00 58 ASN A N 24
ATOM 21592 C CA . ASN A 1 58 ? 30.095 31.970 60.666 1.00 0.00 58 ASN A CA 24
ATOM 21593 C C . ASN A 1 58 ? 31.120 32.745 59.761 1.00 0.00 58 ASN A C 24
ATOM 21594 O O . ASN A 1 58 ? 31.086 33.973 59.709 1.00 0.00 58 ASN A O 24
ATOM 21605 N N . LEU A 1 59 ? 32.011 31.985 59.021 1.00 0.00 59 LEU A N 24
ATOM 21606 C CA . LEU A 1 59 ? 33.075 32.491 58.112 1.00 0.00 59 LEU A CA 24
ATOM 21607 C C . LEU A 1 59 ? 33.990 33.446 58.992 1.00 0.00 59 LEU A C 24
ATOM 21608 O O . LEU A 1 59 ? 34.037 34.647 58.706 1.00 0.00 59 LEU A O 24
ATOM 21625 N N . ARG A 1 1 ? 40.843 25.069 66.746 1.00 0.00 1 ARG A N 25
ATOM 21626 C CA . ARG A 1 1 ? 39.418 24.816 66.237 1.00 0.00 1 ARG A CA 25
ATOM 21627 C C . ARG A 1 1 ? 39.411 24.887 64.679 1.00 0.00 1 ARG A C 25
ATOM 21628 O O . ARG A 1 1 ? 40.443 25.150 64.069 1.00 0.00 1 ARG A O 25
ATOM 21651 N N . ILE A 1 2 ? 38.196 24.627 64.057 1.00 0.00 2 ILE A N 25
ATOM 21652 C CA . ILE A 1 2 ? 38.029 24.715 62.595 1.00 0.00 2 ILE A CA 25
ATOM 21653 C C . ILE A 1 2 ? 37.521 26.165 62.287 1.00 0.00 2 ILE A C 25
ATOM 21654 O O . ILE A 1 2 ? 36.443 26.597 62.697 1.00 0.00 2 ILE A O 25
ATOM 21670 N N . CYS A 1 3 ? 38.361 26.925 61.497 1.00 0.00 3 CYS A N 25
ATOM 21671 C CA . CYS A 1 3 ? 38.018 28.255 60.991 1.00 0.00 3 CYS A CA 25
ATOM 21672 C C . CYS A 1 3 ? 38.442 28.344 59.482 1.00 0.00 3 CYS A C 25
ATOM 21673 O O . CYS A 1 3 ? 39.274 27.557 59.033 1.00 0.00 3 CYS A O 25
ATOM 21680 N N . TYR A 1 4 ? 37.870 29.314 58.669 1.00 0.00 4 TYR A N 25
ATOM 21681 C CA . TYR A 1 4 ? 38.101 29.233 57.210 1.00 0.00 4 TYR A CA 25
ATOM 21682 C C . TYR A 1 4 ? 39.263 30.192 56.778 1.00 0.00 4 TYR A C 25
ATOM 21683 O O . TYR A 1 4 ? 39.293 31.347 57.198 1.00 0.00 4 TYR A O 25
ATOM 21701 N N . ASN A 1 5 ? 40.212 29.729 55.873 1.00 0.00 5 ASN A N 25
ATOM 21702 C CA . ASN A 1 5 ? 41.237 30.651 55.342 1.00 0.00 5 ASN A CA 25
ATOM 21703 C C . ASN A 1 5 ? 41.101 30.611 53.796 1.00 0.00 5 ASN A C 25
ATOM 21704 O O . ASN A 1 5 ? 42.064 30.438 53.055 1.00 0.00 5 ASN A O 25
ATOM 21715 N N . HIS A 1 6 ? 39.814 30.833 53.347 1.00 0.00 6 HIS A N 25
ATOM 21716 C CA . HIS A 1 6 ? 39.383 30.982 51.966 1.00 0.00 6 HIS A CA 25
ATOM 21717 C C . HIS A 1 6 ? 39.519 32.481 51.502 1.00 0.00 6 HIS A C 25
ATOM 21718 O O . HIS A 1 6 ? 40.081 33.311 52.212 1.00 0.00 6 HIS A O 25
ATOM 21733 N N . LEU A 1 7 ? 38.889 32.833 50.325 1.00 0.00 7 LEU A N 25
ATOM 21734 C CA . LEU A 1 7 ? 38.728 34.202 49.855 1.00 0.00 7 LEU A CA 25
ATOM 21735 C C . LEU A 1 7 ? 40.022 34.859 49.263 1.00 0.00 7 LEU A C 25
ATOM 21736 O O . LEU A 1 7 ? 41.023 34.201 48.995 1.00 0.00 7 LEU A O 25
ATOM 21752 N N . GLY A 1 8 ? 39.883 36.192 48.905 1.00 0.00 8 GLY A N 25
ATOM 21753 C CA . GLY A 1 8 ? 40.840 36.860 48.015 1.00 0.00 8 GLY A CA 25
ATOM 21754 C C . GLY A 1 8 ? 40.301 36.801 46.566 1.00 0.00 8 GLY A C 25
ATOM 21755 O O . GLY A 1 8 ? 40.427 37.758 45.809 1.00 0.00 8 GLY A O 25
ATOM 21759 N N . THR A 1 9 ? 39.733 35.594 46.191 1.00 0.00 9 THR A N 25
ATOM 21760 C CA . THR A 1 9 ? 39.235 35.262 44.864 1.00 0.00 9 THR A CA 25
ATOM 21761 C C . THR A 1 9 ? 38.600 33.839 44.961 1.00 0.00 9 THR A C 25
ATOM 21762 O O . THR A 1 9 ? 37.525 33.608 44.412 1.00 0.00 9 THR A O 25
ATOM 21773 N N . LYS A 1 10 ? 39.279 32.882 45.704 1.00 0.00 10 LYS A N 25
ATOM 21774 C CA . LYS A 1 10 ? 38.865 31.453 45.785 1.00 0.00 10 LYS A CA 25
ATOM 21775 C C . LYS A 1 10 ? 38.340 31.131 47.254 1.00 0.00 10 LYS A C 25
ATOM 21776 O O . LYS A 1 10 ? 39.176 30.991 48.138 1.00 0.00 10 LYS A O 25
ATOM 21795 N N . PRO A 1 11 ? 36.978 30.882 47.525 1.00 0.00 11 PRO A N 25
ATOM 21796 C CA . PRO A 1 11 ? 36.499 30.567 48.909 1.00 0.00 11 PRO A CA 25
ATOM 21797 C C . PRO A 1 11 ? 36.562 29.082 49.511 1.00 0.00 11 PRO A C 25
ATOM 21798 O O . PRO A 1 11 ? 36.176 28.996 50.679 1.00 0.00 11 PRO A O 25
ATOM 21809 N N . PRO A 1 12 ? 37.179 27.977 48.904 1.00 0.00 12 PRO A N 25
ATOM 21810 C CA . PRO A 1 12 ? 37.056 26.639 49.551 1.00 0.00 12 PRO A CA 25
ATOM 21811 C C . PRO A 1 12 ? 37.992 26.080 50.685 1.00 0.00 12 PRO A C 25
ATOM 21812 O O . PRO A 1 12 ? 37.510 25.162 51.354 1.00 0.00 12 PRO A O 25
ATOM 21823 N N . THR A 1 13 ? 39.306 26.494 50.916 1.00 0.00 13 THR A N 25
ATOM 21824 C CA . THR A 1 13 ? 40.086 25.795 51.964 1.00 0.00 13 THR A CA 25
ATOM 21825 C C . THR A 1 13 ? 39.727 26.261 53.412 1.00 0.00 13 THR A C 25
ATOM 21826 O O . THR A 1 13 ? 39.567 27.432 53.753 1.00 0.00 13 THR A O 25
ATOM 21837 N N . THR A 1 14 ? 39.728 25.217 54.311 1.00 0.00 14 THR A N 25
ATOM 21838 C CA . THR A 1 14 ? 39.379 25.307 55.728 1.00 0.00 14 THR A CA 25
ATOM 21839 C C . THR A 1 14 ? 40.554 24.752 56.579 1.00 0.00 14 THR A C 25
ATOM 21840 O O . THR A 1 14 ? 41.280 23.833 56.206 1.00 0.00 14 THR A O 25
ATOM 21851 N N . GLU A 1 15 ? 40.700 25.378 57.799 1.00 0.00 15 GLU A N 25
ATOM 21852 C CA . GLU A 1 15 ? 41.936 25.272 58.592 1.00 0.00 15 GLU A CA 25
ATOM 21853 C C . GLU A 1 15 ? 41.570 24.598 59.951 1.00 0.00 15 GLU A C 25
ATOM 21854 O O . GLU A 1 15 ? 41.067 25.218 60.885 1.00 0.00 15 GLU A O 25
ATOM 21867 N N . THR A 1 16 ? 41.852 23.242 60.034 1.00 0.00 16 THR A N 25
ATOM 21868 C CA . THR A 1 16 ? 41.599 22.420 61.237 1.00 0.00 16 THR A CA 25
ATOM 21869 C C . THR A 1 16 ? 42.911 22.597 62.069 1.00 0.00 16 THR A C 25
ATOM 21870 O O . THR A 1 16 ? 43.895 21.884 61.877 1.00 0.00 16 THR A O 25
ATOM 21881 N N . CYS A 1 17 ? 42.905 23.594 63.038 1.00 0.00 17 CYS A N 25
ATOM 21882 C CA . CYS A 1 17 ? 44.155 24.031 63.697 1.00 0.00 17 CYS A CA 25
ATOM 21883 C C . CYS A 1 17 ? 44.162 23.787 65.237 1.00 0.00 17 CYS A C 25
ATOM 21884 O O . CYS A 1 17 ? 43.147 23.823 65.932 1.00 0.00 17 CYS A O 25
ATOM 21891 N N . GLN A 1 18 ? 45.438 23.606 65.732 1.00 0.00 18 GLN A N 25
ATOM 21892 C CA . GLN A 1 18 ? 45.771 23.278 67.118 1.00 0.00 18 GLN A CA 25
ATOM 21893 C C . GLN A 1 18 ? 45.920 24.537 68.016 1.00 0.00 18 GLN A C 25
ATOM 21894 O O . GLN A 1 18 ? 45.829 24.386 69.236 1.00 0.00 18 GLN A O 25
ATOM 21908 N N . GLU A 1 19 ? 46.167 25.795 67.461 1.00 0.00 19 GLU A N 25
ATOM 21909 C CA . GLU A 1 19 ? 46.023 26.964 68.341 1.00 0.00 19 GLU A CA 25
ATOM 21910 C C . GLU A 1 19 ? 44.497 27.014 68.719 1.00 0.00 19 GLU A C 25
ATOM 21911 O O . GLU A 1 19 ? 43.621 26.879 67.866 1.00 0.00 19 GLU A O 25
ATOM 21924 N N . ASP A 1 20 ? 44.209 27.260 70.052 1.00 0.00 20 ASP A N 25
ATOM 21925 C CA . ASP A 1 20 ? 42.887 27.226 70.693 1.00 0.00 20 ASP A CA 25
ATOM 21926 C C . ASP A 1 20 ? 41.995 28.510 70.486 1.00 0.00 20 ASP A C 25
ATOM 21927 O O . ASP A 1 20 ? 40.950 28.634 71.132 1.00 0.00 20 ASP A O 25
ATOM 21936 N N . SER A 1 21 ? 42.435 29.517 69.654 1.00 0.00 21 SER A N 25
ATOM 21937 C CA . SER A 1 21 ? 41.713 30.766 69.437 1.00 0.00 21 SER A CA 25
ATOM 21938 C C . SER A 1 21 ? 41.956 31.092 67.942 1.00 0.00 21 SER A C 25
ATOM 21939 O O . SER A 1 21 ? 43.080 31.088 67.428 1.00 0.00 21 SER A O 25
ATOM 21947 N N . CYS A 1 22 ? 40.822 31.395 67.221 1.00 0.00 22 CYS A N 25
ATOM 21948 C CA . CYS A 1 22 ? 40.932 31.838 65.848 1.00 0.00 22 CYS A CA 25
ATOM 21949 C C . CYS A 1 22 ? 40.180 33.174 65.709 1.00 0.00 22 CYS A C 25
ATOM 21950 O O . CYS A 1 22 ? 39.134 33.439 66.299 1.00 0.00 22 CYS A O 25
ATOM 21957 N N . TYR A 1 23 ? 40.781 34.046 64.841 1.00 0.00 23 TYR A N 25
ATOM 21958 C CA . TYR A 1 23 ? 40.369 35.438 64.773 1.00 0.00 23 TYR A CA 25
ATOM 21959 C C . TYR A 1 23 ? 39.778 35.827 63.409 1.00 0.00 23 TYR A C 25
ATOM 21960 O O . TYR A 1 23 ? 39.906 35.128 62.404 1.00 0.00 23 TYR A O 25
ATOM 21978 N N . LYS A 1 24 ? 39.120 37.036 63.464 1.00 0.00 24 LYS A N 25
ATOM 21979 C CA . LYS A 1 24 ? 38.484 37.699 62.326 1.00 0.00 24 LYS A CA 25
ATOM 21980 C C . LYS A 1 24 ? 39.533 38.803 61.901 1.00 0.00 24 LYS A C 25
ATOM 21981 O O . LYS A 1 24 ? 39.837 39.752 62.623 1.00 0.00 24 LYS A O 25
ATOM 22000 N N . ASN A 1 25 ? 40.092 38.646 60.647 1.00 0.00 25 ASN A N 25
ATOM 22001 C CA . ASN A 1 25 ? 41.085 39.543 60.020 1.00 0.00 25 ASN A CA 25
ATOM 22002 C C . ASN A 1 25 ? 40.284 40.097 58.786 1.00 0.00 25 ASN A C 25
ATOM 22003 O O . ASN A 1 25 ? 39.867 39.356 57.893 1.00 0.00 25 ASN A O 25
ATOM 22014 N N . ILE A 1 26 ? 40.108 41.482 58.773 1.00 0.00 26 ILE A N 25
ATOM 22015 C CA . ILE A 1 26 ? 38.929 42.098 58.110 1.00 0.00 26 ILE A CA 25
ATOM 22016 C C . ILE A 1 26 ? 39.239 43.243 57.086 1.00 0.00 26 ILE A C 25
ATOM 22017 O O . ILE A 1 26 ? 38.438 43.551 56.208 1.00 0.00 26 ILE A O 25
ATOM 22033 N N . TRP A 1 27 ? 40.433 43.895 57.284 1.00 0.00 27 TRP A N 25
ATOM 22034 C CA . TRP A 1 27 ? 41.163 44.895 56.509 1.00 0.00 27 TRP A CA 25
ATOM 22035 C C . TRP A 1 27 ? 41.773 44.143 55.245 1.00 0.00 27 TRP A C 25
ATOM 22036 O O . TRP A 1 27 ? 41.045 43.727 54.349 1.00 0.00 27 TRP A O 25
ATOM 22057 N N . THR A 1 28 ? 43.158 43.974 55.184 1.00 0.00 28 THR A N 25
ATOM 22058 C CA . THR A 1 28 ? 43.892 43.380 54.050 1.00 0.00 28 THR A CA 25
ATOM 22059 C C . THR A 1 28 ? 43.959 44.416 52.865 1.00 0.00 28 THR A C 25
ATOM 22060 O O . THR A 1 28 ? 43.088 45.271 52.709 1.00 0.00 28 THR A O 25
ATOM 22071 N N . PHE A 1 29 ? 45.049 44.330 52.003 1.00 0.00 29 PHE A N 25
ATOM 22072 C CA . PHE A 1 29 ? 45.137 45.260 50.866 1.00 0.00 29 PHE A CA 25
ATOM 22073 C C . PHE A 1 29 ? 43.910 44.999 49.945 1.00 0.00 29 PHE A C 25
ATOM 22074 O O . PHE A 1 29 ? 43.176 45.923 49.598 1.00 0.00 29 PHE A O 25
ATOM 22091 N N . ASP A 1 30 ? 43.749 43.695 49.517 1.00 0.00 30 ASP A N 25
ATOM 22092 C CA . ASP A 1 30 ? 42.563 43.171 48.859 1.00 0.00 30 ASP A CA 25
ATOM 22093 C C . ASP A 1 30 ? 41.486 43.232 49.994 1.00 0.00 30 ASP A C 25
ATOM 22094 O O . ASP A 1 30 ? 41.459 42.346 50.843 1.00 0.00 30 ASP A O 25
ATOM 22103 N N . ASN A 1 31 ? 40.550 44.275 50.023 1.00 0.00 31 ASN A N 25
ATOM 22104 C CA . ASN A 1 31 ? 39.676 44.416 51.204 1.00 0.00 31 ASN A CA 25
ATOM 22105 C C . ASN A 1 31 ? 38.802 43.109 51.257 1.00 0.00 31 ASN A C 25
ATOM 22106 O O . ASN A 1 31 ? 37.978 42.834 50.384 1.00 0.00 31 ASN A O 25
ATOM 22117 N N . ILE A 1 32 ? 38.990 42.282 52.363 1.00 0.00 32 ILE A N 25
ATOM 22118 C CA . ILE A 1 32 ? 38.405 40.949 52.382 1.00 0.00 32 ILE A CA 25
ATOM 22119 C C . ILE A 1 32 ? 38.497 40.342 53.822 1.00 0.00 32 ILE A C 25
ATOM 22120 O O . ILE A 1 32 ? 39.364 40.694 54.623 1.00 0.00 32 ILE A O 25
ATOM 22136 N N . ILE A 1 33 ? 37.566 39.358 54.125 1.00 0.00 33 ILE A N 25
ATOM 22137 C CA . ILE A 1 33 ? 37.683 38.571 55.366 1.00 0.00 33 ILE A CA 25
ATOM 22138 C C . ILE A 1 33 ? 38.431 37.273 54.922 1.00 0.00 33 ILE A C 25
ATOM 22139 O O . ILE A 1 33 ? 37.932 36.429 54.179 1.00 0.00 33 ILE A O 25
ATOM 22155 N N . ARG A 1 34 ? 39.712 37.129 55.417 1.00 0.00 34 ARG A N 25
ATOM 22156 C CA . ARG A 1 34 ? 40.571 35.991 55.061 1.00 0.00 34 ARG A CA 25
ATOM 22157 C C . ARG A 1 34 ? 41.388 35.832 56.361 1.00 0.00 34 ARG A C 25
ATOM 22158 O O . ARG A 1 34 ? 42.267 36.624 56.703 1.00 0.00 34 ARG A O 25
ATOM 22179 N N . ARG A 1 35 ? 41.007 34.751 57.142 1.00 0.00 35 ARG A N 25
ATOM 22180 C CA . ARG A 1 35 ? 41.329 34.758 58.558 1.00 0.00 35 ARG A CA 25
ATOM 22181 C C . ARG A 1 35 ? 41.737 33.390 59.153 1.00 0.00 35 ARG A C 25
ATOM 22182 O O . ARG A 1 35 ? 41.882 32.419 58.414 1.00 0.00 35 ARG A O 25
ATOM 22203 N N . GLY A 1 36 ? 42.029 33.351 60.518 1.00 0.00 36 GLY A N 25
ATOM 22204 C CA . GLY A 1 36 ? 42.584 32.061 60.935 1.00 0.00 36 GLY A CA 25
ATOM 22205 C C . GLY A 1 36 ? 43.084 31.893 62.373 1.00 0.00 36 GLY A C 25
ATOM 22206 O O . GLY A 1 36 ? 42.896 32.742 63.235 1.00 0.00 36 GLY A O 25
ATOM 22210 N N . CYS A 1 37 ? 43.726 30.686 62.593 1.00 0.00 37 CYS A N 25
ATOM 22211 C CA . CYS A 1 37 ? 44.220 30.296 63.913 1.00 0.00 37 CYS A CA 25
ATOM 22212 C C . CYS A 1 37 ? 45.534 31.085 64.238 1.00 0.00 37 CYS A C 25
ATOM 22213 O O . CYS A 1 37 ? 46.582 30.957 63.608 1.00 0.00 37 CYS A O 25
ATOM 22220 N N . GLY A 1 38 ? 45.425 31.985 65.291 1.00 0.00 38 GLY A N 25
ATOM 22221 C CA . GLY A 1 38 ? 46.609 32.662 65.812 1.00 0.00 38 GLY A CA 25
ATOM 22222 C C . GLY A 1 38 ? 46.140 33.273 67.167 1.00 0.00 38 GLY A C 25
ATOM 22223 O O . GLY A 1 38 ? 45.788 32.557 68.104 1.00 0.00 38 GLY A O 25
ATOM 22227 N N . CYS A 1 39 ? 46.090 34.659 67.262 1.00 0.00 39 CYS A N 25
ATOM 22228 C CA . CYS A 1 39 ? 45.524 35.284 68.456 1.00 0.00 39 CYS A CA 25
ATOM 22229 C C . CYS A 1 39 ? 46.345 35.054 69.761 1.00 0.00 39 CYS A C 25
ATOM 22230 O O . CYS A 1 39 ? 47.565 34.915 69.763 1.00 0.00 39 CYS A O 25
ATOM 22237 N N . PHE A 1 40 ? 45.581 35.129 70.917 1.00 0.00 40 PHE A N 25
ATOM 22238 C CA . PHE A 1 40 ? 46.149 35.032 72.260 1.00 0.00 40 PHE A CA 25
ATOM 22239 C C . PHE A 1 40 ? 47.017 36.333 72.485 1.00 0.00 40 PHE A C 25
ATOM 22240 O O . PHE A 1 40 ? 48.145 36.254 72.963 1.00 0.00 40 PHE A O 25
ATOM 22257 N N . THR A 1 41 ? 46.413 37.554 72.186 1.00 0.00 41 THR A N 25
ATOM 22258 C CA . THR A 1 41 ? 47.079 38.881 72.289 1.00 0.00 41 THR A CA 25
ATOM 22259 C C . THR A 1 41 ? 46.218 39.847 73.198 1.00 0.00 41 THR A C 25
ATOM 22260 O O . THR A 1 41 ? 44.996 39.898 73.067 1.00 0.00 41 THR A O 25
ATOM 22271 N N . PRO A 1 42 ? 46.893 40.712 74.061 1.00 0.00 42 PRO A N 25
ATOM 22272 C CA . PRO A 1 42 ? 46.189 41.726 74.862 1.00 0.00 42 PRO A CA 25
ATOM 22273 C C . PRO A 1 42 ? 46.176 43.098 74.101 1.00 0.00 42 PRO A C 25
ATOM 22274 O O . PRO A 1 42 ? 46.713 43.220 72.999 1.00 0.00 42 PRO A O 25
ATOM 22285 N N . ARG A 1 43 ? 45.527 44.154 74.733 1.00 0.00 43 ARG A N 25
ATOM 22286 C CA . ARG A 1 43 ? 45.491 45.499 74.108 1.00 0.00 43 ARG A CA 25
ATOM 22287 C C . ARG A 1 43 ? 46.711 46.240 74.746 1.00 0.00 43 ARG A C 25
ATOM 22288 O O . ARG A 1 43 ? 46.572 46.992 75.708 1.00 0.00 43 ARG A O 25
ATOM 22309 N N . GLY A 1 44 ? 47.954 45.997 74.175 1.00 0.00 44 GLY A N 25
ATOM 22310 C CA . GLY A 1 44 ? 49.163 46.755 74.558 1.00 0.00 44 GLY A CA 25
ATOM 22311 C C . GLY A 1 44 ? 49.535 47.810 73.470 1.00 0.00 44 GLY A C 25
ATOM 22312 O O . GLY A 1 44 ? 50.702 48.176 73.356 1.00 0.00 44 GLY A O 25
ATOM 22316 N N . ASP A 1 45 ? 48.517 48.290 72.668 1.00 0.00 45 ASP A N 25
ATOM 22317 C CA . ASP A 1 45 ? 48.624 49.220 71.538 1.00 0.00 45 ASP A CA 25
ATOM 22318 C C . ASP A 1 45 ? 49.267 48.538 70.277 1.00 0.00 45 ASP A C 25
ATOM 22319 O O . ASP A 1 45 ? 49.782 49.192 69.371 1.00 0.00 45 ASP A O 25
ATOM 22328 N N . MET A 1 46 ? 49.092 47.167 70.180 1.00 0.00 46 MET A N 25
ATOM 22329 C CA . MET A 1 46 ? 49.405 46.386 68.981 1.00 0.00 46 MET A CA 25
ATOM 22330 C C . MET A 1 46 ? 48.071 46.311 68.145 1.00 0.00 46 MET A C 25
ATOM 22331 O O . MET A 1 46 ? 47.015 45.989 68.693 1.00 0.00 46 MET A O 25
ATOM 22345 N N . PRO A 1 47 ? 48.133 46.537 66.765 1.00 0.00 47 PRO A N 25
ATOM 22346 C CA . PRO A 1 47 ? 46.929 46.448 65.916 1.00 0.00 47 PRO A CA 25
ATOM 22347 C C . PRO A 1 47 ? 46.726 44.932 65.604 1.00 0.00 47 PRO A C 25
ATOM 22348 O O . PRO A 1 47 ? 47.054 44.422 64.535 1.00 0.00 47 PRO A O 25
ATOM 22359 N N . GLY A 1 48 ? 46.137 44.205 66.623 1.00 0.00 48 GLY A N 25
ATOM 22360 C CA . GLY A 1 48 ? 45.817 42.789 66.494 1.00 0.00 48 GLY A CA 25
ATOM 22361 C C . GLY A 1 48 ? 44.369 42.622 65.955 1.00 0.00 48 GLY A C 25
ATOM 22362 O O . GLY A 1 48 ? 43.473 43.418 66.234 1.00 0.00 48 GLY A O 25
ATOM 22366 N N . PRO A 1 49 ? 44.144 41.458 65.244 1.00 0.00 49 PRO A N 25
ATOM 22367 C CA . PRO A 1 49 ? 42.800 41.025 64.853 1.00 0.00 49 PRO A CA 25
ATOM 22368 C C . PRO A 1 49 ? 41.820 40.915 66.046 1.00 0.00 49 PRO A C 25
ATOM 22369 O O . PRO A 1 49 ? 42.203 40.889 67.215 1.00 0.00 49 PRO A O 25
ATOM 22380 N N . TYR A 1 50 ? 40.498 40.778 65.677 1.00 0.00 50 TYR A N 25
ATOM 22381 C CA . TYR A 1 50 ? 39.473 40.599 66.726 1.00 0.00 50 TYR A CA 25
ATOM 22382 C C . TYR A 1 50 ? 39.530 39.047 67.003 1.00 0.00 50 TYR A C 25
ATOM 22383 O O . TYR A 1 50 ? 39.263 38.235 66.117 1.00 0.00 50 TYR A O 25
ATOM 22401 N N . CYS A 1 51 ? 39.827 38.611 68.297 1.00 0.00 51 CYS A N 25
ATOM 22402 C CA . CYS A 1 51 ? 40.190 37.189 68.539 1.00 0.00 51 CYS A CA 25
ATOM 22403 C C . CYS A 1 51 ? 39.043 36.441 69.314 1.00 0.00 51 CYS A C 25
ATOM 22404 O O . CYS A 1 51 ? 38.488 36.922 70.299 1.00 0.00 51 CYS A O 25
ATOM 22411 N N . CYS A 1 52 ? 38.704 35.186 68.821 1.00 0.00 52 CYS A N 25
ATOM 22412 C CA . CYS A 1 52 ? 37.558 34.392 69.311 1.00 0.00 52 CYS A CA 25
ATOM 22413 C C . CYS A 1 52 ? 37.964 32.953 69.759 1.00 0.00 52 CYS A C 25
ATOM 22414 O O . CYS A 1 52 ? 38.960 32.406 69.296 1.00 0.00 52 CYS A O 25
ATOM 22421 N N . GLU A 1 53 ? 37.107 32.310 70.629 1.00 0.00 53 GLU A N 25
ATOM 22422 C CA . GLU A 1 53 ? 37.427 30.986 71.206 1.00 0.00 53 GLU A CA 25
ATOM 22423 C C . GLU A 1 53 ? 36.271 29.946 71.009 1.00 0.00 53 GLU A C 25
ATOM 22424 O O . GLU A 1 53 ? 36.054 29.077 71.853 1.00 0.00 53 GLU A O 25
ATOM 22437 N N . SER A 1 54 ? 35.626 29.958 69.786 1.00 0.00 54 SER A N 25
ATOM 22438 C CA . SER A 1 54 ? 34.425 29.133 69.500 1.00 0.00 54 SER A CA 25
ATOM 22439 C C . SER A 1 54 ? 34.517 28.354 68.138 1.00 0.00 54 SER A C 25
ATOM 22440 O O . SER A 1 54 ? 35.321 28.706 67.277 1.00 0.00 54 SER A O 25
ATOM 22448 N N . ASP A 1 55 ? 33.669 27.256 67.965 1.00 0.00 55 ASP A N 25
ATOM 22449 C CA . ASP A 1 55 ? 33.636 26.571 66.654 1.00 0.00 55 ASP A CA 25
ATOM 22450 C C . ASP A 1 55 ? 32.941 27.544 65.636 1.00 0.00 55 ASP A C 25
ATOM 22451 O O . ASP A 1 55 ? 31.890 28.127 65.897 1.00 0.00 55 ASP A O 25
ATOM 22460 N N . LYS A 1 56 ? 33.597 27.701 64.420 1.00 0.00 56 LYS A N 25
ATOM 22461 C CA . LYS A 1 56 ? 33.195 28.579 63.325 1.00 0.00 56 LYS A CA 25
ATOM 22462 C C . LYS A 1 56 ? 33.529 30.031 63.766 1.00 0.00 56 LYS A C 25
ATOM 22463 O O . LYS A 1 56 ? 34.412 30.666 63.195 1.00 0.00 56 LYS A O 25
ATOM 22482 N N . CYS A 1 57 ? 32.785 30.535 64.808 1.00 0.00 57 CYS A N 25
ATOM 22483 C CA . CYS A 1 57 ? 32.915 31.847 65.417 1.00 0.00 57 CYS A CA 25
ATOM 22484 C C . CYS A 1 57 ? 32.186 32.865 64.490 1.00 0.00 57 CYS A C 25
ATOM 22485 O O . CYS A 1 57 ? 32.762 33.858 64.049 1.00 0.00 57 CYS A O 25
ATOM 22492 N N . ASN A 1 58 ? 30.838 32.601 64.265 1.00 0.00 58 ASN A N 25
ATOM 22493 C CA . ASN A 1 58 ? 29.916 33.613 63.746 1.00 0.00 58 ASN A CA 25
ATOM 22494 C C . ASN A 1 58 ? 30.369 33.956 62.289 1.00 0.00 58 ASN A C 25
ATOM 22495 O O . ASN A 1 58 ? 30.790 35.079 62.014 1.00 0.00 58 ASN A O 25
ATOM 22506 N N . LEU A 1 59 ? 30.245 32.937 61.359 1.00 0.00 59 LEU A N 25
ATOM 22507 C CA . LEU A 1 59 ? 30.691 32.990 59.953 1.00 0.00 59 LEU A CA 25
ATOM 22508 C C . LEU A 1 59 ? 32.275 33.011 60.061 1.00 0.00 59 LEU A C 25
ATOM 22509 O O . LEU A 1 59 ? 32.889 34.073 59.884 1.00 0.00 59 LEU A O 25
ATOM 22526 N N . ARG A 1 1 ? 40.864 25.519 67.493 1.00 0.00 1 ARG A N 26
ATOM 22527 C CA . ARG A 1 1 ? 39.628 25.069 66.700 1.00 0.00 1 ARG A CA 26
ATOM 22528 C C . ARG A 1 1 ? 39.794 25.499 65.208 1.00 0.00 1 ARG A C 26
ATOM 22529 O O . ARG A 1 1 ? 40.839 26.026 64.835 1.00 0.00 1 ARG A O 26
ATOM 22552 N N . ILE A 1 2 ? 38.739 25.208 64.351 1.00 0.00 2 ILE A N 26
ATOM 22553 C CA . ILE A 1 2 ? 38.854 25.418 62.889 1.00 0.00 2 ILE A CA 26
ATOM 22554 C C . ILE A 1 2 ? 38.267 26.835 62.522 1.00 0.00 2 ILE A C 26
ATOM 22555 O O . ILE A 1 2 ? 37.091 27.137 62.729 1.00 0.00 2 ILE A O 26
ATOM 22571 N N . CYS A 1 3 ? 39.144 27.716 61.901 1.00 0.00 3 CYS A N 26
ATOM 22572 C CA . CYS A 1 3 ? 38.741 29.049 61.416 1.00 0.00 3 CYS A CA 26
ATOM 22573 C C . CYS A 1 3 ? 39.506 29.284 60.036 1.00 0.00 3 CYS A C 26
ATOM 22574 O O . CYS A 1 3 ? 40.645 28.842 59.898 1.00 0.00 3 CYS A O 26
ATOM 22581 N N . TYR A 1 4 ? 38.893 29.963 58.971 1.00 0.00 4 TYR A N 26
ATOM 22582 C CA . TYR A 1 4 ? 39.449 29.769 57.606 1.00 0.00 4 TYR A CA 26
ATOM 22583 C C . TYR A 1 4 ? 40.521 30.815 57.135 1.00 0.00 4 TYR A C 26
ATOM 22584 O O . TYR A 1 4 ? 40.426 31.996 57.452 1.00 0.00 4 TYR A O 26
ATOM 22602 N N . ASN A 1 5 ? 41.480 30.359 56.235 1.00 0.00 5 ASN A N 26
ATOM 22603 C CA . ASN A 1 5 ? 42.519 31.242 55.650 1.00 0.00 5 ASN A CA 26
ATOM 22604 C C . ASN A 1 5 ? 42.347 31.283 54.095 1.00 0.00 5 ASN A C 26
ATOM 22605 O O . ASN A 1 5 ? 43.266 31.645 53.362 1.00 0.00 5 ASN A O 26
ATOM 22616 N N . HIS A 1 6 ? 41.112 30.929 53.586 1.00 0.00 6 HIS A N 26
ATOM 22617 C CA . HIS A 1 6 ? 40.747 30.863 52.187 1.00 0.00 6 HIS A CA 26
ATOM 22618 C C . HIS A 1 6 ? 40.493 32.296 51.613 1.00 0.00 6 HIS A C 26
ATOM 22619 O O . HIS A 1 6 ? 40.956 33.302 52.145 1.00 0.00 6 HIS A O 26
ATOM 22634 N N . LEU A 1 7 ? 39.636 32.375 50.535 1.00 0.00 7 LEU A N 26
ATOM 22635 C CA . LEU A 1 7 ? 39.195 33.645 50.005 1.00 0.00 7 LEU A CA 26
ATOM 22636 C C . LEU A 1 7 ? 40.381 34.421 49.339 1.00 0.00 7 LEU A C 26
ATOM 22637 O O . LEU A 1 7 ? 41.397 33.849 48.944 1.00 0.00 7 LEU A O 26
ATOM 22653 N N . GLY A 1 8 ? 40.139 35.754 49.072 1.00 0.00 8 GLY A N 26
ATOM 22654 C CA . GLY A 1 8 ? 41.021 36.533 48.189 1.00 0.00 8 GLY A CA 26
ATOM 22655 C C . GLY A 1 8 ? 40.449 36.354 46.773 1.00 0.00 8 GLY A C 26
ATOM 22656 O O . GLY A 1 8 ? 40.083 37.301 46.088 1.00 0.00 8 GLY A O 26
ATOM 22660 N N . THR A 1 9 ? 40.414 35.039 46.352 1.00 0.00 9 THR A N 26
ATOM 22661 C CA . THR A 1 9 ? 39.741 34.591 45.138 1.00 0.00 9 THR A CA 26
ATOM 22662 C C . THR A 1 9 ? 39.373 33.087 45.335 1.00 0.00 9 THR A C 26
ATOM 22663 O O . THR A 1 9 ? 38.307 32.649 44.909 1.00 0.00 9 THR A O 26
ATOM 22674 N N . LYS A 1 10 ? 40.290 32.289 46.005 1.00 0.00 10 LYS A N 26
ATOM 22675 C CA . LYS A 1 10 ? 40.177 30.816 46.143 1.00 0.00 10 LYS A CA 26
ATOM 22676 C C . LYS A 1 10 ? 39.614 30.464 47.585 1.00 0.00 10 LYS A C 26
ATOM 22677 O O . LYS A 1 10 ? 40.381 30.548 48.538 1.00 0.00 10 LYS A O 26
ATOM 22696 N N . PRO A 1 11 ? 38.327 29.943 47.767 1.00 0.00 11 PRO A N 26
ATOM 22697 C CA . PRO A 1 11 ? 37.797 29.606 49.115 1.00 0.00 11 PRO A CA 26
ATOM 22698 C C . PRO A 1 11 ? 38.137 28.178 49.739 1.00 0.00 11 PRO A C 26
ATOM 22699 O O . PRO A 1 11 ? 37.687 27.986 50.870 1.00 0.00 11 PRO A O 26
ATOM 22710 N N . PRO A 1 12 ? 39.033 27.251 49.185 1.00 0.00 12 PRO A N 26
ATOM 22711 C CA . PRO A 1 12 ? 39.185 25.916 49.808 1.00 0.00 12 PRO A CA 26
ATOM 22712 C C . PRO A 1 12 ? 40.028 25.624 51.096 1.00 0.00 12 PRO A C 26
ATOM 22713 O O . PRO A 1 12 ? 39.711 24.593 51.697 1.00 0.00 12 PRO A O 26
ATOM 22724 N N . THR A 1 13 ? 41.104 26.393 51.536 1.00 0.00 13 THR A N 26
ATOM 22725 C CA . THR A 1 13 ? 41.881 25.949 52.716 1.00 0.00 13 THR A CA 26
ATOM 22726 C C . THR A 1 13 ? 41.431 26.641 54.038 1.00 0.00 13 THR A C 26
ATOM 22727 O O . THR A 1 13 ? 41.221 27.848 54.150 1.00 0.00 13 THR A O 26
ATOM 22738 N N . THR A 1 14 ? 41.385 25.787 55.121 1.00 0.00 14 THR A N 26
ATOM 22739 C CA . THR A 1 14 ? 40.971 26.216 56.454 1.00 0.00 14 THR A CA 26
ATOM 22740 C C . THR A 1 14 ? 42.075 25.859 57.490 1.00 0.00 14 THR A C 26
ATOM 22741 O O . THR A 1 14 ? 42.770 24.850 57.370 1.00 0.00 14 THR A O 26
ATOM 22752 N N . GLU A 1 15 ? 42.233 26.738 58.550 1.00 0.00 15 GLU A N 26
ATOM 22753 C CA . GLU A 1 15 ? 43.302 26.517 59.537 1.00 0.00 15 GLU A CA 26
ATOM 22754 C C . GLU A 1 15 ? 42.682 25.578 60.618 1.00 0.00 15 GLU A C 26
ATOM 22755 O O . GLU A 1 15 ? 41.967 26.017 61.519 1.00 0.00 15 GLU A O 26
ATOM 22768 N N . THR A 1 16 ? 42.988 24.225 60.505 1.00 0.00 16 THR A N 26
ATOM 22769 C CA . THR A 1 16 ? 42.602 23.248 61.543 1.00 0.00 16 THR A CA 26
ATOM 22770 C C . THR A 1 16 ? 43.692 23.496 62.630 1.00 0.00 16 THR A C 26
ATOM 22771 O O . THR A 1 16 ? 44.824 23.025 62.516 1.00 0.00 16 THR A O 26
ATOM 22782 N N . CYS A 1 17 ? 43.318 24.249 63.739 1.00 0.00 17 CYS A N 26
ATOM 22783 C CA . CYS A 1 17 ? 44.364 24.774 64.633 1.00 0.00 17 CYS A CA 26
ATOM 22784 C C . CYS A 1 17 ? 44.166 24.419 66.139 1.00 0.00 17 CYS A C 26
ATOM 22785 O O . CYS A 1 17 ? 43.068 24.329 66.683 1.00 0.00 17 CYS A O 26
ATOM 22792 N N . GLN A 1 18 ? 45.370 24.315 66.806 1.00 0.00 18 GLN A N 26
ATOM 22793 C CA . GLN A 1 18 ? 45.551 23.987 68.221 1.00 0.00 18 GLN A CA 26
ATOM 22794 C C . GLN A 1 18 ? 45.543 25.260 69.121 1.00 0.00 18 GLN A C 26
ATOM 22795 O O . GLN A 1 18 ? 45.444 25.131 70.342 1.00 0.00 18 GLN A O 26
ATOM 22809 N N . GLU A 1 19 ? 45.694 26.516 68.539 1.00 0.00 19 GLU A N 26
ATOM 22810 C CA . GLU A 1 19 ? 45.586 27.744 69.328 1.00 0.00 19 GLU A CA 26
ATOM 22811 C C . GLU A 1 19 ? 44.055 27.825 69.687 1.00 0.00 19 GLU A C 26
ATOM 22812 O O . GLU A 1 19 ? 43.189 28.010 68.833 1.00 0.00 19 GLU A O 26
ATOM 22825 N N . ASP A 1 20 ? 43.759 27.708 71.036 1.00 0.00 20 ASP A N 26
ATOM 22826 C CA . ASP A 1 20 ? 42.455 27.626 71.697 1.00 0.00 20 ASP A CA 26
ATOM 22827 C C . ASP A 1 20 ? 41.474 28.841 71.460 1.00 0.00 20 ASP A C 26
ATOM 22828 O O . ASP A 1 20 ? 40.349 28.834 71.972 1.00 0.00 20 ASP A O 26
ATOM 22837 N N . SER A 1 21 ? 41.939 29.942 70.775 1.00 0.00 21 SER A N 26
ATOM 22838 C CA . SER A 1 21 ? 41.141 31.105 70.410 1.00 0.00 21 SER A CA 26
ATOM 22839 C C . SER A 1 21 ? 41.500 31.435 68.934 1.00 0.00 21 SER A C 26
ATOM 22840 O O . SER A 1 21 ? 42.634 31.264 68.483 1.00 0.00 21 SER A O 26
ATOM 22848 N N . CYS A 1 22 ? 40.469 31.923 68.153 1.00 0.00 22 CYS A N 26
ATOM 22849 C CA . CYS A 1 22 ? 40.732 32.327 66.782 1.00 0.00 22 CYS A CA 26
ATOM 22850 C C . CYS A 1 22 ? 40.126 33.715 66.467 1.00 0.00 22 CYS A C 26
ATOM 22851 O O . CYS A 1 22 ? 39.246 34.220 67.161 1.00 0.00 22 CYS A O 26
ATOM 22858 N N . TYR A 1 23 ? 40.684 34.339 65.375 1.00 0.00 23 TYR A N 26
ATOM 22859 C CA . TYR A 1 23 ? 40.433 35.749 65.084 1.00 0.00 23 TYR A CA 26
ATOM 22860 C C . TYR A 1 23 ? 39.875 35.957 63.649 1.00 0.00 23 TYR A C 26
ATOM 22861 O O . TYR A 1 23 ? 40.295 35.328 62.678 1.00 0.00 23 TYR A O 26
ATOM 22879 N N . LYS A 1 24 ? 38.878 36.916 63.540 1.00 0.00 24 LYS A N 26
ATOM 22880 C CA . LYS A 1 24 ? 38.189 37.222 62.276 1.00 0.00 24 LYS A CA 26
ATOM 22881 C C . LYS A 1 24 ? 38.832 38.565 61.791 1.00 0.00 24 LYS A C 26
ATOM 22882 O O . LYS A 1 24 ? 38.648 39.635 62.371 1.00 0.00 24 LYS A O 26
ATOM 22901 N N . ASN A 1 25 ? 39.593 38.487 60.642 1.00 0.00 25 ASN A N 26
ATOM 22902 C CA . ASN A 1 25 ? 40.356 39.609 60.062 1.00 0.00 25 ASN A CA 26
ATOM 22903 C C . ASN A 1 25 ? 39.620 39.864 58.692 1.00 0.00 25 ASN A C 26
ATOM 22904 O O . ASN A 1 25 ? 39.594 39.031 57.786 1.00 0.00 25 ASN A O 26
ATOM 22915 N N . ILE A 1 26 ? 38.980 41.097 58.594 1.00 0.00 26 ILE A N 26
ATOM 22916 C CA . ILE A 1 26 ? 37.818 41.341 57.691 1.00 0.00 26 ILE A CA 26
ATOM 22917 C C . ILE A 1 26 ? 37.997 42.491 56.631 1.00 0.00 26 ILE A C 26
ATOM 22918 O O . ILE A 1 26 ? 37.134 42.752 55.794 1.00 0.00 26 ILE A O 26
ATOM 22934 N N . TRP A 1 27 ? 39.182 43.170 56.709 1.00 0.00 27 TRP A N 26
ATOM 22935 C CA . TRP A 1 27 ? 39.739 44.321 55.997 1.00 0.00 27 TRP A CA 26
ATOM 22936 C C . TRP A 1 27 ? 40.723 43.682 54.942 1.00 0.00 27 TRP A C 26
ATOM 22937 O O . TRP A 1 27 ? 40.321 43.316 53.841 1.00 0.00 27 TRP A O 26
ATOM 22958 N N . THR A 1 28 ? 42.060 43.579 55.307 1.00 0.00 28 THR A N 26
ATOM 22959 C CA . THR A 1 28 ? 43.130 42.981 54.495 1.00 0.00 28 THR A CA 26
ATOM 22960 C C . THR A 1 28 ? 43.564 43.916 53.304 1.00 0.00 28 THR A C 26
ATOM 22961 O O . THR A 1 28 ? 44.658 43.708 52.780 1.00 0.00 28 THR A O 26
ATOM 22972 N N . PHE A 1 29 ? 42.750 44.959 52.878 1.00 0.00 29 PHE A N 26
ATOM 22973 C CA . PHE A 1 29 ? 42.988 45.903 51.759 1.00 0.00 29 PHE A CA 26
ATOM 22974 C C . PHE A 1 29 ? 42.418 45.338 50.428 1.00 0.00 29 PHE A C 26
ATOM 22975 O O . PHE A 1 29 ? 41.869 46.119 49.649 1.00 0.00 29 PHE A O 26
ATOM 22992 N N . ASP A 1 30 ? 42.510 43.983 50.169 1.00 0.00 30 ASP A N 26
ATOM 22993 C CA . ASP A 1 30 ? 41.860 43.354 49.023 1.00 0.00 30 ASP A CA 26
ATOM 22994 C C . ASP A 1 30 ? 40.298 43.255 49.242 1.00 0.00 30 ASP A C 26
ATOM 22995 O O . ASP A 1 30 ? 39.591 42.911 48.295 1.00 0.00 30 ASP A O 26
ATOM 23004 N N . ASN A 1 31 ? 39.732 43.599 50.469 1.00 0.00 31 ASN A N 26
ATOM 23005 C CA . ASN A 1 31 ? 38.309 43.610 50.831 1.00 0.00 31 ASN A CA 26
ATOM 23006 C C . ASN A 1 31 ? 37.894 42.124 51.016 1.00 0.00 31 ASN A C 26
ATOM 23007 O O . ASN A 1 31 ? 37.231 41.544 50.157 1.00 0.00 31 ASN A O 26
ATOM 23018 N N . ILE A 1 32 ? 38.262 41.514 52.215 1.00 0.00 32 ILE A N 26
ATOM 23019 C CA . ILE A 1 32 ? 37.937 40.105 52.384 1.00 0.00 32 ILE A CA 26
ATOM 23020 C C . ILE A 1 32 ? 38.029 39.602 53.865 1.00 0.00 32 ILE A C 26
ATOM 23021 O O . ILE A 1 32 ? 38.734 40.148 54.709 1.00 0.00 32 ILE A O 26
ATOM 23037 N N . ILE A 1 33 ? 37.312 38.441 54.112 1.00 0.00 33 ILE A N 26
ATOM 23038 C CA . ILE A 1 33 ? 37.404 37.666 55.361 1.00 0.00 33 ILE A CA 26
ATOM 23039 C C . ILE A 1 33 ? 38.486 36.571 55.044 1.00 0.00 33 ILE A C 26
ATOM 23040 O O . ILE A 1 33 ? 38.184 35.489 54.548 1.00 0.00 33 ILE A O 26
ATOM 23056 N N . ARG A 1 34 ? 39.806 36.883 55.334 1.00 0.00 34 ARG A N 26
ATOM 23057 C CA . ARG A 1 34 ? 40.922 35.940 55.085 1.00 0.00 34 ARG A CA 26
ATOM 23058 C C . ARG A 1 34 ? 41.686 36.006 56.432 1.00 0.00 34 ARG A C 26
ATOM 23059 O O . ARG A 1 34 ? 42.392 36.960 56.760 1.00 0.00 34 ARG A O 26
ATOM 23080 N N . ARG A 1 35 ? 41.473 34.915 57.261 1.00 0.00 35 ARG A N 26
ATOM 23081 C CA . ARG A 1 35 ? 41.752 35.006 58.687 1.00 0.00 35 ARG A CA 26
ATOM 23082 C C . ARG A 1 35 ? 42.378 33.720 59.306 1.00 0.00 35 ARG A C 26
ATOM 23083 O O . ARG A 1 35 ? 42.921 32.873 58.599 1.00 0.00 35 ARG A O 26
ATOM 23104 N N . GLY A 1 36 ? 42.410 33.655 60.693 1.00 0.00 36 GLY A N 26
ATOM 23105 C CA . GLY A 1 36 ? 43.119 32.492 61.234 1.00 0.00 36 GLY A CA 26
ATOM 23106 C C . GLY A 1 36 ? 43.082 32.323 62.760 1.00 0.00 36 GLY A C 26
ATOM 23107 O O . GLY A 1 36 ? 42.276 32.945 63.442 1.00 0.00 36 GLY A O 26
ATOM 23111 N N . CYS A 1 37 ? 43.970 31.399 63.278 1.00 0.00 37 CYS A N 26
ATOM 23112 C CA . CYS A 1 37 ? 43.990 31.039 64.705 1.00 0.00 37 CYS A CA 26
ATOM 23113 C C . CYS A 1 37 ? 45.158 31.733 65.489 1.00 0.00 37 CYS A C 26
ATOM 23114 O O . CYS A 1 37 ? 46.324 31.715 65.100 1.00 0.00 37 CYS A O 26
ATOM 23121 N N . GLY A 1 38 ? 44.790 32.422 66.644 1.00 0.00 38 GLY A N 26
ATOM 23122 C CA . GLY A 1 38 ? 45.831 32.980 67.496 1.00 0.00 38 GLY A CA 26
ATOM 23123 C C . GLY A 1 38 ? 45.125 33.440 68.789 1.00 0.00 38 GLY A C 26
ATOM 23124 O O . GLY A 1 38 ? 45.008 32.705 69.764 1.00 0.00 38 GLY A O 26
ATOM 23128 N N . CYS A 1 39 ? 44.656 34.746 68.766 1.00 0.00 39 CYS A N 26
ATOM 23129 C CA . CYS A 1 39 ? 43.955 35.385 69.882 1.00 0.00 39 CYS A CA 26
ATOM 23130 C C . CYS A 1 39 ? 44.957 35.887 70.973 1.00 0.00 39 CYS A C 26
ATOM 23131 O O . CYS A 1 39 ? 44.834 36.986 71.509 1.00 0.00 39 CYS A O 26
ATOM 23138 N N . PHE A 1 40 ? 45.966 35.003 71.317 1.00 0.00 40 PHE A N 26
ATOM 23139 C CA . PHE A 1 40 ? 46.830 35.194 72.489 1.00 0.00 40 PHE A CA 26
ATOM 23140 C C . PHE A 1 40 ? 48.074 36.049 72.057 1.00 0.00 40 PHE A C 26
ATOM 23141 O O . PHE A 1 40 ? 49.208 35.599 72.203 1.00 0.00 40 PHE A O 26
ATOM 23158 N N . THR A 1 41 ? 47.837 37.330 71.573 1.00 0.00 41 THR A N 26
ATOM 23159 C CA . THR A 1 41 ? 48.931 38.223 71.115 1.00 0.00 41 THR A CA 26
ATOM 23160 C C . THR A 1 41 ? 48.959 39.520 72.012 1.00 0.00 41 THR A C 26
ATOM 23161 O O . THR A 1 41 ? 48.019 40.312 72.005 1.00 0.00 41 THR A O 26
ATOM 23172 N N . PRO A 1 42 ? 50.141 39.811 72.702 1.00 0.00 42 PRO A N 26
ATOM 23173 C CA . PRO A 1 42 ? 50.331 41.111 73.370 1.00 0.00 42 PRO A CA 26
ATOM 23174 C C . PRO A 1 42 ? 50.454 42.311 72.373 1.00 0.00 42 PRO A C 26
ATOM 23175 O O . PRO A 1 42 ? 50.369 42.115 71.162 1.00 0.00 42 PRO A O 26
ATOM 23186 N N . ARG A 1 43 ? 50.675 43.557 72.951 1.00 0.00 43 ARG A N 26
ATOM 23187 C CA . ARG A 1 43 ? 50.825 44.835 72.217 1.00 0.00 43 ARG A CA 26
ATOM 23188 C C . ARG A 1 43 ? 49.381 45.353 71.839 1.00 0.00 43 ARG A C 26
ATOM 23189 O O . ARG A 1 43 ? 48.649 44.757 71.052 1.00 0.00 43 ARG A O 26
ATOM 23210 N N . GLY A 1 44 ? 48.973 46.549 72.433 1.00 0.00 44 GLY A N 26
ATOM 23211 C CA . GLY A 1 44 ? 47.641 47.146 72.209 1.00 0.00 44 GLY A CA 26
ATOM 23212 C C . GLY A 1 44 ? 47.688 48.520 71.497 1.00 0.00 44 GLY A C 26
ATOM 23213 O O . GLY A 1 44 ? 46.963 49.417 71.922 1.00 0.00 44 GLY A O 26
ATOM 23217 N N . ASP A 1 45 ? 48.477 48.669 70.371 1.00 0.00 45 ASP A N 26
ATOM 23218 C CA . ASP A 1 45 ? 48.584 49.932 69.590 1.00 0.00 45 ASP A CA 26
ATOM 23219 C C . ASP A 1 45 ? 47.759 49.913 68.251 1.00 0.00 45 ASP A C 26
ATOM 23220 O O . ASP A 1 45 ? 47.966 50.712 67.340 1.00 0.00 45 ASP A O 26
ATOM 23229 N N . MET A 1 46 ? 46.701 49.031 68.267 1.00 0.00 46 MET A N 26
ATOM 23230 C CA . MET A 1 46 ? 45.782 48.609 67.224 1.00 0.00 46 MET A CA 26
ATOM 23231 C C . MET A 1 46 ? 45.430 47.116 67.598 1.00 0.00 46 MET A C 26
ATOM 23232 O O . MET A 1 46 ? 46.307 46.333 67.984 1.00 0.00 46 MET A O 26
ATOM 23246 N N . PRO A 1 47 ? 44.115 46.684 67.445 1.00 0.00 47 PRO A N 26
ATOM 23247 C CA . PRO A 1 47 ? 43.785 45.316 67.880 1.00 0.00 47 PRO A CA 26
ATOM 23248 C C . PRO A 1 47 ? 44.377 44.185 66.992 1.00 0.00 47 PRO A C 26
ATOM 23249 O O . PRO A 1 47 ? 44.880 44.411 65.893 1.00 0.00 47 PRO A O 26
ATOM 23260 N N . GLY A 1 48 ? 44.295 42.918 67.545 1.00 0.00 48 GLY A N 26
ATOM 23261 C CA . GLY A 1 48 ? 44.753 41.725 66.820 1.00 0.00 48 GLY A CA 26
ATOM 23262 C C . GLY A 1 48 ? 43.453 41.136 66.222 1.00 0.00 48 GLY A C 26
ATOM 23263 O O . GLY A 1 48 ? 42.928 40.189 66.794 1.00 0.00 48 GLY A O 26
ATOM 23267 N N . PRO A 1 49 ? 42.968 41.701 64.986 1.00 0.00 49 PRO A N 26
ATOM 23268 C CA . PRO A 1 49 ? 41.570 41.363 64.588 1.00 0.00 49 PRO A CA 26
ATOM 23269 C C . PRO A 1 49 ? 40.601 41.460 65.818 1.00 0.00 49 PRO A C 26
ATOM 23270 O O . PRO A 1 49 ? 40.815 42.202 66.777 1.00 0.00 49 PRO A O 26
ATOM 23281 N N . TYR A 1 50 ? 39.427 40.759 65.678 1.00 0.00 50 TYR A N 26
ATOM 23282 C CA . TYR A 1 50 ? 38.445 40.662 66.781 1.00 0.00 50 TYR A CA 26
ATOM 23283 C C . TYR A 1 50 ? 38.194 39.131 67.015 1.00 0.00 50 TYR A C 26
ATOM 23284 O O . TYR A 1 50 ? 38.123 38.335 66.077 1.00 0.00 50 TYR A O 26
ATOM 23302 N N . CYS A 1 51 ? 38.077 38.721 68.343 1.00 0.00 51 CYS A N 26
ATOM 23303 C CA . CYS A 1 51 ? 38.301 37.301 68.673 1.00 0.00 51 CYS A CA 26
ATOM 23304 C C . CYS A 1 51 ? 37.120 36.501 69.303 1.00 0.00 51 CYS A C 26
ATOM 23305 O O . CYS A 1 51 ? 36.209 37.029 69.934 1.00 0.00 51 CYS A O 26
ATOM 23312 N N . CYS A 1 52 ? 37.268 35.137 69.155 1.00 0.00 52 CYS A N 26
ATOM 23313 C CA . CYS A 1 52 ? 36.330 34.125 69.637 1.00 0.00 52 CYS A CA 26
ATOM 23314 C C . CYS A 1 52 ? 37.090 32.925 70.306 1.00 0.00 52 CYS A C 26
ATOM 23315 O O . CYS A 1 52 ? 38.256 32.680 70.004 1.00 0.00 52 CYS A O 26
ATOM 23322 N N . GLU A 1 53 ? 36.379 32.124 71.180 1.00 0.00 53 GLU A N 26
ATOM 23323 C CA . GLU A 1 53 ? 36.936 30.870 71.728 1.00 0.00 53 GLU A CA 26
ATOM 23324 C C . GLU A 1 53 ? 35.926 29.748 71.327 1.00 0.00 53 GLU A C 26
ATOM 23325 O O . GLU A 1 53 ? 35.374 29.059 72.181 1.00 0.00 53 GLU A O 26
ATOM 23338 N N . SER A 1 54 ? 35.706 29.565 69.967 1.00 0.00 54 SER A N 26
ATOM 23339 C CA . SER A 1 54 ? 34.708 28.610 69.495 1.00 0.00 54 SER A CA 26
ATOM 23340 C C . SER A 1 54 ? 34.915 28.225 67.993 1.00 0.00 54 SER A C 26
ATOM 23341 O O . SER A 1 54 ? 35.746 28.788 67.285 1.00 0.00 54 SER A O 26
ATOM 23349 N N . ASP A 1 55 ? 34.134 27.167 67.559 1.00 0.00 55 ASP A N 26
ATOM 23350 C CA . ASP A 1 55 ? 34.234 26.636 66.197 1.00 0.00 55 ASP A CA 26
ATOM 23351 C C . ASP A 1 55 ? 33.416 27.579 65.241 1.00 0.00 55 ASP A C 26
ATOM 23352 O O . ASP A 1 55 ? 32.244 27.879 65.466 1.00 0.00 55 ASP A O 26
ATOM 23361 N N . LYS A 1 56 ? 34.092 28.067 64.127 1.00 0.00 56 LYS A N 26
ATOM 23362 C CA . LYS A 1 56 ? 33.511 28.889 63.063 1.00 0.00 56 LYS A CA 26
ATOM 23363 C C . LYS A 1 56 ? 33.343 30.366 63.564 1.00 0.00 56 LYS A C 26
ATOM 23364 O O . LYS A 1 56 ? 34.016 31.263 63.059 1.00 0.00 56 LYS A O 26
ATOM 23383 N N . CYS A 1 57 ? 32.406 30.596 64.555 1.00 0.00 57 CYS A N 26
ATOM 23384 C CA . CYS A 1 57 ? 32.106 31.887 65.173 1.00 0.00 57 CYS A CA 26
ATOM 23385 C C . CYS A 1 57 ? 31.300 32.766 64.159 1.00 0.00 57 CYS A C 26
ATOM 23386 O O . CYS A 1 57 ? 31.652 33.917 63.910 1.00 0.00 57 CYS A O 26
ATOM 23393 N N . ASN A 1 58 ? 30.141 32.203 63.641 1.00 0.00 58 ASN A N 26
ATOM 23394 C CA . ASN A 1 58 ? 29.197 32.893 62.747 1.00 0.00 58 ASN A CA 26
ATOM 23395 C C . ASN A 1 58 ? 29.984 33.205 61.437 1.00 0.00 58 ASN A C 26
ATOM 23396 O O . ASN A 1 58 ? 30.291 34.360 61.150 1.00 0.00 58 ASN A O 26
ATOM 23407 N N . LEU A 1 59 ? 30.285 32.116 60.634 1.00 0.00 59 LEU A N 26
ATOM 23408 C CA . LEU A 1 59 ? 31.064 32.166 59.373 1.00 0.00 59 LEU A CA 26
ATOM 23409 C C . LEU A 1 59 ? 32.576 32.255 59.836 1.00 0.00 59 LEU A C 26
ATOM 23410 O O . LEU A 1 59 ? 33.085 33.381 59.921 1.00 0.00 59 LEU A O 26
ATOM 23427 N N . ARG A 1 1 ? 40.488 24.958 67.460 1.00 0.00 1 ARG A N 27
ATOM 23428 C CA . ARG A 1 1 ? 39.221 24.419 66.757 1.00 0.00 1 ARG A CA 27
ATOM 23429 C C . ARG A 1 1 ? 39.205 24.797 65.227 1.00 0.00 1 ARG A C 27
ATOM 23430 O O . ARG A 1 1 ? 40.120 25.461 64.753 1.00 0.00 1 ARG A O 27
ATOM 23453 N N . ILE A 1 2 ? 38.165 24.285 64.437 1.00 0.00 2 ILE A N 27
ATOM 23454 C CA . ILE A 1 2 ? 38.183 24.505 62.963 1.00 0.00 2 ILE A CA 27
ATOM 23455 C C . ILE A 1 2 ? 37.783 25.991 62.661 1.00 0.00 2 ILE A C 27
ATOM 23456 O O . ILE A 1 2 ? 36.734 26.491 63.070 1.00 0.00 2 ILE A O 27
ATOM 23472 N N . CYS A 1 3 ? 38.663 26.692 61.850 1.00 0.00 3 CYS A N 27
ATOM 23473 C CA . CYS A 1 3 ? 38.323 27.996 61.289 1.00 0.00 3 CYS A CA 27
ATOM 23474 C C . CYS A 1 3 ? 38.766 28.060 59.783 1.00 0.00 3 CYS A C 27
ATOM 23475 O O . CYS A 1 3 ? 39.401 27.142 59.263 1.00 0.00 3 CYS A O 27
ATOM 23482 N N . TYR A 1 4 ? 38.396 29.191 59.085 1.00 0.00 4 TYR A N 27
ATOM 23483 C CA . TYR A 1 4 ? 38.676 29.323 57.647 1.00 0.00 4 TYR A CA 27
ATOM 23484 C C . TYR A 1 4 ? 39.838 30.318 57.347 1.00 0.00 4 TYR A C 27
ATOM 23485 O O . TYR A 1 4 ? 40.125 31.204 58.151 1.00 0.00 4 TYR A O 27
ATOM 23503 N N . ASN A 1 5 ? 40.472 30.188 56.120 1.00 0.00 5 ASN A N 27
ATOM 23504 C CA . ASN A 1 5 ? 41.511 31.150 55.756 1.00 0.00 5 ASN A CA 27
ATOM 23505 C C . ASN A 1 5 ? 41.546 31.198 54.200 1.00 0.00 5 ASN A C 27
ATOM 23506 O O . ASN A 1 5 ? 42.591 30.939 53.615 1.00 0.00 5 ASN A O 27
ATOM 23517 N N . HIS A 1 6 ? 40.373 31.533 53.538 1.00 0.00 6 HIS A N 27
ATOM 23518 C CA . HIS A 1 6 ? 40.200 31.619 52.070 1.00 0.00 6 HIS A CA 27
ATOM 23519 C C . HIS A 1 6 ? 40.296 33.078 51.491 1.00 0.00 6 HIS A C 27
ATOM 23520 O O . HIS A 1 6 ? 40.668 34.009 52.195 1.00 0.00 6 HIS A O 27
ATOM 23535 N N . LEU A 1 7 ? 39.893 33.244 50.178 1.00 0.00 7 LEU A N 27
ATOM 23536 C CA . LEU A 1 7 ? 39.841 34.521 49.471 1.00 0.00 7 LEU A CA 27
ATOM 23537 C C . LEU A 1 7 ? 41.237 35.208 49.260 1.00 0.00 7 LEU A C 27
ATOM 23538 O O . LEU A 1 7 ? 42.301 34.617 49.414 1.00 0.00 7 LEU A O 27
ATOM 23554 N N . GLY A 1 8 ? 41.170 36.491 48.739 1.00 0.00 8 GLY A N 27
ATOM 23555 C CA . GLY A 1 8 ? 42.367 37.275 48.472 1.00 0.00 8 GLY A CA 27
ATOM 23556 C C . GLY A 1 8 ? 43.234 36.633 47.359 1.00 0.00 8 GLY A C 27
ATOM 23557 O O . GLY A 1 8 ? 44.447 36.608 47.545 1.00 0.00 8 GLY A O 27
ATOM 23561 N N . THR A 1 9 ? 42.621 36.187 46.189 1.00 0.00 9 THR A N 27
ATOM 23562 C CA . THR A 1 9 ? 43.225 35.601 44.949 1.00 0.00 9 THR A CA 27
ATOM 23563 C C . THR A 1 9 ? 42.886 34.079 44.829 1.00 0.00 9 THR A C 27
ATOM 23564 O O . THR A 1 9 ? 42.674 33.580 43.723 1.00 0.00 9 THR A O 27
ATOM 23575 N N . LYS A 1 10 ? 42.870 33.331 45.991 1.00 0.00 10 LYS A N 27
ATOM 23576 C CA . LYS A 1 10 ? 42.687 31.861 46.052 1.00 0.00 10 LYS A CA 27
ATOM 23577 C C . LYS A 1 10 ? 41.511 31.504 47.058 1.00 0.00 10 LYS A C 27
ATOM 23578 O O . LYS A 1 10 ? 41.597 31.891 48.214 1.00 0.00 10 LYS A O 27
ATOM 23597 N N . PRO A 1 11 ? 40.452 30.658 46.659 1.00 0.00 11 PRO A N 27
ATOM 23598 C CA . PRO A 1 11 ? 39.386 30.273 47.648 1.00 0.00 11 PRO A CA 27
ATOM 23599 C C . PRO A 1 11 ? 39.407 28.871 48.413 1.00 0.00 11 PRO A C 27
ATOM 23600 O O . PRO A 1 11 ? 38.594 28.765 49.334 1.00 0.00 11 PRO A O 27
ATOM 23611 N N . PRO A 1 12 ? 40.346 27.861 48.194 1.00 0.00 12 PRO A N 27
ATOM 23612 C CA . PRO A 1 12 ? 40.184 26.532 48.834 1.00 0.00 12 PRO A CA 27
ATOM 23613 C C . PRO A 1 12 ? 40.560 26.180 50.310 1.00 0.00 12 PRO A C 27
ATOM 23614 O O . PRO A 1 12 ? 40.127 25.104 50.734 1.00 0.00 12 PRO A O 27
ATOM 23625 N N . THR A 1 13 ? 41.360 26.979 51.111 1.00 0.00 13 THR A N 27
ATOM 23626 C CA . THR A 1 13 ? 41.769 26.487 52.443 1.00 0.00 13 THR A CA 27
ATOM 23627 C C . THR A 1 13 ? 40.793 26.873 53.613 1.00 0.00 13 THR A C 27
ATOM 23628 O O . THR A 1 13 ? 40.488 28.018 53.936 1.00 0.00 13 THR A O 27
ATOM 23639 N N . THR A 1 14 ? 40.392 25.765 54.322 1.00 0.00 14 THR A N 27
ATOM 23640 C CA . THR A 1 14 ? 39.648 25.638 55.568 1.00 0.00 14 THR A CA 27
ATOM 23641 C C . THR A 1 14 ? 40.441 24.575 56.391 1.00 0.00 14 THR A C 27
ATOM 23642 O O . THR A 1 14 ? 40.958 23.609 55.821 1.00 0.00 14 THR A O 27
ATOM 23653 N N . GLU A 1 15 ? 40.512 24.736 57.767 1.00 0.00 15 GLU A N 27
ATOM 23654 C CA . GLU A 1 15 ? 41.468 23.863 58.450 1.00 0.00 15 GLU A CA 27
ATOM 23655 C C . GLU A 1 15 ? 41.184 23.666 59.976 1.00 0.00 15 GLU A C 27
ATOM 23656 O O . GLU A 1 15 ? 40.907 24.592 60.734 1.00 0.00 15 GLU A O 27
ATOM 23669 N N . THR A 1 16 ? 41.300 22.349 60.420 1.00 0.00 16 THR A N 27
ATOM 23670 C CA . THR A 1 16 ? 41.233 21.981 61.846 1.00 0.00 16 THR A CA 27
ATOM 23671 C C . THR A 1 16 ? 42.528 22.608 62.463 1.00 0.00 16 THR A C 27
ATOM 23672 O O . THR A 1 16 ? 43.641 22.154 62.200 1.00 0.00 16 THR A O 27
ATOM 23683 N N . CYS A 1 17 ? 42.373 23.659 63.362 1.00 0.00 17 CYS A N 27
ATOM 23684 C CA . CYS A 1 17 ? 43.542 24.409 63.861 1.00 0.00 17 CYS A CA 27
ATOM 23685 C C . CYS A 1 17 ? 43.690 24.193 65.405 1.00 0.00 17 CYS A C 27
ATOM 23686 O O . CYS A 1 17 ? 42.727 24.159 66.174 1.00 0.00 17 CYS A O 27
ATOM 23693 N N . GLN A 1 18 ? 45.001 24.109 65.848 1.00 0.00 18 GLN A N 27
ATOM 23694 C CA . GLN A 1 18 ? 45.317 23.779 67.238 1.00 0.00 18 GLN A CA 27
ATOM 23695 C C . GLN A 1 18 ? 45.197 25.002 68.187 1.00 0.00 18 GLN A C 27
ATOM 23696 O O . GLN A 1 18 ? 44.956 24.778 69.374 1.00 0.00 18 GLN A O 27
ATOM 23710 N N . GLU A 1 19 ? 45.405 26.299 67.720 1.00 0.00 19 GLU A N 27
ATOM 23711 C CA . GLU A 1 19 ? 45.185 27.418 68.655 1.00 0.00 19 GLU A CA 27
ATOM 23712 C C . GLU A 1 19 ? 43.698 27.322 69.141 1.00 0.00 19 GLU A C 27
ATOM 23713 O O . GLU A 1 19 ? 42.761 27.164 68.362 1.00 0.00 19 GLU A O 27
ATOM 23726 N N . ASP A 1 20 ? 43.540 27.534 70.501 1.00 0.00 20 ASP A N 27
ATOM 23727 C CA . ASP A 1 20 ? 42.323 27.461 71.309 1.00 0.00 20 ASP A CA 27
ATOM 23728 C C . ASP A 1 20 ? 41.311 28.638 71.105 1.00 0.00 20 ASP A C 27
ATOM 23729 O O . ASP A 1 20 ? 40.391 28.785 71.917 1.00 0.00 20 ASP A O 27
ATOM 23738 N N . SER A 1 21 ? 41.518 29.547 70.093 1.00 0.00 21 SER A N 27
ATOM 23739 C CA . SER A 1 21 ? 40.653 30.686 69.854 1.00 0.00 21 SER A CA 27
ATOM 23740 C C . SER A 1 21 ? 40.924 31.173 68.408 1.00 0.00 21 SER A C 27
ATOM 23741 O O . SER A 1 21 ? 42.030 31.019 67.879 1.00 0.00 21 SER A O 27
ATOM 23749 N N . CYS A 1 22 ? 39.873 31.790 67.751 1.00 0.00 22 CYS A N 27
ATOM 23750 C CA . CYS A 1 22 ? 40.112 32.238 66.395 1.00 0.00 22 CYS A CA 27
ATOM 23751 C C . CYS A 1 22 ? 39.284 33.491 66.020 1.00 0.00 22 CYS A C 27
ATOM 23752 O O . CYS A 1 22 ? 38.214 33.787 66.550 1.00 0.00 22 CYS A O 27
ATOM 23759 N N . TYR A 1 23 ? 39.890 34.250 65.040 1.00 0.00 23 TYR A N 27
ATOM 23760 C CA . TYR A 1 23 ? 39.501 35.640 64.797 1.00 0.00 23 TYR A CA 27
ATOM 23761 C C . TYR A 1 23 ? 39.023 35.924 63.353 1.00 0.00 23 TYR A C 27
ATOM 23762 O O . TYR A 1 23 ? 39.371 35.238 62.394 1.00 0.00 23 TYR A O 27
ATOM 23780 N N . LYS A 1 24 ? 38.217 37.040 63.260 1.00 0.00 24 LYS A N 27
ATOM 23781 C CA . LYS A 1 24 ? 37.475 37.480 62.078 1.00 0.00 24 LYS A CA 27
ATOM 23782 C C . LYS A 1 24 ? 38.254 38.723 61.534 1.00 0.00 24 LYS A C 27
ATOM 23783 O O . LYS A 1 24 ? 38.281 39.813 62.106 1.00 0.00 24 LYS A O 27
ATOM 23802 N N . ASN A 1 25 ? 38.892 38.526 60.328 1.00 0.00 25 ASN A N 27
ATOM 23803 C CA . ASN A 1 25 ? 39.754 39.525 59.676 1.00 0.00 25 ASN A CA 27
ATOM 23804 C C . ASN A 1 25 ? 38.897 39.827 58.393 1.00 0.00 25 ASN A C 27
ATOM 23805 O O . ASN A 1 25 ? 38.867 39.039 57.450 1.00 0.00 25 ASN A O 27
ATOM 23816 N N . ILE A 1 26 ? 38.154 40.997 58.396 1.00 0.00 26 ILE A N 27
ATOM 23817 C CA . ILE A 1 26 ? 37.065 41.303 57.443 1.00 0.00 26 ILE A CA 27
ATOM 23818 C C . ILE A 1 26 ? 37.326 42.691 56.761 1.00 0.00 26 ILE A C 27
ATOM 23819 O O . ILE A 1 26 ? 36.452 43.530 56.569 1.00 0.00 26 ILE A O 27
ATOM 23835 N N . TRP A 1 27 ? 38.632 42.835 56.334 1.00 0.00 27 TRP A N 27
ATOM 23836 C CA . TRP A 1 27 ? 39.237 44.099 55.973 1.00 0.00 27 TRP A CA 27
ATOM 23837 C C . TRP A 1 27 ? 40.664 43.737 55.387 1.00 0.00 27 TRP A C 27
ATOM 23838 O O . TRP A 1 27 ? 40.807 43.453 54.202 1.00 0.00 27 TRP A O 27
ATOM 23859 N N . THR A 1 28 ? 41.741 43.746 56.263 1.00 0.00 28 THR A N 27
ATOM 23860 C CA . THR A 1 28 ? 43.129 43.347 55.944 1.00 0.00 28 THR A CA 27
ATOM 23861 C C . THR A 1 28 ? 43.813 44.619 55.275 1.00 0.00 28 THR A C 27
ATOM 23862 O O . THR A 1 28 ? 44.203 45.558 55.965 1.00 0.00 28 THR A O 27
ATOM 23873 N N . PHE A 1 29 ? 43.991 44.619 53.899 1.00 0.00 29 PHE A N 27
ATOM 23874 C CA . PHE A 1 29 ? 44.485 45.780 53.150 1.00 0.00 29 PHE A CA 27
ATOM 23875 C C . PHE A 1 29 ? 43.790 45.794 51.740 1.00 0.00 29 PHE A C 27
ATOM 23876 O O . PHE A 1 29 ? 43.635 46.857 51.140 1.00 0.00 29 PHE A O 27
ATOM 23893 N N . ASP A 1 30 ? 43.314 44.602 51.227 1.00 0.00 30 ASP A N 27
ATOM 23894 C CA . ASP A 1 30 ? 42.597 44.359 49.989 1.00 0.00 30 ASP A CA 27
ATOM 23895 C C . ASP A 1 30 ? 41.041 44.526 50.131 1.00 0.00 30 ASP A C 27
ATOM 23896 O O . ASP A 1 30 ? 40.372 44.580 49.097 1.00 0.00 30 ASP A O 27
ATOM 23905 N N . ASN A 1 31 ? 40.438 44.659 51.377 1.00 0.00 31 ASN A N 27
ATOM 23906 C CA . ASN A 1 31 ? 38.994 44.817 51.618 1.00 0.00 31 ASN A CA 27
ATOM 23907 C C . ASN A 1 31 ? 38.369 43.403 51.369 1.00 0.00 31 ASN A C 27
ATOM 23908 O O . ASN A 1 31 ? 37.541 43.227 50.479 1.00 0.00 31 ASN A O 27
ATOM 23919 N N . ILE A 1 32 ? 38.769 42.395 52.244 1.00 0.00 32 ILE A N 27
ATOM 23920 C CA . ILE A 1 32 ? 38.421 40.986 52.013 1.00 0.00 32 ILE A CA 27
ATOM 23921 C C . ILE A 1 32 ? 38.264 40.173 53.350 1.00 0.00 32 ILE A C 27
ATOM 23922 O O . ILE A 1 32 ? 38.788 40.569 54.388 1.00 0.00 32 ILE A O 27
ATOM 23938 N N . ILE A 1 33 ? 37.562 38.974 53.291 1.00 0.00 33 ILE A N 27
ATOM 23939 C CA . ILE A 1 33 ? 37.465 38.097 54.486 1.00 0.00 33 ILE A CA 27
ATOM 23940 C C . ILE A 1 33 ? 38.607 37.034 54.296 1.00 0.00 33 ILE A C 27
ATOM 23941 O O . ILE A 1 33 ? 38.540 36.171 53.424 1.00 0.00 33 ILE A O 27
ATOM 23957 N N . ARG A 1 34 ? 39.701 37.096 55.149 1.00 0.00 34 ARG A N 27
ATOM 23958 C CA . ARG A 1 34 ? 40.849 36.204 54.970 1.00 0.00 34 ARG A CA 27
ATOM 23959 C C . ARG A 1 34 ? 41.529 36.227 56.363 1.00 0.00 34 ARG A C 27
ATOM 23960 O O . ARG A 1 34 ? 42.366 37.055 56.713 1.00 0.00 34 ARG A O 27
ATOM 23981 N N . ARG A 1 35 ? 41.039 35.241 57.189 1.00 0.00 35 ARG A N 27
ATOM 23982 C CA . ARG A 1 35 ? 41.149 35.247 58.646 1.00 0.00 35 ARG A CA 27
ATOM 23983 C C . ARG A 1 35 ? 41.872 34.011 59.258 1.00 0.00 35 ARG A C 27
ATOM 23984 O O . ARG A 1 35 ? 42.487 33.244 58.521 1.00 0.00 35 ARG A O 27
ATOM 24005 N N . GLY A 1 36 ? 41.853 33.864 60.648 1.00 0.00 36 GLY A N 27
ATOM 24006 C CA . GLY A 1 36 ? 42.746 32.795 61.121 1.00 0.00 36 GLY A CA 27
ATOM 24007 C C . GLY A 1 36 ? 42.761 32.405 62.606 1.00 0.00 36 GLY A C 27
ATOM 24008 O O . GLY A 1 36 ? 42.024 32.939 63.425 1.00 0.00 36 GLY A O 27
ATOM 24012 N N . CYS A 1 37 ? 43.664 31.395 62.899 1.00 0.00 37 CYS A N 27
ATOM 24013 C CA . CYS A 1 37 ? 43.843 30.831 64.243 1.00 0.00 37 CYS A CA 27
ATOM 24014 C C . CYS A 1 37 ? 44.792 31.821 65.014 1.00 0.00 37 CYS A C 27
ATOM 24015 O O . CYS A 1 37 ? 45.952 32.025 64.652 1.00 0.00 37 CYS A O 27
ATOM 24022 N N . GLY A 1 38 ? 44.264 32.488 66.113 1.00 0.00 38 GLY A N 27
ATOM 24023 C CA . GLY A 1 38 ? 45.134 33.388 66.864 1.00 0.00 38 GLY A CA 27
ATOM 24024 C C . GLY A 1 38 ? 44.422 33.601 68.215 1.00 0.00 38 GLY A C 27
ATOM 24025 O O . GLY A 1 38 ? 44.546 32.783 69.122 1.00 0.00 38 GLY A O 27
ATOM 24029 N N . CYS A 1 39 ? 43.655 34.747 68.354 1.00 0.00 39 CYS A N 27
ATOM 24030 C CA . CYS A 1 39 ? 42.893 35.027 69.577 1.00 0.00 39 CYS A CA 27
ATOM 24031 C C . CYS A 1 39 ? 43.770 35.709 70.674 1.00 0.00 39 CYS A C 27
ATOM 24032 O O . CYS A 1 39 ? 43.331 36.616 71.377 1.00 0.00 39 CYS A O 27
ATOM 24039 N N . PHE A 1 40 ? 45.051 35.211 70.813 1.00 0.00 40 PHE A N 27
ATOM 24040 C CA . PHE A 1 40 ? 45.943 35.586 71.917 1.00 0.00 40 PHE A CA 27
ATOM 24041 C C . PHE A 1 40 ? 46.871 36.735 71.345 1.00 0.00 40 PHE A C 27
ATOM 24042 O O . PHE A 1 40 ? 48.042 36.518 71.048 1.00 0.00 40 PHE A O 27
ATOM 24059 N N . THR A 1 41 ? 46.298 38.004 71.221 1.00 0.00 41 THR A N 27
ATOM 24060 C CA . THR A 1 41 ? 47.021 39.212 70.729 1.00 0.00 41 THR A CA 27
ATOM 24061 C C . THR A 1 41 ? 47.679 39.926 71.984 1.00 0.00 41 THR A C 27
ATOM 24062 O O . THR A 1 41 ? 46.976 40.319 72.916 1.00 0.00 41 THR A O 27
ATOM 24073 N N . PRO A 1 42 ? 49.053 40.185 71.975 1.00 0.00 42 PRO A N 27
ATOM 24074 C CA . PRO A 1 42 ? 49.731 40.741 73.167 1.00 0.00 42 PRO A CA 27
ATOM 24075 C C . PRO A 1 42 ? 49.727 42.302 73.251 1.00 0.00 42 PRO A C 27
ATOM 24076 O O . PRO A 1 42 ? 49.366 43.008 72.312 1.00 0.00 42 PRO A O 27
ATOM 24087 N N . ARG A 1 43 ? 50.180 42.820 74.461 1.00 0.00 43 ARG A N 27
ATOM 24088 C CA . ARG A 1 43 ? 50.238 44.274 74.716 1.00 0.00 43 ARG A CA 27
ATOM 24089 C C . ARG A 1 43 ? 51.610 44.746 74.139 1.00 0.00 43 ARG A C 27
ATOM 24090 O O . ARG A 1 43 ? 52.634 44.805 74.815 1.00 0.00 43 ARG A O 27
ATOM 24111 N N . GLY A 1 44 ? 51.583 45.084 72.794 1.00 0.00 44 GLY A N 27
ATOM 24112 C CA . GLY A 1 44 ? 52.717 45.706 72.101 1.00 0.00 44 GLY A CA 27
ATOM 24113 C C . GLY A 1 44 ? 52.238 46.872 71.181 1.00 0.00 44 GLY A C 27
ATOM 24114 O O . GLY A 1 44 ? 52.969 47.231 70.260 1.00 0.00 44 GLY A O 27
ATOM 24118 N N . ASP A 1 45 ? 51.013 47.474 71.431 1.00 0.00 45 ASP A N 27
ATOM 24119 C CA . ASP A 1 45 ? 50.431 48.586 70.673 1.00 0.00 45 ASP A CA 27
ATOM 24120 C C . ASP A 1 45 ? 50.100 48.135 69.210 1.00 0.00 45 ASP A C 27
ATOM 24121 O O . ASP A 1 45 ? 50.215 48.919 68.268 1.00 0.00 45 ASP A O 27
ATOM 24130 N N . MET A 1 46 ? 49.564 46.869 69.050 1.00 0.00 46 MET A N 27
ATOM 24131 C CA . MET A 1 46 ? 49.293 46.294 67.712 1.00 0.00 46 MET A CA 27
ATOM 24132 C C . MET A 1 46 ? 47.740 46.059 67.628 1.00 0.00 46 MET A C 27
ATOM 24133 O O . MET A 1 46 ? 47.216 45.113 68.218 1.00 0.00 46 MET A O 27
ATOM 24147 N N . PRO A 1 47 ? 46.972 46.930 66.852 1.00 0.00 47 PRO A N 27
ATOM 24148 C CA . PRO A 1 47 ? 45.517 46.731 66.701 1.00 0.00 47 PRO A CA 27
ATOM 24149 C C . PRO A 1 47 ? 45.278 45.379 65.940 1.00 0.00 47 PRO A C 27
ATOM 24150 O O . PRO A 1 47 ? 45.746 45.162 64.822 1.00 0.00 47 PRO A O 27
ATOM 24161 N N . GLY A 1 48 ? 44.484 44.431 66.576 1.00 0.00 48 GLY A N 27
ATOM 24162 C CA . GLY A 1 48 ? 44.174 43.135 65.953 1.00 0.00 48 GLY A CA 27
ATOM 24163 C C . GLY A 1 48 ? 42.700 42.981 65.503 1.00 0.00 48 GLY A C 27
ATOM 24164 O O . GLY A 1 48 ? 41.811 43.711 65.936 1.00 0.00 48 GLY A O 27
ATOM 24168 N N . PRO A 1 49 ? 42.466 41.888 64.681 1.00 0.00 49 PRO A N 27
ATOM 24169 C CA . PRO A 1 49 ? 41.116 41.418 64.342 1.00 0.00 49 PRO A CA 27
ATOM 24170 C C . PRO A 1 49 ? 40.197 41.218 65.568 1.00 0.00 49 PRO A C 27
ATOM 24171 O O . PRO A 1 49 ? 40.644 41.018 66.698 1.00 0.00 49 PRO A O 27
ATOM 24182 N N . TYR A 1 50 ? 38.846 41.214 65.279 1.00 0.00 50 TYR A N 27
ATOM 24183 C CA . TYR A 1 50 ? 37.876 40.989 66.371 1.00 0.00 50 TYR A CA 27
ATOM 24184 C C . TYR A 1 50 ? 37.636 39.447 66.543 1.00 0.00 50 TYR A C 27
ATOM 24185 O O . TYR A 1 50 ? 37.754 38.705 65.567 1.00 0.00 50 TYR A O 27
ATOM 24203 N N . CYS A 1 51 ? 37.289 38.949 67.808 1.00 0.00 51 CYS A N 27
ATOM 24204 C CA . CYS A 1 51 ? 37.403 37.499 67.962 1.00 0.00 51 CYS A CA 27
ATOM 24205 C C . CYS A 1 51 ? 36.560 36.754 69.043 1.00 0.00 51 CYS A C 27
ATOM 24206 O O . CYS A 1 51 ? 35.956 37.334 69.938 1.00 0.00 51 CYS A O 27
ATOM 24213 N N . CYS A 1 52 ? 36.593 35.380 68.873 1.00 0.00 52 CYS A N 27
ATOM 24214 C CA . CYS A 1 52 ? 35.805 34.406 69.621 1.00 0.00 52 CYS A CA 27
ATOM 24215 C C . CYS A 1 52 ? 36.601 33.089 69.960 1.00 0.00 52 CYS A C 27
ATOM 24216 O O . CYS A 1 52 ? 37.785 32.975 69.654 1.00 0.00 52 CYS A O 27
ATOM 24223 N N . GLU A 1 53 ? 35.886 32.071 70.574 1.00 0.00 53 GLU A N 27
ATOM 24224 C CA . GLU A 1 53 ? 36.535 30.810 70.966 1.00 0.00 53 GLU A CA 27
ATOM 24225 C C . GLU A 1 53 ? 35.605 29.561 70.803 1.00 0.00 53 GLU A C 27
ATOM 24226 O O . GLU A 1 53 ? 35.807 28.535 71.455 1.00 0.00 53 GLU A O 27
ATOM 24239 N N . SER A 1 54 ? 34.624 29.626 69.837 1.00 0.00 54 SER A N 27
ATOM 24240 C CA . SER A 1 54 ? 33.660 28.545 69.572 1.00 0.00 54 SER A CA 27
ATOM 24241 C C . SER A 1 54 ? 33.922 27.835 68.200 1.00 0.00 54 SER A C 27
ATOM 24242 O O . SER A 1 54 ? 34.820 28.232 67.460 1.00 0.00 54 SER A O 27
ATOM 24250 N N . ASP A 1 55 ? 33.138 26.724 67.905 1.00 0.00 55 ASP A N 27
ATOM 24251 C CA . ASP A 1 55 ? 33.264 26.095 66.579 1.00 0.00 55 ASP A CA 27
ATOM 24252 C C . ASP A 1 55 ? 32.707 27.166 65.565 1.00 0.00 55 ASP A C 27
ATOM 24253 O O . ASP A 1 55 ? 31.531 27.530 65.592 1.00 0.00 55 ASP A O 27
ATOM 24262 N N . LYS A 1 56 ? 33.613 27.698 64.652 1.00 0.00 56 LYS A N 27
ATOM 24263 C CA . LYS A 1 56 ? 33.350 28.719 63.639 1.00 0.00 56 LYS A CA 27
ATOM 24264 C C . LYS A 1 56 ? 33.161 30.122 64.311 1.00 0.00 56 LYS A C 27
ATOM 24265 O O . LYS A 1 56 ? 33.866 31.075 63.984 1.00 0.00 56 LYS A O 27
ATOM 24284 N N . CYS A 1 57 ? 32.128 30.221 65.223 1.00 0.00 57 CYS A N 27
ATOM 24285 C CA . CYS A 1 57 ? 31.674 31.397 65.958 1.00 0.00 57 CYS A CA 27
ATOM 24286 C C . CYS A 1 57 ? 30.996 32.358 64.919 1.00 0.00 57 CYS A C 27
ATOM 24287 O O . CYS A 1 57 ? 31.309 33.544 64.874 1.00 0.00 57 CYS A O 27
ATOM 24294 N N . ASN A 1 58 ? 30.036 31.806 64.081 1.00 0.00 58 ASN A N 27
ATOM 24295 C CA . ASN A 1 58 ? 29.311 32.498 63.007 1.00 0.00 58 ASN A CA 27
ATOM 24296 C C . ASN A 1 58 ? 30.392 32.946 61.967 1.00 0.00 58 ASN A C 27
ATOM 24297 O O . ASN A 1 58 ? 30.926 34.052 62.025 1.00 0.00 58 ASN A O 27
ATOM 24308 N N . LEU A 1 59 ? 30.719 32.015 60.993 1.00 0.00 59 LEU A N 27
ATOM 24309 C CA . LEU A 1 59 ? 31.650 32.240 59.861 1.00 0.00 59 LEU A CA 27
ATOM 24310 C C . LEU A 1 59 ? 33.110 32.291 60.486 1.00 0.00 59 LEU A C 27
ATOM 24311 O O . LEU A 1 59 ? 33.659 33.397 60.561 1.00 0.00 59 LEU A O 27
ATOM 24328 N N . ARG A 1 1 ? 41.573 25.182 67.704 1.00 0.00 1 ARG A N 28
ATOM 24329 C CA . ARG A 1 1 ? 40.188 24.921 67.087 1.00 0.00 1 ARG A CA 28
ATOM 24330 C C . ARG A 1 1 ? 40.259 25.214 65.547 1.00 0.00 1 ARG A C 28
ATOM 24331 O O . ARG A 1 1 ? 41.280 25.712 65.077 1.00 0.00 1 ARG A O 28
ATOM 24354 N N . ILE A 1 2 ? 39.164 24.870 64.756 1.00 0.00 2 ILE A N 28
ATOM 24355 C CA . ILE A 1 2 ? 39.197 25.017 63.278 1.00 0.00 2 ILE A CA 28
ATOM 24356 C C . ILE A 1 2 ? 38.511 26.371 62.883 1.00 0.00 2 ILE A C 28
ATOM 24357 O O . ILE A 1 2 ? 37.332 26.602 63.160 1.00 0.00 2 ILE A O 28
ATOM 24373 N N . CYS A 1 3 ? 39.273 27.289 62.173 1.00 0.00 3 CYS A N 28
ATOM 24374 C CA . CYS A 1 3 ? 38.650 28.493 61.615 1.00 0.00 3 CYS A CA 28
ATOM 24375 C C . CYS A 1 3 ? 39.201 28.715 60.165 1.00 0.00 3 CYS A C 28
ATOM 24376 O O . CYS A 1 3 ? 40.308 28.317 59.804 1.00 0.00 3 CYS A O 28
ATOM 24383 N N . TYR A 1 4 ? 38.339 29.357 59.296 1.00 0.00 4 TYR A N 28
ATOM 24384 C CA . TYR A 1 4 ? 38.643 29.474 57.873 1.00 0.00 4 TYR A CA 28
ATOM 24385 C C . TYR A 1 4 ? 39.871 30.400 57.612 1.00 0.00 4 TYR A C 28
ATOM 24386 O O . TYR A 1 4 ? 40.111 31.349 58.355 1.00 0.00 4 TYR A O 28
ATOM 24404 N N . ASN A 1 5 ? 40.613 30.169 56.463 1.00 0.00 5 ASN A N 28
ATOM 24405 C CA . ASN A 1 5 ? 41.641 31.149 56.056 1.00 0.00 5 ASN A CA 28
ATOM 24406 C C . ASN A 1 5 ? 41.417 31.484 54.554 1.00 0.00 5 ASN A C 28
ATOM 24407 O O . ASN A 1 5 ? 42.355 31.823 53.841 1.00 0.00 5 ASN A O 28
ATOM 24418 N N . HIS A 1 6 ? 40.096 31.463 54.124 1.00 0.00 6 HIS A N 28
ATOM 24419 C CA . HIS A 1 6 ? 39.618 31.554 52.761 1.00 0.00 6 HIS A CA 28
ATOM 24420 C C . HIS A 1 6 ? 39.622 32.996 52.151 1.00 0.00 6 HIS A C 28
ATOM 24421 O O . HIS A 1 6 ? 39.966 33.973 52.807 1.00 0.00 6 HIS A O 28
ATOM 24436 N N . LEU A 1 7 ? 39.122 33.071 50.865 1.00 0.00 7 LEU A N 28
ATOM 24437 C CA . LEU A 1 7 ? 38.883 34.293 50.107 1.00 0.00 7 LEU A CA 28
ATOM 24438 C C . LEU A 1 7 ? 40.189 35.008 49.618 1.00 0.00 7 LEU A C 28
ATOM 24439 O O . LEU A 1 7 ? 41.281 34.447 49.588 1.00 0.00 7 LEU A O 28
ATOM 24455 N N . GLY A 1 8 ? 39.995 36.270 49.088 1.00 0.00 8 GLY A N 28
ATOM 24456 C CA . GLY A 1 8 ? 41.104 37.063 48.568 1.00 0.00 8 GLY A CA 28
ATOM 24457 C C . GLY A 1 8 ? 41.774 36.315 47.393 1.00 0.00 8 GLY A C 28
ATOM 24458 O O . GLY A 1 8 ? 42.994 36.188 47.405 1.00 0.00 8 GLY A O 28
ATOM 24462 N N . THR A 1 9 ? 40.953 35.893 46.351 1.00 0.00 9 THR A N 28
ATOM 24463 C CA . THR A 1 9 ? 41.290 35.212 45.068 1.00 0.00 9 THR A CA 28
ATOM 24464 C C . THR A 1 9 ? 40.842 33.714 45.118 1.00 0.00 9 THR A C 28
ATOM 24465 O O . THR A 1 9 ? 40.398 33.181 44.101 1.00 0.00 9 THR A O 28
ATOM 24476 N N . LYS A 1 10 ? 40.965 33.030 46.316 1.00 0.00 10 LYS A N 28
ATOM 24477 C CA . LYS A 1 10 ? 40.695 31.575 46.437 1.00 0.00 10 LYS A CA 28
ATOM 24478 C C . LYS A 1 10 ? 39.738 31.313 47.665 1.00 0.00 10 LYS A C 28
ATOM 24479 O O . LYS A 1 10 ? 40.202 31.313 48.798 1.00 0.00 10 LYS A O 28
ATOM 24498 N N . PRO A 1 11 ? 38.404 30.954 47.449 1.00 0.00 11 PRO A N 28
ATOM 24499 C CA . PRO A 1 11 ? 37.481 30.698 48.589 1.00 0.00 11 PRO A CA 28
ATOM 24500 C C . PRO A 1 11 ? 37.400 29.319 49.384 1.00 0.00 11 PRO A C 28
ATOM 24501 O O . PRO A 1 11 ? 36.660 29.363 50.370 1.00 0.00 11 PRO A O 28
ATOM 24512 N N . PRO A 1 12 ? 38.202 28.194 49.163 1.00 0.00 12 PRO A N 28
ATOM 24513 C CA . PRO A 1 12 ? 37.859 26.934 49.897 1.00 0.00 12 PRO A CA 28
ATOM 24514 C C . PRO A 1 12 ? 38.625 26.446 51.175 1.00 0.00 12 PRO A C 28
ATOM 24515 O O . PRO A 1 12 ? 38.032 25.636 51.892 1.00 0.00 12 PRO A O 28
ATOM 24526 N N . THR A 1 13 ? 39.931 26.828 51.473 1.00 0.00 13 THR A N 28
ATOM 24527 C CA . THR A 1 13 ? 40.612 26.181 52.612 1.00 0.00 13 THR A CA 28
ATOM 24528 C C . THR A 1 13 ? 40.226 26.715 54.028 1.00 0.00 13 THR A C 28
ATOM 24529 O O . THR A 1 13 ? 39.816 27.852 54.251 1.00 0.00 13 THR A O 28
ATOM 24540 N N . THR A 1 14 ? 40.460 25.786 55.018 1.00 0.00 14 THR A N 28
ATOM 24541 C CA . THR A 1 14 ? 40.201 25.982 56.433 1.00 0.00 14 THR A CA 28
ATOM 24542 C C . THR A 1 14 ? 41.394 25.392 57.250 1.00 0.00 14 THR A C 28
ATOM 24543 O O . THR A 1 14 ? 42.047 24.434 56.836 1.00 0.00 14 THR A O 28
ATOM 24554 N N . GLU A 1 15 ? 41.671 26.009 58.458 1.00 0.00 15 GLU A N 28
ATOM 24555 C CA . GLU A 1 15 ? 42.879 25.660 59.235 1.00 0.00 15 GLU A CA 28
ATOM 24556 C C . GLU A 1 15 ? 42.464 24.915 60.543 1.00 0.00 15 GLU A C 28
ATOM 24557 O O . GLU A 1 15 ? 41.917 25.511 61.468 1.00 0.00 15 GLU A O 28
ATOM 24570 N N . THR A 1 16 ? 42.798 23.567 60.627 1.00 0.00 16 THR A N 28
ATOM 24571 C CA . THR A 1 16 ? 42.619 22.785 61.866 1.00 0.00 16 THR A CA 28
ATOM 24572 C C . THR A 1 16 ? 43.896 23.147 62.694 1.00 0.00 16 THR A C 28
ATOM 24573 O O . THR A 1 16 ? 44.975 22.588 62.500 1.00 0.00 16 THR A O 28
ATOM 24584 N N . CYS A 1 17 ? 43.746 24.117 63.674 1.00 0.00 17 CYS A N 28
ATOM 24585 C CA . CYS A 1 17 ? 44.901 24.677 64.393 1.00 0.00 17 CYS A CA 28
ATOM 24586 C C . CYS A 1 17 ? 44.840 24.405 65.924 1.00 0.00 17 CYS A C 28
ATOM 24587 O O . CYS A 1 17 ? 43.796 24.176 66.536 1.00 0.00 17 CYS A O 28
ATOM 24594 N N . GLN A 1 18 ? 46.071 24.516 66.532 1.00 0.00 18 GLN A N 28
ATOM 24595 C CA . GLN A 1 18 ? 46.335 24.201 67.933 1.00 0.00 18 GLN A CA 28
ATOM 24596 C C . GLN A 1 18 ? 45.904 25.358 68.891 1.00 0.00 18 GLN A C 28
ATOM 24597 O O . GLN A 1 18 ? 46.080 25.220 70.103 1.00 0.00 18 GLN A O 28
ATOM 24611 N N . GLU A 1 19 ? 45.311 26.509 68.390 1.00 0.00 19 GLU A N 28
ATOM 24612 C CA . GLU A 1 19 ? 44.954 27.619 69.276 1.00 0.00 19 GLU A CA 28
ATOM 24613 C C . GLU A 1 19 ? 43.492 27.379 69.777 1.00 0.00 19 GLU A C 28
ATOM 24614 O O . GLU A 1 19 ? 42.543 27.247 69.002 1.00 0.00 19 GLU A O 28
ATOM 24627 N N . ASP A 1 20 ? 43.358 27.407 71.152 1.00 0.00 20 ASP A N 28
ATOM 24628 C CA . ASP A 1 20 ? 42.164 27.235 71.985 1.00 0.00 20 ASP A CA 28
ATOM 24629 C C . ASP A 1 20 ? 40.961 28.192 71.592 1.00 0.00 20 ASP A C 28
ATOM 24630 O O . ASP A 1 20 ? 39.846 28.036 72.092 1.00 0.00 20 ASP A O 28
ATOM 24639 N N . SER A 1 21 ? 41.230 29.268 70.770 1.00 0.00 21 SER A N 28
ATOM 24640 C CA . SER A 1 21 ? 40.259 30.269 70.351 1.00 0.00 21 SER A CA 28
ATOM 24641 C C . SER A 1 21 ? 40.751 30.917 69.009 1.00 0.00 21 SER A C 28
ATOM 24642 O O . SER A 1 21 ? 41.917 30.762 68.631 1.00 0.00 21 SER A O 28
ATOM 24650 N N . CYS A 1 22 ? 39.831 31.638 68.263 1.00 0.00 22 CYS A N 28
ATOM 24651 C CA . CYS A 1 22 ? 40.265 32.205 66.989 1.00 0.00 22 CYS A CA 28
ATOM 24652 C C . CYS A 1 22 ? 39.729 33.624 66.685 1.00 0.00 22 CYS A C 28
ATOM 24653 O O . CYS A 1 22 ? 38.919 34.185 67.420 1.00 0.00 22 CYS A O 28
ATOM 24660 N N . TYR A 1 23 ? 40.286 34.204 65.562 1.00 0.00 23 TYR A N 28
ATOM 24661 C CA . TYR A 1 23 ? 40.022 35.598 65.238 1.00 0.00 23 TYR A CA 28
ATOM 24662 C C . TYR A 1 23 ? 39.536 35.833 63.782 1.00 0.00 23 TYR A C 28
ATOM 24663 O O . TYR A 1 23 ? 39.863 35.144 62.813 1.00 0.00 23 TYR A O 28
ATOM 24681 N N . LYS A 1 24 ? 38.744 36.960 63.705 1.00 0.00 24 LYS A N 28
ATOM 24682 C CA . LYS A 1 24 ? 38.097 37.483 62.508 1.00 0.00 24 LYS A CA 28
ATOM 24683 C C . LYS A 1 24 ? 38.920 38.770 62.151 1.00 0.00 24 LYS A C 28
ATOM 24684 O O . LYS A 1 24 ? 38.908 39.800 62.824 1.00 0.00 24 LYS A O 28
ATOM 24703 N N . ASN A 1 25 ? 39.646 38.672 60.987 1.00 0.00 25 ASN A N 28
ATOM 24704 C CA . ASN A 1 25 ? 40.529 39.710 60.432 1.00 0.00 25 ASN A CA 28
ATOM 24705 C C . ASN A 1 25 ? 39.790 40.112 59.096 1.00 0.00 25 ASN A C 28
ATOM 24706 O O . ASN A 1 25 ? 39.545 39.292 58.213 1.00 0.00 25 ASN A O 28
ATOM 24717 N N . ILE A 1 26 ? 39.423 41.459 58.980 1.00 0.00 26 ILE A N 28
ATOM 24718 C CA . ILE A 1 26 ? 38.236 41.855 58.167 1.00 0.00 26 ILE A CA 28
ATOM 24719 C C . ILE A 1 26 ? 38.455 42.977 57.078 1.00 0.00 26 ILE A C 28
ATOM 24720 O O . ILE A 1 26 ? 37.549 43.318 56.319 1.00 0.00 26 ILE A O 28
ATOM 24736 N N . TRP A 1 27 ? 39.704 43.542 57.034 1.00 0.00 27 TRP A N 28
ATOM 24737 C CA . TRP A 1 27 ? 40.265 44.670 56.269 1.00 0.00 27 TRP A CA 28
ATOM 24738 C C . TRP A 1 27 ? 41.055 44.031 55.057 1.00 0.00 27 TRP A C 28
ATOM 24739 O O . TRP A 1 27 ? 40.458 43.634 54.064 1.00 0.00 27 TRP A O 28
ATOM 24760 N N . THR A 1 28 ? 42.442 43.966 55.155 1.00 0.00 28 THR A N 28
ATOM 24761 C CA . THR A 1 28 ? 43.371 43.372 54.177 1.00 0.00 28 THR A CA 28
ATOM 24762 C C . THR A 1 28 ? 43.794 44.426 53.099 1.00 0.00 28 THR A C 28
ATOM 24763 O O . THR A 1 28 ? 44.996 44.598 52.914 1.00 0.00 28 THR A O 28
ATOM 24774 N N . PHE A 1 29 ? 42.811 45.145 52.428 1.00 0.00 29 PHE A N 28
ATOM 24775 C CA . PHE A 1 29 ? 42.995 46.187 51.355 1.00 0.00 29 PHE A CA 28
ATOM 24776 C C . PHE A 1 29 ? 42.096 45.699 50.189 1.00 0.00 29 PHE A C 28
ATOM 24777 O O . PHE A 1 29 ? 41.171 46.399 49.785 1.00 0.00 29 PHE A O 28
ATOM 24794 N N . ASP A 1 30 ? 42.413 44.448 49.657 1.00 0.00 30 ASP A N 28
ATOM 24795 C CA . ASP A 1 30 ? 41.369 43.645 49.019 1.00 0.00 30 ASP A CA 28
ATOM 24796 C C . ASP A 1 30 ? 40.277 43.593 50.153 1.00 0.00 30 ASP A C 28
ATOM 24797 O O . ASP A 1 30 ? 40.500 42.970 51.188 1.00 0.00 30 ASP A O 28
ATOM 24806 N N . ASN A 1 31 ? 39.051 44.249 49.987 1.00 0.00 31 ASN A N 28
ATOM 24807 C CA . ASN A 1 31 ? 38.154 44.373 51.150 1.00 0.00 31 ASN A CA 28
ATOM 24808 C C . ASN A 1 31 ? 37.563 42.938 51.382 1.00 0.00 31 ASN A C 28
ATOM 24809 O O . ASN A 1 31 ? 36.681 42.496 50.646 1.00 0.00 31 ASN A O 28
ATOM 24820 N N . ILE A 1 32 ? 38.026 42.209 52.483 1.00 0.00 32 ILE A N 28
ATOM 24821 C CA . ILE A 1 32 ? 37.682 40.792 52.561 1.00 0.00 32 ILE A CA 28
ATOM 24822 C C . ILE A 1 32 ? 37.919 40.172 53.978 1.00 0.00 32 ILE A C 28
ATOM 24823 O O . ILE A 1 32 ? 38.663 40.704 54.800 1.00 0.00 32 ILE A O 28
ATOM 24839 N N . ILE A 1 33 ? 37.279 38.965 54.223 1.00 0.00 33 ILE A N 28
ATOM 24840 C CA . ILE A 1 33 ? 37.451 38.254 55.507 1.00 0.00 33 ILE A CA 28
ATOM 24841 C C . ILE A 1 33 ? 38.511 37.122 55.241 1.00 0.00 33 ILE A C 28
ATOM 24842 O O . ILE A 1 33 ? 38.221 36.059 54.695 1.00 0.00 33 ILE A O 28
ATOM 24858 N N . ARG A 1 34 ? 39.804 37.378 55.660 1.00 0.00 34 ARG A N 28
ATOM 24859 C CA . ARG A 1 34 ? 40.918 36.431 55.483 1.00 0.00 34 ARG A CA 28
ATOM 24860 C C . ARG A 1 34 ? 41.659 36.497 56.846 1.00 0.00 34 ARG A C 28
ATOM 24861 O O . ARG A 1 34 ? 42.079 37.547 57.325 1.00 0.00 34 ARG A O 28
ATOM 24882 N N . ARG A 1 35 ? 41.803 35.276 57.496 1.00 0.00 35 ARG A N 28
ATOM 24883 C CA . ARG A 1 35 ? 41.880 35.279 58.948 1.00 0.00 35 ARG A CA 28
ATOM 24884 C C . ARG A 1 35 ? 42.383 33.917 59.517 1.00 0.00 35 ARG A C 28
ATOM 24885 O O . ARG A 1 35 ? 42.917 33.096 58.772 1.00 0.00 35 ARG A O 28
ATOM 24906 N N . GLY A 1 36 ? 42.254 33.721 60.890 1.00 0.00 36 GLY A N 28
ATOM 24907 C CA . GLY A 1 36 ? 42.844 32.469 61.371 1.00 0.00 36 GLY A CA 28
ATOM 24908 C C . GLY A 1 36 ? 42.849 32.222 62.888 1.00 0.00 36 GLY A C 28
ATOM 24909 O O . GLY A 1 36 ? 42.191 32.907 63.661 1.00 0.00 36 GLY A O 28
ATOM 24913 N N . CYS A 1 37 ? 43.623 31.142 63.278 1.00 0.00 37 CYS A N 28
ATOM 24914 C CA . CYS A 1 37 ? 43.694 30.683 64.669 1.00 0.00 37 CYS A CA 28
ATOM 24915 C C . CYS A 1 37 ? 44.676 31.564 65.514 1.00 0.00 37 CYS A C 28
ATOM 24916 O O . CYS A 1 37 ? 45.843 31.750 65.173 1.00 0.00 37 CYS A O 28
ATOM 24923 N N . GLY A 1 38 ? 44.167 32.153 66.675 1.00 0.00 38 GLY A N 28
ATOM 24924 C CA . GLY A 1 38 ? 45.100 32.898 67.511 1.00 0.00 38 GLY A CA 28
ATOM 24925 C C . GLY A 1 38 ? 44.417 33.155 68.865 1.00 0.00 38 GLY A C 28
ATOM 24926 O O . GLY A 1 38 ? 44.513 32.358 69.794 1.00 0.00 38 GLY A O 28
ATOM 24930 N N . CYS A 1 39 ? 43.719 34.346 68.968 1.00 0.00 39 CYS A N 28
ATOM 24931 C CA . CYS A 1 39 ? 43.092 34.771 70.217 1.00 0.00 39 CYS A CA 28
ATOM 24932 C C . CYS A 1 39 ? 44.160 35.472 71.111 1.00 0.00 39 CYS A C 28
ATOM 24933 O O . CYS A 1 39 ? 44.035 36.633 71.494 1.00 0.00 39 CYS A O 28
ATOM 24940 N N . PHE A 1 40 ? 45.245 34.677 71.433 1.00 0.00 40 PHE A N 28
ATOM 24941 C CA . PHE A 1 40 ? 46.305 35.043 72.379 1.00 0.00 40 PHE A CA 28
ATOM 24942 C C . PHE A 1 40 ? 47.366 35.805 71.513 1.00 0.00 40 PHE A C 28
ATOM 24943 O O . PHE A 1 40 ? 48.439 35.291 71.204 1.00 0.00 40 PHE A O 28
ATOM 24960 N N . THR A 1 41 ? 47.026 37.095 71.130 1.00 0.00 41 THR A N 28
ATOM 24961 C CA . THR A 1 41 ? 47.937 37.917 70.313 1.00 0.00 41 THR A CA 28
ATOM 24962 C C . THR A 1 41 ? 48.876 38.750 71.256 1.00 0.00 41 THR A C 28
ATOM 24963 O O . THR A 1 41 ? 48.437 39.309 72.260 1.00 0.00 41 THR A O 28
ATOM 24974 N N . PRO A 1 42 ? 50.197 38.925 70.840 1.00 0.00 42 PRO A N 28
ATOM 24975 C CA . PRO A 1 42 ? 51.110 39.804 71.579 1.00 0.00 42 PRO A CA 28
ATOM 24976 C C . PRO A 1 42 ? 50.661 41.288 71.630 1.00 0.00 42 PRO A C 28
ATOM 24977 O O . PRO A 1 42 ? 49.722 41.716 70.958 1.00 0.00 42 PRO A O 28
ATOM 24988 N N . ARG A 1 43 ? 51.435 42.088 72.451 1.00 0.00 43 ARG A N 28
ATOM 24989 C CA . ARG A 1 43 ? 51.097 43.501 72.639 1.00 0.00 43 ARG A CA 28
ATOM 24990 C C . ARG A 1 43 ? 51.740 44.334 71.469 1.00 0.00 43 ARG A C 28
ATOM 24991 O O . ARG A 1 43 ? 52.936 44.624 71.461 1.00 0.00 43 ARG A O 28
ATOM 25012 N N . GLY A 1 44 ? 50.885 44.763 70.461 1.00 0.00 44 GLY A N 28
ATOM 25013 C CA . GLY A 1 44 ? 51.312 45.627 69.346 1.00 0.00 44 GLY A CA 28
ATOM 25014 C C . GLY A 1 44 ? 50.755 47.069 69.441 1.00 0.00 44 GLY A C 28
ATOM 25015 O O . GLY A 1 44 ? 49.776 47.329 70.137 1.00 0.00 44 GLY A O 28
ATOM 25019 N N . ASP A 1 45 ? 51.393 48.003 68.648 1.00 0.00 45 ASP A N 28
ATOM 25020 C CA . ASP A 1 45 ? 50.958 49.417 68.575 1.00 0.00 45 ASP A CA 28
ATOM 25021 C C . ASP A 1 45 ? 50.088 49.571 67.286 1.00 0.00 45 ASP A C 28
ATOM 25022 O O . ASP A 1 45 ? 50.158 50.538 66.532 1.00 0.00 45 ASP A O 28
ATOM 25031 N N . MET A 1 46 ? 49.186 48.542 67.123 1.00 0.00 46 MET A N 28
ATOM 25032 C CA . MET A 1 46 ? 48.206 48.440 66.061 1.00 0.00 46 MET A CA 28
ATOM 25033 C C . MET A 1 46 ? 47.208 47.351 66.599 1.00 0.00 46 MET A C 28
ATOM 25034 O O . MET A 1 46 ? 47.602 46.224 66.908 1.00 0.00 46 MET A O 28
ATOM 25048 N N . PRO A 1 47 ? 45.865 47.698 66.731 1.00 0.00 47 PRO A N 28
ATOM 25049 C CA . PRO A 1 47 ? 44.870 46.756 67.271 1.00 0.00 47 PRO A CA 28
ATOM 25050 C C . PRO A 1 47 ? 44.914 45.365 66.572 1.00 0.00 47 PRO A C 28
ATOM 25051 O O . PRO A 1 47 ? 45.010 45.248 65.349 1.00 0.00 47 PRO A O 28
ATOM 25062 N N . GLY A 1 48 ? 44.826 44.255 67.402 1.00 0.00 48 GLY A N 28
ATOM 25063 C CA . GLY A 1 48 ? 44.769 42.924 66.804 1.00 0.00 48 GLY A CA 28
ATOM 25064 C C . GLY A 1 48 ? 43.345 42.626 66.282 1.00 0.00 48 GLY A C 28
ATOM 25065 O O . GLY A 1 48 ? 42.380 43.323 66.599 1.00 0.00 48 GLY A O 28
ATOM 25069 N N . PRO A 1 49 ? 43.219 41.469 65.537 1.00 0.00 49 PRO A N 28
ATOM 25070 C CA . PRO A 1 49 ? 41.892 41.058 65.071 1.00 0.00 49 PRO A CA 28
ATOM 25071 C C . PRO A 1 49 ? 40.863 40.852 66.207 1.00 0.00 49 PRO A C 28
ATOM 25072 O O . PRO A 1 49 ? 41.194 40.593 67.364 1.00 0.00 49 PRO A O 28
ATOM 25083 N N . TYR A 1 50 ? 39.543 40.934 65.795 1.00 0.00 50 TYR A N 28
ATOM 25084 C CA . TYR A 1 50 ? 38.472 40.791 66.801 1.00 0.00 50 TYR A CA 28
ATOM 25085 C C . TYR A 1 50 ? 38.184 39.265 67.075 1.00 0.00 50 TYR A C 28
ATOM 25086 O O . TYR A 1 50 ? 38.250 38.435 66.170 1.00 0.00 50 TYR A O 28
ATOM 25104 N N . CYS A 1 51 ? 37.844 38.903 68.379 1.00 0.00 51 CYS A N 28
ATOM 25105 C CA . CYS A 1 51 ? 37.891 37.485 68.806 1.00 0.00 51 CYS A CA 28
ATOM 25106 C C . CYS A 1 51 ? 36.564 36.795 69.298 1.00 0.00 51 CYS A C 28
ATOM 25107 O O . CYS A 1 51 ? 35.631 37.411 69.801 1.00 0.00 51 CYS A O 28
ATOM 25114 N N . CYS A 1 52 ? 36.595 35.414 69.161 1.00 0.00 52 CYS A N 28
ATOM 25115 C CA . CYS A 1 52 ? 35.573 34.448 69.563 1.00 0.00 52 CYS A CA 28
ATOM 25116 C C . CYS A 1 52 ? 36.230 33.131 70.141 1.00 0.00 52 CYS A C 28
ATOM 25117 O O . CYS A 1 52 ? 37.382 32.847 69.818 1.00 0.00 52 CYS A O 28
ATOM 25124 N N . GLU A 1 53 ? 35.469 32.282 70.938 1.00 0.00 53 GLU A N 28
ATOM 25125 C CA . GLU A 1 53 ? 36.052 31.036 71.508 1.00 0.00 53 GLU A CA 28
ATOM 25126 C C . GLU A 1 53 ? 35.163 29.820 71.093 1.00 0.00 53 GLU A C 28
ATOM 25127 O O . GLU A 1 53 ? 34.623 29.102 71.933 1.00 0.00 53 GLU A O 28
ATOM 25140 N N . SER A 1 54 ? 35.068 29.552 69.737 1.00 0.00 54 SER A N 28
ATOM 25141 C CA . SER A 1 54 ? 34.285 28.398 69.311 1.00 0.00 54 SER A CA 28
ATOM 25142 C C . SER A 1 54 ? 34.786 27.841 67.950 1.00 0.00 54 SER A C 28
ATOM 25143 O O . SER A 1 54 ? 35.599 28.456 67.261 1.00 0.00 54 SER A O 28
ATOM 25151 N N . ASP A 1 55 ? 34.279 26.599 67.605 1.00 0.00 55 ASP A N 28
ATOM 25152 C CA . ASP A 1 55 ? 34.593 26.037 66.290 1.00 0.00 55 ASP A CA 28
ATOM 25153 C C . ASP A 1 55 ? 33.836 26.966 65.263 1.00 0.00 55 ASP A C 28
ATOM 25154 O O . ASP A 1 55 ? 32.616 27.115 65.311 1.00 0.00 55 ASP A O 28
ATOM 25163 N N . LYS A 1 56 ? 34.610 27.656 64.325 1.00 0.00 56 LYS A N 28
ATOM 25164 C CA . LYS A 1 56 ? 34.142 28.601 63.312 1.00 0.00 56 LYS A CA 28
ATOM 25165 C C . LYS A 1 56 ? 33.673 29.967 63.891 1.00 0.00 56 LYS A C 28
ATOM 25166 O O . LYS A 1 56 ? 34.061 31.022 63.388 1.00 0.00 56 LYS A O 28
ATOM 25185 N N . CYS A 1 57 ? 32.705 29.907 64.871 1.00 0.00 57 CYS A N 28
ATOM 25186 C CA . CYS A 1 57 ? 31.884 31.033 65.296 1.00 0.00 57 CYS A CA 28
ATOM 25187 C C . CYS A 1 57 ? 31.181 31.534 63.972 1.00 0.00 57 CYS A C 28
ATOM 25188 O O . CYS A 1 57 ? 31.330 32.684 63.570 1.00 0.00 57 CYS A O 28
ATOM 25195 N N . ASN A 1 58 ? 30.390 30.588 63.330 1.00 0.00 58 ASN A N 28
ATOM 25196 C CA . ASN A 1 58 ? 29.510 30.695 62.160 1.00 0.00 58 ASN A CA 28
ATOM 25197 C C . ASN A 1 58 ? 30.307 30.780 60.827 1.00 0.00 58 ASN A C 28
ATOM 25198 O O . ASN A 1 58 ? 30.200 29.912 59.965 1.00 0.00 58 ASN A O 28
ATOM 25209 N N . LEU A 1 59 ? 31.082 31.904 60.686 1.00 0.00 59 LEU A N 28
ATOM 25210 C CA . LEU A 1 59 ? 31.788 32.337 59.479 1.00 0.00 59 LEU A CA 28
ATOM 25211 C C . LEU A 1 59 ? 32.917 33.268 60.075 1.00 0.00 59 LEU A C 28
ATOM 25212 O O . LEU A 1 59 ? 32.554 34.382 60.471 1.00 0.00 59 LEU A O 28
ATOM 25229 N N . ARG A 1 1 ? 41.791 25.379 67.639 1.00 0.00 1 ARG A N 29
ATOM 25230 C CA . ARG A 1 1 ? 40.402 25.076 67.060 1.00 0.00 1 ARG A CA 29
ATOM 25231 C C . ARG A 1 1 ? 40.450 25.376 65.524 1.00 0.00 1 ARG A C 29
ATOM 25232 O O . ARG A 1 1 ? 41.486 25.810 65.027 1.00 0.00 1 ARG A O 29
ATOM 25255 N N . ILE A 1 2 ? 39.318 25.089 64.771 1.00 0.00 2 ILE A N 29
ATOM 25256 C CA . ILE A 1 2 ? 39.296 25.232 63.293 1.00 0.00 2 ILE A CA 29
ATOM 25257 C C . ILE A 1 2 ? 38.546 26.551 62.899 1.00 0.00 2 ILE A C 29
ATOM 25258 O O . ILE A 1 2 ? 37.409 26.822 63.288 1.00 0.00 2 ILE A O 29
ATOM 25274 N N . CYS A 1 3 ? 39.237 27.374 62.029 1.00 0.00 3 CYS A N 29
ATOM 25275 C CA . CYS A 1 3 ? 38.680 28.594 61.472 1.00 0.00 3 CYS A CA 29
ATOM 25276 C C . CYS A 1 3 ? 39.354 28.875 60.091 1.00 0.00 3 CYS A C 29
ATOM 25277 O O . CYS A 1 3 ? 40.479 28.459 59.822 1.00 0.00 3 CYS A O 29
ATOM 25284 N N . TYR A 1 4 ? 38.610 29.610 59.175 1.00 0.00 4 TYR A N 29
ATOM 25285 C CA . TYR A 1 4 ? 39.042 29.621 57.771 1.00 0.00 4 TYR A CA 29
ATOM 25286 C C . TYR A 1 4 ? 40.257 30.552 57.451 1.00 0.00 4 TYR A C 29
ATOM 25287 O O . TYR A 1 4 ? 40.771 31.266 58.303 1.00 0.00 4 TYR A O 29
ATOM 25305 N N . ASN A 1 5 ? 40.702 30.483 56.140 1.00 0.00 5 ASN A N 29
ATOM 25306 C CA . ASN A 1 5 ? 41.661 31.445 55.589 1.00 0.00 5 ASN A CA 29
ATOM 25307 C C . ASN A 1 5 ? 41.327 31.444 54.066 1.00 0.00 5 ASN A C 29
ATOM 25308 O O . ASN A 1 5 ? 42.202 31.229 53.234 1.00 0.00 5 ASN A O 29
ATOM 25319 N N . HIS A 1 6 ? 39.995 31.656 53.736 1.00 0.00 6 HIS A N 29
ATOM 25320 C CA . HIS A 1 6 ? 39.404 31.607 52.386 1.00 0.00 6 HIS A CA 29
ATOM 25321 C C . HIS A 1 6 ? 39.125 33.063 51.853 1.00 0.00 6 HIS A C 29
ATOM 25322 O O . HIS A 1 6 ? 39.811 34.010 52.227 1.00 0.00 6 HIS A O 29
ATOM 25337 N N . LEU A 1 7 ? 38.034 33.248 51.017 1.00 0.00 7 LEU A N 29
ATOM 25338 C CA . LEU A 1 7 ? 37.593 34.569 50.573 1.00 0.00 7 LEU A CA 29
ATOM 25339 C C . LEU A 1 7 ? 38.673 35.311 49.708 1.00 0.00 7 LEU A C 29
ATOM 25340 O O . LEU A 1 7 ? 39.624 34.734 49.185 1.00 0.00 7 LEU A O 29
ATOM 25356 N N . GLY A 1 8 ? 38.376 36.635 49.439 1.00 0.00 8 GLY A N 29
ATOM 25357 C CA . GLY A 1 8 ? 39.117 37.405 48.443 1.00 0.00 8 GLY A CA 29
ATOM 25358 C C . GLY A 1 8 ? 38.445 37.071 47.095 1.00 0.00 8 GLY A C 29
ATOM 25359 O O . GLY A 1 8 ? 37.625 37.815 46.568 1.00 0.00 8 GLY A O 29
ATOM 25363 N N . THR A 1 9 ? 38.848 35.874 46.543 1.00 0.00 9 THR A N 29
ATOM 25364 C CA . THR A 1 9 ? 38.347 35.362 45.263 1.00 0.00 9 THR A CA 29
ATOM 25365 C C . THR A 1 9 ? 38.129 33.823 45.322 1.00 0.00 9 THR A C 29
ATOM 25366 O O . THR A 1 9 ? 37.240 33.307 44.648 1.00 0.00 9 THR A O 29
ATOM 25377 N N . LYS A 1 10 ? 38.983 33.078 46.115 1.00 0.00 10 LYS A N 29
ATOM 25378 C CA . LYS A 1 10 ? 38.960 31.596 46.190 1.00 0.00 10 LYS A CA 29
ATOM 25379 C C . LYS A 1 10 ? 38.357 31.202 47.596 1.00 0.00 10 LYS A C 29
ATOM 25380 O O . LYS A 1 10 ? 39.014 31.434 48.605 1.00 0.00 10 LYS A O 29
ATOM 25399 N N . PRO A 1 11 ? 37.140 30.508 47.686 1.00 0.00 11 PRO A N 29
ATOM 25400 C CA . PRO A 1 11 ? 36.557 30.234 49.031 1.00 0.00 11 PRO A CA 29
ATOM 25401 C C . PRO A 1 11 ? 36.942 28.941 49.867 1.00 0.00 11 PRO A C 29
ATOM 25402 O O . PRO A 1 11 ? 36.754 29.017 51.082 1.00 0.00 11 PRO A O 29
ATOM 25413 N N . PRO A 1 12 ? 37.562 27.825 49.305 1.00 0.00 12 PRO A N 29
ATOM 25414 C CA . PRO A 1 12 ? 37.743 26.576 50.073 1.00 0.00 12 PRO A CA 29
ATOM 25415 C C . PRO A 1 12 ? 38.828 26.326 51.174 1.00 0.00 12 PRO A C 29
ATOM 25416 O O . PRO A 1 12 ? 38.594 25.377 51.928 1.00 0.00 12 PRO A O 29
ATOM 25427 N N . THR A 1 13 ? 40.013 27.048 51.309 1.00 0.00 13 THR A N 29
ATOM 25428 C CA . THR A 1 13 ? 40.979 26.583 52.334 1.00 0.00 13 THR A CA 29
ATOM 25429 C C . THR A 1 13 ? 40.578 26.994 53.792 1.00 0.00 13 THR A C 29
ATOM 25430 O O . THR A 1 13 ? 40.176 28.113 54.108 1.00 0.00 13 THR A O 29
ATOM 25441 N N . THR A 1 14 ? 40.839 26.006 54.721 1.00 0.00 14 THR A N 29
ATOM 25442 C CA . THR A 1 14 ? 40.517 26.073 56.146 1.00 0.00 14 THR A CA 29
ATOM 25443 C C . THR A 1 14 ? 41.780 25.703 56.974 1.00 0.00 14 THR A C 29
ATOM 25444 O O . THR A 1 14 ? 42.574 24.844 56.591 1.00 0.00 14 THR A O 29
ATOM 25455 N N . GLU A 1 15 ? 41.945 26.386 58.163 1.00 0.00 15 GLU A N 29
ATOM 25456 C CA . GLU A 1 15 ? 43.158 26.213 58.986 1.00 0.00 15 GLU A CA 29
ATOM 25457 C C . GLU A 1 15 ? 42.723 25.433 60.266 1.00 0.00 15 GLU A C 29
ATOM 25458 O O . GLU A 1 15 ? 42.080 25.944 61.184 1.00 0.00 15 GLU A O 29
ATOM 25471 N N . THR A 1 16 ? 43.118 24.105 60.300 1.00 0.00 16 THR A N 29
ATOM 25472 C CA . THR A 1 16 ? 42.853 23.212 61.444 1.00 0.00 16 THR A CA 29
ATOM 25473 C C . THR A 1 16 ? 44.089 23.462 62.372 1.00 0.00 16 THR A C 29
ATOM 25474 O O . THR A 1 16 ? 45.194 23.001 62.081 1.00 0.00 16 THR A O 29
ATOM 25485 N N . CYS A 1 17 ? 43.899 24.191 63.544 1.00 0.00 17 CYS A N 29
ATOM 25486 C CA . CYS A 1 17 ? 45.070 24.659 64.311 1.00 0.00 17 CYS A CA 29
ATOM 25487 C C . CYS A 1 17 ? 45.122 24.083 65.767 1.00 0.00 17 CYS A C 29
ATOM 25488 O O . CYS A 1 17 ? 44.121 23.963 66.478 1.00 0.00 17 CYS A O 29
ATOM 25495 N N . GLN A 1 18 ? 46.410 23.849 66.221 1.00 0.00 18 GLN A N 29
ATOM 25496 C CA . GLN A 1 18 ? 46.757 23.362 67.561 1.00 0.00 18 GLN A CA 29
ATOM 25497 C C . GLN A 1 18 ? 46.927 24.626 68.462 1.00 0.00 18 GLN A C 29
ATOM 25498 O O . GLN A 1 18 ? 47.938 24.799 69.140 1.00 0.00 18 GLN A O 29
ATOM 25512 N N . GLU A 1 19 ? 45.872 25.514 68.446 1.00 0.00 19 GLU A N 29
ATOM 25513 C CA . GLU A 1 19 ? 45.857 26.744 69.219 1.00 0.00 19 GLU A CA 29
ATOM 25514 C C . GLU A 1 19 ? 44.354 27.000 69.551 1.00 0.00 19 GLU A C 29
ATOM 25515 O O . GLU A 1 19 ? 43.477 27.037 68.683 1.00 0.00 19 GLU A O 29
ATOM 25528 N N . ASP A 1 20 ? 44.104 27.237 70.888 1.00 0.00 20 ASP A N 29
ATOM 25529 C CA . ASP A 1 20 ? 42.802 27.490 71.501 1.00 0.00 20 ASP A 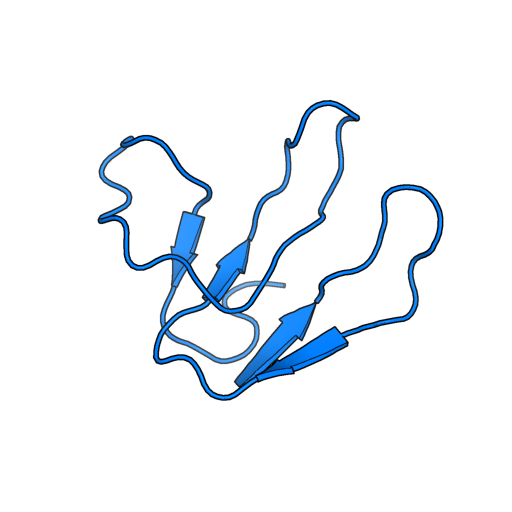CA 29
ATOM 25530 C C . ASP A 1 20 ? 41.947 28.445 70.609 1.00 0.00 20 ASP A C 29
ATOM 25531 O O . ASP A 1 20 ? 40.743 28.256 70.441 1.00 0.00 20 ASP A O 29
ATOM 25540 N N . SER A 1 21 ? 42.601 29.584 70.158 1.00 0.00 21 SER A N 29
ATOM 25541 C CA . SER A 1 21 ? 41.898 30.691 69.517 1.00 0.00 21 SER A CA 29
ATOM 25542 C C . SER A 1 21 ? 42.421 31.096 68.112 1.00 0.00 21 SER A C 29
ATOM 25543 O O . SER A 1 21 ? 43.526 30.794 67.657 1.00 0.00 21 SER A O 29
ATOM 25551 N N . CYS A 1 22 ? 41.516 31.899 67.452 1.00 0.00 22 CYS A N 29
ATOM 25552 C CA . CYS A 1 22 ? 41.889 32.471 66.179 1.00 0.00 22 CYS A CA 29
ATOM 25553 C C . CYS A 1 22 ? 41.241 33.848 65.914 1.00 0.00 22 CYS A C 29
ATOM 25554 O O . CYS A 1 22 ? 40.303 34.267 66.589 1.00 0.00 22 CYS A O 29
ATOM 25561 N N . TYR A 1 23 ? 41.789 34.541 64.855 1.00 0.00 23 TYR A N 29
ATOM 25562 C CA . TYR A 1 23 ? 41.410 35.930 64.580 1.00 0.00 23 TYR A CA 29
ATOM 25563 C C . TYR A 1 23 ? 40.645 36.049 63.235 1.00 0.00 23 TYR A C 29
ATOM 25564 O O . TYR A 1 23 ? 40.903 35.325 62.271 1.00 0.00 23 TYR A O 29
ATOM 25582 N N . LYS A 1 24 ? 39.672 37.038 63.202 1.00 0.00 24 LYS A N 29
ATOM 25583 C CA . LYS A 1 24 ? 38.860 37.313 62.011 1.00 0.00 24 LYS A CA 29
ATOM 25584 C C . LYS A 1 24 ? 39.158 38.812 61.659 1.00 0.00 24 LYS A C 29
ATOM 25585 O O . LYS A 1 24 ? 38.783 39.771 62.328 1.00 0.00 24 LYS A O 29
ATOM 25604 N N . ASN A 1 25 ? 39.879 38.970 60.492 1.00 0.00 25 ASN A N 29
ATOM 25605 C CA . ASN A 1 25 ? 40.593 40.191 60.060 1.00 0.00 25 ASN A CA 29
ATOM 25606 C C . ASN A 1 25 ? 39.849 40.721 58.770 1.00 0.00 25 ASN A C 29
ATOM 25607 O O . ASN A 1 25 ? 39.639 39.979 57.813 1.00 0.00 25 ASN A O 29
ATOM 25618 N N . ILE A 1 26 ? 39.480 42.072 58.763 1.00 0.00 26 ILE A N 29
ATOM 25619 C CA . ILE A 1 26 ? 38.354 42.575 57.917 1.00 0.00 26 ILE A CA 29
ATOM 25620 C C . ILE A 1 26 ? 38.680 43.731 56.898 1.00 0.00 26 ILE A C 29
ATOM 25621 O O . ILE A 1 26 ? 37.953 43.943 55.930 1.00 0.00 26 ILE A O 29
ATOM 25637 N N . TRP A 1 27 ? 39.768 44.522 57.191 1.00 0.00 27 TRP A N 29
ATOM 25638 C CA . TRP A 1 27 ? 40.414 45.617 56.452 1.00 0.00 27 TRP A CA 29
ATOM 25639 C C . TRP A 1 27 ? 41.019 44.970 55.133 1.00 0.00 27 TRP A C 29
ATOM 25640 O O . TRP A 1 27 ? 40.325 44.793 54.136 1.00 0.00 27 TRP A O 29
ATOM 25661 N N . THR A 1 28 ? 42.375 44.665 55.127 1.00 0.00 28 THR A N 29
ATOM 25662 C CA . THR A 1 28 ? 43.083 43.970 54.048 1.00 0.00 28 THR A CA 29
ATOM 25663 C C . THR A 1 28 ? 43.345 44.866 52.774 1.00 0.00 28 THR A C 29
ATOM 25664 O O . THR A 1 28 ? 44.140 44.430 51.942 1.00 0.00 28 THR A O 29
ATOM 25675 N N . PHE A 1 29 ? 42.749 46.112 52.595 1.00 0.00 29 PHE A N 29
ATOM 25676 C CA . PHE A 1 29 ? 42.834 46.946 51.364 1.00 0.00 29 PHE A CA 29
ATOM 25677 C C . PHE A 1 29 ? 41.701 46.514 50.379 1.00 0.00 29 PHE A C 29
ATOM 25678 O O . PHE A 1 29 ? 41.077 47.383 49.770 1.00 0.00 29 PHE A O 29
ATOM 25695 N N . ASP A 1 30 ? 41.380 45.174 50.281 1.00 0.00 30 ASP A N 29
ATOM 25696 C CA . ASP A 1 30 ? 40.314 44.632 49.446 1.00 0.00 30 ASP A CA 29
ATOM 25697 C C . ASP A 1 30 ? 38.908 44.634 50.163 1.00 0.00 30 ASP A C 29
ATOM 25698 O O . ASP A 1 30 ? 37.929 44.363 49.466 1.00 0.00 30 ASP A O 29
ATOM 25707 N N . ASN A 1 31 ? 38.740 44.985 51.504 1.00 0.00 31 ASN A N 29
ATOM 25708 C CA . ASN A 1 31 ? 37.439 45.054 52.191 1.00 0.00 31 ASN A CA 29
ATOM 25709 C C . ASN A 1 31 ? 36.898 43.587 52.192 1.00 0.00 31 ASN A C 29
ATOM 25710 O O . ASN A 1 31 ? 35.953 43.252 51.479 1.00 0.00 31 ASN A O 29
ATOM 25721 N N . ILE A 1 32 ? 37.520 42.699 53.065 1.00 0.00 32 ILE A N 29
ATOM 25722 C CA . ILE A 1 32 ? 37.143 41.287 53.041 1.00 0.00 32 ILE A CA 29
ATOM 25723 C C . ILE A 1 32 ? 37.511 40.557 54.365 1.00 0.00 32 ILE A C 29
ATOM 25724 O O . ILE A 1 32 ? 38.434 40.953 55.074 1.00 0.00 32 ILE A O 29
ATOM 25740 N N . ILE A 1 33 ? 36.795 39.400 54.647 1.00 0.00 33 ILE A N 29
ATOM 25741 C CA . ILE A 1 33 ? 37.100 38.610 55.854 1.00 0.00 33 ILE A CA 29
ATOM 25742 C C . ILE A 1 33 ? 38.063 37.463 55.390 1.00 0.00 33 ILE A C 29
ATOM 25743 O O . ILE A 1 33 ? 37.642 36.394 54.950 1.00 0.00 33 ILE A O 29
ATOM 25759 N N . ARG A 1 34 ? 39.419 37.694 55.520 1.00 0.00 34 ARG A N 29
ATOM 25760 C CA . ARG A 1 34 ? 40.437 36.703 55.127 1.00 0.00 34 ARG A CA 29
ATOM 25761 C C . ARG A 1 34 ? 41.525 36.813 56.238 1.00 0.00 34 ARG A C 29
ATOM 25762 O O . ARG A 1 34 ? 42.011 37.882 56.602 1.00 0.00 34 ARG A O 29
ATOM 25783 N N . ARG A 1 35 ? 41.874 35.592 56.826 1.00 0.00 35 ARG A N 29
ATOM 25784 C CA . ARG A 1 35 ? 42.277 35.607 58.221 1.00 0.00 35 ARG A CA 29
ATOM 25785 C C . ARG A 1 35 ? 42.888 34.253 58.695 1.00 0.00 35 ARG A C 29
ATOM 25786 O O . ARG A 1 35 ? 43.292 33.449 57.861 1.00 0.00 35 ARG A O 29
ATOM 25807 N N . GLY A 1 36 ? 43.038 34.035 60.063 1.00 0.00 36 GLY A N 29
ATOM 25808 C CA . GLY A 1 36 ? 43.824 32.835 60.385 1.00 0.00 36 GLY A CA 29
ATOM 25809 C C . GLY A 1 36 ? 44.065 32.469 61.859 1.00 0.00 36 GLY A C 29
ATOM 25810 O O . GLY A 1 36 ? 43.591 33.135 62.770 1.00 0.00 36 GLY A O 29
ATOM 25814 N N . CYS A 1 37 ? 44.847 31.334 62.043 1.00 0.00 37 CYS A N 29
ATOM 25815 C CA . CYS A 1 37 ? 45.134 30.785 63.379 1.00 0.00 37 CYS A CA 29
ATOM 25816 C C . CYS A 1 37 ? 46.031 31.806 64.167 1.00 0.00 37 CYS A C 29
ATOM 25817 O O . CYS A 1 37 ? 47.101 32.203 63.705 1.00 0.00 37 CYS A O 29
ATOM 25824 N N . GLY A 1 38 ? 45.546 32.303 65.385 1.00 0.00 38 GLY A N 29
ATOM 25825 C CA . GLY A 1 38 ? 46.420 33.237 66.096 1.00 0.00 38 GLY A CA 29
ATOM 25826 C C . GLY A 1 38 ? 45.820 33.473 67.510 1.00 0.00 38 GLY A C 29
ATOM 25827 O O . GLY A 1 38 ? 45.818 32.596 68.368 1.00 0.00 38 GLY A O 29
ATOM 25831 N N . CYS A 1 39 ? 45.258 34.719 67.748 1.00 0.00 39 CYS A N 29
ATOM 25832 C CA . CYS A 1 39 ? 44.605 35.030 69.020 1.00 0.00 39 CYS A CA 29
ATOM 25833 C C . CYS A 1 39 ? 45.584 35.429 70.169 1.00 0.00 39 CYS A C 29
ATOM 25834 O O . CYS A 1 39 ? 46.739 35.779 69.943 1.00 0.00 39 CYS A O 29
ATOM 25841 N N . PHE A 1 40 ? 45.040 35.373 71.441 1.00 0.00 40 PHE A N 29
ATOM 25842 C CA . PHE A 1 40 ? 45.810 35.572 72.664 1.00 0.00 40 PHE A CA 29
ATOM 25843 C C . PHE A 1 40 ? 46.497 36.990 72.595 1.00 0.00 40 PHE A C 29
ATOM 25844 O O . PHE A 1 40 ? 47.705 37.086 72.807 1.00 0.00 40 PHE A O 29
ATOM 25861 N N . THR A 1 41 ? 45.694 38.109 72.384 1.00 0.00 41 THR A N 29
ATOM 25862 C CA . THR A 1 41 ? 46.252 39.490 72.343 1.00 0.00 41 THR A CA 29
ATOM 25863 C C . THR A 1 41 ? 45.564 40.316 73.498 1.00 0.00 41 THR A C 29
ATOM 25864 O O . THR A 1 41 ? 44.683 41.129 73.228 1.00 0.00 41 THR A O 29
ATOM 25875 N N . PRO A 1 42 ? 46.075 40.178 74.795 1.00 0.00 42 PRO A N 29
ATOM 25876 C CA . PRO A 1 42 ? 45.539 40.933 75.950 1.00 0.00 42 PRO A CA 29
ATOM 25877 C C . PRO A 1 42 ? 46.559 42.120 76.134 1.00 0.00 42 PRO A C 29
ATOM 25878 O O . PRO A 1 42 ? 47.550 42.014 76.851 1.00 0.00 42 PRO A O 29
ATOM 25889 N N . ARG A 1 43 ? 46.253 43.308 75.478 1.00 0.00 43 ARG A N 29
ATOM 25890 C CA . ARG A 1 43 ? 47.069 44.552 75.493 1.00 0.00 43 ARG A CA 29
ATOM 25891 C C . ARG A 1 43 ? 48.058 44.421 74.283 1.00 0.00 43 ARG A C 29
ATOM 25892 O O . ARG A 1 43 ? 49.184 43.948 74.421 1.00 0.00 43 ARG A O 29
ATOM 25913 N N . GLY A 1 44 ? 47.603 44.870 73.046 1.00 0.00 44 GLY A N 29
ATOM 25914 C CA . GLY A 1 44 ? 48.440 44.766 71.837 1.00 0.00 44 GLY A CA 29
ATOM 25915 C C . GLY A 1 44 ? 49.179 46.067 71.417 1.00 0.00 44 GLY A C 29
ATOM 25916 O O . GLY A 1 44 ? 48.734 47.174 71.707 1.00 0.00 44 GLY A O 29
ATOM 25920 N N . ASP A 1 45 ? 50.286 45.862 70.611 1.00 0.00 45 ASP A N 29
ATOM 25921 C CA . ASP A 1 45 ? 51.116 46.967 70.058 1.00 0.00 45 ASP A CA 29
ATOM 25922 C C . ASP A 1 45 ? 51.191 46.879 68.481 1.00 0.00 45 ASP A C 29
ATOM 25923 O O . ASP A 1 45 ? 52.137 47.332 67.840 1.00 0.00 45 ASP A O 29
ATOM 25932 N N . MET A 1 46 ? 50.089 46.327 67.869 1.00 0.00 46 MET A N 29
ATOM 25933 C CA . MET A 1 46 ? 49.895 46.111 66.439 1.00 0.00 46 MET A CA 29
ATOM 25934 C C . MET A 1 46 ? 48.354 46.090 66.149 1.00 0.00 46 MET A C 29
ATOM 25935 O O . MET A 1 46 ? 47.560 45.909 67.074 1.00 0.00 46 MET A O 29
ATOM 25949 N N . PRO A 1 47 ? 47.917 46.282 64.839 1.00 0.00 47 PRO A N 29
ATOM 25950 C CA . PRO A 1 47 ? 46.465 46.236 64.555 1.00 0.00 47 PRO A CA 29
ATOM 25951 C C . PRO A 1 47 ? 45.967 44.806 64.989 1.00 0.00 47 PRO A C 29
ATOM 25952 O O . PRO A 1 47 ? 46.390 43.774 64.472 1.00 0.00 47 PRO A O 29
ATOM 25963 N N . GLY A 1 48 ? 45.006 44.766 66.000 1.00 0.00 48 GLY A N 29
ATOM 25964 C CA . GLY A 1 48 ? 44.450 43.522 66.559 1.00 0.00 48 GLY A CA 29
ATOM 25965 C C . GLY A 1 48 ? 42.939 43.390 66.140 1.00 0.00 48 GLY A C 29
ATOM 25966 O O . GLY A 1 48 ? 42.085 44.170 66.554 1.00 0.00 48 GLY A O 29
ATOM 25970 N N . PRO A 1 49 ? 42.643 42.316 65.319 1.00 0.00 49 PRO A N 29
ATOM 25971 C CA . PRO A 1 49 ? 41.311 41.862 64.889 1.00 0.00 49 PRO A CA 29
ATOM 25972 C C . PRO A 1 49 ? 40.332 41.474 66.034 1.00 0.00 49 PRO A C 29
ATOM 25973 O O . PRO A 1 49 ? 40.672 41.530 67.213 1.00 0.00 49 PRO A O 29
ATOM 25984 N N . TYR A 1 50 ? 39.087 41.023 65.618 1.00 0.00 50 TYR A N 29
ATOM 25985 C CA . TYR A 1 50 ? 38.142 40.494 66.621 1.00 0.00 50 TYR A CA 29
ATOM 25986 C C . TYR A 1 50 ? 38.423 38.950 66.729 1.00 0.00 50 TYR A C 29
ATOM 25987 O O . TYR A 1 50 ? 38.679 38.285 65.722 1.00 0.00 50 TYR A O 29
ATOM 26005 N N . CYS A 1 51 ? 38.358 38.361 67.988 1.00 0.00 51 CYS A N 29
ATOM 26006 C CA . CYS A 1 51 ? 38.768 36.954 68.164 1.00 0.00 51 CYS A CA 29
ATOM 26007 C C . CYS A 1 51 ? 37.599 36.016 68.604 1.00 0.00 51 CYS A C 29
ATOM 26008 O O . CYS A 1 51 ? 36.704 36.362 69.371 1.00 0.00 51 CYS A O 29
ATOM 26015 N N . CYS A 1 52 ? 37.720 34.731 68.109 1.00 0.00 52 CYS A N 29
ATOM 26016 C CA . CYS A 1 52 ? 36.890 33.606 68.539 1.00 0.00 52 CYS A CA 29
ATOM 26017 C C . CYS A 1 52 ? 37.792 32.629 69.363 1.00 0.00 52 CYS A C 29
ATOM 26018 O O . CYS A 1 52 ? 38.965 32.415 69.055 1.00 0.00 52 CYS A O 29
ATOM 26025 N N . GLU A 1 53 ? 37.172 31.969 70.402 1.00 0.00 53 GLU A N 29
ATOM 26026 C CA . GLU A 1 53 ? 37.858 30.902 71.155 1.00 0.00 53 GLU A CA 29
ATOM 26027 C C . GLU A 1 53 ? 36.934 29.636 71.263 1.00 0.00 53 GLU A C 29
ATOM 26028 O O . GLU A 1 53 ? 37.061 28.795 72.152 1.00 0.00 53 GLU A O 29
ATOM 26041 N N . SER A 1 54 ? 36.008 29.503 70.250 1.00 0.00 54 SER A N 29
ATOM 26042 C CA . SER A 1 54 ? 35.055 28.413 70.059 1.00 0.00 54 SER A CA 29
ATOM 26043 C C . SER A 1 54 ? 35.190 27.844 68.616 1.00 0.00 54 SER A C 29
ATOM 26044 O O . SER A 1 54 ? 35.898 28.399 67.774 1.00 0.00 54 SER A O 29
ATOM 26052 N N . ASP A 1 55 ? 34.483 26.685 68.343 1.00 0.00 55 ASP A N 29
ATOM 26053 C CA . ASP A 1 55 ? 34.558 26.148 66.981 1.00 0.00 55 ASP A CA 29
ATOM 26054 C C . ASP A 1 55 ? 33.706 27.081 66.033 1.00 0.00 55 ASP A C 29
ATOM 26055 O O . ASP A 1 55 ? 32.558 27.430 66.302 1.00 0.00 55 ASP A O 29
ATOM 26064 N N . LYS A 1 56 ? 34.352 27.508 64.877 1.00 0.00 56 LYS A N 29
ATOM 26065 C CA . LYS A 1 56 ? 33.761 28.240 63.758 1.00 0.00 56 LYS A CA 29
ATOM 26066 C C . LYS A 1 56 ? 33.519 29.765 64.053 1.00 0.00 56 LYS A C 29
ATOM 26067 O O . LYS A 1 56 ? 34.136 30.620 63.419 1.00 0.00 56 LYS A O 29
ATOM 26086 N N . CYS A 1 57 ? 32.531 30.075 64.971 1.00 0.00 57 CYS A N 29
ATOM 26087 C CA . CYS A 1 57 ? 31.954 31.406 65.198 1.00 0.00 57 CYS A CA 29
ATOM 26088 C C . CYS A 1 57 ? 31.295 31.812 63.818 1.00 0.00 57 CYS A C 29
ATOM 26089 O O . CYS A 1 57 ? 31.697 32.794 63.197 1.00 0.00 57 CYS A O 29
ATOM 26096 N N . ASN A 1 58 ? 30.240 31.011 63.398 1.00 0.00 58 ASN A N 29
ATOM 26097 C CA . ASN A 1 58 ? 29.349 31.126 62.233 1.00 0.00 58 ASN A CA 29
ATOM 26098 C C . ASN A 1 58 ? 30.086 30.835 60.894 1.00 0.00 58 ASN A C 29
ATOM 26099 O O . ASN A 1 58 ? 29.662 29.967 60.133 1.00 0.00 58 ASN A O 29
ATOM 26110 N N . LEU A 1 59 ? 31.174 31.626 60.612 1.00 0.00 59 LEU A N 29
ATOM 26111 C CA . LEU A 1 59 ? 31.990 31.548 59.403 1.00 0.00 59 LEU A CA 29
ATOM 26112 C C . LEU A 1 59 ? 33.400 32.154 59.824 1.00 0.00 59 LEU A C 29
ATOM 26113 O O . LEU A 1 59 ? 33.508 33.387 59.749 1.00 0.00 59 LEU A O 29
ATOM 26130 N N . ARG A 1 1 ? 41.415 25.192 67.288 1.00 0.00 1 ARG A N 30
ATOM 26131 C CA . ARG A 1 1 ? 40.078 24.751 66.671 1.00 0.00 1 ARG A CA 30
ATOM 26132 C C . ARG A 1 1 ? 40.139 24.939 65.119 1.00 0.00 1 ARG A C 30
ATOM 26133 O O . ARG A 1 1 ? 41.094 25.516 64.609 1.00 0.00 1 ARG A O 30
ATOM 26156 N N . ILE A 1 2 ? 39.091 24.414 64.363 1.00 0.00 2 ILE A N 30
ATOM 26157 C CA . ILE A 1 2 ? 39.063 24.621 62.901 1.00 0.00 2 ILE A CA 30
ATOM 26158 C C . ILE A 1 2 ? 38.626 26.101 62.659 1.00 0.00 2 ILE A C 30
ATOM 26159 O O . ILE A 1 2 ? 37.572 26.556 63.109 1.00 0.00 2 ILE A O 30
ATOM 26175 N N . CYS A 1 3 ? 39.475 26.858 61.872 1.00 0.00 3 CYS A N 30
ATOM 26176 C CA . CYS A 1 3 ? 39.079 28.171 61.384 1.00 0.00 3 CYS A CA 30
ATOM 26177 C C . CYS A 1 3 ? 39.493 28.328 59.878 1.00 0.00 3 CYS A C 30
ATOM 26178 O O . CYS A 1 3 ? 40.060 27.418 59.281 1.00 0.00 3 CYS A O 30
ATOM 26185 N N . TYR A 1 4 ? 39.156 29.514 59.259 1.00 0.00 4 TYR A N 30
ATOM 26186 C CA . TYR A 1 4 ? 39.212 29.647 57.786 1.00 0.00 4 TYR A CA 30
ATOM 26187 C C . TYR A 1 4 ? 40.312 30.605 57.244 1.00 0.00 4 TYR A C 30
ATOM 26188 O O . TYR A 1 4 ? 40.905 31.365 58.003 1.00 0.00 4 TYR A O 30
ATOM 26206 N N . ASN A 1 5 ? 40.488 30.606 55.865 1.00 0.00 5 ASN A N 30
ATOM 26207 C CA . ASN A 1 5 ? 41.322 31.636 55.233 1.00 0.00 5 ASN A CA 30
ATOM 26208 C C . ASN A 1 5 ? 40.884 31.787 53.738 1.00 0.00 5 ASN A C 30
ATOM 26209 O O . ASN A 1 5 ? 41.700 32.108 52.876 1.00 0.00 5 ASN A O 30
ATOM 26220 N N . HIS A 1 6 ? 39.538 31.615 53.452 1.00 0.00 6 HIS A N 30
ATOM 26221 C CA . HIS A 1 6 ? 38.944 31.653 52.123 1.00 0.00 6 HIS A CA 30
ATOM 26222 C C . HIS A 1 6 ? 38.821 33.102 51.536 1.00 0.00 6 HIS A C 30
ATOM 26223 O O . HIS A 1 6 ? 39.313 34.055 52.132 1.00 0.00 6 HIS A O 30
ATOM 26238 N N . LEU A 1 7 ? 38.058 33.264 50.392 1.00 0.00 7 LEU A N 30
ATOM 26239 C CA . LEU A 1 7 ? 37.777 34.584 49.831 1.00 0.00 7 LEU A CA 30
ATOM 26240 C C . LEU A 1 7 ? 39.045 35.257 49.206 1.00 0.00 7 LEU A C 30
ATOM 26241 O O . LEU A 1 7 ? 40.034 34.602 48.883 1.00 0.00 7 LEU A O 30
ATOM 26257 N N . GLY A 1 8 ? 38.923 36.596 48.881 1.00 0.00 8 GLY A N 30
ATOM 26258 C CA . GLY A 1 8 ? 39.928 37.258 48.032 1.00 0.00 8 GLY A CA 30
ATOM 26259 C C . GLY A 1 8 ? 39.422 37.100 46.589 1.00 0.00 8 GLY A C 30
ATOM 26260 O O . GLY A 1 8 ? 39.067 38.047 45.896 1.00 0.00 8 GLY A O 30
ATOM 26264 N N . THR A 1 9 ? 39.413 35.791 46.157 1.00 0.00 9 THR A N 30
ATOM 26265 C CA . THR A 1 9 ? 38.884 35.367 44.869 1.00 0.00 9 THR A CA 30
ATOM 26266 C C . THR A 1 9 ? 38.370 33.911 45.015 1.00 0.00 9 THR A C 30
ATOM 26267 O O . THR A 1 9 ? 37.313 33.584 44.475 1.00 0.00 9 THR A O 30
ATOM 26278 N N . LYS A 1 10 ? 39.137 33.025 45.754 1.00 0.00 10 LYS A N 30
ATOM 26279 C CA . LYS A 1 10 ? 38.815 31.576 45.830 1.00 0.00 10 LYS A CA 30
ATOM 26280 C C . LYS A 1 10 ? 38.132 31.184 47.205 1.00 0.00 10 LYS A C 30
ATOM 26281 O O . LYS A 1 10 ? 38.717 31.434 48.248 1.00 0.00 10 LYS A O 30
ATOM 26300 N N . PRO A 1 11 ? 36.921 30.460 47.211 1.00 0.00 11 PRO A N 30
ATOM 26301 C CA . PRO A 1 11 ? 36.223 30.159 48.507 1.00 0.00 11 PRO A CA 30
ATOM 26302 C C . PRO A 1 11 ? 36.426 28.804 49.326 1.00 0.00 11 PRO A C 30
ATOM 26303 O O . PRO A 1 11 ? 35.914 28.806 50.447 1.00 0.00 11 PRO A O 30
ATOM 26314 N N . PRO A 1 12 ? 37.227 27.729 48.927 1.00 0.00 12 PRO A N 30
ATOM 26315 C CA . PRO A 1 12 ? 37.192 26.469 49.720 1.00 0.00 12 PRO A CA 30
ATOM 26316 C C . PRO A 1 12 ? 38.137 26.166 50.930 1.00 0.00 12 PRO A C 30
ATOM 26317 O O . PRO A 1 12 ? 37.801 25.233 51.665 1.00 0.00 12 PRO A O 30
ATOM 26328 N N . THR A 1 13 ? 39.323 26.855 51.161 1.00 0.00 13 THR A N 30
ATOM 26329 C CA . THR A 1 13 ? 40.232 26.352 52.212 1.00 0.00 13 THR A CA 30
ATOM 26330 C C . THR A 1 13 ? 39.952 26.843 53.671 1.00 0.00 13 THR A C 30
ATOM 26331 O O . THR A 1 13 ? 39.647 27.990 53.991 1.00 0.00 13 THR A O 30
ATOM 26342 N N . THR A 1 14 ? 40.187 25.833 54.581 1.00 0.00 14 THR A N 30
ATOM 26343 C CA . THR A 1 14 ? 40.037 25.889 56.021 1.00 0.00 14 THR A CA 30
ATOM 26344 C C . THR A 1 14 ? 41.228 25.106 56.667 1.00 0.00 14 THR A C 30
ATOM 26345 O O . THR A 1 14 ? 41.749 24.137 56.113 1.00 0.00 14 THR A O 30
ATOM 26356 N N . GLU A 1 15 ? 41.652 25.571 57.894 1.00 0.00 15 GLU A N 30
ATOM 26357 C CA . GLU A 1 15 ? 42.826 25.036 58.600 1.00 0.00 15 GLU A CA 30
ATOM 26358 C C . GLU A 1 15 ? 42.344 24.370 59.932 1.00 0.00 15 GLU A C 30
ATOM 26359 O O . GLU A 1 15 ? 41.784 25.027 60.810 1.00 0.00 15 GLU A O 30
ATOM 26372 N N . THR A 1 16 ? 42.598 23.011 60.104 1.00 0.00 16 THR A N 30
ATOM 26373 C CA . THR A 1 16 ? 42.378 22.389 61.425 1.00 0.00 16 THR A CA 30
ATOM 26374 C C . THR A 1 16 ? 43.618 22.908 62.239 1.00 0.00 16 THR A C 30
ATOM 26375 O O . THR A 1 16 ? 44.738 22.433 62.047 1.00 0.00 16 THR A O 30
ATOM 26386 N N . CYS A 1 17 ? 43.412 23.885 63.212 1.00 0.00 17 CYS A N 30
ATOM 26387 C CA . CYS A 1 17 ? 44.557 24.567 63.856 1.00 0.00 17 CYS A CA 30
ATOM 26388 C C . CYS A 1 17 ? 44.648 24.212 65.379 1.00 0.00 17 CYS A C 30
ATOM 26389 O O . CYS A 1 17 ? 43.659 24.071 66.100 1.00 0.00 17 CYS A O 30
ATOM 26396 N N . GLN A 1 18 ? 45.945 24.168 65.857 1.00 0.00 18 GLN A N 30
ATOM 26397 C CA . GLN A 1 18 ? 46.299 23.741 67.214 1.00 0.00 18 GLN A CA 30
ATOM 26398 C C . GLN A 1 18 ? 46.322 24.916 68.238 1.00 0.00 18 GLN A C 30
ATOM 26399 O O . GLN A 1 18 ? 46.270 24.654 69.441 1.00 0.00 18 GLN A O 30
ATOM 26413 N N . GLU A 1 19 ? 46.418 26.227 67.791 1.00 0.00 19 GLU A N 30
ATOM 26414 C CA . GLU A 1 19 ? 46.380 27.357 68.725 1.00 0.00 19 GLU A CA 30
ATOM 26415 C C . GLU A 1 19 ? 44.873 27.530 69.145 1.00 0.00 19 GLU A C 30
ATOM 26416 O O . GLU A 1 19 ? 43.978 27.641 68.308 1.00 0.00 19 GLU A O 30
ATOM 26429 N N . ASP A 1 20 ? 44.623 27.587 70.510 1.00 0.00 20 ASP A N 30
ATOM 26430 C CA . ASP A 1 20 ? 43.322 27.593 71.189 1.00 0.00 20 ASP A CA 30
ATOM 26431 C C . ASP A 1 20 ? 42.386 28.822 70.894 1.00 0.00 20 ASP A C 30
ATOM 26432 O O . ASP A 1 20 ? 41.334 28.941 71.532 1.00 0.00 20 ASP A O 30
ATOM 26441 N N . SER A 1 21 ? 42.798 29.800 70.019 1.00 0.00 21 SER A N 30
ATOM 26442 C CA . SER A 1 21 ? 41.989 30.956 69.680 1.00 0.00 21 SER A CA 30
ATOM 26443 C C . SER A 1 21 ? 42.229 31.296 68.189 1.00 0.00 21 SER A C 30
ATOM 26444 O O . SER A 1 21 ? 43.289 31.048 67.610 1.00 0.00 21 SER A O 30
ATOM 26452 N N . CYS A 1 22 ? 41.170 31.917 67.560 1.00 0.00 22 CYS A N 30
ATOM 26453 C CA . CYS A 1 22 ? 41.301 32.254 66.160 1.00 0.00 22 CYS A CA 30
ATOM 26454 C C . CYS A 1 22 ? 40.424 33.489 65.845 1.00 0.00 22 CYS A C 30
ATOM 26455 O O . CYS A 1 22 ? 39.329 33.691 66.367 1.00 0.00 22 CYS A O 30
ATOM 26462 N N . TYR A 1 23 ? 40.955 34.336 64.893 1.00 0.00 23 TYR A N 30
ATOM 26463 C CA . TYR A 1 23 ? 40.475 35.720 64.775 1.00 0.00 23 TYR A CA 30
ATOM 26464 C C . TYR A 1 23 ? 39.800 36.050 63.424 1.00 0.00 23 TYR A C 30
ATOM 26465 O O . TYR A 1 23 ? 40.203 35.577 62.363 1.00 0.00 23 TYR A O 30
ATOM 26483 N N . LYS A 1 24 ? 38.742 36.942 63.523 1.00 0.00 24 LYS A N 30
ATOM 26484 C CA . LYS A 1 24 ? 37.970 37.455 62.391 1.00 0.00 24 LYS A CA 30
ATOM 26485 C C . LYS A 1 24 ? 38.636 38.833 62.064 1.00 0.00 24 LYS A C 30
ATOM 26486 O O . LYS A 1 24 ? 38.578 39.818 62.797 1.00 0.00 24 LYS A O 30
ATOM 26505 N N . ASN A 1 25 ? 39.291 38.861 60.855 1.00 0.00 25 ASN A N 30
ATOM 26506 C CA . ASN A 1 25 ? 40.085 39.970 60.304 1.00 0.00 25 ASN A CA 30
ATOM 26507 C C . ASN A 1 25 ? 39.255 40.389 59.024 1.00 0.00 25 ASN A C 30
ATOM 26508 O O . ASN A 1 25 ? 38.929 39.593 58.144 1.00 0.00 25 ASN A O 30
ATOM 26519 N N . ILE A 1 26 ? 38.913 41.738 58.967 1.00 0.00 26 ILE A N 30
ATOM 26520 C CA . ILE A 1 26 ? 37.662 42.198 58.292 1.00 0.00 26 ILE A CA 30
ATOM 26521 C C . ILE A 1 26 ? 37.821 43.267 57.158 1.00 0.00 26 ILE A C 30
ATOM 26522 O O . ILE A 1 26 ? 36.923 43.496 56.351 1.00 0.00 26 ILE A O 30
ATOM 26538 N N . TRP A 1 27 ? 39.000 43.961 57.188 1.00 0.00 27 TRP A N 30
ATOM 26539 C CA . TRP A 1 27 ? 39.589 44.997 56.343 1.00 0.00 27 TRP A CA 30
ATOM 26540 C C . TRP A 1 27 ? 40.310 44.213 55.179 1.00 0.00 27 TRP A C 30
ATOM 26541 O O . TRP A 1 27 ? 39.670 43.797 54.219 1.00 0.00 27 TRP A O 30
ATOM 26562 N N . THR A 1 28 ? 41.682 44.013 55.276 1.00 0.00 28 THR A N 30
ATOM 26563 C CA . THR A 1 28 ? 42.487 43.273 54.294 1.00 0.00 28 THR A CA 30
ATOM 26564 C C . THR A 1 28 ? 42.712 44.132 52.992 1.00 0.00 28 THR A C 30
ATOM 26565 O O . THR A 1 28 ? 41.936 45.020 52.645 1.00 0.00 28 THR A O 30
ATOM 26576 N N . PHE A 1 29 ? 43.838 43.816 52.244 1.00 0.00 29 PHE A N 30
ATOM 26577 C CA . PHE A 1 29 ? 44.171 44.525 51.001 1.00 0.00 29 PHE A CA 30
ATOM 26578 C C . PHE A 1 29 ? 42.977 44.482 49.996 1.00 0.00 29 PHE A C 30
ATOM 26579 O O . PHE A 1 29 ? 42.673 45.478 49.341 1.00 0.00 29 PHE A O 30
ATOM 26596 N N . ASP A 1 30 ? 42.350 43.267 49.857 1.00 0.00 30 ASP A N 30
ATOM 26597 C CA . ASP A 1 30 ? 41.255 42.912 48.974 1.00 0.00 30 ASP A CA 30
ATOM 26598 C C . ASP A 1 30 ? 39.843 43.393 49.497 1.00 0.00 30 ASP A C 30
ATOM 26599 O O . ASP A 1 30 ? 38.858 43.115 48.812 1.00 0.00 30 ASP A O 30
ATOM 26608 N N . ASN A 1 31 ? 39.704 44.166 50.649 1.00 0.00 31 ASN A N 30
ATOM 26609 C CA . ASN A 1 31 ? 38.434 44.691 51.184 1.00 0.00 31 ASN A CA 30
ATOM 26610 C C . ASN A 1 31 ? 37.490 43.459 51.306 1.00 0.00 31 ASN A C 30
ATOM 26611 O O . ASN A 1 31 ? 36.467 43.354 50.633 1.00 0.00 31 ASN A O 30
ATOM 26622 N N . ILE A 1 32 ? 37.867 42.535 52.265 1.00 0.00 32 ILE A N 30
ATOM 26623 C CA . ILE A 1 32 ? 37.229 41.230 52.353 1.00 0.00 32 ILE A CA 30
ATOM 26624 C C . ILE A 1 32 ? 37.298 40.650 53.803 1.00 0.00 32 ILE A C 30
ATOM 26625 O O . ILE A 1 32 ? 38.094 41.083 54.636 1.00 0.00 32 ILE A O 30
ATOM 26641 N N . ILE A 1 33 ? 36.448 39.592 54.075 1.00 0.00 33 ILE A N 30
ATOM 26642 C CA . ILE A 1 33 ? 36.527 38.883 55.366 1.00 0.00 33 ILE A CA 30
ATOM 26643 C C . ILE A 1 33 ? 37.520 37.707 55.052 1.00 0.00 33 ILE A C 30
ATOM 26644 O O . ILE A 1 33 ? 37.155 36.681 54.484 1.00 0.00 33 ILE A O 30
ATOM 26660 N N . ARG A 1 34 ? 38.846 37.880 55.418 1.00 0.00 34 ARG A N 30
ATOM 26661 C CA . ARG A 1 34 ? 39.873 36.862 55.133 1.00 0.00 34 ARG A CA 30
ATOM 26662 C C . ARG A 1 34 ? 40.803 36.917 56.371 1.00 0.00 34 ARG A C 30
ATOM 26663 O O . ARG A 1 34 ? 41.350 37.947 56.764 1.00 0.00 34 ARG A O 30
ATOM 26684 N N . ARG A 1 35 ? 40.976 35.694 57.004 1.00 0.00 35 ARG A N 30
ATOM 26685 C CA . ARG A 1 35 ? 41.396 35.697 58.393 1.00 0.00 35 ARG A CA 30
ATOM 26686 C C . ARG A 1 35 ? 42.197 34.443 58.815 1.00 0.00 35 ARG A C 30
ATOM 26687 O O . ARG A 1 35 ? 42.719 33.734 57.955 1.00 0.00 35 ARG A O 30
ATOM 26708 N N . GLY A 1 36 ? 42.380 34.242 60.181 1.00 0.00 36 GLY A N 30
ATOM 26709 C CA . GLY A 1 36 ? 43.246 33.099 60.486 1.00 0.00 36 GLY A CA 30
ATOM 26710 C C . GLY A 1 36 ? 43.363 32.620 61.940 1.00 0.00 36 GLY A C 30
ATOM 26711 O O . GLY A 1 36 ? 42.571 32.973 62.807 1.00 0.00 36 GLY A O 30
ATOM 26715 N N . CYS A 1 37 ? 44.381 31.703 62.136 1.00 0.00 37 CYS A N 30
ATOM 26716 C CA . CYS A 1 37 ? 44.620 31.010 63.412 1.00 0.00 37 CYS A CA 30
ATOM 26717 C C . CYS A 1 37 ? 45.720 31.780 64.223 1.00 0.00 37 CYS A C 30
ATOM 26718 O O . CYS A 1 37 ? 46.852 31.951 63.768 1.00 0.00 37 CYS A O 30
ATOM 26725 N N . GLY A 1 38 ? 45.358 32.329 65.453 1.00 0.00 38 GLY A N 30
ATOM 26726 C CA . GLY A 1 38 ? 46.425 32.922 66.253 1.00 0.00 38 GLY A CA 30
ATOM 26727 C C . GLY A 1 38 ? 45.826 33.226 67.637 1.00 0.00 38 GLY A C 30
ATOM 26728 O O . GLY A 1 38 ? 45.873 32.420 68.559 1.00 0.00 38 GLY A O 30
ATOM 26732 N N . CYS A 1 39 ? 45.212 34.465 67.740 1.00 0.00 39 CYS A N 30
ATOM 26733 C CA . CYS A 1 39 ? 44.648 34.950 68.994 1.00 0.00 39 CYS A CA 30
ATOM 26734 C C . CYS A 1 39 ? 45.746 35.493 69.965 1.00 0.00 39 CYS A C 30
ATOM 26735 O O . CYS A 1 39 ? 46.881 35.736 69.562 1.00 0.00 39 CYS A O 30
ATOM 26742 N N . PHE A 1 40 ? 45.359 35.659 71.288 1.00 0.00 40 PHE A N 30
ATOM 26743 C CA . PHE A 1 40 ? 46.342 35.828 72.357 1.00 0.00 40 PHE A CA 30
ATOM 26744 C C . PHE A 1 40 ? 47.139 37.178 72.117 1.00 0.00 40 PHE A C 30
ATOM 26745 O O . PHE A 1 40 ? 48.356 37.139 71.951 1.00 0.00 40 PHE A O 30
ATOM 26762 N N . THR A 1 41 ? 46.449 38.389 72.192 1.00 0.00 41 THR A N 30
ATOM 26763 C CA . THR A 1 41 ? 47.116 39.707 71.942 1.00 0.00 41 THR A CA 30
ATOM 26764 C C . THR A 1 41 ? 46.806 40.656 73.176 1.00 0.00 41 THR A C 30
ATOM 26765 O O . THR A 1 41 ? 45.813 41.379 73.142 1.00 0.00 41 THR A O 30
ATOM 26776 N N . PRO A 1 42 ? 47.740 40.740 74.223 1.00 0.00 42 PRO A N 30
ATOM 26777 C CA . PRO A 1 42 ? 47.447 41.540 75.450 1.00 0.00 42 PRO A CA 30
ATOM 26778 C C . PRO A 1 42 ? 48.341 42.840 75.445 1.00 0.00 42 PRO A C 30
ATOM 26779 O O . PRO A 1 42 ? 49.348 42.914 76.148 1.00 0.00 42 PRO A O 30
ATOM 26790 N N . ARG A 1 43 ? 47.932 43.911 74.657 1.00 0.00 43 ARG A N 30
ATOM 26791 C CA . ARG A 1 43 ? 48.702 45.164 74.661 1.00 0.00 43 ARG A CA 30
ATOM 26792 C C . ARG A 1 43 ? 47.765 46.371 74.253 1.00 0.00 43 ARG A C 30
ATOM 26793 O O . ARG A 1 43 ? 46.755 46.181 73.578 1.00 0.00 43 ARG A O 30
ATOM 26814 N N . GLY A 1 44 ? 48.116 47.644 74.701 1.00 0.00 44 GLY A N 30
ATOM 26815 C CA . GLY A 1 44 ? 47.206 48.792 74.525 1.00 0.00 44 GLY A CA 30
ATOM 26816 C C . GLY A 1 44 ? 47.375 49.651 73.239 1.00 0.00 44 GLY A C 30
ATOM 26817 O O . GLY A 1 44 ? 46.391 50.273 72.839 1.00 0.00 44 GLY A O 30
ATOM 26821 N N . ASP A 1 45 ? 48.601 49.741 72.611 1.00 0.00 45 ASP A N 30
ATOM 26822 C CA . ASP A 1 45 ? 48.847 50.557 71.399 1.00 0.00 45 ASP A CA 30
ATOM 26823 C C . ASP A 1 45 ? 49.258 49.600 70.222 1.00 0.00 45 ASP A C 30
ATOM 26824 O O . ASP A 1 45 ? 50.092 49.909 69.375 1.00 0.00 45 ASP A O 30
ATOM 26833 N N . MET A 1 46 ? 48.549 48.414 70.165 1.00 0.00 46 MET A N 30
ATOM 26834 C CA . MET A 1 46 ? 48.774 47.338 69.194 1.00 0.00 46 MET A CA 30
ATOM 26835 C C . MET A 1 46 ? 47.323 46.753 68.981 1.00 0.00 46 MET A C 30
ATOM 26836 O O . MET A 1 46 ? 46.851 45.947 69.783 1.00 0.00 46 MET A O 30
ATOM 26850 N N . PRO A 1 47 ? 46.606 47.151 67.848 1.00 0.00 47 PRO A N 30
ATOM 26851 C CA . PRO A 1 47 ? 45.175 46.812 67.713 1.00 0.00 47 PRO A CA 30
ATOM 26852 C C . PRO A 1 47 ? 45.074 45.523 66.825 1.00 0.00 47 PRO A C 30
ATOM 26853 O O . PRO A 1 47 ? 45.244 45.541 65.607 1.00 0.00 47 PRO A O 30
ATOM 26864 N N . GLY A 1 48 ? 44.762 44.338 67.482 1.00 0.00 48 GLY A N 30
ATOM 26865 C CA . GLY A 1 48 ? 44.596 43.078 66.742 1.00 0.00 48 GLY A CA 30
ATOM 26866 C C . GLY A 1 48 ? 43.123 42.847 66.267 1.00 0.00 48 GLY A C 30
ATOM 26867 O O . GLY A 1 48 ? 42.185 43.371 66.866 1.00 0.00 48 GLY A O 30
ATOM 26871 N N . PRO A 1 49 ? 42.937 42.021 65.161 1.00 0.00 49 PRO A N 30
ATOM 26872 C CA . PRO A 1 49 ? 41.583 41.564 64.775 1.00 0.00 49 PRO A CA 30
ATOM 26873 C C . PRO A 1 49 ? 40.884 40.964 66.032 1.00 0.00 49 PRO A C 30
ATOM 26874 O O . PRO A 1 49 ? 41.481 40.404 66.953 1.00 0.00 49 PRO A O 30
ATOM 26885 N N . TYR A 1 50 ? 39.506 41.071 65.999 1.00 0.00 50 TYR A N 30
ATOM 26886 C CA . TYR A 1 50 ? 38.711 40.579 67.128 1.00 0.00 50 TYR A CA 30
ATOM 26887 C C . TYR A 1 50 ? 38.583 39.024 67.076 1.00 0.00 50 TYR A C 30
ATOM 26888 O O . TYR A 1 50 ? 38.578 38.421 66.004 1.00 0.00 50 TYR A O 30
ATOM 26906 N N . CYS A 1 51 ? 38.461 38.367 68.296 1.00 0.00 51 CYS A N 30
ATOM 26907 C CA . CYS A 1 51 ? 38.637 36.905 68.349 1.00 0.00 51 CYS A CA 30
ATOM 26908 C C . CYS A 1 51 ? 37.412 36.071 68.832 1.00 0.00 51 CYS A C 30
ATOM 26909 O O . CYS A 1 51 ? 36.516 36.530 69.533 1.00 0.00 51 CYS A O 30
ATOM 26916 N N . CYS A 1 52 ? 37.498 34.748 68.448 1.00 0.00 52 CYS A N 30
ATOM 26917 C CA . CYS A 1 52 ? 36.636 33.674 68.922 1.00 0.00 52 CYS A CA 30
ATOM 26918 C C . CYS A 1 52 ? 37.512 32.546 69.571 1.00 0.00 52 CYS A C 30
ATOM 26919 O O . CYS A 1 52 ? 38.682 32.372 69.226 1.00 0.00 52 CYS A O 30
ATOM 26926 N N . GLU A 1 53 ? 36.882 31.709 70.474 1.00 0.00 53 GLU A N 30
ATOM 26927 C CA . GLU A 1 53 ? 37.567 30.512 70.974 1.00 0.00 53 GLU A CA 30
ATOM 26928 C C . GLU A 1 53 ? 36.555 29.327 70.931 1.00 0.00 53 GLU A C 30
ATOM 26929 O O . GLU A 1 53 ? 36.391 28.587 71.900 1.00 0.00 53 GLU A O 30
ATOM 26942 N N . SER A 1 54 ? 35.921 29.117 69.716 1.00 0.00 54 SER A N 30
ATOM 26943 C CA . SER A 1 54 ? 34.992 28.011 69.498 1.00 0.00 54 SER A CA 30
ATOM 26944 C C . SER A 1 54 ? 35.136 27.442 68.047 1.00 0.00 54 SER A C 30
ATOM 26945 O O . SER A 1 54 ? 35.919 27.951 67.245 1.00 0.00 54 SER A O 30
ATOM 26953 N N . ASP A 1 55 ? 34.397 26.306 67.754 1.00 0.00 55 ASP A N 30
ATOM 26954 C CA . ASP A 1 55 ? 34.469 25.728 66.406 1.00 0.00 55 ASP A CA 30
ATOM 26955 C C . ASP A 1 55 ? 33.824 26.773 65.416 1.00 0.00 55 ASP A C 30
ATOM 26956 O O . ASP A 1 55 ? 32.700 27.243 65.582 1.00 0.00 55 ASP A O 30
ATOM 26965 N N . LYS A 1 56 ? 34.613 27.141 64.335 1.00 0.00 56 LYS A N 30
ATOM 26966 C CA . LYS A 1 56 ? 34.226 28.022 63.240 1.00 0.00 56 LYS A CA 30
ATOM 26967 C C . LYS A 1 56 ? 34.120 29.513 63.754 1.00 0.00 56 LYS A C 30
ATOM 26968 O O . LYS A 1 56 ? 35.061 30.294 63.648 1.00 0.00 56 LYS A O 30
ATOM 26987 N N . CYS A 1 57 ? 32.888 29.882 64.269 1.00 0.00 57 CYS A N 30
ATOM 26988 C CA . CYS A 1 57 ? 32.435 31.198 64.721 1.00 0.00 57 CYS A CA 30
ATOM 26989 C C . CYS A 1 57 ? 31.969 32.041 63.474 1.00 0.00 57 CYS A C 30
ATOM 26990 O O . CYS A 1 57 ? 32.331 33.208 63.323 1.00 0.00 57 CYS A O 30
ATOM 26997 N N . ASN A 1 58 ? 31.074 31.420 62.611 1.00 0.00 58 ASN A N 30
ATOM 26998 C CA . ASN A 1 58 ? 30.423 32.053 61.459 1.00 0.00 58 ASN A CA 30
ATOM 26999 C C . ASN A 1 58 ? 31.520 32.666 60.527 1.00 0.00 58 ASN A C 30
ATOM 27000 O O . ASN A 1 58 ? 31.463 33.857 60.220 1.00 0.00 58 ASN A O 30
ATOM 27011 N N . LEU A 1 59 ? 32.473 31.793 60.031 1.00 0.00 59 LEU A N 30
ATOM 27012 C CA . LEU A 1 59 ? 33.658 32.162 59.216 1.00 0.00 59 LEU A CA 30
ATOM 27013 C C . LEU A 1 59 ? 34.644 32.767 60.293 1.00 0.00 59 LEU A C 30
ATOM 27014 O O . LEU A 1 59 ? 34.722 33.998 60.376 1.00 0.00 59 LEU A O 30
ATOM 27031 N N . ARG A 1 1 ? 39.144 22.520 66.715 1.00 0.00 1 ARG A N 31
ATOM 27032 C CA . ARG A 1 1 ? 37.984 23.352 66.135 1.00 0.00 1 ARG A CA 31
ATOM 27033 C C . ARG A 1 1 ? 38.323 23.623 64.632 1.00 0.00 1 ARG A C 31
ATOM 27034 O O . ARG A 1 1 ? 39.384 23.193 64.189 1.00 0.00 1 ARG A O 31
ATOM 27057 N N . ILE A 1 2 ? 37.418 24.309 63.841 1.00 0.00 2 ILE A N 31
ATOM 27058 C CA . ILE A 1 2 ? 37.697 24.647 62.425 1.00 0.00 2 ILE A CA 31
ATOM 27059 C C . ILE A 1 2 ? 37.225 26.135 62.199 1.00 0.00 2 ILE A C 31
ATOM 27060 O O . ILE A 1 2 ? 36.094 26.503 62.514 1.00 0.00 2 ILE A O 31
ATOM 27076 N N . CYS A 1 3 ? 38.128 27.017 61.618 1.00 0.00 3 CYS A N 31
ATOM 27077 C CA . CYS A 1 3 ? 37.745 28.383 61.219 1.00 0.00 3 CYS A CA 31
ATOM 27078 C C . CYS A 1 3 ? 38.287 28.617 59.752 1.00 0.00 3 CYS A C 31
ATOM 27079 O O . CYS A 1 3 ? 39.357 28.140 59.378 1.00 0.00 3 CYS A O 31
ATOM 27086 N N . TYR A 1 4 ? 37.514 29.378 58.882 1.00 0.00 4 TYR A N 31
ATOM 27087 C CA . TYR A 1 4 ? 37.832 29.393 57.439 1.00 0.00 4 TYR A CA 31
ATOM 27088 C C . TYR A 1 4 ? 38.982 30.399 57.047 1.00 0.00 4 TYR A C 31
ATOM 27089 O O . TYR A 1 4 ? 39.248 31.344 57.780 1.00 0.00 4 TYR A O 31
ATOM 27107 N N . ASN A 1 5 ? 39.647 30.211 55.836 1.00 0.00 5 ASN A N 31
ATOM 27108 C CA . ASN A 1 5 ? 40.837 31.031 55.475 1.00 0.00 5 ASN A CA 31
ATOM 27109 C C . ASN A 1 5 ? 40.816 31.475 53.983 1.00 0.00 5 ASN A C 31
ATOM 27110 O O . ASN A 1 5 ? 41.694 32.244 53.592 1.00 0.00 5 ASN A O 31
ATOM 27121 N N . HIS A 1 6 ? 39.780 31.071 53.159 1.00 0.00 6 HIS A N 31
ATOM 27122 C CA . HIS A 1 6 ? 39.728 31.236 51.722 1.00 0.00 6 HIS A CA 31
ATOM 27123 C C . HIS A 1 6 ? 39.591 32.723 51.238 1.00 0.00 6 HIS A C 31
ATOM 27124 O O . HIS A 1 6 ? 39.929 33.684 51.921 1.00 0.00 6 HIS A O 31
ATOM 27139 N N . LEU A 1 7 ? 39.026 32.874 49.985 1.00 0.00 7 LEU A N 31
ATOM 27140 C CA . LEU A 1 7 ? 38.660 34.164 49.409 1.00 0.00 7 LEU A CA 31
ATOM 27141 C C . LEU A 1 7 ? 39.856 34.999 48.835 1.00 0.00 7 LEU A C 31
ATOM 27142 O O . LEU A 1 7 ? 41.000 34.554 48.784 1.00 0.00 7 LEU A O 31
ATOM 27158 N N . GLY A 1 8 ? 39.491 36.212 48.268 1.00 0.00 8 GLY A N 31
ATOM 27159 C CA . GLY A 1 8 ? 40.440 37.024 47.511 1.00 0.00 8 GLY A CA 31
ATOM 27160 C C . GLY A 1 8 ? 40.882 36.253 46.214 1.00 0.00 8 GLY A C 31
ATOM 27161 O O . GLY A 1 8 ? 40.084 35.812 45.389 1.00 0.00 8 GLY A O 31
ATOM 27165 N N . THR A 1 9 ? 42.251 36.131 46.045 1.00 0.00 9 THR A N 31
ATOM 27166 C CA . THR A 1 9 ? 42.863 35.591 44.821 1.00 0.00 9 THR A CA 31
ATOM 27167 C C . THR A 1 9 ? 42.595 34.067 44.686 1.00 0.00 9 THR A C 31
ATOM 27168 O O . THR A 1 9 ? 42.358 33.581 43.580 1.00 0.00 9 THR A O 31
ATOM 27179 N N . LYS A 1 10 ? 42.710 33.302 45.832 1.00 0.00 10 LYS A N 31
ATOM 27180 C CA . LYS A 1 10 ? 42.626 31.831 45.851 1.00 0.00 10 LYS A CA 31
ATOM 27181 C C . LYS A 1 10 ? 41.443 31.420 46.799 1.00 0.00 10 LYS A C 31
ATOM 27182 O O . LYS A 1 10 ? 41.610 31.421 48.014 1.00 0.00 10 LYS A O 31
ATOM 27201 N N . PRO A 1 11 ? 40.257 30.936 46.234 1.00 0.00 11 PRO A N 31
ATOM 27202 C CA . PRO A 1 11 ? 39.110 30.617 47.121 1.00 0.00 11 PRO A CA 31
ATOM 27203 C C . PRO A 1 11 ? 38.974 29.223 47.866 1.00 0.00 11 PRO A C 31
ATOM 27204 O O . PRO A 1 11 ? 38.161 29.197 48.792 1.00 0.00 11 PRO A O 31
ATOM 27215 N N . PRO A 1 12 ? 39.794 28.125 47.613 1.00 0.00 12 PRO A N 31
ATOM 27216 C CA . PRO A 1 12 ? 39.530 26.805 48.222 1.00 0.00 12 PRO A CA 31
ATOM 27217 C C . PRO A 1 12 ? 39.795 26.340 49.696 1.00 0.00 12 PRO A C 31
ATOM 27218 O O . PRO A 1 12 ? 39.251 25.268 49.983 1.00 0.00 12 PRO A O 31
ATOM 27229 N N . THR A 1 13 ? 40.550 27.011 50.650 1.00 0.00 13 THR A N 31
ATOM 27230 C CA . THR A 1 13 ? 40.848 26.346 51.942 1.00 0.00 13 THR A CA 31
ATOM 27231 C C . THR A 1 13 ? 40.188 26.893 53.240 1.00 0.00 13 THR A C 31
ATOM 27232 O O . THR A 1 13 ? 39.803 28.044 53.413 1.00 0.00 13 THR A O 31
ATOM 27243 N N . THR A 1 14 ? 40.207 25.936 54.225 1.00 0.00 14 THR A N 31
ATOM 27244 C CA . THR A 1 14 ? 39.689 26.062 55.579 1.00 0.00 14 THR A CA 31
ATOM 27245 C C . THR A 1 14 ? 40.778 25.529 56.560 1.00 0.00 14 THR A C 31
ATOM 27246 O O . THR A 1 14 ? 41.558 24.640 56.216 1.00 0.00 14 THR A O 31
ATOM 27257 N N . GLU A 1 15 ? 40.841 26.117 57.811 1.00 0.00 15 GLU A N 31
ATOM 27258 C CA . GLU A 1 15 ? 41.951 25.804 58.736 1.00 0.00 15 GLU A CA 31
ATOM 27259 C C . GLU A 1 15 ? 41.402 25.091 60.012 1.00 0.00 15 GLU A C 31
ATOM 27260 O O . GLU A 1 15 ? 40.703 25.656 60.850 1.00 0.00 15 GLU A O 31
ATOM 27273 N N . THR A 1 16 ? 41.800 23.766 60.167 1.00 0.00 16 THR A N 31
ATOM 27274 C CA . THR A 1 16 ? 41.587 23.086 61.450 1.00 0.00 16 THR A CA 31
ATOM 27275 C C . THR A 1 16 ? 42.579 23.781 62.449 1.00 0.00 16 THR A C 31
ATOM 27276 O O . THR A 1 16 ? 43.793 23.829 62.246 1.00 0.00 16 THR A O 31
ATOM 27287 N N . CYS A 1 17 ? 42.019 24.313 63.597 1.00 0.00 17 CYS A N 31
ATOM 27288 C CA . CYS A 1 17 ? 42.810 24.891 64.680 1.00 0.00 17 CYS A CA 31
ATOM 27289 C C . CYS A 1 17 ? 42.484 24.042 65.953 1.00 0.00 17 CYS A C 31
ATOM 27290 O O . CYS A 1 17 ? 41.328 23.800 66.304 1.00 0.00 17 CYS A O 31
ATOM 27297 N N . GLN A 1 18 ? 43.549 23.599 66.703 1.00 0.00 18 GLN A N 31
ATOM 27298 C CA . GLN A 1 18 ? 43.325 23.073 68.031 1.00 0.00 18 GLN A CA 31
ATOM 27299 C C . GLN A 1 18 ? 44.530 23.614 68.848 1.00 0.00 18 GLN A C 31
ATOM 27300 O O . GLN A 1 18 ? 45.301 22.878 69.458 1.00 0.00 18 GLN A O 31
ATOM 27314 N N . GLU A 1 19 ? 44.647 24.992 68.824 1.00 0.00 19 GLU A N 31
ATOM 27315 C CA . GLU A 1 19 ? 45.707 25.727 69.507 1.00 0.00 19 GLU A CA 31
ATOM 27316 C C . GLU A 1 19 ? 45.003 26.865 70.301 1.00 0.00 19 GLU A C 31
ATOM 27317 O O . GLU A 1 19 ? 45.425 28.011 70.244 1.00 0.00 19 GLU A O 31
ATOM 27330 N N . ASP A 1 20 ? 43.892 26.512 71.049 1.00 0.00 20 ASP A N 31
ATOM 27331 C CA . ASP A 1 20 ? 43.145 27.360 71.978 1.00 0.00 20 ASP A CA 31
ATOM 27332 C C . ASP A 1 20 ? 42.153 28.367 71.298 1.00 0.00 20 ASP A C 31
ATOM 27333 O O . ASP A 1 20 ? 41.046 28.581 71.792 1.00 0.00 20 ASP A O 31
ATOM 27342 N N . SER A 1 21 ? 42.608 29.076 70.199 1.00 0.00 21 SER A N 31
ATOM 27343 C CA . SER A 1 21 ? 41.805 30.179 69.660 1.00 0.00 21 SER A CA 31
ATOM 27344 C C . SER A 1 21 ? 41.920 30.402 68.123 1.00 0.00 21 SER A C 31
ATOM 27345 O O . SER A 1 21 ? 42.835 29.954 67.433 1.00 0.00 21 SER A O 31
ATOM 27353 N N . CYS A 1 22 ? 40.888 31.169 67.610 1.00 0.00 22 CYS A N 31
ATOM 27354 C CA . CYS A 1 22 ? 40.904 31.576 66.217 1.00 0.00 22 CYS A CA 31
ATOM 27355 C C . CYS A 1 22 ? 40.347 33.012 66.013 1.00 0.00 22 CYS A C 31
ATOM 27356 O O . CYS A 1 22 ? 39.959 33.686 66.968 1.00 0.00 22 CYS A O 31
ATOM 27363 N N . TYR A 1 23 ? 40.358 33.475 64.710 1.00 0.00 23 TYR A N 31
ATOM 27364 C CA . TYR A 1 23 ? 40.060 34.878 64.490 1.00 0.00 23 TYR A CA 31
ATOM 27365 C C . TYR A 1 23 ? 39.448 35.206 63.105 1.00 0.00 23 TYR A C 31
ATOM 27366 O O . TYR A 1 23 ? 39.634 34.521 62.100 1.00 0.00 23 TYR A O 31
ATOM 27384 N N . LYS A 1 24 ? 38.725 36.386 63.121 1.00 0.00 24 LYS A N 31
ATOM 27385 C CA . LYS A 1 24 ? 38.156 37.011 61.929 1.00 0.00 24 LYS A CA 31
ATOM 27386 C C . LYS A 1 24 ? 39.007 38.298 61.632 1.00 0.00 24 LYS A C 31
ATOM 27387 O O . LYS A 1 24 ? 39.331 39.112 62.495 1.00 0.00 24 LYS A O 31
ATOM 27406 N N . ASN A 1 25 ? 39.351 38.462 60.309 1.00 0.00 25 ASN A N 31
ATOM 27407 C CA . ASN A 1 25 ? 40.186 39.542 59.768 1.00 0.00 25 ASN A CA 31
ATOM 27408 C C . ASN A 1 25 ? 39.376 40.022 58.508 1.00 0.00 25 ASN A C 31
ATOM 27409 O O . ASN A 1 25 ? 39.176 39.254 57.568 1.00 0.00 25 ASN A O 31
ATOM 27420 N N . ILE A 1 26 ? 38.934 41.355 58.489 1.00 0.00 26 ILE A N 31
ATOM 27421 C CA . ILE A 1 26 ? 37.694 41.669 57.719 1.00 0.00 26 ILE A CA 31
ATOM 27422 C C . ILE A 1 26 ? 37.672 42.946 56.812 1.00 0.00 26 ILE A C 31
ATOM 27423 O O . ILE A 1 26 ? 36.876 43.034 55.880 1.00 0.00 26 ILE A O 31
ATOM 27439 N N . TRP A 1 27 ? 38.529 43.959 57.166 1.00 0.00 27 TRP A N 31
ATOM 27440 C CA . TRP A 1 27 ? 38.901 45.214 56.506 1.00 0.00 27 TRP A CA 31
ATOM 27441 C C . TRP A 1 27 ? 39.633 44.857 55.139 1.00 0.00 27 TRP A C 31
ATOM 27442 O O . TRP A 1 27 ? 39.030 44.387 54.180 1.00 0.00 27 TRP A O 31
ATOM 27463 N N . THR A 1 28 ? 41.002 45.110 55.073 1.00 0.00 28 THR A N 31
ATOM 27464 C CA . THR A 1 28 ? 41.874 44.797 53.944 1.00 0.00 28 THR A CA 31
ATOM 27465 C C . THR A 1 28 ? 41.716 45.810 52.750 1.00 0.00 28 THR A C 31
ATOM 27466 O O . THR A 1 28 ? 40.706 46.494 52.603 1.00 0.00 28 THR A O 31
ATOM 27477 N N . PHE A 1 29 ? 42.773 45.852 51.844 1.00 0.00 29 PHE A N 31
ATOM 27478 C CA . PHE A 1 29 ? 42.664 46.633 50.610 1.00 0.00 29 PHE A CA 31
ATOM 27479 C C . PHE A 1 29 ? 41.482 46.078 49.752 1.00 0.00 29 PHE A C 31
ATOM 27480 O O . PHE A 1 29 ? 40.696 46.849 49.205 1.00 0.00 29 PHE A O 31
ATOM 27497 N N . ASP A 1 30 ? 41.418 44.707 49.606 1.00 0.00 30 ASP A N 31
ATOM 27498 C CA . ASP A 1 30 ? 40.460 43.957 48.807 1.00 0.00 30 ASP A CA 31
ATOM 27499 C C . ASP A 1 30 ? 39.030 43.847 49.459 1.00 0.00 30 ASP A C 31
ATOM 27500 O O . ASP A 1 30 ? 38.165 43.259 48.807 1.00 0.00 30 ASP A O 31
ATOM 27509 N N . ASN A 1 31 ? 38.709 44.426 50.688 1.00 0.00 31 ASN A N 31
ATOM 27510 C CA . ASN A 1 31 ? 37.352 44.464 51.252 1.00 0.00 31 ASN A CA 31
ATOM 27511 C C . ASN A 1 31 ? 36.818 42.998 51.289 1.00 0.00 31 ASN A C 31
ATOM 27512 O O . ASN A 1 31 ? 35.845 42.663 50.614 1.00 0.00 31 ASN A O 31
ATOM 27523 N N . ILE A 1 32 ? 37.450 42.132 52.169 1.00 0.00 32 ILE A N 31
ATOM 27524 C CA . ILE A 1 32 ? 37.090 40.714 52.187 1.00 0.00 32 ILE A CA 31
ATOM 27525 C C . ILE A 1 32 ? 37.414 40.083 53.580 1.00 0.00 32 ILE A C 31
ATOM 27526 O O . ILE A 1 32 ? 38.312 40.523 54.299 1.00 0.00 32 ILE A O 31
ATOM 27542 N N . ILE A 1 33 ? 36.654 38.980 53.943 1.00 0.00 33 ILE A N 31
ATOM 27543 C CA . ILE A 1 33 ? 36.887 38.302 55.234 1.00 0.00 33 ILE A CA 31
ATOM 27544 C C . ILE A 1 33 ? 37.873 37.119 54.911 1.00 0.00 33 ILE A C 31
ATOM 27545 O O . ILE A 1 33 ? 37.476 36.019 54.532 1.00 0.00 33 ILE A O 31
ATOM 27561 N N . ARG A 1 34 ? 39.223 37.383 55.070 1.00 0.00 34 ARG A N 31
ATOM 27562 C CA . ARG A 1 34 ? 40.314 36.433 54.747 1.00 0.00 34 ARG A CA 31
ATOM 27563 C C . ARG A 1 34 ? 41.201 36.463 56.026 1.00 0.00 34 ARG A C 31
ATOM 27564 O O . ARG A 1 34 ? 41.859 37.428 56.402 1.00 0.00 34 ARG A O 31
ATOM 27585 N N . ARG A 1 35 ? 41.150 35.265 56.715 1.00 0.00 35 ARG A N 31
ATOM 27586 C CA . ARG A 1 35 ? 41.402 35.167 58.145 1.00 0.00 35 ARG A CA 31
ATOM 27587 C C . ARG A 1 35 ? 41.927 33.756 58.545 1.00 0.00 35 ARG A C 31
ATOM 27588 O O . ARG A 1 35 ? 42.426 33.020 57.696 1.00 0.00 35 ARG A O 31
ATOM 27609 N N . GLY A 1 36 ? 41.853 33.402 59.888 1.00 0.00 36 GLY A N 31
ATOM 27610 C CA . GLY A 1 36 ? 42.501 32.129 60.193 1.00 0.00 36 GLY A CA 31
ATOM 27611 C C . GLY A 1 36 ? 42.526 31.633 61.651 1.00 0.00 36 GLY A C 31
ATOM 27612 O O . GLY A 1 36 ? 41.765 32.042 62.518 1.00 0.00 36 GLY A O 31
ATOM 27616 N N . CYS A 1 37 ? 43.455 30.629 61.830 1.00 0.00 37 CYS A N 31
ATOM 27617 C CA . CYS A 1 37 ? 43.743 29.890 63.065 1.00 0.00 37 CYS A CA 31
ATOM 27618 C C . CYS A 1 37 ? 44.925 30.614 63.799 1.00 0.00 37 CYS A C 31
ATOM 27619 O O . CYS A 1 37 ? 46.047 30.656 63.294 1.00 0.00 37 CYS A O 31
ATOM 27626 N N . GLY A 1 38 ? 44.658 31.286 64.998 1.00 0.00 38 GLY A N 31
ATOM 27627 C CA . GLY A 1 38 ? 45.824 31.865 65.664 1.00 0.00 38 GLY A CA 31
ATOM 27628 C C . GLY A 1 38 ? 45.373 32.381 67.047 1.00 0.00 38 GLY A C 31
ATOM 27629 O O . GLY A 1 38 ? 45.242 31.665 68.034 1.00 0.00 38 GLY A O 31
ATOM 27633 N N . CYS A 1 39 ? 45.094 33.732 67.065 1.00 0.00 39 CYS A N 31
ATOM 27634 C CA . CYS A 1 39 ? 44.637 34.438 68.249 1.00 0.00 39 CYS A CA 31
ATOM 27635 C C . CYS A 1 39 ? 45.767 34.939 69.184 1.00 0.00 39 CYS A C 31
ATOM 27636 O O . CYS A 1 39 ? 46.890 35.194 68.757 1.00 0.00 39 CYS A O 31
ATOM 27643 N N . PHE A 1 40 ? 45.386 35.127 70.503 1.00 0.00 40 PHE A N 31
ATOM 27644 C CA . PHE A 1 40 ? 46.321 35.531 71.548 1.00 0.00 40 PHE A CA 31
ATOM 27645 C C . PHE A 1 40 ? 46.818 36.946 71.107 1.00 0.00 40 PHE A C 31
ATOM 27646 O O . PHE A 1 40 ? 47.983 37.141 70.772 1.00 0.00 40 PHE A O 31
ATOM 27663 N N . THR A 1 41 ? 45.873 37.962 71.178 1.00 0.00 41 THR A N 31
ATOM 27664 C CA . THR A 1 41 ? 46.130 39.362 70.771 1.00 0.00 41 THR A CA 31
ATOM 27665 C C . THR A 1 41 ? 46.143 40.190 72.100 1.00 0.00 41 THR A C 31
ATOM 27666 O O . THR A 1 41 ? 45.132 40.783 72.484 1.00 0.00 41 THR A O 31
ATOM 27677 N N . PRO A 1 42 ? 47.318 40.208 72.846 1.00 0.00 42 PRO A N 31
ATOM 27678 C CA . PRO A 1 42 ? 47.365 40.979 74.079 1.00 0.00 42 PRO A CA 31
ATOM 27679 C C . PRO A 1 42 ? 47.537 42.482 73.733 1.00 0.00 42 PRO A C 31
ATOM 27680 O O . PRO A 1 42 ? 47.994 42.873 72.657 1.00 0.00 42 PRO A O 31
ATOM 27691 N N . ARG A 1 43 ? 47.173 43.354 74.747 1.00 0.00 43 ARG A N 31
ATOM 27692 C CA . ARG A 1 43 ? 47.343 44.802 74.556 1.00 0.00 43 ARG A CA 31
ATOM 27693 C C . ARG A 1 43 ? 48.836 45.009 74.986 1.00 0.00 43 ARG A C 31
ATOM 27694 O O . ARG A 1 43 ? 49.126 45.426 76.103 1.00 0.00 43 ARG A O 31
ATOM 27715 N N . GLY A 1 44 ? 49.814 44.674 74.056 1.00 0.00 44 GLY A N 31
ATOM 27716 C CA . GLY A 1 44 ? 51.241 44.993 74.251 1.00 0.00 44 GLY A CA 31
ATOM 27717 C C . GLY A 1 44 ? 51.645 46.206 73.354 1.00 0.00 44 GLY A C 31
ATOM 27718 O O . GLY A 1 44 ? 52.819 46.368 73.036 1.00 0.00 44 GLY A O 31
ATOM 27722 N N . ASP A 1 45 ? 50.627 47.051 72.950 1.00 0.00 45 ASP A N 31
ATOM 27723 C CA . ASP A 1 45 ? 50.706 48.197 72.047 1.00 0.00 45 ASP A CA 31
ATOM 27724 C C . ASP A 1 45 ? 51.071 47.679 70.606 1.00 0.00 45 ASP A C 31
ATOM 27725 O O . ASP A 1 45 ? 51.803 48.324 69.860 1.00 0.00 45 ASP A O 31
ATOM 27734 N N . MET A 1 46 ? 50.436 46.514 70.199 1.00 0.00 46 MET A N 31
ATOM 27735 C CA . MET A 1 46 ? 50.613 45.862 68.889 1.00 0.00 46 MET A CA 31
ATOM 27736 C C . MET A 1 46 ? 49.159 45.513 68.368 1.00 0.00 46 MET A C 31
ATOM 27737 O O . MET A 1 46 ? 48.408 44.809 69.044 1.00 0.00 46 MET A O 31
ATOM 27751 N N . PRO A 1 47 ? 48.778 45.946 67.095 1.00 0.00 47 PRO A N 31
ATOM 27752 C CA . PRO A 1 47 ? 47.443 45.620 66.557 1.00 0.00 47 PRO A CA 31
ATOM 27753 C C . PRO A 1 47 ? 47.201 44.118 66.193 1.00 0.00 47 PRO A C 31
ATOM 27754 O O . PRO A 1 47 ? 48.111 43.292 66.219 1.00 0.00 47 PRO A O 31
ATOM 27765 N N . GLY A 1 48 ? 45.904 43.801 65.808 1.00 0.00 48 GLY A N 31
ATOM 27766 C CA . GLY A 1 48 ? 45.595 42.421 65.438 1.00 0.00 48 GLY A CA 31
ATOM 27767 C C . GLY A 1 48 ? 44.125 42.223 64.987 1.00 0.00 48 GLY A C 31
ATOM 27768 O O . GLY A 1 48 ? 43.302 43.127 65.115 1.00 0.00 48 GLY A O 31
ATOM 27772 N N . PRO A 1 49 ? 43.807 40.977 64.461 1.00 0.00 49 PRO A N 31
ATOM 27773 C CA . PRO A 1 49 ? 42.412 40.628 64.147 1.00 0.00 49 PRO A CA 31
ATOM 27774 C C . PRO A 1 49 ? 41.534 40.583 65.438 1.00 0.00 49 PRO A C 31
ATOM 27775 O O . PRO A 1 49 ? 42.031 40.653 66.561 1.00 0.00 49 PRO A O 31
ATOM 27786 N N . TYR A 1 50 ? 40.168 40.445 65.229 1.00 0.00 50 TYR A N 31
ATOM 27787 C CA . TYR A 1 50 ? 39.239 40.376 66.374 1.00 0.00 50 TYR A CA 31
ATOM 27788 C C . TYR A 1 50 ? 38.938 38.853 66.628 1.00 0.00 50 TYR A C 31
ATOM 27789 O O . TYR A 1 50 ? 38.581 38.082 65.734 1.00 0.00 50 TYR A O 31
ATOM 27807 N N . CYS A 1 51 ? 39.118 38.418 67.938 1.00 0.00 51 CYS A N 31
ATOM 27808 C CA . CYS A 1 51 ? 39.258 36.982 68.239 1.00 0.00 51 CYS A CA 31
ATOM 27809 C C . CYS A 1 51 ? 38.221 36.344 69.211 1.00 0.00 51 CYS A C 31
ATOM 27810 O O . CYS A 1 51 ? 37.487 37.023 69.923 1.00 0.00 51 CYS A O 31
ATOM 27817 N N . CYS A 1 52 ? 38.255 34.958 69.227 1.00 0.00 52 CYS A N 31
ATOM 27818 C CA . CYS A 1 52 ? 37.295 34.172 69.980 1.00 0.00 52 CYS A CA 31
ATOM 27819 C C . CYS A 1 52 ? 37.831 32.731 70.290 1.00 0.00 52 CYS A C 31
ATOM 27820 O O . CYS A 1 52 ? 38.684 32.210 69.571 1.00 0.00 52 CYS A O 31
ATOM 27827 N N . GLU A 1 53 ? 37.247 32.064 71.353 1.00 0.00 53 GLU A N 31
ATOM 27828 C CA . GLU A 1 53 ? 37.689 30.709 71.762 1.00 0.00 53 GLU A CA 31
ATOM 27829 C C . GLU A 1 53 ? 36.498 29.695 71.677 1.00 0.00 53 GLU A C 31
ATOM 27830 O O . GLU A 1 53 ? 36.288 28.883 72.575 1.00 0.00 53 GLU A O 31
ATOM 27843 N N . SER A 1 54 ? 35.778 29.695 70.494 1.00 0.00 54 SER A N 31
ATOM 27844 C CA . SER A 1 54 ? 34.662 28.775 70.213 1.00 0.00 54 SER A CA 31
ATOM 27845 C C . SER A 1 54 ? 34.665 28.348 68.697 1.00 0.00 54 SER A C 31
ATOM 27846 O O . SER A 1 54 ? 35.408 28.918 67.900 1.00 0.00 54 SER A O 31
ATOM 27854 N N . ASP A 1 55 ? 33.864 27.269 68.322 1.00 0.00 55 ASP A N 31
ATOM 27855 C CA . ASP A 1 55 ? 33.997 26.695 66.962 1.00 0.00 55 ASP A CA 31
ATOM 27856 C C . ASP A 1 55 ? 33.342 27.678 65.921 1.00 0.00 55 ASP A C 31
ATOM 27857 O O . ASP A 1 55 ? 32.156 27.994 65.987 1.00 0.00 55 ASP A O 31
ATOM 27866 N N . LYS A 1 56 ? 34.183 28.187 64.924 1.00 0.00 56 LYS A N 31
ATOM 27867 C CA . LYS A 1 56 ? 33.893 29.263 63.981 1.00 0.00 56 LYS A CA 31
ATOM 27868 C C . LYS A 1 56 ? 33.804 30.601 64.788 1.00 0.00 56 LYS A C 31
ATOM 27869 O O . LYS A 1 56 ? 34.522 31.553 64.479 1.00 0.00 56 LYS A O 31
ATOM 27888 N N . CYS A 1 57 ? 32.872 30.653 65.809 1.00 0.00 57 CYS A N 31
ATOM 27889 C CA . CYS A 1 57 ? 32.580 31.745 66.736 1.00 0.00 57 CYS A CA 31
ATOM 27890 C C . CYS A 1 57 ? 31.655 32.761 66.022 1.00 0.00 57 CYS A C 31
ATOM 27891 O O . CYS A 1 57 ? 30.639 33.153 66.594 1.00 0.00 57 CYS A O 31
ATOM 27898 N N . ASN A 1 58 ? 32.041 33.217 64.771 1.00 0.00 58 ASN A N 31
ATOM 27899 C CA . ASN A 1 58 ? 31.123 33.991 63.939 1.00 0.00 58 ASN A CA 31
ATOM 27900 C C . ASN A 1 58 ? 31.072 33.159 62.607 1.00 0.00 58 ASN A C 31
ATOM 27901 O O . ASN A 1 58 ? 30.300 32.212 62.465 1.00 0.00 58 ASN A O 31
ATOM 27912 N N . LEU A 1 59 ? 31.966 33.538 61.624 1.00 0.00 59 LEU A N 31
ATOM 27913 C CA . LEU A 1 59 ? 32.020 32.961 60.285 1.00 0.00 59 LEU A CA 31
ATOM 27914 C C . LEU A 1 59 ? 33.415 33.483 59.756 1.00 0.00 59 LEU A C 31
ATOM 27915 O O . LEU A 1 59 ? 34.394 32.788 60.064 1.00 0.00 59 LEU A O 31
ATOM 27932 N N . ARG A 1 1 ? 40.734 25.779 67.450 1.00 0.00 1 ARG A N 32
ATOM 27933 C CA . ARG A 1 1 ? 39.415 25.429 66.749 1.00 0.00 1 ARG A CA 32
ATOM 27934 C C . ARG A 1 1 ? 39.570 25.843 65.243 1.00 0.00 1 ARG A C 32
ATOM 27935 O O . ARG A 1 1 ? 40.657 26.255 64.845 1.00 0.00 1 ARG A O 32
ATOM 27958 N N . ILE A 1 2 ? 38.481 25.665 64.399 1.00 0.00 2 ILE A N 32
ATOM 27959 C CA . ILE A 1 2 ? 38.611 25.840 62.922 1.00 0.00 2 ILE A CA 32
ATOM 27960 C C . ILE A 1 2 ? 37.937 27.179 62.438 1.00 0.00 2 ILE A C 32
ATOM 27961 O O . ILE A 1 2 ? 36.772 27.459 62.717 1.00 0.00 2 ILE A O 32
ATOM 27977 N N . CYS A 1 3 ? 38.713 27.996 61.625 1.00 0.00 3 CYS A N 32
ATOM 27978 C CA . CYS A 1 3 ? 38.149 29.132 60.884 1.00 0.00 3 CYS A CA 32
ATOM 27979 C C . CYS A 1 3 ? 38.821 29.216 59.457 1.00 0.00 3 CYS A C 32
ATOM 27980 O O . CYS A 1 3 ? 39.889 28.658 59.225 1.00 0.00 3 CYS A O 32
ATOM 27987 N N . TYR A 1 4 ? 38.175 29.964 58.482 1.00 0.00 4 TYR A N 32
ATOM 27988 C CA . TYR A 1 4 ? 38.688 29.989 57.101 1.00 0.00 4 TYR A CA 32
ATOM 27989 C C . TYR A 1 4 ? 39.915 30.939 56.939 1.00 0.00 4 TYR A C 32
ATOM 27990 O O . TYR A 1 4 ? 40.010 31.977 57.588 1.00 0.00 4 TYR A O 32
ATOM 28008 N N . ASN A 1 5 ? 40.843 30.578 55.973 1.00 0.00 5 ASN A N 32
ATOM 28009 C CA . ASN A 1 5 ? 42.010 31.420 55.677 1.00 0.00 5 ASN A CA 32
ATOM 28010 C C . ASN A 1 5 ? 42.127 31.388 54.122 1.00 0.00 5 ASN A C 32
ATOM 28011 O O . ASN A 1 5 ? 43.137 30.978 53.560 1.00 0.00 5 ASN A O 32
ATOM 28022 N N . HIS A 1 6 ? 40.992 31.823 53.455 1.00 0.00 6 HIS A N 32
ATOM 28023 C CA . HIS A 1 6 ? 40.731 31.823 52.001 1.00 0.00 6 HIS A CA 32
ATOM 28024 C C . HIS A 1 6 ? 40.760 33.277 51.395 1.00 0.00 6 HIS A C 32
ATOM 28025 O O . HIS A 1 6 ? 41.437 34.167 51.903 1.00 0.00 6 HIS A O 32
ATOM 28040 N N . LEU A 1 7 ? 39.941 33.516 50.299 1.00 0.00 7 LEU A N 32
ATOM 28041 C CA . LEU A 1 7 ? 39.757 34.859 49.759 1.00 0.00 7 LEU A CA 32
ATOM 28042 C C . LEU A 1 7 ? 41.088 35.437 49.177 1.00 0.00 7 LEU A C 32
ATOM 28043 O O . LEU A 1 7 ? 41.994 34.716 48.764 1.00 0.00 7 LEU A O 32
ATOM 28059 N N . GLY A 1 8 ? 41.095 36.807 48.978 1.00 0.00 8 GLY A N 32
ATOM 28060 C CA . GLY A 1 8 ? 42.149 37.442 48.181 1.00 0.00 8 GLY A CA 32
ATOM 28061 C C . GLY A 1 8 ? 41.761 37.363 46.687 1.00 0.00 8 GLY A C 32
ATOM 28062 O O . GLY A 1 8 ? 41.799 38.363 45.977 1.00 0.00 8 GLY A O 32
ATOM 28066 N N . THR A 1 9 ? 41.432 36.101 46.223 1.00 0.00 9 THR A N 32
ATOM 28067 C CA . THR A 1 9 ? 41.115 35.761 44.843 1.00 0.00 9 THR A CA 32
ATOM 28068 C C . THR A 1 9 ? 40.697 34.259 44.824 1.00 0.00 9 THR A C 32
ATOM 28069 O O . THR A 1 9 ? 39.731 33.902 44.154 1.00 0.00 9 THR A O 32
ATOM 28080 N N . LYS A 1 10 ? 41.459 33.375 45.577 1.00 0.00 10 LYS A N 32
ATOM 28081 C CA . LYS A 1 10 ? 41.296 31.900 45.585 1.00 0.00 10 LYS A CA 32
ATOM 28082 C C . LYS A 1 10 ? 40.569 31.423 46.917 1.00 0.00 10 LYS A C 32
ATOM 28083 O O . LYS A 1 10 ? 41.154 31.546 47.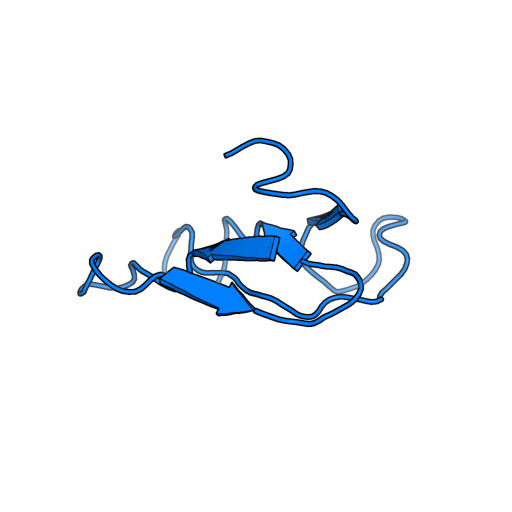986 1.00 0.00 10 LYS A O 32
ATOM 28102 N N . PRO A 1 11 ? 39.329 30.755 46.850 1.00 0.00 11 PRO A N 32
ATOM 28103 C CA . PRO A 1 11 ? 38.641 30.327 48.112 1.00 0.00 11 PRO A CA 32
ATOM 28104 C C . PRO A 1 11 ? 38.840 28.873 48.745 1.00 0.00 11 PRO A C 32
ATOM 28105 O O . PRO A 1 11 ? 38.139 28.645 49.731 1.00 0.00 11 PRO A O 32
ATOM 28116 N N . PRO A 1 12 ? 39.836 27.952 48.380 1.00 0.00 12 PRO A N 32
ATOM 28117 C CA . PRO A 1 12 ? 39.833 26.603 49.010 1.00 0.00 12 PRO A CA 32
ATOM 28118 C C . PRO A 1 12 ? 40.450 26.299 50.421 1.00 0.00 12 PRO A C 32
ATOM 28119 O O . PRO A 1 12 ? 40.087 25.243 50.946 1.00 0.00 12 PRO A O 32
ATOM 28130 N N . THR A 1 13 ? 41.379 27.117 51.057 1.00 0.00 13 THR A N 32
ATOM 28131 C CA . THR A 1 13 ? 41.997 26.684 52.336 1.00 0.00 13 THR A CA 32
ATOM 28132 C C . THR A 1 13 ? 41.314 27.196 53.650 1.00 0.00 13 THR A C 32
ATOM 28133 O O . THR A 1 13 ? 40.774 28.293 53.761 1.00 0.00 13 THR A O 32
ATOM 28144 N N . THR A 1 14 ? 41.489 26.331 54.714 1.00 0.00 14 THR A N 32
ATOM 28145 C CA . THR A 1 14 ? 40.922 26.494 56.050 1.00 0.00 14 THR A CA 32
ATOM 28146 C C . THR A 1 14 ? 42.015 26.176 57.109 1.00 0.00 14 THR A C 32
ATOM 28147 O O . THR A 1 14 ? 42.847 25.280 56.965 1.00 0.00 14 THR A O 32
ATOM 28158 N N . GLU A 1 15 ? 41.952 26.953 58.241 1.00 0.00 15 GLU A N 32
ATOM 28159 C CA . GLU A 1 15 ? 42.954 26.910 59.313 1.00 0.00 15 GLU A CA 32
ATOM 28160 C C . GLU A 1 15 ? 42.327 26.017 60.431 1.00 0.00 15 GLU A C 32
ATOM 28161 O O . GLU A 1 15 ? 41.651 26.491 61.343 1.00 0.00 15 GLU A O 32
ATOM 28174 N N . THR A 1 16 ? 42.582 24.656 60.318 1.00 0.00 16 THR A N 32
ATOM 28175 C CA . THR A 1 16 ? 42.074 23.640 61.272 1.00 0.00 16 THR A CA 32
ATOM 28176 C C . THR A 1 16 ? 43.187 23.581 62.366 1.00 0.00 16 THR A C 32
ATOM 28177 O O . THR A 1 16 ? 44.232 22.955 62.202 1.00 0.00 16 THR A O 32
ATOM 28188 N N . CYS A 1 17 ? 42.915 24.273 63.544 1.00 0.00 17 CYS A N 32
ATOM 28189 C CA . CYS A 1 17 ? 44.000 24.603 64.488 1.00 0.00 17 CYS A CA 32
ATOM 28190 C C . CYS A 1 17 ? 43.707 24.253 65.977 1.00 0.00 17 CYS A C 32
ATOM 28191 O O . CYS A 1 17 ? 42.571 24.123 66.429 1.00 0.00 17 CYS A O 32
ATOM 28198 N N . GLN A 1 18 ? 44.850 24.175 66.743 1.00 0.00 18 GLN A N 32
ATOM 28199 C CA . GLN A 1 18 ? 44.894 23.830 68.162 1.00 0.00 18 GLN A CA 32
ATOM 28200 C C . GLN A 1 18 ? 44.695 25.060 69.094 1.00 0.00 18 GLN A C 32
ATOM 28201 O O . GLN A 1 18 ? 44.405 24.858 70.275 1.00 0.00 18 GLN A O 32
ATOM 28215 N N . GLU A 1 19 ? 44.830 26.352 68.604 1.00 0.00 19 GLU A N 32
ATOM 28216 C CA . GLU A 1 19 ? 44.611 27.505 69.484 1.00 0.00 19 GLU A CA 32
ATOM 28217 C C . GLU A 1 19 ? 43.045 27.615 69.700 1.00 0.00 19 GLU A C 32
ATOM 28218 O O . GLU A 1 19 ? 42.233 27.662 68.774 1.00 0.00 19 GLU A O 32
ATOM 28231 N N . ASP A 1 20 ? 42.667 27.675 71.034 1.00 0.00 20 ASP A N 32
ATOM 28232 C CA . ASP A 1 20 ? 41.335 27.616 71.650 1.00 0.00 20 ASP A CA 32
ATOM 28233 C C . ASP A 1 20 ? 40.259 28.549 70.982 1.00 0.00 20 ASP A C 32
ATOM 28234 O O . ASP A 1 20 ? 39.071 28.229 70.930 1.00 0.00 20 ASP A O 32
ATOM 28243 N N . SER A 1 21 ? 40.696 29.800 70.604 1.00 0.00 21 SER A N 32
ATOM 28244 C CA . SER A 1 21 ? 39.853 30.869 70.062 1.00 0.00 21 SER A CA 32
ATOM 28245 C C . SER A 1 21 ? 40.372 31.160 68.629 1.00 0.00 21 SER A C 32
ATOM 28246 O O . SER A 1 21 ? 41.573 31.282 68.376 1.00 0.00 21 SER A O 32
ATOM 28254 N N . CYS A 1 22 ? 39.400 31.280 67.653 1.00 0.00 22 CYS A N 32
ATOM 28255 C CA . CYS A 1 22 ? 39.759 31.689 66.308 1.00 0.00 22 CYS A CA 32
ATOM 28256 C C . CYS A 1 22 ? 39.055 33.024 65.970 1.00 0.00 22 CYS A C 32
ATOM 28257 O O . CYS A 1 22 ? 37.934 33.338 66.365 1.00 0.00 22 CYS A O 32
ATOM 28264 N N . TYR A 1 23 ? 39.815 33.845 65.171 1.00 0.00 23 TYR A N 32
ATOM 28265 C CA . TYR A 1 23 ? 39.496 35.252 64.986 1.00 0.00 23 TYR A CA 32
ATOM 28266 C C . TYR A 1 23 ? 39.033 35.556 63.551 1.00 0.00 23 TYR A C 32
ATOM 28267 O O . TYR A 1 23 ? 39.315 34.833 62.594 1.00 0.00 23 TYR A O 32
ATOM 28285 N N . LYS A 1 24 ? 38.278 36.705 63.456 1.00 0.00 24 LYS A N 32
ATOM 28286 C CA . LYS A 1 24 ? 37.698 37.180 62.206 1.00 0.00 24 LYS A CA 32
ATOM 28287 C C . LYS A 1 24 ? 38.309 38.599 61.992 1.00 0.00 24 LYS A C 32
ATOM 28288 O O . LYS A 1 24 ? 38.065 39.582 62.688 1.00 0.00 24 LYS A O 32
ATOM 28307 N N . ASN A 1 25 ? 39.165 38.664 60.915 1.00 0.00 25 ASN A N 32
ATOM 28308 C CA . ASN A 1 25 ? 39.974 39.827 60.536 1.00 0.00 25 ASN A CA 32
ATOM 28309 C C . ASN A 1 25 ? 39.365 40.243 59.139 1.00 0.00 25 ASN A C 32
ATOM 28310 O O . ASN A 1 25 ? 39.364 39.477 58.176 1.00 0.00 25 ASN A O 32
ATOM 28321 N N . ILE A 1 26 ? 38.818 41.524 59.064 1.00 0.00 26 ILE A N 32
ATOM 28322 C CA . ILE A 1 26 ? 37.751 41.878 58.080 1.00 0.00 26 ILE A CA 32
ATOM 28323 C C . ILE A 1 26 ? 37.935 43.236 57.314 1.00 0.00 26 ILE A C 32
ATOM 28324 O O . ILE A 1 26 ? 37.000 43.856 56.810 1.00 0.00 26 ILE A O 32
ATOM 28340 N N . TRP A 1 27 ? 39.243 43.606 57.171 1.00 0.00 27 TRP A N 32
ATOM 28341 C CA . TRP A 1 27 ? 39.764 44.928 56.808 1.00 0.00 27 TRP A CA 32
ATOM 28342 C C . TRP A 1 27 ? 41.058 44.637 55.960 1.00 0.00 27 TRP A C 32
ATOM 28343 O O . TRP A 1 27 ? 40.969 44.196 54.819 1.00 0.00 27 TRP A O 32
ATOM 28364 N N . THR A 1 28 ? 42.300 44.880 56.537 1.00 0.00 28 THR A N 32
ATOM 28365 C CA . THR A 1 28 ? 43.572 44.631 55.849 1.00 0.00 28 THR A CA 32
ATOM 28366 C C . THR A 1 28 ? 43.882 45.740 54.770 1.00 0.00 28 THR A C 32
ATOM 28367 O O . THR A 1 28 ? 42.999 46.456 54.303 1.00 0.00 28 THR A O 32
ATOM 28378 N N . PHE A 1 29 ? 45.207 45.851 54.363 1.00 0.00 29 PHE A N 32
ATOM 28379 C CA . PHE A 1 29 ? 45.599 46.788 53.303 1.00 0.00 29 PHE A CA 32
ATOM 28380 C C . PHE A 1 29 ? 44.827 46.444 51.977 1.00 0.00 29 PHE A C 32
ATOM 28381 O O . PHE A 1 29 ? 44.421 47.352 51.255 1.00 0.00 29 PHE A O 32
ATOM 28398 N N . ASP A 1 30 ? 44.639 45.111 51.675 1.00 0.00 30 ASP A N 32
ATOM 28399 C CA . ASP A 1 30 ? 43.985 44.524 50.509 1.00 0.00 30 ASP A CA 32
ATOM 28400 C C . ASP A 1 30 ? 42.401 44.529 50.576 1.00 0.00 30 ASP A C 32
ATOM 28401 O O . ASP A 1 30 ? 41.786 44.042 49.627 1.00 0.00 30 ASP A O 32
ATOM 28410 N N . ASN A 1 31 ? 41.715 45.102 51.642 1.00 0.00 31 ASN A N 32
ATOM 28411 C CA . ASN A 1 31 ? 40.259 45.259 51.809 1.00 0.00 31 ASN A CA 32
ATOM 28412 C C . ASN A 1 31 ? 39.582 43.872 51.537 1.00 0.00 31 ASN A C 32
ATOM 28413 O O . ASN A 1 31 ? 38.961 43.659 50.496 1.00 0.00 31 ASN A O 32
ATOM 28424 N N . ILE A 1 32 ? 39.634 42.938 52.562 1.00 0.00 32 ILE A N 32
ATOM 28425 C CA . ILE A 1 32 ? 39.105 41.593 52.358 1.00 0.00 32 ILE A CA 32
ATOM 28426 C C . ILE A 1 32 ? 38.811 40.879 53.721 1.00 0.00 32 ILE A C 32
ATOM 28427 O O . ILE A 1 32 ? 39.198 41.360 54.785 1.00 0.00 32 ILE A O 32
ATOM 28443 N N . ILE A 1 33 ? 38.113 39.682 53.654 1.00 0.00 33 ILE A N 32
ATOM 28444 C CA . ILE A 1 33 ? 37.931 38.847 54.862 1.00 0.00 33 ILE A CA 32
ATOM 28445 C C . ILE A 1 33 ? 38.926 37.653 54.693 1.00 0.00 33 ILE A C 32
ATOM 28446 O O . ILE A 1 33 ? 38.831 36.842 53.776 1.00 0.00 33 ILE A O 32
ATOM 28462 N N . ARG A 1 34 ? 39.941 37.541 55.625 1.00 0.00 34 ARG A N 32
ATOM 28463 C CA . ARG A 1 34 ? 41.010 36.563 55.441 1.00 0.00 34 ARG A CA 32
ATOM 28464 C C . ARG A 1 34 ? 41.580 36.452 56.876 1.00 0.00 34 ARG A C 32
ATOM 28465 O O . ARG A 1 34 ? 42.169 37.374 57.441 1.00 0.00 34 ARG A O 32
ATOM 28486 N N . ARG A 1 35 ? 41.331 35.241 57.498 1.00 0.00 35 ARG A N 32
ATOM 28487 C CA . ARG A 1 35 ? 41.350 35.153 58.952 1.00 0.00 35 ARG A CA 32
ATOM 28488 C C . ARG A 1 35 ? 41.935 33.810 59.483 1.00 0.00 35 ARG A C 32
ATOM 28489 O O . ARG A 1 35 ? 42.548 33.062 58.724 1.00 0.00 35 ARG A O 32
ATOM 28510 N N . GLY A 1 36 ? 41.847 33.567 60.849 1.00 0.00 36 GLY A N 32
ATOM 28511 C CA . GLY A 1 36 ? 42.587 32.382 61.305 1.00 0.00 36 GLY A CA 32
ATOM 28512 C C . GLY A 1 36 ? 42.572 32.104 62.817 1.00 0.00 36 GLY A C 32
ATOM 28513 O O . GLY A 1 36 ? 41.771 32.680 63.541 1.00 0.00 36 GLY A O 32
ATOM 28517 N N . CYS A 1 37 ? 43.468 31.157 63.291 1.00 0.00 37 CYS A N 32
ATOM 28518 C CA . CYS A 1 37 ? 43.507 30.802 64.719 1.00 0.00 37 CYS A CA 32
ATOM 28519 C C . CYS A 1 37 ? 44.535 31.717 65.468 1.00 0.00 37 CYS A C 32
ATOM 28520 O O . CYS A 1 37 ? 45.704 31.835 65.105 1.00 0.00 37 CYS A O 32
ATOM 28527 N N . GLY A 1 38 ? 44.040 32.433 66.554 1.00 0.00 38 GLY A N 32
ATOM 28528 C CA . GLY A 1 38 ? 44.950 33.270 67.331 1.00 0.00 38 GLY A CA 32
ATOM 28529 C C . GLY A 1 38 ? 44.184 33.621 68.634 1.00 0.00 38 GLY A C 32
ATOM 28530 O O . GLY A 1 38 ? 44.049 32.785 69.523 1.00 0.00 38 GLY A O 32
ATOM 28534 N N . CYS A 1 39 ? 43.665 34.905 68.752 1.00 0.00 39 CYS A N 32
ATOM 28535 C CA . CYS A 1 39 ? 42.867 35.318 69.919 1.00 0.00 39 CYS A CA 32
ATOM 28536 C C . CYS A 1 39 ? 43.788 35.764 71.103 1.00 0.00 39 CYS A C 32
ATOM 28537 O O . CYS A 1 39 ? 43.587 36.815 71.708 1.00 0.00 39 CYS A O 32
ATOM 28544 N N . PHE A 1 40 ? 44.812 34.895 71.438 1.00 0.00 40 PHE A N 32
ATOM 28545 C CA . PHE A 1 40 ? 45.676 35.071 72.621 1.00 0.00 40 PHE A CA 32
ATOM 28546 C C . PHE A 1 40 ? 46.852 35.945 72.072 1.00 0.00 40 PHE A C 32
ATOM 28547 O O . PHE A 1 40 ? 47.944 35.476 71.761 1.00 0.00 40 PHE A O 32
ATOM 28564 N N . THR A 1 41 ? 46.552 37.296 71.963 1.00 0.00 41 THR A N 32
ATOM 28565 C CA . THR A 1 41 ? 47.402 38.272 71.244 1.00 0.00 41 THR A CA 32
ATOM 28566 C C . THR A 1 41 ? 48.282 39.078 72.267 1.00 0.00 41 THR A C 32
ATOM 28567 O O . THR A 1 41 ? 47.770 39.730 73.179 1.00 0.00 41 THR A O 32
ATOM 28578 N N . PRO A 1 42 ? 49.665 39.079 72.082 1.00 0.00 42 PRO A N 32
ATOM 28579 C CA . PRO A 1 42 ? 50.549 39.813 73.000 1.00 0.00 42 PRO A CA 32
ATOM 28580 C C . PRO A 1 42 ? 50.394 41.351 72.804 1.00 0.00 42 PRO A C 32
ATOM 28581 O O . PRO A 1 42 ? 50.153 41.855 71.706 1.00 0.00 42 PRO A O 32
ATOM 28592 N N . ARG A 1 43 ? 50.620 42.129 73.935 1.00 0.00 43 ARG A N 32
ATOM 28593 C CA . ARG A 1 43 ? 50.501 43.599 73.866 1.00 0.00 43 ARG A CA 32
ATOM 28594 C C . ARG A 1 43 ? 51.899 44.167 73.452 1.00 0.00 43 ARG A C 32
ATOM 28595 O O . ARG A 1 43 ? 52.512 44.946 74.178 1.00 0.00 43 ARG A O 32
ATOM 28616 N N . GLY A 1 44 ? 52.368 43.782 72.205 1.00 0.00 44 GLY A N 32
ATOM 28617 C CA . GLY A 1 44 ? 53.611 44.298 71.607 1.00 0.00 44 GLY A CA 32
ATOM 28618 C C . GLY A 1 44 ? 53.294 45.107 70.331 1.00 0.00 44 GLY A C 32
ATOM 28619 O O . GLY A 1 44 ? 54.002 44.968 69.338 1.00 0.00 44 GLY A O 32
ATOM 28623 N N . ASP A 1 45 ? 52.214 45.971 70.382 1.00 0.00 45 ASP A N 32
ATOM 28624 C CA . ASP A 1 45 ? 51.788 46.829 69.278 1.00 0.00 45 ASP A CA 32
ATOM 28625 C C . ASP A 1 45 ? 51.530 45.910 68.032 1.00 0.00 45 ASP A C 32
ATOM 28626 O O . ASP A 1 45 ? 51.901 46.214 66.901 1.00 0.00 45 ASP A O 32
ATOM 28635 N N . MET A 1 46 ? 50.762 44.787 68.298 1.00 0.00 46 MET A N 32
ATOM 28636 C CA . MET A 1 46 ? 50.328 43.768 67.323 1.00 0.00 46 MET A CA 32
ATOM 28637 C C . MET A 1 46 ? 48.760 43.891 67.225 1.00 0.00 46 MET A C 32
ATOM 28638 O O . MET A 1 46 ? 48.073 43.995 68.245 1.00 0.00 46 MET A O 32
ATOM 28652 N N . PRO A 1 47 ? 48.158 43.869 65.966 1.00 0.00 47 PRO A N 32
ATOM 28653 C CA . PRO A 1 47 ? 46.710 44.099 65.845 1.00 0.00 47 PRO A CA 32
ATOM 28654 C C . PRO A 1 47 ? 45.869 42.991 66.544 1.00 0.00 47 PRO A C 32
ATOM 28655 O O . PRO A 1 47 ? 46.212 41.809 66.551 1.00 0.00 47 PRO A O 32
ATOM 28666 N N . GLY A 1 48 ? 44.677 43.423 67.103 1.00 0.00 48 GLY A N 32
ATOM 28667 C CA . GLY A 1 48 ? 43.744 42.516 67.786 1.00 0.00 48 GLY A CA 32
ATOM 28668 C C . GLY A 1 48 ? 42.461 42.416 66.904 1.00 0.00 48 GLY A C 32
ATOM 28669 O O . GLY A 1 48 ? 41.572 43.260 67.007 1.00 0.00 48 GLY A O 32
ATOM 28673 N N . PRO A 1 49 ? 42.396 41.381 65.981 1.00 0.00 49 PRO A N 32
ATOM 28674 C CA . PRO A 1 49 ? 41.165 41.092 65.222 1.00 0.00 49 PRO A CA 32
ATOM 28675 C C . PRO A 1 49 ? 39.987 40.788 66.203 1.00 0.00 49 PRO A C 32
ATOM 28676 O O . PRO A 1 49 ? 40.178 40.497 67.383 1.00 0.00 49 PRO A O 32
ATOM 28687 N N . TYR A 1 50 ? 38.708 40.860 65.654 1.00 0.00 50 TYR A N 32
ATOM 28688 C CA . TYR A 1 50 ? 37.570 40.546 66.534 1.00 0.00 50 TYR A CA 32
ATOM 28689 C C . TYR A 1 50 ? 37.513 38.991 66.735 1.00 0.00 50 TYR A C 32
ATOM 28690 O O . TYR A 1 50 ? 37.886 38.233 65.841 1.00 0.00 50 TYR A O 32
ATOM 28708 N N . CYS A 1 51 ? 37.041 38.504 67.950 1.00 0.00 51 CYS A N 32
ATOM 28709 C CA . CYS A 1 51 ? 37.234 37.078 68.284 1.00 0.00 51 CYS A CA 32
ATOM 28710 C C . CYS A 1 51 ? 35.935 36.237 68.501 1.00 0.00 51 CYS A C 32
ATOM 28711 O O . CYS A 1 51 ? 34.885 36.733 68.897 1.00 0.00 51 CYS A O 32
ATOM 28718 N N . CYS A 1 52 ? 36.117 34.875 68.323 1.00 0.00 52 CYS A N 32
ATOM 28719 C CA . CYS A 1 52 ? 35.099 33.879 68.623 1.00 0.00 52 CYS A CA 32
ATOM 28720 C C . CYS A 1 52 ? 35.761 32.561 69.161 1.00 0.00 52 CYS A C 32
ATOM 28721 O O . CYS A 1 52 ? 36.950 32.326 68.958 1.00 0.00 52 CYS A O 32
ATOM 28728 N N . GLU A 1 53 ? 34.963 31.664 69.846 1.00 0.00 53 GLU A N 32
ATOM 28729 C CA . GLU A 1 53 ? 35.540 30.417 70.388 1.00 0.00 53 GLU A CA 32
ATOM 28730 C C . GLU A 1 53 ? 34.584 29.208 70.132 1.00 0.00 53 GLU A C 32
ATOM 28731 O O . GLU A 1 53 ? 34.521 28.250 70.902 1.00 0.00 53 GLU A O 32
ATOM 28744 N N . SER A 1 54 ? 33.908 29.247 68.931 1.00 0.00 54 SER A N 32
ATOM 28745 C CA . SER A 1 54 ? 32.954 28.249 68.433 1.00 0.00 54 SER A CA 32
ATOM 28746 C C . SER A 1 54 ? 33.431 27.706 67.042 1.00 0.00 54 SER A C 32
ATOM 28747 O O . SER A 1 54 ? 34.233 28.343 66.359 1.00 0.00 54 SER A O 32
ATOM 28755 N N . ASP A 1 55 ? 32.960 26.458 66.655 1.00 0.00 55 ASP A N 32
ATOM 28756 C CA . ASP A 1 55 ? 33.426 25.827 65.407 1.00 0.00 55 ASP A CA 32
ATOM 28757 C C . ASP A 1 55 ? 32.808 26.680 64.235 1.00 0.00 55 ASP A C 32
ATOM 28758 O O . ASP A 1 55 ? 31.592 26.737 64.055 1.00 0.00 55 ASP A O 32
ATOM 28767 N N . LYS A 1 56 ? 33.689 27.408 63.431 1.00 0.00 56 LYS A N 32
ATOM 28768 C CA . LYS A 1 56 ? 33.319 28.314 62.343 1.00 0.00 56 LYS A CA 32
ATOM 28769 C C . LYS A 1 56 ? 32.745 29.634 62.919 1.00 0.00 56 LYS A C 32
ATOM 28770 O O . LYS A 1 56 ? 33.101 30.711 62.438 1.00 0.00 56 LYS A O 32
ATOM 28789 N N . CYS A 1 57 ? 31.840 29.548 63.957 1.00 0.00 57 CYS A N 32
ATOM 28790 C CA . CYS A 1 57 ? 31.253 30.695 64.625 1.00 0.00 57 CYS A CA 32
ATOM 28791 C C . CYS A 1 57 ? 30.334 31.351 63.554 1.00 0.00 57 CYS A C 32
ATOM 28792 O O . CYS A 1 57 ? 30.517 32.500 63.164 1.00 0.00 57 CYS A O 32
ATOM 28799 N N . ASN A 1 58 ? 29.290 30.540 63.122 1.00 0.00 58 ASN A N 32
ATOM 28800 C CA . ASN A 1 58 ? 28.250 30.874 62.126 1.00 0.00 58 ASN A CA 32
ATOM 28801 C C . ASN A 1 58 ? 28.844 30.567 60.718 1.00 0.00 58 ASN A C 32
ATOM 28802 O O . ASN A 1 58 ? 28.405 29.650 60.030 1.00 0.00 58 ASN A O 32
ATOM 28813 N N . LEU A 1 59 ? 29.890 31.380 60.347 1.00 0.00 59 LEU A N 32
ATOM 28814 C CA . LEU A 1 59 ? 30.677 31.317 59.121 1.00 0.00 59 LEU A CA 32
ATOM 28815 C C . LEU A 1 59 ? 31.908 32.252 59.443 1.00 0.00 59 LEU A C 32
ATOM 28816 O O . LEU A 1 59 ? 33.012 31.719 59.596 1.00 0.00 59 LEU A O 32
ATOM 28833 N N . ARG A 1 1 ? 40.499 24.658 68.005 1.00 0.00 1 ARG A N 33
ATOM 28834 C CA . ARG A 1 1 ? 39.181 24.858 67.236 1.00 0.00 1 ARG A CA 33
ATOM 28835 C C . ARG A 1 1 ? 39.527 24.866 65.723 1.00 0.00 1 ARG A C 33
ATOM 28836 O O . ARG A 1 1 ? 40.699 24.786 65.378 1.00 0.00 1 ARG A O 33
ATOM 28859 N N . ILE A 1 2 ? 38.483 24.974 64.822 1.00 0.00 2 ILE A N 33
ATOM 28860 C CA . ILE A 1 2 ? 38.728 25.115 63.369 1.00 0.00 2 ILE A CA 33
ATOM 28861 C C . ILE A 1 2 ? 37.984 26.412 62.889 1.00 0.00 2 ILE A C 33
ATOM 28862 O O . ILE A 1 2 ? 36.788 26.603 63.114 1.00 0.00 2 ILE A O 33
ATOM 28878 N N . CYS A 1 3 ? 38.751 27.320 62.176 1.00 0.00 3 CYS A N 33
ATOM 28879 C CA . CYS A 1 3 ? 38.145 28.452 61.469 1.00 0.00 3 CYS A CA 33
ATOM 28880 C C . CYS A 1 3 ? 38.728 28.554 60.017 1.00 0.00 3 CYS A C 33
ATOM 28881 O O . CYS A 1 3 ? 39.568 27.760 59.608 1.00 0.00 3 CYS A O 33
ATOM 28888 N N . TYR A 1 4 ? 38.228 29.566 59.226 1.00 0.00 4 TYR A N 33
ATOM 28889 C CA . TYR A 1 4 ? 38.596 29.714 57.814 1.00 0.00 4 TYR A CA 33
ATOM 28890 C C . TYR A 1 4 ? 39.756 30.744 57.608 1.00 0.00 4 TYR A C 33
ATOM 28891 O O . TYR A 1 4 ? 40.030 31.562 58.480 1.00 0.00 4 TYR A O 33
ATOM 28909 N N . ASN A 1 5 ? 40.401 30.723 56.380 1.00 0.00 5 ASN A N 33
ATOM 28910 C CA . ASN A 1 5 ? 41.443 31.715 56.062 1.00 0.00 5 ASN A CA 33
ATOM 28911 C C . ASN A 1 5 ? 41.427 32.117 54.550 1.00 0.00 5 ASN A C 33
ATOM 28912 O O . ASN A 1 5 ? 42.371 32.755 54.084 1.00 0.00 5 ASN A O 33
ATOM 28923 N N . HIS A 1 6 ? 40.302 31.811 53.795 1.00 0.00 6 HIS A N 33
ATOM 28924 C CA . HIS A 1 6 ? 40.221 31.936 52.352 1.00 0.00 6 HIS A CA 33
ATOM 28925 C C . HIS A 1 6 ? 40.210 33.420 51.809 1.00 0.00 6 HIS A C 33
ATOM 28926 O O . HIS A 1 6 ? 40.318 34.363 52.586 1.00 0.00 6 HIS A O 33
ATOM 28941 N N . LEU A 1 7 ? 39.985 33.603 50.449 1.00 0.00 7 LEU A N 33
ATOM 28942 C CA . LEU A 1 7 ? 39.855 34.923 49.810 1.00 0.00 7 LEU A CA 33
ATOM 28943 C C . LEU A 1 7 ? 41.222 35.698 49.677 1.00 0.00 7 LEU A C 33
ATOM 28944 O O . LEU A 1 7 ? 42.282 35.154 49.978 1.00 0.00 7 LEU A O 33
ATOM 28960 N N . GLY A 1 8 ? 41.184 36.951 49.072 1.00 0.00 8 GLY A N 33
ATOM 28961 C CA . GLY A 1 8 ? 42.410 37.733 48.823 1.00 0.00 8 GLY A CA 33
ATOM 28962 C C . GLY A 1 8 ? 43.107 37.458 47.478 1.00 0.00 8 GLY A C 33
ATOM 28963 O O . GLY A 1 8 ? 43.647 38.363 46.849 1.00 0.00 8 GLY A O 33
ATOM 28967 N N . THR A 1 9 ? 43.216 36.131 47.138 1.00 0.00 9 THR A N 33
ATOM 28968 C CA . THR A 1 9 ? 43.908 35.657 45.947 1.00 0.00 9 THR A CA 33
ATOM 28969 C C . THR A 1 9 ? 43.404 34.216 45.709 1.00 0.00 9 THR A C 33
ATOM 28970 O O . THR A 1 9 ? 43.064 33.847 44.587 1.00 0.00 9 THR A O 33
ATOM 28981 N N . LYS A 1 10 ? 43.378 33.383 46.821 1.00 0.00 10 LYS A N 33
ATOM 28982 C CA . LYS A 1 10 ? 43.097 31.945 46.678 1.00 0.00 10 LYS A CA 33
ATOM 28983 C C . LYS A 1 10 ? 41.603 31.578 47.057 1.00 0.00 10 LYS A C 33
ATOM 28984 O O . LYS A 1 10 ? 41.069 32.048 48.058 1.00 0.00 10 LYS A O 33
ATOM 29003 N N . PRO A 1 11 ? 40.984 30.586 46.283 1.00 0.00 11 PRO A N 33
ATOM 29004 C CA . PRO A 1 11 ? 39.680 29.988 46.634 1.00 0.00 11 PRO A CA 33
ATOM 29005 C C . PRO A 1 11 ? 39.645 29.291 48.052 1.00 0.00 11 PRO A C 33
ATOM 29006 O O . PRO A 1 11 ? 40.688 29.086 48.670 1.00 0.00 11 PRO A O 33
ATOM 29017 N N . PRO A 1 12 ? 38.389 28.964 48.571 1.00 0.00 12 PRO A N 33
ATOM 29018 C CA . PRO A 1 12 ? 38.127 28.369 49.923 1.00 0.00 12 PRO A CA 33
ATOM 29019 C C . PRO A 1 12 ? 39.256 27.439 50.495 1.00 0.00 12 PRO A C 33
ATOM 29020 O O . PRO A 1 12 ? 39.745 26.503 49.870 1.00 0.00 12 PRO A O 33
ATOM 29031 N N . THR A 1 13 ? 39.667 27.743 51.788 1.00 0.00 13 THR A N 33
ATOM 29032 C CA . THR A 1 13 ? 40.685 26.985 52.532 1.00 0.00 13 THR A CA 33
ATOM 29033 C C . THR A 1 13 ? 40.508 27.354 54.060 1.00 0.00 13 THR A C 33
ATOM 29034 O O . THR A 1 13 ? 40.020 28.430 54.410 1.00 0.00 13 THR A O 33
ATOM 29045 N N . THR A 1 14 ? 40.945 26.402 54.962 1.00 0.00 14 THR A N 33
ATOM 29046 C CA . THR A 1 14 ? 40.594 26.413 56.386 1.00 0.00 14 THR A CA 33
ATOM 29047 C C . THR A 1 14 ? 41.785 25.933 57.284 1.00 0.00 14 THR A C 33
ATOM 29048 O O . THR A 1 14 ? 42.711 25.281 56.803 1.00 0.00 14 THR A O 33
ATOM 29059 N N . GLU A 1 15 ? 41.760 26.320 58.616 1.00 0.00 15 GLU A N 33
ATOM 29060 C CA . GLU A 1 15 ? 42.904 26.089 59.519 1.00 0.00 15 GLU A CA 33
ATOM 29061 C C . GLU A 1 15 ? 42.441 25.350 60.823 1.00 0.00 15 GLU A C 33
ATOM 29062 O O . GLU A 1 15 ? 41.688 25.861 61.653 1.00 0.00 15 GLU A O 33
ATOM 29075 N N . THR A 1 16 ? 42.984 24.082 60.997 1.00 0.00 16 THR A N 33
ATOM 29076 C CA . THR A 1 16 ? 42.838 23.309 62.243 1.00 0.00 16 THR A CA 33
ATOM 29077 C C . THR A 1 16 ? 43.860 23.958 63.244 1.00 0.00 16 THR A C 33
ATOM 29078 O O . THR A 1 16 ? 45.060 24.056 62.987 1.00 0.00 16 THR A O 33
ATOM 29089 N N . CYS A 1 17 ? 43.343 24.393 64.453 1.00 0.00 17 CYS A N 33
ATOM 29090 C CA . CYS A 1 17 ? 44.122 25.156 65.436 1.00 0.00 17 CYS A CA 33
ATOM 29091 C C . CYS A 1 17 ? 44.128 24.415 66.824 1.00 0.00 17 CYS A C 33
ATOM 29092 O O . CYS A 1 17 ? 43.135 23.912 67.351 1.00 0.00 17 CYS A O 33
ATOM 29099 N N . GLN A 1 18 ? 45.366 24.465 67.418 1.00 0.00 18 GLN A N 33
ATOM 29100 C CA . GLN A 1 18 ? 45.786 24.013 68.739 1.00 0.00 18 GLN A CA 33
ATOM 29101 C C . GLN A 1 18 ? 45.847 25.229 69.729 1.00 0.00 18 GLN A C 33
ATOM 29102 O O . GLN A 1 18 ? 45.787 25.043 70.943 1.00 0.00 18 GLN A O 33
ATOM 29116 N N . GLU A 1 19 ? 45.979 26.503 69.187 1.00 0.00 19 GLU A N 33
ATOM 29117 C CA . GLU A 1 19 ? 45.873 27.764 69.918 1.00 0.00 19 GLU A CA 33
ATOM 29118 C C . GLU A 1 19 ? 44.312 27.975 70.005 1.00 0.00 19 GLU A C 33
ATOM 29119 O O . GLU A 1 19 ? 43.669 28.326 69.021 1.00 0.00 19 GLU A O 33
ATOM 29132 N N . ASP A 1 20 ? 43.744 27.795 71.257 1.00 0.00 20 ASP A N 33
ATOM 29133 C CA . ASP A 1 20 ? 42.352 27.759 71.730 1.00 0.00 20 ASP A CA 33
ATOM 29134 C C . ASP A 1 20 ? 41.359 28.897 71.252 1.00 0.00 20 ASP A C 33
ATOM 29135 O O . ASP A 1 20 ? 40.263 28.976 71.820 1.00 0.00 20 ASP A O 33
ATOM 29144 N N . SER A 1 21 ? 41.709 29.821 70.289 1.00 0.00 21 SER A N 33
ATOM 29145 C CA . SER A 1 21 ? 40.814 30.893 69.864 1.00 0.00 21 SER A CA 33
ATOM 29146 C C . SER A 1 21 ? 41.147 31.204 68.369 1.00 0.00 21 SER A C 33
ATOM 29147 O O . SER A 1 21 ? 42.297 31.374 67.952 1.00 0.00 21 SER A O 33
ATOM 29155 N N . CYS A 1 22 ? 40.056 31.269 67.521 1.00 0.00 22 CYS A N 33
ATOM 29156 C CA . CYS A 1 22 ? 40.219 31.550 66.104 1.00 0.00 22 CYS A CA 33
ATOM 29157 C C . CYS A 1 22 ? 39.139 32.577 65.644 1.00 0.00 22 CYS A C 33
ATOM 29158 O O . CYS A 1 22 ? 38.002 32.614 66.109 1.00 0.00 22 CYS A O 33
ATOM 29165 N N . TYR A 1 23 ? 39.582 33.477 64.688 1.00 0.00 23 TYR A N 33
ATOM 29166 C CA . TYR A 1 23 ? 38.916 34.772 64.504 1.00 0.00 23 TYR A CA 33
ATOM 29167 C C . TYR A 1 23 ? 38.449 35.154 63.079 1.00 0.00 23 TYR A C 33
ATOM 29168 O O . TYR A 1 23 ? 38.928 34.613 62.085 1.00 0.00 23 TYR A O 33
ATOM 29186 N N . LYS A 1 24 ? 37.502 36.181 63.038 1.00 0.00 24 LYS A N 33
ATOM 29187 C CA . LYS A 1 24 ? 37.171 36.866 61.783 1.00 0.00 24 LYS A CA 33
ATOM 29188 C C . LYS A 1 24 ? 38.086 38.149 61.680 1.00 0.00 24 LYS A C 33
ATOM 29189 O O . LYS A 1 24 ? 38.295 38.896 62.634 1.00 0.00 24 LYS A O 33
ATOM 29208 N N . ASN A 1 25 ? 38.608 38.424 60.437 1.00 0.00 25 ASN A N 33
ATOM 29209 C CA . ASN A 1 25 ? 39.490 39.566 60.156 1.00 0.00 25 ASN A CA 33
ATOM 29210 C C . ASN A 1 25 ? 38.916 40.138 58.805 1.00 0.00 25 ASN A C 33
ATOM 29211 O O . ASN A 1 25 ? 38.854 39.430 57.802 1.00 0.00 25 ASN A O 33
ATOM 29222 N N . ILE A 1 26 ? 38.513 41.482 58.791 1.00 0.00 26 ILE A N 33
ATOM 29223 C CA . ILE A 1 26 ? 37.426 41.882 57.844 1.00 0.00 26 ILE A CA 33
ATOM 29224 C C . ILE A 1 26 ? 37.631 43.195 56.993 1.00 0.00 26 ILE A C 33
ATOM 29225 O O . ILE A 1 26 ? 36.921 43.428 56.017 1.00 0.00 26 ILE A O 33
ATOM 29241 N N . TRP A 1 27 ? 38.598 44.065 57.428 1.00 0.00 27 TRP A N 33
ATOM 29242 C CA . TRP A 1 27 ? 39.099 45.354 56.927 1.00 0.00 27 TRP A CA 33
ATOM 29243 C C . TRP A 1 27 ? 40.138 45.022 55.772 1.00 0.00 27 TRP A C 33
ATOM 29244 O O . TRP A 1 27 ? 39.767 44.639 54.666 1.00 0.00 27 TRP A O 33
ATOM 29265 N N . THR A 1 28 ? 41.489 45.189 56.066 1.00 0.00 28 THR A N 33
ATOM 29266 C CA . THR A 1 28 ? 42.595 44.801 55.191 1.00 0.00 28 THR A CA 33
ATOM 29267 C C . THR A 1 28 ? 42.872 45.818 54.022 1.00 0.00 28 THR A C 33
ATOM 29268 O O . THR A 1 28 ? 42.017 46.606 53.629 1.00 0.00 28 THR A O 33
ATOM 29279 N N . PHE A 1 29 ? 44.136 45.750 53.443 1.00 0.00 29 PHE A N 33
ATOM 29280 C CA . PHE A 1 29 ? 44.524 46.643 52.345 1.00 0.00 29 PHE A CA 33
ATOM 29281 C C . PHE A 1 29 ? 43.729 46.286 51.049 1.00 0.00 29 PHE A C 33
ATOM 29282 O O . PHE A 1 29 ? 43.349 47.175 50.290 1.00 0.00 29 PHE A O 33
ATOM 29299 N N . ASP A 1 30 ? 43.523 44.945 50.797 1.00 0.00 30 ASP A N 33
ATOM 29300 C CA . ASP A 1 30 ? 42.808 44.348 49.680 1.00 0.00 30 ASP A CA 33
ATOM 29301 C C . ASP A 1 30 ? 41.241 44.429 49.837 1.00 0.00 30 ASP A C 33
ATOM 29302 O O . ASP A 1 30 ? 40.557 44.075 48.876 1.00 0.00 30 ASP A O 33
ATOM 29311 N N . ASN A 1 31 ? 40.637 44.923 50.996 1.00 0.00 31 ASN A N 33
ATOM 29312 C CA . ASN A 1 31 ? 39.196 45.154 51.176 1.00 0.00 31 ASN A CA 33
ATOM 29313 C C . ASN A 1 31 ? 38.503 43.753 51.115 1.00 0.00 31 ASN A C 33
ATOM 29314 O O . ASN A 1 31 ? 37.818 43.439 50.142 1.00 0.00 31 ASN A O 33
ATOM 29325 N N . ILE A 1 32 ? 38.650 42.915 52.223 1.00 0.00 32 ILE A N 33
ATOM 29326 C CA . ILE A 1 32 ? 38.221 41.521 52.094 1.00 0.00 32 ILE A CA 33
ATOM 29327 C C . ILE A 1 32 ? 38.129 40.766 53.469 1.00 0.00 32 ILE A C 33
ATOM 29328 O O . ILE A 1 32 ? 38.688 41.205 54.473 1.00 0.00 32 ILE A O 33
ATOM 29344 N N . ILE A 1 33 ? 37.420 39.570 53.479 1.00 0.00 33 ILE A N 33
ATOM 29345 C CA . ILE A 1 33 ? 37.277 38.758 54.714 1.00 0.00 33 ILE A CA 33
ATOM 29346 C C . ILE A 1 33 ? 38.332 37.595 54.562 1.00 0.00 33 ILE A C 33
ATOM 29347 O O . ILE A 1 33 ? 38.132 36.602 53.869 1.00 0.00 33 ILE A O 33
ATOM 29363 N N . ARG A 1 34 ? 39.520 37.746 55.260 1.00 0.00 34 ARG A N 33
ATOM 29364 C CA . ARG A 1 34 ? 40.685 36.860 55.089 1.00 0.00 34 ARG A CA 33
ATOM 29365 C C . ARG A 1 34 ? 41.317 36.842 56.513 1.00 0.00 34 ARG A C 33
ATOM 29366 O O . ARG A 1 34 ? 41.884 37.800 57.030 1.00 0.00 34 ARG A O 33
ATOM 29387 N N . ARG A 1 35 ? 41.139 35.630 57.163 1.00 0.00 35 ARG A N 33
ATOM 29388 C CA . ARG A 1 35 ? 41.132 35.493 58.621 1.00 0.00 35 ARG A CA 33
ATOM 29389 C C . ARG A 1 35 ? 41.865 34.217 59.150 1.00 0.00 35 ARG A C 33
ATOM 29390 O O . ARG A 1 35 ? 42.614 33.615 58.384 1.00 0.00 35 ARG A O 33
ATOM 29411 N N . GLY A 1 36 ? 41.748 33.866 60.500 1.00 0.00 36 GLY A N 33
ATOM 29412 C CA . GLY A 1 36 ? 42.585 32.708 60.875 1.00 0.00 36 GLY A CA 33
ATOM 29413 C C . GLY A 1 36 ? 42.746 32.245 62.349 1.00 0.00 36 GLY A C 33
ATOM 29414 O O . GLY A 1 36 ? 41.961 32.556 63.233 1.00 0.00 36 GLY A O 33
ATOM 29418 N N . CYS A 1 37 ? 43.823 31.387 62.537 1.00 0.00 37 CYS A N 33
ATOM 29419 C CA . CYS A 1 37 ? 44.203 30.730 63.807 1.00 0.00 37 CYS A CA 33
ATOM 29420 C C . CYS A 1 37 ? 45.154 31.690 64.611 1.00 0.00 37 CYS A C 33
ATOM 29421 O O . CYS A 1 37 ? 46.267 31.989 64.178 1.00 0.00 37 CYS A O 33
ATOM 29428 N N . GLY A 1 38 ? 44.681 32.253 65.802 1.00 0.00 38 GLY A N 33
ATOM 29429 C CA . GLY A 1 38 ? 45.652 33.023 66.581 1.00 0.00 38 GLY A CA 33
ATOM 29430 C C . GLY A 1 38 ? 44.999 33.340 67.944 1.00 0.00 38 GLY A C 33
ATOM 29431 O O . GLY A 1 38 ? 45.061 32.573 68.900 1.00 0.00 38 GLY A O 33
ATOM 29435 N N . CYS A 1 39 ? 44.353 34.565 67.991 1.00 0.00 39 CYS A N 33
ATOM 29436 C CA . CYS A 1 39 ? 43.566 35.055 69.123 1.00 0.00 39 CYS A CA 33
ATOM 29437 C C . CYS A 1 39 ? 44.464 35.682 70.240 1.00 0.00 39 CYS A C 33
ATOM 29438 O O . CYS A 1 39 ? 44.255 36.819 70.659 1.00 0.00 39 CYS A O 33
ATOM 29445 N N . PHE A 1 40 ? 45.473 34.874 70.745 1.00 0.00 40 PHE A N 33
ATOM 29446 C CA . PHE A 1 40 ? 46.218 35.232 71.968 1.00 0.00 40 PHE A CA 33
ATOM 29447 C C . PHE A 1 40 ? 47.394 36.159 71.531 1.00 0.00 40 PHE A C 33
ATOM 29448 O O . PHE A 1 40 ? 48.549 35.751 71.434 1.00 0.00 40 PHE A O 33
ATOM 29465 N N . THR A 1 41 ? 47.043 37.476 71.309 1.00 0.00 41 THR A N 33
ATOM 29466 C CA . THR A 1 41 ? 47.989 38.542 70.919 1.00 0.00 41 THR A CA 33
ATOM 29467 C C . THR A 1 41 ? 47.984 39.518 72.155 1.00 0.00 41 THR A C 33
ATOM 29468 O O . THR A 1 41 ? 47.114 40.382 72.262 1.00 0.00 41 THR A O 33
ATOM 29479 N N . PRO A 1 42 ? 49.026 39.419 73.090 1.00 0.00 42 PRO A N 33
ATOM 29480 C CA . PRO A 1 42 ? 49.099 40.301 74.281 1.00 0.00 42 PRO A CA 33
ATOM 29481 C C . PRO A 1 42 ? 49.839 41.598 73.828 1.00 0.00 42 PRO A C 33
ATOM 29482 O O . PRO A 1 42 ? 50.954 41.887 74.260 1.00 0.00 42 PRO A O 33
ATOM 29493 N N . ARG A 1 43 ? 49.145 42.413 72.953 1.00 0.00 43 ARG A N 33
ATOM 29494 C CA . ARG A 1 43 ? 49.714 43.655 72.437 1.00 0.00 43 ARG A CA 33
ATOM 29495 C C . ARG A 1 43 ? 48.557 44.690 72.242 1.00 0.00 43 ARG A C 33
ATOM 29496 O O . ARG A 1 43 ? 47.542 44.422 71.600 1.00 0.00 43 ARG A O 33
ATOM 29517 N N . GLY A 1 44 ? 48.751 45.952 72.790 1.00 0.00 44 GLY A N 33
ATOM 29518 C CA . GLY A 1 44 ? 47.804 47.044 72.533 1.00 0.00 44 GLY A CA 33
ATOM 29519 C C . GLY A 1 44 ? 48.156 47.821 71.231 1.00 0.00 44 GLY A C 33
ATOM 2952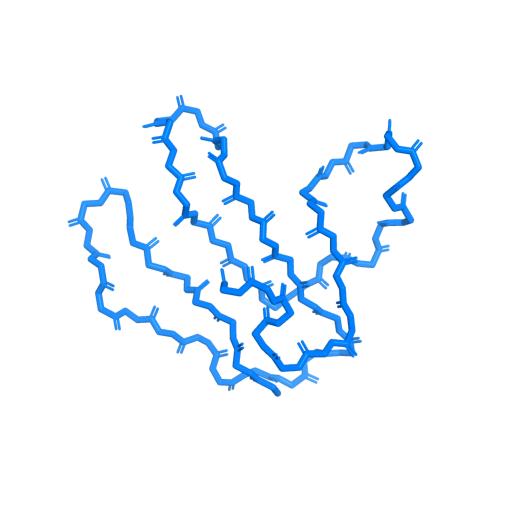0 O O . GLY A 1 44 ? 47.254 48.367 70.599 1.00 0.00 44 GLY A O 33
ATOM 29524 N N . ASP A 1 45 ? 49.481 47.892 70.837 1.00 0.00 45 ASP A N 33
ATOM 29525 C CA . ASP A 1 45 ? 50.008 48.649 69.686 1.00 0.00 45 ASP A CA 33
ATOM 29526 C C . ASP A 1 45 ? 50.262 47.703 68.463 1.00 0.00 45 ASP A C 33
ATOM 29527 O O . ASP A 1 45 ? 51.150 47.891 67.633 1.00 0.00 45 ASP A O 33
ATOM 29536 N N . MET A 1 46 ? 49.345 46.687 68.341 1.00 0.00 46 MET A N 33
ATOM 29537 C CA . MET A 1 46 ? 49.315 45.704 67.259 1.00 0.00 46 MET A CA 33
ATOM 29538 C C . MET A 1 46 ? 47.781 45.452 67.116 1.00 0.00 46 MET A C 33
ATOM 29539 O O . MET A 1 46 ? 47.179 44.722 67.905 1.00 0.00 46 MET A O 33
ATOM 29553 N N . PRO A 1 47 ? 47.117 46.090 66.067 1.00 0.00 47 PRO A N 33
ATOM 29554 C CA . PRO A 1 47 ? 45.652 45.999 65.938 1.00 0.00 47 PRO A CA 33
ATOM 29555 C C . PRO A 1 47 ? 45.219 44.509 65.803 1.00 0.00 47 PRO A C 33
ATOM 29556 O O . PRO A 1 47 ? 45.647 43.774 64.913 1.00 0.00 47 PRO A O 33
ATOM 29567 N N . GLY A 1 48 ? 44.308 44.052 66.744 1.00 0.00 48 GLY A N 33
ATOM 29568 C CA . GLY A 1 48 ? 43.830 42.672 66.723 1.00 0.00 48 GLY A CA 33
ATOM 29569 C C . GLY A 1 48 ? 42.508 42.472 65.941 1.00 0.00 48 GLY A C 33
ATOM 29570 O O . GLY A 1 48 ? 41.780 43.414 65.637 1.00 0.00 48 GLY A O 33
ATOM 29574 N N . PRO A 1 49 ? 42.196 41.149 65.691 1.00 0.00 49 PRO A N 33
ATOM 29575 C CA . PRO A 1 49 ? 40.989 40.742 64.980 1.00 0.00 49 PRO A CA 33
ATOM 29576 C C . PRO A 1 49 ? 39.777 40.638 65.944 1.00 0.00 49 PRO A C 33
ATOM 29577 O O . PRO A 1 49 ? 39.876 40.683 67.169 1.00 0.00 49 PRO A O 33
ATOM 29588 N N . TYR A 1 50 ? 38.573 40.505 65.287 1.00 0.00 50 TYR A N 33
ATOM 29589 C CA . TYR A 1 50 ? 37.312 40.328 66.008 1.00 0.00 50 TYR A CA 33
ATOM 29590 C C . TYR A 1 50 ? 37.295 38.769 66.247 1.00 0.00 50 TYR A C 33
ATOM 29591 O O . TYR A 1 50 ? 37.170 37.977 65.313 1.00 0.00 50 TYR A O 33
ATOM 29609 N N . CYS A 1 51 ? 37.376 38.304 67.561 1.00 0.00 51 CYS A N 33
ATOM 29610 C CA . CYS A 1 51 ? 37.677 36.877 67.803 1.00 0.00 51 CYS A CA 33
ATOM 29611 C C . CYS A 1 51 ? 36.515 36.045 68.422 1.00 0.00 51 CYS A C 33
ATOM 29612 O O . CYS A 1 51 ? 35.638 36.542 69.123 1.00 0.00 51 CYS A O 33
ATOM 29619 N N . CYS A 1 52 ? 36.619 34.689 68.172 1.00 0.00 52 CYS A N 33
ATOM 29620 C CA . CYS A 1 52 ? 35.696 33.695 68.708 1.00 0.00 52 CYS A CA 33
ATOM 29621 C C . CYS A 1 52 ? 36.486 32.524 69.383 1.00 0.00 52 CYS A C 33
ATOM 29622 O O . CYS A 1 52 ? 37.658 32.273 69.107 1.00 0.00 52 CYS A O 33
ATOM 29629 N N . GLU A 1 53 ? 35.772 31.776 70.289 1.00 0.00 53 GLU A N 33
ATOM 29630 C CA . GLU A 1 53 ? 36.355 30.647 71.030 1.00 0.00 53 GLU A CA 33
ATOM 29631 C C . GLU A 1 53 ? 35.421 29.414 70.841 1.00 0.00 53 GLU A C 33
ATOM 29632 O O . GLU A 1 53 ? 35.128 28.677 71.783 1.00 0.00 53 GLU A O 33
ATOM 29645 N N . SER A 1 54 ? 34.994 29.171 69.546 1.00 0.00 54 SER A N 33
ATOM 29646 C CA . SER A 1 54 ? 34.132 28.040 69.229 1.00 0.00 54 SER A CA 33
ATOM 29647 C C . SER A 1 54 ? 34.326 27.572 67.750 1.00 0.00 54 SER A C 33
ATOM 29648 O O . SER A 1 54 ? 35.109 28.143 66.991 1.00 0.00 54 SER A O 33
ATOM 29656 N N . ASP A 1 55 ? 33.621 26.435 67.395 1.00 0.00 55 ASP A N 33
ATOM 29657 C CA . ASP A 1 55 ? 33.779 25.836 66.068 1.00 0.00 55 ASP A CA 33
ATOM 29658 C C . ASP A 1 55 ? 33.016 26.776 65.049 1.00 0.00 55 ASP A C 33
ATOM 29659 O O . ASP A 1 55 ? 31.791 26.877 65.045 1.00 0.00 55 ASP A O 33
ATOM 29668 N N . LYS A 1 56 ? 33.807 27.511 64.165 1.00 0.00 56 LYS A N 33
ATOM 29669 C CA . LYS A 1 56 ? 33.366 28.341 63.048 1.00 0.00 56 LYS A CA 33
ATOM 29670 C C . LYS A 1 56 ? 32.710 29.694 63.472 1.00 0.00 56 LYS A C 33
ATOM 29671 O O . LYS A 1 56 ? 33.092 30.737 62.939 1.00 0.00 56 LYS A O 33
ATOM 29690 N N . CYS A 1 57 ? 31.669 29.672 64.374 1.00 0.00 57 CYS A N 33
ATOM 29691 C CA . CYS A 1 57 ? 30.930 30.849 64.831 1.00 0.00 57 CYS A CA 33
ATOM 29692 C C . CYS A 1 57 ? 30.357 31.558 63.539 1.00 0.00 57 CYS A C 33
ATOM 29693 O O . CYS A 1 57 ? 30.579 32.754 63.363 1.00 0.00 57 CYS A O 33
ATOM 29700 N N . ASN A 1 58 ? 29.628 30.803 62.624 1.00 0.00 58 ASN A N 33
ATOM 29701 C CA . ASN A 1 58 ? 28.997 31.353 61.417 1.00 0.00 58 ASN A CA 33
ATOM 29702 C C . ASN A 1 58 ? 30.138 31.895 60.480 1.00 0.00 58 ASN A C 33
ATOM 29703 O O . ASN A 1 58 ? 30.400 33.094 60.414 1.00 0.00 58 ASN A O 33
ATOM 29714 N N . LEU A 1 59 ? 30.818 30.943 59.733 1.00 0.00 59 LEU A N 33
ATOM 29715 C CA . LEU A 1 59 ? 31.788 31.215 58.642 1.00 0.00 59 LEU A CA 33
ATOM 29716 C C . LEU A 1 59 ? 32.990 32.162 59.107 1.00 0.00 59 LEU A C 33
ATOM 29717 O O . LEU A 1 59 ? 33.008 33.315 58.666 1.00 0.00 59 LEU A O 33
ATOM 29734 N N . ARG A 1 1 ? 40.885 25.106 67.669 1.00 0.00 1 ARG A N 34
ATOM 29735 C CA . ARG A 1 1 ? 39.465 25.044 67.046 1.00 0.00 1 ARG A CA 34
ATOM 29736 C C . ARG A 1 1 ? 39.575 25.306 65.501 1.00 0.00 1 ARG A C 34
ATOM 29737 O O . ARG A 1 1 ? 40.639 25.739 65.066 1.00 0.00 1 ARG A O 34
ATOM 29760 N N . ILE A 1 2 ? 38.502 25.022 64.652 1.00 0.00 2 ILE A N 34
ATOM 29761 C CA . ILE A 1 2 ? 38.607 25.248 63.177 1.00 0.00 2 ILE A CA 34
ATOM 29762 C C . ILE A 1 2 ? 38.051 26.668 62.789 1.00 0.00 2 ILE A C 34
ATOM 29763 O O . ILE A 1 2 ? 37.058 27.159 63.325 1.00 0.00 2 ILE A O 34
ATOM 29779 N N . CYS A 1 3 ? 38.727 27.305 61.757 1.00 0.00 3 CYS A N 34
ATOM 29780 C CA . CYS A 1 3 ? 38.184 28.493 61.103 1.00 0.00 3 CYS A CA 34
ATOM 29781 C C . CYS A 1 3 ? 38.622 28.520 59.591 1.00 0.00 3 CYS A C 34
ATOM 29782 O O . CYS A 1 3 ? 39.511 27.786 59.162 1.00 0.00 3 CYS A O 34
ATOM 29789 N N . TYR A 1 4 ? 37.957 29.417 58.769 1.00 0.00 4 TYR A N 34
ATOM 29790 C CA . TYR A 1 4 ? 38.339 29.556 57.366 1.00 0.00 4 TYR A CA 34
ATOM 29791 C C . TYR A 1 4 ? 39.673 30.353 57.191 1.00 0.00 4 TYR A C 34
ATOM 29792 O O . TYR A 1 4 ? 40.115 31.086 58.073 1.00 0.00 4 TYR A O 34
ATOM 29810 N N . ASN A 1 5 ? 40.242 30.258 55.935 1.00 0.00 5 ASN A N 34
ATOM 29811 C CA . ASN A 1 5 ? 41.342 31.137 55.546 1.00 0.00 5 ASN A CA 34
ATOM 29812 C C . ASN A 1 5 ? 41.364 31.057 53.992 1.00 0.00 5 ASN A C 34
ATOM 29813 O O . ASN A 1 5 ? 42.402 30.818 53.385 1.00 0.00 5 ASN A O 34
ATOM 29824 N N . HIS A 1 6 ? 40.150 31.264 53.355 1.00 0.00 6 HIS A N 34
ATOM 29825 C CA . HIS A 1 6 ? 39.958 31.294 51.903 1.00 0.00 6 HIS A CA 34
ATOM 29826 C C . HIS A 1 6 ? 40.158 32.775 51.395 1.00 0.00 6 HIS A C 34
ATOM 29827 O O . HIS A 1 6 ? 40.888 33.556 52.002 1.00 0.00 6 HIS A O 34
ATOM 29842 N N . LEU A 1 7 ? 39.402 33.193 50.311 1.00 0.00 7 LEU A N 34
ATOM 29843 C CA . LEU A 1 7 ? 39.341 34.584 49.881 1.00 0.00 7 LEU A CA 34
ATOM 29844 C C . LEU A 1 7 ? 40.721 35.162 49.412 1.00 0.00 7 LEU A C 34
ATOM 29845 O O . LEU A 1 7 ? 41.705 34.448 49.227 1.00 0.00 7 LEU A O 34
ATOM 29861 N N . GLY A 1 8 ? 40.713 36.514 49.098 1.00 0.00 8 GLY A N 34
ATOM 29862 C CA . GLY A 1 8 ? 41.872 37.156 48.470 1.00 0.00 8 GLY A CA 34
ATOM 29863 C C . GLY A 1 8 ? 41.770 37.019 46.944 1.00 0.00 8 GLY A C 34
ATOM 29864 O O . GLY A 1 8 ? 41.872 37.994 46.207 1.00 0.00 8 GLY A O 34
ATOM 29868 N N . THR A 1 9 ? 41.637 35.725 46.489 1.00 0.00 9 THR A N 34
ATOM 29869 C CA . THR A 1 9 ? 41.574 35.360 45.082 1.00 0.00 9 THR A CA 34
ATOM 29870 C C . THR A 1 9 ? 40.998 33.915 45.012 1.00 0.00 9 THR A C 34
ATOM 29871 O O . THR A 1 9 ? 40.143 33.625 44.178 1.00 0.00 9 THR A O 34
ATOM 29882 N N . LYS A 1 10 ? 41.497 32.992 45.921 1.00 0.00 10 LYS A N 34
ATOM 29883 C CA . LYS A 1 10 ? 41.143 31.555 45.890 1.00 0.00 10 LYS A CA 34
ATOM 29884 C C . LYS A 1 10 ? 40.169 31.180 47.077 1.00 0.00 10 LYS A C 34
ATOM 29885 O O . LYS A 1 10 ? 40.503 31.413 48.231 1.00 0.00 10 LYS A O 34
ATOM 29904 N N . PRO A 1 11 ? 38.991 30.471 46.793 1.00 0.00 11 PRO A N 34
ATOM 29905 C CA . PRO A 1 11 ? 37.991 30.156 47.855 1.00 0.00 11 PRO A CA 34
ATOM 29906 C C . PRO A 1 11 ? 38.008 28.723 48.566 1.00 0.00 11 PRO A C 34
ATOM 29907 O O . PRO A 1 11 ? 37.183 28.602 49.472 1.00 0.00 11 PRO A O 34
ATOM 29918 N N . PRO A 1 12 ? 38.964 27.713 48.362 1.00 0.00 12 PRO A N 34
ATOM 29919 C CA . PRO A 1 12 ? 38.771 26.389 49.026 1.00 0.00 12 PRO A CA 34
ATOM 29920 C C . PRO A 1 12 ? 39.356 26.014 50.433 1.00 0.00 12 PRO A C 34
ATOM 29921 O O . PRO A 1 12 ? 38.855 25.031 50.985 1.00 0.00 12 PRO A O 34
ATOM 29932 N N . THR A 1 13 ? 40.419 26.687 51.028 1.00 0.00 13 THR A N 34
ATOM 29933 C CA . THR A 1 13 ? 41.004 26.150 52.277 1.00 0.00 13 THR A CA 34
ATOM 29934 C C . THR A 1 13 ? 40.368 26.662 53.615 1.00 0.00 13 THR A C 34
ATOM 29935 O O . THR A 1 13 ? 40.102 27.840 53.845 1.00 0.00 13 THR A O 34
ATOM 29946 N N . THR A 1 14 ? 40.277 25.681 54.581 1.00 0.00 14 THR A N 34
ATOM 29947 C CA . THR A 1 14 ? 39.862 25.868 55.968 1.00 0.00 14 THR A CA 34
ATOM 29948 C C . THR A 1 14 ? 40.946 25.162 56.854 1.00 0.00 14 THR A C 34
ATOM 29949 O O . THR A 1 14 ? 41.452 24.085 56.537 1.00 0.00 14 THR A O 34
ATOM 29960 N N . GLU A 1 15 ? 41.302 25.819 58.015 1.00 0.00 15 GLU A N 34
ATOM 29961 C CA . GLU A 1 15 ? 42.424 25.382 58.872 1.00 0.00 15 GLU A CA 34
ATOM 29962 C C . GLU A 1 15 ? 41.869 24.664 60.142 1.00 0.00 15 GLU A C 34
ATOM 29963 O O . GLU A 1 15 ? 41.205 25.272 60.982 1.00 0.00 15 GLU A O 34
ATOM 29976 N N . THR A 1 16 ? 42.219 23.332 60.317 1.00 0.00 16 THR A N 34
ATOM 29977 C CA . THR A 1 16 ? 41.869 22.609 61.556 1.00 0.00 16 THR A CA 34
ATOM 29978 C C . THR A 1 16 ? 43.041 22.973 62.520 1.00 0.00 16 THR A C 34
ATOM 29979 O O . THR A 1 16 ? 44.163 22.486 62.373 1.00 0.00 16 THR A O 34
ATOM 29990 N N . CYS A 1 17 ? 42.759 23.824 63.588 1.00 0.00 17 CYS A N 34
ATOM 29991 C CA . CYS A 1 17 ? 43.869 24.402 64.363 1.00 0.00 17 CYS A CA 34
ATOM 29992 C C . CYS A 1 17 ? 43.915 23.906 65.844 1.00 0.00 17 CYS A C 34
ATOM 29993 O O . CYS A 1 17 ? 42.909 23.658 66.509 1.00 0.00 17 CYS A O 34
ATOM 30000 N N . GLN A 1 18 ? 45.194 23.883 66.366 1.00 0.00 18 GLN A N 34
ATOM 30001 C CA . GLN A 1 18 ? 45.527 23.464 67.723 1.00 0.00 18 GLN A CA 34
ATOM 30002 C C . GLN A 1 18 ? 45.291 24.593 68.774 1.00 0.00 18 GLN A C 34
ATOM 30003 O O . GLN A 1 18 ? 45.473 24.326 69.964 1.00 0.00 18 GLN A O 34
ATOM 30017 N N . GLU A 1 19 ? 44.880 25.861 68.387 1.00 0.00 19 GLU A N 34
ATOM 30018 C CA . GLU A 1 19 ? 44.691 26.938 69.364 1.00 0.00 19 GLU A CA 34
ATOM 30019 C C . GLU A 1 19 ? 43.173 27.086 69.679 1.00 0.00 19 GLU A C 34
ATOM 30020 O O . GLU A 1 19 ? 42.290 27.104 68.818 1.00 0.00 19 GLU A O 34
ATOM 30033 N N . ASP A 1 20 ? 42.947 27.259 71.029 1.00 0.00 20 ASP A N 34
ATOM 30034 C CA . ASP A 1 20 ? 41.673 27.354 71.726 1.00 0.00 20 ASP A CA 34
ATOM 30035 C C . ASP A 1 20 ? 40.688 28.313 70.971 1.00 0.00 20 ASP A C 34
ATOM 30036 O O . ASP A 1 20 ? 39.489 28.044 70.894 1.00 0.00 20 ASP A O 34
ATOM 30045 N N . SER A 1 21 ? 41.215 29.513 70.506 1.00 0.00 21 SER A N 34
ATOM 30046 C CA . SER A 1 21 ? 40.402 30.564 69.881 1.00 0.00 21 SER A CA 34
ATOM 30047 C C . SER A 1 21 ? 40.981 31.051 68.501 1.00 0.00 21 SER A C 34
ATOM 30048 O O . SER A 1 21 ? 42.186 31.093 68.243 1.00 0.00 21 SER A O 34
ATOM 30056 N N . CYS A 1 22 ? 40.018 31.443 67.581 1.00 0.00 22 CYS A N 34
ATOM 30057 C CA . CYS A 1 22 ? 40.381 31.925 66.255 1.00 0.00 22 CYS A CA 34
ATOM 30058 C C . CYS A 1 22 ? 39.569 33.198 65.827 1.00 0.00 22 CYS A C 34
ATOM 30059 O O . CYS A 1 22 ? 38.496 33.488 66.347 1.00 0.00 22 CYS A O 34
ATOM 30066 N N . TYR A 1 23 ? 40.174 34.009 64.872 1.00 0.00 23 TYR A N 34
ATOM 30067 C CA . TYR A 1 23 ? 39.764 35.421 64.726 1.00 0.00 23 TYR A CA 34
ATOM 30068 C C . TYR A 1 23 ? 39.489 35.923 63.279 1.00 0.00 23 TYR A C 34
ATOM 30069 O O . TYR A 1 23 ? 40.041 35.421 62.299 1.00 0.00 23 TYR A O 34
ATOM 30087 N N . LYS A 1 24 ? 38.630 37.019 63.222 1.00 0.00 24 LYS A N 34
ATOM 30088 C CA . LYS A 1 24 ? 38.246 37.698 61.980 1.00 0.00 24 LYS A CA 34
ATOM 30089 C C . LYS A 1 24 ? 39.119 39.011 61.838 1.00 0.00 24 LYS A C 34
ATOM 30090 O O . LYS A 1 24 ? 39.129 39.905 62.683 1.00 0.00 24 LYS A O 34
ATOM 30109 N N . ASN A 1 25 ? 39.840 39.121 60.667 1.00 0.00 25 ASN A N 34
ATOM 30110 C CA . ASN A 1 25 ? 40.752 40.224 60.291 1.00 0.00 25 ASN A CA 34
ATOM 30111 C C . ASN A 1 25 ? 40.073 40.800 58.973 1.00 0.00 25 ASN A C 34
ATOM 30112 O O . ASN A 1 25 ? 40.012 40.115 57.951 1.00 0.00 25 ASN A O 34
ATOM 30123 N N . ILE A 1 26 ? 39.577 42.111 59.009 1.00 0.00 26 ILE A N 34
ATOM 30124 C CA . ILE A 1 26 ? 38.486 42.547 58.074 1.00 0.00 26 ILE A CA 34
ATOM 30125 C C . ILE A 1 26 ? 38.797 43.725 57.082 1.00 0.00 26 ILE A C 34
ATOM 30126 O O . ILE A 1 26 ? 38.163 43.845 56.037 1.00 0.00 26 ILE A O 34
ATOM 30142 N N . TRP A 1 27 ? 39.763 44.618 57.481 1.00 0.00 27 TRP A N 34
ATOM 30143 C CA . TRP A 1 27 ? 40.477 45.683 56.767 1.00 0.00 27 TRP A CA 34
ATOM 30144 C C . TRP A 1 27 ? 41.323 44.978 55.608 1.00 0.00 27 TRP A C 34
ATOM 30145 O O . TRP A 1 27 ? 40.797 44.559 54.582 1.00 0.00 27 TRP A O 34
ATOM 30166 N N . THR A 1 28 ? 42.696 44.859 55.811 1.00 0.00 28 THR A N 34
ATOM 30167 C CA . THR A 1 28 ? 43.656 44.227 54.902 1.00 0.00 28 THR A CA 34
ATOM 30168 C C . THR A 1 28 ? 43.978 45.160 53.683 1.00 0.00 28 THR A C 34
ATOM 30169 O O . THR A 1 28 ? 43.220 46.058 53.322 1.00 0.00 28 THR A O 34
ATOM 30180 N N . PHE A 1 29 ? 45.173 44.895 53.029 1.00 0.00 29 PHE A N 34
ATOM 30181 C CA . PHE A 1 29 ? 45.515 45.601 51.800 1.00 0.00 29 PHE A CA 34
ATOM 30182 C C . PHE A 1 29 ? 44.465 45.252 50.705 1.00 0.00 29 PHE A C 34
ATOM 30183 O O . PHE A 1 29 ? 44.011 46.145 49.992 1.00 0.00 29 PHE A O 34
ATOM 30200 N N . ASP A 1 30 ? 44.089 43.929 50.579 1.00 0.00 30 ASP A N 34
ATOM 30201 C CA . ASP A 1 30 ? 43.149 43.426 49.590 1.00 0.00 30 ASP A CA 34
ATOM 30202 C C . ASP A 1 30 ? 41.637 43.782 49.887 1.00 0.00 30 ASP A C 34
ATOM 30203 O O . ASP A 1 30 ? 40.822 43.454 49.023 1.00 0.00 30 ASP A O 34
ATOM 30212 N N . ASN A 1 31 ? 41.206 44.480 51.018 1.00 0.00 31 ASN A N 34
ATOM 30213 C CA . ASN A 1 31 ? 39.803 44.863 51.256 1.00 0.00 31 ASN A CA 34
ATOM 30214 C C . ASN A 1 31 ? 39.007 43.525 51.341 1.00 0.00 31 ASN A C 34
ATOM 30215 O O . ASN A 1 31 ? 38.205 43.206 50.461 1.00 0.00 31 ASN A O 34
ATOM 30226 N N . ILE A 1 32 ? 39.211 42.745 52.474 1.00 0.00 32 ILE A N 34
ATOM 30227 C CA . ILE A 1 32 ? 38.597 41.423 52.503 1.00 0.00 32 ILE A CA 34
ATOM 30228 C C . ILE A 1 32 ? 38.628 40.800 53.937 1.00 0.00 32 ILE A C 34
ATOM 30229 O O . ILE A 1 32 ? 39.448 41.157 54.781 1.00 0.00 32 ILE A O 34
ATOM 30245 N N . ILE A 1 33 ? 37.692 39.806 54.186 1.00 0.00 33 ILE A N 34
ATOM 30246 C CA . ILE A 1 33 ? 37.655 39.086 55.476 1.00 0.00 33 ILE A CA 34
ATOM 30247 C C . ILE A 1 33 ? 38.550 37.827 55.222 1.00 0.00 33 ILE A C 34
ATOM 30248 O O . ILE A 1 33 ? 38.081 36.788 54.767 1.00 0.00 33 ILE A O 34
ATOM 30264 N N . ARG A 1 34 ? 39.898 37.934 55.515 1.00 0.00 34 ARG A N 34
ATOM 30265 C CA . ARG A 1 34 ? 40.862 36.848 55.242 1.00 0.00 34 ARG A CA 34
ATOM 30266 C C . ARG A 1 34 ? 41.800 36.908 56.476 1.00 0.00 34 ARG A C 34
ATOM 30267 O O . ARG A 1 34 ? 42.387 37.920 56.854 1.00 0.00 34 ARG A O 34
ATOM 30288 N N . ARG A 1 35 ? 41.895 35.691 57.143 1.00 0.00 35 ARG A N 34
ATOM 30289 C CA . ARG A 1 35 ? 42.127 35.724 58.570 1.00 0.00 35 ARG A CA 34
ATOM 30290 C C . ARG A 1 35 ? 42.665 34.379 59.112 1.00 0.00 35 ARG A C 34
ATOM 30291 O O . ARG A 1 35 ? 43.164 33.558 58.342 1.00 0.00 35 ARG A O 34
ATOM 30312 N N . GLY A 1 36 ? 42.615 34.190 60.489 1.00 0.00 36 GLY A N 34
ATOM 30313 C CA . GLY A 1 36 ? 43.348 32.998 60.916 1.00 0.00 36 GLY A CA 34
ATOM 30314 C C . GLY A 1 36 ? 43.142 32.464 62.333 1.00 0.00 36 GLY A C 34
ATOM 30315 O O . GLY A 1 36 ? 42.182 32.775 63.028 1.00 0.00 36 GLY A O 34
ATOM 30319 N N . CYS A 1 37 ? 44.094 31.527 62.677 1.00 0.00 37 CYS A N 34
ATOM 30320 C CA . CYS A 1 37 ? 44.073 30.754 63.920 1.00 0.00 37 CYS A CA 34
ATOM 30321 C C . CYS A 1 37 ? 45.117 31.366 64.910 1.00 0.00 37 CYS A C 34
ATOM 30322 O O . CYS A 1 37 ? 46.316 31.417 64.630 1.00 0.00 37 CYS A O 34
ATOM 30329 N N . GLY A 1 38 ? 44.638 31.908 66.105 1.00 0.00 38 GLY A N 34
ATOM 30330 C CA . GLY A 1 38 ? 45.651 32.432 67.012 1.00 0.00 38 GLY A CA 34
ATOM 30331 C C . GLY A 1 38 ? 44.938 32.725 68.330 1.00 0.00 38 GLY A C 34
ATOM 30332 O O . GLY A 1 38 ? 44.967 31.952 69.283 1.00 0.00 38 GLY A O 34
ATOM 30336 N N . CYS A 1 39 ? 44.278 33.941 68.336 1.00 0.00 39 CYS A N 34
ATOM 30337 C CA . CYS A 1 39 ? 43.541 34.462 69.482 1.00 0.00 39 CYS A CA 34
ATOM 30338 C C . CYS A 1 39 ? 44.546 35.139 70.465 1.00 0.00 39 CYS A C 34
ATOM 30339 O O . CYS A 1 39 ? 44.417 36.301 70.849 1.00 0.00 39 CYS A O 34
ATOM 30346 N N . PHE A 1 40 ? 45.593 34.324 70.844 1.00 0.00 40 PHE A N 34
ATOM 30347 C CA . PHE A 1 40 ? 46.534 34.622 71.925 1.00 0.00 40 PHE A CA 34
ATOM 30348 C C . PHE A 1 40 ? 47.724 35.412 71.268 1.00 0.00 40 PHE A C 34
ATOM 30349 O O . PHE A 1 40 ? 48.874 34.986 71.282 1.00 0.00 40 PHE A O 34
ATOM 30366 N N . THR A 1 41 ? 47.368 36.640 70.718 1.00 0.00 41 THR A N 34
ATOM 30367 C CA . THR A 1 41 ? 48.277 37.588 70.023 1.00 0.00 41 THR A CA 34
ATOM 30368 C C . THR A 1 41 ? 48.683 38.742 71.018 1.00 0.00 41 THR A C 34
ATOM 30369 O O . THR A 1 41 ? 47.834 39.226 71.771 1.00 0.00 41 THR A O 34
ATOM 30380 N N . PRO A 1 42 ? 49.993 39.227 70.997 1.00 0.00 42 PRO A N 34
ATOM 30381 C CA . PRO A 1 42 ? 50.359 40.413 71.797 1.00 0.00 42 PRO A CA 34
ATOM 30382 C C . PRO A 1 42 ? 49.369 41.573 71.452 1.00 0.00 42 PRO A C 34
ATOM 30383 O O . PRO A 1 42 ? 49.064 41.888 70.301 1.00 0.00 42 PRO A O 34
ATOM 30394 N N . ARG A 1 43 ? 48.876 42.255 72.549 1.00 0.00 43 ARG A N 34
ATOM 30395 C CA . ARG A 1 43 ? 47.931 43.352 72.397 1.00 0.00 43 ARG A CA 34
ATOM 30396 C C . ARG A 1 43 ? 48.100 44.349 73.596 1.00 0.00 43 ARG A C 34
ATOM 30397 O O . ARG A 1 43 ? 48.465 43.972 74.708 1.00 0.00 43 ARG A O 34
ATOM 30418 N N . GLY A 1 44 ? 47.826 45.682 73.320 1.00 0.00 44 GLY A N 34
ATOM 30419 C CA . GLY A 1 44 ? 48.093 46.735 74.315 1.00 0.00 44 GLY A CA 34
ATOM 30420 C C . GLY A 1 44 ? 48.322 48.020 73.467 1.00 0.00 44 GLY A C 34
ATOM 30421 O O . GLY A 1 44 ? 47.360 48.661 73.051 1.00 0.00 44 GLY A O 34
ATOM 30425 N N . ASP A 1 45 ? 49.634 48.351 73.146 1.00 0.00 45 ASP A N 34
ATOM 30426 C CA . ASP A 1 45 ? 49.958 49.424 72.173 1.00 0.00 45 ASP A CA 34
ATOM 30427 C C . ASP A 1 45 ? 50.099 48.790 70.737 1.00 0.00 45 ASP A C 34
ATOM 30428 O O . ASP A 1 45 ? 50.764 49.321 69.848 1.00 0.00 45 ASP A O 34
ATOM 30437 N N . MET A 1 46 ? 49.381 47.634 70.517 1.00 0.00 46 MET A N 34
ATOM 30438 C CA . MET A 1 46 ? 49.375 46.875 69.266 1.00 0.00 46 MET A CA 34
ATOM 30439 C C . MET A 1 46 ? 47.873 46.471 69.075 1.00 0.00 46 MET A C 34
ATOM 30440 O O . MET A 1 46 ? 47.411 45.464 69.610 1.00 0.00 46 MET A O 34
ATOM 30454 N N . PRO A 1 47 ? 47.098 47.269 68.235 1.00 0.00 47 PRO A N 34
ATOM 30455 C CA . PRO A 1 47 ? 45.677 46.952 67.987 1.00 0.00 47 PRO A CA 34
ATOM 30456 C C . PRO A 1 47 ? 45.582 45.619 67.149 1.00 0.00 47 PRO A C 34
ATOM 30457 O O . PRO A 1 47 ? 46.063 45.528 66.021 1.00 0.00 47 PRO A O 34
ATOM 30468 N N . GLY A 1 48 ? 44.936 44.533 67.736 1.00 0.00 48 GLY A N 34
ATOM 30469 C CA . GLY A 1 48 ? 44.769 43.224 67.068 1.00 0.00 48 GLY A CA 34
ATOM 30470 C C . GLY A 1 48 ? 43.335 42.951 66.521 1.00 0.00 48 GLY A C 34
ATOM 30471 O O . GLY A 1 48 ? 42.402 43.696 66.808 1.00 0.00 48 GLY A O 34
ATOM 30475 N N . PRO A 1 49 ? 43.170 41.763 65.815 1.00 0.00 49 PRO A N 34
ATOM 30476 C CA . PRO A 1 49 ? 41.852 41.300 65.336 1.00 0.00 49 PRO A CA 34
ATOM 30477 C C . PRO A 1 49 ? 40.802 41.013 66.449 1.00 0.00 49 PRO A C 34
ATOM 30478 O O . PRO A 1 49 ? 41.123 40.925 67.634 1.00 0.00 49 PRO A O 34
ATOM 30489 N N . TYR A 1 50 ? 39.517 40.796 65.982 1.00 0.00 50 TYR A N 34
ATOM 30490 C CA . TYR A 1 50 ? 38.393 40.507 66.905 1.00 0.00 50 TYR A CA 34
ATOM 30491 C C . TYR A 1 50 ? 38.057 38.967 66.851 1.00 0.00 50 TYR A C 34
ATOM 30492 O O . TYR A 1 50 ? 38.015 38.356 65.783 1.00 0.00 50 TYR A O 34
ATOM 30510 N N . CYS A 1 51 ? 37.808 38.328 68.066 1.00 0.00 51 CYS A N 34
ATOM 30511 C CA . CYS A 1 51 ? 37.813 36.852 68.144 1.00 0.00 51 CYS A CA 34
ATOM 30512 C C . CYS A 1 51 ? 36.496 36.140 68.594 1.00 0.00 51 CYS A C 34
ATOM 30513 O O . CYS A 1 51 ? 35.666 36.671 69.325 1.00 0.00 51 CYS A O 34
ATOM 30520 N N . CYS A 1 52 ? 36.417 34.825 68.171 1.00 0.00 52 CYS A N 34
ATOM 30521 C CA . CYS A 1 52 ? 35.408 33.855 68.594 1.00 0.00 52 CYS A CA 34
ATOM 30522 C C . CYS A 1 52 ? 36.150 32.560 69.092 1.00 0.00 52 CYS A C 34
ATOM 30523 O O . CYS A 1 52 ? 37.239 32.224 68.628 1.00 0.00 52 CYS A O 34
ATOM 30530 N N . GLU A 1 53 ? 35.528 31.795 70.056 1.00 0.00 53 GLU A N 34
ATOM 30531 C CA . GLU A 1 53 ? 36.186 30.601 70.643 1.00 0.00 53 GLU A CA 34
ATOM 30532 C C . GLU A 1 53 ? 35.363 29.308 70.372 1.00 0.00 53 GLU A C 34
ATOM 30533 O O . GLU A 1 53 ? 35.381 28.352 71.146 1.00 0.00 53 GLU A O 34
ATOM 30546 N N . SER A 1 54 ? 34.703 29.269 69.161 1.00 0.00 54 SER A N 34
ATOM 30547 C CA . SER A 1 54 ? 33.916 28.127 68.716 1.00 0.00 54 SER A CA 34
ATOM 30548 C C . SER A 1 54 ? 34.190 27.836 67.202 1.00 0.00 54 SER A C 34
ATOM 30549 O O . SER A 1 54 ? 35.055 28.450 66.579 1.00 0.00 54 SER A O 34
ATOM 30557 N N . ASP A 1 55 ? 33.463 26.795 66.657 1.00 0.00 55 ASP A N 34
ATOM 30558 C CA . ASP A 1 55 ? 33.778 26.264 65.328 1.00 0.00 55 ASP A CA 34
ATOM 30559 C C . ASP A 1 55 ? 33.144 27.248 64.285 1.00 0.00 55 ASP A C 34
ATOM 30560 O O . ASP A 1 55 ? 31.940 27.244 64.037 1.00 0.00 55 ASP A O 34
ATOM 30569 N N . LYS A 1 56 ? 34.020 28.132 63.658 1.00 0.00 56 LYS A N 34
ATOM 30570 C CA . LYS A 1 56 ? 33.669 29.138 62.667 1.00 0.00 56 LYS A CA 34
ATOM 30571 C C . LYS A 1 56 ? 32.927 30.342 63.331 1.00 0.00 56 LYS A C 34
ATOM 30572 O O . LYS A 1 56 ? 33.348 31.483 63.143 1.00 0.00 56 LYS A O 34
ATOM 30591 N N . CYS A 1 57 ? 31.799 30.057 64.075 1.00 0.00 57 CYS A N 34
ATOM 30592 C CA . CYS A 1 57 ? 30.871 30.980 64.736 1.00 0.00 57 CYS A CA 34
ATOM 30593 C C . CYS A 1 57 ? 29.917 31.563 63.655 1.00 0.00 57 CYS A C 34
ATOM 30594 O O . CYS A 1 57 ? 28.702 31.527 63.852 1.00 0.00 57 CYS A O 34
ATOM 30601 N N . ASN A 1 58 ? 30.465 32.102 62.501 1.00 0.00 58 ASN A N 34
ATOM 30602 C CA . ASN A 1 58 ? 29.599 32.588 61.437 1.00 0.00 58 ASN A CA 34
ATOM 30603 C C . ASN A 1 58 ? 30.545 32.715 60.197 1.00 0.00 58 ASN A C 34
ATOM 30604 O O . ASN A 1 58 ? 30.631 31.831 59.346 1.00 0.00 58 ASN A O 34
ATOM 30615 N N . LEU A 1 59 ? 31.283 33.873 60.156 1.00 0.00 59 LEU A N 34
ATOM 30616 C CA . LEU A 1 59 ? 32.277 34.224 59.152 1.00 0.00 59 LEU A CA 34
ATOM 30617 C C . LEU A 1 59 ? 33.333 34.924 60.087 1.00 0.00 59 LEU A C 34
ATOM 30618 O O . LEU A 1 59 ? 33.180 36.133 60.303 1.00 0.00 59 LEU A O 34
ATOM 30635 N N . ARG A 1 1 ? 41.407 24.629 66.569 1.00 0.00 1 ARG A N 35
ATOM 30636 C CA . ARG A 1 1 ? 40.026 24.144 66.103 1.00 0.00 1 ARG A CA 35
ATOM 30637 C C . ARG A 1 1 ? 39.772 24.734 64.670 1.00 0.00 1 ARG A C 35
ATOM 30638 O O . ARG A 1 1 ? 40.645 25.416 64.141 1.00 0.00 1 ARG A O 35
ATOM 30661 N N . ILE A 1 2 ? 38.593 24.389 64.010 1.00 0.00 2 ILE A N 35
ATOM 30662 C CA . ILE A 1 2 ? 38.417 24.723 62.571 1.00 0.00 2 ILE A CA 35
ATOM 30663 C C . ILE A 1 2 ? 37.834 26.175 62.432 1.00 0.00 2 ILE A C 35
ATOM 30664 O O . ILE A 1 2 ? 36.727 26.483 62.872 1.00 0.00 2 ILE A O 35
ATOM 30680 N N . CYS A 1 3 ? 38.611 27.091 61.737 1.00 0.00 3 CYS A N 35
ATOM 30681 C CA . CYS A 1 3 ? 38.140 28.448 61.462 1.00 0.00 3 CYS A CA 35
ATOM 30682 C C . CYS A 1 3 ? 38.576 28.779 59.989 1.00 0.00 3 CYS A C 35
ATOM 30683 O O . CYS A 1 3 ? 39.695 28.515 59.557 1.00 0.00 3 CYS A O 35
ATOM 30690 N N . TYR A 1 4 ? 37.638 29.416 59.186 1.00 0.00 4 TYR A N 35
ATOM 30691 C CA . TYR A 1 4 ? 37.830 29.416 57.727 1.00 0.00 4 TYR A CA 35
ATOM 30692 C C . TYR A 1 4 ? 38.910 30.422 57.216 1.00 0.00 4 TYR A C 35
ATOM 30693 O O . TYR A 1 4 ? 39.229 31.400 57.889 1.00 0.00 4 TYR A O 35
ATOM 30711 N N . ASN A 1 5 ? 39.448 30.177 55.955 1.00 0.00 5 ASN A N 35
ATOM 30712 C CA . ASN A 1 5 ? 40.466 31.101 55.429 1.00 0.00 5 ASN A CA 35
ATOM 30713 C C . ASN A 1 5 ? 40.330 31.199 53.885 1.00 0.00 5 ASN A C 35
ATOM 30714 O O . ASN A 1 5 ? 41.325 31.365 53.182 1.00 0.00 5 ASN A O 35
ATOM 30725 N N . HIS A 1 6 ? 39.040 31.176 53.378 1.00 0.00 6 HIS A N 35
ATOM 30726 C CA . HIS A 1 6 ? 38.696 31.242 51.964 1.00 0.00 6 HIS A CA 35
ATOM 30727 C C . HIS A 1 6 ? 38.802 32.740 51.456 1.00 0.00 6 HIS A C 35
ATOM 30728 O O . HIS A 1 6 ? 39.636 33.510 51.931 1.00 0.00 6 HIS A O 35
ATOM 30743 N N . LEU A 1 7 ? 37.882 33.194 50.513 1.00 0.00 7 LEU A N 35
ATOM 30744 C CA . LEU A 1 7 ? 37.828 34.603 50.109 1.00 0.00 7 LEU A CA 35
ATOM 30745 C C . LEU A 1 7 ? 39.086 35.081 49.292 1.00 0.00 7 LEU A C 35
ATOM 30746 O O . LEU A 1 7 ? 39.943 34.289 48.908 1.00 0.00 7 LEU A O 35
ATOM 30762 N N . GLY A 1 8 ? 39.082 36.410 48.885 1.00 0.00 8 GLY A N 35
ATOM 30763 C CA . GLY A 1 8 ? 40.085 36.910 47.932 1.00 0.00 8 GLY A CA 35
ATOM 30764 C C . GLY A 1 8 ? 39.572 36.666 46.500 1.00 0.00 8 GLY A C 35
ATOM 30765 O O . GLY A 1 8 ? 39.371 37.591 45.719 1.00 0.00 8 GLY A O 35
ATOM 30769 N N . THR A 1 9 ? 39.419 35.338 46.161 1.00 0.00 9 THR A N 35
ATOM 30770 C CA . THR A 1 9 ? 38.954 34.892 44.852 1.00 0.00 9 THR A CA 35
ATOM 30771 C C . THR A 1 9 ? 38.471 33.432 45.006 1.00 0.00 9 THR A C 35
ATOM 30772 O O . THR A 1 9 ? 37.410 33.079 44.496 1.00 0.00 9 THR A O 35
ATOM 30783 N N . LYS A 1 10 ? 39.291 32.568 45.712 1.00 0.00 10 LYS A N 35
ATOM 30784 C CA . LYS A 1 10 ? 38.960 31.138 45.873 1.00 0.00 10 LYS A CA 35
ATOM 30785 C C . LYS A 1 10 ? 38.234 30.931 47.255 1.00 0.00 10 LYS A C 35
ATOM 30786 O O . LYS A 1 10 ? 38.831 31.233 48.281 1.00 0.00 10 LYS A O 35
ATOM 30805 N N . PRO A 1 11 ? 36.970 30.310 47.304 1.00 0.00 11 PRO A N 35
ATOM 30806 C CA . PRO A 1 11 ? 36.269 30.125 48.607 1.00 0.00 11 PRO A CA 35
ATOM 30807 C C . PRO A 1 11 ? 36.312 28.678 49.265 1.00 0.00 11 PRO A C 35
ATOM 30808 O O . PRO A 1 11 ? 35.934 28.629 50.436 1.00 0.00 11 PRO A O 35
ATOM 30819 N N . PRO A 1 12 ? 36.889 27.549 48.670 1.00 0.00 12 PRO A N 35
ATOM 30820 C CA . PRO A 1 12 ? 36.822 26.227 49.315 1.00 0.00 12 PRO A CA 35
ATOM 30821 C C . PRO A 1 12 ? 37.671 25.826 50.565 1.00 0.00 12 PRO A C 35
ATOM 30822 O O . PRO A 1 12 ? 37.280 24.816 51.157 1.00 0.00 12 PRO A O 35
ATOM 30833 N N . THR A 1 13 ? 38.813 26.498 50.997 1.00 0.00 13 THR A N 35
ATOM 30834 C CA . THR A 1 13 ? 39.595 25.938 52.118 1.00 0.00 13 THR A CA 35
ATOM 30835 C C . THR A 1 13 ? 39.306 26.559 53.519 1.00 0.00 13 THR A C 35
ATOM 30836 O O . THR A 1 13 ? 38.941 27.720 53.712 1.00 0.00 13 THR A O 35
ATOM 30847 N N . THR A 1 14 ? 39.599 25.680 54.536 1.00 0.00 14 THR A N 35
ATOM 30848 C CA . THR A 1 14 ? 39.417 25.990 55.940 1.00 0.00 14 THR A CA 35
ATOM 30849 C C . THR A 1 14 ? 40.670 25.526 56.736 1.00 0.00 14 THR A C 35
ATOM 30850 O O . THR A 1 14 ? 41.351 24.559 56.394 1.00 0.00 14 THR A O 35
ATOM 30861 N N . GLU A 1 15 ? 40.968 26.292 57.845 1.00 0.00 15 GLU A N 35
ATOM 30862 C CA . GLU A 1 15 ? 42.224 26.126 58.593 1.00 0.00 15 GLU A CA 35
ATOM 30863 C C . GLU A 1 15 ? 41.885 25.313 59.883 1.00 0.00 15 GLU A C 35
ATOM 30864 O O . GLU A 1 15 ? 41.341 25.816 60.864 1.00 0.00 15 GLU A O 35
ATOM 30877 N N . THR A 1 16 ? 42.249 23.974 59.857 1.00 0.00 16 THR A N 35
ATOM 30878 C CA . THR A 1 16 ? 42.021 23.044 60.984 1.00 0.00 16 THR A CA 35
ATOM 30879 C C . THR A 1 16 ? 43.296 23.244 61.868 1.00 0.00 16 THR A C 35
ATOM 30880 O O . THR A 1 16 ? 44.378 22.746 61.558 1.00 0.00 16 THR A O 35
ATOM 30891 N N . CYS A 1 17 ? 43.138 23.970 63.050 1.00 0.00 17 CYS A N 35
ATOM 30892 C CA . CYS A 1 17 ? 44.336 24.490 63.741 1.00 0.00 17 CYS A CA 35
ATOM 30893 C C . CYS A 1 17 ? 44.611 23.889 65.156 1.00 0.00 17 CYS A C 35
ATOM 30894 O O . CYS A 1 17 ? 43.709 23.517 65.904 1.00 0.00 17 CYS A O 35
ATOM 30901 N N . GLN A 1 18 ? 45.943 23.953 65.517 1.00 0.00 18 GLN A N 35
ATOM 30902 C CA . GLN A 1 18 ? 46.517 23.531 66.798 1.00 0.00 18 GLN A CA 35
ATOM 30903 C C . GLN A 1 18 ? 46.661 24.736 67.777 1.00 0.00 18 GLN A C 35
ATOM 30904 O O . GLN A 1 18 ? 46.623 24.540 68.991 1.00 0.00 18 GLN A O 35
ATOM 30918 N N . GLU A 1 19 ? 46.874 25.998 67.242 1.00 0.00 19 GLU A N 35
ATOM 30919 C CA . GLU A 1 19 ? 46.923 27.205 68.070 1.00 0.00 19 GLU A CA 35
ATOM 30920 C C . GLU A 1 19 ? 45.407 27.464 68.445 1.00 0.00 19 GLU A C 35
ATOM 30921 O O . GLU A 1 19 ? 44.599 27.840 67.601 1.00 0.00 19 GLU A O 35
ATOM 30934 N N . ASP A 1 20 ? 45.040 27.286 69.773 1.00 0.00 20 ASP A N 35
ATOM 30935 C CA . ASP A 1 20 ? 43.692 27.359 70.366 1.00 0.00 20 ASP A CA 35
ATOM 30936 C C . ASP A 1 20 ? 42.872 28.684 70.102 1.00 0.00 20 ASP A C 35
ATOM 30937 O O . ASP A 1 20 ? 41.719 28.763 70.537 1.00 0.00 20 ASP A O 35
ATOM 30946 N N . SER A 1 21 ? 43.476 29.772 69.504 1.00 0.00 21 SER A N 35
ATOM 30947 C CA . SER A 1 21 ? 42.788 31.036 69.237 1.00 0.00 21 SER A CA 35
ATOM 30948 C C . SER A 1 21 ? 42.792 31.267 67.704 1.00 0.00 21 SER A C 35
ATOM 30949 O O . SER A 1 21 ? 43.801 31.142 67.008 1.00 0.00 21 SER A O 35
ATOM 30957 N N . CYS A 1 22 ? 41.578 31.650 67.169 1.00 0.00 22 CYS A N 35
ATOM 30958 C CA . CYS A 1 22 ? 41.455 31.932 65.752 1.00 0.00 22 CYS A CA 35
ATOM 30959 C C . CYS A 1 22 ? 40.674 33.259 65.543 1.00 0.00 22 CYS A C 35
ATOM 30960 O O . CYS A 1 22 ? 39.780 33.652 66.292 1.00 0.00 22 CYS A O 35
ATOM 30967 N N . TYR A 1 23 ? 41.101 33.971 64.434 1.00 0.00 23 TYR A N 35
ATOM 30968 C CA . TYR A 1 23 ? 40.888 35.417 64.366 1.00 0.00 23 TYR A CA 35
ATOM 30969 C C . TYR A 1 23 ? 40.254 35.919 63.045 1.00 0.00 23 TYR A C 35
ATOM 30970 O O . TYR A 1 23 ? 40.548 35.441 61.950 1.00 0.00 23 TYR A O 35
ATOM 30988 N N . LYS A 1 24 ? 39.368 36.977 63.197 1.00 0.00 24 LYS A N 35
ATOM 30989 C CA . LYS A 1 24 ? 38.682 37.631 62.079 1.00 0.00 24 LYS A CA 35
ATOM 30990 C C . LYS A 1 24 ? 39.599 38.839 61.661 1.00 0.00 24 LYS A C 35
ATOM 30991 O O . LYS A 1 24 ? 39.832 39.780 62.420 1.00 0.00 24 LYS A O 35
ATOM 31010 N N . ASN A 1 25 ? 40.127 38.796 60.383 1.00 0.00 25 ASN A N 35
ATOM 31011 C CA . ASN A 1 25 ? 41.036 39.808 59.811 1.00 0.00 25 ASN A CA 35
ATOM 31012 C C . ASN A 1 25 ? 40.262 40.373 58.546 1.00 0.00 25 ASN A C 35
ATOM 31013 O O . ASN A 1 25 ? 39.902 39.642 57.622 1.00 0.00 25 ASN A O 35
ATOM 31024 N N . ILE A 1 26 ? 40.048 41.758 58.532 1.00 0.00 26 ILE A N 35
ATOM 31025 C CA . ILE A 1 26 ? 38.821 42.312 57.878 1.00 0.00 26 ILE A CA 35
ATOM 31026 C C . ILE A 1 26 ? 38.986 43.529 56.899 1.00 0.00 26 ILE A C 35
ATOM 31027 O O . ILE A 1 26 ? 38.023 44.085 56.372 1.00 0.00 26 ILE A O 35
ATOM 31043 N N . TRP A 1 27 ? 40.276 43.905 56.667 1.00 0.00 27 TRP A N 35
ATOM 31044 C CA . TRP A 1 27 ? 40.870 45.045 55.954 1.00 0.00 27 TRP A CA 35
ATOM 31045 C C . TRP A 1 27 ? 41.569 44.385 54.705 1.00 0.00 27 TRP A C 35
ATOM 31046 O O . TRP A 1 27 ? 40.903 43.992 53.750 1.00 0.00 27 TRP A O 35
ATOM 31067 N N . THR A 1 28 ? 42.953 44.254 54.725 1.00 0.00 28 THR A N 35
ATOM 31068 C CA . THR A 1 28 ? 43.726 43.656 53.629 1.00 0.00 28 THR A CA 35
ATOM 31069 C C . THR A 1 28 ? 43.785 44.632 52.397 1.00 0.00 28 THR A C 35
ATOM 31070 O O . THR A 1 28 ? 43.004 45.574 52.272 1.00 0.00 28 THR A O 35
ATOM 31081 N N . PHE A 1 29 ? 44.784 44.388 51.467 1.00 0.00 29 PHE A N 35
ATOM 31082 C CA . PHE A 1 29 ? 44.905 45.225 50.269 1.00 0.00 29 PHE A CA 35
ATOM 31083 C C . PHE A 1 29 ? 43.633 45.129 49.365 1.00 0.00 29 PHE A C 35
ATOM 31084 O O . PHE A 1 29 ? 43.320 46.095 48.669 1.00 0.00 29 PHE A O 35
ATOM 31101 N N . ASP A 1 30 ? 42.892 43.969 49.386 1.00 0.00 30 ASP A N 35
ATOM 31102 C CA . ASP A 1 30 ? 41.729 43.637 48.574 1.00 0.00 30 ASP A CA 35
ATOM 31103 C C . ASP A 1 30 ? 40.346 43.977 49.254 1.00 0.00 30 ASP A C 35
ATOM 31104 O O . ASP A 1 30 ? 39.320 43.600 48.686 1.00 0.00 30 ASP A O 35
ATOM 31113 N N . ASN A 1 31 ? 40.271 44.739 50.419 1.00 0.00 31 ASN A N 35
ATOM 31114 C CA . ASN A 1 31 ? 39.026 45.169 51.081 1.00 0.00 31 ASN A CA 35
ATOM 31115 C C . ASN A 1 31 ? 38.133 43.888 51.211 1.00 0.00 31 ASN A C 35
ATOM 31116 O O . ASN A 1 31 ? 37.042 43.809 50.647 1.00 0.00 31 ASN A O 35
ATOM 31127 N N . ILE A 1 32 ? 38.626 42.889 52.035 1.00 0.00 32 ILE A N 35
ATOM 31128 C CA . ILE A 1 32 ? 38.022 41.552 52.066 1.00 0.00 32 ILE A CA 35
ATOM 31129 C C . ILE A 1 32 ? 38.107 40.910 53.492 1.00 0.00 32 ILE A C 35
ATOM 31130 O O . ILE A 1 32 ? 38.774 41.442 54.378 1.00 0.00 32 ILE A O 35
ATOM 31146 N N . ILE A 1 33 ? 37.416 39.722 53.692 1.00 0.00 33 ILE A N 35
ATOM 31147 C CA . ILE A 1 33 ? 37.540 38.993 54.972 1.00 0.00 33 ILE A CA 35
ATOM 31148 C C . ILE A 1 33 ? 38.321 37.695 54.635 1.00 0.00 33 ILE A C 35
ATOM 31149 O O . ILE A 1 33 ? 37.795 36.701 54.146 1.00 0.00 33 ILE A O 35
ATOM 31165 N N . ARG A 1 34 ? 39.673 37.739 54.913 1.00 0.00 34 ARG A N 35
ATOM 31166 C CA . ARG A 1 34 ? 40.576 36.643 54.557 1.00 0.00 34 ARG A CA 35
ATOM 31167 C C . ARG A 1 34 ? 41.559 36.684 55.752 1.00 0.00 34 ARG A C 35
ATOM 31168 O O . ARG A 1 34 ? 42.375 37.570 55.997 1.00 0.00 34 ARG A O 35
ATOM 31189 N N . ARG A 1 35 ? 41.345 35.594 56.561 1.00 0.00 35 ARG A N 35
ATOM 31190 C CA . ARG A 1 35 ? 41.646 35.555 57.976 1.00 0.00 35 ARG A CA 35
ATOM 31191 C C . ARG A 1 35 ? 42.218 34.177 58.404 1.00 0.00 35 ARG A C 35
ATOM 31192 O O . ARG A 1 35 ? 42.461 33.328 57.547 1.00 0.00 35 ARG A O 35
ATOM 31213 N N . GLY A 1 36 ? 42.469 33.970 59.756 1.00 0.00 36 GLY A N 35
ATOM 31214 C CA . GLY A 1 36 ? 43.246 32.754 60.040 1.00 0.00 36 GLY A CA 35
ATOM 31215 C C . GLY A 1 36 ? 43.200 32.212 61.478 1.00 0.00 36 GLY A C 35
ATOM 31216 O O . GLY A 1 36 ? 42.248 32.440 62.218 1.00 0.00 36 GLY A O 35
ATOM 31220 N N . CYS A 1 37 ? 44.254 31.383 61.805 1.00 0.00 37 CYS A N 35
ATOM 31221 C CA . CYS A 1 37 ? 44.393 30.763 63.123 1.00 0.00 37 CYS A CA 35
ATOM 31222 C C . CYS A 1 37 ? 45.852 31.014 63.661 1.00 0.00 37 CYS A C 35
ATOM 31223 O O . CYS A 1 37 ? 46.860 30.643 63.064 1.00 0.00 37 CYS A O 35
ATOM 31230 N N . GLY A 1 38 ? 45.934 31.753 64.833 1.00 0.00 38 GLY A N 35
ATOM 31231 C CA . GLY A 1 38 ? 47.206 31.979 65.513 1.00 0.00 38 GLY A CA 35
ATOM 31232 C C . GLY A 1 38 ? 46.751 32.606 66.845 1.00 0.00 38 GLY A C 35
ATOM 31233 O O . GLY A 1 38 ? 46.622 31.964 67.880 1.00 0.00 38 GLY A O 35
ATOM 31237 N N . CYS A 1 39 ? 46.450 33.957 66.734 1.00 0.00 39 CYS A N 35
ATOM 31238 C CA . CYS A 1 39 ? 45.763 34.731 67.757 1.00 0.00 39 CYS A CA 35
ATOM 31239 C C . CYS A 1 39 ? 46.520 34.921 69.107 1.00 0.00 39 CYS A C 35
ATOM 31240 O O . CYS A 1 39 ? 47.739 35.047 69.175 1.00 0.00 39 CYS A O 35
ATOM 31247 N N . PHE A 1 40 ? 45.677 35.039 70.204 1.00 0.00 40 PHE A N 35
ATOM 31248 C CA . PHE A 1 40 ? 46.117 35.247 71.579 1.00 0.00 40 PHE A CA 35
ATOM 31249 C C . PHE A 1 40 ? 46.626 36.733 71.666 1.00 0.00 40 PHE A C 35
ATOM 31250 O O . PHE A 1 40 ? 47.815 36.953 71.876 1.00 0.00 40 PHE A O 35
ATOM 31267 N N . THR A 1 41 ? 45.678 37.764 71.604 1.00 0.00 41 THR A N 35
ATOM 31268 C CA . THR A 1 41 ? 46.055 39.200 71.757 1.00 0.00 41 THR A CA 35
ATOM 31269 C C . THR A 1 41 ? 45.433 39.754 73.118 1.00 0.00 41 THR A C 35
ATOM 31270 O O . THR A 1 41 ? 44.363 40.356 73.079 1.00 0.00 41 THR A O 35
ATOM 31281 N N . PRO A 1 42 ? 46.166 39.669 74.324 1.00 0.00 42 PRO A N 35
ATOM 31282 C CA . PRO A 1 42 ? 45.605 40.269 75.576 1.00 0.00 42 PRO A CA 35
ATOM 31283 C C . PRO A 1 42 ? 46.131 41.742 75.695 1.00 0.00 42 PRO A C 35
ATOM 31284 O O . PRO A 1 42 ? 47.005 42.038 76.506 1.00 0.00 42 PRO A O 35
ATOM 31295 N N . ARG A 1 43 ? 45.554 42.687 74.859 1.00 0.00 43 ARG A N 35
ATOM 31296 C CA . ARG A 1 43 ? 45.988 44.086 74.900 1.00 0.00 43 ARG A CA 35
ATOM 31297 C C . ARG A 1 43 ? 44.846 44.846 74.140 1.00 0.00 43 ARG A C 35
ATOM 31298 O O . ARG A 1 43 ? 44.780 44.841 72.911 1.00 0.00 43 ARG A O 35
ATOM 31319 N N . GLY A 1 44 ? 43.887 45.509 74.904 1.00 0.00 44 GLY A N 35
ATOM 31320 C CA . GLY A 1 44 ? 42.717 46.132 74.271 1.00 0.00 44 GLY A CA 35
ATOM 31321 C C . GLY A 1 44 ? 42.979 47.475 73.518 1.00 0.00 44 GLY A C 35
ATOM 31322 O O . GLY A 1 44 ? 42.084 47.913 72.794 1.00 0.00 44 GLY A O 35
ATOM 31326 N N . ASP A 1 45 ? 44.181 48.133 73.662 1.00 0.00 45 ASP A N 35
ATOM 31327 C CA . ASP A 1 45 ? 44.568 49.394 73.000 1.00 0.00 45 ASP A CA 35
ATOM 31328 C C . ASP A 1 45 ? 45.587 49.121 71.837 1.00 0.00 45 ASP A C 35
ATOM 31329 O O . ASP A 1 45 ? 46.386 49.974 71.451 1.00 0.00 45 ASP A O 35
ATOM 31338 N N . MET A 1 46 ? 45.463 47.895 71.216 1.00 0.00 46 MET A N 35
ATOM 31339 C CA . MET A 1 46 ? 46.257 47.421 70.066 1.00 0.00 46 MET A CA 35
ATOM 31340 C C . MET A 1 46 ? 45.304 47.278 68.824 1.00 0.00 46 MET A C 35
ATOM 31341 O O . MET A 1 46 ? 44.237 46.677 68.939 1.00 0.00 46 MET A O 35
ATOM 31355 N N . PRO A 1 47 ? 45.757 47.734 67.573 1.00 0.00 47 PRO A N 35
ATOM 31356 C CA . PRO A 1 47 ? 44.939 47.488 66.361 1.00 0.00 47 PRO A CA 35
ATOM 31357 C C . PRO A 1 47 ? 45.169 46.025 65.831 1.00 0.00 47 PRO A C 35
ATOM 31358 O O . PRO A 1 47 ? 45.579 45.822 64.691 1.00 0.00 47 PRO A O 35
ATOM 31369 N N . GLY A 1 48 ? 44.880 44.995 66.714 1.00 0.00 48 GLY A N 35
ATOM 31370 C CA . GLY A 1 48 ? 44.966 43.564 66.388 1.00 0.00 48 GLY A CA 35
ATOM 31371 C C . GLY A 1 48 ? 43.627 43.072 65.758 1.00 0.00 48 GLY A C 35
ATOM 31372 O O . GLY A 1 48 ? 42.572 43.658 66.004 1.00 0.00 48 GLY A O 35
ATOM 31376 N N . PRO A 1 49 ? 43.672 41.946 64.939 1.00 0.00 49 PRO A N 35
ATOM 31377 C CA . PRO A 1 49 ? 42.394 41.297 64.605 1.00 0.00 49 PRO A CA 35
ATOM 31378 C C . PRO A 1 49 ? 41.662 40.941 65.945 1.00 0.00 49 PRO A C 35
ATOM 31379 O O . PRO A 1 49 ? 42.246 40.839 67.024 1.00 0.00 49 PRO A O 35
ATOM 31390 N N . TYR A 1 50 ? 40.309 40.706 65.815 1.00 0.00 50 TYR A N 35
ATOM 31391 C CA . TYR A 1 50 ? 39.483 40.360 66.988 1.00 0.00 50 TYR A CA 35
ATOM 31392 C C . TYR A 1 50 ? 39.502 38.800 67.037 1.00 0.00 50 TYR A C 35
ATOM 31393 O O . TYR A 1 50 ? 39.020 38.100 66.146 1.00 0.00 50 TYR A O 35
ATOM 31411 N N . CYS A 1 51 ? 40.117 38.240 68.153 1.00 0.00 51 CYS A N 35
ATOM 31412 C CA . CYS A 1 51 ? 40.463 36.808 68.205 1.00 0.00 51 CYS A CA 35
ATOM 31413 C C . CYS A 1 51 ? 39.681 36.124 69.368 1.00 0.00 51 CYS A C 35
ATOM 31414 O O . CYS A 1 51 ? 39.818 36.437 70.550 1.00 0.00 51 CYS A O 35
ATOM 31421 N N . CYS A 1 52 ? 38.825 35.115 68.978 1.00 0.00 52 CYS A N 35
ATOM 31422 C CA . CYS A 1 52 ? 38.112 34.266 69.928 1.00 0.00 52 CYS A CA 35
ATOM 31423 C C . CYS A 1 52 ? 38.885 32.918 70.136 1.00 0.00 52 CYS A C 35
ATOM 31424 O O . CYS A 1 52 ? 39.894 32.686 69.471 1.00 0.00 52 CYS A O 35
ATOM 31431 N N . GLU A 1 53 ? 38.406 32.033 71.088 1.00 0.00 53 GLU A N 35
ATOM 31432 C CA . GLU A 1 53 ? 39.230 30.867 71.470 1.00 0.00 53 GLU A CA 35
ATOM 31433 C C . GLU A 1 53 ? 38.428 29.534 71.560 1.00 0.00 53 GLU A C 35
ATOM 31434 O O . GLU A 1 53 ? 38.693 28.703 72.429 1.00 0.00 53 GLU A O 35
ATOM 31447 N N . SER A 1 54 ? 37.502 29.285 70.557 1.00 0.00 54 SER A N 35
ATOM 31448 C CA . SER A 1 54 ? 36.820 27.995 70.541 1.00 0.00 54 SER A CA 35
ATOM 31449 C C . SER A 1 54 ? 36.005 27.955 69.212 1.00 0.00 54 SER A C 35
ATOM 31450 O O . SER A 1 54 ? 34.968 28.604 69.075 1.00 0.00 54 SER A O 35
ATOM 31458 N N . ASP A 1 55 ? 36.486 27.137 68.198 1.00 0.00 55 ASP A N 35
ATOM 31459 C CA . ASP A 1 55 ? 35.783 27.022 66.924 1.00 0.00 55 ASP A CA 35
ATOM 31460 C C . ASP A 1 55 ? 35.792 28.401 66.159 1.00 0.00 55 ASP A C 35
ATOM 31461 O O . ASP A 1 55 ? 36.543 29.324 66.465 1.00 0.00 55 ASP A O 35
ATOM 31470 N N . LYS A 1 56 ? 34.930 28.476 65.077 1.00 0.00 56 LYS A N 35
ATOM 31471 C CA . LYS A 1 56 ? 34.857 29.669 64.239 1.00 0.00 56 LYS A CA 35
ATOM 31472 C C . LYS A 1 56 ? 34.551 30.939 65.067 1.00 0.00 56 LYS A C 35
ATOM 31473 O O . LYS A 1 56 ? 35.140 31.966 64.729 1.00 0.00 56 LYS A O 35
ATOM 31492 N N . CYS A 1 57 ? 33.627 30.915 66.097 1.00 0.00 57 CYS A N 35
ATOM 31493 C CA . CYS A 1 57 ? 33.358 32.039 66.999 1.00 0.00 57 CYS A CA 35
ATOM 31494 C C . CYS A 1 57 ? 33.236 33.338 66.114 1.00 0.00 57 CYS A C 35
ATOM 31495 O O . CYS A 1 57 ? 34.057 34.249 66.191 1.00 0.00 57 CYS A O 35
ATOM 31502 N N . ASN A 1 58 ? 32.129 33.395 65.272 1.00 0.00 58 ASN A N 35
ATOM 31503 C CA . ASN A 1 58 ? 31.679 34.592 64.525 1.00 0.00 58 ASN A CA 35
ATOM 31504 C C . ASN A 1 58 ? 32.430 34.687 63.145 1.00 0.00 58 ASN A C 35
ATOM 31505 O O . ASN A 1 58 ? 33.189 35.634 62.957 1.00 0.00 58 ASN A O 35
ATOM 31516 N N . LEU A 1 59 ? 32.194 33.709 62.185 1.00 0.00 59 LEU A N 35
ATOM 31517 C CA . LEU A 1 59 ? 32.746 33.687 60.795 1.00 0.00 59 LEU A CA 35
ATOM 31518 C C . LEU A 1 59 ? 34.265 33.236 60.885 1.00 0.00 59 LEU A C 35
ATOM 31519 O O . LEU A 1 59 ? 34.527 32.052 60.653 1.00 0.00 59 LEU A O 35
ATOM 31536 N N . ARG A 1 1 ? 41.544 24.573 67.294 1.00 0.00 1 ARG A N 36
ATOM 31537 C CA . ARG A 1 1 ? 40.288 24.067 66.579 1.00 0.00 1 ARG A CA 36
ATOM 31538 C C . ARG A 1 1 ? 40.352 24.518 65.084 1.00 0.00 1 ARG A C 36
ATOM 31539 O O . ARG A 1 1 ? 41.283 25.213 64.689 1.00 0.00 1 ARG A O 36
ATOM 31562 N N . ILE A 1 2 ? 39.341 24.059 64.244 1.00 0.00 2 ILE A N 36
ATOM 31563 C CA . ILE A 1 2 ? 39.350 24.359 62.799 1.00 0.00 2 ILE A CA 36
ATOM 31564 C C . ILE A 1 2 ? 38.718 25.775 62.597 1.00 0.00 2 ILE A C 36
ATOM 31565 O O . ILE A 1 2 ? 37.537 26.009 62.855 1.00 0.00 2 ILE A O 36
ATOM 31581 N N . CYS A 1 3 ? 39.535 26.744 62.042 1.00 0.00 3 CYS A N 36
ATOM 31582 C CA . CYS A 1 3 ? 38.986 28.006 61.586 1.00 0.00 3 CYS A CA 36
ATOM 31583 C C . CYS A 1 3 ? 39.735 28.453 60.295 1.00 0.00 3 CYS A C 36
ATOM 31584 O O . CYS A 1 3 ? 40.904 28.149 60.064 1.00 0.00 3 CYS A O 36
ATOM 31591 N N . TYR A 1 4 ? 38.963 29.172 59.391 1.00 0.00 4 TYR A N 36
ATOM 31592 C CA . TYR A 1 4 ? 39.405 29.268 57.996 1.00 0.00 4 TYR A CA 36
ATOM 31593 C C . TYR A 1 4 ? 40.380 30.438 57.673 1.00 0.00 4 TYR A C 36
ATOM 31594 O O . TYR A 1 4 ? 40.711 31.242 58.537 1.00 0.00 4 TYR A O 36
ATOM 31612 N N . ASN A 1 5 ? 40.841 30.501 56.366 1.00 0.00 5 ASN A N 36
ATOM 31613 C CA . ASN A 1 5 ? 41.636 31.646 55.908 1.00 0.00 5 ASN A CA 36
ATOM 31614 C C . ASN A 1 5 ? 41.337 31.857 54.389 1.00 0.00 5 ASN A C 36
ATOM 31615 O O . ASN A 1 5 ? 42.231 32.124 53.592 1.00 0.00 5 ASN A O 36
ATOM 31626 N N . HIS A 1 6 ? 39.994 31.793 54.040 1.00 0.00 6 HIS A N 36
ATOM 31627 C CA . HIS A 1 6 ? 39.413 31.867 52.704 1.00 0.00 6 HIS A CA 36
ATOM 31628 C C . HIS A 1 6 ? 39.252 33.335 52.139 1.00 0.00 6 HIS A C 36
ATOM 31629 O O . HIS A 1 6 ? 39.834 34.283 52.659 1.00 0.00 6 HIS A O 36
ATOM 31644 N N . LEU A 1 7 ? 38.383 33.490 51.068 1.00 0.00 7 LEU A N 36
ATOM 31645 C CA . LEU A 1 7 ? 38.012 34.771 50.468 1.00 0.00 7 LEU A CA 36
ATOM 31646 C C . LEU A 1 7 ? 39.190 35.454 49.684 1.00 0.00 7 LEU A C 36
ATOM 31647 O O . LEU A 1 7 ? 40.193 34.830 49.346 1.00 0.00 7 LEU A O 36
ATOM 31663 N N . GLY A 1 8 ? 38.964 36.751 49.252 1.00 0.00 8 GLY A N 36
ATOM 31664 C CA . GLY A 1 8 ? 39.902 37.415 48.339 1.00 0.00 8 GLY A CA 36
ATOM 31665 C C . GLY A 1 8 ? 39.537 37.111 46.875 1.00 0.00 8 GLY A C 36
ATOM 31666 O O . GLY A 1 8 ? 39.447 38.011 46.046 1.00 0.00 8 GLY A O 36
ATOM 31670 N N . THR A 1 9 ? 39.417 35.770 46.565 1.00 0.00 9 THR A N 36
ATOM 31671 C CA . THR A 1 9 ? 39.250 35.262 45.211 1.00 0.00 9 THR A CA 36
ATOM 31672 C C . THR A 1 9 ? 38.896 33.756 45.347 1.00 0.00 9 THR A C 36
ATOM 31673 O O . THR A 1 9 ? 37.940 33.276 44.742 1.00 0.00 9 THR A O 36
ATOM 31684 N N . LYS A 1 10 ? 39.713 33.010 46.178 1.00 0.00 10 LYS A N 36
ATOM 31685 C CA . LYS A 1 10 ? 39.556 31.554 46.369 1.00 0.00 10 LYS A CA 36
ATOM 31686 C C . LYS A 1 10 ? 38.793 31.261 47.720 1.00 0.00 10 LYS A C 36
ATOM 31687 O O . LYS A 1 10 ? 39.235 31.741 48.756 1.00 0.00 10 LYS A O 36
ATOM 31706 N N . PRO A 1 11 ? 37.690 30.379 47.741 1.00 0.00 11 PRO A N 36
ATOM 31707 C CA . PRO A 1 11 ? 36.968 30.122 49.025 1.00 0.00 11 PRO A CA 36
ATOM 31708 C C . PRO A 1 11 ? 37.340 28.812 49.857 1.00 0.00 11 PRO A C 36
ATOM 31709 O O . PRO A 1 11 ? 36.971 28.829 51.032 1.00 0.00 11 PRO A O 36
ATOM 31720 N N . PRO A 1 12 ? 38.162 27.777 49.391 1.00 0.00 12 PRO A N 36
ATOM 31721 C CA . PRO A 1 12 ? 38.347 26.544 50.196 1.00 0.00 12 PRO A CA 36
ATOM 31722 C C . PRO A 1 12 ? 39.418 26.359 51.322 1.00 0.00 12 PRO A C 36
ATOM 31723 O O . PRO A 1 12 ? 39.233 25.388 52.061 1.00 0.00 12 PRO A O 36
ATOM 31734 N N . THR A 1 13 ? 40.538 27.171 51.499 1.00 0.00 13 THR A N 36
ATOM 31735 C CA . THR A 1 13 ? 41.529 26.754 52.525 1.00 0.00 13 THR A CA 36
ATOM 31736 C C . THR A 1 13 ? 41.136 27.098 53.998 1.00 0.00 13 THR A C 36
ATOM 31737 O O . THR A 1 13 ? 40.496 28.092 54.331 1.00 0.00 13 THR A O 36
ATOM 31748 N N . THR A 1 14 ? 41.670 26.188 54.892 1.00 0.00 14 THR A N 36
ATOM 31749 C CA . THR A 1 14 ? 41.327 26.118 56.306 1.00 0.00 14 THR A CA 36
ATOM 31750 C C . THR A 1 14 ? 42.578 25.779 57.177 1.00 0.00 14 THR A C 36
ATOM 31751 O O . THR A 1 14 ? 43.567 25.247 56.671 1.00 0.00 14 THR A O 36
ATOM 31762 N N . GLU A 1 15 ? 42.518 26.107 58.522 1.00 0.00 15 GLU A N 36
ATOM 31763 C CA . GLU A 1 15 ? 43.691 25.898 59.395 1.00 0.00 15 GLU A CA 36
ATOM 31764 C C . GLU A 1 15 ? 43.203 25.108 60.649 1.00 0.00 15 GLU A C 36
ATOM 31765 O O . GLU A 1 15 ? 42.582 25.632 61.571 1.00 0.00 15 GLU A O 36
ATOM 31778 N N . THR A 1 16 ? 43.527 23.754 60.656 1.00 0.00 16 THR A N 36
ATOM 31779 C CA . THR A 1 16 ? 43.263 22.904 61.829 1.00 0.00 16 THR A CA 36
ATOM 31780 C C . THR A 1 16 ? 44.412 23.320 62.804 1.00 0.00 16 THR A C 36
ATOM 31781 O O . THR A 1 16 ? 45.572 22.939 62.647 1.00 0.00 16 THR A O 36
ATOM 31792 N N . CYS A 1 17 ? 44.049 24.108 63.884 1.00 0.00 17 CYS A N 36
ATOM 31793 C CA . CYS A 1 17 ? 45.058 24.750 64.744 1.00 0.00 17 CYS A CA 36
ATOM 31794 C C . CYS A 1 17 ? 44.997 24.207 66.209 1.00 0.00 17 CYS A C 36
ATOM 31795 O O . CYS A 1 17 ? 43.943 23.802 66.698 1.00 0.00 17 CYS A O 36
ATOM 31802 N N . GLN A 1 18 ? 46.181 24.276 66.920 1.00 0.00 18 GLN A N 36
ATOM 31803 C CA . GLN A 1 18 ? 46.327 23.894 68.331 1.00 0.00 18 GLN A CA 36
ATOM 31804 C C . GLN A 1 18 ? 46.451 25.164 69.250 1.00 0.00 18 GLN A C 36
ATOM 31805 O O . GLN A 1 18 ? 47.001 25.096 70.348 1.00 0.00 18 GLN A O 36
ATOM 31819 N N . GLU A 1 19 ? 45.874 26.337 68.800 1.00 0.00 19 GLU A N 36
ATOM 31820 C CA . GLU A 1 19 ? 45.737 27.556 69.605 1.00 0.00 19 GLU A CA 36
ATOM 31821 C C . GLU A 1 19 ? 44.192 27.609 69.819 1.00 0.00 19 GLU A C 36
ATOM 31822 O O . GLU A 1 19 ? 43.434 27.797 68.868 1.00 0.00 19 GLU A O 36
ATOM 31835 N N . ASP A 1 20 ? 43.735 27.462 71.117 1.00 0.00 20 ASP A N 36
ATOM 31836 C CA . ASP A 1 20 ? 42.347 27.303 71.546 1.00 0.00 20 ASP A CA 36
ATOM 31837 C C . ASP A 1 20 ? 41.337 28.448 71.123 1.00 0.00 20 ASP A C 36
ATOM 31838 O O . ASP A 1 20 ? 40.181 28.407 71.557 1.00 0.00 20 ASP A O 36
ATOM 31847 N N . SER A 1 21 ? 41.755 29.523 70.363 1.00 0.00 21 SER A N 36
ATOM 31848 C CA . SER A 1 21 ? 40.899 30.628 69.955 1.00 0.00 21 SER A CA 36
ATOM 31849 C C . SER A 1 21 ? 41.431 31.211 68.613 1.00 0.00 21 SER A C 36
ATOM 31850 O O . SER A 1 21 ? 42.612 31.111 68.262 1.00 0.00 21 SER A O 36
ATOM 31858 N N . CYS A 1 22 ? 40.491 31.876 67.848 1.00 0.00 22 CYS A N 36
ATOM 31859 C CA . CYS A 1 22 ? 40.915 32.393 66.564 1.00 0.00 22 CYS A CA 36
ATOM 31860 C C . CYS A 1 22 ? 40.151 33.673 66.160 1.00 0.00 22 CYS A C 36
ATOM 31861 O O . CYS A 1 22 ? 39.010 33.928 66.537 1.00 0.00 22 CYS A O 36
ATOM 31868 N N . TYR A 1 23 ? 40.857 34.505 65.309 1.00 0.00 23 TYR A N 36
ATOM 31869 C CA . TYR A 1 23 ? 40.451 35.905 65.150 1.00 0.00 23 TYR A CA 36
ATOM 31870 C C . TYR A 1 23 ? 39.904 36.209 63.734 1.00 0.00 23 TYR A C 36
ATOM 31871 O O . TYR A 1 23 ? 40.350 35.688 62.709 1.00 0.00 23 TYR A O 36
ATOM 31889 N N . LYS A 1 24 ? 38.866 37.123 63.740 1.00 0.00 24 LYS A N 36
ATOM 31890 C CA . LYS A 1 24 ? 38.202 37.638 62.551 1.00 0.00 24 LYS A CA 36
ATOM 31891 C C . LYS A 1 24 ? 38.843 39.046 62.324 1.00 0.00 24 LYS A C 36
ATOM 31892 O O . LYS A 1 24 ? 38.727 39.995 63.098 1.00 0.00 24 LYS A O 36
ATOM 31911 N N . ASN A 1 25 ? 39.555 39.140 61.151 1.00 0.00 25 ASN A N 36
ATOM 31912 C CA . ASN A 1 25 ? 40.340 40.289 60.671 1.00 0.00 25 ASN A CA 36
ATOM 31913 C C . ASN A 1 25 ? 39.554 40.719 59.372 1.00 0.00 25 ASN A C 36
ATOM 31914 O O . ASN A 1 25 ? 39.358 39.922 58.455 1.00 0.00 25 ASN A O 36
ATOM 31925 N N . ILE A 1 26 ? 39.108 42.050 59.311 1.00 0.00 26 ILE A N 36
ATOM 31926 C CA . ILE A 1 26 ? 37.823 42.314 58.588 1.00 0.00 26 ILE A CA 36
ATOM 31927 C C . ILE A 1 26 ? 37.771 43.534 57.603 1.00 0.00 26 ILE A C 36
ATOM 31928 O O . ILE A 1 26 ? 36.781 43.751 56.905 1.00 0.00 26 ILE A O 36
ATOM 31944 N N . TRP A 1 27 ? 38.875 44.341 57.588 1.00 0.00 27 TRP A N 36
ATOM 31945 C CA . TRP A 1 27 ? 39.180 45.571 56.853 1.00 0.00 27 TRP A CA 36
ATOM 31946 C C . TRP A 1 27 ? 39.806 45.119 55.477 1.00 0.00 27 TRP A C 36
ATOM 31947 O O . TRP A 1 27 ? 39.103 44.659 54.580 1.00 0.00 27 TRP A O 36
ATOM 31968 N N . THR A 1 28 ? 41.179 45.272 55.316 1.00 0.00 28 THR A N 36
ATOM 31969 C CA . THR A 1 28 ? 41.909 44.879 54.111 1.00 0.00 28 THR A CA 36
ATOM 31970 C C . THR A 1 28 ? 41.670 45.900 52.925 1.00 0.00 28 THR A C 36
ATOM 31971 O O . THR A 1 28 ? 40.726 46.685 52.927 1.00 0.00 28 THR A O 36
ATOM 31982 N N . PHE A 1 29 ? 42.601 45.889 51.894 1.00 0.00 29 PHE A N 36
ATOM 31983 C CA . PHE A 1 29 ? 42.506 46.797 50.741 1.00 0.00 29 PHE A CA 36
ATOM 31984 C C . PHE A 1 29 ? 41.269 46.482 49.844 1.00 0.00 29 PHE A C 36
ATOM 31985 O O . PHE A 1 29 ? 40.664 47.392 49.279 1.00 0.00 29 PHE A O 36
ATOM 32002 N N . ASP A 1 30 ? 40.926 45.159 49.706 1.00 0.00 30 ASP A N 36
ATOM 32003 C CA . ASP A 1 30 ? 39.851 44.569 48.932 1.00 0.00 30 ASP A CA 36
ATOM 32004 C C . ASP A 1 30 ? 38.474 44.588 49.682 1.00 0.00 30 ASP A C 36
ATOM 32005 O O . ASP A 1 30 ? 37.475 44.310 49.018 1.00 0.00 30 ASP A O 36
ATOM 32014 N N . ASN A 1 31 ? 38.363 44.942 51.025 1.00 0.00 31 ASN A N 36
ATOM 32015 C CA . ASN A 1 31 ? 37.099 44.993 51.776 1.00 0.00 31 ASN A CA 36
ATOM 32016 C C . ASN A 1 31 ? 36.652 43.508 51.936 1.00 0.00 31 ASN A C 36
ATOM 32017 O O . ASN A 1 31 ? 35.755 43.044 51.233 1.00 0.00 31 ASN A O 36
ATOM 32028 N N . ILE A 1 32 ? 37.271 42.761 52.933 1.00 0.00 32 ILE A N 36
ATOM 32029 C CA . ILE A 1 32 ? 36.978 41.334 53.011 1.00 0.00 32 ILE A CA 36
ATOM 32030 C C . ILE A 1 32 ? 37.302 40.741 54.425 1.00 0.00 32 ILE A C 36
ATOM 32031 O O . ILE A 1 32 ? 38.134 41.253 55.172 1.00 0.00 32 ILE A O 36
ATOM 32047 N N . ILE A 1 33 ? 36.627 39.573 54.754 1.00 0.00 33 ILE A N 36
ATOM 32048 C CA . ILE A 1 33 ? 36.977 38.794 55.959 1.00 0.00 33 ILE A CA 36
ATOM 32049 C C . ILE A 1 33 ? 38.016 37.733 55.449 1.00 0.00 33 ILE A C 36
ATOM 32050 O O . ILE A 1 33 ? 37.717 36.823 54.680 1.00 0.00 33 ILE A O 36
ATOM 32066 N N . ARG A 1 34 ? 39.313 37.872 55.905 1.00 0.00 34 ARG A N 36
ATOM 32067 C CA . ARG A 1 34 ? 40.406 36.992 55.475 1.00 0.00 34 ARG A CA 36
ATOM 32068 C C . ARG A 1 34 ? 41.368 37.109 56.685 1.00 0.00 34 ARG A C 36
ATOM 32069 O O . ARG A 1 34 ? 41.905 38.159 57.038 1.00 0.00 34 ARG A O 36
ATOM 32090 N N . ARG A 1 35 ? 41.541 35.916 57.374 1.00 0.00 35 ARG A N 36
ATOM 32091 C CA . ARG A 1 35 ? 41.904 35.973 58.777 1.00 0.00 35 ARG A CA 36
ATOM 32092 C C . ARG A 1 35 ? 42.600 34.682 59.284 1.00 0.00 35 ARG A C 36
ATOM 32093 O O . ARG A 1 35 ? 43.043 33.870 58.472 1.00 0.00 35 ARG A O 36
ATOM 32114 N N . GLY A 1 36 ? 42.765 34.538 60.661 1.00 0.00 36 GLY A N 36
ATOM 32115 C CA . GLY A 1 36 ? 43.503 33.328 61.036 1.00 0.00 36 GLY A CA 36
ATOM 32116 C C . GLY A 1 36 ? 43.483 32.858 62.495 1.00 0.00 36 GLY A C 36
ATOM 32117 O O . GLY A 1 36 ? 42.707 33.322 63.321 1.00 0.00 36 GLY A O 36
ATOM 32121 N N . CYS A 1 37 ? 44.368 31.824 62.748 1.00 0.00 37 CYS A N 36
ATOM 32122 C CA . CYS A 1 37 ? 44.440 31.143 64.047 1.00 0.00 37 CYS A CA 36
ATOM 32123 C C . CYS A 1 37 ? 45.363 31.982 65.004 1.00 0.00 37 CYS A C 36
ATOM 32124 O O . CYS A 1 37 ? 46.547 32.189 64.735 1.00 0.00 37 CYS A O 36
ATOM 32131 N N . GLY A 1 38 ? 44.788 32.535 66.155 1.00 0.00 38 GLY A N 36
ATOM 32132 C CA . GLY A 1 38 ? 45.671 33.308 67.028 1.00 0.00 38 GLY A CA 36
ATOM 32133 C C . GLY A 1 38 ? 44.912 33.526 68.352 1.00 0.00 38 GLY A C 36
ATOM 32134 O O . GLY A 1 38 ? 44.920 32.671 69.230 1.00 0.00 38 GLY A O 36
ATOM 32138 N N . CYS A 1 39 ? 44.225 34.722 68.490 1.00 0.00 39 CYS A N 36
ATOM 32139 C CA . CYS A 1 39 ? 43.438 35.038 69.683 1.00 0.00 39 CYS A CA 36
ATOM 32140 C C . CYS A 1 39 ? 44.385 35.609 70.779 1.00 0.00 39 CYS A C 36
ATOM 32141 O O . CYS A 1 39 ? 44.412 36.803 71.064 1.00 0.00 39 CYS A O 36
ATOM 32148 N N . PHE A 1 40 ? 45.170 34.661 71.402 1.00 0.00 40 PHE A N 36
ATOM 32149 C CA . PHE A 1 40 ? 46.155 34.925 72.457 1.00 0.00 40 PHE A CA 36
ATOM 32150 C C . PHE A 1 40 ? 47.182 35.911 71.755 1.00 0.00 40 PHE A C 36
ATOM 32151 O O . PHE A 1 40 ? 48.040 35.485 70.985 1.00 0.00 40 PHE A O 36
ATOM 32168 N N . THR A 1 41 ? 47.101 37.274 72.055 1.00 0.00 41 THR A N 36
ATOM 32169 C CA . THR A 1 41 ? 47.892 38.307 71.321 1.00 0.00 41 THR A CA 36
ATOM 32170 C C . THR A 1 41 ? 49.022 38.809 72.305 1.00 0.00 41 THR A C 36
ATOM 32171 O O . THR A 1 41 ? 48.744 39.569 73.234 1.00 0.00 41 THR A O 36
ATOM 32182 N N . PRO A 1 42 ? 50.350 38.455 72.053 1.00 0.00 42 PRO A N 36
ATOM 32183 C CA . PRO A 1 42 ? 51.451 38.852 72.963 1.00 0.00 42 PRO A CA 36
ATOM 32184 C C . PRO A 1 42 ? 52.003 40.220 72.459 1.00 0.00 42 PRO A C 36
ATOM 32185 O O . PRO A 1 42 ? 53.207 40.369 72.252 1.00 0.00 42 PRO A O 36
ATOM 32196 N N . ARG A 1 43 ? 51.094 41.256 72.312 1.00 0.00 43 ARG A N 36
ATOM 32197 C CA . ARG A 1 43 ? 51.548 42.542 71.798 1.00 0.00 43 ARG A CA 36
ATOM 32198 C C . ARG A 1 43 ? 50.432 43.558 72.201 1.00 0.00 43 ARG A C 36
ATOM 32199 O O . ARG A 1 43 ? 49.422 43.715 71.518 1.00 0.00 43 ARG A O 36
ATOM 32220 N N . GLY A 1 44 ? 50.624 44.265 73.384 1.00 0.00 44 GLY A N 36
ATOM 32221 C CA . GLY A 1 44 ? 49.628 45.227 73.868 1.00 0.00 44 GLY A CA 36
ATOM 32222 C C . GLY A 1 44 ? 49.725 46.661 73.250 1.00 0.00 44 GLY A C 36
ATOM 32223 O O . GLY A 1 44 ? 48.964 47.520 73.698 1.00 0.00 44 GLY A O 36
ATOM 32227 N N . ASP A 1 45 ? 50.599 46.938 72.215 1.00 0.00 45 ASP A N 36
ATOM 32228 C CA . ASP A 1 45 ? 50.697 48.240 71.516 1.00 0.00 45 ASP A CA 36
ATOM 32229 C C . ASP A 1 45 ? 50.086 48.137 70.074 1.00 0.00 45 ASP A C 36
ATOM 32230 O O . ASP A 1 45 ? 50.440 48.872 69.153 1.00 0.00 45 ASP A O 36
ATOM 32239 N N . MET A 1 46 ? 49.057 47.231 69.931 1.00 0.00 46 MET A N 36
ATOM 32240 C CA . MET A 1 46 ? 48.328 47.029 68.686 1.00 0.00 46 MET A CA 36
ATOM 32241 C C . MET A 1 46 ? 46.955 46.408 69.126 1.00 0.00 46 MET A C 36
ATOM 32242 O O . MET A 1 46 ? 46.912 45.334 69.729 1.00 0.00 46 MET A O 36
ATOM 32256 N N . PRO A 1 47 ? 45.781 47.090 68.808 1.00 0.00 47 PRO A N 36
ATOM 32257 C CA . PRO A 1 47 ? 44.473 46.517 69.150 1.00 0.00 47 PRO A CA 36
ATOM 32258 C C . PRO A 1 47 ? 44.287 45.358 68.111 1.00 0.00 47 PRO A C 36
ATOM 32259 O O . PRO A 1 47 ? 44.134 45.558 66.905 1.00 0.00 47 PRO A O 36
ATOM 32270 N N . GLY A 1 48 ? 44.290 44.062 68.616 1.00 0.00 48 GLY A N 36
ATOM 32271 C CA . GLY A 1 48 ? 44.167 42.929 67.706 1.00 0.00 48 GLY A CA 36
ATOM 32272 C C . GLY A 1 48 ? 42.774 42.813 67.023 1.00 0.00 48 GLY A C 36
ATOM 32273 O O . GLY A 1 48 ? 41.771 43.344 67.495 1.00 0.00 48 GLY A O 36
ATOM 32277 N N . PRO A 1 49 ? 42.755 42.039 65.868 1.00 0.00 49 PRO A N 36
ATOM 32278 C CA . PRO A 1 49 ? 41.477 41.611 65.258 1.00 0.00 49 PRO A CA 36
ATOM 32279 C C . PRO A 1 49 ? 40.607 40.981 66.398 1.00 0.00 49 PRO A C 36
ATOM 32280 O O . PRO A 1 49 ? 41.074 40.333 67.333 1.00 0.00 49 PRO A O 36
ATOM 32291 N N . TYR A 1 50 ? 39.237 41.190 66.262 1.00 0.00 50 TYR A N 36
ATOM 32292 C CA . TYR A 1 50 ? 38.338 40.673 67.302 1.00 0.00 50 TYR A CA 36
ATOM 32293 C C . TYR A 1 50 ? 38.156 39.133 67.179 1.00 0.00 50 TYR A C 36
ATOM 32294 O O . TYR A 1 50 ? 38.279 38.560 66.100 1.00 0.00 50 TYR A O 36
ATOM 32312 N N . CYS A 1 51 ? 37.804 38.466 68.345 1.00 0.00 51 CYS A N 36
ATOM 32313 C CA . CYS A 1 51 ? 37.905 37.002 68.380 1.00 0.00 51 CYS A CA 36
ATOM 32314 C C . CYS A 1 51 ? 36.594 36.215 68.630 1.00 0.00 51 CYS A C 36
ATOM 32315 O O . CYS A 1 51 ? 35.612 36.700 69.184 1.00 0.00 51 CYS A O 36
ATOM 32322 N N . CYS A 1 52 ? 36.697 34.893 68.250 1.00 0.00 52 CYS A N 36
ATOM 32323 C CA . CYS A 1 52 ? 35.651 33.920 68.482 1.00 0.00 52 CYS A CA 36
ATOM 32324 C C . CYS A 1 52 ? 36.342 32.566 68.866 1.00 0.00 52 CYS A C 36
ATOM 32325 O O . CYS A 1 52 ? 37.357 32.141 68.312 1.00 0.00 52 CYS A O 36
ATOM 32332 N N . GLU A 1 53 ? 35.716 31.859 69.866 1.00 0.00 53 GLU A N 36
ATOM 32333 C CA . GLU A 1 53 ? 36.254 30.606 70.409 1.00 0.00 53 GLU A CA 36
ATOM 32334 C C . GLU A 1 53 ? 35.085 29.583 70.395 1.00 0.00 53 GLU A C 36
ATOM 32335 O O . GLU A 1 53 ? 34.657 29.074 71.428 1.00 0.00 53 GLU A O 36
ATOM 32348 N N . SER A 1 54 ? 34.618 29.263 69.130 1.00 0.00 54 SER A N 36
ATOM 32349 C CA . SER A 1 54 ? 33.468 28.386 68.920 1.00 0.00 54 SER A CA 36
ATOM 32350 C C . SER A 1 54 ? 33.607 27.888 67.450 1.00 0.00 54 SER A C 36
ATOM 32351 O O . SER A 1 54 ? 32.881 28.342 66.566 1.00 0.00 54 SER A O 36
ATOM 32359 N N . ASP A 1 55 ? 34.559 26.906 67.202 1.00 0.00 55 ASP A N 36
ATOM 32360 C CA . ASP A 1 55 ? 34.718 26.354 65.859 1.00 0.00 55 ASP A CA 36
ATOM 32361 C C . ASP A 1 55 ? 35.061 27.553 64.875 1.00 0.00 55 ASP A C 36
ATOM 32362 O O . ASP A 1 55 ? 35.726 28.536 65.202 1.00 0.00 55 ASP A O 36
ATOM 32371 N N . LYS A 1 56 ? 34.594 27.381 63.586 1.00 0.00 56 LYS A N 36
ATOM 32372 C CA . LYS A 1 56 ? 34.793 28.357 62.521 1.00 0.00 56 LYS A CA 36
ATOM 32373 C C . LYS A 1 56 ? 34.144 29.730 62.872 1.00 0.00 56 LYS A C 36
ATOM 32374 O O . LYS A 1 56 ? 34.658 30.743 62.396 1.00 0.00 56 LYS A O 36
ATOM 32393 N N . CYS A 1 57 ? 33.014 29.804 63.673 1.00 0.00 57 CYS A N 36
ATOM 32394 C CA . CYS A 1 57 ? 32.381 31.058 64.088 1.00 0.00 57 CYS A CA 36
ATOM 32395 C C . CYS A 1 57 ? 32.148 31.915 62.790 1.00 0.00 57 CYS A C 36
ATOM 32396 O O . CYS A 1 57 ? 32.594 33.054 62.653 1.00 0.00 57 CYS A O 36
ATOM 32403 N N . ASN A 1 58 ? 31.344 31.289 61.848 1.00 0.00 58 ASN A N 36
ATOM 32404 C CA . ASN A 1 58 ? 30.785 31.874 60.631 1.00 0.00 58 ASN A CA 36
ATOM 32405 C C . ASN A 1 58 ? 31.939 32.539 59.817 1.00 0.00 58 ASN A C 36
ATOM 32406 O O . ASN A 1 58 ? 31.966 33.759 59.682 1.00 0.00 58 ASN A O 36
ATOM 32417 N N . LEU A 1 59 ? 32.835 31.669 59.209 1.00 0.00 59 LEU A N 36
ATOM 32418 C CA . LEU A 1 59 ? 33.954 31.963 58.279 1.00 0.00 59 LEU A CA 36
ATOM 32419 C C . LEU A 1 59 ? 35.287 32.083 59.131 1.00 0.00 59 LEU A C 36
ATOM 32420 O O . LEU A 1 59 ? 35.600 33.226 59.482 1.00 0.00 59 LEU A O 36
ATOM 32437 N N . ARG A 1 1 ? 40.977 24.172 67.534 1.00 0.00 1 ARG A N 37
ATOM 32438 C CA . ARG A 1 1 ? 39.571 24.103 66.902 1.00 0.00 1 ARG A CA 37
ATOM 32439 C C . ARG A 1 1 ? 39.698 24.575 65.424 1.00 0.00 1 ARG A C 37
ATOM 32440 O O . ARG A 1 1 ? 40.775 25.020 65.038 1.00 0.00 1 ARG A O 37
ATOM 32463 N N . ILE A 1 2 ? 38.605 24.456 64.574 1.00 0.00 2 ILE A N 37
ATOM 32464 C CA . ILE A 1 2 ? 38.750 24.790 63.133 1.00 0.00 2 ILE A CA 37
ATOM 32465 C C . ILE A 1 2 ? 38.363 26.296 62.892 1.00 0.00 2 ILE A C 37
ATOM 32466 O O . ILE A 1 2 ? 37.291 26.755 63.290 1.00 0.00 2 ILE A O 37
ATOM 32482 N N . CYS A 1 3 ? 39.252 27.067 62.149 1.00 0.00 3 CYS A N 37
ATOM 32483 C CA . CYS A 1 3 ? 38.829 28.350 61.590 1.00 0.00 3 CYS A CA 37
ATOM 32484 C C . CYS A 1 3 ? 39.366 28.472 60.114 1.00 0.00 3 CYS A C 37
ATOM 32485 O O . CYS A 1 3 ? 40.312 27.801 59.711 1.00 0.00 3 CYS A O 37
ATOM 32492 N N . TYR A 1 4 ? 38.706 29.359 59.284 1.00 0.00 4 TYR A N 37
ATOM 32493 C CA . TYR A 1 4 ? 38.993 29.415 57.847 1.00 0.00 4 TYR A CA 37
ATOM 32494 C C . TYR A 1 4 ? 40.280 30.224 57.498 1.00 0.00 4 TYR A C 37
ATOM 32495 O O . TYR A 1 4 ? 40.732 31.067 58.267 1.00 0.00 4 TYR A O 37
ATOM 32513 N N . ASN A 1 5 ? 40.817 29.994 56.238 1.00 0.00 5 ASN A N 37
ATOM 32514 C CA . ASN A 1 5 ? 41.795 30.951 55.704 1.00 0.00 5 ASN A CA 37
ATOM 32515 C C . ASN A 1 5 ? 41.478 30.971 54.181 1.00 0.00 5 ASN A C 37
ATOM 32516 O O . ASN A 1 5 ? 42.317 30.641 53.351 1.00 0.00 5 ASN A O 37
ATOM 32527 N N . HIS A 1 6 ? 40.180 31.345 53.869 1.00 0.00 6 HIS A N 37
ATOM 32528 C CA . HIS A 1 6 ? 39.524 31.367 52.548 1.00 0.00 6 HIS A CA 37
ATOM 32529 C C . HIS A 1 6 ? 39.271 32.814 52.007 1.00 0.00 6 HIS A C 37
ATOM 32530 O O . HIS A 1 6 ? 39.673 33.792 52.629 1.00 0.00 6 HIS A O 37
ATOM 32545 N N . LEU A 1 7 ? 38.492 32.920 50.873 1.00 0.00 7 LEU A N 37
ATOM 32546 C CA . LEU A 1 7 ? 38.052 34.186 50.302 1.00 0.00 7 LEU A CA 37
ATOM 32547 C C . LEU A 1 7 ? 39.206 34.981 49.609 1.00 0.00 7 LEU A C 37
ATOM 32548 O O . LEU A 1 7 ? 40.247 34.452 49.225 1.00 0.00 7 LEU A O 37
ATOM 32564 N N . GLY A 1 8 ? 38.897 36.294 49.319 1.00 0.00 8 GLY A N 37
ATOM 32565 C CA . GLY A 1 8 ? 39.796 37.120 48.520 1.00 0.00 8 GLY A CA 37
ATOM 32566 C C . GLY A 1 8 ? 40.010 36.451 47.143 1.00 0.00 8 GLY A C 37
ATOM 32567 O O . GLY A 1 8 ? 41.136 36.418 46.658 1.00 0.00 8 GLY A O 37
ATOM 32571 N N . THR A 1 9 ? 38.863 35.995 46.504 1.00 0.00 9 THR A N 37
ATOM 32572 C CA . THR A 1 9 ? 38.644 35.423 45.157 1.00 0.00 9 THR A CA 37
ATOM 32573 C C . THR A 1 9 ? 38.308 33.899 45.248 1.00 0.00 9 THR A C 37
ATOM 32574 O O . THR A 1 9 ? 37.449 33.434 44.501 1.00 0.00 9 THR A O 37
ATOM 32585 N N . LYS A 1 10 ? 39.002 33.116 46.159 1.00 0.00 10 LYS A N 37
ATOM 32586 C CA . LYS A 1 10 ? 38.893 31.625 46.180 1.00 0.00 10 LYS A CA 37
ATOM 32587 C C . LYS A 1 10 ? 38.376 31.081 47.575 1.00 0.00 10 LYS A C 37
ATOM 32588 O O . LYS A 1 10 ? 39.032 31.314 48.583 1.00 0.00 10 LYS A O 37
ATOM 32607 N N . PRO A 1 11 ? 37.270 30.213 47.619 1.00 0.00 11 PRO A N 37
ATOM 32608 C CA . PRO A 1 11 ? 36.749 29.693 48.918 1.00 0.00 11 PRO A CA 37
ATOM 32609 C C . PRO A 1 11 ? 37.215 28.253 49.410 1.00 0.00 11 PRO A C 37
ATOM 32610 O O . PRO A 1 11 ? 36.853 27.959 50.551 1.00 0.00 11 PRO A O 37
ATOM 32621 N N . PRO A 1 12 ? 38.109 27.411 48.731 1.00 0.00 12 PRO A N 37
ATOM 32622 C CA . PRO A 1 12 ? 38.374 26.057 49.256 1.00 0.00 12 PRO A CA 37
ATOM 32623 C C . PRO A 1 12 ? 39.238 25.750 50.534 1.00 0.00 12 PRO A C 37
ATOM 32624 O O . PRO A 1 12 ? 39.080 24.616 50.994 1.00 0.00 12 PRO A O 37
ATOM 32635 N N . THR A 1 13 ? 40.139 26.630 51.136 1.00 0.00 13 THR A N 37
ATOM 32636 C CA . THR A 1 13 ? 40.947 26.174 52.305 1.00 0.00 13 THR A CA 37
ATOM 32637 C C . THR A 1 13 ? 40.430 26.622 53.722 1.00 0.00 13 THR A C 37
ATOM 32638 O O . THR A 1 13 ? 39.976 27.734 53.978 1.00 0.00 13 THR A O 37
ATOM 32649 N N . THR A 1 14 ? 40.702 25.680 54.697 1.00 0.00 14 THR A N 37
ATOM 32650 C CA . THR A 1 14 ? 40.426 25.815 56.123 1.00 0.00 14 THR A CA 37
ATOM 32651 C C . THR A 1 14 ? 41.625 25.259 56.962 1.00 0.00 14 THR A C 37
ATOM 32652 O O . THR A 1 14 ? 42.328 24.335 56.558 1.00 0.00 14 THR A O 37
ATOM 32663 N N . GLU A 1 15 ? 41.791 25.830 58.208 1.00 0.00 15 GLU A N 37
ATOM 32664 C CA . GLU A 1 15 ? 42.902 25.499 59.119 1.00 0.00 15 GLU A CA 37
ATOM 32665 C C . GLU A 1 15 ? 42.294 24.690 60.320 1.00 0.00 15 GLU A C 37
ATOM 32666 O O . GLU A 1 15 ? 41.813 25.256 61.301 1.00 0.00 15 GLU A O 37
ATOM 32679 N N . THR A 1 16 ? 42.316 23.296 60.221 1.00 0.00 16 THR A N 37
ATOM 32680 C CA . THR A 1 16 ? 41.971 22.453 61.393 1.00 0.00 16 THR A CA 37
ATOM 32681 C C . THR A 1 16 ? 43.171 22.709 62.370 1.00 0.00 16 THR A C 37
ATOM 32682 O O . THR A 1 16 ? 44.299 22.294 62.098 1.00 0.00 16 THR A O 37
ATOM 32693 N N . CYS A 1 17 ? 42.916 23.361 63.576 1.00 0.00 17 CYS A N 37
ATOM 32694 C CA . CYS A 1 17 ? 44.048 23.887 64.361 1.00 0.00 17 CYS A CA 37
ATOM 32695 C C . CYS A 1 17 ? 44.201 23.270 65.790 1.00 0.00 17 CYS A C 37
ATOM 32696 O O . CYS A 1 17 ? 43.249 22.953 66.503 1.00 0.00 17 CYS A O 37
ATOM 32703 N N . GLN A 1 18 ? 45.517 23.265 66.207 1.00 0.00 18 GLN A N 37
ATOM 32704 C CA . GLN A 1 18 ? 46.030 22.832 67.506 1.00 0.00 18 GLN A CA 37
ATOM 32705 C C . GLN A 1 18 ? 46.177 24.055 68.492 1.00 0.00 18 GLN A C 37
ATOM 32706 O O . GLN A 1 18 ? 46.406 23.822 69.678 1.00 0.00 18 GLN A O 37
ATOM 32720 N N . GLU A 1 19 ? 46.059 25.368 68.031 1.00 0.00 19 GLU A N 37
ATOM 32721 C CA . GLU A 1 19 ? 46.076 26.552 68.914 1.00 0.00 19 GLU A CA 37
ATOM 32722 C C . GLU A 1 19 ? 44.566 26.893 69.227 1.00 0.00 19 GLU A C 37
ATOM 32723 O O . GLU A 1 19 ? 43.749 27.082 68.329 1.00 0.00 19 GLU A O 37
ATOM 32736 N N . ASP A 1 20 ? 44.243 27.017 70.572 1.00 0.00 20 ASP A N 37
ATOM 32737 C CA . ASP A 1 20 ? 42.923 27.122 71.209 1.00 0.00 20 ASP A CA 37
ATOM 32738 C C . ASP A 1 20 ? 42.019 28.365 70.857 1.00 0.00 20 ASP A C 37
ATOM 32739 O O . ASP A 1 20 ? 40.900 28.475 71.376 1.00 0.00 20 ASP A O 37
ATOM 32748 N N . SER A 1 21 ? 42.530 29.374 70.075 1.00 0.00 21 SER A N 37
ATOM 32749 C CA . SER A 1 21 ? 41.765 30.566 69.745 1.00 0.00 21 SER A CA 37
ATOM 32750 C C . SER A 1 21 ? 42.242 31.077 68.369 1.00 0.00 21 SER A C 37
ATOM 32751 O O . SER A 1 21 ? 43.388 30.900 67.940 1.00 0.00 21 SER A O 37
ATOM 32759 N N . CYS A 1 22 ? 41.276 31.767 67.670 1.00 0.00 22 CYS A N 37
ATOM 32760 C CA . CYS A 1 22 ? 41.604 32.257 66.341 1.00 0.00 22 CYS A CA 37
ATOM 32761 C C . CYS A 1 22 ? 41.112 33.699 66.114 1.00 0.00 22 CYS A C 37
ATOM 32762 O O . CYS A 1 22 ? 40.155 34.179 66.718 1.00 0.00 22 CYS A O 37
ATOM 32769 N N . TYR A 1 23 ? 41.839 34.390 65.166 1.00 0.00 23 TYR A N 37
ATOM 32770 C CA . TYR A 1 23 ? 41.695 35.840 65.023 1.00 0.00 23 TYR A CA 37
ATOM 32771 C C . TYR A 1 23 ? 41.067 36.147 63.645 1.00 0.00 23 TYR A C 37
ATOM 32772 O O . TYR A 1 23 ? 41.577 35.763 62.591 1.00 0.00 23 TYR A O 37
ATOM 32790 N N . LYS A 1 24 ? 39.870 36.867 63.684 1.00 0.00 24 LYS A N 37
ATOM 32791 C CA . LYS A 1 24 ? 39.280 37.338 62.448 1.00 0.00 24 LYS A CA 37
ATOM 32792 C C . LYS A 1 24 ? 40.053 38.645 62.077 1.00 0.00 24 LYS A C 37
ATOM 32793 O O . LYS A 1 24 ? 40.174 39.618 62.821 1.00 0.00 24 LYS A O 37
ATOM 32812 N N . ASN A 1 25 ? 40.541 38.645 60.796 1.00 0.00 25 ASN A N 37
ATOM 32813 C CA . ASN A 1 25 ? 41.320 39.719 60.168 1.00 0.00 25 ASN A CA 37
ATOM 32814 C C . ASN A 1 25 ? 40.273 40.097 59.055 1.00 0.00 25 ASN A C 37
ATOM 32815 O O . ASN A 1 25 ? 40.064 39.391 58.069 1.00 0.00 25 ASN A O 37
ATOM 32826 N N . ILE A 1 26 ? 39.542 41.249 59.309 1.00 0.00 26 ILE A N 37
ATOM 32827 C CA . ILE A 1 26 ? 38.231 41.574 58.675 1.00 0.00 26 ILE A CA 37
ATOM 32828 C C . ILE A 1 26 ? 38.249 42.785 57.674 1.00 0.00 26 ILE A C 37
ATOM 32829 O O . ILE A 1 26 ? 37.235 43.386 57.323 1.00 0.00 26 ILE A O 37
ATOM 32845 N N . TRP A 1 27 ? 39.494 43.054 57.177 1.00 0.00 27 TRP A N 37
ATOM 32846 C CA . TRP A 1 27 ? 40.009 44.197 56.429 1.00 0.00 27 TRP A CA 37
ATOM 32847 C C . TRP A 1 27 ? 40.964 43.530 55.379 1.00 0.00 27 TRP A C 37
ATOM 32848 O O . TRP A 1 27 ? 40.564 43.180 54.273 1.00 0.00 27 TRP A O 37
ATOM 32869 N N . THR A 1 28 ? 42.272 43.346 55.802 1.00 0.00 28 THR A N 37
ATOM 32870 C CA . THR A 1 28 ? 43.333 42.629 55.092 1.00 0.00 28 THR A CA 37
ATOM 32871 C C . THR A 1 28 ? 43.873 43.616 53.990 1.00 0.00 28 THR A C 37
ATOM 32872 O O . THR A 1 28 ? 44.695 44.477 54.304 1.00 0.00 28 THR A O 37
ATOM 32883 N N . PHE A 1 29 ? 43.448 43.476 52.671 1.00 0.00 29 PHE A N 37
ATOM 32884 C CA . PHE A 1 29 ? 43.822 44.487 51.687 1.00 0.00 29 PHE A CA 37
ATOM 32885 C C . PHE A 1 29 ? 42.722 44.456 50.579 1.00 0.00 29 PHE A C 37
ATOM 32886 O O . PHE A 1 29 ? 43.018 44.483 49.387 1.00 0.00 29 PHE A O 37
ATOM 32903 N N . ASP A 1 30 ? 41.404 44.484 51.033 1.00 0.00 30 ASP A N 37
ATOM 32904 C CA . ASP A 1 30 ? 40.350 44.171 50.089 1.00 0.00 30 ASP A CA 37
ATOM 32905 C C . ASP A 1 30 ? 38.932 44.426 50.685 1.00 0.00 30 ASP A C 37
ATOM 32906 O O . ASP A 1 30 ? 38.049 44.841 49.935 1.00 0.00 30 ASP A O 37
ATOM 32915 N N . ASN A 1 31 ? 38.716 44.200 52.035 1.00 0.00 31 ASN A N 37
ATOM 32916 C CA . ASN A 1 31 ? 37.444 44.351 52.778 1.00 0.00 31 ASN A CA 37
ATOM 32917 C C . ASN A 1 31 ? 36.797 42.933 52.766 1.00 0.00 31 ASN A C 37
ATOM 32918 O O . ASN A 1 31 ? 35.765 42.709 52.135 1.00 0.00 31 ASN A O 37
ATOM 32929 N N . ILE A 1 32 ? 37.424 41.968 53.542 1.00 0.00 32 ILE A N 37
ATOM 32930 C CA . ILE A 1 32 ? 36.983 40.573 53.487 1.00 0.00 32 ILE A CA 37
ATOM 32931 C C . ILE A 1 32 ? 37.353 39.808 54.809 1.00 0.00 32 ILE A C 37
ATOM 32932 O O . ILE A 1 32 ? 38.243 40.232 55.544 1.00 0.00 32 ILE A O 37
ATOM 32948 N N . ILE A 1 33 ? 36.670 38.624 55.079 1.00 0.00 33 ILE A N 37
ATOM 32949 C CA . ILE A 1 33 ? 37.114 37.768 56.199 1.00 0.00 33 ILE A CA 37
ATOM 32950 C C . ILE A 1 33 ? 38.184 36.788 55.578 1.00 0.00 33 ILE A C 37
ATOM 32951 O O . ILE A 1 33 ? 37.852 35.806 54.915 1.00 0.00 33 ILE A O 37
ATOM 32967 N N . ARG A 1 34 ? 39.522 37.048 55.822 1.00 0.00 34 ARG A N 37
ATOM 32968 C CA . ARG A 1 34 ? 40.583 36.166 55.299 1.00 0.00 34 ARG A CA 37
ATOM 32969 C C . ARG A 1 34 ? 41.672 36.253 56.406 1.00 0.00 34 ARG A C 37
ATOM 32970 O O . ARG A 1 34 ? 42.275 37.297 56.644 1.00 0.00 34 ARG A O 37
ATOM 32991 N N . ARG A 1 35 ? 41.914 35.087 57.139 1.00 0.00 35 ARG A N 37
ATOM 32992 C CA . ARG A 1 35 ? 42.457 35.256 58.480 1.00 0.00 35 ARG A CA 37
ATOM 32993 C C . ARG A 1 35 ? 43.178 34.019 59.092 1.00 0.00 35 ARG A C 37
ATOM 32994 O O . ARG A 1 35 ? 43.402 33.037 58.392 1.00 0.00 35 ARG A O 37
ATOM 33015 N N . GLY A 1 36 ? 43.617 34.134 60.415 1.00 0.00 36 GLY A N 37
ATOM 33016 C CA . GLY A 1 36 ? 44.530 33.097 60.961 1.00 0.00 36 GLY A CA 37
ATOM 33017 C C . GLY A 1 36 ? 44.123 32.358 62.254 1.00 0.00 36 GLY A C 37
ATOM 33018 O O . GLY A 1 36 ? 43.231 32.785 62.976 1.00 0.00 36 GLY A O 37
ATOM 33022 N N . CYS A 1 37 ? 44.882 31.232 62.532 1.00 0.00 37 CYS A N 37
ATOM 33023 C CA . CYS A 1 37 ? 44.726 30.404 63.746 1.00 0.00 37 CYS A CA 37
ATOM 33024 C C . CYS A 1 37 ? 46.015 30.653 64.607 1.00 0.00 37 CYS A C 37
ATOM 33025 O O . CYS A 1 37 ? 47.127 30.281 64.230 1.00 0.00 37 CYS A O 37
ATOM 33032 N N . GLY A 1 38 ? 45.863 31.363 65.795 1.00 0.00 38 GLY A N 37
ATOM 33033 C CA . GLY A 1 38 ? 47.050 31.565 66.623 1.00 0.00 38 GLY A CA 37
ATOM 33034 C C . GLY A 1 38 ? 46.517 32.075 67.964 1.00 0.00 38 GLY A C 37
ATOM 33035 O O . GLY A 1 38 ? 46.505 31.363 68.961 1.00 0.00 38 GLY A O 37
ATOM 33039 N N . CYS A 1 39 ? 46.046 33.379 67.939 1.00 0.00 39 CYS A N 37
ATOM 33040 C CA . CYS A 1 39 ? 45.381 33.995 69.080 1.00 0.00 39 CYS A CA 37
ATOM 33041 C C . CYS A 1 39 ? 46.329 34.456 70.226 1.00 0.00 39 CYS A C 37
ATOM 33042 O O . CYS A 1 39 ? 47.544 34.560 70.089 1.00 0.00 39 CYS A O 37
ATOM 33049 N N . PHE A 1 40 ? 45.654 34.751 71.393 1.00 0.00 40 PHE A N 37
ATOM 33050 C CA . PHE A 1 40 ? 46.279 35.089 72.660 1.00 0.00 40 PHE A CA 37
ATOM 33051 C C . PHE A 1 40 ? 47.182 36.364 72.471 1.00 0.00 40 PHE A C 37
ATOM 33052 O O . PHE A 1 40 ? 48.279 36.415 73.020 1.00 0.00 40 PHE A O 37
ATOM 33069 N N . THR A 1 41 ? 46.649 37.444 71.768 1.00 0.00 41 THR A N 37
ATOM 33070 C CA . THR A 1 41 ? 47.397 38.710 71.531 1.00 0.00 41 THR A CA 37
ATOM 33071 C C . THR A 1 41 ? 46.627 39.843 72.307 1.00 0.00 41 THR A C 37
ATOM 33072 O O . THR A 1 41 ? 45.712 40.457 71.757 1.00 0.00 41 THR A O 37
ATOM 33083 N N . PRO A 1 42 ? 47.070 40.200 73.584 1.00 0.00 42 PRO A N 37
ATOM 33084 C CA . PRO A 1 42 ? 46.465 41.330 74.321 1.00 0.00 42 PRO A CA 37
ATOM 33085 C C . PRO A 1 42 ? 47.425 42.516 73.990 1.00 0.00 42 PRO A C 37
ATOM 33086 O O . PRO A 1 42 ? 48.155 43.026 74.836 1.00 0.00 42 PRO A O 37
ATOM 33097 N N . ARG A 1 43 ? 47.365 42.966 72.679 1.00 0.00 43 ARG A N 37
ATOM 33098 C CA . ARG A 1 43 ? 48.211 44.046 72.155 1.00 0.00 43 ARG A CA 37
ATOM 33099 C C . ARG A 1 43 ? 47.468 45.428 72.258 1.00 0.00 43 ARG A C 37
ATOM 33100 O O . ARG A 1 43 ? 46.308 45.586 71.886 1.00 0.00 43 ARG A O 37
ATOM 33121 N N . GLY A 1 44 ? 48.231 46.476 72.763 1.00 0.00 44 GLY A N 37
ATOM 33122 C CA . GLY A 1 44 ? 47.794 47.883 72.787 1.00 0.00 44 GLY A CA 37
ATOM 33123 C C . GLY A 1 44 ? 48.451 48.725 71.654 1.00 0.00 44 GLY A C 37
ATOM 33124 O O . GLY A 1 44 ? 48.818 48.196 70.610 1.00 0.00 44 GLY A O 37
ATOM 33128 N N . ASP A 1 45 ? 48.526 50.090 71.876 1.00 0.00 45 ASP A N 37
ATOM 33129 C CA . ASP A 1 45 ? 49.161 51.038 70.946 1.00 0.00 45 ASP A CA 37
ATOM 33130 C C . ASP A 1 45 ? 48.484 50.862 69.537 1.00 0.00 45 ASP A C 37
ATOM 33131 O O . ASP A 1 45 ? 49.154 50.847 68.510 1.00 0.00 45 ASP A O 37
ATOM 33140 N N . MET A 1 46 ? 47.091 50.829 69.531 1.00 0.00 46 MET A N 37
ATOM 33141 C CA . MET A 1 46 ? 46.199 50.488 68.399 1.00 0.00 46 MET A CA 37
ATOM 33142 C C . MET A 1 46 ? 46.147 48.902 68.376 1.00 0.00 46 MET A C 37
ATOM 33143 O O . MET A 1 46 ? 47.106 48.244 67.975 1.00 0.00 46 MET A O 37
ATOM 33157 N N . PRO A 1 47 ? 44.952 48.274 68.753 1.00 0.00 47 PRO A N 37
ATOM 33158 C CA . PRO A 1 47 ? 44.853 46.807 68.886 1.00 0.00 47 PRO A CA 37
ATOM 33159 C C . PRO A 1 47 ? 45.101 45.869 67.656 1.00 0.00 47 PRO A C 37
ATOM 33160 O O . PRO A 1 47 ? 45.247 46.297 66.517 1.00 0.00 47 PRO A O 37
ATOM 33171 N N . GLY A 1 48 ? 45.143 44.517 67.982 1.00 0.00 48 GLY A N 37
ATOM 33172 C CA . GLY A 1 48 ? 45.331 43.434 66.998 1.00 0.00 48 GLY A CA 37
ATOM 33173 C C . GLY A 1 48 ? 44.039 43.026 66.231 1.00 0.00 48 GLY A C 37
ATOM 33174 O O . GLY A 1 48 ? 42.966 43.553 66.514 1.00 0.00 48 GLY A O 37
ATOM 33178 N N . PRO A 1 49 ? 44.173 42.075 65.209 1.00 0.00 49 PRO A N 37
ATOM 33179 C CA . PRO A 1 49 ? 42.945 41.449 64.684 1.00 0.00 49 PRO A CA 37
ATOM 33180 C C . PRO A 1 49 ? 42.217 40.902 65.960 1.00 0.00 49 PRO A C 37
ATOM 33181 O O . PRO A 1 49 ? 42.792 40.383 66.919 1.00 0.00 49 PRO A O 37
ATOM 33192 N N . TYR A 1 50 ? 40.840 41.045 65.934 1.00 0.00 50 TYR A N 37
ATOM 33193 C CA . TYR A 1 50 ? 40.062 40.619 67.101 1.00 0.00 50 TYR A CA 37
ATOM 33194 C C . TYR A 1 50 ? 39.905 39.075 67.161 1.00 0.00 50 TYR A C 37
ATOM 33195 O O . TYR A 1 50 ? 39.953 38.403 66.133 1.00 0.00 50 TYR A O 37
ATOM 33213 N N . CYS A 1 51 ? 39.701 38.515 68.415 1.00 0.00 51 CYS A N 37
ATOM 33214 C CA . CYS A 1 51 ? 39.738 37.056 68.579 1.00 0.00 51 CYS A CA 37
ATOM 33215 C C . CYS A 1 51 ? 38.459 36.459 69.248 1.00 0.00 51 CYS A C 37
ATOM 33216 O O . CYS A 1 51 ? 37.863 36.982 70.185 1.00 0.00 51 CYS A O 37
ATOM 33223 N N . CYS A 1 52 ? 38.098 35.244 68.707 1.00 0.00 52 CYS A N 37
ATOM 33224 C CA . CYS A 1 52 ? 36.999 34.388 69.144 1.00 0.00 52 CYS A CA 37
ATOM 33225 C C . CYS A 1 52 ? 37.545 32.995 69.589 1.00 0.00 52 CYS A C 37
ATOM 33226 O O . CYS A 1 52 ? 38.626 32.556 69.191 1.00 0.00 52 CYS A O 37
ATOM 33233 N N . GLU A 1 53 ? 36.691 32.266 70.387 1.00 0.00 53 GLU A N 37
ATOM 33234 C CA . GLU A 1 53 ? 37.092 30.974 70.953 1.00 0.00 53 GLU A CA 37
ATOM 33235 C C . GLU A 1 53 ? 35.898 29.969 70.840 1.00 0.00 53 GLU A C 37
ATOM 33236 O O . GLU A 1 53 ? 35.501 29.343 71.820 1.00 0.00 53 GLU A O 37
ATOM 33249 N N . SER A 1 54 ? 35.372 29.784 69.573 1.00 0.00 54 SER A N 37
ATOM 33250 C CA . SER A 1 54 ? 34.305 28.812 69.284 1.00 0.00 54 SER A CA 37
ATOM 33251 C C . SER A 1 54 ? 34.561 28.077 67.928 1.00 0.00 54 SER A C 37
ATOM 33252 O O . SER A 1 54 ? 35.494 28.431 67.205 1.00 0.00 54 SER A O 37
ATOM 33260 N N . ASP A 1 55 ? 33.726 27.010 67.602 1.00 0.00 55 ASP A N 37
ATOM 33261 C CA . ASP A 1 55 ? 33.908 26.407 66.269 1.00 0.00 55 ASP A CA 37
ATOM 33262 C C . ASP A 1 55 ? 33.416 27.490 65.242 1.00 0.00 55 ASP A C 37
ATOM 33263 O O . ASP A 1 55 ? 32.298 28.001 65.305 1.00 0.00 55 ASP A O 37
ATOM 33272 N N . LYS A 1 56 ? 34.342 27.852 64.271 1.00 0.00 56 LYS A N 37
ATOM 33273 C CA . LYS A 1 56 ? 34.097 28.707 63.116 1.00 0.00 56 LYS A CA 37
ATOM 33274 C C . LYS A 1 56 ? 34.019 30.218 63.488 1.00 0.00 56 LYS A C 37
ATOM 33275 O O . LYS A 1 56 ? 34.818 31.005 62.987 1.00 0.00 56 LYS A O 37
ATOM 33294 N N . CYS A 1 57 ? 32.986 30.598 64.322 1.00 0.00 57 CYS A N 37
ATOM 33295 C CA . CYS A 1 57 ? 32.636 31.964 64.714 1.00 0.00 57 CYS A CA 37
ATOM 33296 C C . CYS A 1 57 ? 31.819 32.685 63.569 1.00 0.00 57 CYS A C 37
ATOM 33297 O O . CYS A 1 57 ? 31.838 33.915 63.512 1.00 0.00 57 CYS A O 37
ATOM 33304 N N . ASN A 1 58 ? 31.052 31.933 62.683 1.00 0.00 58 ASN A N 37
ATOM 33305 C CA . ASN A 1 58 ? 30.190 32.480 61.627 1.00 0.00 58 ASN A CA 37
ATOM 33306 C C . ASN A 1 58 ? 31.137 33.241 60.643 1.00 0.00 58 ASN A C 37
ATOM 33307 O O . ASN A 1 58 ? 31.178 34.470 60.646 1.00 0.00 58 ASN A O 37
ATOM 33318 N N . LEU A 1 59 ? 31.892 32.451 59.784 1.00 0.00 59 LEU A N 37
ATOM 33319 C CA . LEU A 1 59 ? 32.891 32.943 58.816 1.00 0.00 59 LEU A CA 37
ATOM 33320 C C . LEU A 1 59 ? 34.023 33.642 59.688 1.00 0.00 59 LEU A C 37
ATOM 33321 O O . LEU A 1 59 ? 33.992 34.874 59.769 1.00 0.00 59 LEU A O 37
ATOM 33338 N N . ARG A 1 1 ? 41.528 25.238 66.994 1.00 0.00 1 ARG A N 38
ATOM 33339 C CA . ARG A 1 1 ? 40.098 24.986 66.511 1.00 0.00 1 ARG A CA 38
ATOM 33340 C C . ARG A 1 1 ? 40.126 24.961 64.950 1.00 0.00 1 ARG A C 38
ATOM 33341 O O . ARG A 1 1 ? 41.099 25.442 64.374 1.00 0.00 1 ARG A O 38
ATOM 33364 N N . ILE A 1 2 ? 39.061 24.380 64.260 1.00 0.00 2 ILE A N 38
ATOM 33365 C CA . ILE A 1 2 ? 39.013 24.461 62.784 1.00 0.00 2 ILE A CA 38
ATOM 33366 C C . ILE A 1 2 ? 38.370 25.858 62.473 1.00 0.00 2 ILE A C 38
ATOM 33367 O O . ILE A 1 2 ? 37.213 26.127 62.806 1.00 0.00 2 ILE A O 38
ATOM 33383 N N . CYS A 1 3 ? 39.143 26.780 61.784 1.00 0.00 3 CYS A N 38
ATOM 33384 C CA . CYS A 1 3 ? 38.563 28.056 61.368 1.00 0.00 3 CYS A CA 38
ATOM 33385 C C . CYS A 1 3 ? 39.066 28.447 59.947 1.00 0.00 3 CYS A C 38
ATOM 33386 O O . CYS A 1 3 ? 40.051 27.917 59.438 1.00 0.00 3 CYS A O 38
ATOM 33393 N N . TYR A 1 4 ? 38.339 29.425 59.296 1.00 0.00 4 TYR A N 38
ATOM 33394 C CA . TYR A 1 4 ? 38.615 29.691 57.889 1.00 0.00 4 TYR A CA 38
ATOM 33395 C C . TYR A 1 4 ? 39.933 30.506 57.657 1.00 0.00 4 TYR A C 38
ATOM 33396 O O . TYR A 1 4 ? 40.335 31.343 58.459 1.00 0.00 4 TYR A O 38
ATOM 33414 N N . ASN A 1 5 ? 40.558 30.273 56.442 1.00 0.00 5 ASN A N 38
ATOM 33415 C CA . ASN A 1 5 ? 41.628 31.140 55.928 1.00 0.00 5 ASN A CA 38
ATOM 33416 C C . ASN A 1 5 ? 41.378 31.125 54.393 1.00 0.00 5 ASN A C 38
ATOM 33417 O O . ASN A 1 5 ? 42.258 30.772 53.619 1.00 0.00 5 ASN A O 38
ATOM 33428 N N . HIS A 1 6 ? 40.115 31.519 53.976 1.00 0.00 6 HIS A N 38
ATOM 33429 C CA . HIS A 1 6 ? 39.648 31.562 52.581 1.00 0.00 6 HIS A CA 38
ATOM 33430 C C . HIS A 1 6 ? 39.699 33.014 51.971 1.00 0.00 6 HIS A C 38
ATOM 33431 O O . HIS A 1 6 ? 40.095 33.951 52.657 1.00 0.00 6 HIS A O 38
ATOM 33446 N N . LEU A 1 7 ? 39.195 33.187 50.694 1.00 0.00 7 LEU A N 38
ATOM 33447 C CA . LEU A 1 7 ? 39.026 34.487 50.039 1.00 0.00 7 LEU A CA 38
ATOM 33448 C C . LEU A 1 7 ? 40.369 35.208 49.649 1.00 0.00 7 LEU A C 38
ATOM 33449 O O . LEU A 1 7 ? 41.462 34.687 49.832 1.00 0.00 7 LEU A O 38
ATOM 33465 N N . GLY A 1 8 ? 40.252 36.407 48.961 1.00 0.00 8 GLY A N 38
ATOM 33466 C CA . GLY A 1 8 ? 41.457 37.094 48.502 1.00 0.00 8 GLY A CA 38
ATOM 33467 C C . GLY A 1 8 ? 42.231 36.200 47.502 1.00 0.00 8 GLY A C 38
ATOM 33468 O O . GLY A 1 8 ? 43.410 35.959 47.741 1.00 0.00 8 GLY A O 38
ATOM 33472 N N . THR A 1 9 ? 41.564 35.791 46.349 1.00 0.00 9 THR A N 38
ATOM 33473 C CA . THR A 1 9 ? 42.074 35.037 45.158 1.00 0.00 9 THR A CA 38
ATOM 33474 C C . THR A 1 9 ? 41.347 33.667 45.027 1.00 0.00 9 THR A C 38
ATOM 33475 O O . THR A 1 9 ? 41.025 33.257 43.912 1.00 0.00 9 THR A O 38
ATOM 33486 N N . LYS A 1 10 ? 41.113 32.945 46.184 1.00 0.00 10 LYS A N 38
ATOM 33487 C CA . LYS A 1 10 ? 40.578 31.568 46.132 1.00 0.00 10 LYS A CA 38
ATOM 33488 C C . LYS A 1 10 ? 39.596 31.304 47.345 1.00 0.00 10 LYS A C 38
ATOM 33489 O O . LYS A 1 10 ? 40.016 31.437 48.486 1.00 0.00 10 LYS A O 38
ATOM 33508 N N . PRO A 1 11 ? 38.289 30.817 47.124 1.00 0.00 11 PRO A N 38
ATOM 33509 C CA . PRO A 1 11 ? 37.390 30.570 48.294 1.00 0.00 11 PRO A CA 38
ATOM 33510 C C . PRO A 1 11 ? 37.419 29.144 49.031 1.00 0.00 11 PRO A C 38
ATOM 33511 O O . PRO A 1 11 ? 36.694 29.062 50.022 1.00 0.00 11 PRO A O 38
ATOM 33522 N N . PRO A 1 12 ? 38.311 28.093 48.733 1.00 0.00 12 PRO A N 38
ATOM 33523 C CA . PRO A 1 12 ? 38.194 26.785 49.428 1.00 0.00 12 PRO A CA 38
ATOM 33524 C C . PRO A 1 12 ? 38.785 26.382 50.832 1.00 0.00 12 PRO A C 38
ATOM 33525 O O . PRO A 1 12 ? 38.219 25.432 51.379 1.00 0.00 12 PRO A O 38
ATOM 33536 N N . THR A 1 13 ? 39.896 26.974 51.435 1.00 0.00 13 THR A N 38
ATOM 33537 C CA . THR A 1 13 ? 40.433 26.367 52.680 1.00 0.00 13 THR A CA 38
ATOM 33538 C C . THR A 1 13 ? 39.909 26.884 54.058 1.00 0.00 13 THR A C 38
ATOM 33539 O O . THR A 1 13 ? 39.675 28.057 54.337 1.00 0.00 13 THR A O 38
ATOM 33550 N N . THR A 1 14 ? 39.934 25.874 55.000 1.00 0.00 14 THR A N 38
ATOM 33551 C CA . THR A 1 14 ? 39.786 26.043 56.432 1.00 0.00 14 THR A CA 38
ATOM 33552 C C . THR A 1 14 ? 40.986 25.281 57.084 1.00 0.00 14 THR A C 38
ATOM 33553 O O . THR A 1 14 ? 41.357 24.171 56.700 1.00 0.00 14 THR A O 38
ATOM 33564 N N . GLU A 1 15 ? 41.592 25.933 58.133 1.00 0.00 15 GLU A N 38
ATOM 33565 C CA . GLU A 1 15 ? 42.835 25.468 58.761 1.00 0.00 15 GLU A CA 38
ATOM 33566 C C . GLU A 1 15 ? 42.470 24.671 60.057 1.00 0.00 15 GLU A C 38
ATOM 33567 O O . GLU A 1 15 ? 41.921 25.208 61.018 1.00 0.00 15 GLU A O 38
ATOM 33580 N N . THR A 1 16 ? 42.810 23.321 60.070 1.00 0.00 16 THR A N 38
ATOM 33581 C CA . THR A 1 16 ? 42.659 22.471 61.269 1.00 0.00 16 THR A CA 38
ATOM 33582 C C . THR A 1 16 ? 43.884 22.897 62.146 1.00 0.00 16 THR A C 38
ATOM 33583 O O . THR A 1 16 ? 45.002 22.418 61.961 1.00 0.00 16 THR A O 38
ATOM 33594 N N . CYS A 1 17 ? 43.648 23.819 63.159 1.00 0.00 17 CYS A N 38
ATOM 33595 C CA . CYS A 1 17 ? 44.761 24.436 63.911 1.00 0.00 17 CYS A CA 38
ATOM 33596 C C . CYS A 1 17 ? 44.703 24.103 65.432 1.00 0.00 17 CYS A C 38
ATOM 33597 O O . CYS A 1 17 ? 43.642 23.946 66.036 1.00 0.00 17 CYS A O 38
ATOM 33604 N N . GLN A 1 18 ? 45.936 24.083 66.048 1.00 0.00 18 GLN A N 38
ATOM 33605 C CA . GLN A 1 18 ? 46.166 23.807 67.465 1.00 0.00 18 GLN A CA 38
ATOM 33606 C C . GLN A 1 18 ? 46.421 25.187 68.151 1.00 0.00 18 GLN A C 38
ATOM 33607 O O . GLN A 1 18 ? 47.501 25.480 68.660 1.00 0.00 18 GLN A O 38
ATOM 33621 N N . GLU A 1 19 ? 45.347 26.048 68.108 1.00 0.00 19 GLU A N 38
ATOM 33622 C CA . GLU A 1 19 ? 45.287 27.345 68.776 1.00 0.00 19 GLU A CA 38
ATOM 33623 C C . GLU A 1 19 ? 43.760 27.390 69.145 1.00 0.00 19 GLU A C 38
ATOM 33624 O O . GLU A 1 19 ? 42.868 27.462 68.294 1.00 0.00 19 GLU A O 38
ATOM 33637 N N . ASP A 1 20 ? 43.497 27.313 70.505 1.00 0.00 20 ASP A N 38
ATOM 33638 C CA . ASP A 1 20 ? 42.218 27.067 71.170 1.00 0.00 20 ASP A CA 38
ATOM 33639 C C . ASP A 1 20 ? 41.074 28.134 70.914 1.00 0.00 20 ASP A C 38
ATOM 33640 O O . ASP A 1 20 ? 40.035 28.050 71.572 1.00 0.00 20 ASP A O 38
ATOM 33649 N N . SER A 1 21 ? 41.266 29.184 70.037 1.00 0.00 21 SER A N 38
ATOM 33650 C CA . SER A 1 21 ? 40.307 30.258 69.779 1.00 0.00 21 SER A CA 38
ATOM 33651 C C . SER A 1 21 ? 40.666 30.901 68.390 1.00 0.00 21 SER A C 38
ATOM 33652 O O . SER A 1 21 ? 41.808 30.776 67.934 1.00 0.00 21 SER A O 38
ATOM 33660 N N . CYS A 1 22 ? 39.683 31.597 67.694 1.00 0.00 22 CYS A N 38
ATOM 33661 C CA . CYS A 1 22 ? 40.028 32.110 66.374 1.00 0.00 22 CYS A CA 38
ATOM 33662 C C . CYS A 1 22 ? 39.292 33.417 65.957 1.00 0.00 22 CYS A C 38
ATOM 33663 O O . CYS A 1 22 ? 38.159 33.705 66.328 1.00 0.00 22 CYS A O 38
ATOM 33670 N N . TYR A 1 23 ? 40.016 34.226 65.096 1.00 0.00 23 TYR A N 38
ATOM 33671 C CA . TYR A 1 23 ? 39.644 35.634 64.879 1.00 0.00 23 TYR A CA 38
ATOM 33672 C C . TYR A 1 23 ? 39.250 35.992 63.429 1.00 0.00 23 TYR A C 38
ATOM 33673 O O . TYR A 1 23 ? 39.759 35.433 62.460 1.00 0.00 23 TYR A O 38
ATOM 33691 N N . LYS A 1 24 ? 38.326 37.024 63.343 1.00 0.00 24 LYS A N 38
ATOM 33692 C CA . LYS A 1 24 ? 37.742 37.533 62.106 1.00 0.00 24 LYS A CA 38
ATOM 33693 C C . LYS A 1 24 ? 38.541 38.826 61.782 1.00 0.00 24 LYS A C 38
ATOM 33694 O O . LYS A 1 24 ? 38.509 39.852 62.461 1.00 0.00 24 LYS A O 38
ATOM 33713 N N . ASN A 1 25 ? 39.265 38.752 60.622 1.00 0.00 25 ASN A N 38
ATOM 33714 C CA . ASN A 1 25 ? 40.143 39.811 60.121 1.00 0.00 25 ASN A CA 38
ATOM 33715 C C . ASN A 1 25 ? 39.376 40.257 58.814 1.00 0.00 25 ASN A C 38
ATOM 33716 O O . ASN A 1 25 ? 39.214 39.481 57.873 1.00 0.00 25 ASN A O 38
ATOM 33727 N N . ILE A 1 26 ? 38.882 41.554 58.779 1.00 0.00 26 ILE A N 38
ATOM 33728 C CA . ILE A 1 26 ? 37.896 42.073 57.803 1.00 0.00 26 ILE A CA 38
ATOM 33729 C C . ILE A 1 26 ? 38.396 43.384 57.115 1.00 0.00 26 ILE A C 38
ATOM 33730 O O . ILE A 1 26 ? 37.661 44.332 56.851 1.00 0.00 26 ILE A O 38
ATOM 33746 N N . TRP A 1 27 ? 39.718 43.334 56.754 1.00 0.00 27 TRP A N 38
ATOM 33747 C CA . TRP A 1 27 ? 40.512 44.477 56.318 1.00 0.00 27 TRP A CA 38
ATOM 33748 C C . TRP A 1 27 ? 41.539 43.862 55.318 1.00 0.00 27 TRP A C 38
ATOM 33749 O O . TRP A 1 27 ? 41.341 43.867 54.107 1.00 0.00 27 TRP A O 38
ATOM 33770 N N . THR A 1 28 ? 42.665 43.301 55.900 1.00 0.00 28 THR A N 38
ATOM 33771 C CA . THR A 1 28 ? 43.811 42.749 55.181 1.00 0.00 28 THR A CA 38
ATOM 33772 C C . THR A 1 28 ? 44.548 44.006 54.563 1.00 0.00 28 THR A C 38
ATOM 33773 O O . THR A 1 28 ? 45.424 44.592 55.193 1.00 0.00 28 THR A O 38
ATOM 33784 N N . PHE A 1 29 ? 44.156 44.408 53.298 1.00 0.00 29 PHE A N 38
ATOM 33785 C CA . PHE A 1 29 ? 44.750 45.500 52.531 1.00 0.00 29 PHE A CA 38
ATOM 33786 C C . PHE A 1 29 ? 43.924 45.521 51.201 1.00 0.00 29 PHE A C 38
ATOM 33787 O O . PHE A 1 29 ? 43.422 46.555 50.772 1.00 0.00 29 PHE A O 38
ATOM 33804 N N . ASP A 1 30 ? 43.755 44.282 50.605 1.00 0.00 30 ASP A N 38
ATOM 33805 C CA . ASP A 1 30 ? 42.912 43.885 49.491 1.00 0.00 30 ASP A CA 38
ATOM 33806 C C . ASP A 1 30 ? 41.368 44.030 49.813 1.00 0.00 30 ASP A C 38
ATOM 33807 O O . ASP A 1 30 ? 40.572 43.801 48.902 1.00 0.00 30 ASP A O 38
ATOM 33816 N N . ASN A 1 31 ? 40.905 44.435 51.065 1.00 0.00 31 ASN A N 38
ATOM 33817 C CA . ASN A 1 31 ? 39.511 44.735 51.414 1.00 0.00 31 ASN A CA 38
ATOM 33818 C C . ASN A 1 31 ? 38.712 43.395 51.431 1.00 0.00 31 ASN A C 38
ATOM 33819 O O . ASN A 1 31 ? 37.864 43.169 50.569 1.00 0.00 31 ASN A O 38
ATOM 33830 N N . ILE A 1 32 ? 38.934 42.527 52.499 1.00 0.00 32 ILE A N 38
ATOM 33831 C CA . ILE A 1 32 ? 38.290 41.213 52.465 1.00 0.00 32 ILE A CA 38
ATOM 33832 C C . ILE A 1 32 ? 38.251 40.499 53.855 1.00 0.00 32 ILE A C 38
ATOM 33833 O O . ILE A 1 32 ? 39.010 40.819 54.768 1.00 0.00 32 ILE A O 38
ATOM 33849 N N . ILE A 1 33 ? 37.333 39.462 53.962 1.00 0.00 33 ILE A N 38
ATOM 33850 C CA . ILE A 1 33 ? 37.260 38.608 55.161 1.00 0.00 33 ILE A CA 38
ATOM 33851 C C . ILE A 1 33 ? 38.209 37.387 54.853 1.00 0.00 33 ILE A C 38
ATOM 33852 O O . ILE A 1 33 ? 37.852 36.423 54.184 1.00 0.00 33 ILE A O 38
ATOM 33868 N N . ARG A 1 34 ? 39.493 37.460 55.365 1.00 0.00 34 ARG A N 38
ATOM 33869 C CA . ARG A 1 34 ? 40.516 36.423 55.170 1.00 0.00 34 ARG A CA 38
ATOM 33870 C C . ARG A 1 34 ? 41.294 36.489 56.509 1.00 0.00 34 ARG A C 38
ATOM 33871 O O . ARG A 1 34 ? 41.878 37.490 56.913 1.00 0.00 34 ARG A O 38
ATOM 33892 N N . ARG A 1 35 ? 41.293 35.297 57.214 1.00 0.00 35 ARG A N 38
ATOM 33893 C CA . ARG A 1 35 ? 41.453 35.343 58.660 1.00 0.00 35 ARG A CA 38
ATOM 33894 C C . ARG A 1 35 ? 42.138 34.080 59.245 1.00 0.00 35 ARG A C 38
ATOM 33895 O O . ARG A 1 35 ? 42.714 33.304 58.485 1.00 0.00 35 ARG A O 38
ATOM 33916 N N . GLY A 1 36 ? 42.140 33.915 60.631 1.00 0.00 36 GLY A N 38
ATOM 33917 C CA . GLY A 1 36 ? 42.967 32.775 61.069 1.00 0.00 36 GLY A CA 38
ATOM 33918 C C . GLY A 1 36 ? 42.865 32.284 62.520 1.00 0.00 36 GLY A C 38
ATOM 33919 O O . GLY A 1 36 ? 42.033 32.746 63.292 1.00 0.00 36 GLY A O 38
ATOM 33923 N N . CYS A 1 37 ? 43.740 31.254 62.834 1.00 0.00 37 CYS A N 38
ATOM 33924 C CA . CYS A 1 37 ? 43.771 30.620 64.162 1.00 0.00 37 CYS A CA 38
ATOM 33925 C C . CYS A 1 37 ? 44.852 31.302 65.066 1.00 0.00 37 CYS A C 38
ATOM 33926 O O . CYS A 1 37 ? 46.038 31.353 64.745 1.00 0.00 37 CYS A O 38
ATOM 33933 N N . GLY A 1 38 ? 44.400 31.903 66.241 1.00 0.00 38 GLY A N 38
ATOM 33934 C CA . GLY A 1 38 ? 45.412 32.394 67.171 1.00 0.00 38 GLY A CA 38
ATOM 33935 C C . GLY A 1 38 ? 44.654 32.791 68.453 1.00 0.00 38 GLY A C 38
ATOM 33936 O O . GLY A 1 38 ? 44.453 32.019 69.385 1.00 0.00 38 GLY A O 38
ATOM 33940 N N . CYS A 1 39 ? 44.208 34.100 68.438 1.00 0.00 39 CYS A N 38
ATOM 33941 C CA . CYS A 1 39 ? 43.394 34.711 69.486 1.00 0.00 39 CYS A CA 38
ATOM 33942 C C . CYS A 1 39 ? 44.284 35.305 70.618 1.00 0.00 39 CYS A C 38
ATOM 33943 O O . CYS A 1 39 ? 44.185 36.480 70.966 1.00 0.00 39 CYS A O 38
ATOM 33950 N N . PHE A 1 40 ? 45.158 34.415 71.214 1.00 0.00 40 PHE A N 38
ATOM 33951 C CA . PHE A 1 40 ? 45.912 34.735 72.432 1.00 0.00 40 PHE A CA 38
ATOM 33952 C C . PHE A 1 40 ? 47.148 35.603 71.966 1.00 0.00 40 PHE A C 38
ATOM 33953 O O . PHE A 1 40 ? 48.277 35.127 71.893 1.00 0.00 40 PHE A O 38
ATOM 33970 N N . THR A 1 41 ? 46.887 36.942 71.679 1.00 0.00 41 THR A N 38
ATOM 33971 C CA . THR A 1 41 ? 47.894 37.901 71.161 1.00 0.00 41 THR A CA 38
ATOM 33972 C C . THR A 1 41 ? 48.513 38.729 72.361 1.00 0.00 41 THR A C 38
ATOM 33973 O O . THR A 1 41 ? 47.785 39.297 73.175 1.00 0.00 41 THR A O 38
ATOM 33984 N N . PRO A 1 42 ? 49.899 38.909 72.404 1.00 0.00 42 PRO A N 38
ATOM 33985 C CA . PRO A 1 42 ? 50.521 39.766 73.433 1.00 0.00 42 PRO A CA 38
ATOM 33986 C C . PRO A 1 42 ? 50.091 41.266 73.304 1.00 0.00 42 PRO A C 38
ATOM 33987 O O . PRO A 1 42 ? 49.955 41.804 72.205 1.00 0.00 42 PRO A O 38
ATOM 33998 N N . ARG A 1 43 ? 49.941 41.987 74.486 1.00 0.00 43 ARG A N 38
ATOM 33999 C CA . ARG A 1 43 ? 49.498 43.395 74.444 1.00 0.00 43 ARG A CA 38
ATOM 34000 C C . ARG A 1 43 ? 50.767 44.314 74.302 1.00 0.00 43 ARG A C 38
ATOM 34001 O O . ARG A 1 43 ? 51.239 44.897 75.278 1.00 0.00 43 ARG A O 38
ATOM 34022 N N . GLY A 1 44 ? 51.283 44.486 73.023 1.00 0.00 44 GLY A N 38
ATOM 34023 C CA . GLY A 1 44 ? 52.392 45.416 72.721 1.00 0.00 44 GLY A CA 38
ATOM 34024 C C . GLY A 1 44 ? 51.913 46.613 71.857 1.00 0.00 44 GLY A C 38
ATOM 34025 O O . GLY A 1 44 ? 52.656 47.056 70.984 1.00 0.00 44 GLY A O 38
ATOM 34029 N N . ASP A 1 45 ? 50.659 47.140 72.115 1.00 0.00 45 ASP A N 38
ATOM 34030 C CA . ASP A 1 45 ? 50.048 48.250 71.380 1.00 0.00 45 ASP A CA 38
ATOM 34031 C C . ASP A 1 45 ? 49.931 47.845 69.861 1.00 0.00 45 ASP A C 38
ATOM 34032 O O . ASP A 1 45 ? 50.085 48.662 68.957 1.00 0.00 45 ASP A O 38
ATOM 34041 N N . MET A 1 46 ? 49.533 46.539 69.623 1.00 0.00 46 MET A N 38
ATOM 34042 C CA . MET A 1 46 ? 49.233 45.945 68.312 1.00 0.00 46 MET A CA 38
ATOM 34043 C C . MET A 1 46 ? 47.768 45.437 68.523 1.00 0.00 46 MET A C 38
ATOM 34044 O O . MET A 1 46 ? 47.552 44.326 69.008 1.00 0.00 46 MET A O 38
ATOM 34058 N N . PRO A 1 47 ? 46.722 46.285 68.156 1.00 0.00 47 PRO A N 38
ATOM 34059 C CA . PRO A 1 47 ? 45.322 45.858 68.304 1.00 0.00 47 PRO A CA 38
ATOM 34060 C C . PRO A 1 47 ? 45.095 44.711 67.258 1.00 0.00 47 PRO A C 38
ATOM 34061 O O . PRO A 1 47 ? 45.050 44.921 66.046 1.00 0.00 47 PRO A O 38
ATOM 34072 N N . GLY A 1 48 ? 44.944 43.421 67.757 1.00 0.00 48 GLY A N 38
ATOM 34073 C CA . GLY A 1 48 ? 44.689 42.313 66.840 1.00 0.00 48 GLY A CA 38
ATOM 34074 C C . GLY A 1 48 ? 43.235 42.355 66.293 1.00 0.00 48 GLY A C 38
ATOM 34075 O O . GLY A 1 48 ? 42.357 43.027 66.835 1.00 0.00 48 GLY A O 38
ATOM 34079 N N . PRO A 1 49 ? 42.982 41.504 65.229 1.00 0.00 49 PRO A N 38
ATOM 34080 C CA . PRO A 1 49 ? 41.614 41.271 64.735 1.00 0.00 49 PRO A CA 38
ATOM 34081 C C . PRO A 1 49 ? 40.653 40.884 65.882 1.00 0.00 49 PRO A C 38
ATOM 34082 O O . PRO A 1 49 ? 41.028 40.322 66.911 1.00 0.00 49 PRO A O 38
ATOM 34093 N N . TYR A 1 50 ? 39.329 41.163 65.622 1.00 0.00 50 TYR A N 38
ATOM 34094 C CA . TYR A 1 50 ? 38.314 40.889 66.659 1.00 0.00 50 TYR A CA 38
ATOM 34095 C C . TYR A 1 50 ? 37.949 39.357 66.669 1.00 0.00 50 TYR A C 38
ATOM 34096 O O . TYR A 1 50 ? 37.804 38.730 65.622 1.00 0.00 50 TYR A O 38
ATOM 34114 N N . CYS A 1 51 ? 37.789 38.741 67.915 1.00 0.00 51 CYS A N 38
ATOM 34115 C CA . CYS A 1 51 ? 37.801 37.263 68.014 1.00 0.00 51 CYS A CA 38
ATOM 34116 C C . CYS A 1 51 ? 36.531 36.535 68.563 1.00 0.00 51 CYS A C 38
ATOM 34117 O O . CYS A 1 51 ? 35.705 37.100 69.272 1.00 0.00 51 CYS A O 38
ATOM 34124 N N . CYS A 1 52 ? 36.484 35.184 68.253 1.00 0.00 52 CYS A N 38
ATOM 34125 C CA . CYS A 1 52 ? 35.427 34.273 68.686 1.00 0.00 52 CYS A CA 38
ATOM 34126 C C . CYS A 1 52 ? 36.024 32.898 69.148 1.00 0.00 52 CYS A C 38
ATOM 34127 O O . CYS A 1 52 ? 37.014 32.399 68.621 1.00 0.00 52 CYS A O 38
ATOM 34134 N N . GLU A 1 53 ? 35.308 32.225 70.115 1.00 0.00 53 GLU A N 38
ATOM 34135 C CA . GLU A 1 53 ? 35.797 30.972 70.737 1.00 0.00 53 GLU A CA 38
ATOM 34136 C C . GLU A 1 53 ? 34.790 29.825 70.428 1.00 0.00 53 GLU A C 38
ATOM 34137 O O . GLU A 1 53 ? 34.401 29.059 71.308 1.00 0.00 53 GLU A O 38
ATOM 34150 N N . SER A 1 54 ? 34.471 29.641 69.096 1.00 0.00 54 SER A N 38
ATOM 34151 C CA . SER A 1 54 ? 33.432 28.699 68.663 1.00 0.00 54 SER A CA 38
ATOM 34152 C C . SER A 1 54 ? 33.797 28.080 67.278 1.00 0.00 54 SER A C 38
ATOM 34153 O O . SER A 1 54 ? 34.501 28.713 66.493 1.00 0.00 54 SER A O 38
ATOM 34161 N N . ASP A 1 55 ? 33.321 26.798 66.986 1.00 0.00 55 ASP A N 38
ATOM 34162 C CA . ASP A 1 55 ? 33.663 26.212 65.671 1.00 0.00 55 ASP A CA 38
ATOM 34163 C C . ASP A 1 55 ? 33.050 27.185 64.612 1.00 0.00 55 ASP A C 38
ATOM 34164 O O . ASP A 1 55 ? 31.865 27.523 64.637 1.00 0.00 55 ASP A O 38
ATOM 34173 N N . LYS A 1 56 ? 33.937 27.645 63.649 1.00 0.00 56 LYS A N 38
ATOM 34174 C CA . LYS A 1 56 ? 33.608 28.536 62.549 1.00 0.00 56 LYS A CA 38
ATOM 34175 C C . LYS A 1 56 ? 33.369 29.979 63.098 1.00 0.00 56 LYS A C 38
ATOM 34176 O O . LYS A 1 56 ? 34.177 30.872 62.852 1.00 0.00 56 LYS A O 38
ATOM 34195 N N . CYS A 1 57 ? 32.204 30.176 63.810 1.00 0.00 57 CYS A N 38
ATOM 34196 C CA . CYS A 1 57 ? 31.726 31.423 64.396 1.00 0.00 57 CYS A CA 38
ATOM 34197 C C . CYS A 1 57 ? 31.080 32.325 63.276 1.00 0.00 57 CYS A C 38
ATOM 34198 O O . CYS A 1 57 ? 31.094 33.547 63.402 1.00 0.00 57 CYS A O 38
ATOM 34205 N N . ASN A 1 58 ? 30.451 31.720 62.189 1.00 0.00 58 ASN A N 38
ATOM 34206 C CA . ASN A 1 58 ? 29.744 32.444 61.125 1.00 0.00 58 ASN A CA 38
ATOM 34207 C C . ASN A 1 58 ? 30.807 33.378 60.453 1.00 0.00 58 ASN A C 38
ATOM 34208 O O . ASN A 1 58 ? 30.798 34.591 60.654 1.00 0.00 58 ASN A O 38
ATOM 34219 N N . LEU A 1 59 ? 31.751 32.753 59.652 1.00 0.00 59 LEU A N 38
ATOM 34220 C CA . LEU A 1 59 ? 32.858 33.412 58.927 1.00 0.00 59 LEU A CA 38
ATOM 34221 C C . LEU A 1 59 ? 33.835 34.091 60.000 1.00 0.00 59 LEU A C 38
ATOM 34222 O O . LEU A 1 59 ? 34.012 35.311 59.932 1.00 0.00 59 LEU A O 38
ATOM 34239 N N . ARG A 1 1 ? 40.749 25.069 67.149 1.00 0.00 1 ARG A N 39
ATOM 34240 C CA . ARG A 1 1 ? 39.402 24.654 66.539 1.00 0.00 1 ARG A CA 39
ATOM 34241 C C . ARG A 1 1 ? 39.401 25.039 65.021 1.00 0.00 1 ARG A C 39
ATOM 34242 O O . ARG A 1 1 ? 40.398 25.530 64.499 1.00 0.00 1 ARG A O 39
ATOM 34265 N N . ILE A 1 2 ? 38.242 24.752 64.306 1.00 0.00 2 ILE A N 39
ATOM 34266 C CA . ILE A 1 2 ? 38.151 25.074 62.871 1.00 0.00 2 ILE A CA 39
ATOM 34267 C C . ILE A 1 2 ? 37.846 26.607 62.720 1.00 0.00 2 ILE A C 39
ATOM 34268 O O . ILE A 1 2 ? 36.865 27.143 63.234 1.00 0.00 2 ILE A O 39
ATOM 34284 N N . CYS A 1 3 ? 38.727 27.318 61.919 1.00 0.00 3 CYS A N 39
ATOM 34285 C CA . CYS A 1 3 ? 38.354 28.631 61.399 1.00 0.00 3 CYS A CA 39
ATOM 34286 C C . CYS A 1 3 ? 38.945 28.727 59.939 1.00 0.00 3 CYS A C 39
ATOM 34287 O O . CYS A 1 3 ? 39.967 28.129 59.597 1.00 0.00 3 CYS A O 39
ATOM 34294 N N . TYR A 1 4 ? 38.246 29.537 59.057 1.00 0.00 4 TYR A N 39
ATOM 34295 C CA . TYR A 1 4 ? 38.557 29.510 57.617 1.00 0.00 4 TYR A CA 39
ATOM 34296 C C . TYR A 1 4 ? 39.606 30.572 57.185 1.00 0.00 4 TYR A C 39
ATOM 34297 O O . TYR A 1 4 ? 39.757 31.612 57.816 1.00 0.00 4 TYR A O 39
ATOM 34315 N N . ASN A 1 5 ? 40.294 30.322 56.011 1.00 0.00 5 ASN A N 39
ATOM 34316 C CA . ASN A 1 5 ? 41.349 31.243 55.543 1.00 0.00 5 ASN A CA 39
ATOM 34317 C C . ASN A 1 5 ? 41.140 31.689 54.065 1.00 0.00 5 ASN A C 39
ATOM 34318 O O . ASN A 1 5 ? 42.090 32.163 53.442 1.00 0.00 5 ASN A O 39
ATOM 34329 N N . HIS A 1 6 ? 39.863 31.622 53.521 1.00 0.00 6 HIS A N 39
ATOM 34330 C CA . HIS A 1 6 ? 39.594 31.788 52.102 1.00 0.00 6 HIS A CA 39
ATOM 34331 C C . HIS A 1 6 ? 39.664 33.266 51.568 1.00 0.00 6 HIS A C 39
ATOM 34332 O O . HIS A 1 6 ? 40.065 34.169 52.295 1.00 0.00 6 HIS A O 39
ATOM 34347 N N . LEU A 1 7 ? 39.207 33.498 50.273 1.00 0.00 7 LEU A N 39
ATOM 34348 C CA . LEU A 1 7 ? 39.046 34.854 49.739 1.00 0.00 7 LEU A CA 39
ATOM 34349 C C . LEU A 1 7 ? 40.394 35.580 49.411 1.00 0.00 7 LEU A C 39
ATOM 34350 O O . LEU A 1 7 ? 41.453 34.971 49.281 1.00 0.00 7 LEU A O 39
ATOM 34366 N N . GLY A 1 8 ? 40.267 36.931 49.137 1.00 0.00 8 GLY A N 39
ATOM 34367 C CA . GLY A 1 8 ? 41.372 37.758 48.647 1.00 0.00 8 GLY A CA 39
ATOM 34368 C C . GLY A 1 8 ? 41.370 37.793 47.111 1.00 0.00 8 GLY A C 39
ATOM 34369 O O . GLY A 1 8 ? 41.480 38.852 46.502 1.00 0.00 8 GLY A O 39
ATOM 34373 N N . THR A 1 9 ? 41.315 36.556 46.502 1.00 0.00 9 THR A N 39
ATOM 34374 C CA . THR A 1 9 ? 41.327 36.341 45.061 1.00 0.00 9 THR A CA 39
ATOM 34375 C C . THR A 1 9 ? 41.066 34.823 44.877 1.00 0.00 9 THR A C 39
ATOM 34376 O O . THR A 1 9 ? 40.219 34.431 44.077 1.00 0.00 9 THR A O 39
ATOM 34387 N N . LYS A 1 10 ? 41.834 33.946 45.640 1.00 0.00 10 LYS A N 39
ATOM 34388 C CA . LYS A 1 10 ? 41.647 32.495 45.483 1.00 0.00 10 LYS A CA 39
ATOM 34389 C C . LYS A 1 10 ? 40.340 31.981 46.212 1.00 0.00 10 LYS A C 39
ATOM 34390 O O . LYS A 1 10 ? 39.933 32.506 47.245 1.00 0.00 10 LYS A O 39
ATOM 34409 N N . PRO A 1 11 ? 39.737 30.845 45.654 1.00 0.00 11 PRO A N 39
ATOM 34410 C CA . PRO A 1 11 ? 38.507 30.250 46.203 1.00 0.00 11 PRO A CA 39
ATOM 34411 C C . PRO A 1 11 ? 38.615 29.721 47.676 1.00 0.00 11 PRO A C 39
ATOM 34412 O O . PRO A 1 11 ? 39.714 29.599 48.210 1.00 0.00 11 PRO A O 39
ATOM 34423 N N . PRO A 1 12 ? 37.429 29.302 48.279 1.00 0.00 12 PRO A N 39
ATOM 34424 C CA . PRO A 1 12 ? 37.372 28.796 49.665 1.00 0.00 12 PRO A CA 39
ATOM 34425 C C . PRO A 1 12 ? 38.363 27.643 50.029 1.00 0.00 12 PRO A C 39
ATOM 34426 O O . PRO A 1 12 ? 38.662 26.733 49.260 1.00 0.00 12 PRO A O 39
ATOM 34437 N N . THR A 1 13 ? 38.824 27.705 51.336 1.00 0.00 13 THR A N 39
ATOM 34438 C CA . THR A 1 13 ? 39.779 26.759 51.917 1.00 0.00 13 THR A CA 39
ATOM 34439 C C . THR A 1 13 ? 39.791 27.017 53.478 1.00 0.00 13 THR A C 39
ATOM 34440 O O . THR A 1 13 ? 39.489 28.115 53.950 1.00 0.00 13 THR A O 39
ATOM 34451 N N . THR A 1 14 ? 40.194 25.956 54.270 1.00 0.00 14 THR A N 39
ATOM 34452 C CA . THR A 1 14 ? 39.942 25.922 55.719 1.00 0.00 14 THR A CA 39
ATOM 34453 C C . THR A 1 14 ? 41.101 25.266 56.538 1.00 0.00 14 THR A C 39
ATOM 34454 O O . THR A 1 14 ? 41.845 24.435 56.022 1.00 0.00 14 THR A O 39
ATOM 34465 N N . GLU A 1 15 ? 41.209 25.641 57.868 1.00 0.00 15 GLU A N 39
ATOM 34466 C CA . GLU A 1 15 ? 42.224 25.067 58.782 1.00 0.00 15 GLU A CA 39
ATOM 34467 C C . GLU A 1 15 ? 41.439 24.361 59.943 1.00 0.00 15 GLU A C 39
ATOM 34468 O O . GLU A 1 15 ? 40.703 24.989 60.701 1.00 0.00 15 GLU A O 39
ATOM 34481 N N . THR A 1 16 ? 41.662 23.000 60.098 1.00 0.00 16 THR A N 39
ATOM 34482 C CA . THR A 1 16 ? 41.089 22.177 61.191 1.00 0.00 16 THR A CA 39
ATOM 34483 C C . THR A 1 16 ? 42.255 22.198 62.219 1.00 0.00 16 THR A C 39
ATOM 34484 O O . THR A 1 16 ? 43.148 21.350 62.197 1.00 0.00 16 THR A O 39
ATOM 34495 N N . CYS A 1 17 ? 42.240 23.227 63.148 1.00 0.00 17 CYS A N 39
ATOM 34496 C CA . CYS A 1 17 ? 43.456 23.529 63.922 1.00 0.00 17 CYS A CA 39
ATOM 34497 C C . CYS A 1 17 ? 43.292 23.357 65.451 1.00 0.00 17 CYS A C 39
ATOM 34498 O O . CYS A 1 17 ? 42.194 23.349 66.002 1.00 0.00 17 CYS A O 39
ATOM 34505 N N . GLN A 1 18 ? 44.488 23.268 66.125 1.00 0.00 18 GLN A N 39
ATOM 34506 C CA . GLN A 1 18 ? 44.598 23.054 67.566 1.00 0.00 18 GLN A CA 39
ATOM 34507 C C . GLN A 1 18 ? 44.916 24.371 68.359 1.00 0.00 18 GLN A C 39
ATOM 34508 O O . GLN A 1 18 ? 45.046 24.285 69.581 1.00 0.00 18 GLN A O 39
ATOM 34522 N N . GLU A 1 19 ? 45.051 25.609 67.722 1.00 0.00 19 GLU A N 39
ATOM 34523 C CA . GLU A 1 19 ? 45.274 26.822 68.528 1.00 0.00 19 GLU A CA 39
ATOM 34524 C C . GLU A 1 19 ? 43.869 27.174 69.116 1.00 0.00 19 GLU A C 39
ATOM 34525 O O . GLU A 1 19 ? 42.948 27.557 68.397 1.00 0.00 19 GLU A O 39
ATOM 34538 N N . ASP A 1 20 ? 43.773 27.095 70.498 1.00 0.00 20 ASP A N 39
ATOM 34539 C CA . ASP A 1 20 ? 42.548 27.156 71.288 1.00 0.00 20 ASP A CA 39
ATOM 34540 C C . ASP A 1 20 ? 41.715 28.489 71.156 1.00 0.00 20 ASP A C 39
ATOM 34541 O O . ASP A 1 20 ? 40.603 28.573 71.686 1.00 0.00 20 ASP A O 39
ATOM 34550 N N . SER A 1 21 ? 42.293 2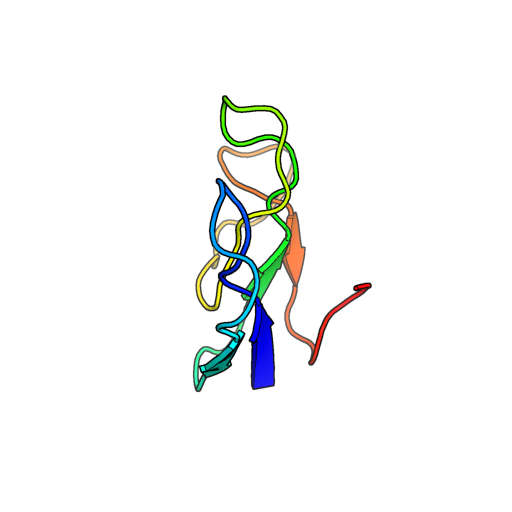9.584 70.550 1.00 0.00 21 SER A N 39
ATOM 34551 C CA . SER A 1 21 ? 41.616 30.861 70.324 1.00 0.00 21 SER A CA 39
ATOM 34552 C C . SER A 1 21 ? 41.818 31.136 68.800 1.00 0.00 21 SER A C 39
ATOM 34553 O O . SER A 1 21 ? 42.939 31.178 68.280 1.00 0.00 21 SER A O 39
ATOM 34561 N N . CYS A 1 22 ? 40.664 31.298 68.046 1.00 0.00 22 CYS A N 39
ATOM 34562 C CA . CYS A 1 22 ? 40.745 31.568 66.614 1.00 0.00 22 CYS A CA 39
ATOM 34563 C C . CYS A 1 22 ? 40.048 32.909 66.245 1.00 0.00 22 CYS A C 39
ATOM 34564 O O . CYS A 1 22 ? 39.101 33.369 66.877 1.00 0.00 22 CYS A O 39
ATOM 34571 N N . TYR A 1 23 ? 40.658 33.581 65.198 1.00 0.00 23 TYR A N 39
ATOM 34572 C CA . TYR A 1 23 ? 40.482 35.021 65.002 1.00 0.00 23 TYR A CA 39
ATOM 34573 C C . TYR A 1 23 ? 39.952 35.460 63.615 1.00 0.00 23 TYR A C 39
ATOM 34574 O O . TYR A 1 23 ? 40.062 34.761 62.607 1.00 0.00 23 TYR A O 39
ATOM 34592 N N . LYS A 1 24 ? 39.415 36.738 63.639 1.00 0.00 24 LYS A N 39
ATOM 34593 C CA . LYS A 1 24 ? 38.920 37.447 62.460 1.00 0.00 24 LYS A CA 39
ATOM 34594 C C . LYS A 1 24 ? 39.961 38.581 62.115 1.00 0.00 24 LYS A C 39
ATOM 34595 O O . LYS A 1 24 ? 40.292 39.455 62.915 1.00 0.00 24 LYS A O 39
ATOM 34614 N N . ASN A 1 25 ? 40.458 38.559 60.831 1.00 0.00 25 ASN A N 39
ATOM 34615 C CA . ASN A 1 25 ? 41.394 39.545 60.266 1.00 0.00 25 ASN A CA 39
ATOM 34616 C C . ASN A 1 25 ? 40.554 40.127 59.071 1.00 0.00 25 ASN A C 39
ATOM 34617 O O . ASN A 1 25 ? 40.361 39.465 58.053 1.00 0.00 25 ASN A O 39
ATOM 34628 N N . ILE A 1 26 ? 40.074 41.431 59.223 1.00 0.00 26 ILE A N 39
ATOM 34629 C CA . ILE A 1 26 ? 38.875 41.906 58.472 1.00 0.00 26 ILE A CA 39
ATOM 34630 C C . ILE A 1 26 ? 39.035 43.179 57.579 1.00 0.00 26 ILE A C 39
ATOM 34631 O O . ILE A 1 26 ? 38.324 43.331 56.589 1.00 0.00 26 ILE A O 39
ATOM 34647 N N . TRP A 1 27 ? 39.945 44.117 58.010 1.00 0.00 27 TRP A N 39
ATOM 34648 C CA . TRP A 1 27 ? 40.510 45.299 57.346 1.00 0.00 27 TRP A CA 39
ATOM 34649 C C . TRP A 1 27 ? 41.191 44.786 55.997 1.00 0.00 27 TRP A C 39
ATOM 34650 O O . TRP A 1 27 ? 40.522 44.470 55.018 1.00 0.00 27 TRP A O 39
ATOM 34671 N N . THR A 1 28 ? 42.582 44.735 55.957 1.00 0.00 28 THR A N 39
ATOM 34672 C CA . THR A 1 28 ? 43.370 44.241 54.825 1.00 0.00 28 THR A CA 39
ATOM 34673 C C . THR A 1 28 ? 43.349 45.220 53.589 1.00 0.00 28 THR A C 39
ATOM 34674 O O . THR A 1 28 ? 42.458 46.040 53.389 1.00 0.00 28 THR A O 39
ATOM 34685 N N . PHE A 1 29 ? 44.406 45.053 52.708 1.00 0.00 29 PHE A N 39
ATOM 34686 C CA . PHE A 1 29 ? 44.521 45.791 51.455 1.00 0.00 29 PHE A CA 39
ATOM 34687 C C . PHE A 1 29 ? 43.404 45.384 50.450 1.00 0.00 29 PHE A C 39
ATOM 34688 O O . PHE A 1 29 ? 42.941 46.226 49.681 1.00 0.00 29 PHE A O 39
ATOM 34705 N N . ASP A 1 30 ? 42.999 44.067 50.442 1.00 0.00 30 ASP A N 39
ATOM 34706 C CA . ASP A 1 30 ? 42.000 43.479 49.564 1.00 0.00 30 ASP A CA 39
ATOM 34707 C C . ASP A 1 30 ? 40.526 43.626 50.119 1.00 0.00 30 ASP A C 39
ATOM 34708 O O . ASP A 1 30 ? 39.619 43.071 49.500 1.00 0.00 30 ASP A O 39
ATOM 34717 N N . ASN A 1 31 ? 40.242 44.428 51.229 1.00 0.00 31 ASN A N 39
ATOM 34718 C CA . ASN A 1 31 ? 38.892 44.739 51.723 1.00 0.00 31 ASN A CA 39
ATOM 34719 C C . ASN A 1 31 ? 38.222 43.369 52.036 1.00 0.00 31 ASN A C 39
ATOM 34720 O O . ASN A 1 31 ? 37.219 43.027 51.407 1.00 0.00 31 ASN A O 39
ATOM 34731 N N . ILE A 1 32 ? 38.758 42.592 53.065 1.00 0.00 32 ILE A N 39
ATOM 34732 C CA . ILE A 1 32 ? 38.284 41.215 53.122 1.00 0.00 32 ILE A CA 39
ATOM 34733 C C . ILE A 1 32 ? 38.549 40.493 54.472 1.00 0.00 32 ILE A C 39
ATOM 34734 O O . ILE A 1 32 ? 39.460 40.817 55.231 1.00 0.00 32 ILE A O 39
ATOM 34750 N N . ILE A 1 33 ? 37.716 39.411 54.707 1.00 0.00 33 ILE A N 39
ATOM 34751 C CA . ILE A 1 33 ? 37.787 38.638 55.956 1.00 0.00 33 ILE A CA 39
ATOM 34752 C C . ILE A 1 33 ? 38.533 37.322 55.565 1.00 0.00 33 ILE A C 39
ATOM 34753 O O . ILE A 1 33 ? 37.952 36.307 55.182 1.00 0.00 33 ILE A O 39
ATOM 34769 N N . ARG A 1 34 ? 39.909 37.393 55.678 1.00 0.00 34 ARG A N 39
ATOM 34770 C CA . ARG A 1 34 ? 40.842 36.320 55.282 1.00 0.00 34 ARG A CA 39
ATOM 34771 C C . ARG A 1 34 ? 41.710 36.092 56.564 1.00 0.00 34 ARG A C 39
ATOM 34772 O O . ARG A 1 34 ? 42.545 36.906 56.950 1.00 0.00 34 ARG A O 39
ATOM 34793 N N . ARG A 1 35 ? 41.463 34.903 57.253 1.00 0.00 35 ARG A N 39
ATOM 34794 C CA . ARG A 1 35 ? 41.814 34.782 58.670 1.00 0.00 35 ARG A CA 39
ATOM 34795 C C . ARG A 1 35 ? 42.141 33.326 59.132 1.00 0.00 35 ARG A C 39
ATOM 34796 O O . ARG A 1 35 ? 42.564 32.511 58.317 1.00 0.00 35 ARG A O 39
ATOM 34817 N N . GLY A 1 36 ? 42.057 33.038 60.493 1.00 0.00 36 GLY A N 39
ATOM 34818 C CA . GLY A 1 36 ? 42.486 31.676 60.864 1.00 0.00 36 GLY A CA 39
ATOM 34819 C C . GLY A 1 36 ? 42.673 31.351 62.362 1.00 0.00 36 GLY A C 39
ATOM 34820 O O . GLY A 1 36 ? 42.209 32.078 63.231 1.00 0.00 36 GLY A O 39
ATOM 34824 N N . CYS A 1 37 ? 43.354 30.170 62.636 1.00 0.00 37 CYS A N 39
ATOM 34825 C CA . CYS A 1 37 ? 43.661 29.745 64.013 1.00 0.00 37 CYS A CA 39
ATOM 34826 C C . CYS A 1 37 ? 45.021 30.364 64.472 1.00 0.00 37 CYS A C 39
ATOM 34827 O O . CYS A 1 37 ? 46.045 30.250 63.798 1.00 0.00 37 CYS A O 39
ATOM 34834 N N . GLY A 1 38 ? 45.024 31.090 65.664 1.00 0.00 38 GLY A N 39
ATOM 34835 C CA . GLY A 1 38 ? 46.319 31.584 66.129 1.00 0.00 38 GLY A CA 39
ATOM 34836 C C . GLY A 1 38 ? 46.085 32.052 67.574 1.00 0.00 38 GLY A C 39
ATOM 34837 O O . GLY A 1 38 ? 46.228 31.329 68.555 1.00 0.00 38 GLY A O 39
ATOM 34841 N N . CYS A 1 39 ? 45.660 33.365 67.662 1.00 0.00 39 CYS A N 39
ATOM 34842 C CA . CYS A 1 39 ? 45.238 33.954 68.918 1.00 0.00 39 CYS A CA 39
ATOM 34843 C C . CYS A 1 39 ? 46.333 34.089 70.010 1.00 0.00 39 CYS A C 39
ATOM 34844 O O . CYS A 1 39 ? 47.537 34.063 69.775 1.00 0.00 39 CYS A O 39
ATOM 34851 N N . PHE A 1 40 ? 45.794 34.313 71.260 1.00 0.00 40 PHE A N 39
ATOM 34852 C CA . PHE A 1 40 ? 46.559 34.535 72.477 1.00 0.00 40 PHE A CA 39
ATOM 34853 C C . PHE A 1 40 ? 47.457 35.810 72.300 1.00 0.00 40 PHE A C 39
ATOM 34854 O O . PHE A 1 40 ? 48.574 35.859 72.808 1.00 0.00 40 PHE A O 39
ATOM 34871 N N . THR A 1 41 ? 46.887 36.900 71.654 1.00 0.00 41 THR A N 39
ATOM 34872 C CA . THR A 1 41 ? 47.532 38.221 71.523 1.00 0.00 41 THR A CA 39
ATOM 34873 C C . THR A 1 41 ? 46.567 39.162 72.334 1.00 0.00 41 THR A C 39
ATOM 34874 O O . THR A 1 41 ? 45.520 39.569 71.828 1.00 0.00 41 THR A O 39
ATOM 34885 N N . PRO A 1 42 ? 46.943 39.538 73.629 1.00 0.00 42 PRO A N 39
ATOM 34886 C CA . PRO A 1 42 ? 46.102 40.410 74.481 1.00 0.00 42 PRO A CA 39
ATOM 34887 C C . PRO A 1 42 ? 46.360 41.868 73.971 1.00 0.00 42 PRO A C 39
ATOM 34888 O O . PRO A 1 42 ? 47.169 42.624 74.501 1.00 0.00 42 PRO A O 39
ATOM 34899 N N . ARG A 1 43 ? 45.570 42.263 72.902 1.00 0.00 43 ARG A N 39
ATOM 34900 C CA . ARG A 1 43 ? 45.696 43.576 72.257 1.00 0.00 43 ARG A CA 39
ATOM 34901 C C . ARG A 1 43 ? 44.729 44.645 72.872 1.00 0.00 43 ARG A C 39
ATOM 34902 O O . ARG A 1 43 ? 43.601 44.349 73.261 1.00 0.00 43 ARG A O 39
ATOM 34923 N N . GLY A 1 44 ? 45.201 45.954 72.915 1.00 0.00 44 GLY A N 39
ATOM 34924 C CA . GLY A 1 44 ? 44.320 47.078 73.293 1.00 0.00 44 GLY A CA 39
ATOM 34925 C C . GLY A 1 44 ? 43.666 47.467 71.950 1.00 0.00 44 GLY A C 39
ATOM 34926 O O . GLY A 1 44 ? 42.585 47.000 71.600 1.00 0.00 44 GLY A O 39
ATOM 34930 N N . ASP A 1 45 ? 44.412 48.337 71.162 1.00 0.00 45 ASP A N 39
ATOM 34931 C CA . ASP A 1 45 ? 44.126 48.393 69.728 1.00 0.00 45 ASP A CA 39
ATOM 34932 C C . ASP A 1 45 ? 45.551 48.543 69.105 1.00 0.00 45 ASP A C 39
ATOM 34933 O O . ASP A 1 45 ? 45.946 49.564 68.551 1.00 0.00 45 ASP A O 39
ATOM 34942 N N . MET A 1 46 ? 46.341 47.415 69.268 1.00 0.00 46 MET A N 39
ATOM 34943 C CA . MET A 1 46 ? 47.729 47.272 68.796 1.00 0.00 46 MET A CA 39
ATOM 34944 C C . MET A 1 46 ? 47.840 46.198 67.645 1.00 0.00 46 MET A C 39
ATOM 34945 O O . MET A 1 46 ? 46.849 45.559 67.295 1.00 0.00 46 MET A O 39
ATOM 34959 N N . PRO A 1 47 ? 49.093 45.985 67.074 1.00 0.00 47 PRO A N 39
ATOM 34960 C CA . PRO A 1 47 ? 49.231 45.038 65.950 1.00 0.00 47 PRO A CA 39
ATOM 34961 C C . PRO A 1 47 ? 48.750 43.586 66.300 1.00 0.00 47 PRO A C 39
ATOM 34962 O O . PRO A 1 47 ? 49.055 43.015 67.345 1.00 0.00 47 PRO A O 39
ATOM 34973 N N . GLY A 1 48 ? 47.995 42.960 65.314 1.00 0.00 48 GLY A N 39
ATOM 34974 C CA . GLY A 1 48 ? 47.415 41.612 65.453 1.00 0.00 48 GLY A CA 39
ATOM 34975 C C . GLY A 1 48 ? 45.877 41.620 65.213 1.00 0.00 48 GLY A C 39
ATOM 34976 O O . GLY A 1 48 ? 45.185 42.591 65.519 1.00 0.00 48 GLY A O 39
ATOM 34980 N N . PRO A 1 49 ? 45.330 40.423 64.776 1.00 0.00 49 PRO A N 39
ATOM 34981 C CA . PRO A 1 49 ? 43.882 40.283 64.596 1.00 0.00 49 PRO A CA 39
ATOM 34982 C C . PRO A 1 49 ? 43.054 40.335 65.891 1.00 0.00 49 PRO A C 39
ATOM 34983 O O . PRO A 1 49 ? 43.570 40.142 66.991 1.00 0.00 49 PRO A O 39
ATOM 34994 N N . TYR A 1 50 ? 41.702 40.568 65.704 1.00 0.00 50 TYR A N 39
ATOM 34995 C CA . TYR A 1 50 ? 40.813 40.560 66.878 1.00 0.00 50 TYR A CA 39
ATOM 34996 C C . TYR A 1 50 ? 40.310 39.087 67.052 1.00 0.00 50 TYR A C 39
ATOM 34997 O O . TYR A 1 50 ? 39.923 38.401 66.106 1.00 0.00 50 TYR A O 39
ATOM 35015 N N . CYS A 1 51 ? 40.308 38.603 68.354 1.00 0.00 51 CYS A N 39
ATOM 35016 C CA . CYS A 1 51 ? 40.195 37.156 68.601 1.00 0.00 51 CYS A CA 39
ATOM 35017 C C . CYS A 1 51 ? 38.903 36.707 69.344 1.00 0.00 51 CYS A C 39
ATOM 35018 O O . CYS A 1 51 ? 38.200 37.497 69.969 1.00 0.00 51 CYS A O 39
ATOM 35025 N N . CYS A 1 52 ? 38.653 35.352 69.261 1.00 0.00 52 CYS A N 39
ATOM 35026 C CA . CYS A 1 52 ? 37.443 34.719 69.788 1.00 0.00 52 CYS A CA 39
ATOM 35027 C C . CYS A 1 52 ? 37.789 33.328 70.427 1.00 0.00 52 CYS A C 39
ATOM 35028 O O . CYS A 1 52 ? 38.805 32.718 70.091 1.00 0.00 52 CYS A O 39
ATOM 35035 N N . GLU A 1 53 ? 36.896 32.802 71.342 1.00 0.00 53 GLU A N 39
ATOM 35036 C CA . GLU A 1 53 ? 37.118 31.477 71.958 1.00 0.00 53 GLU A CA 39
ATOM 35037 C C . GLU A 1 53 ? 35.849 30.616 71.685 1.00 0.00 53 GLU A C 39
ATOM 35038 O O . GLU A 1 53 ? 35.156 30.181 72.601 1.00 0.00 53 GLU A O 39
ATOM 35051 N N . SER A 1 54 ? 35.600 30.338 70.349 1.00 0.00 54 SER A N 39
ATOM 35052 C CA . SER A 1 54 ? 34.485 29.503 69.911 1.00 0.00 54 SER A CA 39
ATOM 35053 C C . SER A 1 54 ? 34.725 28.965 68.458 1.00 0.00 54 SER A C 39
ATOM 35054 O O . SER A 1 54 ? 35.669 29.355 67.773 1.00 0.00 54 SER A O 39
ATOM 35062 N N . ASP A 1 55 ? 33.824 28.006 68.029 1.00 0.00 55 ASP A N 39
ATOM 35063 C CA . ASP A 1 55 ? 33.915 27.374 66.705 1.00 0.00 55 ASP A CA 39
ATOM 35064 C C . ASP A 1 55 ? 33.307 28.425 65.683 1.00 0.00 55 ASP A C 39
ATOM 35065 O O . ASP A 1 55 ? 32.111 28.706 65.659 1.00 0.00 55 ASP A O 39
ATOM 35074 N N . LYS A 1 56 ? 34.212 29.062 64.832 1.00 0.00 56 LYS A N 39
ATOM 35075 C CA . LYS A 1 56 ? 33.922 30.011 63.757 1.00 0.00 56 LYS A CA 39
ATOM 35076 C C . LYS A 1 56 ? 33.635 31.465 64.237 1.00 0.00 56 LYS A C 39
ATOM 35077 O O . LYS A 1 56 ? 34.270 32.388 63.724 1.00 0.00 56 LYS A O 39
ATOM 35096 N N . CYS A 1 57 ? 32.633 31.681 65.161 1.00 0.00 57 CYS A N 39
ATOM 35097 C CA . CYS A 1 57 ? 32.236 33.012 65.643 1.00 0.00 57 CYS A CA 39
ATOM 35098 C C . CYS A 1 57 ? 31.576 33.798 64.433 1.00 0.00 57 CYS A C 39
ATOM 35099 O O . CYS A 1 57 ? 31.873 34.973 64.233 1.00 0.00 57 CYS A O 39
ATOM 35106 N N . ASN A 1 58 ? 30.646 33.132 63.637 1.00 0.00 58 ASN A N 39
ATOM 35107 C CA . ASN A 1 58 ? 29.935 33.697 62.475 1.00 0.00 58 ASN A CA 39
ATOM 35108 C C . ASN A 1 58 ? 31.013 33.859 61.349 1.00 0.00 58 ASN A C 39
ATOM 35109 O O . ASN A 1 58 ? 31.550 34.944 61.141 1.00 0.00 58 ASN A O 39
ATOM 35120 N N . LEU A 1 59 ? 31.353 32.707 60.650 1.00 0.00 59 LEU A N 39
ATOM 35121 C CA . LEU A 1 59 ? 32.267 32.611 59.486 1.00 0.00 59 LEU A CA 39
ATOM 35122 C C . LEU A 1 59 ? 33.744 33.046 59.909 1.00 0.00 59 LEU A C 39
ATOM 35123 O O . LEU A 1 59 ? 34.112 34.180 59.571 1.00 0.00 59 LEU A O 39
#

InterPro domains:
  IPR003571 Snake three-finger toxin [cd00206] (1-58)
  IPR045860 Snake toxin-like superfamily [G3DSA:2.10.60.10] (1-59)
  IPR045860 Snake toxin-like superfamily [SSF57302] (2-58)

Organism: Dendroaspis jamesoni kaimosae (NCBI:txid8619)

Secondary structure (DSSP, 8-state):
-EEE---TT----EEE---S-EEE---TTTT----EE---S--SS-SS-EEESSSSS--

Foldseek 3Di:
DKEWQADLPHGTDIDPDDQQKWFWDQPDPSRGGGTTRDDPDPDPPDDDTDIGRDHHPPD

Radius of gyration: 11.07 Å; Cα contacts (8 Å, |Δi|>4): 119; chains: 1; bounding box: 18×26×29 Å